Protein 2KZ4 (pdb70)

Nearest PDB structures (foldseek):
  2kz4-assembly1_A  TM=9.023E-01  e=1.623E-17  Shigella flexneri
  7z4w-assembly1_1  TM=8.070E-01  e=3.848E-07  Bacillus subtilis
  8fwe-assembly1_AM  TM=6.631E-01  e=3.309E-04  Agrobacterium phage Milano
  6tba-assembly1_3A  TM=6.610E-01  e=4.803E-04  Rhodobacter capsulatus SB 1003
  2kca-assembly1_A  TM=6.044E-01  e=1.843E-04  Bacillus phage SPP1

Structure (mmCIF, N/CA/C/O backbone):
data_2KZ4
#
_entry.id   2KZ4
#
loop_
_atom_site.group_PDB
_atom_site.id
_atom_site.type_symbol
_atom_site.label_atom_id
_atom_site.label_alt_id
_atom_site.label_comp_id
_atom_site.label_asym_id
_atom_site.label_entity_id
_atom_site.label_seq_id
_atom_site.pdbx_PDB_ins_code
_atom_site.Cartn_x
_atom_site.Cartn_y
_atom_site.Cartn_z
_atom_site.occupancy
_atom_site.B_iso_or_equiv
_atom_site.auth_seq_id
_atom_site.auth_comp_id
_atom_site.auth_asym_id
_atom_site.auth_atom_id
_atom_site.pdbx_PDB_model_num
ATOM 1 N N . MET A 1 1 ? 6.329 -26.186 12.332 1.00 0.00 1 MET A N 1
ATOM 2 C CA . MET A 1 1 ? 7.283 -25.116 11.954 1.00 0.00 1 MET A CA 1
ATOM 3 C C . MET A 1 1 ? 6.670 -24.301 10.808 1.00 0.00 1 MET A C 1
ATOM 4 O O . MET A 1 1 ? 6.467 -24.836 9.714 1.00 0.00 1 MET A O 1
ATOM 20 N N . ASN A 1 2 ? 6.319 -23.032 11.078 1.00 0.00 2 ASN A N 1
ATOM 21 C CA . ASN A 1 2 ? 5.754 -22.128 10.053 1.00 0.00 2 ASN A CA 1
ATOM 22 C C . ASN A 1 2 ? 6.792 -21.850 8.955 1.00 0.00 2 ASN A C 1
ATOM 23 O O . ASN A 1 2 ? 7.752 -21.098 9.164 1.00 0.00 2 ASN A O 1
ATOM 34 N N . ILE A 1 3 ? 6.575 -22.483 7.782 1.00 0.00 3 ILE A N 1
ATOM 35 C CA . ILE A 1 3 ? 7.518 -22.466 6.639 1.00 0.00 3 ILE A CA 1
ATOM 36 C C . ILE A 1 3 ? 7.516 -21.080 5.927 1.00 0.00 3 ILE A C 1
ATOM 37 O O . ILE A 1 3 ? 8.385 -20.790 5.091 1.00 0.00 3 ILE A O 1
ATOM 53 N N . GLY A 1 4 ? 6.543 -20.217 6.292 1.00 0.00 4 GLY A N 1
ATOM 54 C CA . GLY A 1 4 ? 6.443 -18.845 5.772 1.00 0.00 4 GLY A CA 1
ATOM 55 C C . GLY A 1 4 ? 7.432 -17.874 6.442 1.00 0.00 4 GLY A C 1
ATOM 56 O O . GLY A 1 4 ? 7.037 -16.812 6.935 1.00 0.00 4 GLY A O 1
ATOM 60 N N . ARG A 1 5 ? 8.731 -18.264 6.469 1.00 0.00 5 ARG A N 1
ATOM 61 C CA . ARG A 1 5 ? 9.835 -17.411 6.952 1.00 0.00 5 ARG A CA 1
ATOM 62 C C . ARG A 1 5 ? 10.255 -16.429 5.845 1.00 0.00 5 ARG A C 1
ATOM 63 O O . ARG A 1 5 ? 9.872 -16.602 4.679 1.00 0.00 5 ARG A O 1
ATOM 84 N N . LEU A 1 6 ? 11.103 -15.468 6.212 1.00 0.00 6 LEU A N 1
ATOM 85 C CA . LEU A 1 6 ? 11.461 -14.336 5.355 1.00 0.00 6 LEU A CA 1
ATOM 86 C C . LEU A 1 6 ? 12.468 -14.793 4.284 1.00 0.00 6 LEU A C 1
ATOM 87 O O . LEU A 1 6 ? 13.585 -15.202 4.618 1.00 0.00 6 LEU A O 1
ATOM 103 N N . ARG A 1 7 ? 12.046 -14.773 3.005 1.00 0.00 7 ARG A N 1
ATOM 104 C CA . ARG A 1 7 ? 12.899 -15.142 1.854 1.00 0.00 7 ARG A CA 1
ATOM 105 C C . ARG A 1 7 ? 13.149 -13.940 0.926 1.00 0.00 7 ARG A C 1
ATOM 106 O O . ARG A 1 7 ? 14.218 -13.833 0.318 1.00 0.00 7 ARG A O 1
ATOM 127 N N . ASP A 1 8 ? 12.164 -13.038 0.823 1.00 0.00 8 ASP A N 1
ATOM 128 C CA . ASP A 1 8 ? 12.127 -11.936 -0.152 1.00 0.00 8 ASP A CA 1
ATOM 129 C C . ASP A 1 8 ? 12.367 -10.590 0.587 1.00 0.00 8 ASP A C 1
ATOM 130 O O . ASP A 1 8 ? 12.777 -10.577 1.758 1.00 0.00 8 ASP A O 1
ATOM 139 N N . ARG A 1 9 ? 12.124 -9.458 -0.110 1.00 0.00 9 ARG A N 1
ATOM 140 C CA . ARG A 1 9 ? 12.117 -8.107 0.501 1.00 0.00 9 ARG A CA 1
ATOM 141 C C . ARG A 1 9 ? 10.954 -7.280 -0.060 1.00 0.00 9 ARG A C 1
ATOM 142 O O . ARG A 1 9 ? 10.577 -7.424 -1.233 1.00 0.00 9 ARG A O 1
ATOM 163 N N . ILE A 1 10 ? 10.416 -6.396 0.792 1.00 0.00 10 ILE A N 1
ATOM 164 C CA . ILE A 1 10 ? 9.342 -5.443 0.446 1.00 0.00 10 ILE A CA 1
ATOM 165 C C . ILE A 1 10 ? 9.775 -4.027 0.801 1.00 0.00 10 ILE A C 1
ATOM 166 O O . ILE A 1 10 ? 10.540 -3.834 1.742 1.00 0.00 10 ILE A O 1
ATOM 182 N N . THR A 1 11 ? 9.214 -3.043 0.092 1.00 0.00 11 THR A N 1
ATOM 183 C CA . THR A 1 11 ? 9.509 -1.631 0.302 1.00 0.00 11 THR A CA 1
ATOM 184 C C . THR A 1 11 ? 8.233 -0.920 0.788 1.00 0.00 11 THR A C 1
ATOM 185 O O . THR A 1 11 ? 7.183 -0.998 0.133 1.00 0.00 11 THR A O 1
ATOM 196 N N . ILE A 1 12 ? 8.345 -0.261 1.945 1.00 0.00 12 ILE A N 1
ATOM 197 C CA . ILE A 1 12 ? 7.227 0.458 2.573 1.00 0.00 12 ILE A CA 1
ATOM 198 C C . ILE A 1 12 ? 7.089 1.851 1.954 1.00 0.00 12 ILE A C 1
ATOM 199 O O . ILE A 1 12 ? 7.962 2.704 2.128 1.00 0.00 12 ILE A O 1
ATOM 215 N N . GLN A 1 13 ? 5.997 2.056 1.210 1.00 0.00 13 GLN A N 1
ATOM 216 C CA . GLN A 1 13 ? 5.682 3.337 0.582 1.00 0.00 13 GLN A CA 1
ATOM 217 C C . GLN A 1 13 ? 4.660 4.066 1.456 1.00 0.00 13 GLN A C 1
ATOM 218 O O . GLN A 1 13 ? 3.453 3.818 1.401 1.00 0.00 13 GLN A O 1
ATOM 232 N N . THR A 1 14 ? 5.212 4.925 2.297 1.00 0.00 14 THR A N 1
ATOM 233 C CA . THR A 1 14 ? 4.435 5.801 3.178 1.00 0.00 14 THR A CA 1
ATOM 234 C C . THR A 1 14 ? 4.017 7.032 2.359 1.00 0.00 14 THR A C 1
ATOM 235 O O . THR A 1 14 ? 4.754 7.441 1.463 1.00 0.00 14 THR A O 1
ATOM 246 N N . LEU A 1 15 ? 2.824 7.598 2.603 1.00 0.00 15 LEU A N 1
ATOM 247 C CA . LEU A 1 15 ? 2.258 8.650 1.738 1.00 0.00 15 LEU A CA 1
ATOM 248 C C . LEU A 1 15 ? 2.579 10.018 2.342 1.00 0.00 15 LEU A C 1
ATOM 249 O O . LEU A 1 15 ? 2.048 10.372 3.397 1.00 0.00 15 LEU A O 1
ATOM 265 N N . LYS A 1 16 ? 3.498 10.749 1.708 1.00 0.00 16 LYS A N 1
ATOM 266 C CA . LYS A 1 16 ? 3.876 12.109 2.093 1.00 0.00 16 LYS A CA 1
ATOM 267 C C . LYS A 1 16 ? 2.913 13.123 1.452 1.00 0.00 16 LYS A C 1
ATOM 268 O O . LYS A 1 16 ? 2.974 13.372 0.242 1.00 0.00 16 LYS A O 1
ATOM 287 N N . GLN A 1 17 ? 1.999 13.660 2.270 1.00 0.00 17 GLN A N 1
ATOM 288 C CA . GLN A 1 17 ? 1.025 14.683 1.860 1.00 0.00 17 GLN A CA 1
ATOM 289 C C . GLN A 1 17 ? 1.527 16.058 2.332 1.00 0.00 17 GLN A C 1
ATOM 290 O O . GLN A 1 17 ? 1.179 16.528 3.419 1.00 0.00 17 GLN A O 1
ATOM 304 N N . THR A 1 18 ? 2.381 16.676 1.506 1.00 0.00 18 THR A N 1
ATOM 305 C CA . THR A 1 18 ? 3.030 17.955 1.816 1.00 0.00 18 THR A CA 1
ATOM 306 C C . THR A 1 18 ? 2.215 19.103 1.221 1.00 0.00 18 THR A C 1
ATOM 307 O O . THR A 1 18 ? 2.011 19.154 0.016 1.00 0.00 18 THR A O 1
ATOM 318 N N . ARG A 1 19 ? 1.753 20.019 2.074 1.00 0.00 19 ARG A N 1
ATOM 319 C CA . ARG A 1 19 ? 0.962 21.174 1.647 1.00 0.00 19 ARG A CA 1
ATOM 320 C C . ARG A 1 19 ? 1.861 22.204 0.895 1.00 0.00 19 ARG A C 1
ATOM 321 O O . ARG A 1 19 ? 3.090 22.076 0.881 1.00 0.00 19 ARG A O 1
ATOM 342 N N . ASP A 1 20 ? 1.237 23.217 0.278 1.00 0.00 20 ASP A N 1
ATOM 343 C CA . ASP A 1 20 ? 1.949 24.249 -0.536 1.00 0.00 20 ASP A CA 1
ATOM 344 C C . ASP A 1 20 ? 1.871 25.616 0.179 1.00 0.00 20 ASP A C 1
ATOM 345 O O . ASP A 1 20 ? 0.996 25.815 1.035 1.00 0.00 20 ASP A O 1
ATOM 354 N N . ILE A 1 21 ? 2.758 26.572 -0.196 1.00 0.00 21 ILE A N 1
ATOM 355 C CA . ILE A 1 21 ? 2.802 27.951 0.369 1.00 0.00 21 ILE A CA 1
ATOM 356 C C . ILE A 1 21 ? 1.589 28.835 -0.084 1.00 0.00 21 ILE A C 1
ATOM 357 O O . ILE A 1 21 ? 1.560 30.052 0.134 1.00 0.00 21 ILE A O 1
ATOM 373 N N . THR A 1 22 ? 0.561 28.213 -0.658 1.00 0.00 22 THR A N 1
ATOM 374 C CA . THR A 1 22 ? -0.698 28.870 -1.071 1.00 0.00 22 THR A CA 1
ATOM 375 C C . THR A 1 22 ? -1.829 27.878 -0.713 1.00 0.00 22 THR A C 1
ATOM 376 O O . THR A 1 22 ? -2.935 28.267 -0.331 1.00 0.00 22 THR A O 1
ATOM 387 N N . GLY A 1 23 ? -1.486 26.575 -0.853 1.00 0.00 23 GLY A N 1
ATOM 388 C CA . GLY A 1 23 ? -2.195 25.497 -0.180 1.00 0.00 23 GLY A CA 1
ATOM 389 C C . GLY A 1 23 ? -2.889 24.531 -1.097 1.00 0.00 23 GLY A C 1
ATOM 390 O O . GLY A 1 23 ? -4.120 24.578 -1.244 1.00 0.00 23 GLY A O 1
ATOM 394 N N . GLU A 1 24 ? -2.111 23.661 -1.741 1.00 0.00 24 GLU A N 1
ATOM 395 C CA . GLU A 1 24 ? -2.578 22.399 -2.326 1.00 0.00 24 GLU A CA 1
ATOM 396 C C . GLU A 1 24 ? -1.909 21.266 -1.532 1.00 0.00 24 GLU A C 1
ATOM 397 O O . GLU A 1 24 ? -0.863 21.493 -0.901 1.00 0.00 24 GLU A O 1
ATOM 409 N N . ILE A 1 25 ? -2.504 20.066 -1.550 1.00 0.00 25 ILE A N 1
ATOM 410 C CA . ILE A 1 25 ? -1.920 18.877 -0.902 1.00 0.00 25 ILE A CA 1
ATOM 411 C C . ILE A 1 25 ? -1.160 18.038 -1.949 1.00 0.00 25 ILE A C 1
ATOM 412 O O . ILE A 1 25 ? -1.771 17.365 -2.784 1.00 0.00 25 ILE A O 1
ATOM 428 N N . LEU A 1 26 ? 0.175 18.109 -1.906 1.00 0.00 26 LEU A N 1
ATOM 429 C CA . LEU A 1 26 ? 1.065 17.380 -2.818 1.00 0.00 26 LEU A CA 1
ATOM 430 C C . LEU A 1 26 ? 1.240 15.958 -2.278 1.00 0.00 26 LEU A C 1
ATOM 431 O O . LEU A 1 26 ? 2.117 15.694 -1.440 1.00 0.00 26 LEU A O 1
ATOM 447 N N . GLU A 1 27 ? 0.344 15.065 -2.719 1.00 0.00 27 GLU A N 1
ATOM 448 C CA . GLU A 1 27 ? 0.363 13.658 -2.333 1.00 0.00 27 GLU A CA 1
ATOM 449 C C . GLU A 1 27 ? 1.395 12.929 -3.191 1.00 0.00 27 GLU A C 1
ATOM 450 O O . GLU A 1 27 ? 1.286 12.883 -4.423 1.00 0.00 27 GLU A O 1
ATOM 462 N N . THR A 1 28 ? 2.388 12.387 -2.505 1.00 0.00 28 THR A N 1
ATOM 463 C CA . THR A 1 28 ? 3.529 11.670 -3.086 1.00 0.00 28 THR A CA 1
ATOM 464 C C . THR A 1 28 ? 3.850 10.496 -2.170 1.00 0.00 28 THR A C 1
ATOM 465 O O . THR A 1 28 ? 3.523 10.530 -0.987 1.00 0.00 28 THR A O 1
ATOM 476 N N . TRP A 1 29 ? 4.525 9.478 -2.691 1.00 0.00 29 TRP A N 1
ATOM 477 C CA . TRP A 1 29 ? 4.795 8.245 -1.942 1.00 0.00 29 TRP A CA 1
ATOM 478 C C . TRP A 1 29 ? 6.270 8.233 -1.563 1.00 0.00 29 TRP A C 1
ATOM 479 O O . TRP A 1 29 ? 7.130 7.962 -2.402 1.00 0.00 29 TRP A O 1
ATOM 500 N N . GLU A 1 30 ? 6.545 8.587 -0.290 1.00 0.00 30 GLU A N 1
ATOM 501 C CA . GLU A 1 30 ? 7.898 8.575 0.252 1.00 0.00 30 GLU A CA 1
ATOM 502 C C . GLU A 1 30 ? 8.310 7.106 0.462 1.00 0.00 30 GLU A C 1
ATOM 503 O O . GLU A 1 30 ? 7.932 6.439 1.443 1.00 0.00 30 GLU A O 1
ATOM 515 N N . ASP A 1 31 ? 8.989 6.604 -0.572 1.00 0.00 31 ASP A N 1
ATOM 516 C CA . ASP A 1 31 ? 9.514 5.245 -0.653 1.00 0.00 31 ASP A CA 1
ATOM 517 C C . ASP A 1 31 ? 10.550 5.053 0.469 1.00 0.00 31 ASP A C 1
ATOM 518 O O . ASP A 1 31 ? 11.540 5.781 0.515 1.00 0.00 31 ASP A O 1
ATOM 527 N N . GLY A 1 32 ? 10.335 4.068 1.357 1.00 0.00 32 GLY A N 1
ATOM 528 C CA . GLY A 1 32 ? 10.888 4.128 2.718 1.00 0.00 32 GLY A CA 1
ATOM 529 C C . GLY A 1 32 ? 11.865 3.004 3.020 1.00 0.00 32 GLY A C 1
ATOM 530 O O . GLY A 1 32 ? 12.964 2.962 2.456 1.00 0.00 32 GLY A O 1
ATOM 534 N N . HIS A 1 33 ? 11.450 2.083 3.913 1.00 0.00 33 HIS A N 1
ATOM 535 C CA . HIS A 1 33 ? 12.317 1.014 4.460 1.00 0.00 33 HIS A CA 1
ATOM 536 C C . HIS A 1 33 ? 12.048 -0.276 3.685 1.00 0.00 33 HIS A C 1
ATOM 537 O O . HIS A 1 33 ? 10.882 -0.657 3.524 1.00 0.00 33 HIS A O 1
ATOM 552 N N . THR A 1 34 ? 13.096 -0.959 3.212 1.00 0.00 34 THR A N 1
ATOM 553 C CA . THR A 1 34 ? 12.957 -2.232 2.510 1.00 0.00 34 THR A CA 1
ATOM 554 C C . THR A 1 34 ? 13.402 -3.380 3.430 1.00 0.00 34 THR A C 1
ATOM 555 O O . THR A 1 34 ? 14.605 -3.624 3.590 1.00 0.00 34 THR A O 1
ATOM 566 N N . LEU A 1 35 ? 12.431 -4.042 4.088 1.00 0.00 35 LEU A N 1
ATOM 567 C CA . LEU A 1 35 ? 12.715 -5.079 5.101 1.00 0.00 35 LEU A CA 1
ATOM 568 C C . LEU A 1 35 ? 12.470 -6.511 4.589 1.00 0.00 35 LEU A C 1
ATOM 569 O O . LEU A 1 35 ? 11.938 -6.727 3.493 1.00 0.00 35 LEU A O 1
ATOM 585 N N . TRP A 1 36 ? 12.897 -7.462 5.445 1.00 0.00 36 TRP A N 1
ATOM 586 C CA . TRP A 1 36 ? 12.692 -8.905 5.269 1.00 0.00 36 TRP A CA 1
ATOM 587 C C . TRP A 1 36 ? 11.187 -9.267 5.200 1.00 0.00 36 TRP A C 1
ATOM 588 O O . TRP A 1 36 ? 10.410 -8.927 6.092 1.00 0.00 36 TRP A O 1
ATOM 609 N N . ALA A 1 37 ? 10.819 -9.941 4.107 1.00 0.00 37 ALA A N 1
ATOM 610 C CA . ALA A 1 37 ? 9.442 -10.395 3.843 1.00 0.00 37 ALA A CA 1
ATOM 611 C C . ALA A 1 37 ? 9.417 -11.782 3.222 1.00 0.00 37 ALA A C 1
ATOM 612 O O . ALA A 1 37 ? 10.456 -12.336 2.919 1.00 0.00 37 ALA A O 1
ATOM 619 N N . SER A 1 38 ? 8.217 -12.368 3.113 1.00 0.00 38 SER A N 1
ATOM 620 C CA . SER A 1 38 ? 7.936 -13.526 2.271 1.00 0.00 38 SER A CA 1
ATOM 621 C C . SER A 1 38 ? 6.642 -13.214 1.499 1.00 0.00 38 SER A C 1
ATOM 622 O O . SER A 1 38 ? 5.545 -13.296 2.062 1.00 0.00 38 SER A O 1
ATOM 630 N N . VAL A 1 39 ? 6.772 -12.826 0.222 1.00 0.00 39 VAL A N 1
ATOM 631 C CA . VAL A 1 39 ? 5.650 -12.295 -0.580 1.00 0.00 39 VAL A CA 1
ATOM 632 C C . VAL A 1 39 ? 5.000 -13.429 -1.374 1.00 0.00 39 VAL A C 1
ATOM 633 O O . VAL A 1 39 ? 5.490 -13.790 -2.447 1.00 0.00 39 VAL A O 1
ATOM 646 N N . ASN A 1 40 ? 3.921 -14.029 -0.854 1.00 0.00 40 ASN A N 1
ATOM 647 C CA . ASN A 1 40 ? 3.267 -15.179 -1.498 1.00 0.00 40 ASN A CA 1
ATOM 648 C C . ASN A 1 40 ? 1.819 -14.803 -1.826 1.00 0.00 40 ASN A C 1
ATOM 649 O O . ASN A 1 40 ? 1.063 -14.427 -0.930 1.00 0.00 40 ASN A O 1
ATOM 660 N N . MET A 1 41 ? 1.433 -14.890 -3.103 1.00 0.00 41 MET A N 1
ATOM 661 C CA . MET A 1 41 ? 0.038 -14.672 -3.520 1.00 0.00 41 MET A CA 1
ATOM 662 C C . MET A 1 41 ? -0.865 -15.805 -2.990 1.00 0.00 41 MET A C 1
ATOM 663 O O . MET A 1 41 ? -0.390 -16.914 -2.715 1.00 0.00 41 MET A O 1
ATOM 677 N N . VAL A 1 42 ? -2.161 -15.508 -2.864 1.00 0.00 42 VAL A N 1
ATOM 678 C CA . VAL A 1 42 ? -3.166 -16.428 -2.306 1.00 0.00 42 VAL A CA 1
ATOM 679 C C . VAL A 1 42 ? -3.509 -17.546 -3.289 1.00 0.00 42 VAL A C 1
ATOM 680 O O . VAL A 1 42 ? -3.226 -17.460 -4.485 1.00 0.00 42 VAL A O 1
ATOM 693 N N . SER A 1 43 ? -4.080 -18.611 -2.743 1.00 0.00 43 SER A N 1
ATOM 694 C CA . SER A 1 43 ? -4.844 -19.590 -3.512 1.00 0.00 43 SER A CA 1
ATOM 695 C C . SER A 1 43 ? -6.331 -19.178 -3.468 1.00 0.00 43 SER A C 1
ATOM 696 O O . SER A 1 43 ? -6.693 -18.183 -2.810 1.00 0.00 43 SER A O 1
ATOM 704 N N . SER A 1 44 ? -7.196 -19.942 -4.147 1.00 0.00 44 SER A N 1
ATOM 705 C CA . SER A 1 44 ? -8.654 -19.746 -4.070 1.00 0.00 44 SER A CA 1
ATOM 706 C C . SER A 1 44 ? -9.176 -20.054 -2.645 1.00 0.00 44 SER A C 1
ATOM 707 O O . SER A 1 44 ? -10.232 -19.578 -2.269 1.00 0.00 44 SER A O 1
ATOM 715 N N . LYS A 1 45 ? -8.386 -20.820 -1.864 1.00 0.00 45 LYS A N 1
ATOM 716 C CA . LYS A 1 45 ? -8.738 -21.277 -0.508 1.00 0.00 45 LYS A CA 1
ATOM 717 C C . LYS A 1 45 ? -9.173 -20.112 0.413 1.00 0.00 45 LYS A C 1
ATOM 718 O O . LYS A 1 45 ? -10.318 -20.076 0.866 1.00 0.00 45 LYS A O 1
ATOM 737 N N . GLU A 1 46 ? -8.261 -19.146 0.636 1.00 0.00 46 GLU A N 1
ATOM 738 C CA . GLU A 1 46 ? -8.510 -18.012 1.564 1.00 0.00 46 GLU A CA 1
ATOM 739 C C . GLU A 1 46 ? -9.422 -16.933 0.934 1.00 0.00 46 GLU A C 1
ATOM 740 O O . GLU A 1 46 ? -9.995 -16.120 1.663 1.00 0.00 46 GLU A O 1
ATOM 752 N N . ALA A 1 47 ? -9.553 -16.933 -0.407 1.00 0.00 47 ALA A N 1
ATOM 753 C CA . ALA A 1 47 ? -10.496 -16.038 -1.121 1.00 0.00 47 ALA A CA 1
ATOM 754 C C . ALA A 1 47 ? -11.959 -16.507 -0.878 1.00 0.00 47 ALA A C 1
ATOM 755 O O . ALA A 1 47 ? -12.796 -15.753 -0.372 1.00 0.00 47 ALA A O 1
ATOM 762 N N . ILE A 1 48 ? -12.224 -17.768 -1.280 1.00 0.00 48 ILE A N 1
ATOM 763 C CA . ILE A 1 48 ? -13.488 -18.508 -0.998 1.00 0.00 48 ILE A CA 1
ATOM 764 C C . ILE A 1 48 ? -13.847 -18.472 0.514 1.00 0.00 48 ILE A C 1
ATOM 765 O O . ILE A 1 48 ? -15.025 -18.340 0.884 1.00 0.00 48 ILE A O 1
ATOM 781 N N . SER A 1 49 ? -12.818 -18.578 1.374 1.00 0.00 49 SER A N 1
ATOM 782 C CA . SER A 1 49 ? -12.977 -18.530 2.845 1.00 0.00 49 SER A CA 1
ATOM 783 C C . SER A 1 49 ? -13.482 -17.152 3.309 1.00 0.00 49 SER A C 1
ATOM 784 O O . SER A 1 49 ? -14.413 -17.058 4.114 1.00 0.00 49 SER A O 1
ATOM 792 N N . SER A 1 50 ? -12.857 -16.097 2.770 1.00 0.00 50 SER A N 1
ATOM 793 C CA . SER A 1 50 ? -13.187 -14.695 3.099 1.00 0.00 50 SER A CA 1
ATOM 794 C C . SER A 1 50 ? -14.438 -14.221 2.313 1.00 0.00 50 SER A C 1
ATOM 795 O O . SER A 1 50 ? -14.914 -13.090 2.503 1.00 0.00 50 SER A O 1
ATOM 803 N N . GLY A 1 51 ? -14.940 -15.099 1.416 1.00 0.00 51 GLY A N 1
ATOM 804 C CA . GLY A 1 51 ? -16.131 -14.838 0.621 1.00 0.00 51 GLY A CA 1
ATOM 805 C C . GLY A 1 51 ? -15.823 -13.921 -0.554 1.00 0.00 51 GLY A C 1
ATOM 806 O O . GLY A 1 51 ? -15.471 -14.396 -1.636 1.00 0.00 51 GLY A O 1
ATOM 810 N N . ALA A 1 52 ? -15.905 -12.601 -0.318 1.00 0.00 52 ALA A N 1
ATOM 811 C CA . ALA A 1 52 ? -15.673 -11.576 -1.351 1.00 0.00 52 ALA A CA 1
ATOM 812 C C . ALA A 1 52 ? -14.939 -10.353 -0.762 1.00 0.00 52 ALA A C 1
ATOM 813 O O . ALA A 1 52 ? -14.842 -9.307 -1.418 1.00 0.00 52 ALA A O 1
ATOM 820 N N . GLU A 1 53 ? -14.427 -10.483 0.484 1.00 0.00 53 GLU A N 1
ATOM 821 C CA . GLU A 1 53 ? -13.579 -9.448 1.115 1.00 0.00 53 GLU A CA 1
ATOM 822 C C . GLU A 1 53 ? -12.164 -9.530 0.519 1.00 0.00 53 GLU A C 1
ATOM 823 O O . GLU A 1 53 ? -11.609 -8.518 0.072 1.00 0.00 53 GLU A O 1
ATOM 835 N N . LEU A 1 54 ? -11.587 -10.749 0.533 1.00 0.00 54 LEU A N 1
ATOM 836 C CA . LEU A 1 54 ? -10.396 -11.075 -0.265 1.00 0.00 54 LEU A CA 1
ATOM 837 C C . LEU A 1 54 ? -10.840 -11.642 -1.618 1.00 0.00 54 LEU A C 1
ATOM 838 O O . LEU A 1 54 ? -11.996 -12.073 -1.787 1.00 0.00 54 LEU A O 1
ATOM 854 N N . ALA A 1 55 ? -9.906 -11.660 -2.564 1.00 0.00 55 ALA A N 1
ATOM 855 C CA . ALA A 1 55 ? -10.152 -12.087 -3.944 1.00 0.00 55 ALA A CA 1
ATOM 856 C C . ALA A 1 55 ? -9.036 -13.024 -4.411 1.00 0.00 55 ALA A C 1
ATOM 857 O O . ALA A 1 55 ? -7.959 -13.078 -3.808 1.00 0.00 55 ALA A O 1
ATOM 864 N N . ILE A 1 56 ? -9.322 -13.794 -5.469 1.00 0.00 56 ILE A N 1
ATOM 865 C CA . ILE A 1 56 ? -8.317 -14.647 -6.118 1.00 0.00 56 ILE A CA 1
ATOM 866 C C . ILE A 1 56 ? -7.282 -13.735 -6.812 1.00 0.00 56 ILE A C 1
ATOM 867 O O . ILE A 1 56 ? -7.625 -13.006 -7.745 1.00 0.00 56 ILE A O 1
ATOM 883 N N . GLY A 1 57 ? -6.038 -13.758 -6.316 1.00 0.00 57 GLY A N 1
ATOM 884 C CA . GLY A 1 57 ? -4.980 -12.850 -6.779 1.00 0.00 57 GLY A CA 1
ATOM 885 C C . GLY A 1 57 ? -4.492 -11.890 -5.702 1.00 0.00 57 GLY A C 1
ATOM 886 O O . GLY A 1 57 ? -3.531 -11.138 -5.934 1.00 0.00 57 GLY A O 1
ATOM 890 N N . THR A 1 58 ? -5.163 -11.898 -4.530 1.00 0.00 58 THR A N 1
ATOM 891 C CA . THR A 1 58 ? -4.706 -11.162 -3.329 1.00 0.00 58 THR A CA 1
ATOM 892 C C . THR A 1 58 ? -3.267 -11.585 -2.958 1.00 0.00 58 THR A C 1
ATOM 893 O O . THR A 1 58 ? -2.941 -12.757 -2.962 1.00 0.00 58 THR A O 1
ATOM 904 N N . VAL A 1 59 ? -2.399 -10.608 -2.724 1.00 0.00 59 VAL A N 1
ATOM 905 C CA . VAL A 1 59 ? -0.991 -10.845 -2.392 1.00 0.00 59 VAL A CA 1
ATOM 906 C C . VAL A 1 59 ? -0.797 -10.812 -0.867 1.00 0.00 59 VAL A C 1
ATOM 907 O O . VAL A 1 59 ? -1.013 -9.774 -0.237 1.00 0.00 59 VAL A O 1
ATOM 920 N N . ARG A 1 60 ? -0.439 -11.964 -0.279 1.00 0.00 60 ARG A N 1
ATOM 921 C CA . ARG A 1 60 ? -0.073 -12.049 1.149 1.00 0.00 60 ARG A CA 1
ATOM 922 C C . ARG A 1 60 ? 1.426 -11.776 1.303 1.00 0.00 60 ARG A C 1
ATOM 923 O O . ARG A 1 60 ? 2.233 -12.161 0.450 1.00 0.00 60 ARG A O 1
ATOM 944 N N . ILE A 1 61 ? 1.770 -11.094 2.385 1.00 0.00 61 ILE A N 1
ATOM 945 C CA . ILE A 1 61 ? 3.126 -10.598 2.650 1.00 0.00 61 ILE A CA 1
ATOM 946 C C . ILE A 1 61 ? 3.427 -10.799 4.137 1.00 0.00 61 ILE A C 1
ATOM 947 O O . ILE A 1 61 ? 2.849 -10.146 5.007 1.00 0.00 61 ILE A O 1
ATOM 963 N N . TRP A 1 62 ? 4.309 -11.756 4.400 1.00 0.00 62 TRP A N 1
ATOM 964 C CA . TRP A 1 62 ? 4.665 -12.195 5.749 1.00 0.00 62 TRP A CA 1
ATOM 965 C C . TRP A 1 62 ? 5.978 -11.538 6.174 1.00 0.00 62 TRP A C 1
ATOM 966 O O . TRP A 1 62 ? 7.011 -11.791 5.574 1.00 0.00 62 TRP A O 1
ATOM 987 N N . ILE A 1 63 ? 5.930 -10.713 7.226 1.00 0.00 63 ILE A N 1
ATOM 988 C CA . ILE A 1 63 ? 7.114 -10.026 7.787 1.00 0.00 63 ILE A CA 1
ATOM 989 C C . ILE A 1 63 ? 7.149 -10.281 9.290 1.00 0.00 63 ILE A C 1
ATOM 990 O O . ILE A 1 63 ? 6.144 -10.692 9.864 1.00 0.00 63 ILE A O 1
ATOM 1006 N N . ARG A 1 64 ? 8.316 -10.106 9.925 1.00 0.00 64 ARG A N 1
ATOM 1007 C CA . ARG A 1 64 ? 8.407 -10.019 11.403 1.00 0.00 64 ARG A CA 1
ATOM 1008 C C . ARG A 1 64 ? 7.518 -8.870 11.945 1.00 0.00 64 ARG A C 1
ATOM 1009 O O . ARG A 1 64 ? 7.199 -7.928 11.207 1.00 0.00 64 ARG A O 1
ATOM 1030 N N . TYR A 1 65 ? 7.139 -8.961 13.236 1.00 0.00 65 TYR A N 1
ATOM 1031 C CA . TYR A 1 65 ? 6.147 -8.054 13.858 1.00 0.00 65 TYR A CA 1
ATOM 1032 C C . TYR A 1 65 ? 6.579 -6.580 13.736 1.00 0.00 65 TYR A C 1
ATOM 1033 O O . TYR A 1 65 ? 7.570 -6.167 14.342 1.00 0.00 65 TYR A O 1
ATOM 1051 N N . ARG A 1 66 ? 5.824 -5.813 12.937 1.00 0.00 66 ARG A N 1
ATOM 1052 C CA . ARG A 1 66 ? 6.049 -4.380 12.745 1.00 0.00 66 ARG A CA 1
ATOM 1053 C C . ARG A 1 66 ? 4.689 -3.647 12.715 1.00 0.00 66 ARG A C 1
ATOM 1054 O O . ARG A 1 66 ? 3.960 -3.702 11.721 1.00 0.00 66 ARG A O 1
ATOM 1075 N N . LYS A 1 67 ? 4.360 -2.967 13.838 1.00 0.00 67 LYS A N 1
ATOM 1076 C CA . LYS A 1 67 ? 3.101 -2.191 14.016 1.00 0.00 67 LYS A CA 1
ATOM 1077 C C . LYS A 1 67 ? 3.183 -0.787 13.352 1.00 0.00 67 LYS A C 1
ATOM 1078 O O . LYS A 1 67 ? 2.296 0.057 13.537 1.00 0.00 67 LYS A O 1
ATOM 1097 N N . ASP A 1 68 ? 4.234 -0.573 12.547 1.00 0.00 68 ASP A N 1
ATOM 1098 C CA . ASP A 1 68 ? 4.502 0.703 11.854 1.00 0.00 68 ASP A CA 1
ATOM 1099 C C . ASP A 1 68 ? 3.800 0.713 10.483 1.00 0.00 68 ASP A C 1
ATOM 1100 O O . ASP A 1 68 ? 3.459 1.781 9.959 1.00 0.00 68 ASP A O 1
ATOM 1109 N N . ILE A 1 69 ? 3.546 -0.493 9.939 1.00 0.00 69 ILE A N 1
ATOM 1110 C CA . ILE A 1 69 ? 2.878 -0.668 8.636 1.00 0.00 69 ILE A CA 1
ATOM 1111 C C . ILE A 1 69 ? 1.412 -0.252 8.768 1.00 0.00 69 ILE A C 1
ATOM 1112 O O . ILE A 1 69 ? 0.742 -0.665 9.718 1.00 0.00 69 ILE A O 1
ATOM 1128 N N . ASN A 1 70 ? 0.929 0.572 7.837 1.00 0.00 70 ASN A N 1
ATOM 1129 C CA . ASN A 1 70 ? -0.456 1.067 7.848 1.00 0.00 70 ASN A CA 1
ATOM 1130 C C . ASN A 1 70 ? -1.161 0.639 6.556 1.00 0.00 70 ASN A C 1
ATOM 1131 O O . ASN A 1 70 ? -0.505 0.305 5.573 1.00 0.00 70 ASN A O 1
ATOM 1142 N N . ALA A 1 71 ? -2.500 0.662 6.572 1.00 0.00 71 ALA A N 1
ATOM 1143 C CA . ALA A 1 71 ? -3.329 0.270 5.420 1.00 0.00 71 ALA A CA 1
ATOM 1144 C C . ALA A 1 71 ? -3.206 1.278 4.252 1.00 0.00 71 ALA A C 1
ATOM 1145 O O . ALA A 1 71 ? -3.417 0.921 3.086 1.00 0.00 71 ALA A O 1
ATOM 1152 N N . THR A 1 72 ? -2.841 2.530 4.590 1.00 0.00 72 THR A N 1
ATOM 1153 C CA . THR A 1 72 ? -2.646 3.614 3.608 1.00 0.00 72 THR A CA 1
ATOM 1154 C C . THR A 1 72 ? -1.266 3.536 2.942 1.00 0.00 72 THR A C 1
ATOM 1155 O O . THR A 1 72 ? -0.989 4.299 2.018 1.00 0.00 72 THR A O 1
ATOM 1166 N N . SER A 1 73 ? -0.394 2.638 3.431 1.00 0.00 73 SER A N 1
ATOM 1167 C CA . SER A 1 73 ? 0.905 2.378 2.808 1.00 0.00 73 SER A CA 1
ATOM 1168 C C . SER A 1 73 ? 0.715 1.468 1.573 1.00 0.00 73 SER A C 1
ATOM 1169 O O . SER A 1 73 ? -0.317 0.789 1.431 1.00 0.00 73 SER A O 1
ATOM 1177 N N . ARG A 1 74 ? 1.684 1.508 0.659 1.00 0.00 74 ARG A N 1
ATOM 1178 C CA . ARG A 1 74 ? 1.767 0.581 -0.487 1.00 0.00 74 ARG A CA 1
ATOM 1179 C C . ARG A 1 74 ? 3.034 -0.252 -0.359 1.00 0.00 74 ARG A C 1
ATOM 1180 O O . ARG A 1 74 ? 4.033 0.208 0.195 1.00 0.00 74 ARG A O 1
ATOM 1201 N N . ILE A 1 75 ? 2.983 -1.487 -0.859 1.00 0.00 75 ILE A N 1
ATOM 1202 C CA . ILE A 1 75 ? 4.113 -2.409 -0.806 1.00 0.00 75 ILE A CA 1
ATOM 1203 C C . ILE A 1 75 ? 4.647 -2.665 -2.219 1.00 0.00 75 ILE A C 1
ATOM 1204 O O . ILE A 1 75 ? 3.943 -3.215 -3.056 1.00 0.00 75 ILE A O 1
ATOM 1220 N N . LYS A 1 76 ? 5.897 -2.280 -2.468 1.00 0.00 76 LYS A N 1
ATOM 1221 C CA . LYS A 1 76 ? 6.592 -2.591 -3.722 1.00 0.00 76 LYS A CA 1
ATOM 1222 C C . LYS A 1 76 ? 7.601 -3.703 -3.459 1.00 0.00 76 LYS A C 1
ATOM 1223 O O . LYS A 1 76 ? 8.436 -3.581 -2.562 1.00 0.00 76 LYS A O 1
ATOM 1242 N N . VAL A 1 77 ? 7.520 -4.791 -4.231 1.00 0.00 77 VAL A N 1
ATOM 1243 C CA . VAL A 1 77 ? 8.418 -5.945 -4.063 1.00 0.00 77 VAL A CA 1
ATOM 1244 C C . VAL A 1 77 ? 9.792 -5.642 -4.695 1.00 0.00 77 VAL A C 1
ATOM 1245 O O . VAL A 1 77 ? 9.946 -5.622 -5.922 1.00 0.00 77 VAL A O 1
ATOM 1258 N N . SER A 1 78 ? 10.757 -5.349 -3.814 1.00 0.00 78 SER A N 1
ATOM 1259 C CA . SER A 1 78 ? 12.153 -5.063 -4.187 1.00 0.00 78 SER A CA 1
ATOM 1260 C C . SER A 1 78 ? 12.862 -6.316 -4.749 1.00 0.00 78 SER A C 1
ATOM 1261 O O . SER A 1 78 ? 13.833 -6.202 -5.500 1.00 0.00 78 SER A O 1
ATOM 1269 N N . THR A 1 79 ? 12.334 -7.494 -4.381 1.00 0.00 79 THR A N 1
ATOM 1270 C CA . THR A 1 79 ? 12.838 -8.796 -4.838 1.00 0.00 79 THR A CA 1
ATOM 1271 C C . THR A 1 79 ? 11.878 -9.912 -4.397 1.00 0.00 79 THR A C 1
ATOM 1272 O O . THR A 1 79 ? 11.390 -9.903 -3.259 1.00 0.00 79 THR A O 1
ATOM 1283 N N . GLY A 1 80 ? 11.580 -10.840 -5.325 1.00 0.00 80 GLY A N 1
ATOM 1284 C CA . GLY A 1 80 ? 10.635 -11.930 -5.082 1.00 0.00 80 GLY A CA 1
ATOM 1285 C C . GLY A 1 80 ? 9.929 -12.399 -6.350 1.00 0.00 80 GLY A C 1
ATOM 1286 O O . GLY A 1 80 ? 10.428 -12.145 -7.455 1.00 0.00 80 GLY A O 1
ATOM 1290 N N . PRO A 1 81 ? 8.742 -13.084 -6.233 1.00 0.00 81 PRO A N 1
ATOM 1291 C CA . PRO A 1 81 ? 7.966 -13.576 -7.408 1.00 0.00 81 PRO A CA 1
ATOM 1292 C C . PRO A 1 81 ? 7.291 -12.423 -8.188 1.00 0.00 81 PRO A C 1
ATOM 1293 O O . PRO A 1 81 ? 6.869 -12.593 -9.334 1.00 0.00 81 PRO A O 1
ATOM 1304 N N . LEU A 1 82 ? 7.191 -11.254 -7.527 1.00 0.00 82 LEU A N 1
ATOM 1305 C CA . LEU A 1 82 ? 6.598 -10.029 -8.088 1.00 0.00 82 LEU A CA 1
ATOM 1306 C C . LEU A 1 82 ? 7.641 -8.895 -8.061 1.00 0.00 82 LEU A C 1
ATOM 1307 O O . LEU A 1 82 ? 7.297 -7.735 -7.832 1.00 0.00 82 LEU A O 1
ATOM 1323 N N . ALA A 1 83 ? 8.919 -9.255 -8.313 1.00 0.00 83 ALA A N 1
ATOM 1324 C CA . ALA A 1 83 ? 10.069 -8.317 -8.250 1.00 0.00 83 ALA A CA 1
ATOM 1325 C C . ALA A 1 83 ? 9.929 -7.173 -9.285 1.00 0.00 83 ALA A C 1
ATOM 1326 O O . ALA A 1 83 ? 10.217 -7.358 -10.470 1.00 0.00 83 ALA A O 1
ATOM 1333 N N . GLY A 1 84 ? 9.447 -6.007 -8.811 1.00 0.00 84 GLY A N 1
ATOM 1334 C CA . GLY A 1 84 ? 9.227 -4.820 -9.658 1.00 0.00 84 GLY A CA 1
ATOM 1335 C C . GLY A 1 84 ? 7.787 -4.305 -9.596 1.00 0.00 84 GLY A C 1
ATOM 1336 O O . GLY A 1 84 ? 7.517 -3.147 -9.936 1.00 0.00 84 GLY A O 1
ATOM 1340 N N . ARG A 1 85 ? 6.868 -5.181 -9.169 1.00 0.00 85 ARG A N 1
ATOM 1341 C CA . ARG A 1 85 ? 5.434 -4.866 -9.026 1.00 0.00 85 ARG A CA 1
ATOM 1342 C C . ARG A 1 85 ? 5.170 -4.105 -7.718 1.00 0.00 85 ARG A C 1
ATOM 1343 O O . ARG A 1 85 ? 5.731 -4.458 -6.672 1.00 0.00 85 ARG A O 1
ATOM 1364 N N . VAL A 1 86 ? 4.327 -3.063 -7.782 1.00 0.00 86 VAL A N 1
ATOM 1365 C CA . VAL A 1 86 ? 3.866 -2.337 -6.586 1.00 0.00 86 VAL A CA 1
ATOM 1366 C C . VAL A 1 86 ? 2.418 -2.754 -6.272 1.00 0.00 86 VAL A C 1
ATOM 1367 O O . VAL A 1 86 ? 1.480 -2.413 -7.002 1.00 0.00 86 VAL A O 1
ATOM 1380 N N . LEU A 1 87 ? 2.291 -3.540 -5.216 1.00 0.00 87 LEU A N 1
ATOM 1381 C CA . LEU A 1 87 ? 1.003 -3.956 -4.642 1.00 0.00 87 LEU A CA 1
ATOM 1382 C C . LEU A 1 87 ? 0.504 -2.855 -3.674 1.00 0.00 87 LEU A C 1
ATOM 1383 O O . LEU A 1 87 ? 1.291 -2.039 -3.179 1.00 0.00 87 LEU A O 1
ATOM 1399 N N . ASN A 1 88 ? -0.813 -2.809 -3.434 1.00 0.00 88 ASN A N 1
ATOM 1400 C CA . ASN A 1 88 ? -1.445 -1.841 -2.511 1.00 0.00 88 ASN A CA 1
ATOM 1401 C C . ASN A 1 88 ? -2.105 -2.622 -1.371 1.00 0.00 88 ASN A C 1
ATOM 1402 O O . ASN A 1 88 ? -2.678 -3.685 -1.621 1.00 0.00 88 ASN A O 1
ATOM 1413 N N . ILE A 1 89 ? -2.082 -2.080 -0.138 1.00 0.00 89 ILE A N 1
ATOM 1414 C CA . ILE A 1 89 ? -2.560 -2.815 1.057 1.00 0.00 89 ILE A CA 1
ATOM 1415 C C . ILE A 1 89 ? -4.086 -2.695 1.152 1.00 0.00 89 ILE A C 1
ATOM 1416 O O . ILE A 1 89 ? -4.629 -1.582 1.180 1.00 0.00 89 ILE A O 1
ATOM 1432 N N . ILE A 1 90 ? -4.762 -3.851 1.184 1.00 0.00 90 ILE A N 1
ATOM 1433 C CA . ILE A 1 90 ? -6.230 -3.934 1.255 1.00 0.00 90 ILE A CA 1
ATOM 1434 C C . ILE A 1 90 ? -6.664 -4.343 2.669 1.00 0.00 90 ILE A C 1
ATOM 1435 O O . ILE A 1 90 ? -6.030 -5.192 3.309 1.00 0.00 90 ILE A O 1
ATOM 1451 N N . GLY A 1 91 ? -7.739 -3.701 3.151 1.00 0.00 91 GLY A N 1
ATOM 1452 C CA . GLY A 1 91 ? -8.248 -3.929 4.499 1.00 0.00 91 GLY A CA 1
ATOM 1453 C C . GLY A 1 91 ? -7.372 -3.263 5.559 1.00 0.00 91 GLY A C 1
ATOM 1454 O O . GLY A 1 91 ? -7.345 -2.035 5.656 1.00 0.00 91 GLY A O 1
ATOM 1458 N N . GLN A 1 92 ? -6.628 -4.079 6.328 1.00 0.00 92 GLN A N 1
ATOM 1459 C CA . GLN A 1 92 ? -5.745 -3.601 7.407 1.00 0.00 92 GLN A CA 1
ATOM 1460 C C . GLN A 1 92 ? -4.595 -4.611 7.631 1.00 0.00 92 GLN A C 1
ATOM 1461 O O . GLN A 1 92 ? -4.839 -5.817 7.562 1.00 0.00 92 GLN A O 1
ATOM 1475 N N . PRO A 1 93 ? -3.326 -4.151 7.900 1.00 0.00 93 PRO A N 1
ATOM 1476 C CA . PRO A 1 93 ? -2.212 -5.064 8.266 1.00 0.00 93 PRO A CA 1
ATOM 1477 C C . PRO A 1 93 ? -2.477 -5.748 9.629 1.00 0.00 93 PRO A C 1
ATOM 1478 O O . PRO A 1 93 ? -2.331 -5.129 10.695 1.00 0.00 93 PRO A O 1
ATOM 1489 N N . LEU A 1 94 ? -2.903 -7.017 9.563 1.00 0.00 94 LEU A N 1
ATOM 1490 C CA . LEU A 1 94 ? -3.377 -7.791 10.726 1.00 0.00 94 LEU A CA 1
ATOM 1491 C C . LEU A 1 94 ? -2.158 -8.396 11.476 1.00 0.00 94 LEU A C 1
ATOM 1492 O O . LEU A 1 94 ? -1.443 -9.212 10.897 1.00 0.00 94 LEU A O 1
ATOM 1508 N N . PRO A 1 95 ? -1.893 -8.006 12.769 1.00 0.00 95 PRO A N 1
ATOM 1509 C CA . PRO A 1 95 ? -0.786 -8.584 13.567 1.00 0.00 95 PRO A CA 1
ATOM 1510 C C . PRO A 1 95 ? -1.057 -10.054 13.958 1.00 0.00 95 PRO A C 1
ATOM 1511 O O . PRO A 1 95 ? -2.188 -10.406 14.322 1.00 0.00 95 PRO A O 1
ATOM 1522 N N . ASP A 1 96 ? -0.018 -10.913 13.831 1.00 0.00 96 ASP A N 1
ATOM 1523 C CA . ASP A 1 96 ? -0.057 -12.311 14.315 1.00 0.00 96 ASP A CA 1
ATOM 1524 C C . ASP A 1 96 ? -0.463 -12.364 15.802 1.00 0.00 96 ASP A C 1
ATOM 1525 O O . ASP A 1 96 ? 0.005 -11.541 16.594 1.00 0.00 96 ASP A O 1
ATOM 1534 N N . ALA A 1 97 ? -1.310 -13.350 16.155 1.00 0.00 97 ALA A N 1
ATOM 1535 C CA . ALA A 1 97 ? -1.893 -13.498 17.505 1.00 0.00 97 ALA A CA 1
ATOM 1536 C C . ALA A 1 97 ? -0.811 -13.676 18.593 1.00 0.00 97 ALA A C 1
ATOM 1537 O O . ALA A 1 97 ? -0.926 -13.124 19.690 1.00 0.00 97 ALA A O 1
ATOM 1544 N N . ALA A 1 98 ? 0.259 -14.419 18.262 1.00 0.00 98 ALA A N 1
ATOM 1545 C CA . ALA A 1 98 ? 1.392 -14.669 19.186 1.00 0.00 98 ALA A CA 1
ATOM 1546 C C . ALA A 1 98 ? 2.441 -13.532 19.110 1.00 0.00 98 ALA A C 1
ATOM 1547 O O . ALA A 1 98 ? 3.439 -13.560 19.848 1.00 0.00 98 ALA A O 1
ATOM 1554 N N . ARG A 1 99 ? 2.208 -12.556 18.189 1.00 0.00 99 ARG A N 1
ATOM 1555 C CA . ARG A 1 99 ? 3.055 -11.346 18.013 1.00 0.00 99 ARG A CA 1
ATOM 1556 C C . ARG A 1 99 ? 4.471 -11.701 17.493 1.00 0.00 99 ARG A C 1
ATOM 1557 O O . ARG A 1 99 ? 5.406 -10.903 17.622 1.00 0.00 99 ARG A O 1
ATOM 1578 N N . THR A 1 100 ? 4.599 -12.877 16.851 1.00 0.00 100 THR A N 1
ATOM 1579 C CA . THR A 1 100 ? 5.881 -13.365 16.301 1.00 0.00 100 THR A CA 1
ATOM 1580 C C . THR A 1 100 ? 6.123 -12.806 14.885 1.00 0.00 100 THR A C 1
ATOM 1581 O O . THR A 1 100 ? 7.240 -12.897 14.358 1.00 0.00 100 THR A O 1
ATOM 1592 N N . ARG A 1 101 ? 5.067 -12.228 14.277 1.00 0.00 101 ARG A N 1
ATOM 1593 C CA . ARG A 1 101 ? 5.115 -11.730 12.896 1.00 0.00 101 ARG A CA 1
ATOM 1594 C C . ARG A 1 101 ? 3.933 -10.771 12.617 1.00 0.00 101 ARG A C 1
ATOM 1595 O O . ARG A 1 101 ? 3.187 -10.393 13.534 1.00 0.00 101 ARG A O 1
ATOM 1616 N N . LEU A 1 102 ? 3.781 -10.383 11.344 1.00 0.00 102 LEU A N 1
ATOM 1617 C CA . LEU A 1 102 ? 2.745 -9.455 10.887 1.00 0.00 102 LEU A CA 1
ATOM 1618 C C . LEU A 1 102 ? 2.217 -9.964 9.525 1.00 0.00 102 LEU A C 1
ATOM 1619 O O . LEU A 1 102 ? 3.005 -10.189 8.591 1.00 0.00 102 LEU A O 1
ATOM 1635 N N . GLU A 1 103 ? 0.895 -10.172 9.438 1.00 0.00 103 GLU A N 1
ATOM 1636 C CA . GLU A 1 103 ? 0.208 -10.567 8.199 1.00 0.00 103 GLU A CA 1
ATOM 1637 C C . GLU A 1 103 ? -0.177 -9.296 7.426 1.00 0.00 103 GLU A C 1
ATOM 1638 O O . GLU A 1 103 ? -1.184 -8.643 7.751 1.00 0.00 103 GLU A O 1
ATOM 1650 N N . ILE A 1 104 ? 0.664 -8.888 6.469 1.00 0.00 104 ILE A N 1
ATOM 1651 C CA . ILE A 1 104 ? 0.338 -7.791 5.543 1.00 0.00 104 ILE A CA 1
ATOM 1652 C C . ILE A 1 104 ? -0.420 -8.392 4.359 1.00 0.00 104 ILE A C 1
ATOM 1653 O O . ILE A 1 104 ? 0.099 -9.270 3.676 1.00 0.00 104 ILE A O 1
ATOM 1669 N N . LEU A 1 105 ? -1.649 -7.932 4.133 1.00 0.00 105 LEU A N 1
ATOM 1670 C CA . LEU A 1 105 ? -2.460 -8.353 2.983 1.00 0.00 105 LEU A CA 1
ATOM 1671 C C . LEU A 1 105 ? -2.555 -7.183 2.006 1.00 0.00 105 LEU A C 1
ATOM 1672 O O . LEU A 1 105 ? -2.693 -6.017 2.393 1.00 0.00 105 LEU A O 1
ATOM 1688 N N . CYS A 1 106 ? -2.514 -7.543 0.742 1.00 0.00 106 CYS A N 1
ATOM 1689 C CA . CYS A 1 106 ? -2.372 -6.624 -0.381 1.00 0.00 106 CYS A CA 1
ATOM 1690 C C . CYS A 1 106 ? -3.058 -7.228 -1.597 1.00 0.00 106 CYS A C 1
ATOM 1691 O O . CYS A 1 106 ? -3.546 -8.349 -1.555 1.00 0.00 106 CYS A O 1
ATOM 1699 N N . ARG A 1 107 ? -3.142 -6.451 -2.657 1.00 0.00 107 ARG A N 1
ATOM 1700 C CA . ARG A 1 107 ? -3.515 -6.935 -3.985 1.00 0.00 107 ARG A CA 1
ATOM 1701 C C . ARG A 1 107 ? -2.699 -6.147 -4.997 1.00 0.00 107 ARG A C 1
ATOM 1702 O O . ARG A 1 107 ? -2.210 -5.056 -4.682 1.00 0.00 107 ARG A O 1
ATOM 1723 N N . GLU A 1 108 ? -2.544 -6.700 -6.194 1.00 0.00 108 GLU A N 1
ATOM 1724 C CA . GLU A 1 108 ? -1.959 -5.976 -7.320 1.00 0.00 108 GLU A CA 1
ATOM 1725 C C . GLU A 1 108 ? -2.754 -4.691 -7.626 1.00 0.00 108 GLU A C 1
ATOM 1726 O O . GLU A 1 108 ? -3.977 -4.728 -7.799 1.00 0.00 108 GLU A O 1
ATOM 1738 N N . GLY A 1 109 ? -2.029 -3.561 -7.678 1.00 0.00 109 GLY A N 1
ATOM 1739 C CA . GLY A 1 109 ? -2.612 -2.242 -7.902 1.00 0.00 109 GLY A CA 1
ATOM 1740 C C . GLY A 1 109 ? -2.722 -1.918 -9.383 1.00 0.00 109 GLY A C 1
ATOM 1741 O O . GLY A 1 109 ? -2.164 -0.915 -9.848 1.00 0.00 109 GLY A O 1
ATOM 1745 N N . ALA A 1 110 ? -3.391 -2.820 -10.128 1.00 0.00 110 ALA A N 1
ATOM 1746 C CA . ALA A 1 110 ? -3.601 -2.704 -11.581 1.00 0.00 110 ALA A CA 1
ATOM 1747 C C . ALA A 1 110 ? -4.255 -1.353 -11.957 1.00 0.00 110 ALA A C 1
ATOM 1748 O O . ALA A 1 110 ? -5.475 -1.183 -11.851 1.00 0.00 110 ALA A O 1
ATOM 1755 N N . GLU A 1 111 ? -3.400 -0.388 -12.345 1.00 0.00 111 GLU A N 1
ATOM 1756 C CA . GLU A 1 111 ? -3.801 1.007 -12.616 1.00 0.00 111 GLU A CA 1
ATOM 1757 C C . GLU A 1 111 ? -4.130 1.232 -14.108 1.00 0.00 111 GLU A C 1
ATOM 1758 O O . GLU A 1 111 ? -4.499 2.346 -14.497 1.00 0.00 111 GLU A O 1
ATOM 1770 N N . LYS A 1 112 ? -3.972 0.175 -14.931 1.00 0.00 112 LYS A N 1
ATOM 1771 C CA . LYS A 1 112 ? -4.265 0.226 -16.374 1.00 0.00 112 LYS A CA 1
ATOM 1772 C C . LYS A 1 112 ? -5.785 0.431 -16.593 1.00 0.00 112 LYS A C 1
ATOM 1773 O O . LYS A 1 112 ? -6.197 1.534 -17.012 1.00 0.00 112 LYS A O 1
ATOM 1793 N N . MET A 1 1 ? 9.346 -23.194 12.700 1.00 0.00 1 MET A N 2
ATOM 1794 C CA . MET A 1 1 ? 9.263 -22.976 11.244 1.00 0.00 1 MET A CA 2
ATOM 1795 C C . MET A 1 1 ? 7.822 -22.591 10.852 1.00 0.00 1 MET A C 2
ATOM 1796 O O . MET A 1 1 ? 6.855 -23.043 11.486 1.00 0.00 1 MET A O 2
ATOM 1812 N N . ASN A 1 2 ? 7.688 -21.743 9.812 1.00 0.00 2 ASN A N 2
ATOM 1813 C CA . ASN A 1 2 ? 6.382 -21.252 9.301 1.00 0.00 2 ASN A CA 2
ATOM 1814 C C . ASN A 1 2 ? 6.419 -21.213 7.766 1.00 0.00 2 ASN A C 2
ATOM 1815 O O . ASN A 1 2 ? 7.452 -20.880 7.177 1.00 0.00 2 ASN A O 2
ATOM 1826 N N . ILE A 1 3 ? 5.281 -21.575 7.134 1.00 0.00 3 ILE A N 2
ATOM 1827 C CA . ILE A 1 3 ? 5.146 -21.661 5.657 1.00 0.00 3 ILE A CA 2
ATOM 1828 C C . ILE A 1 3 ? 5.397 -20.297 4.961 1.00 0.00 3 ILE A C 2
ATOM 1829 O O . ILE A 1 3 ? 5.882 -20.254 3.825 1.00 0.00 3 ILE A O 2
ATOM 1845 N N . GLY A 1 4 ? 5.069 -19.202 5.678 1.00 0.00 4 GLY A N 2
ATOM 1846 C CA . GLY A 1 4 ? 5.299 -17.828 5.222 1.00 0.00 4 GLY A CA 2
ATOM 1847 C C . GLY A 1 4 ? 6.587 -17.262 5.817 1.00 0.00 4 GLY A C 2
ATOM 1848 O O . GLY A 1 4 ? 6.588 -16.173 6.407 1.00 0.00 4 GLY A O 2
ATOM 1852 N N . ARG A 1 5 ? 7.677 -18.043 5.690 1.00 0.00 5 ARG A N 2
ATOM 1853 C CA . ARG A 1 5 ? 9.021 -17.675 6.189 1.00 0.00 5 ARG A CA 2
ATOM 1854 C C . ARG A 1 5 ? 9.642 -16.562 5.323 1.00 0.00 5 ARG A C 2
ATOM 1855 O O . ARG A 1 5 ? 9.538 -16.596 4.091 1.00 0.00 5 ARG A O 2
ATOM 1876 N N . LEU A 1 6 ? 10.299 -15.588 5.976 1.00 0.00 6 LEU A N 2
ATOM 1877 C CA . LEU A 1 6 ? 10.724 -14.334 5.324 1.00 0.00 6 LEU A CA 2
ATOM 1878 C C . LEU A 1 6 ? 12.035 -14.539 4.540 1.00 0.00 6 LEU A C 2
ATOM 1879 O O . LEU A 1 6 ? 13.110 -14.651 5.136 1.00 0.00 6 LEU A O 2
ATOM 1895 N N . ARG A 1 7 ? 11.921 -14.597 3.201 1.00 0.00 7 ARG A N 2
ATOM 1896 C CA . ARG A 1 7 ? 13.053 -14.877 2.277 1.00 0.00 7 ARG A CA 2
ATOM 1897 C C . ARG A 1 7 ? 13.216 -13.783 1.202 1.00 0.00 7 ARG A C 2
ATOM 1898 O O . ARG A 1 7 ? 14.246 -13.722 0.522 1.00 0.00 7 ARG A O 2
ATOM 1919 N N . ASP A 1 8 ? 12.190 -12.936 1.062 1.00 0.00 8 ASP A N 2
ATOM 1920 C CA . ASP A 1 8 ? 12.110 -11.863 0.049 1.00 0.00 8 ASP A CA 2
ATOM 1921 C C . ASP A 1 8 ? 12.427 -10.518 0.711 1.00 0.00 8 ASP A C 2
ATOM 1922 O O . ASP A 1 8 ? 12.719 -10.466 1.912 1.00 0.00 8 ASP A O 2
ATOM 1931 N N . ARG A 1 9 ? 12.379 -9.431 -0.082 1.00 0.00 9 ARG A N 2
ATOM 1932 C CA . ARG A 1 9 ? 12.505 -8.052 0.432 1.00 0.00 9 ARG A CA 2
ATOM 1933 C C . ARG A 1 9 ? 11.453 -7.155 -0.217 1.00 0.00 9 ARG A C 2
ATOM 1934 O O . ARG A 1 9 ? 11.108 -7.344 -1.391 1.00 0.00 9 ARG A O 2
ATOM 1955 N N . ILE A 1 10 ? 10.973 -6.166 0.552 1.00 0.00 10 ILE A N 2
ATOM 1956 C CA . ILE A 1 10 ? 9.960 -5.180 0.098 1.00 0.00 10 ILE A CA 2
ATOM 1957 C C . ILE A 1 10 ? 10.335 -3.784 0.615 1.00 0.00 10 ILE A C 2
ATOM 1958 O O . ILE A 1 10 ? 10.857 -3.654 1.725 1.00 0.00 10 ILE A O 2
ATOM 1974 N N . THR A 1 11 ? 10.071 -2.759 -0.188 1.00 0.00 11 THR A N 2
ATOM 1975 C CA . THR A 1 11 ? 10.226 -1.365 0.211 1.00 0.00 11 THR A CA 2
ATOM 1976 C C . THR A 1 11 ? 8.847 -0.808 0.621 1.00 0.00 11 THR A C 2
ATOM 1977 O O . THR A 1 11 ? 7.876 -0.959 -0.132 1.00 0.00 11 THR A O 2
ATOM 1988 N N . ILE A 1 12 ? 8.770 -0.219 1.827 1.00 0.00 12 ILE A N 2
ATOM 1989 C CA . ILE A 1 12 ? 7.514 0.336 2.387 1.00 0.00 12 ILE A CA 2
ATOM 1990 C C . ILE A 1 12 ? 7.228 1.735 1.802 1.00 0.00 12 ILE A C 2
ATOM 1991 O O . ILE A 1 12 ? 7.909 2.694 2.136 1.00 0.00 12 ILE A O 2
ATOM 2007 N N . GLN A 1 13 ? 6.234 1.834 0.909 1.00 0.00 13 GLN A N 2
ATOM 2008 C CA . GLN A 1 13 ? 5.774 3.132 0.369 1.00 0.00 13 GLN A CA 2
ATOM 2009 C C . GLN A 1 13 ? 4.846 3.816 1.375 1.00 0.00 13 GLN A C 2
ATOM 2010 O O . GLN A 1 13 ? 3.658 3.525 1.450 1.00 0.00 13 GLN A O 2
ATOM 2024 N N . THR A 1 14 ? 5.436 4.711 2.152 1.00 0.00 14 THR A N 2
ATOM 2025 C CA . THR A 1 14 ? 4.716 5.559 3.102 1.00 0.00 14 THR A CA 2
ATOM 2026 C C . THR A 1 14 ? 4.109 6.755 2.337 1.00 0.00 14 THR A C 2
ATOM 2027 O O . THR A 1 14 ? 4.786 7.347 1.485 1.00 0.00 14 THR A O 2
ATOM 2038 N N . LEU A 1 15 ? 2.840 7.106 2.629 1.00 0.00 15 LEU A N 2
ATOM 2039 C CA . LEU A 1 15 ? 2.105 8.133 1.871 1.00 0.00 15 LEU A CA 2
ATOM 2040 C C . LEU A 1 15 ? 2.556 9.531 2.318 1.00 0.00 15 LEU A C 2
ATOM 2041 O O . LEU A 1 15 ? 2.140 10.030 3.372 1.00 0.00 15 LEU A O 2
ATOM 2057 N N . LYS A 1 16 ? 3.455 10.125 1.529 1.00 0.00 16 LYS A N 2
ATOM 2058 C CA . LYS A 1 16 ? 3.983 11.466 1.758 1.00 0.00 16 LYS A CA 2
ATOM 2059 C C . LYS A 1 16 ? 2.928 12.525 1.378 1.00 0.00 16 LYS A C 2
ATOM 2060 O O . LYS A 1 16 ? 2.804 12.900 0.205 1.00 0.00 16 LYS A O 2
ATOM 2079 N N . GLN A 1 17 ? 2.156 12.960 2.379 1.00 0.00 17 GLN A N 2
ATOM 2080 C CA . GLN A 1 17 ? 1.100 13.968 2.216 1.00 0.00 17 GLN A CA 2
ATOM 2081 C C . GLN A 1 17 ? 1.704 15.355 2.490 1.00 0.00 17 GLN A C 2
ATOM 2082 O O . GLN A 1 17 ? 1.640 15.867 3.615 1.00 0.00 17 GLN A O 2
ATOM 2096 N N . THR A 1 18 ? 2.332 15.933 1.462 1.00 0.00 18 THR A N 2
ATOM 2097 C CA . THR A 1 18 ? 3.103 17.177 1.586 1.00 0.00 18 THR A CA 2
ATOM 2098 C C . THR A 1 18 ? 2.207 18.386 1.331 1.00 0.00 18 THR A C 2
ATOM 2099 O O . THR A 1 18 ? 1.555 18.460 0.299 1.00 0.00 18 THR A O 2
ATOM 2110 N N . ARG A 1 19 ? 2.178 19.324 2.282 1.00 0.00 19 ARG A N 2
ATOM 2111 C CA . ARG A 1 19 ? 1.391 20.552 2.157 1.00 0.00 19 ARG A CA 2
ATOM 2112 C C . ARG A 1 19 ? 2.115 21.560 1.241 1.00 0.00 19 ARG A C 2
ATOM 2113 O O . ARG A 1 19 ? 3.344 21.545 1.138 1.00 0.00 19 ARG A O 2
ATOM 2134 N N . ASP A 1 20 ? 1.337 22.427 0.576 1.00 0.00 20 ASP A N 2
ATOM 2135 C CA . ASP A 1 20 ? 1.865 23.407 -0.394 1.00 0.00 20 ASP A CA 2
ATOM 2136 C C . ASP A 1 20 ? 1.977 24.783 0.284 1.00 0.00 20 ASP A C 2
ATOM 2137 O O . ASP A 1 20 ? 1.382 25.005 1.345 1.00 0.00 20 ASP A O 2
ATOM 2146 N N . ILE A 1 21 ? 2.738 25.702 -0.341 1.00 0.00 21 ILE A N 2
ATOM 2147 C CA . ILE A 1 21 ? 2.909 27.098 0.116 1.00 0.00 21 ILE A CA 2
ATOM 2148 C C . ILE A 1 21 ? 1.572 27.901 0.143 1.00 0.00 21 ILE A C 2
ATOM 2149 O O . ILE A 1 21 ? 1.514 28.982 0.725 1.00 0.00 21 ILE A O 2
ATOM 2165 N N . THR A 1 22 ? 0.477 27.348 -0.432 1.00 0.00 22 THR A N 2
ATOM 2166 C CA . THR A 1 22 ? -0.866 27.984 -0.405 1.00 0.00 22 THR A CA 2
ATOM 2167 C C . THR A 1 22 ? -1.879 27.030 0.295 1.00 0.00 22 THR A C 2
ATOM 2168 O O . THR A 1 22 ? -3.035 27.394 0.537 1.00 0.00 22 THR A O 2
ATOM 2179 N N . GLY A 1 23 ? -1.410 25.793 0.611 1.00 0.00 23 GLY A N 2
ATOM 2180 C CA . GLY A 1 23 ? -2.096 24.881 1.533 1.00 0.00 23 GLY A CA 2
ATOM 2181 C C . GLY A 1 23 ? -2.914 23.789 0.874 1.00 0.00 23 GLY A C 2
ATOM 2182 O O . GLY A 1 23 ? -4.071 23.566 1.245 1.00 0.00 23 GLY A O 2
ATOM 2186 N N . GLU A 1 24 ? -2.329 23.098 -0.102 1.00 0.00 24 GLU A N 2
ATOM 2187 C CA . GLU A 1 24 ? -2.906 21.881 -0.692 1.00 0.00 24 GLU A CA 2
ATOM 2188 C C . GLU A 1 24 ? -2.116 20.667 -0.189 1.00 0.00 24 GLU A C 2
ATOM 2189 O O . GLU A 1 24 ? -0.917 20.771 0.049 1.00 0.00 24 GLU A O 2
ATOM 2201 N N . ILE A 1 25 ? -2.792 19.525 -0.043 1.00 0.00 25 ILE A N 2
ATOM 2202 C CA . ILE A 1 25 ? -2.165 18.264 0.381 1.00 0.00 25 ILE A CA 2
ATOM 2203 C C . ILE A 1 25 ? -1.853 17.406 -0.868 1.00 0.00 25 ILE A C 2
ATOM 2204 O O . ILE A 1 25 ? -2.747 16.795 -1.462 1.00 0.00 25 ILE A O 2
ATOM 2220 N N . LEU A 1 26 ? -0.581 17.424 -1.287 1.00 0.00 26 LEU A N 2
ATOM 2221 C CA . LEU A 1 26 ? -0.079 16.639 -2.419 1.00 0.00 26 LEU A CA 2
ATOM 2222 C C . LEU A 1 26 ? 0.347 15.253 -1.906 1.00 0.00 26 LEU A C 2
ATOM 2223 O O . LEU A 1 26 ? 1.413 15.101 -1.294 1.00 0.00 26 LEU A O 2
ATOM 2239 N N . GLU A 1 27 ? -0.520 14.258 -2.130 1.00 0.00 27 GLU A N 2
ATOM 2240 C CA . GLU A 1 27 ? -0.300 12.878 -1.687 1.00 0.00 27 GLU A CA 2
ATOM 2241 C C . GLU A 1 27 ? 0.544 12.117 -2.721 1.00 0.00 27 GLU A C 2
ATOM 2242 O O . GLU A 1 27 ? 0.141 11.962 -3.877 1.00 0.00 27 GLU A O 2
ATOM 2254 N N . THR A 1 28 ? 1.714 11.658 -2.278 1.00 0.00 28 THR A N 2
ATOM 2255 C CA . THR A 1 28 ? 2.675 10.881 -3.084 1.00 0.00 28 THR A CA 2
ATOM 2256 C C . THR A 1 28 ? 3.167 9.700 -2.243 1.00 0.00 28 THR A C 2
ATOM 2257 O O . THR A 1 28 ? 2.844 9.603 -1.064 1.00 0.00 28 THR A O 2
ATOM 2268 N N . TRP A 1 29 ? 3.966 8.813 -2.832 1.00 0.00 29 TRP A N 2
ATOM 2269 C CA . TRP A 1 29 ? 4.474 7.622 -2.135 1.00 0.00 29 TRP A CA 2
ATOM 2270 C C . TRP A 1 29 ? 6.000 7.698 -2.060 1.00 0.00 29 TRP A C 2
ATOM 2271 O O . TRP A 1 29 ? 6.683 7.557 -3.083 1.00 0.00 29 TRP A O 2
ATOM 2292 N N . GLU A 1 30 ? 6.518 7.959 -0.846 1.00 0.00 30 GLU A N 2
ATOM 2293 C CA . GLU A 1 30 ? 7.965 7.984 -0.590 1.00 0.00 30 GLU A CA 2
ATOM 2294 C C . GLU A 1 30 ? 8.399 6.602 -0.090 1.00 0.00 30 GLU A C 2
ATOM 2295 O O . GLU A 1 30 ? 7.633 5.906 0.595 1.00 0.00 30 GLU A O 2
ATOM 2307 N N . ASP A 1 31 ? 9.624 6.221 -0.459 1.00 0.00 31 ASP A N 2
ATOM 2308 C CA . ASP A 1 31 ? 10.235 4.946 -0.070 1.00 0.00 31 ASP A CA 2
ATOM 2309 C C . ASP A 1 31 ? 10.561 4.958 1.438 1.00 0.00 31 ASP A C 2
ATOM 2310 O O . ASP A 1 31 ? 10.970 5.984 1.990 1.00 0.00 31 ASP A O 2
ATOM 2319 N N . GLY A 1 32 ? 10.352 3.818 2.094 1.00 0.00 32 GLY A N 2
ATOM 2320 C CA . GLY A 1 32 ? 10.592 3.661 3.524 1.00 0.00 32 GLY A CA 2
ATOM 2321 C C . GLY A 1 32 ? 11.858 2.871 3.758 1.00 0.00 32 GLY A C 2
ATOM 2322 O O . GLY A 1 32 ? 12.962 3.384 3.544 1.00 0.00 32 GLY A O 2
ATOM 2326 N N . HIS A 1 33 ? 11.698 1.610 4.193 1.00 0.00 33 HIS A N 2
ATOM 2327 C CA . HIS A 1 33 ? 12.829 0.686 4.416 1.00 0.00 33 HIS A CA 2
ATOM 2328 C C . HIS A 1 33 ? 12.563 -0.611 3.662 1.00 0.00 33 HIS A C 2
ATOM 2329 O O . HIS A 1 33 ? 11.406 -1.013 3.500 1.00 0.00 33 HIS A O 2
ATOM 2344 N N . THR A 1 34 ? 13.640 -1.263 3.206 1.00 0.00 34 THR A N 2
ATOM 2345 C CA . THR A 1 34 ? 13.561 -2.529 2.490 1.00 0.00 34 THR A CA 2
ATOM 2346 C C . THR A 1 34 ? 13.949 -3.679 3.437 1.00 0.00 34 THR A C 2
ATOM 2347 O O . THR A 1 34 ? 15.137 -3.914 3.684 1.00 0.00 34 THR A O 2
ATOM 2358 N N . LEU A 1 35 ? 12.931 -4.350 4.023 1.00 0.00 35 LEU A N 2
ATOM 2359 C CA . LEU A 1 35 ? 13.135 -5.407 5.052 1.00 0.00 35 LEU A CA 2
ATOM 2360 C C . LEU A 1 35 ? 12.718 -6.793 4.541 1.00 0.00 35 LEU A C 2
ATOM 2361 O O . LEU A 1 35 ? 12.158 -6.927 3.449 1.00 0.00 35 LEU A O 2
ATOM 2377 N N . TRP A 1 36 ? 13.035 -7.814 5.361 1.00 0.00 36 TRP A N 2
ATOM 2378 C CA . TRP A 1 36 ? 12.657 -9.211 5.122 1.00 0.00 36 TRP A CA 2
ATOM 2379 C C . TRP A 1 36 ? 11.125 -9.401 5.116 1.00 0.00 36 TRP A C 2
ATOM 2380 O O . TRP A 1 36 ? 10.429 -9.038 6.081 1.00 0.00 36 TRP A O 2
ATOM 2401 N N . ALA A 1 37 ? 10.629 -9.955 4.003 1.00 0.00 37 ALA A N 2
ATOM 2402 C CA . ALA A 1 37 ? 9.224 -10.344 3.832 1.00 0.00 37 ALA A CA 2
ATOM 2403 C C . ALA A 1 37 ? 9.100 -11.719 3.186 1.00 0.00 37 ALA A C 2
ATOM 2404 O O . ALA A 1 37 ? 10.086 -12.314 2.799 1.00 0.00 37 ALA A O 2
ATOM 2411 N N . SER A 1 38 ? 7.874 -12.239 3.135 1.00 0.00 38 SER A N 2
ATOM 2412 C CA . SER A 1 38 ? 7.515 -13.401 2.336 1.00 0.00 38 SER A CA 2
ATOM 2413 C C . SER A 1 38 ? 6.269 -13.020 1.531 1.00 0.00 38 SER A C 2
ATOM 2414 O O . SER A 1 38 ? 5.154 -12.989 2.065 1.00 0.00 38 SER A O 2
ATOM 2422 N N . VAL A 1 39 ? 6.482 -12.660 0.264 1.00 0.00 39 VAL A N 2
ATOM 2423 C CA . VAL A 1 39 ? 5.427 -12.147 -0.613 1.00 0.00 39 VAL A CA 2
ATOM 2424 C C . VAL A 1 39 ? 4.740 -13.322 -1.329 1.00 0.00 39 VAL A C 2
ATOM 2425 O O . VAL A 1 39 ? 5.202 -13.800 -2.372 1.00 0.00 39 VAL A O 2
ATOM 2438 N N . ASN A 1 40 ? 3.663 -13.814 -0.721 1.00 0.00 40 ASN A N 2
ATOM 2439 C CA . ASN A 1 40 ? 2.906 -14.966 -1.214 1.00 0.00 40 ASN A CA 2
ATOM 2440 C C . ASN A 1 40 ? 1.699 -14.494 -2.046 1.00 0.00 40 ASN A C 2
ATOM 2441 O O . ASN A 1 40 ? 0.716 -13.975 -1.498 1.00 0.00 40 ASN A O 2
ATOM 2452 N N . MET A 1 41 ? 1.806 -14.652 -3.377 1.00 0.00 41 MET A N 2
ATOM 2453 C CA . MET A 1 41 ? 0.716 -14.346 -4.327 1.00 0.00 41 MET A CA 2
ATOM 2454 C C . MET A 1 41 ? -0.380 -15.417 -4.167 1.00 0.00 41 MET A C 2
ATOM 2455 O O . MET A 1 41 ? -0.090 -16.613 -4.332 1.00 0.00 41 MET A O 2
ATOM 2469 N N . VAL A 1 42 ? -1.619 -14.994 -3.843 1.00 0.00 42 VAL A N 2
ATOM 2470 C CA . VAL A 1 42 ? -2.699 -15.923 -3.447 1.00 0.00 42 VAL A CA 2
ATOM 2471 C C . VAL A 1 42 ? -3.134 -16.817 -4.636 1.00 0.00 42 VAL A C 2
ATOM 2472 O O . VAL A 1 42 ? -3.283 -16.343 -5.772 1.00 0.00 42 VAL A O 2
ATOM 2485 N N . SER A 1 43 ? -3.299 -18.113 -4.359 1.00 0.00 43 SER A N 2
ATOM 2486 C CA . SER A 1 43 ? -3.689 -19.114 -5.364 1.00 0.00 43 SER A CA 2
ATOM 2487 C C . SER A 1 43 ? -5.224 -19.284 -5.423 1.00 0.00 43 SER A C 2
ATOM 2488 O O . SER A 1 43 ? -5.963 -18.565 -4.733 1.00 0.00 43 SER A O 2
ATOM 2496 N N . SER A 1 44 ? -5.687 -20.227 -6.272 1.00 0.00 44 SER A N 2
ATOM 2497 C CA . SER A 1 44 ? -7.121 -20.523 -6.457 1.00 0.00 44 SER A CA 2
ATOM 2498 C C . SER A 1 44 ? -7.760 -21.016 -5.153 1.00 0.00 44 SER A C 2
ATOM 2499 O O . SER A 1 44 ? -8.863 -20.603 -4.804 1.00 0.00 44 SER A O 2
ATOM 2507 N N . LYS A 1 45 ? -7.010 -21.875 -4.435 1.00 0.00 45 LYS A N 2
ATOM 2508 C CA . LYS A 1 45 ? -7.398 -22.409 -3.114 1.00 0.00 45 LYS A CA 2
ATOM 2509 C C . LYS A 1 45 ? -7.716 -21.261 -2.134 1.00 0.00 45 LYS A C 2
ATOM 2510 O O . LYS A 1 45 ? -8.726 -21.313 -1.435 1.00 0.00 45 LYS A O 2
ATOM 2529 N N . GLU A 1 46 ? -6.865 -20.216 -2.140 1.00 0.00 46 GLU A N 2
ATOM 2530 C CA . GLU A 1 46 ? -7.033 -19.033 -1.273 1.00 0.00 46 GLU A CA 2
ATOM 2531 C C . GLU A 1 46 ? -8.374 -18.329 -1.550 1.00 0.00 46 GLU A C 2
ATOM 2532 O O . GLU A 1 46 ? -9.150 -18.090 -0.615 1.00 0.00 46 GLU A O 2
ATOM 2544 N N . ALA A 1 47 ? -8.627 -18.017 -2.843 1.00 0.00 47 ALA A N 2
ATOM 2545 C CA . ALA A 1 47 ? -9.907 -17.438 -3.317 1.00 0.00 47 ALA A CA 2
ATOM 2546 C C . ALA A 1 47 ? -11.141 -18.252 -2.851 1.00 0.00 47 ALA A C 2
ATOM 2547 O O . ALA A 1 47 ? -12.023 -17.717 -2.181 1.00 0.00 47 ALA A O 2
ATOM 2554 N N . ILE A 1 48 ? -11.138 -19.555 -3.171 1.00 0.00 48 ILE A N 2
ATOM 2555 C CA . ILE A 1 48 ? -12.259 -20.484 -2.882 1.00 0.00 48 ILE A CA 2
ATOM 2556 C C . ILE A 1 48 ? -12.556 -20.562 -1.360 1.00 0.00 48 ILE A C 2
ATOM 2557 O O . ILE A 1 48 ? -13.719 -20.484 -0.944 1.00 0.00 48 ILE A O 2
ATOM 2573 N N . SER A 1 49 ? -11.487 -20.662 -0.548 1.00 0.00 49 SER A N 2
ATOM 2574 C CA . SER A 1 49 ? -11.589 -20.792 0.923 1.00 0.00 49 SER A CA 2
ATOM 2575 C C . SER A 1 49 ? -12.170 -19.524 1.580 1.00 0.00 49 SER A C 2
ATOM 2576 O O . SER A 1 49 ? -13.003 -19.610 2.491 1.00 0.00 49 SER A O 2
ATOM 2584 N N . SER A 1 50 ? -11.734 -18.357 1.091 1.00 0.00 50 SER A N 2
ATOM 2585 C CA . SER A 1 50 ? -12.168 -17.048 1.620 1.00 0.00 50 SER A CA 2
ATOM 2586 C C . SER A 1 50 ? -13.459 -16.554 0.935 1.00 0.00 50 SER A C 2
ATOM 2587 O O . SER A 1 50 ? -13.995 -15.505 1.305 1.00 0.00 50 SER A O 2
ATOM 2595 N N . GLY A 1 51 ? -13.923 -17.302 -0.084 1.00 0.00 51 GLY A N 2
ATOM 2596 C CA . GLY A 1 51 ? -15.095 -16.932 -0.880 1.00 0.00 51 GLY A CA 2
ATOM 2597 C C . GLY A 1 51 ? -14.684 -16.140 -2.112 1.00 0.00 51 GLY A C 2
ATOM 2598 O O . GLY A 1 51 ? -14.712 -16.659 -3.229 1.00 0.00 51 GLY A O 2
ATOM 2602 N N . ALA A 1 52 ? -14.262 -14.881 -1.884 1.00 0.00 52 ALA A N 2
ATOM 2603 C CA . ALA A 1 52 ? -13.745 -13.979 -2.940 1.00 0.00 52 ALA A CA 2
ATOM 2604 C C . ALA A 1 52 ? -12.823 -12.894 -2.336 1.00 0.00 52 ALA A C 2
ATOM 2605 O O . ALA A 1 52 ? -12.445 -11.935 -3.021 1.00 0.00 52 ALA A O 2
ATOM 2612 N N . GLU A 1 53 ? -12.443 -13.060 -1.050 1.00 0.00 53 GLU A N 2
ATOM 2613 C CA . GLU A 1 53 ? -11.649 -12.055 -0.305 1.00 0.00 53 GLU A CA 2
ATOM 2614 C C . GLU A 1 53 ? -10.149 -12.162 -0.659 1.00 0.00 53 GLU A C 2
ATOM 2615 O O . GLU A 1 53 ? -9.401 -11.184 -0.574 1.00 0.00 53 GLU A O 2
ATOM 2627 N N . LEU A 1 54 ? -9.726 -13.370 -1.054 1.00 0.00 54 LEU A N 2
ATOM 2628 C CA . LEU A 1 54 ? -8.369 -13.646 -1.565 1.00 0.00 54 LEU A CA 2
ATOM 2629 C C . LEU A 1 54 ? -8.483 -14.072 -3.036 1.00 0.00 54 LEU A C 2
ATOM 2630 O O . LEU A 1 54 ? -7.843 -15.032 -3.476 1.00 0.00 54 LEU A O 2
ATOM 2646 N N . ALA A 1 55 ? -9.311 -13.323 -3.789 1.00 0.00 55 ALA A N 2
ATOM 2647 C CA . ALA A 1 55 ? -9.569 -13.567 -5.209 1.00 0.00 55 ALA A CA 2
ATOM 2648 C C . ALA A 1 55 ? -8.289 -13.278 -5.975 1.00 0.00 55 ALA A C 2
ATOM 2649 O O . ALA A 1 55 ? -7.682 -12.224 -5.745 1.00 0.00 55 ALA A O 2
ATOM 2656 N N . ILE A 1 56 ? -7.895 -14.201 -6.870 1.00 0.00 56 ILE A N 2
ATOM 2657 C CA . ILE A 1 56 ? -6.540 -14.217 -7.449 1.00 0.00 56 ILE A CA 2
ATOM 2658 C C . ILE A 1 56 ? -6.201 -12.848 -8.101 1.00 0.00 56 ILE A C 2
ATOM 2659 O O . ILE A 1 56 ? -6.955 -12.347 -8.943 1.00 0.00 56 ILE A O 2
ATOM 2675 N N . GLY A 1 57 ? -5.071 -12.277 -7.686 1.00 0.00 57 GLY A N 2
ATOM 2676 C CA . GLY A 1 57 ? -4.749 -10.856 -7.895 1.00 0.00 57 GLY A CA 2
ATOM 2677 C C . GLY A 1 57 ? -4.604 -10.136 -6.558 1.00 0.00 57 GLY A C 2
ATOM 2678 O O . GLY A 1 57 ? -4.121 -9.005 -6.493 1.00 0.00 57 GLY A O 2
ATOM 2682 N N . THR A 1 58 ? -5.041 -10.825 -5.488 1.00 0.00 58 THR A N 2
ATOM 2683 C CA . THR A 1 58 ? -4.713 -10.482 -4.102 1.00 0.00 58 THR A CA 2
ATOM 2684 C C . THR A 1 58 ? -3.322 -11.064 -3.777 1.00 0.00 58 THR A C 2
ATOM 2685 O O . THR A 1 58 ? -2.904 -12.072 -4.366 1.00 0.00 58 THR A O 2
ATOM 2696 N N . VAL A 1 59 ? -2.575 -10.402 -2.891 1.00 0.00 59 VAL A N 2
ATOM 2697 C CA . VAL A 1 59 ? -1.262 -10.873 -2.434 1.00 0.00 59 VAL A CA 2
ATOM 2698 C C . VAL A 1 59 ? -1.159 -10.677 -0.918 1.00 0.00 59 VAL A C 2
ATOM 2699 O O . VAL A 1 59 ? -1.449 -9.591 -0.414 1.00 0.00 59 VAL A O 2
ATOM 2712 N N . ARG A 1 60 ? -0.766 -11.732 -0.202 1.00 0.00 60 ARG A N 2
ATOM 2713 C CA . ARG A 1 60 ? -0.469 -11.666 1.231 1.00 0.00 60 ARG A CA 2
ATOM 2714 C C . ARG A 1 60 ? 1.056 -11.583 1.417 1.00 0.00 60 ARG A C 2
ATOM 2715 O O . ARG A 1 60 ? 1.801 -12.321 0.782 1.00 0.00 60 ARG A O 2
ATOM 2736 N N . ILE A 1 61 ? 1.506 -10.691 2.313 1.00 0.00 61 ILE A N 2
ATOM 2737 C CA . ILE A 1 61 ? 2.922 -10.307 2.453 1.00 0.00 61 ILE A CA 2
ATOM 2738 C C . ILE A 1 61 ? 3.293 -10.302 3.940 1.00 0.00 61 ILE A C 2
ATOM 2739 O O . ILE A 1 61 ? 2.845 -9.457 4.696 1.00 0.00 61 ILE A O 2
ATOM 2755 N N . TRP A 1 62 ? 4.100 -11.270 4.337 1.00 0.00 62 TRP A N 2
ATOM 2756 C CA . TRP A 1 62 ? 4.492 -11.481 5.736 1.00 0.00 62 TRP A CA 2
ATOM 2757 C C . TRP A 1 62 ? 5.775 -10.697 6.007 1.00 0.00 62 TRP A C 2
ATOM 2758 O O . TRP A 1 62 ? 6.766 -10.978 5.395 1.00 0.00 62 TRP A O 2
ATOM 2779 N N . ILE A 1 63 ? 5.748 -9.709 6.903 1.00 0.00 63 ILE A N 2
ATOM 2780 C CA . ILE A 1 63 ? 6.945 -8.907 7.259 1.00 0.00 63 ILE A CA 2
ATOM 2781 C C . ILE A 1 63 ? 7.202 -9.047 8.759 1.00 0.00 63 ILE A C 2
ATOM 2782 O O . ILE A 1 63 ? 6.339 -9.527 9.482 1.00 0.00 63 ILE A O 2
ATOM 2798 N N . ARG A 1 64 ? 8.412 -8.688 9.208 1.00 0.00 64 ARG A N 2
ATOM 2799 C CA . ARG A 1 64 ? 8.681 -8.458 10.642 1.00 0.00 64 ARG A CA 2
ATOM 2800 C C . ARG A 1 64 ? 7.787 -7.313 11.160 1.00 0.00 64 ARG A C 2
ATOM 2801 O O . ARG A 1 64 ? 7.599 -6.314 10.450 1.00 0.00 64 ARG A O 2
ATOM 2822 N N . TYR A 1 65 ? 7.238 -7.495 12.387 1.00 0.00 65 TYR A N 2
ATOM 2823 C CA . TYR A 1 65 ? 6.279 -6.559 13.022 1.00 0.00 65 TYR A CA 2
ATOM 2824 C C . TYR A 1 65 ? 6.861 -5.143 13.026 1.00 0.00 65 TYR A C 2
ATOM 2825 O O . TYR A 1 65 ? 7.989 -4.931 13.483 1.00 0.00 65 TYR A O 2
ATOM 2843 N N . ARG A 1 66 ? 6.086 -4.197 12.493 1.00 0.00 66 ARG A N 2
ATOM 2844 C CA . ARG A 1 66 ? 6.436 -2.778 12.492 1.00 0.00 66 ARG A CA 2
ATOM 2845 C C . ARG A 1 66 ? 5.174 -1.945 12.760 1.00 0.00 66 ARG A C 2
ATOM 2846 O O . ARG A 1 66 ? 4.131 -2.183 12.145 1.00 0.00 66 ARG A O 2
ATOM 2867 N N . LYS A 1 67 ? 5.298 -0.947 13.657 1.00 0.00 67 LYS A N 2
ATOM 2868 C CA . LYS A 1 67 ? 4.160 -0.134 14.146 1.00 0.00 67 LYS A CA 2
ATOM 2869 C C . LYS A 1 67 ? 3.806 1.009 13.154 1.00 0.00 67 LYS A C 2
ATOM 2870 O O . LYS A 1 67 ? 2.890 1.796 13.413 1.00 0.00 67 LYS A O 2
ATOM 2889 N N . ASP A 1 68 ? 4.525 1.077 12.018 1.00 0.00 68 ASP A N 2
ATOM 2890 C CA . ASP A 1 68 ? 4.404 2.175 11.027 1.00 0.00 68 ASP A CA 2
ATOM 2891 C C . ASP A 1 68 ? 3.397 1.819 9.924 1.00 0.00 68 ASP A C 2
ATOM 2892 O O . ASP A 1 68 ? 2.880 2.713 9.246 1.00 0.00 68 ASP A O 2
ATOM 2901 N N . ILE A 1 69 ? 3.128 0.513 9.752 1.00 0.00 69 ILE A N 2
ATOM 2902 C CA . ILE A 1 69 ? 2.347 0.005 8.609 1.00 0.00 69 ILE A CA 2
ATOM 2903 C C . ILE A 1 69 ? 0.857 0.375 8.766 1.00 0.00 69 ILE A C 2
ATOM 2904 O O . ILE A 1 69 ? 0.233 0.041 9.779 1.00 0.00 69 ILE A O 2
ATOM 2920 N N . ASN A 1 70 ? 0.318 1.071 7.757 1.00 0.00 70 ASN A N 2
ATOM 2921 C CA . ASN A 1 70 ? -1.077 1.565 7.741 1.00 0.00 70 ASN A CA 2
ATOM 2922 C C . ASN A 1 70 ? -1.716 1.233 6.375 1.00 0.00 70 ASN A C 2
ATOM 2923 O O . ASN A 1 70 ? -1.024 0.791 5.458 1.00 0.00 70 ASN A O 2
ATOM 2934 N N . ALA A 1 71 ? -3.041 1.442 6.254 1.00 0.00 71 ALA A N 2
ATOM 2935 C CA . ALA A 1 71 ? -3.771 1.311 4.972 1.00 0.00 71 ALA A CA 2
ATOM 2936 C C . ALA A 1 71 ? -3.311 2.376 3.948 1.00 0.00 71 ALA A C 2
ATOM 2937 O O . ALA A 1 71 ? -3.528 2.230 2.736 1.00 0.00 71 ALA A O 2
ATOM 2944 N N . THR A 1 72 ? -2.665 3.445 4.456 1.00 0.00 72 THR A N 2
ATOM 2945 C CA . THR A 1 72 ? -2.034 4.485 3.634 1.00 0.00 72 THR A CA 2
ATOM 2946 C C . THR A 1 72 ? -0.537 4.169 3.423 1.00 0.00 72 THR A C 2
ATOM 2947 O O . THR A 1 72 ? 0.324 5.060 3.414 1.00 0.00 72 THR A O 2
ATOM 2958 N N . SER A 1 73 ? -0.246 2.881 3.230 1.00 0.00 73 SER A N 2
ATOM 2959 C CA . SER A 1 73 ? 1.064 2.395 2.805 1.00 0.00 73 SER A CA 2
ATOM 2960 C C . SER A 1 73 ? 0.854 1.432 1.621 1.00 0.00 73 SER A C 2
ATOM 2961 O O . SER A 1 73 ? -0.221 0.838 1.483 1.00 0.00 73 SER A O 2
ATOM 2969 N N . ARG A 1 74 ? 1.840 1.351 0.724 1.00 0.00 74 ARG A N 2
ATOM 2970 C CA . ARG A 1 74 ? 1.918 0.303 -0.304 1.00 0.00 74 ARG A CA 2
ATOM 2971 C C . ARG A 1 74 ? 3.184 -0.514 -0.050 1.00 0.00 74 ARG A C 2
ATOM 2972 O O . ARG A 1 74 ? 4.083 -0.076 0.679 1.00 0.00 74 ARG A O 2
ATOM 2993 N N . ILE A 1 75 ? 3.238 -1.699 -0.649 1.00 0.00 75 ILE A N 2
ATOM 2994 C CA . ILE A 1 75 ? 4.320 -2.664 -0.461 1.00 0.00 75 ILE A CA 2
ATOM 2995 C C . ILE A 1 75 ? 4.852 -3.071 -1.851 1.00 0.00 75 ILE A C 2
ATOM 2996 O O . ILE A 1 75 ? 4.244 -3.911 -2.519 1.00 0.00 75 ILE A O 2
ATOM 3012 N N . LYS A 1 76 ? 5.952 -2.445 -2.304 1.00 0.00 76 LYS A N 2
ATOM 3013 C CA . LYS A 1 76 ? 6.569 -2.775 -3.607 1.00 0.00 76 LYS A CA 2
ATOM 3014 C C . LYS A 1 76 ? 7.728 -3.739 -3.373 1.00 0.00 76 LYS A C 2
ATOM 3015 O O . LYS A 1 76 ? 8.637 -3.432 -2.605 1.00 0.00 76 LYS A O 2
ATOM 3034 N N . VAL A 1 77 ? 7.679 -4.907 -4.023 1.00 0.00 77 VAL A N 2
ATOM 3035 C CA . VAL A 1 77 ? 8.662 -5.977 -3.814 1.00 0.00 77 VAL A CA 2
ATOM 3036 C C . VAL A 1 77 ? 9.999 -5.612 -4.471 1.00 0.00 77 VAL A C 2
ATOM 3037 O O . VAL A 1 77 ? 10.065 -5.410 -5.686 1.00 0.00 77 VAL A O 2
ATOM 3050 N N . SER A 1 78 ? 11.041 -5.500 -3.638 1.00 0.00 78 SER A N 2
ATOM 3051 C CA . SER A 1 78 ? 12.419 -5.252 -4.083 1.00 0.00 78 SER A CA 2
ATOM 3052 C C . SER A 1 78 ? 12.983 -6.481 -4.824 1.00 0.00 78 SER A C 2
ATOM 3053 O O . SER A 1 78 ? 13.702 -6.347 -5.822 1.00 0.00 78 SER A O 2
ATOM 3061 N N . THR A 1 79 ? 12.602 -7.675 -4.339 1.00 0.00 79 THR A N 2
ATOM 3062 C CA . THR A 1 79 ? 13.113 -8.954 -4.846 1.00 0.00 79 THR A CA 2
ATOM 3063 C C . THR A 1 79 ? 12.260 -10.109 -4.304 1.00 0.00 79 THR A C 2
ATOM 3064 O O . THR A 1 79 ? 11.893 -10.114 -3.120 1.00 0.00 79 THR A O 2
ATOM 3075 N N . GLY A 1 80 ? 11.916 -11.053 -5.192 1.00 0.00 80 GLY A N 2
ATOM 3076 C CA . GLY A 1 80 ? 11.088 -12.205 -4.849 1.00 0.00 80 GLY A CA 2
ATOM 3077 C C . GLY A 1 80 ? 10.319 -12.727 -6.051 1.00 0.00 80 GLY A C 2
ATOM 3078 O O . GLY A 1 80 ? 10.731 -12.473 -7.192 1.00 0.00 80 GLY A O 2
ATOM 3082 N N . PRO A 1 81 ? 9.192 -13.478 -5.837 1.00 0.00 81 PRO A N 2
ATOM 3083 C CA . PRO A 1 81 ? 8.335 -13.975 -6.942 1.00 0.00 81 PRO A CA 2
ATOM 3084 C C . PRO A 1 81 ? 7.641 -12.822 -7.702 1.00 0.00 81 PRO A C 2
ATOM 3085 O O . PRO A 1 81 ? 7.365 -12.929 -8.899 1.00 0.00 81 PRO A O 2
ATOM 3096 N N . LEU A 1 82 ? 7.383 -11.714 -6.986 1.00 0.00 82 LEU A N 2
ATOM 3097 C CA . LEU A 1 82 ? 6.642 -10.557 -7.513 1.00 0.00 82 LEU A CA 2
ATOM 3098 C C . LEU A 1 82 ? 7.546 -9.316 -7.566 1.00 0.00 82 LEU A C 2
ATOM 3099 O O . LEU A 1 82 ? 7.067 -8.186 -7.414 1.00 0.00 82 LEU A O 2
ATOM 3115 N N . ALA A 1 83 ? 8.857 -9.546 -7.807 1.00 0.00 83 ALA A N 2
ATOM 3116 C CA . ALA A 1 83 ? 9.875 -8.478 -7.858 1.00 0.00 83 ALA A CA 2
ATOM 3117 C C . ALA A 1 83 ? 9.520 -7.412 -8.921 1.00 0.00 83 ALA A C 2
ATOM 3118 O O . ALA A 1 83 ? 9.464 -7.720 -10.117 1.00 0.00 83 ALA A O 2
ATOM 3125 N N . GLY A 1 84 ? 9.235 -6.181 -8.452 1.00 0.00 84 GLY A N 2
ATOM 3126 C CA . GLY A 1 84 ? 8.881 -5.046 -9.315 1.00 0.00 84 GLY A CA 2
ATOM 3127 C C . GLY A 1 84 ? 7.455 -4.553 -9.084 1.00 0.00 84 GLY A C 2
ATOM 3128 O O . GLY A 1 84 ? 7.175 -3.353 -9.227 1.00 0.00 84 GLY A O 2
ATOM 3132 N N . ARG A 1 85 ? 6.554 -5.479 -8.696 1.00 0.00 85 ARG A N 2
ATOM 3133 C CA . ARG A 1 85 ? 5.115 -5.183 -8.492 1.00 0.00 85 ARG A CA 2
ATOM 3134 C C . ARG A 1 85 ? 4.901 -4.356 -7.208 1.00 0.00 85 ARG A C 2
ATOM 3135 O O . ARG A 1 85 ? 5.578 -4.583 -6.201 1.00 0.00 85 ARG A O 2
ATOM 3156 N N . VAL A 1 86 ? 3.944 -3.410 -7.265 1.00 0.00 86 VAL A N 2
ATOM 3157 C CA . VAL A 1 86 ? 3.576 -2.536 -6.132 1.00 0.00 86 VAL A CA 2
ATOM 3158 C C . VAL A 1 86 ? 2.171 -2.925 -5.596 1.00 0.00 86 VAL A C 2
ATOM 3159 O O . VAL A 1 86 ? 1.123 -2.571 -6.156 1.00 0.00 86 VAL A O 2
ATOM 3172 N N . LEU A 1 87 ? 2.185 -3.726 -4.524 1.00 0.00 87 LEU A N 2
ATOM 3173 C CA . LEU A 1 87 ? 0.981 -4.278 -3.894 1.00 0.00 87 LEU A CA 2
ATOM 3174 C C . LEU A 1 87 ? 0.368 -3.262 -2.903 1.00 0.00 87 LEU A C 2
ATOM 3175 O O . LEU A 1 87 ? 0.971 -2.927 -1.891 1.00 0.00 87 LEU A O 2
ATOM 3191 N N . ASN A 1 88 ? -0.843 -2.787 -3.224 1.00 0.00 88 ASN A N 2
ATOM 3192 C CA . ASN A 1 88 ? -1.577 -1.781 -2.428 1.00 0.00 88 ASN A CA 2
ATOM 3193 C C . ASN A 1 88 ? -2.311 -2.477 -1.280 1.00 0.00 88 ASN A C 2
ATOM 3194 O O . ASN A 1 88 ? -2.982 -3.481 -1.526 1.00 0.00 88 ASN A O 2
ATOM 3205 N N . ILE A 1 89 ? -2.250 -1.913 -0.056 1.00 0.00 89 ILE A N 2
ATOM 3206 C CA . ILE A 1 89 ? -2.818 -2.565 1.142 1.00 0.00 89 ILE A CA 2
ATOM 3207 C C . ILE A 1 89 ? -4.335 -2.358 1.148 1.00 0.00 89 ILE A C 2
ATOM 3208 O O . ILE A 1 89 ? -4.806 -1.215 1.208 1.00 0.00 89 ILE A O 2
ATOM 3224 N N . ILE A 1 90 ? -5.083 -3.463 1.052 1.00 0.00 90 ILE A N 2
ATOM 3225 C CA . ILE A 1 90 ? -6.555 -3.445 1.053 1.00 0.00 90 ILE A CA 2
ATOM 3226 C C . ILE A 1 90 ? -7.070 -3.784 2.456 1.00 0.00 90 ILE A C 2
ATOM 3227 O O . ILE A 1 90 ? -6.619 -4.757 3.078 1.00 0.00 90 ILE A O 2
ATOM 3243 N N . GLY A 1 91 ? -8.019 -2.971 2.940 1.00 0.00 91 GLY A N 2
ATOM 3244 C CA . GLY A 1 91 ? -8.481 -3.034 4.319 1.00 0.00 91 GLY A CA 2
ATOM 3245 C C . GLY A 1 91 ? -7.486 -2.359 5.250 1.00 0.00 91 GLY A C 2
ATOM 3246 O O . GLY A 1 91 ? -7.181 -1.176 5.067 1.00 0.00 91 GLY A O 2
ATOM 3250 N N . GLN A 1 92 ? -6.962 -3.109 6.218 1.00 0.00 92 GLN A N 2
ATOM 3251 C CA . GLN A 1 92 ? -5.935 -2.639 7.159 1.00 0.00 92 GLN A CA 2
ATOM 3252 C C . GLN A 1 92 ? -5.024 -3.829 7.523 1.00 0.00 92 GLN A C 2
ATOM 3253 O O . GLN A 1 92 ? -5.513 -4.959 7.551 1.00 0.00 92 GLN A O 2
ATOM 3267 N N . PRO A 1 93 ? -3.692 -3.604 7.793 1.00 0.00 93 PRO A N 2
ATOM 3268 C CA . PRO A 1 93 ? -2.739 -4.699 8.132 1.00 0.00 93 PRO A CA 2
ATOM 3269 C C . PRO A 1 93 ? -3.179 -5.512 9.379 1.00 0.00 93 PRO A C 2
ATOM 3270 O O . PRO A 1 93 ? -3.715 -4.951 10.341 1.00 0.00 93 PRO A O 2
ATOM 3281 N N . LEU A 1 94 ? -2.957 -6.837 9.330 1.00 0.00 94 LEU A N 2
ATOM 3282 C CA . LEU A 1 94 ? -3.383 -7.779 10.383 1.00 0.00 94 LEU A CA 2
ATOM 3283 C C . LEU A 1 94 ? -2.120 -8.350 11.070 1.00 0.00 94 LEU A C 2
ATOM 3284 O O . LEU A 1 94 ? -1.404 -9.133 10.457 1.00 0.00 94 LEU A O 2
ATOM 3300 N N . PRO A 1 95 ? -1.812 -7.969 12.350 1.00 0.00 95 PRO A N 2
ATOM 3301 C CA . PRO A 1 95 ? -0.631 -8.500 13.074 1.00 0.00 95 PRO A CA 2
ATOM 3302 C C . PRO A 1 95 ? -0.744 -10.017 13.330 1.00 0.00 95 PRO A C 2
ATOM 3303 O O . PRO A 1 95 ? -1.838 -10.573 13.330 1.00 0.00 95 PRO A O 2
ATOM 3314 N N . ASP A 1 96 ? 0.400 -10.675 13.509 1.00 0.00 96 ASP A N 2
ATOM 3315 C CA . ASP A 1 96 ? 0.469 -12.114 13.833 1.00 0.00 96 ASP A CA 2
ATOM 3316 C C . ASP A 1 96 ? -0.261 -12.455 15.153 1.00 0.00 96 ASP A C 2
ATOM 3317 O O . ASP A 1 96 ? -0.388 -11.599 16.037 1.00 0.00 96 ASP A O 2
ATOM 3326 N N . ALA A 1 97 ? -0.712 -13.720 15.267 1.00 0.00 97 ALA A N 2
ATOM 3327 C CA . ALA A 1 97 ? -1.375 -14.254 16.476 1.00 0.00 97 ALA A CA 2
ATOM 3328 C C . ALA A 1 97 ? -0.454 -14.147 17.708 1.00 0.00 97 ALA A C 2
ATOM 3329 O O . ALA A 1 97 ? -0.894 -13.735 18.782 1.00 0.00 97 ALA A O 2
ATOM 3336 N N . ALA A 1 98 ? 0.829 -14.490 17.523 1.00 0.00 98 ALA A N 2
ATOM 3337 C CA . ALA A 1 98 ? 1.854 -14.394 18.585 1.00 0.00 98 ALA A CA 2
ATOM 3338 C C . ALA A 1 98 ? 2.516 -12.996 18.600 1.00 0.00 98 ALA A C 2
ATOM 3339 O O . ALA A 1 98 ? 3.284 -12.689 19.512 1.00 0.00 98 ALA A O 2
ATOM 3346 N N . ARG A 1 99 ? 2.200 -12.172 17.565 1.00 0.00 99 ARG A N 2
ATOM 3347 C CA . ARG A 1 99 ? 2.725 -10.791 17.375 1.00 0.00 99 ARG A CA 2
ATOM 3348 C C . ARG A 1 99 ? 4.237 -10.787 17.035 1.00 0.00 99 ARG A C 2
ATOM 3349 O O . ARG A 1 99 ? 4.900 -9.753 17.160 1.00 0.00 99 ARG A O 2
ATOM 3370 N N . THR A 1 100 ? 4.766 -11.923 16.534 1.00 0.00 100 THR A N 2
ATOM 3371 C CA . THR A 1 100 ? 6.202 -12.042 16.160 1.00 0.00 100 THR A CA 2
ATOM 3372 C C . THR A 1 100 ? 6.502 -11.414 14.779 1.00 0.00 100 THR A C 2
ATOM 3373 O O . THR A 1 100 ? 7.666 -11.329 14.357 1.00 0.00 100 THR A O 2
ATOM 3384 N N . ARG A 1 101 ? 5.444 -10.932 14.119 1.00 0.00 101 ARG A N 2
ATOM 3385 C CA . ARG A 1 101 ? 5.495 -10.425 12.750 1.00 0.00 101 ARG A CA 2
ATOM 3386 C C . ARG A 1 101 ? 4.183 -9.666 12.441 1.00 0.00 101 ARG A C 2
ATOM 3387 O O . ARG A 1 101 ? 3.320 -9.503 13.322 1.00 0.00 101 ARG A O 2
ATOM 3408 N N . LEU A 1 102 ? 4.047 -9.212 11.196 1.00 0.00 102 LEU A N 2
ATOM 3409 C CA . LEU A 1 102 ? 2.872 -8.482 10.703 1.00 0.00 102 LEU A CA 2
ATOM 3410 C C . LEU A 1 102 ? 2.450 -9.118 9.359 1.00 0.00 102 LEU A C 2
ATOM 3411 O O . LEU A 1 102 ? 3.223 -9.118 8.399 1.00 0.00 102 LEU A O 2
ATOM 3427 N N . GLU A 1 103 ? 1.235 -9.682 9.315 1.00 0.00 103 GLU A N 2
ATOM 3428 C CA . GLU A 1 103 ? 0.649 -10.242 8.086 1.00 0.00 103 GLU A CA 2
ATOM 3429 C C . GLU A 1 103 ? -0.066 -9.115 7.324 1.00 0.00 103 GLU A C 2
ATOM 3430 O O . GLU A 1 103 ? -1.075 -8.573 7.790 1.00 0.00 103 GLU A O 2
ATOM 3442 N N . ILE A 1 104 ? 0.476 -8.744 6.167 1.00 0.00 104 ILE A N 2
ATOM 3443 C CA . ILE A 1 104 ? -0.086 -7.668 5.337 1.00 0.00 104 ILE A CA 2
ATOM 3444 C C . ILE A 1 104 ? -0.999 -8.302 4.277 1.00 0.00 104 ILE A C 2
ATOM 3445 O O . ILE A 1 104 ? -0.641 -9.320 3.685 1.00 0.00 104 ILE A O 2
ATOM 3461 N N . LEU A 1 105 ? -2.180 -7.720 4.073 1.00 0.00 105 LEU A N 2
ATOM 3462 C CA . LEU A 1 105 ? -3.111 -8.126 3.016 1.00 0.00 105 LEU A CA 2
ATOM 3463 C C . LEU A 1 105 ? -3.183 -6.982 2.002 1.00 0.00 105 LEU A C 2
ATOM 3464 O O . LEU A 1 105 ? -3.396 -5.814 2.357 1.00 0.00 105 LEU A O 2
ATOM 3480 N N . CYS A 1 106 ? -2.980 -7.345 0.744 1.00 0.00 106 CYS A N 2
ATOM 3481 C CA . CYS A 1 106 ? -2.761 -6.412 -0.359 1.00 0.00 106 CYS A CA 2
ATOM 3482 C C . CYS A 1 106 ? -3.353 -6.988 -1.642 1.00 0.00 106 CYS A C 2
ATOM 3483 O O . CYS A 1 106 ? -3.872 -8.093 -1.656 1.00 0.00 106 CYS A O 2
ATOM 3491 N N . ARG A 1 107 ? -3.310 -6.194 -2.696 1.00 0.00 107 ARG A N 2
ATOM 3492 C CA . ARG A 1 107 ? -3.606 -6.634 -4.065 1.00 0.00 107 ARG A CA 2
ATOM 3493 C C . ARG A 1 107 ? -2.601 -5.966 -4.994 1.00 0.00 107 ARG A C 2
ATOM 3494 O O . ARG A 1 107 ? -2.013 -4.949 -4.620 1.00 0.00 107 ARG A O 2
ATOM 3515 N N . GLU A 1 108 ? -2.387 -6.545 -6.181 1.00 0.00 108 GLU A N 2
ATOM 3516 C CA . GLU A 1 108 ? -1.601 -5.911 -7.253 1.00 0.00 108 GLU A CA 2
ATOM 3517 C C . GLU A 1 108 ? -2.108 -4.491 -7.561 1.00 0.00 108 GLU A C 2
ATOM 3518 O O . GLU A 1 108 ? -3.301 -4.193 -7.395 1.00 0.00 108 GLU A O 2
ATOM 3530 N N . GLY A 1 109 ? -1.195 -3.634 -8.040 1.00 0.00 109 GLY A N 2
ATOM 3531 C CA . GLY A 1 109 ? -1.492 -2.222 -8.292 1.00 0.00 109 GLY A CA 2
ATOM 3532 C C . GLY A 1 109 ? -2.086 -1.996 -9.672 1.00 0.00 109 GLY A C 2
ATOM 3533 O O . GLY A 1 109 ? -1.706 -1.059 -10.386 1.00 0.00 109 GLY A O 2
ATOM 3537 N N . ALA A 1 110 ? -3.028 -2.882 -10.037 1.00 0.00 110 ALA A N 2
ATOM 3538 C CA . ALA A 1 110 ? -3.832 -2.767 -11.245 1.00 0.00 110 ALA A CA 2
ATOM 3539 C C . ALA A 1 110 ? -4.941 -1.735 -10.989 1.00 0.00 110 ALA A C 2
ATOM 3540 O O . ALA A 1 110 ? -6.081 -2.081 -10.655 1.00 0.00 110 ALA A O 2
ATOM 3547 N N . GLU A 1 111 ? -4.553 -0.453 -11.096 1.00 0.00 111 GLU A N 2
ATOM 3548 C CA . GLU A 1 111 ? -5.404 0.703 -10.748 1.00 0.00 111 GLU A CA 2
ATOM 3549 C C . GLU A 1 111 ? -6.580 0.876 -11.734 1.00 0.00 111 GLU A C 2
ATOM 3550 O O . GLU A 1 111 ? -7.509 1.652 -11.483 1.00 0.00 111 GLU A O 2
ATOM 3562 N N . LYS A 1 112 ? -6.518 0.146 -12.854 1.00 0.00 112 LYS A N 2
ATOM 3563 C CA . LYS A 1 112 ? -7.597 0.044 -13.844 1.00 0.00 112 LYS A CA 2
ATOM 3564 C C . LYS A 1 112 ? -7.683 -1.429 -14.314 1.00 0.00 112 LYS A C 2
ATOM 3565 O O . LYS A 1 112 ? -8.803 -1.944 -14.501 1.00 0.00 112 LYS A O 2
ATOM 3585 N N . MET A 1 1 ? 7.046 -21.108 16.208 1.00 0.00 1 MET A N 3
ATOM 3586 C CA . MET A 1 1 ? 5.577 -21.186 16.402 1.00 0.00 1 MET A CA 3
ATOM 3587 C C . MET A 1 1 ? 4.853 -20.827 15.088 1.00 0.00 1 MET A C 3
ATOM 3588 O O . MET A 1 1 ? 4.220 -21.688 14.467 1.00 0.00 1 MET A O 3
ATOM 3604 N N . ASN A 1 2 ? 4.962 -19.553 14.663 1.00 0.00 2 ASN A N 3
ATOM 3605 C CA . ASN A 1 2 ? 4.347 -19.055 13.416 1.00 0.00 2 ASN A CA 3
ATOM 3606 C C . ASN A 1 2 ? 5.372 -19.156 12.263 1.00 0.00 2 ASN A C 3
ATOM 3607 O O . ASN A 1 2 ? 6.324 -18.369 12.199 1.00 0.00 2 ASN A O 3
ATOM 3618 N N . ILE A 1 3 ? 5.164 -20.135 11.364 1.00 0.00 3 ILE A N 3
ATOM 3619 C CA . ILE A 1 3 ? 6.068 -20.411 10.224 1.00 0.00 3 ILE A CA 3
ATOM 3620 C C . ILE A 1 3 ? 5.694 -19.542 8.997 1.00 0.00 3 ILE A C 3
ATOM 3621 O O . ILE A 1 3 ? 5.055 -20.005 8.036 1.00 0.00 3 ILE A O 3
ATOM 3637 N N . GLY A 1 4 ? 5.998 -18.245 9.113 1.00 0.00 4 GLY A N 3
ATOM 3638 C CA . GLY A 1 4 ? 6.001 -17.314 7.979 1.00 0.00 4 GLY A CA 3
ATOM 3639 C C . GLY A 1 4 ? 7.410 -16.800 7.708 1.00 0.00 4 GLY A C 3
ATOM 3640 O O . GLY A 1 4 ? 7.631 -15.581 7.690 1.00 0.00 4 GLY A O 3
ATOM 3644 N N . ARG A 1 5 ? 8.365 -17.745 7.541 1.00 0.00 5 ARG A N 3
ATOM 3645 C CA . ARG A 1 5 ? 9.808 -17.434 7.366 1.00 0.00 5 ARG A CA 3
ATOM 3646 C C . ARG A 1 5 ? 10.012 -16.386 6.252 1.00 0.00 5 ARG A C 3
ATOM 3647 O O . ARG A 1 5 ? 9.434 -16.511 5.173 1.00 0.00 5 ARG A O 3
ATOM 3668 N N . LEU A 1 6 ? 10.821 -15.358 6.549 1.00 0.00 6 LEU A N 3
ATOM 3669 C CA . LEU A 1 6 ? 11.014 -14.205 5.665 1.00 0.00 6 LEU A CA 3
ATOM 3670 C C . LEU A 1 6 ? 11.936 -14.609 4.490 1.00 0.00 6 LEU A C 3
ATOM 3671 O O . LEU A 1 6 ? 13.167 -14.526 4.585 1.00 0.00 6 LEU A O 3
ATOM 3687 N N . ARG A 1 7 ? 11.302 -15.095 3.411 1.00 0.00 7 ARG A N 3
ATOM 3688 C CA . ARG A 1 7 ? 11.990 -15.647 2.222 1.00 0.00 7 ARG A CA 3
ATOM 3689 C C . ARG A 1 7 ? 12.481 -14.520 1.299 1.00 0.00 7 ARG A C 3
ATOM 3690 O O . ARG A 1 7 ? 13.609 -14.544 0.807 1.00 0.00 7 ARG A O 3
ATOM 3711 N N . ASP A 1 8 ? 11.602 -13.534 1.105 1.00 0.00 8 ASP A N 3
ATOM 3712 C CA . ASP A 1 8 ? 11.738 -12.441 0.125 1.00 0.00 8 ASP A CA 3
ATOM 3713 C C . ASP A 1 8 ? 12.134 -11.119 0.825 1.00 0.00 8 ASP A C 3
ATOM 3714 O O . ASP A 1 8 ? 12.625 -11.136 1.963 1.00 0.00 8 ASP A O 3
ATOM 3723 N N . ARG A 1 9 ? 11.911 -9.977 0.130 1.00 0.00 9 ARG A N 3
ATOM 3724 C CA . ARG A 1 9 ? 12.234 -8.622 0.633 1.00 0.00 9 ARG A CA 3
ATOM 3725 C C . ARG A 1 9 ? 11.397 -7.569 -0.138 1.00 0.00 9 ARG A C 3
ATOM 3726 O O . ARG A 1 9 ? 11.260 -7.674 -1.361 1.00 0.00 9 ARG A O 3
ATOM 3747 N N . ILE A 1 10 ? 10.836 -6.567 0.582 1.00 0.00 10 ILE A N 3
ATOM 3748 C CA . ILE A 1 10 ? 9.957 -5.502 0.007 1.00 0.00 10 ILE A CA 3
ATOM 3749 C C . ILE A 1 10 ? 10.399 -4.116 0.502 1.00 0.00 10 ILE A C 3
ATOM 3750 O O . ILE A 1 10 ? 11.161 -4.020 1.458 1.00 0.00 10 ILE A O 3
ATOM 3766 N N . THR A 1 11 ? 9.857 -3.064 -0.121 1.00 0.00 11 THR A N 3
ATOM 3767 C CA . THR A 1 11 ? 10.050 -1.663 0.277 1.00 0.00 11 THR A CA 3
ATOM 3768 C C . THR A 1 11 ? 8.683 -1.095 0.709 1.00 0.00 11 THR A C 3
ATOM 3769 O O . THR A 1 11 ? 7.658 -1.413 0.095 1.00 0.00 11 THR A O 3
ATOM 3780 N N . ILE A 1 12 ? 8.674 -0.303 1.796 1.00 0.00 12 ILE A N 3
ATOM 3781 C CA . ILE A 1 12 ? 7.447 0.331 2.320 1.00 0.00 12 ILE A CA 3
ATOM 3782 C C . ILE A 1 12 ? 7.330 1.778 1.813 1.00 0.00 12 ILE A C 3
ATOM 3783 O O . ILE A 1 12 ? 8.017 2.681 2.305 1.00 0.00 12 ILE A O 3
ATOM 3799 N N . GLN A 1 13 ? 6.479 1.970 0.799 1.00 0.00 13 GLN A N 3
ATOM 3800 C CA . GLN A 1 13 ? 6.123 3.295 0.273 1.00 0.00 13 GLN A CA 3
ATOM 3801 C C . GLN A 1 13 ? 5.149 4.005 1.231 1.00 0.00 13 GLN A C 3
ATOM 3802 O O . GLN A 1 13 ? 3.954 3.719 1.254 1.00 0.00 13 GLN A O 3
ATOM 3816 N N . THR A 1 14 ? 5.715 4.917 2.012 1.00 0.00 14 THR A N 3
ATOM 3817 C CA . THR A 1 14 ? 4.991 5.739 2.984 1.00 0.00 14 THR A CA 3
ATOM 3818 C C . THR A 1 14 ? 4.279 6.899 2.269 1.00 0.00 14 THR A C 3
ATOM 3819 O O . THR A 1 14 ? 4.780 7.407 1.260 1.00 0.00 14 THR A O 3
ATOM 3830 N N . LEU A 1 15 ? 3.123 7.318 2.800 1.00 0.00 15 LEU A N 3
ATOM 3831 C CA . LEU A 1 15 ? 2.340 8.422 2.238 1.00 0.00 15 LEU A CA 3
ATOM 3832 C C . LEU A 1 15 ? 2.652 9.698 3.018 1.00 0.00 15 LEU A C 3
ATOM 3833 O O . LEU A 1 15 ? 2.272 9.821 4.191 1.00 0.00 15 LEU A O 3
ATOM 3849 N N . LYS A 1 16 ? 3.392 10.617 2.394 1.00 0.00 16 LYS A N 3
ATOM 3850 C CA . LYS A 1 16 ? 3.604 11.961 2.934 1.00 0.00 16 LYS A CA 3
ATOM 3851 C C . LYS A 1 16 ? 2.650 12.938 2.248 1.00 0.00 16 LYS A C 3
ATOM 3852 O O . LYS A 1 16 ? 2.657 13.074 1.016 1.00 0.00 16 LYS A O 3
ATOM 3871 N N . GLN A 1 17 ? 1.808 13.582 3.055 1.00 0.00 17 GLN A N 3
ATOM 3872 C CA . GLN A 1 17 ? 0.967 14.687 2.617 1.00 0.00 17 GLN A CA 3
ATOM 3873 C C . GLN A 1 17 ? 1.807 15.972 2.645 1.00 0.00 17 GLN A C 3
ATOM 3874 O O . GLN A 1 17 ? 1.971 16.598 3.696 1.00 0.00 17 GLN A O 3
ATOM 3888 N N . THR A 1 18 ? 2.403 16.310 1.495 1.00 0.00 18 THR A N 3
ATOM 3889 C CA . THR A 1 18 ? 3.286 17.467 1.351 1.00 0.00 18 THR A CA 3
ATOM 3890 C C . THR A 1 18 ? 2.466 18.680 0.905 1.00 0.00 18 THR A C 3
ATOM 3891 O O . THR A 1 18 ? 1.915 18.681 -0.194 1.00 0.00 18 THR A O 3
ATOM 3902 N N . ARG A 1 19 ? 2.370 19.705 1.766 1.00 0.00 19 ARG A N 3
ATOM 3903 C CA . ARG A 1 19 ? 1.623 20.927 1.444 1.00 0.00 19 ARG A CA 3
ATOM 3904 C C . ARG A 1 19 ? 2.399 21.766 0.403 1.00 0.00 19 ARG A C 3
ATOM 3905 O O . ARG A 1 19 ? 3.617 21.616 0.259 1.00 0.00 19 ARG A O 3
ATOM 3926 N N . ASP A 1 20 ? 1.686 22.643 -0.314 1.00 0.00 20 ASP A N 3
ATOM 3927 C CA . ASP A 1 20 ? 2.275 23.502 -1.360 1.00 0.00 20 ASP A CA 3
ATOM 3928 C C . ASP A 1 20 ? 2.265 24.967 -0.883 1.00 0.00 20 ASP A C 3
ATOM 3929 O O . ASP A 1 20 ? 1.655 25.289 0.145 1.00 0.00 20 ASP A O 3
ATOM 3938 N N . ILE A 1 21 ? 2.959 25.844 -1.633 1.00 0.00 21 ILE A N 3
ATOM 3939 C CA . ILE A 1 21 ? 2.968 27.308 -1.412 1.00 0.00 21 ILE A CA 3
ATOM 3940 C C . ILE A 1 21 ? 1.583 27.970 -1.686 1.00 0.00 21 ILE A C 3
ATOM 3941 O O . ILE A 1 21 ? 1.371 29.140 -1.350 1.00 0.00 21 ILE A O 3
ATOM 3957 N N . THR A 1 22 ? 0.620 27.207 -2.242 1.00 0.00 22 THR A N 3
ATOM 3958 C CA . THR A 1 22 ? -0.772 27.666 -2.441 1.00 0.00 22 THR A CA 3
ATOM 3959 C C . THR A 1 22 ? -1.661 27.107 -1.293 1.00 0.00 22 THR A C 3
ATOM 3960 O O . THR A 1 22 ? -2.835 27.465 -1.150 1.00 0.00 22 THR A O 3
ATOM 3971 N N . GLY A 1 23 ? -1.058 26.198 -0.505 1.00 0.00 23 GLY A N 3
ATOM 3972 C CA . GLY A 1 23 ? -1.685 25.597 0.668 1.00 0.00 23 GLY A CA 3
ATOM 3973 C C . GLY A 1 23 ? -2.485 24.344 0.348 1.00 0.00 23 GLY A C 3
ATOM 3974 O O . GLY A 1 23 ? -3.452 24.026 1.051 1.00 0.00 23 GLY A O 3
ATOM 3978 N N . GLU A 1 24 ? -2.069 23.615 -0.702 1.00 0.00 24 GLU A N 3
ATOM 3979 C CA . GLU A 1 24 ? -2.742 22.378 -1.150 1.00 0.00 24 GLU A CA 3
ATOM 3980 C C . GLU A 1 24 ? -2.010 21.160 -0.570 1.00 0.00 24 GLU A C 3
ATOM 3981 O O . GLU A 1 24 ? -0.785 21.156 -0.509 1.00 0.00 24 GLU A O 3
ATOM 3993 N N . ILE A 1 25 ? -2.765 20.145 -0.150 1.00 0.00 25 ILE A N 3
ATOM 3994 C CA . ILE A 1 25 ? -2.211 18.904 0.417 1.00 0.00 25 ILE A CA 3
ATOM 3995 C C . ILE A 1 25 ? -1.948 17.877 -0.716 1.00 0.00 25 ILE A C 3
ATOM 3996 O O . ILE A 1 25 ? -2.884 17.245 -1.222 1.00 0.00 25 ILE A O 3
ATOM 4012 N N . LEU A 1 26 ? -0.671 17.746 -1.131 1.00 0.00 26 LEU A N 3
ATOM 4013 C CA . LEU A 1 26 ? -0.250 16.801 -2.189 1.00 0.00 26 LEU A CA 3
ATOM 4014 C C . LEU A 1 26 ? 0.100 15.453 -1.546 1.00 0.00 26 LEU A C 3
ATOM 4015 O O . LEU A 1 26 ? 1.153 15.316 -0.915 1.00 0.00 26 LEU A O 3
ATOM 4031 N N . GLU A 1 27 ? -0.793 14.468 -1.703 1.00 0.00 27 GLU A N 3
ATOM 4032 C CA . GLU A 1 27 ? -0.581 13.118 -1.177 1.00 0.00 27 GLU A CA 3
ATOM 4033 C C . GLU A 1 27 ? 0.341 12.359 -2.135 1.00 0.00 27 GLU A C 3
ATOM 4034 O O . GLU A 1 27 ? -0.040 12.073 -3.273 1.00 0.00 27 GLU A O 3
ATOM 4046 N N . THR A 1 28 ? 1.556 12.063 -1.656 1.00 0.00 28 THR A N 3
ATOM 4047 C CA . THR A 1 28 ? 2.642 11.461 -2.458 1.00 0.00 28 THR A CA 3
ATOM 4048 C C . THR A 1 28 ? 3.213 10.225 -1.752 1.00 0.00 28 THR A C 3
ATOM 4049 O O . THR A 1 28 ? 3.343 10.208 -0.524 1.00 0.00 28 THR A O 3
ATOM 4060 N N . TRP A 1 29 ? 3.595 9.224 -2.556 1.00 0.00 29 TRP A N 3
ATOM 4061 C CA . TRP A 1 29 ? 4.104 7.930 -2.079 1.00 0.00 29 TRP A CA 3
ATOM 4062 C C . TRP A 1 29 ? 5.627 7.896 -2.243 1.00 0.00 29 TRP A C 3
ATOM 4063 O O . TRP A 1 29 ? 6.144 7.687 -3.346 1.00 0.00 29 TRP A O 3
ATOM 4084 N N . GLU A 1 30 ? 6.319 8.138 -1.130 1.00 0.00 30 GLU A N 3
ATOM 4085 C CA . GLU A 1 30 ? 7.787 8.123 -1.067 1.00 0.00 30 GLU A CA 3
ATOM 4086 C C . GLU A 1 30 ? 8.240 6.767 -0.529 1.00 0.00 30 GLU A C 3
ATOM 4087 O O . GLU A 1 30 ? 7.656 6.258 0.438 1.00 0.00 30 GLU A O 3
ATOM 4099 N N . ASP A 1 31 ? 9.263 6.177 -1.167 1.00 0.00 31 ASP A N 3
ATOM 4100 C CA . ASP A 1 31 ? 9.819 4.878 -0.744 1.00 0.00 31 ASP A CA 3
ATOM 4101 C C . ASP A 1 31 ? 10.518 5.047 0.611 1.00 0.00 31 ASP A C 3
ATOM 4102 O O . ASP A 1 31 ? 11.138 6.087 0.876 1.00 0.00 31 ASP A O 3
ATOM 4111 N N . GLY A 1 32 ? 10.399 4.031 1.465 1.00 0.00 32 GLY A N 3
ATOM 4112 C CA . GLY A 1 32 ? 10.917 4.088 2.822 1.00 0.00 32 GLY A CA 3
ATOM 4113 C C . GLY A 1 32 ? 12.088 3.154 2.996 1.00 0.00 32 GLY A C 3
ATOM 4114 O O . GLY A 1 32 ? 13.159 3.374 2.423 1.00 0.00 32 GLY A O 3
ATOM 4118 N N . HIS A 1 33 ? 11.874 2.080 3.764 1.00 0.00 33 HIS A N 3
ATOM 4119 C CA . HIS A 1 33 ? 12.920 1.115 4.112 1.00 0.00 33 HIS A CA 3
ATOM 4120 C C . HIS A 1 33 ? 12.557 -0.257 3.549 1.00 0.00 33 HIS A C 3
ATOM 4121 O O . HIS A 1 33 ? 11.381 -0.652 3.537 1.00 0.00 33 HIS A O 3
ATOM 4136 N N . THR A 1 34 ? 13.579 -0.968 3.070 1.00 0.00 34 THR A N 3
ATOM 4137 C CA . THR A 1 34 ? 13.436 -2.253 2.398 1.00 0.00 34 THR A CA 3
ATOM 4138 C C . THR A 1 34 ? 13.803 -3.393 3.378 1.00 0.00 34 THR A C 3
ATOM 4139 O O . THR A 1 34 ? 14.990 -3.616 3.646 1.00 0.00 34 THR A O 3
ATOM 4150 N N . LEU A 1 35 ? 12.776 -4.078 3.930 1.00 0.00 35 LEU A N 3
ATOM 4151 C CA . LEU A 1 35 ? 12.937 -5.133 4.967 1.00 0.00 35 LEU A CA 3
ATOM 4152 C C . LEU A 1 35 ? 12.516 -6.513 4.430 1.00 0.00 35 LEU A C 3
ATOM 4153 O O . LEU A 1 35 ? 11.952 -6.629 3.340 1.00 0.00 35 LEU A O 3
ATOM 4169 N N . TRP A 1 36 ? 12.804 -7.546 5.231 1.00 0.00 36 TRP A N 3
ATOM 4170 C CA . TRP A 1 36 ? 12.513 -8.951 4.906 1.00 0.00 36 TRP A CA 3
ATOM 4171 C C . TRP A 1 36 ? 10.992 -9.254 4.953 1.00 0.00 36 TRP A C 3
ATOM 4172 O O . TRP A 1 36 ? 10.301 -8.878 5.907 1.00 0.00 36 TRP A O 3
ATOM 4193 N N . ALA A 1 37 ? 10.503 -9.938 3.901 1.00 0.00 37 ALA A N 3
ATOM 4194 C CA . ALA A 1 37 ? 9.104 -10.408 3.787 1.00 0.00 37 ALA A CA 3
ATOM 4195 C C . ALA A 1 37 ? 9.053 -11.845 3.270 1.00 0.00 37 ALA A C 3
ATOM 4196 O O . ALA A 1 37 ? 10.078 -12.460 3.084 1.00 0.00 37 ALA A O 3
ATOM 4203 N N . SER A 1 38 ? 7.838 -12.384 3.112 1.00 0.00 38 SER A N 3
ATOM 4204 C CA . SER A 1 38 ? 7.569 -13.598 2.350 1.00 0.00 38 SER A CA 3
ATOM 4205 C C . SER A 1 38 ? 6.270 -13.358 1.553 1.00 0.00 38 SER A C 3
ATOM 4206 O O . SER A 1 38 ? 5.172 -13.381 2.115 1.00 0.00 38 SER A O 3
ATOM 4214 N N . VAL A 1 39 ? 6.430 -13.079 0.255 1.00 0.00 39 VAL A N 3
ATOM 4215 C CA . VAL A 1 39 ? 5.344 -12.670 -0.646 1.00 0.00 39 VAL A CA 3
ATOM 4216 C C . VAL A 1 39 ? 4.735 -13.907 -1.336 1.00 0.00 39 VAL A C 3
ATOM 4217 O O . VAL A 1 39 ? 5.362 -14.526 -2.203 1.00 0.00 39 VAL A O 3
ATOM 4230 N N . ASN A 1 40 ? 3.528 -14.288 -0.899 1.00 0.00 40 ASN A N 3
ATOM 4231 C CA . ASN A 1 40 ? 2.748 -15.410 -1.448 1.00 0.00 40 ASN A CA 3
ATOM 4232 C C . ASN A 1 40 ? 1.438 -14.903 -2.067 1.00 0.00 40 ASN A C 3
ATOM 4233 O O . ASN A 1 40 ? 0.541 -14.490 -1.339 1.00 0.00 40 ASN A O 3
ATOM 4244 N N . MET A 1 41 ? 1.325 -14.930 -3.404 1.00 0.00 41 MET A N 3
ATOM 4245 C CA . MET A 1 41 ? 0.070 -14.579 -4.096 1.00 0.00 41 MET A CA 3
ATOM 4246 C C . MET A 1 41 ? -0.988 -15.662 -3.806 1.00 0.00 41 MET A C 3
ATOM 4247 O O . MET A 1 41 ? -0.723 -16.853 -4.013 1.00 0.00 41 MET A O 3
ATOM 4261 N N . VAL A 1 42 ? -2.160 -15.241 -3.297 1.00 0.00 42 VAL A N 3
ATOM 4262 C CA . VAL A 1 42 ? -3.253 -16.147 -2.898 1.00 0.00 42 VAL A CA 3
ATOM 4263 C C . VAL A 1 42 ? -3.713 -17.020 -4.089 1.00 0.00 42 VAL A C 3
ATOM 4264 O O . VAL A 1 42 ? -3.809 -16.543 -5.235 1.00 0.00 42 VAL A O 3
ATOM 4277 N N . SER A 1 43 ? -3.955 -18.306 -3.808 1.00 0.00 43 SER A N 3
ATOM 4278 C CA . SER A 1 43 ? -4.370 -19.284 -4.819 1.00 0.00 43 SER A CA 3
ATOM 4279 C C . SER A 1 43 ? -5.904 -19.445 -4.793 1.00 0.00 43 SER A C 3
ATOM 4280 O O . SER A 1 43 ? -6.597 -18.769 -4.012 1.00 0.00 43 SER A O 3
ATOM 4288 N N . SER A 1 44 ? -6.414 -20.353 -5.648 1.00 0.00 44 SER A N 3
ATOM 4289 C CA . SER A 1 44 ? -7.848 -20.645 -5.775 1.00 0.00 44 SER A CA 3
ATOM 4290 C C . SER A 1 44 ? -8.457 -21.119 -4.438 1.00 0.00 44 SER A C 3
ATOM 4291 O O . SER A 1 44 ? -9.590 -20.768 -4.125 1.00 0.00 44 SER A O 3
ATOM 4299 N N . LYS A 1 45 ? -7.668 -21.881 -3.655 1.00 0.00 45 LYS A N 3
ATOM 4300 C CA . LYS A 1 45 ? -8.110 -22.491 -2.381 1.00 0.00 45 LYS A CA 3
ATOM 4301 C C . LYS A 1 45 ? -8.733 -21.453 -1.421 1.00 0.00 45 LYS A C 3
ATOM 4302 O O . LYS A 1 45 ? -9.926 -21.539 -1.097 1.00 0.00 45 LYS A O 3
ATOM 4321 N N . GLU A 1 46 ? -7.935 -20.450 -1.022 1.00 0.00 46 GLU A N 3
ATOM 4322 C CA . GLU A 1 46 ? -8.351 -19.452 -0.015 1.00 0.00 46 GLU A CA 3
ATOM 4323 C C . GLU A 1 46 ? -9.260 -18.368 -0.632 1.00 0.00 46 GLU A C 3
ATOM 4324 O O . GLU A 1 46 ? -10.039 -17.734 0.084 1.00 0.00 46 GLU A O 3
ATOM 4336 N N . ALA A 1 47 ? -9.152 -18.159 -1.960 1.00 0.00 47 ALA A N 3
ATOM 4337 C CA . ALA A 1 47 ? -10.033 -17.228 -2.694 1.00 0.00 47 ALA A CA 3
ATOM 4338 C C . ALA A 1 47 ? -11.506 -17.719 -2.688 1.00 0.00 47 ALA A C 3
ATOM 4339 O O . ALA A 1 47 ? -12.415 -16.997 -2.264 1.00 0.00 47 ALA A O 3
ATOM 4346 N N . ILE A 1 48 ? -11.707 -18.965 -3.161 1.00 0.00 48 ILE A N 3
ATOM 4347 C CA . ILE A 1 48 ? -13.021 -19.657 -3.148 1.00 0.00 48 ILE A CA 3
ATOM 4348 C C . ILE A 1 48 ? -13.554 -19.815 -1.699 1.00 0.00 48 ILE A C 3
ATOM 4349 O O . ILE A 1 48 ? -14.762 -19.672 -1.455 1.00 0.00 48 ILE A O 3
ATOM 4365 N N . SER A 1 49 ? -12.629 -20.080 -0.759 1.00 0.00 49 SER A N 3
ATOM 4366 C CA . SER A 1 49 ? -12.945 -20.276 0.670 1.00 0.00 49 SER A CA 3
ATOM 4367 C C . SER A 1 49 ? -13.635 -19.033 1.261 1.00 0.00 49 SER A C 3
ATOM 4368 O O . SER A 1 49 ? -14.670 -19.141 1.922 1.00 0.00 49 SER A O 3
ATOM 4376 N N . SER A 1 50 ? -13.068 -17.854 0.971 1.00 0.00 50 SER A N 3
ATOM 4377 C CA . SER A 1 50 ? -13.600 -16.561 1.445 1.00 0.00 50 SER A CA 3
ATOM 4378 C C . SER A 1 50 ? -14.756 -16.058 0.537 1.00 0.00 50 SER A C 3
ATOM 4379 O O . SER A 1 50 ? -15.485 -15.118 0.897 1.00 0.00 50 SER A O 3
ATOM 4387 N N . GLY A 1 51 ? -14.896 -16.685 -0.648 1.00 0.00 51 GLY A N 3
ATOM 4388 C CA . GLY A 1 51 ? -15.962 -16.370 -1.604 1.00 0.00 51 GLY A CA 3
ATOM 4389 C C . GLY A 1 51 ? -15.513 -15.339 -2.631 1.00 0.00 51 GLY A C 3
ATOM 4390 O O . GLY A 1 51 ? -15.027 -15.697 -3.709 1.00 0.00 51 GLY A O 3
ATOM 4394 N N . ALA A 1 52 ? -15.662 -14.049 -2.286 1.00 0.00 52 ALA A N 3
ATOM 4395 C CA . ALA A 1 52 ? -15.246 -12.914 -3.141 1.00 0.00 52 ALA A CA 3
ATOM 4396 C C . ALA A 1 52 ? -14.357 -11.930 -2.363 1.00 0.00 52 ALA A C 3
ATOM 4397 O O . ALA A 1 52 ? -13.894 -10.931 -2.925 1.00 0.00 52 ALA A O 3
ATOM 4404 N N . GLU A 1 53 ? -14.129 -12.221 -1.063 1.00 0.00 53 GLU A N 3
ATOM 4405 C CA . GLU A 1 53 ? -13.296 -11.388 -0.178 1.00 0.00 53 GLU A CA 3
ATOM 4406 C C . GLU A 1 53 ? -11.829 -11.415 -0.663 1.00 0.00 53 GLU A C 3
ATOM 4407 O O . GLU A 1 53 ? -11.273 -10.385 -1.060 1.00 0.00 53 GLU A O 3
ATOM 4419 N N . LEU A 1 54 ? -11.219 -12.612 -0.634 1.00 0.00 54 LEU A N 3
ATOM 4420 C CA . LEU A 1 54 ? -9.958 -12.891 -1.334 1.00 0.00 54 LEU A CA 3
ATOM 4421 C C . LEU A 1 54 ? -10.324 -13.371 -2.744 1.00 0.00 54 LEU A C 3
ATOM 4422 O O . LEU A 1 54 ? -11.285 -14.128 -2.915 1.00 0.00 54 LEU A O 3
ATOM 4438 N N . ALA A 1 55 ? -9.580 -12.894 -3.735 1.00 0.00 55 ALA A N 3
ATOM 4439 C CA . ALA A 1 55 ? -9.784 -13.233 -5.153 1.00 0.00 55 ALA A CA 3
ATOM 4440 C C . ALA A 1 55 ? -8.443 -13.700 -5.727 1.00 0.00 55 ALA A C 3
ATOM 4441 O O . ALA A 1 55 ? -7.411 -13.185 -5.322 1.00 0.00 55 ALA A O 3
ATOM 4448 N N . ILE A 1 56 ? -8.455 -14.678 -6.652 1.00 0.00 56 ILE A N 3
ATOM 4449 C CA . ILE A 1 56 ? -7.209 -15.305 -7.175 1.00 0.00 56 ILE A CA 3
ATOM 4450 C C . ILE A 1 56 ? -6.338 -14.247 -7.914 1.00 0.00 56 ILE A C 3
ATOM 4451 O O . ILE A 1 56 ? -6.742 -13.746 -8.970 1.00 0.00 56 ILE A O 3
ATOM 4467 N N . GLY A 1 57 ? -5.154 -13.932 -7.357 1.00 0.00 57 GLY A N 3
ATOM 4468 C CA . GLY A 1 57 ? -4.291 -12.831 -7.857 1.00 0.00 57 GLY A CA 3
ATOM 4469 C C . GLY A 1 57 ? -4.089 -11.716 -6.825 1.00 0.00 57 GLY A C 3
ATOM 4470 O O . GLY A 1 57 ? -3.238 -10.832 -6.999 1.00 0.00 57 GLY A O 3
ATOM 4474 N N . THR A 1 58 ? -4.882 -11.781 -5.739 1.00 0.00 58 THR A N 3
ATOM 4475 C CA . THR A 1 58 ? -4.636 -11.038 -4.486 1.00 0.00 58 THR A CA 3
ATOM 4476 C C . THR A 1 58 ? -3.311 -11.548 -3.881 1.00 0.00 58 THR A C 3
ATOM 4477 O O . THR A 1 58 ? -2.966 -12.705 -4.063 1.00 0.00 58 THR A O 3
ATOM 4488 N N . VAL A 1 59 ? -2.553 -10.676 -3.209 1.00 0.00 59 VAL A N 3
ATOM 4489 C CA . VAL A 1 59 ? -1.173 -10.970 -2.773 1.00 0.00 59 VAL A CA 3
ATOM 4490 C C . VAL A 1 59 ? -1.058 -10.882 -1.240 1.00 0.00 59 VAL A C 3
ATOM 4491 O O . VAL A 1 59 ? -1.367 -9.854 -0.651 1.00 0.00 59 VAL A O 3
ATOM 4504 N N . ARG A 1 60 ? -0.599 -11.966 -0.607 1.00 0.00 60 ARG A N 3
ATOM 4505 C CA . ARG A 1 60 ? -0.444 -12.054 0.854 1.00 0.00 60 ARG A CA 3
ATOM 4506 C C . ARG A 1 60 ? 1.054 -11.911 1.182 1.00 0.00 60 ARG A C 3
ATOM 4507 O O . ARG A 1 60 ? 1.873 -12.582 0.571 1.00 0.00 60 ARG A O 3
ATOM 4528 N N . ILE A 1 61 ? 1.408 -11.032 2.127 1.00 0.00 61 ILE A N 3
ATOM 4529 C CA . ILE A 1 61 ? 2.807 -10.582 2.342 1.00 0.00 61 ILE A CA 3
ATOM 4530 C C . ILE A 1 61 ? 3.124 -10.616 3.847 1.00 0.00 61 ILE A C 3
ATOM 4531 O O . ILE A 1 61 ? 2.548 -9.873 4.624 1.00 0.00 61 ILE A O 3
ATOM 4547 N N . TRP A 1 62 ? 4.028 -11.514 4.241 1.00 0.00 62 TRP A N 3
ATOM 4548 C CA . TRP A 1 62 ? 4.361 -11.772 5.656 1.00 0.00 62 TRP A CA 3
ATOM 4549 C C . TRP A 1 62 ? 5.677 -11.087 6.010 1.00 0.00 62 TRP A C 3
ATOM 4550 O O . TRP A 1 62 ? 6.713 -11.466 5.498 1.00 0.00 62 TRP A O 3
ATOM 4571 N N . ILE A 1 63 ? 5.630 -10.102 6.916 1.00 0.00 63 ILE A N 3
ATOM 4572 C CA . ILE A 1 63 ? 6.831 -9.365 7.383 1.00 0.00 63 ILE A CA 3
ATOM 4573 C C . ILE A 1 63 ? 6.949 -9.533 8.902 1.00 0.00 63 ILE A C 3
ATOM 4574 O O . ILE A 1 63 ? 6.003 -9.987 9.541 1.00 0.00 63 ILE A O 3
ATOM 4590 N N . ARG A 1 64 ? 8.125 -9.236 9.462 1.00 0.00 64 ARG A N 3
ATOM 4591 C CA . ARG A 1 64 ? 8.298 -9.107 10.927 1.00 0.00 64 ARG A CA 3
ATOM 4592 C C . ARG A 1 64 ? 7.414 -7.989 11.531 1.00 0.00 64 ARG A C 3
ATOM 4593 O O . ARG A 1 64 ? 7.007 -7.050 10.832 1.00 0.00 64 ARG A O 3
ATOM 4614 N N . TYR A 1 65 ? 7.145 -8.121 12.848 1.00 0.00 65 TYR A N 3
ATOM 4615 C CA . TYR A 1 65 ? 6.195 -7.265 13.588 1.00 0.00 65 TYR A CA 3
ATOM 4616 C C . TYR A 1 65 ? 6.681 -5.822 13.611 1.00 0.00 65 TYR A C 3
ATOM 4617 O O . TYR A 1 65 ? 7.595 -5.477 14.357 1.00 0.00 65 TYR A O 3
ATOM 4635 N N . ARG A 1 66 ? 6.090 -4.995 12.748 1.00 0.00 66 ARG A N 3
ATOM 4636 C CA . ARG A 1 66 ? 6.462 -3.588 12.624 1.00 0.00 66 ARG A CA 3
ATOM 4637 C C . ARG A 1 66 ? 5.244 -2.711 12.937 1.00 0.00 66 ARG A C 3
ATOM 4638 O O . ARG A 1 66 ? 4.222 -2.771 12.239 1.00 0.00 66 ARG A O 3
ATOM 4659 N N . LYS A 1 67 ? 5.382 -1.882 13.988 1.00 0.00 67 LYS A N 3
ATOM 4660 C CA . LYS A 1 67 ? 4.293 -1.035 14.522 1.00 0.00 67 LYS A CA 3
ATOM 4661 C C . LYS A 1 67 ? 4.096 0.230 13.648 1.00 0.00 67 LYS A C 3
ATOM 4662 O O . LYS A 1 67 ? 3.201 1.037 13.909 1.00 0.00 67 LYS A O 3
ATOM 4681 N N . ASP A 1 68 ? 4.940 0.399 12.613 1.00 0.00 68 ASP A N 3
ATOM 4682 C CA . ASP A 1 68 ? 4.971 1.624 11.781 1.00 0.00 68 ASP A CA 3
ATOM 4683 C C . ASP A 1 68 ? 4.057 1.475 10.544 1.00 0.00 68 ASP A C 3
ATOM 4684 O O . ASP A 1 68 ? 3.608 2.478 9.978 1.00 0.00 68 ASP A O 3
ATOM 4693 N N . ILE A 1 69 ? 3.751 0.216 10.163 1.00 0.00 69 ILE A N 3
ATOM 4694 C CA . ILE A 1 69 ? 2.961 -0.094 8.947 1.00 0.00 69 ILE A CA 3
ATOM 4695 C C . ILE A 1 69 ? 1.506 0.375 9.112 1.00 0.00 69 ILE A C 3
ATOM 4696 O O . ILE A 1 69 ? 0.890 0.147 10.158 1.00 0.00 69 ILE A O 3
ATOM 4712 N N . ASN A 1 70 ? 0.979 1.033 8.073 1.00 0.00 70 ASN A N 3
ATOM 4713 C CA . ASN A 1 70 ? -0.417 1.514 8.018 1.00 0.00 70 ASN A CA 3
ATOM 4714 C C . ASN A 1 70 ? -1.024 1.068 6.673 1.00 0.00 70 ASN A C 3
ATOM 4715 O O . ASN A 1 70 ? -0.313 0.551 5.809 1.00 0.00 70 ASN A O 3
ATOM 4726 N N . ALA A 1 71 ? -2.347 1.264 6.509 1.00 0.00 71 ALA A N 3
ATOM 4727 C CA . ALA A 1 71 ? -3.053 1.052 5.225 1.00 0.00 71 ALA A CA 3
ATOM 4728 C C . ALA A 1 71 ? -2.566 2.052 4.151 1.00 0.00 71 ALA A C 3
ATOM 4729 O O . ALA A 1 71 ? -2.640 1.786 2.942 1.00 0.00 71 ALA A O 3
ATOM 4736 N N . THR A 1 72 ? -2.035 3.196 4.632 1.00 0.00 72 THR A N 3
ATOM 4737 C CA . THR A 1 72 ? -1.410 4.244 3.810 1.00 0.00 72 THR A CA 3
ATOM 4738 C C . THR A 1 72 ? 0.088 3.927 3.571 1.00 0.00 72 THR A C 3
ATOM 4739 O O . THR A 1 72 ? 0.967 4.798 3.681 1.00 0.00 72 THR A O 3
ATOM 4750 N N . SER A 1 73 ? 0.363 2.662 3.225 1.00 0.00 73 SER A N 3
ATOM 4751 C CA . SER A 1 73 ? 1.697 2.174 2.859 1.00 0.00 73 SER A CA 3
ATOM 4752 C C . SER A 1 73 ? 1.542 1.173 1.710 1.00 0.00 73 SER A C 3
ATOM 4753 O O . SER A 1 73 ? 0.778 0.220 1.835 1.00 0.00 73 SER A O 3
ATOM 4761 N N . ARG A 1 74 ? 2.201 1.416 0.568 1.00 0.00 74 ARG A N 3
ATOM 4762 C CA . ARG A 1 74 ? 2.188 0.468 -0.562 1.00 0.00 74 ARG A CA 3
ATOM 4763 C C . ARG A 1 74 ? 3.424 -0.433 -0.462 1.00 0.00 74 ARG A C 3
ATOM 4764 O O . ARG A 1 74 ? 4.533 0.048 -0.229 1.00 0.00 74 ARG A O 3
ATOM 4785 N N . ILE A 1 75 ? 3.216 -1.735 -0.619 1.00 0.00 75 ILE A N 3
ATOM 4786 C CA . ILE A 1 75 ? 4.258 -2.749 -0.476 1.00 0.00 75 ILE A CA 3
ATOM 4787 C C . ILE A 1 75 ? 4.844 -3.104 -1.866 1.00 0.00 75 ILE A C 3
ATOM 4788 O O . ILE A 1 75 ? 4.285 -3.941 -2.588 1.00 0.00 75 ILE A O 3
ATOM 4804 N N . LYS A 1 76 ? 5.948 -2.441 -2.258 1.00 0.00 76 LYS A N 3
ATOM 4805 C CA . LYS A 1 76 ? 6.622 -2.706 -3.551 1.00 0.00 76 LYS A CA 3
ATOM 4806 C C . LYS A 1 76 ? 7.761 -3.714 -3.349 1.00 0.00 76 LYS A C 3
ATOM 4807 O O . LYS A 1 76 ? 8.776 -3.389 -2.730 1.00 0.00 76 LYS A O 3
ATOM 4826 N N . VAL A 1 77 ? 7.593 -4.925 -3.898 1.00 0.00 77 VAL A N 3
ATOM 4827 C CA . VAL A 1 77 ? 8.535 -6.043 -3.695 1.00 0.00 77 VAL A CA 3
ATOM 4828 C C . VAL A 1 77 ? 9.860 -5.774 -4.438 1.00 0.00 77 VAL A C 3
ATOM 4829 O O . VAL A 1 77 ? 9.858 -5.455 -5.629 1.00 0.00 77 VAL A O 3
ATOM 4842 N N . SER A 1 78 ? 10.978 -5.904 -3.709 1.00 0.00 78 SER A N 3
ATOM 4843 C CA . SER A 1 78 ? 12.332 -5.663 -4.232 1.00 0.00 78 SER A CA 3
ATOM 4844 C C . SER A 1 78 ? 12.944 -6.962 -4.736 1.00 0.00 78 SER A C 3
ATOM 4845 O O . SER A 1 78 ? 13.757 -6.978 -5.668 1.00 0.00 78 SER A O 3
ATOM 4853 N N . THR A 1 79 ? 12.512 -8.043 -4.100 1.00 0.00 79 THR A N 3
ATOM 4854 C CA . THR A 1 79 ? 13.132 -9.347 -4.182 1.00 0.00 79 THR A CA 3
ATOM 4855 C C . THR A 1 79 ? 12.039 -10.391 -3.944 1.00 0.00 79 THR A C 3
ATOM 4856 O O . THR A 1 79 ? 11.489 -10.451 -2.844 1.00 0.00 79 THR A O 3
ATOM 4867 N N . GLY A 1 80 ? 11.671 -11.147 -4.991 1.00 0.00 80 GLY A N 3
ATOM 4868 C CA . GLY A 1 80 ? 10.628 -12.175 -4.877 1.00 0.00 80 GLY A CA 3
ATOM 4869 C C . GLY A 1 80 ? 9.883 -12.430 -6.175 1.00 0.00 80 GLY A C 3
ATOM 4870 O O . GLY A 1 80 ? 10.358 -12.031 -7.244 1.00 0.00 80 GLY A O 3
ATOM 4874 N N . PRO A 1 81 ? 8.674 -13.086 -6.110 1.00 0.00 81 PRO A N 3
ATOM 4875 C CA . PRO A 1 81 ? 7.869 -13.441 -7.317 1.00 0.00 81 PRO A CA 3
ATOM 4876 C C . PRO A 1 81 ? 7.296 -12.200 -8.043 1.00 0.00 81 PRO A C 3
ATOM 4877 O O . PRO A 1 81 ? 6.851 -12.288 -9.195 1.00 0.00 81 PRO A O 3
ATOM 4888 N N . LEU A 1 82 ? 7.299 -11.054 -7.339 1.00 0.00 82 LEU A N 3
ATOM 4889 C CA . LEU A 1 82 ? 6.773 -9.771 -7.841 1.00 0.00 82 LEU A CA 3
ATOM 4890 C C . LEU A 1 82 ? 7.836 -8.665 -7.688 1.00 0.00 82 LEU A C 3
ATOM 4891 O O . LEU A 1 82 ? 7.498 -7.506 -7.438 1.00 0.00 82 LEU A O 3
ATOM 4907 N N . ALA A 1 83 ? 9.127 -9.037 -7.851 1.00 0.00 83 ALA A N 3
ATOM 4908 C CA . ALA A 1 83 ? 10.266 -8.102 -7.716 1.00 0.00 83 ALA A CA 3
ATOM 4909 C C . ALA A 1 83 ? 10.224 -7.012 -8.809 1.00 0.00 83 ALA A C 3
ATOM 4910 O O . ALA A 1 83 ? 10.688 -7.224 -9.937 1.00 0.00 83 ALA A O 3
ATOM 4917 N N . GLY A 1 84 ? 9.606 -5.870 -8.464 1.00 0.00 84 GLY A N 3
ATOM 4918 C CA . GLY A 1 84 ? 9.458 -4.724 -9.371 1.00 0.00 84 GLY A CA 3
ATOM 4919 C C . GLY A 1 84 ? 8.043 -4.153 -9.376 1.00 0.00 84 GLY A C 3
ATOM 4920 O O . GLY A 1 84 ? 7.814 -3.053 -9.893 1.00 0.00 84 GLY A O 3
ATOM 4924 N N . ARG A 1 85 ? 7.093 -4.913 -8.805 1.00 0.00 85 ARG A N 3
ATOM 4925 C CA . ARG A 1 85 ? 5.662 -4.549 -8.748 1.00 0.00 85 ARG A CA 3
ATOM 4926 C C . ARG A 1 85 ? 5.331 -3.870 -7.411 1.00 0.00 85 ARG A C 3
ATOM 4927 O O . ARG A 1 85 ? 5.932 -4.194 -6.381 1.00 0.00 85 ARG A O 3
ATOM 4948 N N . VAL A 1 86 ? 4.343 -2.959 -7.439 1.00 0.00 86 VAL A N 3
ATOM 4949 C CA . VAL A 1 86 ? 3.859 -2.233 -6.249 1.00 0.00 86 VAL A CA 3
ATOM 4950 C C . VAL A 1 86 ? 2.452 -2.756 -5.852 1.00 0.00 86 VAL A C 3
ATOM 4951 O O . VAL A 1 86 ? 1.429 -2.457 -6.488 1.00 0.00 86 VAL A O 3
ATOM 4964 N N . LEU A 1 87 ? 2.438 -3.615 -4.824 1.00 0.00 87 LEU A N 3
ATOM 4965 C CA . LEU A 1 87 ? 1.221 -4.225 -4.277 1.00 0.00 87 LEU A CA 3
ATOM 4966 C C . LEU A 1 87 ? 0.619 -3.285 -3.229 1.00 0.00 87 LEU A C 3
ATOM 4967 O O . LEU A 1 87 ? 1.323 -2.763 -2.374 1.00 0.00 87 LEU A O 3
ATOM 4983 N N . ASN A 1 88 ? -0.679 -3.038 -3.343 1.00 0.00 88 ASN A N 3
ATOM 4984 C CA . ASN A 1 88 ? -1.400 -2.066 -2.496 1.00 0.00 88 ASN A CA 3
ATOM 4985 C C . ASN A 1 88 ? -2.214 -2.821 -1.442 1.00 0.00 88 ASN A C 3
ATOM 4986 O O . ASN A 1 88 ? -2.784 -3.871 -1.745 1.00 0.00 88 ASN A O 3
ATOM 4997 N N . ILE A 1 89 ? -2.305 -2.259 -0.222 1.00 0.00 89 ILE A N 3
ATOM 4998 C CA . ILE A 1 89 ? -2.943 -2.945 0.924 1.00 0.00 89 ILE A CA 3
ATOM 4999 C C . ILE A 1 89 ? -4.471 -2.812 0.799 1.00 0.00 89 ILE A C 3
ATOM 5000 O O . ILE A 1 89 ? -5.018 -1.718 0.962 1.00 0.00 89 ILE A O 3
ATOM 5016 N N . ILE A 1 90 ? -5.150 -3.924 0.471 1.00 0.00 90 ILE A N 3
ATOM 5017 C CA . ILE A 1 90 ? -6.629 -3.965 0.345 1.00 0.00 90 ILE A CA 3
ATOM 5018 C C . ILE A 1 90 ? -7.285 -4.258 1.720 1.00 0.00 90 ILE A C 3
ATOM 5019 O O . ILE A 1 90 ? -8.011 -5.242 1.909 1.00 0.00 90 ILE A O 3
ATOM 5035 N N . GLY A 1 91 ? -7.016 -3.363 2.677 1.00 0.00 91 GLY A N 3
ATOM 5036 C CA . GLY A 1 91 ? -7.485 -3.496 4.051 1.00 0.00 91 GLY A CA 3
ATOM 5037 C C . GLY A 1 91 ? -6.595 -2.710 4.991 1.00 0.00 91 GLY A C 3
ATOM 5038 O O . GLY A 1 91 ? -6.030 -1.683 4.601 1.00 0.00 91 GLY A O 3
ATOM 5042 N N . GLN A 1 92 ? -6.464 -3.190 6.223 1.00 0.00 92 GLN A N 3
ATOM 5043 C CA . GLN A 1 92 ? -5.555 -2.626 7.230 1.00 0.00 92 GLN A CA 3
ATOM 5044 C C . GLN A 1 92 ? -4.621 -3.753 7.727 1.00 0.00 92 GLN A C 3
ATOM 5045 O O . GLN A 1 92 ? -5.083 -4.895 7.871 1.00 0.00 92 GLN A O 3
ATOM 5059 N N . PRO A 1 93 ? -3.296 -3.463 7.981 1.00 0.00 93 PRO A N 3
ATOM 5060 C CA . PRO A 1 93 ? -2.291 -4.495 8.373 1.00 0.00 93 PRO A CA 3
ATOM 5061 C C . PRO A 1 93 ? -2.708 -5.282 9.642 1.00 0.00 93 PRO A C 3
ATOM 5062 O O . PRO A 1 93 ? -3.147 -4.690 10.637 1.00 0.00 93 PRO A O 3
ATOM 5073 N N . LEU A 1 94 ? -2.555 -6.613 9.585 1.00 0.00 94 LEU A N 3
ATOM 5074 C CA . LEU A 1 94 ? -3.078 -7.554 10.593 1.00 0.00 94 LEU A CA 3
ATOM 5075 C C . LEU A 1 94 ? -1.895 -8.265 11.298 1.00 0.00 94 LEU A C 3
ATOM 5076 O O . LEU A 1 94 ? -1.243 -9.095 10.691 1.00 0.00 94 LEU A O 3
ATOM 5092 N N . PRO A 1 95 ? -1.581 -7.929 12.587 1.00 0.00 95 PRO A N 3
ATOM 5093 C CA . PRO A 1 95 ? -0.566 -8.673 13.389 1.00 0.00 95 PRO A CA 3
ATOM 5094 C C . PRO A 1 95 ? -1.050 -10.094 13.752 1.00 0.00 95 PRO A C 3
ATOM 5095 O O . PRO A 1 95 ? -2.259 -10.331 13.866 1.00 0.00 95 PRO A O 3
ATOM 5106 N N . ASP A 1 96 ? -0.104 -11.030 13.934 1.00 0.00 96 ASP A N 3
ATOM 5107 C CA . ASP A 1 96 ? -0.432 -12.435 14.264 1.00 0.00 96 ASP A CA 3
ATOM 5108 C C . ASP A 1 96 ? -0.726 -12.586 15.776 1.00 0.00 96 ASP A C 3
ATOM 5109 O O . ASP A 1 96 ? -0.589 -11.621 16.546 1.00 0.00 96 ASP A O 3
ATOM 5118 N N . ALA A 1 97 ? -1.073 -13.816 16.182 1.00 0.00 97 ALA A N 3
ATOM 5119 C CA . ALA A 1 97 ? -1.484 -14.148 17.563 1.00 0.00 97 ALA A CA 3
ATOM 5120 C C . ALA A 1 97 ? -0.335 -14.009 18.580 1.00 0.00 97 ALA A C 3
ATOM 5121 O O . ALA A 1 97 ? -0.577 -13.714 19.755 1.00 0.00 97 ALA A O 3
ATOM 5128 N N . ALA A 1 98 ? 0.907 -14.239 18.126 1.00 0.00 98 ALA A N 3
ATOM 5129 C CA . ALA A 1 98 ? 2.112 -14.143 18.985 1.00 0.00 98 ALA A CA 3
ATOM 5130 C C . ALA A 1 98 ? 2.699 -12.725 18.978 1.00 0.00 98 ALA A C 3
ATOM 5131 O O . ALA A 1 98 ? 3.560 -12.413 19.814 1.00 0.00 98 ALA A O 3
ATOM 5138 N N . ARG A 1 99 ? 2.234 -11.880 18.016 1.00 0.00 99 ARG A N 3
ATOM 5139 C CA . ARG A 1 99 ? 2.786 -10.525 17.755 1.00 0.00 99 ARG A CA 3
ATOM 5140 C C . ARG A 1 99 ? 4.300 -10.612 17.427 1.00 0.00 99 ARG A C 3
ATOM 5141 O O . ARG A 1 99 ? 5.089 -9.709 17.739 1.00 0.00 99 ARG A O 3
ATOM 5162 N N . THR A 1 100 ? 4.680 -11.721 16.769 1.00 0.00 100 THR A N 3
ATOM 5163 C CA . THR A 1 100 ? 6.049 -11.971 16.297 1.00 0.00 100 THR A CA 3
ATOM 5164 C C . THR A 1 100 ? 6.211 -11.471 14.847 1.00 0.00 100 THR A C 3
ATOM 5165 O O . THR A 1 100 ? 7.331 -11.424 14.315 1.00 0.00 100 THR A O 3
ATOM 5176 N N . ARG A 1 101 ? 5.086 -11.060 14.222 1.00 0.00 101 ARG A N 3
ATOM 5177 C CA . ARG A 1 101 ? 5.061 -10.651 12.821 1.00 0.00 101 ARG A CA 3
ATOM 5178 C C . ARG A 1 101 ? 3.810 -9.817 12.503 1.00 0.00 101 ARG A C 3
ATOM 5179 O O . ARG A 1 101 ? 2.864 -9.734 13.303 1.00 0.00 101 ARG A O 3
ATOM 5200 N N . LEU A 1 102 ? 3.848 -9.200 11.319 1.00 0.00 102 LEU A N 3
ATOM 5201 C CA . LEU A 1 102 ? 2.744 -8.440 10.736 1.00 0.00 102 LEU A CA 3
ATOM 5202 C C . LEU A 1 102 ? 2.325 -9.123 9.412 1.00 0.00 102 LEU A C 3
ATOM 5203 O O . LEU A 1 102 ? 3.083 -9.116 8.438 1.00 0.00 102 LEU A O 3
ATOM 5219 N N . GLU A 1 103 ? 1.143 -9.753 9.410 1.00 0.00 103 GLU A N 3
ATOM 5220 C CA . GLU A 1 103 ? 0.537 -10.316 8.190 1.00 0.00 103 GLU A CA 3
ATOM 5221 C C . GLU A 1 103 ? -0.135 -9.189 7.388 1.00 0.00 103 GLU A C 3
ATOM 5222 O O . GLU A 1 103 ? -1.171 -8.646 7.793 1.00 0.00 103 GLU A O 3
ATOM 5234 N N . ILE A 1 104 ? 0.486 -8.828 6.269 1.00 0.00 104 ILE A N 3
ATOM 5235 C CA . ILE A 1 104 ? 0.023 -7.742 5.401 1.00 0.00 104 ILE A CA 3
ATOM 5236 C C . ILE A 1 104 ? -0.786 -8.340 4.238 1.00 0.00 104 ILE A C 3
ATOM 5237 O O . ILE A 1 104 ? -0.235 -9.061 3.398 1.00 0.00 104 ILE A O 3
ATOM 5253 N N . LEU A 1 105 ? -2.095 -8.070 4.216 1.00 0.00 105 LEU A N 3
ATOM 5254 C CA . LEU A 1 105 ? -2.948 -8.396 3.065 1.00 0.00 105 LEU A CA 3
ATOM 5255 C C . LEU A 1 105 ? -2.798 -7.275 2.016 1.00 0.00 105 LEU A C 3
ATOM 5256 O O . LEU A 1 105 ? -2.805 -6.087 2.349 1.00 0.00 105 LEU A O 3
ATOM 5272 N N . CYS A 1 106 ? -2.646 -7.674 0.759 1.00 0.00 106 CYS A N 3
ATOM 5273 C CA . CYS A 1 106 ? -2.420 -6.763 -0.378 1.00 0.00 106 CYS A CA 3
ATOM 5274 C C . CYS A 1 106 ? -3.038 -7.379 -1.631 1.00 0.00 106 CYS A C 3
ATOM 5275 O O . CYS A 1 106 ? -3.570 -8.481 -1.594 1.00 0.00 106 CYS A O 3
ATOM 5283 N N . ARG A 1 107 ? -2.997 -6.631 -2.715 1.00 0.00 107 ARG A N 3
ATOM 5284 C CA . ARG A 1 107 ? -3.385 -7.095 -4.048 1.00 0.00 107 ARG A CA 3
ATOM 5285 C C . ARG A 1 107 ? -2.552 -6.327 -5.074 1.00 0.00 107 ARG A C 3
ATOM 5286 O O . ARG A 1 107 ? -1.960 -5.296 -4.728 1.00 0.00 107 ARG A O 3
ATOM 5307 N N . GLU A 1 108 ? -2.473 -6.860 -6.307 1.00 0.00 108 GLU A N 3
ATOM 5308 C CA . GLU A 1 108 ? -1.881 -6.163 -7.467 1.00 0.00 108 GLU A CA 3
ATOM 5309 C C . GLU A 1 108 ? -2.388 -4.705 -7.535 1.00 0.00 108 GLU A C 3
ATOM 5310 O O . GLU A 1 108 ? -3.601 -4.466 -7.538 1.00 0.00 108 GLU A O 3
ATOM 5322 N N . GLY A 1 109 ? -1.442 -3.750 -7.583 1.00 0.00 109 GLY A N 3
ATOM 5323 C CA . GLY A 1 109 ? -1.740 -2.334 -7.375 1.00 0.00 109 GLY A CA 3
ATOM 5324 C C . GLY A 1 109 ? -2.106 -1.590 -8.656 1.00 0.00 109 GLY A C 3
ATOM 5325 O O . GLY A 1 109 ? -1.724 -0.427 -8.828 1.00 0.00 109 GLY A O 3
ATOM 5329 N N . ALA A 1 110 ? -2.831 -2.284 -9.553 1.00 0.00 110 ALA A N 3
ATOM 5330 C CA . ALA A 1 110 ? -3.470 -1.701 -10.749 1.00 0.00 110 ALA A CA 3
ATOM 5331 C C . ALA A 1 110 ? -2.441 -1.188 -11.775 1.00 0.00 110 ALA A C 3
ATOM 5332 O O . ALA A 1 110 ? -2.655 -0.154 -12.413 1.00 0.00 110 ALA A O 3
ATOM 5339 N N . GLU A 1 111 ? -1.338 -1.936 -11.952 1.00 0.00 111 GLU A N 3
ATOM 5340 C CA . GLU A 1 111 ? -0.353 -1.662 -13.017 1.00 0.00 111 GLU A CA 3
ATOM 5341 C C . GLU A 1 111 ? -0.924 -2.173 -14.357 1.00 0.00 111 GLU A C 3
ATOM 5342 O O . GLU A 1 111 ? -0.745 -3.345 -14.717 1.00 0.00 111 GLU A O 3
ATOM 5354 N N . LYS A 1 112 ? -1.664 -1.296 -15.057 1.00 0.00 112 LYS A N 3
ATOM 5355 C CA . LYS A 1 112 ? -2.420 -1.648 -16.276 1.00 0.00 112 LYS A CA 3
ATOM 5356 C C . LYS A 1 112 ? -2.273 -0.541 -17.345 1.00 0.00 112 LYS A C 3
ATOM 5357 O O . LYS A 1 112 ? -2.437 0.652 -17.013 1.00 0.00 112 LYS A O 3
ATOM 5377 N N . MET A 1 1 ? 18.305 -20.688 14.357 1.00 0.00 1 MET A N 4
ATOM 5378 C CA . MET A 1 1 ? 17.527 -19.484 13.990 1.00 0.00 1 MET A CA 4
ATOM 5379 C C . MET A 1 1 ? 17.615 -19.251 12.471 1.00 0.00 1 MET A C 4
ATOM 5380 O O . MET A 1 1 ? 18.533 -18.584 11.984 1.00 0.00 1 MET A O 4
ATOM 5396 N N . ASN A 1 2 ? 16.676 -19.857 11.726 1.00 0.00 2 ASN A N 4
ATOM 5397 C CA . ASN A 1 2 ? 16.576 -19.701 10.266 1.00 0.00 2 ASN A CA 4
ATOM 5398 C C . ASN A 1 2 ? 16.046 -18.297 9.922 1.00 0.00 2 ASN A C 4
ATOM 5399 O O . ASN A 1 2 ? 14.925 -17.952 10.289 1.00 0.00 2 ASN A O 4
ATOM 5410 N N . ILE A 1 3 ? 16.877 -17.485 9.248 1.00 0.00 3 ILE A N 4
ATOM 5411 C CA . ILE A 1 3 ? 16.478 -16.144 8.762 1.00 0.00 3 ILE A CA 4
ATOM 5412 C C . ILE A 1 3 ? 15.563 -16.281 7.519 1.00 0.00 3 ILE A C 4
ATOM 5413 O O . ILE A 1 3 ? 14.696 -15.431 7.269 1.00 0.00 3 ILE A O 4
ATOM 5429 N N . GLY A 1 4 ? 15.722 -17.416 6.795 1.00 0.00 4 GLY A N 4
ATOM 5430 C CA . GLY A 1 4 ? 14.966 -17.708 5.566 1.00 0.00 4 GLY A CA 4
ATOM 5431 C C . GLY A 1 4 ? 13.534 -18.198 5.811 1.00 0.00 4 GLY A C 4
ATOM 5432 O O . GLY A 1 4 ? 13.017 -19.022 5.051 1.00 0.00 4 GLY A O 4
ATOM 5436 N N . ARG A 1 5 ? 12.925 -17.739 6.918 1.00 0.00 5 ARG A N 4
ATOM 5437 C CA . ARG A 1 5 ? 11.464 -17.768 7.112 1.00 0.00 5 ARG A CA 4
ATOM 5438 C C . ARG A 1 5 ? 10.858 -16.718 6.170 1.00 0.00 5 ARG A C 4
ATOM 5439 O O . ARG A 1 5 ? 9.919 -16.989 5.418 1.00 0.00 5 ARG A O 4
ATOM 5460 N N . LEU A 1 6 ? 11.462 -15.515 6.229 1.00 0.00 6 LEU A N 4
ATOM 5461 C CA . LEU A 1 6 ? 11.130 -14.386 5.364 1.00 0.00 6 LEU A CA 4
ATOM 5462 C C . LEU A 1 6 ? 12.069 -14.448 4.138 1.00 0.00 6 LEU A C 4
ATOM 5463 O O . LEU A 1 6 ? 13.239 -14.050 4.206 1.00 0.00 6 LEU A O 4
ATOM 5479 N N . ARG A 1 7 ? 11.535 -14.994 3.037 1.00 0.00 7 ARG A N 4
ATOM 5480 C CA . ARG A 1 7 ? 12.325 -15.464 1.881 1.00 0.00 7 ARG A CA 4
ATOM 5481 C C . ARG A 1 7 ? 12.460 -14.389 0.789 1.00 0.00 7 ARG A C 4
ATOM 5482 O O . ARG A 1 7 ? 13.438 -14.386 0.033 1.00 0.00 7 ARG A O 4
ATOM 5503 N N . ASP A 1 8 ? 11.473 -13.493 0.720 1.00 0.00 8 ASP A N 4
ATOM 5504 C CA . ASP A 1 8 ? 11.446 -12.363 -0.232 1.00 0.00 8 ASP A CA 4
ATOM 5505 C C . ASP A 1 8 ? 11.944 -11.098 0.479 1.00 0.00 8 ASP A C 4
ATOM 5506 O O . ASP A 1 8 ? 12.164 -11.098 1.700 1.00 0.00 8 ASP A O 4
ATOM 5515 N N . ARG A 1 9 ? 12.145 -10.014 -0.283 1.00 0.00 9 ARG A N 4
ATOM 5516 C CA . ARG A 1 9 ? 12.595 -8.715 0.269 1.00 0.00 9 ARG A CA 4
ATOM 5517 C C . ARG A 1 9 ? 11.790 -7.593 -0.375 1.00 0.00 9 ARG A C 4
ATOM 5518 O O . ARG A 1 9 ? 11.557 -7.611 -1.588 1.00 0.00 9 ARG A O 4
ATOM 5539 N N . ILE A 1 10 ? 11.380 -6.616 0.443 1.00 0.00 10 ILE A N 4
ATOM 5540 C CA . ILE A 1 10 ? 10.477 -5.516 0.039 1.00 0.00 10 ILE A CA 4
ATOM 5541 C C . ILE A 1 10 ? 10.931 -4.203 0.697 1.00 0.00 10 ILE A C 4
ATOM 5542 O O . ILE A 1 10 ? 11.857 -4.204 1.504 1.00 0.00 10 ILE A O 4
ATOM 5558 N N . THR A 1 11 ? 10.247 -3.094 0.375 1.00 0.00 11 THR A N 4
ATOM 5559 C CA . THR A 1 11 ? 10.501 -1.782 0.986 1.00 0.00 11 THR A CA 4
ATOM 5560 C C . THR A 1 11 ? 9.161 -1.068 1.240 1.00 0.00 11 THR A C 4
ATOM 5561 O O . THR A 1 11 ? 8.264 -1.105 0.382 1.00 0.00 11 THR A O 4
ATOM 5572 N N . ILE A 1 12 ? 9.025 -0.445 2.433 1.00 0.00 12 ILE A N 4
ATOM 5573 C CA . ILE A 1 12 ? 7.837 0.343 2.802 1.00 0.00 12 ILE A CA 4
ATOM 5574 C C . ILE A 1 12 ? 7.841 1.666 2.033 1.00 0.00 12 ILE A C 4
ATOM 5575 O O . ILE A 1 12 ? 8.833 2.397 2.061 1.00 0.00 12 ILE A O 4
ATOM 5591 N N . GLN A 1 13 ? 6.747 1.946 1.330 1.00 0.00 13 GLN A N 4
ATOM 5592 C CA . GLN A 1 13 ? 6.501 3.249 0.727 1.00 0.00 13 GLN A CA 4
ATOM 5593 C C . GLN A 1 13 ? 5.594 4.049 1.652 1.00 0.00 13 GLN A C 4
ATOM 5594 O O . GLN A 1 13 ? 4.454 3.658 1.932 1.00 0.00 13 GLN A O 4
ATOM 5608 N N . THR A 1 14 ? 6.157 5.141 2.136 1.00 0.00 14 THR A N 4
ATOM 5609 C CA . THR A 1 14 ? 5.525 6.036 3.079 1.00 0.00 14 THR A CA 4
ATOM 5610 C C . THR A 1 14 ? 4.749 7.117 2.305 1.00 0.00 14 THR A C 4
ATOM 5611 O O . THR A 1 14 ? 5.261 7.661 1.317 1.00 0.00 14 THR A O 4
ATOM 5622 N N . LEU A 1 15 ? 3.513 7.410 2.743 1.00 0.00 15 LEU A N 4
ATOM 5623 C CA . LEU A 1 15 ? 2.594 8.313 2.027 1.00 0.00 15 LEU A CA 4
ATOM 5624 C C . LEU A 1 15 ? 2.762 9.734 2.578 1.00 0.00 15 LEU A C 4
ATOM 5625 O O . LEU A 1 15 ? 2.259 10.051 3.662 1.00 0.00 15 LEU A O 4
ATOM 5641 N N . LYS A 1 16 ? 3.521 10.564 1.853 1.00 0.00 16 LYS A N 4
ATOM 5642 C CA . LYS A 1 16 ? 3.739 11.966 2.203 1.00 0.00 16 LYS A CA 4
ATOM 5643 C C . LYS A 1 16 ? 2.604 12.834 1.632 1.00 0.00 16 LYS A C 4
ATOM 5644 O O . LYS A 1 16 ? 2.510 13.023 0.413 1.00 0.00 16 LYS A O 4
ATOM 5663 N N . GLN A 1 17 ? 1.725 13.324 2.518 1.00 0.00 17 GLN A N 4
ATOM 5664 C CA . GLN A 1 17 ? 0.699 14.318 2.164 1.00 0.00 17 GLN A CA 4
ATOM 5665 C C . GLN A 1 17 ? 1.376 15.693 2.068 1.00 0.00 17 GLN A C 4
ATOM 5666 O O . GLN A 1 17 ? 1.842 16.227 3.081 1.00 0.00 17 GLN A O 4
ATOM 5680 N N . THR A 1 18 ? 1.478 16.231 0.845 1.00 0.00 18 THR A N 4
ATOM 5681 C CA . THR A 1 18 ? 2.116 17.526 0.569 1.00 0.00 18 THR A CA 4
ATOM 5682 C C . THR A 1 18 ? 1.066 18.433 -0.075 1.00 0.00 18 THR A C 4
ATOM 5683 O O . THR A 1 18 ? 0.512 18.075 -1.098 1.00 0.00 18 THR A O 4
ATOM 5694 N N . ARG A 1 19 ? 0.770 19.590 0.529 1.00 0.00 19 ARG A N 4
ATOM 5695 C CA . ARG A 1 19 ? -0.341 20.444 0.080 1.00 0.00 19 ARG A CA 4
ATOM 5696 C C . ARG A 1 19 ? 0.041 21.236 -1.200 1.00 0.00 19 ARG A C 4
ATOM 5697 O O . ARG A 1 19 ? 1.194 21.205 -1.645 1.00 0.00 19 ARG A O 4
ATOM 5718 N N . ASP A 1 20 ? -0.948 21.924 -1.787 1.00 0.00 20 ASP A N 4
ATOM 5719 C CA . ASP A 1 20 ? -0.747 22.801 -2.955 1.00 0.00 20 ASP A CA 4
ATOM 5720 C C . ASP A 1 20 ? -0.881 24.260 -2.490 1.00 0.00 20 ASP A C 4
ATOM 5721 O O . ASP A 1 20 ? -1.456 24.529 -1.424 1.00 0.00 20 ASP A O 4
ATOM 5730 N N . ILE A 1 21 ? -0.358 25.195 -3.297 1.00 0.00 21 ILE A N 4
ATOM 5731 C CA . ILE A 1 21 ? -0.437 26.648 -3.032 1.00 0.00 21 ILE A CA 4
ATOM 5732 C C . ILE A 1 21 ? -1.886 27.209 -3.136 1.00 0.00 21 ILE A C 4
ATOM 5733 O O . ILE A 1 21 ? -2.130 28.371 -2.796 1.00 0.00 21 ILE A O 4
ATOM 5749 N N . THR A 1 22 ? -2.855 26.377 -3.569 1.00 0.00 22 THR A N 4
ATOM 5750 C CA . THR A 1 22 ? -4.289 26.743 -3.575 1.00 0.00 22 THR A CA 4
ATOM 5751 C C . THR A 1 22 ? -4.995 25.994 -2.417 1.00 0.00 22 THR A C 4
ATOM 5752 O O . THR A 1 22 ? -6.088 26.372 -1.984 1.00 0.00 22 THR A O 4
ATOM 5763 N N . GLY A 1 23 ? -4.327 24.924 -1.937 1.00 0.00 23 GLY A N 4
ATOM 5764 C CA . GLY A 1 23 ? -4.785 24.132 -0.796 1.00 0.00 23 GLY A CA 4
ATOM 5765 C C . GLY A 1 23 ? -5.449 22.827 -1.214 1.00 0.00 23 GLY A C 4
ATOM 5766 O O . GLY A 1 23 ? -6.604 22.561 -0.855 1.00 0.00 23 GLY A O 4
ATOM 5770 N N . GLU A 1 24 ? -4.723 22.026 -2.012 1.00 0.00 24 GLU A N 4
ATOM 5771 C CA . GLU A 1 24 ? -5.108 20.645 -2.394 1.00 0.00 24 GLU A CA 4
ATOM 5772 C C . GLU A 1 24 ? -4.112 19.675 -1.733 1.00 0.00 24 GLU A C 4
ATOM 5773 O O . GLU A 1 24 ? -2.949 20.026 -1.577 1.00 0.00 24 GLU A O 4
ATOM 5785 N N . ILE A 1 25 ? -4.545 18.465 -1.348 1.00 0.00 25 ILE A N 4
ATOM 5786 C CA . ILE A 1 25 ? -3.641 17.459 -0.751 1.00 0.00 25 ILE A CA 4
ATOM 5787 C C . ILE A 1 25 ? -3.032 16.576 -1.867 1.00 0.00 25 ILE A C 4
ATOM 5788 O O . ILE A 1 25 ? -3.698 15.679 -2.393 1.00 0.00 25 ILE A O 4
ATOM 5804 N N . LEU A 1 26 ? -1.772 16.872 -2.236 1.00 0.00 26 LEU A N 4
ATOM 5805 C CA . LEU A 1 26 ? -1.010 16.115 -3.255 1.00 0.00 26 LEU A CA 4
ATOM 5806 C C . LEU A 1 26 ? -0.244 14.996 -2.547 1.00 0.00 26 LEU A C 4
ATOM 5807 O O . LEU A 1 26 ? 0.821 15.226 -1.957 1.00 0.00 26 LEU A O 4
ATOM 5823 N N . GLU A 1 27 ? -0.815 13.796 -2.572 1.00 0.00 27 GLU A N 4
ATOM 5824 C CA . GLU A 1 27 ? -0.243 12.632 -1.894 1.00 0.00 27 GLU A CA 4
ATOM 5825 C C . GLU A 1 27 ? 0.826 11.973 -2.772 1.00 0.00 27 GLU A C 4
ATOM 5826 O O . GLU A 1 27 ? 0.595 11.714 -3.956 1.00 0.00 27 GLU A O 4
ATOM 5838 N N . THR A 1 28 ? 1.983 11.696 -2.168 1.00 0.00 28 THR A N 4
ATOM 5839 C CA . THR A 1 28 ? 3.171 11.160 -2.861 1.00 0.00 28 THR A CA 4
ATOM 5840 C C . THR A 1 28 ? 3.751 9.982 -2.071 1.00 0.00 28 THR A C 4
ATOM 5841 O O . THR A 1 28 ? 3.476 9.823 -0.879 1.00 0.00 28 THR A O 4
ATOM 5852 N N . TRP A 1 29 ? 4.569 9.165 -2.744 1.00 0.00 29 TRP A N 4
ATOM 5853 C CA . TRP A 1 29 ? 5.162 7.953 -2.163 1.00 0.00 29 TRP A CA 4
ATOM 5854 C C . TRP A 1 29 ? 6.688 8.077 -2.155 1.00 0.00 29 TRP A C 4
ATOM 5855 O O . TRP A 1 29 ? 7.312 8.242 -3.208 1.00 0.00 29 TRP A O 4
ATOM 5876 N N . GLU A 1 30 ? 7.259 8.042 -0.951 1.00 0.00 30 GLU A N 4
ATOM 5877 C CA . GLU A 1 30 ? 8.711 8.029 -0.728 1.00 0.00 30 GLU A CA 4
ATOM 5878 C C . GLU A 1 30 ? 9.137 6.634 -0.248 1.00 0.00 30 GLU A C 4
ATOM 5879 O O . GLU A 1 30 ? 8.347 5.922 0.381 1.00 0.00 30 GLU A O 4
ATOM 5891 N N . ASP A 1 31 ? 10.384 6.253 -0.552 1.00 0.00 31 ASP A N 4
ATOM 5892 C CA . ASP A 1 31 ? 10.962 4.976 -0.099 1.00 0.00 31 ASP A CA 4
ATOM 5893 C C . ASP A 1 31 ? 11.355 5.100 1.383 1.00 0.00 31 ASP A C 4
ATOM 5894 O O . ASP A 1 31 ? 11.943 6.108 1.794 1.00 0.00 31 ASP A O 4
ATOM 5903 N N . GLY A 1 32 ? 11.017 4.075 2.176 1.00 0.00 32 GLY A N 4
ATOM 5904 C CA . GLY A 1 32 ? 11.188 4.102 3.629 1.00 0.00 32 GLY A CA 4
ATOM 5905 C C . GLY A 1 32 ? 12.249 3.119 4.078 1.00 0.00 32 GLY A C 4
ATOM 5906 O O . GLY A 1 32 ? 13.433 3.318 3.781 1.00 0.00 32 GLY A O 4
ATOM 5910 N N . HIS A 1 33 ? 11.835 2.038 4.762 1.00 0.00 33 HIS A N 4
ATOM 5911 C CA . HIS A 1 33 ? 12.763 1.016 5.275 1.00 0.00 33 HIS A CA 4
ATOM 5912 C C . HIS A 1 33 ? 12.533 -0.303 4.538 1.00 0.00 33 HIS A C 4
ATOM 5913 O O . HIS A 1 33 ? 11.386 -0.738 4.375 1.00 0.00 33 HIS A O 4
ATOM 5928 N N . THR A 1 34 ? 13.629 -0.915 4.095 1.00 0.00 34 THR A N 4
ATOM 5929 C CA . THR A 1 34 ? 13.636 -2.256 3.505 1.00 0.00 34 THR A CA 4
ATOM 5930 C C . THR A 1 34 ? 13.505 -3.297 4.628 1.00 0.00 34 THR A C 4
ATOM 5931 O O . THR A 1 34 ? 14.079 -3.123 5.709 1.00 0.00 34 THR A O 4
ATOM 5942 N N . LEU A 1 35 ? 12.747 -4.371 4.370 1.00 0.00 35 LEU A N 4
ATOM 5943 C CA . LEU A 1 35 ? 12.434 -5.385 5.389 1.00 0.00 35 LEU A CA 4
ATOM 5944 C C . LEU A 1 35 ? 12.238 -6.768 4.768 1.00 0.00 35 LEU A C 4
ATOM 5945 O O . LEU A 1 35 ? 11.777 -6.900 3.623 1.00 0.00 35 LEU A O 4
ATOM 5961 N N . TRP A 1 36 ? 12.644 -7.788 5.539 1.00 0.00 36 TRP A N 4
ATOM 5962 C CA . TRP A 1 36 ? 12.508 -9.196 5.159 1.00 0.00 36 TRP A CA 4
ATOM 5963 C C . TRP A 1 36 ? 11.016 -9.603 5.216 1.00 0.00 36 TRP A C 4
ATOM 5964 O O . TRP A 1 36 ? 10.358 -9.437 6.259 1.00 0.00 36 TRP A O 4
ATOM 5985 N N . ALA A 1 37 ? 10.502 -10.117 4.093 1.00 0.00 37 ALA A N 4
ATOM 5986 C CA . ALA A 1 37 ? 9.093 -10.537 3.952 1.00 0.00 37 ALA A CA 4
ATOM 5987 C C . ALA A 1 37 ? 8.983 -11.874 3.218 1.00 0.00 37 ALA A C 4
ATOM 5988 O O . ALA A 1 37 ? 9.975 -12.412 2.769 1.00 0.00 37 ALA A O 4
ATOM 5995 N N . SER A 1 38 ? 7.772 -12.430 3.168 1.00 0.00 38 SER A N 4
ATOM 5996 C CA . SER A 1 38 ? 7.398 -13.484 2.231 1.00 0.00 38 SER A CA 4
ATOM 5997 C C . SER A 1 38 ? 6.073 -13.077 1.564 1.00 0.00 38 SER A C 4
ATOM 5998 O O . SER A 1 38 ? 5.005 -13.122 2.189 1.00 0.00 38 SER A O 4
ATOM 6006 N N . VAL A 1 39 ? 6.158 -12.655 0.295 1.00 0.00 39 VAL A N 4
ATOM 6007 C CA . VAL A 1 39 ? 5.029 -12.106 -0.468 1.00 0.00 39 VAL A CA 4
ATOM 6008 C C . VAL A 1 39 ? 4.325 -13.248 -1.235 1.00 0.00 39 VAL A C 4
ATOM 6009 O O . VAL A 1 39 ? 4.726 -13.599 -2.351 1.00 0.00 39 VAL A O 4
ATOM 6022 N N . ASN A 1 40 ? 3.302 -13.862 -0.603 1.00 0.00 40 ASN A N 4
ATOM 6023 C CA . ASN A 1 40 ? 2.583 -15.023 -1.169 1.00 0.00 40 ASN A CA 4
ATOM 6024 C C . ASN A 1 40 ? 1.127 -14.624 -1.442 1.00 0.00 40 ASN A C 4
ATOM 6025 O O . ASN A 1 40 ? 0.404 -14.254 -0.513 1.00 0.00 40 ASN A O 4
ATOM 6036 N N . MET A 1 41 ? 0.695 -14.708 -2.703 1.00 0.00 41 MET A N 4
ATOM 6037 C CA . MET A 1 41 ? -0.691 -14.391 -3.084 1.00 0.00 41 MET A CA 4
ATOM 6038 C C . MET A 1 41 ? -1.661 -15.416 -2.466 1.00 0.00 41 MET A C 4
ATOM 6039 O O . MET A 1 41 ? -1.277 -16.566 -2.221 1.00 0.00 41 MET A O 4
ATOM 6053 N N . VAL A 1 42 ? -2.909 -14.994 -2.230 1.00 0.00 42 VAL A N 4
ATOM 6054 C CA . VAL A 1 42 ? -3.918 -15.823 -1.553 1.00 0.00 42 VAL A CA 4
ATOM 6055 C C . VAL A 1 42 ? -4.363 -16.992 -2.448 1.00 0.00 42 VAL A C 4
ATOM 6056 O O . VAL A 1 42 ? -4.342 -16.893 -3.681 1.00 0.00 42 VAL A O 4
ATOM 6069 N N . SER A 1 43 ? -4.738 -18.100 -1.811 1.00 0.00 43 SER A N 4
ATOM 6070 C CA . SER A 1 43 ? -5.293 -19.267 -2.499 1.00 0.00 43 SER A CA 4
ATOM 6071 C C . SER A 1 43 ? -6.827 -19.100 -2.619 1.00 0.00 43 SER A C 4
ATOM 6072 O O . SER A 1 43 ? -7.399 -18.121 -2.097 1.00 0.00 43 SER A O 4
ATOM 6080 N N . SER A 1 44 ? -7.486 -20.061 -3.294 1.00 0.00 44 SER A N 4
ATOM 6081 C CA . SER A 1 44 ? -8.955 -20.093 -3.420 1.00 0.00 44 SER A CA 4
ATOM 6082 C C . SER A 1 44 ? -9.614 -20.119 -2.028 1.00 0.00 44 SER A C 4
ATOM 6083 O O . SER A 1 44 ? -10.640 -19.476 -1.813 1.00 0.00 44 SER A O 4
ATOM 6091 N N . LYS A 1 45 ? -8.948 -20.831 -1.090 1.00 0.00 45 LYS A N 4
ATOM 6092 C CA . LYS A 1 45 ? -9.414 -21.038 0.298 1.00 0.00 45 LYS A CA 4
ATOM 6093 C C . LYS A 1 45 ? -9.771 -19.710 0.995 1.00 0.00 45 LYS A C 4
ATOM 6094 O O . LYS A 1 45 ? -10.747 -19.647 1.735 1.00 0.00 45 LYS A O 4
ATOM 6113 N N . GLU A 1 46 ? -8.963 -18.662 0.743 1.00 0.00 46 GLU A N 4
ATOM 6114 C CA . GLU A 1 46 ? -9.153 -17.339 1.372 1.00 0.00 46 GLU A CA 4
ATOM 6115 C C . GLU A 1 46 ? -10.457 -16.686 0.905 1.00 0.00 46 GLU A C 4
ATOM 6116 O O . GLU A 1 46 ? -11.246 -16.222 1.728 1.00 0.00 46 GLU A O 4
ATOM 6128 N N . ALA A 1 47 ? -10.656 -16.660 -0.424 1.00 0.00 47 ALA A N 4
ATOM 6129 C CA . ALA A 1 47 ? -11.851 -16.057 -1.049 1.00 0.00 47 ALA A CA 4
ATOM 6130 C C . ALA A 1 47 ? -13.134 -16.785 -0.594 1.00 0.00 47 ALA A C 4
ATOM 6131 O O . ALA A 1 47 ? -14.154 -16.154 -0.302 1.00 0.00 47 ALA A O 4
ATOM 6138 N N . ILE A 1 48 ? -13.042 -18.124 -0.532 1.00 0.00 48 ILE A N 4
ATOM 6139 C CA . ILE A 1 48 ? -14.128 -19.000 -0.045 1.00 0.00 48 ILE A CA 4
ATOM 6140 C C . ILE A 1 48 ? -14.435 -18.712 1.444 1.00 0.00 48 ILE A C 4
ATOM 6141 O O . ILE A 1 48 ? -15.598 -18.570 1.832 1.00 0.00 48 ILE A O 4
ATOM 6157 N N . SER A 1 49 ? -13.370 -18.563 2.247 1.00 0.00 49 SER A N 4
ATOM 6158 C CA . SER A 1 49 ? -13.474 -18.339 3.704 1.00 0.00 49 SER A CA 4
ATOM 6159 C C . SER A 1 49 ? -13.897 -16.892 4.032 1.00 0.00 49 SER A C 4
ATOM 6160 O O . SER A 1 49 ? -14.259 -16.594 5.173 1.00 0.00 49 SER A O 4
ATOM 6168 N N . SER A 1 50 ? -13.830 -15.999 3.029 1.00 0.00 50 SER A N 4
ATOM 6169 C CA . SER A 1 50 ? -14.235 -14.585 3.163 1.00 0.00 50 SER A CA 4
ATOM 6170 C C . SER A 1 50 ? -15.515 -14.275 2.347 1.00 0.00 50 SER A C 4
ATOM 6171 O O . SER A 1 50 ? -16.012 -13.143 2.380 1.00 0.00 50 SER A O 4
ATOM 6179 N N . GLY A 1 51 ? -16.033 -15.286 1.615 1.00 0.00 51 GLY A N 4
ATOM 6180 C CA . GLY A 1 51 ? -17.250 -15.138 0.805 1.00 0.00 51 GLY A CA 4
ATOM 6181 C C . GLY A 1 51 ? -16.982 -14.389 -0.501 1.00 0.00 51 GLY A C 4
ATOM 6182 O O . GLY A 1 51 ? -16.938 -14.998 -1.571 1.00 0.00 51 GLY A O 4
ATOM 6186 N N . ALA A 1 52 ? -16.797 -13.060 -0.402 1.00 0.00 52 ALA A N 4
ATOM 6187 C CA . ALA A 1 52 ? -16.430 -12.191 -1.542 1.00 0.00 52 ALA A CA 4
ATOM 6188 C C . ALA A 1 52 ? -15.545 -11.011 -1.083 1.00 0.00 52 ALA A C 4
ATOM 6189 O O . ALA A 1 52 ? -15.208 -10.130 -1.892 1.00 0.00 52 ALA A O 4
ATOM 6196 N N . GLU A 1 53 ? -15.153 -11.004 0.215 1.00 0.00 53 GLU A N 4
ATOM 6197 C CA . GLU A 1 53 ? -14.351 -9.916 0.810 1.00 0.00 53 GLU A CA 4
ATOM 6198 C C . GLU A 1 53 ? -12.911 -9.952 0.264 1.00 0.00 53 GLU A C 4
ATOM 6199 O O . GLU A 1 53 ? -12.506 -9.054 -0.484 1.00 0.00 53 GLU A O 4
ATOM 6211 N N . LEU A 1 54 ? -12.150 -10.998 0.643 1.00 0.00 54 LEU A N 4
ATOM 6212 C CA . LEU A 1 54 ? -10.897 -11.351 -0.037 1.00 0.00 54 LEU A CA 4
ATOM 6213 C C . LEU A 1 54 ? -11.247 -11.995 -1.385 1.00 0.00 54 LEU A C 4
ATOM 6214 O O . LEU A 1 54 ? -12.239 -12.734 -1.485 1.00 0.00 54 LEU A O 4
ATOM 6230 N N . ALA A 1 55 ? -10.446 -11.695 -2.402 1.00 0.00 55 ALA A N 4
ATOM 6231 C CA . ALA A 1 55 ? -10.652 -12.188 -3.769 1.00 0.00 55 ALA A CA 4
ATOM 6232 C C . ALA A 1 55 ? -9.414 -12.946 -4.229 1.00 0.00 55 ALA A C 4
ATOM 6233 O O . ALA A 1 55 ? -8.310 -12.684 -3.739 1.00 0.00 55 ALA A O 4
ATOM 6240 N N . ILE A 1 56 ? -9.600 -13.892 -5.152 1.00 0.00 56 ILE A N 4
ATOM 6241 C CA . ILE A 1 56 ? -8.480 -14.602 -5.775 1.00 0.00 56 ILE A CA 4
ATOM 6242 C C . ILE A 1 56 ? -7.660 -13.600 -6.618 1.00 0.00 56 ILE A C 4
ATOM 6243 O O . ILE A 1 56 ? -8.162 -13.045 -7.604 1.00 0.00 56 ILE A O 4
ATOM 6259 N N . GLY A 1 57 ? -6.402 -13.376 -6.210 1.00 0.00 57 GLY A N 4
ATOM 6260 C CA . GLY A 1 57 ? -5.560 -12.315 -6.777 1.00 0.00 57 GLY A CA 4
ATOM 6261 C C . GLY A 1 57 ? -5.166 -11.257 -5.745 1.00 0.00 57 GLY A C 4
ATOM 6262 O O . GLY A 1 57 ? -4.396 -10.339 -6.058 1.00 0.00 57 GLY A O 4
ATOM 6266 N N . THR A 1 58 ? -5.718 -11.365 -4.523 1.00 0.00 58 THR A N 4
ATOM 6267 C CA . THR A 1 58 ? -5.271 -10.566 -3.368 1.00 0.00 58 THR A CA 4
ATOM 6268 C C . THR A 1 58 ? -3.876 -11.065 -2.942 1.00 0.00 58 THR A C 4
ATOM 6269 O O . THR A 1 58 ? -3.707 -12.237 -2.641 1.00 0.00 58 THR A O 4
ATOM 6280 N N . VAL A 1 59 ? -2.880 -10.192 -2.987 1.00 0.00 59 VAL A N 4
ATOM 6281 C CA . VAL A 1 59 ? -1.509 -10.533 -2.609 1.00 0.00 59 VAL A CA 4
ATOM 6282 C C . VAL A 1 59 ? -1.345 -10.390 -1.087 1.00 0.00 59 VAL A C 4
ATOM 6283 O O . VAL A 1 59 ? -1.521 -9.302 -0.547 1.00 0.00 59 VAL A O 4
ATOM 6296 N N . ARG A 1 60 ? -1.026 -11.497 -0.395 1.00 0.00 60 ARG A N 4
ATOM 6297 C CA . ARG A 1 60 ? -0.787 -11.475 1.058 1.00 0.00 60 ARG A CA 4
ATOM 6298 C C . ARG A 1 60 ? 0.727 -11.429 1.317 1.00 0.00 60 ARG A C 4
ATOM 6299 O O . ARG A 1 60 ? 1.511 -12.019 0.574 1.00 0.00 60 ARG A O 4
ATOM 6320 N N . ILE A 1 61 ? 1.135 -10.692 2.356 1.00 0.00 61 ILE A N 4
ATOM 6321 C CA . ILE A 1 61 ? 2.534 -10.308 2.572 1.00 0.00 61 ILE A CA 4
ATOM 6322 C C . ILE A 1 61 ? 2.859 -10.450 4.066 1.00 0.00 61 ILE A C 4
ATOM 6323 O O . ILE A 1 61 ? 2.339 -9.710 4.896 1.00 0.00 61 ILE A O 4
ATOM 6339 N N . TRP A 1 62 ? 3.684 -11.443 4.397 1.00 0.00 62 TRP A N 4
ATOM 6340 C CA . TRP A 1 62 ? 4.079 -11.730 5.785 1.00 0.00 62 TRP A CA 4
ATOM 6341 C C . TRP A 1 62 ? 5.434 -11.090 6.058 1.00 0.00 62 TRP A C 4
ATOM 6342 O O . TRP A 1 62 ? 6.425 -11.485 5.472 1.00 0.00 62 TRP A O 4
ATOM 6363 N N . ILE A 1 63 ? 5.471 -10.125 6.965 1.00 0.00 63 ILE A N 4
ATOM 6364 C CA . ILE A 1 63 ? 6.679 -9.334 7.257 1.00 0.00 63 ILE A CA 4
ATOM 6365 C C . ILE A 1 63 ? 7.027 -9.509 8.732 1.00 0.00 63 ILE A C 4
ATOM 6366 O O . ILE A 1 63 ? 6.166 -9.894 9.515 1.00 0.00 63 ILE A O 4
ATOM 6382 N N . ARG A 1 64 ? 8.286 -9.248 9.107 1.00 0.00 64 ARG A N 4
ATOM 6383 C CA . ARG A 1 64 ? 8.668 -9.159 10.533 1.00 0.00 64 ARG A CA 4
ATOM 6384 C C . ARG A 1 64 ? 7.803 -8.098 11.252 1.00 0.00 64 ARG A C 4
ATOM 6385 O O . ARG A 1 64 ? 7.531 -7.038 10.663 1.00 0.00 64 ARG A O 4
ATOM 6406 N N . TYR A 1 65 ? 7.401 -8.403 12.509 1.00 0.00 65 TYR A N 4
ATOM 6407 C CA . TYR A 1 65 ? 6.431 -7.608 13.299 1.00 0.00 65 TYR A CA 4
ATOM 6408 C C . TYR A 1 65 ? 6.791 -6.104 13.297 1.00 0.00 65 TYR A C 4
ATOM 6409 O O . TYR A 1 65 ? 7.870 -5.715 13.761 1.00 0.00 65 TYR A O 4
ATOM 6427 N N . ARG A 1 66 ? 5.873 -5.280 12.763 1.00 0.00 66 ARG A N 4
ATOM 6428 C CA . ARG A 1 66 ? 6.094 -3.838 12.585 1.00 0.00 66 ARG A CA 4
ATOM 6429 C C . ARG A 1 66 ? 4.781 -3.066 12.850 1.00 0.00 66 ARG A C 4
ATOM 6430 O O . ARG A 1 66 ? 3.785 -3.253 12.141 1.00 0.00 66 ARG A O 4
ATOM 6451 N N . LYS A 1 67 ? 4.806 -2.194 13.883 1.00 0.00 67 LYS A N 4
ATOM 6452 C CA . LYS A 1 67 ? 3.649 -1.363 14.316 1.00 0.00 67 LYS A CA 4
ATOM 6453 C C . LYS A 1 67 ? 3.486 -0.089 13.449 1.00 0.00 67 LYS A C 4
ATOM 6454 O O . LYS A 1 67 ? 2.597 0.729 13.701 1.00 0.00 67 LYS A O 4
ATOM 6473 N N . ASP A 1 68 ? 4.342 0.061 12.429 1.00 0.00 68 ASP A N 4
ATOM 6474 C CA . ASP A 1 68 ? 4.413 1.275 11.583 1.00 0.00 68 ASP A CA 4
ATOM 6475 C C . ASP A 1 68 ? 3.516 1.135 10.342 1.00 0.00 68 ASP A C 4
ATOM 6476 O O . ASP A 1 68 ? 3.213 2.133 9.682 1.00 0.00 68 ASP A O 4
ATOM 6485 N N . ILE A 1 69 ? 3.123 -0.111 10.022 1.00 0.00 69 ILE A N 4
ATOM 6486 C CA . ILE A 1 69 ? 2.295 -0.414 8.841 1.00 0.00 69 ILE A CA 4
ATOM 6487 C C . ILE A 1 69 ? 0.885 0.171 9.014 1.00 0.00 69 ILE A C 4
ATOM 6488 O O . ILE A 1 69 ? 0.309 0.103 10.103 1.00 0.00 69 ILE A O 4
ATOM 6504 N N . ASN A 1 70 ? 0.355 0.737 7.928 1.00 0.00 70 ASN A N 4
ATOM 6505 C CA . ASN A 1 70 ? -0.973 1.371 7.893 1.00 0.00 70 ASN A CA 4
ATOM 6506 C C . ASN A 1 70 ? -1.600 1.130 6.504 1.00 0.00 70 ASN A C 4
ATOM 6507 O O . ASN A 1 70 ? -0.921 0.657 5.585 1.00 0.00 70 ASN A O 4
ATOM 6518 N N . ALA A 1 71 ? -2.901 1.452 6.359 1.00 0.00 71 ALA A N 4
ATOM 6519 C CA . ALA A 1 71 ? -3.620 1.343 5.074 1.00 0.00 71 ALA A CA 4
ATOM 6520 C C . ALA A 1 71 ? -3.042 2.291 4.006 1.00 0.00 71 ALA A C 4
ATOM 6521 O O . ALA A 1 71 ? -3.139 2.020 2.810 1.00 0.00 71 ALA A O 4
ATOM 6528 N N . THR A 1 72 ? -2.435 3.406 4.460 1.00 0.00 72 THR A N 4
ATOM 6529 C CA . THR A 1 72 ? -1.777 4.388 3.580 1.00 0.00 72 THR A CA 4
ATOM 6530 C C . THR A 1 72 ? -0.257 4.142 3.532 1.00 0.00 72 THR A C 4
ATOM 6531 O O . THR A 1 72 ? 0.561 5.051 3.697 1.00 0.00 72 THR A O 4
ATOM 6542 N N . SER A 1 73 ? 0.100 2.873 3.321 1.00 0.00 73 SER A N 4
ATOM 6543 C CA . SER A 1 73 ? 1.467 2.440 3.002 1.00 0.00 73 SER A CA 4
ATOM 6544 C C . SER A 1 73 ? 1.377 1.502 1.782 1.00 0.00 73 SER A C 4
ATOM 6545 O O . SER A 1 73 ? 0.305 0.951 1.513 1.00 0.00 73 SER A O 4
ATOM 6553 N N . ARG A 1 74 ? 2.462 1.353 1.011 1.00 0.00 74 ARG A N 4
ATOM 6554 C CA . ARG A 1 74 ? 2.529 0.332 -0.061 1.00 0.00 74 ARG A CA 4
ATOM 6555 C C . ARG A 1 74 ? 3.776 -0.529 0.116 1.00 0.00 74 ARG A C 4
ATOM 6556 O O . ARG A 1 74 ? 4.737 -0.134 0.775 1.00 0.00 74 ARG A O 4
ATOM 6577 N N . ILE A 1 75 ? 3.733 -1.715 -0.491 1.00 0.00 75 ILE A N 4
ATOM 6578 C CA . ILE A 1 75 ? 4.796 -2.715 -0.422 1.00 0.00 75 ILE A CA 4
ATOM 6579 C C . ILE A 1 75 ? 5.442 -2.863 -1.808 1.00 0.00 75 ILE A C 4
ATOM 6580 O O . ILE A 1 75 ? 4.895 -3.538 -2.682 1.00 0.00 75 ILE A O 4
ATOM 6596 N N . LYS A 1 76 ? 6.587 -2.203 -2.020 1.00 0.00 76 LYS A N 4
ATOM 6597 C CA . LYS A 1 76 ? 7.337 -2.344 -3.276 1.00 0.00 76 LYS A CA 4
ATOM 6598 C C . LYS A 1 76 ? 8.348 -3.492 -3.140 1.00 0.00 76 LYS A C 4
ATOM 6599 O O . LYS A 1 76 ? 9.296 -3.399 -2.356 1.00 0.00 76 LYS A O 4
ATOM 6618 N N . VAL A 1 77 ? 8.131 -4.568 -3.910 1.00 0.00 77 VAL A N 4
ATOM 6619 C CA . VAL A 1 77 ? 8.920 -5.807 -3.817 1.00 0.00 77 VAL A CA 4
ATOM 6620 C C . VAL A 1 77 ? 10.289 -5.631 -4.500 1.00 0.00 77 VAL A C 4
ATOM 6621 O O . VAL A 1 77 ? 10.369 -5.459 -5.724 1.00 0.00 77 VAL A O 4
ATOM 6634 N N . SER A 1 78 ? 11.349 -5.645 -3.677 1.00 0.00 78 SER A N 4
ATOM 6635 C CA . SER A 1 78 ? 12.744 -5.516 -4.130 1.00 0.00 78 SER A CA 4
ATOM 6636 C C . SER A 1 78 ? 13.225 -6.806 -4.838 1.00 0.00 78 SER A C 4
ATOM 6637 O O . SER A 1 78 ? 14.070 -6.745 -5.737 1.00 0.00 78 SER A O 4
ATOM 6645 N N . THR A 1 79 ? 12.665 -7.958 -4.421 1.00 0.00 79 THR A N 4
ATOM 6646 C CA . THR A 1 79 ? 12.947 -9.274 -5.019 1.00 0.00 79 THR A CA 4
ATOM 6647 C C . THR A 1 79 ? 11.885 -10.287 -4.545 1.00 0.00 79 THR A C 4
ATOM 6648 O O . THR A 1 79 ? 11.462 -10.258 -3.374 1.00 0.00 79 THR A O 4
ATOM 6659 N N . GLY A 1 80 ? 11.439 -11.147 -5.470 1.00 0.00 80 GLY A N 4
ATOM 6660 C CA . GLY A 1 80 ? 10.371 -12.117 -5.208 1.00 0.00 80 GLY A CA 4
ATOM 6661 C C . GLY A 1 80 ? 9.616 -12.476 -6.476 1.00 0.00 80 GLY A C 4
ATOM 6662 O O . GLY A 1 80 ? 10.115 -12.194 -7.568 1.00 0.00 80 GLY A O 4
ATOM 6666 N N . PRO A 1 81 ? 8.389 -13.088 -6.383 1.00 0.00 81 PRO A N 4
ATOM 6667 C CA . PRO A 1 81 ? 7.589 -13.450 -7.579 1.00 0.00 81 PRO A CA 4
ATOM 6668 C C . PRO A 1 81 ? 7.041 -12.195 -8.293 1.00 0.00 81 PRO A C 4
ATOM 6669 O O . PRO A 1 81 ? 6.796 -12.206 -9.504 1.00 0.00 81 PRO A O 4
ATOM 6680 N N . LEU A 1 82 ? 6.878 -11.109 -7.513 1.00 0.00 82 LEU A N 4
ATOM 6681 C CA . LEU A 1 82 ? 6.336 -9.829 -7.984 1.00 0.00 82 LEU A CA 4
ATOM 6682 C C . LEU A 1 82 ? 7.429 -8.739 -7.905 1.00 0.00 82 LEU A C 4
ATOM 6683 O O . LEU A 1 82 ? 7.132 -7.568 -7.651 1.00 0.00 82 LEU A O 4
ATOM 6699 N N . ALA A 1 83 ? 8.696 -9.147 -8.144 1.00 0.00 83 ALA A N 4
ATOM 6700 C CA . ALA A 1 83 ? 9.875 -8.255 -8.065 1.00 0.00 83 ALA A CA 4
ATOM 6701 C C . ALA A 1 83 ? 9.777 -7.097 -9.084 1.00 0.00 83 ALA A C 4
ATOM 6702 O O . ALA A 1 83 ? 9.871 -7.319 -10.301 1.00 0.00 83 ALA A O 4
ATOM 6709 N N . GLY A 1 84 ? 9.552 -5.872 -8.566 1.00 0.00 84 GLY A N 4
ATOM 6710 C CA . GLY A 1 84 ? 9.408 -4.663 -9.395 1.00 0.00 84 GLY A CA 4
ATOM 6711 C C . GLY A 1 84 ? 8.037 -4.012 -9.241 1.00 0.00 84 GLY A C 4
ATOM 6712 O O . GLY A 1 84 ? 7.868 -2.826 -9.546 1.00 0.00 84 GLY A O 4
ATOM 6716 N N . ARG A 1 85 ? 7.043 -4.800 -8.779 1.00 0.00 85 ARG A N 4
ATOM 6717 C CA . ARG A 1 85 ? 5.671 -4.309 -8.511 1.00 0.00 85 ARG A CA 4
ATOM 6718 C C . ARG A 1 85 ? 5.592 -3.602 -7.154 1.00 0.00 85 ARG A C 4
ATOM 6719 O O . ARG A 1 85 ? 6.484 -3.741 -6.308 1.00 0.00 85 ARG A O 4
ATOM 6740 N N . VAL A 1 86 ? 4.484 -2.873 -6.954 1.00 0.00 86 VAL A N 4
ATOM 6741 C CA . VAL A 1 86 ? 4.194 -2.171 -5.705 1.00 0.00 86 VAL A CA 4
ATOM 6742 C C . VAL A 1 86 ? 2.723 -2.434 -5.296 1.00 0.00 86 VAL A C 4
ATOM 6743 O O . VAL A 1 86 ? 1.768 -1.884 -5.864 1.00 0.00 86 VAL A O 4
ATOM 6756 N N . LEU A 1 87 ? 2.578 -3.341 -4.326 1.00 0.00 87 LEU A N 4
ATOM 6757 C CA . LEU A 1 87 ? 1.290 -3.845 -3.852 1.00 0.00 87 LEU A CA 4
ATOM 6758 C C . LEU A 1 87 ? 0.642 -2.847 -2.875 1.00 0.00 87 LEU A C 4
ATOM 6759 O O . LEU A 1 87 ? 1.219 -2.500 -1.840 1.00 0.00 87 LEU A O 4
ATOM 6775 N N . ASN A 1 88 ? -0.560 -2.387 -3.239 1.00 0.00 88 ASN A N 4
ATOM 6776 C CA . ASN A 1 88 ? -1.348 -1.424 -2.457 1.00 0.00 88 ASN A CA 4
ATOM 6777 C C . ASN A 1 88 ? -2.104 -2.193 -1.368 1.00 0.00 88 ASN A C 4
ATOM 6778 O O . ASN A 1 88 ? -2.737 -3.213 -1.671 1.00 0.00 88 ASN A O 4
ATOM 6789 N N . ILE A 1 89 ? -2.090 -1.676 -0.132 1.00 0.00 89 ILE A N 4
ATOM 6790 C CA . ILE A 1 89 ? -2.638 -2.389 1.038 1.00 0.00 89 ILE A CA 4
ATOM 6791 C C . ILE A 1 89 ? -4.164 -2.178 1.077 1.00 0.00 89 ILE A C 4
ATOM 6792 O O . ILE A 1 89 ? -4.647 -1.136 1.540 1.00 0.00 89 ILE A O 4
ATOM 6808 N N . ILE A 1 90 ? -4.909 -3.156 0.518 1.00 0.00 90 ILE A N 4
ATOM 6809 C CA . ILE A 1 90 ? -6.387 -3.107 0.410 1.00 0.00 90 ILE A CA 4
ATOM 6810 C C . ILE A 1 90 ? -7.059 -3.515 1.746 1.00 0.00 90 ILE A C 4
ATOM 6811 O O . ILE A 1 90 ? -7.796 -4.503 1.840 1.00 0.00 90 ILE A O 4
ATOM 6827 N N . GLY A 1 91 ? -6.797 -2.710 2.775 1.00 0.00 91 GLY A N 4
ATOM 6828 C CA . GLY A 1 91 ? -7.241 -2.978 4.136 1.00 0.00 91 GLY A CA 4
ATOM 6829 C C . GLY A 1 91 ? -6.245 -2.423 5.127 1.00 0.00 91 GLY A C 4
ATOM 6830 O O . GLY A 1 91 ? -5.457 -1.533 4.784 1.00 0.00 91 GLY A O 4
ATOM 6834 N N . GLN A 1 92 ? -6.267 -2.945 6.357 1.00 0.00 92 GLN A N 4
ATOM 6835 C CA . GLN A 1 92 ? -5.352 -2.520 7.437 1.00 0.00 92 GLN A CA 4
ATOM 6836 C C . GLN A 1 92 ? -4.636 -3.758 8.018 1.00 0.00 92 GLN A C 4
ATOM 6837 O O . GLN A 1 92 ? -5.245 -4.833 8.086 1.00 0.00 92 GLN A O 4
ATOM 6851 N N . PRO A 1 93 ? -3.334 -3.622 8.447 1.00 0.00 93 PRO A N 4
ATOM 6852 C CA . PRO A 1 93 ? -2.483 -4.769 8.888 1.00 0.00 93 PRO A CA 4
ATOM 6853 C C . PRO A 1 93 ? -3.071 -5.548 10.098 1.00 0.00 93 PRO A C 4
ATOM 6854 O O . PRO A 1 93 ? -3.511 -4.936 11.081 1.00 0.00 93 PRO A O 4
ATOM 6865 N N . LEU A 1 94 ? -3.055 -6.889 10.008 1.00 0.00 94 LEU A N 4
ATOM 6866 C CA . LEU A 1 94 ? -3.510 -7.801 11.081 1.00 0.00 94 LEU A CA 4
ATOM 6867 C C . LEU A 1 94 ? -2.261 -8.450 11.727 1.00 0.00 94 LEU A C 4
ATOM 6868 O O . LEU A 1 94 ? -1.591 -9.258 11.077 1.00 0.00 94 LEU A O 4
ATOM 6884 N N . PRO A 1 95 ? -1.896 -8.078 12.994 1.00 0.00 95 PRO A N 4
ATOM 6885 C CA . PRO A 1 95 ? -0.742 -8.682 13.705 1.00 0.00 95 PRO A CA 4
ATOM 6886 C C . PRO A 1 95 ? -0.987 -10.159 14.066 1.00 0.00 95 PRO A C 4
ATOM 6887 O O . PRO A 1 95 ? -2.111 -10.543 14.429 1.00 0.00 95 PRO A O 4
ATOM 6898 N N . ASP A 1 96 ? 0.079 -10.965 13.966 1.00 0.00 96 ASP A N 4
ATOM 6899 C CA . ASP A 1 96 ? 0.045 -12.401 14.289 1.00 0.00 96 ASP A CA 4
ATOM 6900 C C . ASP A 1 96 ? -0.207 -12.634 15.799 1.00 0.00 96 ASP A C 4
ATOM 6901 O O . ASP A 1 96 ? 0.201 -11.819 16.631 1.00 0.00 96 ASP A O 4
ATOM 6910 N N . ALA A 1 97 ? -0.851 -13.778 16.119 1.00 0.00 97 ALA A N 4
ATOM 6911 C CA . ALA A 1 97 ? -1.221 -14.176 17.497 1.00 0.00 97 ALA A CA 4
ATOM 6912 C C . ALA A 1 97 ? 0.015 -14.459 18.379 1.00 0.00 97 ALA A C 4
ATOM 6913 O O . ALA A 1 97 ? -0.029 -14.276 19.597 1.00 0.00 97 ALA A O 4
ATOM 6920 N N . ALA A 1 98 ? 1.109 -14.921 17.754 1.00 0.00 98 ALA A N 4
ATOM 6921 C CA . ALA A 1 98 ? 2.403 -15.133 18.447 1.00 0.00 98 ALA A CA 4
ATOM 6922 C C . ALA A 1 98 ? 3.292 -13.875 18.354 1.00 0.00 98 ALA A C 4
ATOM 6923 O O . ALA A 1 98 ? 4.346 -13.813 19.000 1.00 0.00 98 ALA A O 4
ATOM 6930 N N . ARG A 1 99 ? 2.855 -12.888 17.525 1.00 0.00 99 ARG A N 4
ATOM 6931 C CA . ARG A 1 99 ? 3.566 -11.605 17.289 1.00 0.00 99 ARG A CA 4
ATOM 6932 C C . ARG A 1 99 ? 4.958 -11.826 16.647 1.00 0.00 99 ARG A C 4
ATOM 6933 O O . ARG A 1 99 ? 5.811 -10.935 16.685 1.00 0.00 99 ARG A O 4
ATOM 6954 N N . THR A 1 100 ? 5.164 -13.002 16.019 1.00 0.00 100 THR A N 4
ATOM 6955 C CA . THR A 1 100 ? 6.451 -13.343 15.385 1.00 0.00 100 THR A CA 4
ATOM 6956 C C . THR A 1 100 ? 6.479 -12.874 13.911 1.00 0.00 100 THR A C 4
ATOM 6957 O O . THR A 1 100 ? 7.485 -13.056 13.214 1.00 0.00 100 THR A O 4
ATOM 6968 N N . ARG A 1 101 ? 5.365 -12.255 13.455 1.00 0.00 101 ARG A N 4
ATOM 6969 C CA . ARG A 1 101 ? 5.284 -11.579 12.151 1.00 0.00 101 ARG A CA 4
ATOM 6970 C C . ARG A 1 101 ? 4.012 -10.707 12.088 1.00 0.00 101 ARG A C 4
ATOM 6971 O O . ARG A 1 101 ? 3.279 -10.570 13.083 1.00 0.00 101 ARG A O 4
ATOM 6992 N N . LEU A 1 102 ? 3.763 -10.121 10.917 1.00 0.00 102 LEU A N 4
ATOM 6993 C CA . LEU A 1 102 ? 2.636 -9.225 10.671 1.00 0.00 102 LEU A CA 4
ATOM 6994 C C . LEU A 1 102 ? 2.005 -9.659 9.333 1.00 0.00 102 LEU A C 4
ATOM 6995 O O . LEU A 1 102 ? 2.716 -9.746 8.325 1.00 0.00 102 LEU A O 4
ATOM 7011 N N . GLU A 1 103 ? 0.696 -9.957 9.335 1.00 0.00 103 GLU A N 4
ATOM 7012 C CA . GLU A 1 103 ? -0.037 -10.352 8.116 1.00 0.00 103 GLU A CA 4
ATOM 7013 C C . GLU A 1 103 ? -0.592 -9.103 7.440 1.00 0.00 103 GLU A C 4
ATOM 7014 O O . GLU A 1 103 ? -1.374 -8.364 8.041 1.00 0.00 103 GLU A O 4
ATOM 7026 N N . ILE A 1 104 ? -0.130 -8.842 6.214 1.00 0.00 104 ILE A N 4
ATOM 7027 C CA . ILE A 1 104 ? -0.586 -7.710 5.401 1.00 0.00 104 ILE A CA 4
ATOM 7028 C C . ILE A 1 104 ? -1.441 -8.246 4.242 1.00 0.00 104 ILE A C 4
ATOM 7029 O O . ILE A 1 104 ? -1.123 -9.295 3.667 1.00 0.00 104 ILE A O 4
ATOM 7045 N N . LEU A 1 105 ? -2.526 -7.535 3.916 1.00 0.00 105 LEU A N 4
ATOM 7046 C CA . LEU A 1 105 ? -3.375 -7.841 2.754 1.00 0.00 105 LEU A CA 4
ATOM 7047 C C . LEU A 1 105 ? -3.209 -6.703 1.739 1.00 0.00 105 LEU A C 4
ATOM 7048 O O . LEU A 1 105 ? -3.318 -5.516 2.082 1.00 0.00 105 LEU A O 4
ATOM 7064 N N . CYS A 1 106 ? -2.922 -7.079 0.498 1.00 0.00 106 CYS A N 4
ATOM 7065 C CA . CYS A 1 106 ? -2.588 -6.144 -0.583 1.00 0.00 106 CYS A CA 4
ATOM 7066 C C . CYS A 1 106 ? -3.014 -6.729 -1.929 1.00 0.00 106 CYS A C 4
ATOM 7067 O O . CYS A 1 106 ? -3.631 -7.789 -1.978 1.00 0.00 106 CYS A O 4
ATOM 7075 N N . ARG A 1 107 ? -2.743 -5.978 -2.998 1.00 0.00 107 ARG A N 4
ATOM 7076 C CA . ARG A 1 107 ? -2.745 -6.475 -4.385 1.00 0.00 107 ARG A CA 4
ATOM 7077 C C . ARG A 1 107 ? -2.173 -5.383 -5.298 1.00 0.00 107 ARG A C 4
ATOM 7078 O O . ARG A 1 107 ? -1.874 -4.285 -4.833 1.00 0.00 107 ARG A O 4
ATOM 7099 N N . GLU A 1 108 ? -2.018 -5.702 -6.593 1.00 0.00 108 GLU A N 4
ATOM 7100 C CA . GLU A 1 108 ? -1.562 -4.748 -7.622 1.00 0.00 108 GLU A CA 4
ATOM 7101 C C . GLU A 1 108 ? -2.497 -3.514 -7.691 1.00 0.00 108 GLU A C 4
ATOM 7102 O O . GLU A 1 108 ? -3.595 -3.513 -7.107 1.00 0.00 108 GLU A O 4
ATOM 7114 N N . GLY A 1 109 ? -2.095 -2.497 -8.474 1.00 0.00 109 GLY A N 4
ATOM 7115 C CA . GLY A 1 109 ? -2.851 -1.243 -8.565 1.00 0.00 109 GLY A CA 4
ATOM 7116 C C . GLY A 1 109 ? -3.959 -1.327 -9.619 1.00 0.00 109 GLY A C 4
ATOM 7117 O O . GLY A 1 109 ? -4.156 -0.395 -10.409 1.00 0.00 109 GLY A O 4
ATOM 7121 N N . ALA A 1 110 ? -4.688 -2.465 -9.610 1.00 0.00 110 ALA A N 4
ATOM 7122 C CA . ALA A 1 110 ? -5.756 -2.771 -10.566 1.00 0.00 110 ALA A CA 4
ATOM 7123 C C . ALA A 1 110 ? -7.066 -2.107 -10.123 1.00 0.00 110 ALA A C 4
ATOM 7124 O O . ALA A 1 110 ? -7.894 -2.708 -9.431 1.00 0.00 110 ALA A O 4
ATOM 7131 N N . GLU A 1 111 ? -7.193 -0.835 -10.489 1.00 0.00 111 GLU A N 4
ATOM 7132 C CA . GLU A 1 111 ? -8.397 -0.010 -10.251 1.00 0.00 111 GLU A CA 4
ATOM 7133 C C . GLU A 1 111 ? -9.395 -0.128 -11.431 1.00 0.00 111 GLU A C 4
ATOM 7134 O O . GLU A 1 111 ? -10.439 0.535 -11.448 1.00 0.00 111 GLU A O 4
ATOM 7146 N N . LYS A 1 112 ? -9.046 -0.983 -12.401 1.00 0.00 112 LYS A N 4
ATOM 7147 C CA . LYS A 1 112 ? -9.818 -1.206 -13.626 1.00 0.00 112 LYS A CA 4
ATOM 7148 C C . LYS A 1 112 ? -10.900 -2.290 -13.375 1.00 0.00 112 LYS A C 4
ATOM 7149 O O . LYS A 1 112 ? -12.108 -1.958 -13.375 1.00 0.00 112 LYS A O 4
ATOM 7169 N N . MET A 1 1 ? 17.098 -19.595 15.268 1.00 0.00 1 MET A N 5
ATOM 7170 C CA . MET A 1 1 ? 15.767 -19.637 14.633 1.00 0.00 1 MET A CA 5
ATOM 7171 C C . MET A 1 1 ? 15.869 -20.345 13.279 1.00 0.00 1 MET A C 5
ATOM 7172 O O . MET A 1 1 ? 16.906 -20.256 12.607 1.00 0.00 1 MET A O 5
ATOM 7188 N N . ASN A 1 2 ? 14.798 -21.053 12.888 1.00 0.00 2 ASN A N 5
ATOM 7189 C CA . ASN A 1 2 ? 14.715 -21.700 11.568 1.00 0.00 2 ASN A CA 5
ATOM 7190 C C . ASN A 1 2 ? 14.514 -20.643 10.474 1.00 0.00 2 ASN A C 5
ATOM 7191 O O . ASN A 1 2 ? 14.021 -19.536 10.745 1.00 0.00 2 ASN A O 5
ATOM 7202 N N . ILE A 1 3 ? 14.890 -20.984 9.233 1.00 0.00 3 ILE A N 5
ATOM 7203 C CA . ILE A 1 3 ? 14.651 -20.123 8.060 1.00 0.00 3 ILE A CA 5
ATOM 7204 C C . ILE A 1 3 ? 13.288 -20.529 7.441 1.00 0.00 3 ILE A C 5
ATOM 7205 O O . ILE A 1 3 ? 13.146 -20.744 6.232 1.00 0.00 3 ILE A O 5
ATOM 7221 N N . GLY A 1 4 ? 12.277 -20.670 8.319 1.00 0.00 4 GLY A N 5
ATOM 7222 C CA . GLY A 1 4 ? 10.918 -21.020 7.924 1.00 0.00 4 GLY A CA 5
ATOM 7223 C C . GLY A 1 4 ? 9.962 -19.869 8.152 1.00 0.00 4 GLY A C 5
ATOM 7224 O O . GLY A 1 4 ? 8.783 -20.084 8.451 1.00 0.00 4 GLY A O 5
ATOM 7228 N N . ARG A 1 5 ? 10.483 -18.627 8.042 1.00 0.00 5 ARG A N 5
ATOM 7229 C CA . ARG A 1 5 ? 9.695 -17.400 8.220 1.00 0.00 5 ARG A CA 5
ATOM 7230 C C . ARG A 1 5 ? 9.740 -16.562 6.920 1.00 0.00 5 ARG A C 5
ATOM 7231 O O . ARG A 1 5 ? 8.829 -16.647 6.089 1.00 0.00 5 ARG A O 5
ATOM 7252 N N . LEU A 1 6 ? 10.830 -15.785 6.734 1.00 0.00 6 LEU A N 5
ATOM 7253 C CA . LEU A 1 6 ? 10.966 -14.826 5.614 1.00 0.00 6 LEU A CA 5
ATOM 7254 C C . LEU A 1 6 ? 11.936 -15.375 4.552 1.00 0.00 6 LEU A C 5
ATOM 7255 O O . LEU A 1 6 ? 12.965 -15.981 4.887 1.00 0.00 6 LEU A O 5
ATOM 7271 N N . ARG A 1 7 ? 11.585 -15.151 3.280 1.00 0.00 7 ARG A N 5
ATOM 7272 C CA . ARG A 1 7 ? 12.379 -15.579 2.105 1.00 0.00 7 ARG A CA 5
ATOM 7273 C C . ARG A 1 7 ? 12.847 -14.358 1.307 1.00 0.00 7 ARG A C 5
ATOM 7274 O O . ARG A 1 7 ? 13.999 -14.273 0.864 1.00 0.00 7 ARG A O 5
ATOM 7295 N N . ASP A 1 8 ? 11.902 -13.434 1.130 1.00 0.00 8 ASP A N 5
ATOM 7296 C CA . ASP A 1 8 ? 11.976 -12.312 0.192 1.00 0.00 8 ASP A CA 5
ATOM 7297 C C . ASP A 1 8 ? 12.345 -11.011 0.917 1.00 0.00 8 ASP A C 5
ATOM 7298 O O . ASP A 1 8 ? 12.635 -11.004 2.121 1.00 0.00 8 ASP A O 5
ATOM 7307 N N . ARG A 1 9 ? 12.342 -9.913 0.148 1.00 0.00 9 ARG A N 5
ATOM 7308 C CA . ARG A 1 9 ? 12.537 -8.548 0.643 1.00 0.00 9 ARG A CA 5
ATOM 7309 C C . ARG A 1 9 ? 11.447 -7.649 0.053 1.00 0.00 9 ARG A C 5
ATOM 7310 O O . ARG A 1 9 ? 10.986 -7.881 -1.071 1.00 0.00 9 ARG A O 5
ATOM 7331 N N . ILE A 1 10 ? 11.039 -6.632 0.828 1.00 0.00 10 ILE A N 5
ATOM 7332 C CA . ILE A 1 10 ? 10.025 -5.635 0.437 1.00 0.00 10 ILE A CA 5
ATOM 7333 C C . ILE A 1 10 ? 10.475 -4.245 0.905 1.00 0.00 10 ILE A C 5
ATOM 7334 O O . ILE A 1 10 ? 11.066 -4.122 1.972 1.00 0.00 10 ILE A O 5
ATOM 7350 N N . THR A 1 11 ? 10.164 -3.208 0.127 1.00 0.00 11 THR A N 5
ATOM 7351 C CA . THR A 1 11 ? 10.450 -1.819 0.473 1.00 0.00 11 THR A CA 5
ATOM 7352 C C . THR A 1 11 ? 9.134 -1.107 0.812 1.00 0.00 11 THR A C 5
ATOM 7353 O O . THR A 1 11 ? 8.129 -1.316 0.129 1.00 0.00 11 THR A O 5
ATOM 7364 N N . ILE A 1 12 ? 9.146 -0.285 1.867 1.00 0.00 12 ILE A N 5
ATOM 7365 C CA . ILE A 1 12 ? 7.942 0.422 2.346 1.00 0.00 12 ILE A CA 5
ATOM 7366 C C . ILE A 1 12 ? 7.868 1.824 1.729 1.00 0.00 12 ILE A C 5
ATOM 7367 O O . ILE A 1 12 ? 8.719 2.668 1.995 1.00 0.00 12 ILE A O 5
ATOM 7383 N N . GLN A 1 13 ? 6.850 2.049 0.890 1.00 0.00 13 GLN A N 5
ATOM 7384 C CA . GLN A 1 13 ? 6.550 3.368 0.319 1.00 0.00 13 GLN A CA 5
ATOM 7385 C C . GLN A 1 13 ? 5.593 4.092 1.260 1.00 0.00 13 GLN A C 5
ATOM 7386 O O . GLN A 1 13 ? 4.404 3.775 1.327 1.00 0.00 13 GLN A O 5
ATOM 7400 N N . THR A 1 14 ? 6.158 5.037 1.999 1.00 0.00 14 THR A N 5
ATOM 7401 C CA . THR A 1 14 ? 5.423 5.848 2.971 1.00 0.00 14 THR A CA 5
ATOM 7402 C C . THR A 1 14 ? 4.659 6.965 2.235 1.00 0.00 14 THR A C 5
ATOM 7403 O O . THR A 1 14 ? 5.000 7.301 1.091 1.00 0.00 14 THR A O 5
ATOM 7414 N N . LEU A 1 15 ? 3.616 7.522 2.877 1.00 0.00 15 LEU A N 5
ATOM 7415 C CA . LEU A 1 15 ? 2.757 8.558 2.271 1.00 0.00 15 LEU A CA 5
ATOM 7416 C C . LEU A 1 15 ? 2.909 9.876 3.034 1.00 0.00 15 LEU A C 5
ATOM 7417 O O . LEU A 1 15 ? 2.515 9.983 4.204 1.00 0.00 15 LEU A O 5
ATOM 7433 N N . LYS A 1 16 ? 3.535 10.850 2.382 1.00 0.00 16 LYS A N 5
ATOM 7434 C CA . LYS A 1 16 ? 3.607 12.235 2.853 1.00 0.00 16 LYS A CA 5
ATOM 7435 C C . LYS A 1 16 ? 2.468 13.048 2.223 1.00 0.00 16 LYS A C 5
ATOM 7436 O O . LYS A 1 16 ? 2.515 13.389 1.032 1.00 0.00 16 LYS A O 5
ATOM 7455 N N . GLN A 1 17 ? 1.422 13.281 3.022 1.00 0.00 17 GLN A N 5
ATOM 7456 C CA . GLN A 1 17 ? 0.307 14.172 2.674 1.00 0.00 17 GLN A CA 5
ATOM 7457 C C . GLN A 1 17 ? 0.749 15.620 2.924 1.00 0.00 17 GLN A C 5
ATOM 7458 O O . GLN A 1 17 ? 1.219 15.942 4.013 1.00 0.00 17 GLN A O 5
ATOM 7472 N N . THR A 1 18 ? 0.634 16.465 1.905 1.00 0.00 18 THR A N 5
ATOM 7473 C CA . THR A 1 18 ? 1.049 17.879 1.952 1.00 0.00 18 THR A CA 5
ATOM 7474 C C . THR A 1 18 ? -0.029 18.731 1.272 1.00 0.00 18 THR A C 5
ATOM 7475 O O . THR A 1 18 ? -0.734 18.236 0.402 1.00 0.00 18 THR A O 5
ATOM 7486 N N . ARG A 1 19 ? -0.185 19.985 1.696 1.00 0.00 19 ARG A N 5
ATOM 7487 C CA . ARG A 1 19 ? -1.145 20.914 1.082 1.00 0.00 19 ARG A CA 5
ATOM 7488 C C . ARG A 1 19 ? -0.419 21.852 0.095 1.00 0.00 19 ARG A C 5
ATOM 7489 O O . ARG A 1 19 ? 0.808 21.944 0.109 1.00 0.00 19 ARG A O 5
ATOM 7510 N N . ASP A 1 20 ? -1.196 22.552 -0.742 1.00 0.00 20 ASP A N 5
ATOM 7511 C CA . ASP A 1 20 ? -0.698 23.524 -1.733 1.00 0.00 20 ASP A CA 5
ATOM 7512 C C . ASP A 1 20 ? -1.115 24.939 -1.286 1.00 0.00 20 ASP A C 5
ATOM 7513 O O . ASP A 1 20 ? -2.023 25.086 -0.461 1.00 0.00 20 ASP A O 5
ATOM 7522 N N . ILE A 1 21 ? -0.459 25.966 -1.859 1.00 0.00 21 ILE A N 5
ATOM 7523 C CA . ILE A 1 21 ? -0.659 27.398 -1.523 1.00 0.00 21 ILE A CA 5
ATOM 7524 C C . ILE A 1 21 ? -2.125 27.900 -1.744 1.00 0.00 21 ILE A C 5
ATOM 7525 O O . ILE A 1 21 ? -2.494 28.969 -1.244 1.00 0.00 21 ILE A O 5
ATOM 7541 N N . THR A 1 22 ? -2.978 27.107 -2.436 1.00 0.00 22 THR A N 5
ATOM 7542 C CA . THR A 1 22 ? -4.378 27.491 -2.733 1.00 0.00 22 THR A CA 5
ATOM 7543 C C . THR A 1 22 ? -5.305 26.548 -1.937 1.00 0.00 22 THR A C 5
ATOM 7544 O O . THR A 1 22 ? -6.385 26.941 -1.470 1.00 0.00 22 THR A O 5
ATOM 7555 N N . GLY A 1 23 ? -4.844 25.282 -1.802 1.00 0.00 23 GLY A N 5
ATOM 7556 C CA . GLY A 1 23 ? -5.469 24.299 -0.915 1.00 0.00 23 GLY A CA 5
ATOM 7557 C C . GLY A 1 23 ? -5.764 22.977 -1.585 1.00 0.00 23 GLY A C 5
ATOM 7558 O O . GLY A 1 23 ? -6.874 22.445 -1.457 1.00 0.00 23 GLY A O 5
ATOM 7562 N N . GLU A 1 24 ? -4.776 22.433 -2.299 1.00 0.00 24 GLU A N 5
ATOM 7563 C CA . GLU A 1 24 ? -4.836 21.068 -2.865 1.00 0.00 24 GLU A CA 5
ATOM 7564 C C . GLU A 1 24 ? -4.131 20.091 -1.909 1.00 0.00 24 GLU A C 5
ATOM 7565 O O . GLU A 1 24 ? -3.242 20.508 -1.171 1.00 0.00 24 GLU A O 5
ATOM 7577 N N . ILE A 1 25 ? -4.500 18.797 -1.930 1.00 0.00 25 ILE A N 5
ATOM 7578 C CA . ILE A 1 25 ? -3.828 17.771 -1.104 1.00 0.00 25 ILE A CA 5
ATOM 7579 C C . ILE A 1 25 ? -2.953 16.875 -2.008 1.00 0.00 25 ILE A C 5
ATOM 7580 O O . ILE A 1 25 ? -3.461 16.014 -2.738 1.00 0.00 25 ILE A O 5
ATOM 7596 N N . LEU A 1 26 ? -1.641 17.127 -1.965 1.00 0.00 26 LEU A N 5
ATOM 7597 C CA . LEU A 1 26 ? -0.623 16.365 -2.695 1.00 0.00 26 LEU A CA 5
ATOM 7598 C C . LEU A 1 26 ? -0.215 15.146 -1.861 1.00 0.00 26 LEU A C 5
ATOM 7599 O O . LEU A 1 26 ? 0.516 15.275 -0.867 1.00 0.00 26 LEU A O 5
ATOM 7615 N N . GLU A 1 27 ? -0.748 13.978 -2.233 1.00 0.00 27 GLU A N 5
ATOM 7616 C CA . GLU A 1 27 ? -0.352 12.696 -1.658 1.00 0.00 27 GLU A CA 5
ATOM 7617 C C . GLU A 1 27 ? 0.832 12.139 -2.452 1.00 0.00 27 GLU A C 5
ATOM 7618 O O . GLU A 1 27 ? 0.677 11.704 -3.594 1.00 0.00 27 GLU A O 5
ATOM 7630 N N . THR A 1 28 ? 2.018 12.178 -1.837 1.00 0.00 28 THR A N 5
ATOM 7631 C CA . THR A 1 28 ? 3.284 11.766 -2.475 1.00 0.00 28 THR A CA 5
ATOM 7632 C C . THR A 1 28 ? 3.871 10.555 -1.751 1.00 0.00 28 THR A C 5
ATOM 7633 O O . THR A 1 28 ? 3.780 10.447 -0.522 1.00 0.00 28 THR A O 5
ATOM 7644 N N . TRP A 1 29 ? 4.498 9.667 -2.527 1.00 0.00 29 TRP A N 5
ATOM 7645 C CA . TRP A 1 29 ? 5.012 8.374 -2.052 1.00 0.00 29 TRP A CA 5
ATOM 7646 C C . TRP A 1 29 ? 6.541 8.368 -2.146 1.00 0.00 29 TRP A C 5
ATOM 7647 O O . TRP A 1 29 ? 7.103 8.431 -3.250 1.00 0.00 29 TRP A O 5
ATOM 7668 N N . GLU A 1 30 ? 7.211 8.319 -0.987 1.00 0.00 30 GLU A N 5
ATOM 7669 C CA . GLU A 1 30 ? 8.677 8.206 -0.922 1.00 0.00 30 GLU A CA 5
ATOM 7670 C C . GLU A 1 30 ? 9.065 6.765 -0.571 1.00 0.00 30 GLU A C 5
ATOM 7671 O O . GLU A 1 30 ? 8.599 6.200 0.432 1.00 0.00 30 GLU A O 5
ATOM 7683 N N . ASP A 1 31 ? 9.892 6.182 -1.460 1.00 0.00 31 ASP A N 5
ATOM 7684 C CA . ASP A 1 31 ? 10.447 4.822 -1.341 1.00 0.00 31 ASP A CA 5
ATOM 7685 C C . ASP A 1 31 ? 11.308 4.731 -0.065 1.00 0.00 31 ASP A C 5
ATOM 7686 O O . ASP A 1 31 ? 12.182 5.576 0.148 1.00 0.00 31 ASP A O 5
ATOM 7695 N N . GLY A 1 32 ? 11.061 3.717 0.780 1.00 0.00 32 GLY A N 5
ATOM 7696 C CA . GLY A 1 32 ? 11.592 3.701 2.152 1.00 0.00 32 GLY A CA 5
ATOM 7697 C C . GLY A 1 32 ? 12.563 2.567 2.432 1.00 0.00 32 GLY A C 5
ATOM 7698 O O . GLY A 1 32 ? 13.541 2.377 1.701 1.00 0.00 32 GLY A O 5
ATOM 7702 N N . HIS A 1 33 ? 12.270 1.800 3.495 1.00 0.00 33 HIS A N 5
ATOM 7703 C CA . HIS A 1 33 ? 13.192 0.802 4.069 1.00 0.00 33 HIS A CA 5
ATOM 7704 C C . HIS A 1 33 ? 12.815 -0.608 3.613 1.00 0.00 33 HIS A C 5
ATOM 7705 O O . HIS A 1 33 ? 11.635 -0.975 3.627 1.00 0.00 33 HIS A O 5
ATOM 7720 N N . THR A 1 34 ? 13.828 -1.390 3.211 1.00 0.00 34 THR A N 5
ATOM 7721 C CA . THR A 1 34 ? 13.640 -2.740 2.676 1.00 0.00 34 THR A CA 5
ATOM 7722 C C . THR A 1 34 ? 13.904 -3.807 3.767 1.00 0.00 34 THR A C 5
ATOM 7723 O O . THR A 1 34 ? 15.056 -4.028 4.158 1.00 0.00 34 THR A O 5
ATOM 7734 N N . LEU A 1 35 ? 12.822 -4.432 4.288 1.00 0.00 35 LEU A N 5
ATOM 7735 C CA . LEU A 1 35 ? 12.910 -5.491 5.326 1.00 0.00 35 LEU A CA 5
ATOM 7736 C C . LEU A 1 35 ? 12.563 -6.875 4.757 1.00 0.00 35 LEU A C 5
ATOM 7737 O O . LEU A 1 35 ? 12.104 -7.010 3.617 1.00 0.00 35 LEU A O 5
ATOM 7753 N N . TRP A 1 36 ? 12.812 -7.895 5.589 1.00 0.00 36 TRP A N 5
ATOM 7754 C CA . TRP A 1 36 ? 12.545 -9.304 5.270 1.00 0.00 36 TRP A CA 5
ATOM 7755 C C . TRP A 1 36 ? 11.023 -9.602 5.268 1.00 0.00 36 TRP A C 5
ATOM 7756 O O . TRP A 1 36 ? 10.315 -9.295 6.243 1.00 0.00 36 TRP A O 5
ATOM 7777 N N . ALA A 1 37 ? 10.547 -10.197 4.166 1.00 0.00 37 ALA A N 5
ATOM 7778 C CA . ALA A 1 37 ? 9.142 -10.624 3.990 1.00 0.00 37 ALA A CA 5
ATOM 7779 C C . ALA A 1 37 ? 9.063 -11.991 3.307 1.00 0.00 37 ALA A C 5
ATOM 7780 O O . ALA A 1 37 ? 10.082 -12.577 3.000 1.00 0.00 37 ALA A O 5
ATOM 7787 N N . SER A 1 38 ? 7.843 -12.526 3.157 1.00 0.00 38 SER A N 5
ATOM 7788 C CA . SER A 1 38 ? 7.535 -13.621 2.230 1.00 0.00 38 SER A CA 5
ATOM 7789 C C . SER A 1 38 ? 6.217 -13.297 1.514 1.00 0.00 38 SER A C 5
ATOM 7790 O O . SER A 1 38 ? 5.141 -13.306 2.131 1.00 0.00 38 SER A O 5
ATOM 7798 N N . VAL A 1 39 ? 6.314 -13.002 0.213 1.00 0.00 39 VAL A N 5
ATOM 7799 C CA . VAL A 1 39 ? 5.162 -12.630 -0.620 1.00 0.00 39 VAL A CA 5
ATOM 7800 C C . VAL A 1 39 ? 4.478 -13.894 -1.197 1.00 0.00 39 VAL A C 5
ATOM 7801 O O . VAL A 1 39 ? 5.031 -14.588 -2.054 1.00 0.00 39 VAL A O 5
ATOM 7814 N N . ASN A 1 40 ? 3.300 -14.230 -0.642 1.00 0.00 40 ASN A N 5
ATOM 7815 C CA . ASN A 1 40 ? 2.433 -15.306 -1.142 1.00 0.00 40 ASN A CA 5
ATOM 7816 C C . ASN A 1 40 ? 1.132 -14.699 -1.703 1.00 0.00 40 ASN A C 5
ATOM 7817 O O . ASN A 1 40 ? 0.264 -14.276 -0.936 1.00 0.00 40 ASN A O 5
ATOM 7828 N N . MET A 1 41 ? 1.005 -14.628 -3.036 1.00 0.00 41 MET A N 5
ATOM 7829 C CA . MET A 1 41 ? -0.280 -14.284 -3.681 1.00 0.00 41 MET A CA 5
ATOM 7830 C C . MET A 1 41 ? -1.277 -15.420 -3.407 1.00 0.00 41 MET A C 5
ATOM 7831 O O . MET A 1 41 ? -0.938 -16.597 -3.581 1.00 0.00 41 MET A O 5
ATOM 7845 N N . VAL A 1 42 ? -2.481 -15.070 -2.943 1.00 0.00 42 VAL A N 5
ATOM 7846 C CA . VAL A 1 42 ? -3.482 -16.060 -2.515 1.00 0.00 42 VAL A CA 5
ATOM 7847 C C . VAL A 1 42 ? -4.075 -16.798 -3.732 1.00 0.00 42 VAL A C 5
ATOM 7848 O O . VAL A 1 42 ? -4.247 -16.216 -4.807 1.00 0.00 42 VAL A O 5
ATOM 7861 N N . SER A 1 43 ? -4.326 -18.092 -3.551 1.00 0.00 43 SER A N 5
ATOM 7862 C CA . SER A 1 43 ? -4.943 -18.958 -4.562 1.00 0.00 43 SER A CA 5
ATOM 7863 C C . SER A 1 43 ? -6.452 -19.113 -4.290 1.00 0.00 43 SER A C 5
ATOM 7864 O O . SER A 1 43 ? -7.013 -18.422 -3.414 1.00 0.00 43 SER A O 5
ATOM 7872 N N . SER A 1 44 ? -7.093 -20.005 -5.071 1.00 0.00 44 SER A N 5
ATOM 7873 C CA . SER A 1 44 ? -8.533 -20.301 -4.982 1.00 0.00 44 SER A CA 5
ATOM 7874 C C . SER A 1 44 ? -8.980 -20.682 -3.552 1.00 0.00 44 SER A C 5
ATOM 7875 O O . SER A 1 44 ? -10.109 -20.391 -3.178 1.00 0.00 44 SER A O 5
ATOM 7883 N N . LYS A 1 45 ? -8.061 -21.295 -2.762 1.00 0.00 45 LYS A N 5
ATOM 7884 C CA . LYS A 1 45 ? -8.333 -21.728 -1.367 1.00 0.00 45 LYS A CA 5
ATOM 7885 C C . LYS A 1 45 ? -8.963 -20.602 -0.524 1.00 0.00 45 LYS A C 5
ATOM 7886 O O . LYS A 1 45 ? -10.013 -20.795 0.085 1.00 0.00 45 LYS A O 5
ATOM 7905 N N . GLU A 1 46 ? -8.324 -19.427 -0.546 1.00 0.00 46 GLU A N 5
ATOM 7906 C CA . GLU A 1 46 ? -8.728 -18.283 0.286 1.00 0.00 46 GLU A CA 5
ATOM 7907 C C . GLU A 1 46 ? -10.094 -17.729 -0.139 1.00 0.00 46 GLU A C 5
ATOM 7908 O O . GLU A 1 46 ? -10.928 -17.409 0.711 1.00 0.00 46 GLU A O 5
ATOM 7920 N N . ALA A 1 47 ? -10.316 -17.666 -1.460 1.00 0.00 47 ALA A N 5
ATOM 7921 C CA . ALA A 1 47 ? -11.566 -17.154 -2.046 1.00 0.00 47 ALA A CA 5
ATOM 7922 C C . ALA A 1 47 ? -12.757 -18.070 -1.679 1.00 0.00 47 ALA A C 5
ATOM 7923 O O . ALA A 1 47 ? -13.787 -17.596 -1.199 1.00 0.00 47 ALA A O 5
ATOM 7930 N N . ILE A 1 48 ? -12.571 -19.388 -1.878 1.00 0.00 48 ILE A N 5
ATOM 7931 C CA . ILE A 1 48 ? -13.605 -20.418 -1.610 1.00 0.00 48 ILE A CA 5
ATOM 7932 C C . ILE A 1 48 ? -13.914 -20.527 -0.101 1.00 0.00 48 ILE A C 5
ATOM 7933 O O . ILE A 1 48 ? -15.081 -20.596 0.295 1.00 0.00 48 ILE A O 5
ATOM 7949 N N . SER A 1 49 ? -12.860 -20.494 0.723 1.00 0.00 49 SER A N 5
ATOM 7950 C CA . SER A 1 49 ? -12.973 -20.646 2.187 1.00 0.00 49 SER A CA 5
ATOM 7951 C C . SER A 1 49 ? -13.674 -19.426 2.828 1.00 0.00 49 SER A C 5
ATOM 7952 O O . SER A 1 49 ? -14.338 -19.562 3.863 1.00 0.00 49 SER A O 5
ATOM 7960 N N . SER A 1 50 ? -13.508 -18.241 2.207 1.00 0.00 50 SER A N 5
ATOM 7961 C CA . SER A 1 50 ? -14.185 -16.994 2.634 1.00 0.00 50 SER A CA 5
ATOM 7962 C C . SER A 1 50 ? -15.528 -16.803 1.887 1.00 0.00 50 SER A C 5
ATOM 7963 O O . SER A 1 50 ? -16.293 -15.887 2.204 1.00 0.00 50 SER A O 5
ATOM 7971 N N . GLY A 1 51 ? -15.776 -17.648 0.863 1.00 0.00 51 GLY A N 5
ATOM 7972 C CA . GLY A 1 51 ? -16.994 -17.579 0.047 1.00 0.00 51 GLY A CA 5
ATOM 7973 C C . GLY A 1 51 ? -16.845 -16.577 -1.093 1.00 0.00 51 GLY A C 5
ATOM 7974 O O . GLY A 1 51 ? -16.698 -16.966 -2.260 1.00 0.00 51 GLY A O 5
ATOM 7978 N N . ALA A 1 52 ? -16.850 -15.282 -0.739 1.00 0.00 52 ALA A N 5
ATOM 7979 C CA . ALA A 1 52 ? -16.660 -14.171 -1.693 1.00 0.00 52 ALA A CA 5
ATOM 7980 C C . ALA A 1 52 ? -16.046 -12.946 -0.993 1.00 0.00 52 ALA A C 5
ATOM 7981 O O . ALA A 1 52 ? -15.985 -11.854 -1.579 1.00 0.00 52 ALA A O 5
ATOM 7988 N N . GLU A 1 53 ? -15.592 -13.129 0.261 1.00 0.00 53 GLU A N 5
ATOM 7989 C CA . GLU A 1 53 ? -15.007 -12.042 1.068 1.00 0.00 53 GLU A CA 5
ATOM 7990 C C . GLU A 1 53 ? -13.558 -11.761 0.648 1.00 0.00 53 GLU A C 5
ATOM 7991 O O . GLU A 1 53 ? -13.086 -10.628 0.756 1.00 0.00 53 GLU A O 5
ATOM 8003 N N . LEU A 1 54 ? -12.865 -12.812 0.185 1.00 0.00 54 LEU A N 5
ATOM 8004 C CA . LEU A 1 54 ? -11.530 -12.714 -0.431 1.00 0.00 54 LEU A CA 5
ATOM 8005 C C . LEU A 1 54 ? -11.632 -13.076 -1.924 1.00 0.00 54 LEU A C 5
ATOM 8006 O O . LEU A 1 54 ? -12.676 -13.565 -2.393 1.00 0.00 54 LEU A O 5
ATOM 8022 N N . ALA A 1 55 ? -10.535 -12.835 -2.650 1.00 0.00 55 ALA A N 5
ATOM 8023 C CA . ALA A 1 55 ? -10.440 -13.084 -4.099 1.00 0.00 55 ALA A CA 5
ATOM 8024 C C . ALA A 1 55 ? -9.023 -13.548 -4.451 1.00 0.00 55 ALA A C 5
ATOM 8025 O O . ALA A 1 55 ? -8.059 -13.156 -3.783 1.00 0.00 55 ALA A O 5
ATOM 8032 N N . ILE A 1 56 ? -8.916 -14.385 -5.502 1.00 0.00 56 ILE A N 5
ATOM 8033 C CA . ILE A 1 56 ? -7.626 -14.919 -5.994 1.00 0.00 56 ILE A CA 5
ATOM 8034 C C . ILE A 1 56 ? -6.727 -13.770 -6.501 1.00 0.00 56 ILE A C 5
ATOM 8035 O O . ILE A 1 56 ? -7.224 -12.775 -7.044 1.00 0.00 56 ILE A O 5
ATOM 8051 N N . GLY A 1 57 ? -5.411 -13.904 -6.288 1.00 0.00 57 GLY A N 5
ATOM 8052 C CA . GLY A 1 57 ? -4.420 -12.939 -6.773 1.00 0.00 57 GLY A CA 5
ATOM 8053 C C . GLY A 1 57 ? -4.100 -11.851 -5.760 1.00 0.00 57 GLY A C 5
ATOM 8054 O O . GLY A 1 57 ? -3.120 -11.125 -5.936 1.00 0.00 57 GLY A O 5
ATOM 8058 N N . THR A 1 58 ? -4.915 -11.755 -4.689 1.00 0.00 58 THR A N 5
ATOM 8059 C CA . THR A 1 58 ? -4.681 -10.817 -3.579 1.00 0.00 58 THR A CA 5
ATOM 8060 C C . THR A 1 58 ? -3.332 -11.142 -2.912 1.00 0.00 58 THR A C 5
ATOM 8061 O O . THR A 1 58 ? -3.132 -12.233 -2.377 1.00 0.00 58 THR A O 5
ATOM 8072 N N . VAL A 1 59 ? -2.418 -10.189 -2.989 1.00 0.00 59 VAL A N 5
ATOM 8073 C CA . VAL A 1 59 ? -1.036 -10.364 -2.576 1.00 0.00 59 VAL A CA 5
ATOM 8074 C C . VAL A 1 59 ? -0.912 -10.320 -1.044 1.00 0.00 59 VAL A C 5
ATOM 8075 O O . VAL A 1 59 ? -0.988 -9.254 -0.439 1.00 0.00 59 VAL A O 5
ATOM 8088 N N . ARG A 1 60 ? -0.752 -11.493 -0.430 1.00 0.00 60 ARG A N 5
ATOM 8089 C CA . ARG A 1 60 ? -0.524 -11.615 1.017 1.00 0.00 60 ARG A CA 5
ATOM 8090 C C . ARG A 1 60 ? 0.998 -11.640 1.276 1.00 0.00 60 ARG A C 5
ATOM 8091 O O . ARG A 1 60 ? 1.737 -12.290 0.553 1.00 0.00 60 ARG A O 5
ATOM 8112 N N . ILE A 1 61 ? 1.450 -10.919 2.307 1.00 0.00 61 ILE A N 5
ATOM 8113 C CA . ILE A 1 61 ? 2.878 -10.620 2.538 1.00 0.00 61 ILE A CA 5
ATOM 8114 C C . ILE A 1 61 ? 3.162 -10.693 4.053 1.00 0.00 61 ILE A C 5
ATOM 8115 O O . ILE A 1 61 ? 2.706 -9.845 4.809 1.00 0.00 61 ILE A O 5
ATOM 8131 N N . TRP A 1 62 ? 3.895 -11.730 4.472 1.00 0.00 62 TRP A N 5
ATOM 8132 C CA . TRP A 1 62 ? 4.237 -11.964 5.895 1.00 0.00 62 TRP A CA 5
ATOM 8133 C C . TRP A 1 62 ? 5.592 -11.315 6.212 1.00 0.00 62 TRP A C 5
ATOM 8134 O O . TRP A 1 62 ? 6.579 -11.627 5.566 1.00 0.00 62 TRP A O 5
ATOM 8155 N N . ILE A 1 63 ? 5.633 -10.430 7.218 1.00 0.00 63 ILE A N 5
ATOM 8156 C CA . ILE A 1 63 ? 6.842 -9.649 7.576 1.00 0.00 63 ILE A CA 5
ATOM 8157 C C . ILE A 1 63 ? 7.113 -9.756 9.076 1.00 0.00 63 ILE A C 5
ATOM 8158 O O . ILE A 1 63 ? 6.262 -10.227 9.814 1.00 0.00 63 ILE A O 5
ATOM 8174 N N . ARG A 1 64 ? 8.312 -9.321 9.501 1.00 0.00 64 ARG A N 5
ATOM 8175 C CA . ARG A 1 64 ? 8.624 -9.070 10.936 1.00 0.00 64 ARG A CA 5
ATOM 8176 C C . ARG A 1 64 ? 7.587 -8.121 11.583 1.00 0.00 64 ARG A C 5
ATOM 8177 O O . ARG A 1 64 ? 7.011 -7.268 10.899 1.00 0.00 64 ARG A O 5
ATOM 8198 N N . TYR A 1 65 ? 7.378 -8.278 12.899 1.00 0.00 65 TYR A N 5
ATOM 8199 C CA . TYR A 1 65 ? 6.513 -7.387 13.692 1.00 0.00 65 TYR A CA 5
ATOM 8200 C C . TYR A 1 65 ? 7.070 -5.955 13.617 1.00 0.00 65 TYR A C 5
ATOM 8201 O O . TYR A 1 65 ? 8.126 -5.669 14.188 1.00 0.00 65 TYR A O 5
ATOM 8219 N N . ARG A 1 66 ? 6.373 -5.076 12.880 1.00 0.00 66 ARG A N 5
ATOM 8220 C CA . ARG A 1 66 ? 6.829 -3.701 12.632 1.00 0.00 66 ARG A CA 5
ATOM 8221 C C . ARG A 1 66 ? 5.691 -2.720 12.959 1.00 0.00 66 ARG A C 5
ATOM 8222 O O . ARG A 1 66 ? 4.622 -2.762 12.341 1.00 0.00 66 ARG A O 5
ATOM 8243 N N . LYS A 1 67 ? 5.950 -1.827 13.933 1.00 0.00 67 LYS A N 5
ATOM 8244 C CA . LYS A 1 67 ? 4.978 -0.839 14.459 1.00 0.00 67 LYS A CA 5
ATOM 8245 C C . LYS A 1 67 ? 4.758 0.344 13.486 1.00 0.00 67 LYS A C 5
ATOM 8246 O O . LYS A 1 67 ? 3.931 1.226 13.753 1.00 0.00 67 LYS A O 5
ATOM 8265 N N . ASP A 1 68 ? 5.495 0.351 12.364 1.00 0.00 68 ASP A N 5
ATOM 8266 C CA . ASP A 1 68 ? 5.515 1.471 11.397 1.00 0.00 68 ASP A CA 5
ATOM 8267 C C . ASP A 1 68 ? 4.489 1.259 10.272 1.00 0.00 68 ASP A C 5
ATOM 8268 O O . ASP A 1 68 ? 4.076 2.222 9.624 1.00 0.00 68 ASP A O 5
ATOM 8277 N N . ILE A 1 69 ? 4.076 -0.002 10.055 1.00 0.00 69 ILE A N 5
ATOM 8278 C CA . ILE A 1 69 ? 3.198 -0.369 8.928 1.00 0.00 69 ILE A CA 5
ATOM 8279 C C . ILE A 1 69 ? 1.764 0.134 9.174 1.00 0.00 69 ILE A C 5
ATOM 8280 O O . ILE A 1 69 ? 1.207 -0.060 10.258 1.00 0.00 69 ILE A O 5
ATOM 8296 N N . ASN A 1 70 ? 1.194 0.777 8.152 1.00 0.00 70 ASN A N 5
ATOM 8297 C CA . ASN A 1 70 ? -0.179 1.296 8.172 1.00 0.00 70 ASN A CA 5
ATOM 8298 C C . ASN A 1 70 ? -0.786 1.103 6.767 1.00 0.00 70 ASN A C 5
ATOM 8299 O O . ASN A 1 70 ? -0.042 0.915 5.802 1.00 0.00 70 ASN A O 5
ATOM 8310 N N . ALA A 1 71 ? -2.128 1.160 6.662 1.00 0.00 71 ALA A N 5
ATOM 8311 C CA . ALA A 1 71 ? -2.852 0.981 5.382 1.00 0.00 71 ALA A CA 5
ATOM 8312 C C . ALA A 1 71 ? -2.460 2.054 4.344 1.00 0.00 71 ALA A C 5
ATOM 8313 O O . ALA A 1 71 ? -2.467 1.806 3.139 1.00 0.00 71 ALA A O 5
ATOM 8320 N N . THR A 1 72 ? -2.054 3.229 4.855 1.00 0.00 72 THR A N 5
ATOM 8321 C CA . THR A 1 72 ? -1.617 4.378 4.043 1.00 0.00 72 THR A CA 5
ATOM 8322 C C . THR A 1 72 ? -0.160 4.221 3.534 1.00 0.00 72 THR A C 5
ATOM 8323 O O . THR A 1 72 ? 0.445 5.188 3.078 1.00 0.00 72 THR A O 5
ATOM 8334 N N . SER A 1 73 ? 0.397 3.005 3.620 1.00 0.00 73 SER A N 5
ATOM 8335 C CA . SER A 1 73 ? 1.709 2.671 3.047 1.00 0.00 73 SER A CA 5
ATOM 8336 C C . SER A 1 73 ? 1.511 1.703 1.868 1.00 0.00 73 SER A C 5
ATOM 8337 O O . SER A 1 73 ? 0.409 1.175 1.662 1.00 0.00 73 SER A O 5
ATOM 8345 N N . ARG A 1 74 ? 2.570 1.499 1.078 1.00 0.00 74 ARG A N 5
ATOM 8346 C CA . ARG A 1 74 ? 2.601 0.478 0.016 1.00 0.00 74 ARG A CA 5
ATOM 8347 C C . ARG A 1 74 ? 3.771 -0.464 0.277 1.00 0.00 74 ARG A C 5
ATOM 8348 O O . ARG A 1 74 ? 4.781 -0.072 0.870 1.00 0.00 74 ARG A O 5
ATOM 8369 N N . ILE A 1 75 ? 3.605 -1.708 -0.153 1.00 0.00 75 ILE A N 5
ATOM 8370 C CA . ILE A 1 75 ? 4.590 -2.773 -0.001 1.00 0.00 75 ILE A CA 5
ATOM 8371 C C . ILE A 1 75 ? 5.121 -3.171 -1.397 1.00 0.00 75 ILE A C 5
ATOM 8372 O O . ILE A 1 75 ? 4.449 -3.889 -2.127 1.00 0.00 75 ILE A O 5
ATOM 8388 N N . LYS A 1 76 ? 6.304 -2.675 -1.781 1.00 0.00 76 LYS A N 5
ATOM 8389 C CA . LYS A 1 76 ? 6.938 -3.036 -3.065 1.00 0.00 76 LYS A CA 5
ATOM 8390 C C . LYS A 1 76 ? 7.821 -4.271 -2.888 1.00 0.00 76 LYS A C 5
ATOM 8391 O O . LYS A 1 76 ? 8.769 -4.230 -2.120 1.00 0.00 76 LYS A O 5
ATOM 8410 N N . VAL A 1 77 ? 7.533 -5.350 -3.615 1.00 0.00 77 VAL A N 5
ATOM 8411 C CA . VAL A 1 77 ? 8.341 -6.580 -3.558 1.00 0.00 77 VAL A CA 5
ATOM 8412 C C . VAL A 1 77 ? 9.642 -6.390 -4.359 1.00 0.00 77 VAL A C 5
ATOM 8413 O O . VAL A 1 77 ? 9.613 -6.081 -5.550 1.00 0.00 77 VAL A O 5
ATOM 8426 N N . SER A 1 78 ? 10.775 -6.530 -3.656 1.00 0.00 78 SER A N 5
ATOM 8427 C CA . SER A 1 78 ? 12.124 -6.379 -4.219 1.00 0.00 78 SER A CA 5
ATOM 8428 C C . SER A 1 78 ? 12.615 -7.686 -4.867 1.00 0.00 78 SER A C 5
ATOM 8429 O O . SER A 1 78 ? 13.392 -7.657 -5.826 1.00 0.00 78 SER A O 5
ATOM 8437 N N . THR A 1 79 ? 12.144 -8.833 -4.336 1.00 0.00 79 THR A N 5
ATOM 8438 C CA . THR A 1 79 ? 12.580 -10.176 -4.763 1.00 0.00 79 THR A CA 5
ATOM 8439 C C . THR A 1 79 ? 11.376 -11.126 -4.778 1.00 0.00 79 THR A C 5
ATOM 8440 O O . THR A 1 79 ? 10.666 -11.223 -3.775 1.00 0.00 79 THR A O 5
ATOM 8451 N N . GLY A 1 80 ? 11.143 -11.807 -5.912 1.00 0.00 80 GLY A N 5
ATOM 8452 C CA . GLY A 1 80 ? 10.081 -12.819 -6.013 1.00 0.00 80 GLY A CA 5
ATOM 8453 C C . GLY A 1 80 ? 9.313 -12.764 -7.326 1.00 0.00 80 GLY A C 5
ATOM 8454 O O . GLY A 1 80 ? 9.827 -12.230 -8.319 1.00 0.00 80 GLY A O 5
ATOM 8458 N N . PRO A 1 81 ? 8.054 -13.314 -7.363 1.00 0.00 81 PRO A N 5
ATOM 8459 C CA . PRO A 1 81 ? 7.192 -13.299 -8.577 1.00 0.00 81 PRO A CA 5
ATOM 8460 C C . PRO A 1 81 ? 6.643 -11.888 -8.894 1.00 0.00 81 PRO A C 5
ATOM 8461 O O . PRO A 1 81 ? 6.104 -11.652 -9.982 1.00 0.00 81 PRO A O 5
ATOM 8472 N N . LEU A 1 82 ? 6.771 -10.966 -7.920 1.00 0.00 82 LEU A N 5
ATOM 8473 C CA . LEU A 1 82 ? 6.310 -9.573 -8.045 1.00 0.00 82 LEU A CA 5
ATOM 8474 C C . LEU A 1 82 ? 7.494 -8.603 -7.859 1.00 0.00 82 LEU A C 5
ATOM 8475 O O . LEU A 1 82 ? 7.303 -7.447 -7.456 1.00 0.00 82 LEU A O 5
ATOM 8491 N N . ALA A 1 83 ? 8.714 -9.088 -8.157 1.00 0.00 83 ALA A N 5
ATOM 8492 C CA . ALA A 1 83 ? 9.950 -8.285 -8.070 1.00 0.00 83 ALA A CA 5
ATOM 8493 C C . ALA A 1 83 ? 9.893 -7.095 -9.052 1.00 0.00 83 ALA A C 5
ATOM 8494 O O . ALA A 1 83 ? 9.886 -7.294 -10.278 1.00 0.00 83 ALA A O 5
ATOM 8501 N N . GLY A 1 84 ? 9.824 -5.871 -8.498 1.00 0.00 84 GLY A N 5
ATOM 8502 C CA . GLY A 1 84 ? 9.728 -4.638 -9.287 1.00 0.00 84 GLY A CA 5
ATOM 8503 C C . GLY A 1 84 ? 8.313 -4.065 -9.337 1.00 0.00 84 GLY A C 5
ATOM 8504 O O . GLY A 1 84 ? 8.075 -3.058 -10.014 1.00 0.00 84 GLY A O 5
ATOM 8508 N N . ARG A 1 85 ? 7.363 -4.713 -8.626 1.00 0.00 85 ARG A N 5
ATOM 8509 C CA . ARG A 1 85 ? 5.962 -4.258 -8.531 1.00 0.00 85 ARG A CA 5
ATOM 8510 C C . ARG A 1 85 ? 5.717 -3.644 -7.149 1.00 0.00 85 ARG A C 5
ATOM 8511 O O . ARG A 1 85 ? 6.201 -4.180 -6.150 1.00 0.00 85 ARG A O 5
ATOM 8532 N N . VAL A 1 86 ? 4.958 -2.528 -7.098 1.00 0.00 86 VAL A N 5
ATOM 8533 C CA . VAL A 1 86 ? 4.600 -1.854 -5.836 1.00 0.00 86 VAL A CA 5
ATOM 8534 C C . VAL A 1 86 ? 3.125 -2.149 -5.488 1.00 0.00 86 VAL A C 5
ATOM 8535 O O . VAL A 1 86 ? 2.184 -1.605 -6.080 1.00 0.00 86 VAL A O 5
ATOM 8548 N N . LEU A 1 87 ? 2.957 -3.074 -4.540 1.00 0.00 87 LEU A N 5
ATOM 8549 C CA . LEU A 1 87 ? 1.648 -3.593 -4.122 1.00 0.00 87 LEU A CA 5
ATOM 8550 C C . LEU A 1 87 ? 1.021 -2.624 -3.104 1.00 0.00 87 LEU A C 5
ATOM 8551 O O . LEU A 1 87 ? 1.700 -2.154 -2.202 1.00 0.00 87 LEU A O 5
ATOM 8567 N N . ASN A 1 88 ? -0.260 -2.285 -3.288 1.00 0.00 88 ASN A N 5
ATOM 8568 C CA . ASN A 1 88 ? -0.987 -1.345 -2.400 1.00 0.00 88 ASN A CA 5
ATOM 8569 C C . ASN A 1 88 ? -1.858 -2.135 -1.421 1.00 0.00 88 ASN A C 5
ATOM 8570 O O . ASN A 1 88 ? -2.481 -3.121 -1.813 1.00 0.00 88 ASN A O 5
ATOM 8581 N N . ILE A 1 89 ? -1.969 -1.640 -0.175 1.00 0.00 89 ILE A N 5
ATOM 8582 C CA . ILE A 1 89 ? -2.624 -2.383 0.923 1.00 0.00 89 ILE A CA 5
ATOM 8583 C C . ILE A 1 89 ? -4.152 -2.230 0.807 1.00 0.00 89 ILE A C 5
ATOM 8584 O O . ILE A 1 89 ? -4.642 -1.174 0.385 1.00 0.00 89 ILE A O 5
ATOM 8600 N N . ILE A 1 90 ? -4.895 -3.299 1.138 1.00 0.00 90 ILE A N 5
ATOM 8601 C CA . ILE A 1 90 ? -6.371 -3.294 1.155 1.00 0.00 90 ILE A CA 5
ATOM 8602 C C . ILE A 1 90 ? -6.878 -3.678 2.557 1.00 0.00 90 ILE A C 5
ATOM 8603 O O . ILE A 1 90 ? -6.822 -4.846 2.959 1.00 0.00 90 ILE A O 5
ATOM 8619 N N . GLY A 1 91 ? -7.346 -2.664 3.304 1.00 0.00 91 GLY A N 5
ATOM 8620 C CA . GLY A 1 91 ? -7.877 -2.847 4.656 1.00 0.00 91 GLY A CA 5
ATOM 8621 C C . GLY A 1 91 ? -6.911 -2.333 5.720 1.00 0.00 91 GLY A C 5
ATOM 8622 O O . GLY A 1 91 ? -6.749 -1.122 5.866 1.00 0.00 91 GLY A O 5
ATOM 8626 N N . GLN A 1 92 ? -6.244 -3.255 6.434 1.00 0.00 92 GLN A N 5
ATOM 8627 C CA . GLN A 1 92 ? -5.323 -2.925 7.543 1.00 0.00 92 GLN A CA 5
ATOM 8628 C C . GLN A 1 92 ? -4.222 -3.992 7.643 1.00 0.00 92 GLN A C 5
ATOM 8629 O O . GLN A 1 92 ? -4.471 -5.145 7.294 1.00 0.00 92 GLN A O 5
ATOM 8643 N N . PRO A 1 93 ? -2.988 -3.640 8.113 1.00 0.00 93 PRO A N 5
ATOM 8644 C CA . PRO A 1 93 ? -1.973 -4.656 8.491 1.00 0.00 93 PRO A CA 5
ATOM 8645 C C . PRO A 1 93 ? -2.459 -5.507 9.693 1.00 0.00 93 PRO A C 5
ATOM 8646 O O . PRO A 1 93 ? -2.821 -4.959 10.741 1.00 0.00 93 PRO A O 5
ATOM 8657 N N . LEU A 1 94 ? -2.497 -6.835 9.507 1.00 0.00 94 LEU A N 5
ATOM 8658 C CA . LEU A 1 94 ? -2.967 -7.795 10.531 1.00 0.00 94 LEU A CA 5
ATOM 8659 C C . LEU A 1 94 ? -1.762 -8.213 11.411 1.00 0.00 94 LEU A C 5
ATOM 8660 O O . LEU A 1 94 ? -0.845 -8.858 10.904 1.00 0.00 94 LEU A O 5
ATOM 8676 N N . PRO A 1 95 ? -1.730 -7.855 12.735 1.00 0.00 95 PRO A N 5
ATOM 8677 C CA . PRO A 1 95 ? -0.709 -8.372 13.663 1.00 0.00 95 PRO A CA 5
ATOM 8678 C C . PRO A 1 95 ? -1.028 -9.825 14.070 1.00 0.00 95 PRO A C 5
ATOM 8679 O O . PRO A 1 95 ? -2.165 -10.138 14.457 1.00 0.00 95 PRO A O 5
ATOM 8690 N N . ASP A 1 96 ? -0.021 -10.708 13.935 1.00 0.00 96 ASP A N 5
ATOM 8691 C CA . ASP A 1 96 ? -0.109 -12.137 14.306 1.00 0.00 96 ASP A CA 5
ATOM 8692 C C . ASP A 1 96 ? -0.604 -12.334 15.755 1.00 0.00 96 ASP A C 5
ATOM 8693 O O . ASP A 1 96 ? -0.353 -11.488 16.610 1.00 0.00 96 ASP A O 5
ATOM 8702 N N . ALA A 1 97 ? -1.291 -13.467 16.007 1.00 0.00 97 ALA A N 5
ATOM 8703 C CA . ALA A 1 97 ? -1.858 -13.812 17.329 1.00 0.00 97 ALA A CA 5
ATOM 8704 C C . ALA A 1 97 ? -0.780 -13.805 18.443 1.00 0.00 97 ALA A C 5
ATOM 8705 O O . ALA A 1 97 ? -1.000 -13.256 19.525 1.00 0.00 97 ALA A O 5
ATOM 8712 N N . ALA A 1 98 ? 0.388 -14.391 18.138 1.00 0.00 98 ALA A N 5
ATOM 8713 C CA . ALA A 1 98 ? 1.546 -14.441 19.063 1.00 0.00 98 ALA A CA 5
ATOM 8714 C C . ALA A 1 98 ? 2.452 -13.192 18.898 1.00 0.00 98 ALA A C 5
ATOM 8715 O O . ALA A 1 98 ? 3.468 -13.070 19.592 1.00 0.00 98 ALA A O 5
ATOM 8722 N N . ARG A 1 99 ? 2.059 -12.281 17.971 1.00 0.00 99 ARG A N 5
ATOM 8723 C CA . ARG A 1 99 ? 2.766 -11.006 17.671 1.00 0.00 99 ARG A CA 5
ATOM 8724 C C . ARG A 1 99 ? 4.202 -11.245 17.146 1.00 0.00 99 ARG A C 5
ATOM 8725 O O . ARG A 1 99 ? 5.069 -10.369 17.242 1.00 0.00 99 ARG A O 5
ATOM 8746 N N . THR A 1 100 ? 4.424 -12.422 16.534 1.00 0.00 100 THR A N 5
ATOM 8747 C CA . THR A 1 100 ? 5.737 -12.817 15.995 1.00 0.00 100 THR A CA 5
ATOM 8748 C C . THR A 1 100 ? 6.001 -12.165 14.628 1.00 0.00 100 THR A C 5
ATOM 8749 O O . THR A 1 100 ? 7.131 -12.191 14.138 1.00 0.00 100 THR A O 5
ATOM 8760 N N . ARG A 1 101 ? 4.946 -11.574 14.030 1.00 0.00 101 ARG A N 5
ATOM 8761 C CA . ARG A 1 101 ? 4.998 -11.055 12.657 1.00 0.00 101 ARG A CA 5
ATOM 8762 C C . ARG A 1 101 ? 3.781 -10.138 12.403 1.00 0.00 101 ARG A C 5
ATOM 8763 O O . ARG A 1 101 ? 2.905 -10.002 13.273 1.00 0.00 101 ARG A O 5
ATOM 8784 N N . LEU A 1 102 ? 3.740 -9.521 11.212 1.00 0.00 102 LEU A N 5
ATOM 8785 C CA . LEU A 1 102 ? 2.536 -8.863 10.665 1.00 0.00 102 LEU A CA 5
ATOM 8786 C C . LEU A 1 102 ? 2.203 -9.494 9.304 1.00 0.00 102 LEU A C 5
ATOM 8787 O O . LEU A 1 102 ? 3.042 -9.507 8.398 1.00 0.00 102 LEU A O 5
ATOM 8803 N N . GLU A 1 103 ? 0.989 -10.042 9.187 1.00 0.00 103 GLU A N 5
ATOM 8804 C CA . GLU A 1 103 ? 0.428 -10.466 7.901 1.00 0.00 103 GLU A CA 5
ATOM 8805 C C . GLU A 1 103 ? -0.196 -9.245 7.206 1.00 0.00 103 GLU A C 5
ATOM 8806 O O . GLU A 1 103 ? -1.274 -8.783 7.590 1.00 0.00 103 GLU A O 5
ATOM 8818 N N . ILE A 1 104 ? 0.505 -8.703 6.215 1.00 0.00 104 ILE A N 5
ATOM 8819 C CA . ILE A 1 104 ? -0.015 -7.617 5.370 1.00 0.00 104 ILE A CA 5
ATOM 8820 C C . ILE A 1 104 ? -0.794 -8.247 4.203 1.00 0.00 104 ILE A C 5
ATOM 8821 O O . ILE A 1 104 ? -0.405 -9.302 3.702 1.00 0.00 104 ILE A O 5
ATOM 8837 N N . LEU A 1 105 ? -1.898 -7.621 3.791 1.00 0.00 105 LEU A N 5
ATOM 8838 C CA . LEU A 1 105 ? -2.656 -8.043 2.605 1.00 0.00 105 LEU A CA 5
ATOM 8839 C C . LEU A 1 105 ? -2.754 -6.849 1.651 1.00 0.00 105 LEU A C 5
ATOM 8840 O O . LEU A 1 105 ? -2.970 -5.702 2.069 1.00 0.00 105 LEU A O 5
ATOM 8856 N N . CYS A 1 106 ? -2.573 -7.144 0.377 1.00 0.00 106 CYS A N 5
ATOM 8857 C CA . CYS A 1 106 ? -2.358 -6.150 -0.677 1.00 0.00 106 CYS A CA 5
ATOM 8858 C C . CYS A 1 106 ? -2.906 -6.669 -2.008 1.00 0.00 106 CYS A C 5
ATOM 8859 O O . CYS A 1 106 ? -3.417 -7.784 -2.090 1.00 0.00 106 CYS A O 5
ATOM 8867 N N . ARG A 1 107 ? -2.835 -5.823 -3.028 1.00 0.00 107 ARG A N 5
ATOM 8868 C CA . ARG A 1 107 ? -3.011 -6.219 -4.437 1.00 0.00 107 ARG A CA 5
ATOM 8869 C C . ARG A 1 107 ? -2.042 -5.378 -5.291 1.00 0.00 107 ARG A C 5
ATOM 8870 O O . ARG A 1 107 ? -1.572 -4.342 -4.813 1.00 0.00 107 ARG A O 5
ATOM 8891 N N . GLU A 1 108 ? -1.722 -5.851 -6.511 1.00 0.00 108 GLU A N 5
ATOM 8892 C CA . GLU A 1 108 ? -0.921 -5.107 -7.503 1.00 0.00 108 GLU A CA 5
ATOM 8893 C C . GLU A 1 108 ? -1.391 -3.649 -7.630 1.00 0.00 108 GLU A C 5
ATOM 8894 O O . GLU A 1 108 ? -2.566 -3.384 -7.903 1.00 0.00 108 GLU A O 5
ATOM 8906 N N . GLY A 1 109 ? -0.448 -2.721 -7.396 1.00 0.00 109 GLY A N 5
ATOM 8907 C CA . GLY A 1 109 ? -0.736 -1.294 -7.317 1.00 0.00 109 GLY A CA 5
ATOM 8908 C C . GLY A 1 109 ? -0.657 -0.599 -8.652 1.00 0.00 109 GLY A C 5
ATOM 8909 O O . GLY A 1 109 ? 0.035 0.414 -8.814 1.00 0.00 109 GLY A O 5
ATOM 8913 N N . ALA A 1 110 ? -1.353 -1.185 -9.621 1.00 0.00 110 ALA A N 5
ATOM 8914 C CA . ALA A 1 110 ? -1.655 -0.548 -10.888 1.00 0.00 110 ALA A CA 5
ATOM 8915 C C . ALA A 1 110 ? -2.831 0.410 -10.656 1.00 0.00 110 ALA A C 5
ATOM 8916 O O . ALA A 1 110 ? -3.905 -0.040 -10.225 1.00 0.00 110 ALA A O 5
ATOM 8923 N N . GLU A 1 111 ? -2.629 1.723 -10.912 1.00 0.00 111 GLU A N 5
ATOM 8924 C CA . GLU A 1 111 ? -3.640 2.749 -10.598 1.00 0.00 111 GLU A CA 5
ATOM 8925 C C . GLU A 1 111 ? -4.851 2.555 -11.515 1.00 0.00 111 GLU A C 5
ATOM 8926 O O . GLU A 1 111 ? -5.930 2.185 -11.039 1.00 0.00 111 GLU A O 5
ATOM 8938 N N . LYS A 1 112 ? -4.635 2.755 -12.831 1.00 0.00 112 LYS A N 5
ATOM 8939 C CA . LYS A 1 112 ? -5.663 2.565 -13.867 1.00 0.00 112 LYS A CA 5
ATOM 8940 C C . LYS A 1 112 ? -5.041 2.872 -15.252 1.00 0.00 112 LYS A C 5
ATOM 8941 O O . LYS A 1 112 ? -4.847 1.940 -16.062 1.00 0.00 112 LYS A O 5
ATOM 8961 N N . MET A 1 1 ? 11.731 -17.362 17.600 1.00 0.00 1 MET A N 6
ATOM 8962 C CA . MET A 1 1 ? 12.846 -16.407 17.333 1.00 0.00 1 MET A CA 6
ATOM 8963 C C . MET A 1 1 ? 13.277 -16.468 15.856 1.00 0.00 1 MET A C 6
ATOM 8964 O O . MET A 1 1 ? 13.642 -15.447 15.272 1.00 0.00 1 MET A O 6
ATOM 8980 N N . ASN A 1 2 ? 13.239 -17.676 15.259 1.00 0.00 2 ASN A N 6
ATOM 8981 C CA . ASN A 1 2 ? 13.574 -17.879 13.835 1.00 0.00 2 ASN A CA 6
ATOM 8982 C C . ASN A 1 2 ? 12.298 -17.755 12.990 1.00 0.00 2 ASN A C 6
ATOM 8983 O O . ASN A 1 2 ? 11.419 -18.622 13.052 1.00 0.00 2 ASN A O 6
ATOM 8994 N N . ILE A 1 3 ? 12.187 -16.657 12.233 1.00 0.00 3 ILE A N 6
ATOM 8995 C CA . ILE A 1 3 ? 11.146 -16.502 11.211 1.00 0.00 3 ILE A CA 6
ATOM 8996 C C . ILE A 1 3 ? 11.702 -17.075 9.894 1.00 0.00 3 ILE A C 6
ATOM 8997 O O . ILE A 1 3 ? 12.327 -16.354 9.097 1.00 0.00 3 ILE A O 6
ATOM 9013 N N . GLY A 1 4 ? 11.520 -18.395 9.715 1.00 0.00 4 GLY A N 6
ATOM 9014 C CA . GLY A 1 4 ? 12.029 -19.125 8.549 1.00 0.00 4 GLY A CA 6
ATOM 9015 C C . GLY A 1 4 ? 11.111 -19.017 7.335 1.00 0.00 4 GLY A C 6
ATOM 9016 O O . GLY A 1 4 ? 10.742 -20.028 6.730 1.00 0.00 4 GLY A O 6
ATOM 9020 N N . ARG A 1 5 ? 10.747 -17.777 6.983 1.00 0.00 5 ARG A N 6
ATOM 9021 C CA . ARG A 1 5 ? 9.838 -17.454 5.866 1.00 0.00 5 ARG A CA 6
ATOM 9022 C C . ARG A 1 5 ? 10.506 -16.440 4.925 1.00 0.00 5 ARG A C 6
ATOM 9023 O O . ARG A 1 5 ? 10.347 -16.515 3.699 1.00 0.00 5 ARG A O 6
ATOM 9044 N N . LEU A 1 6 ? 11.252 -15.495 5.534 1.00 0.00 6 LEU A N 6
ATOM 9045 C CA . LEU A 1 6 ? 11.677 -14.241 4.889 1.00 0.00 6 LEU A CA 6
ATOM 9046 C C . LEU A 1 6 ? 12.769 -14.491 3.836 1.00 0.00 6 LEU A C 6
ATOM 9047 O O . LEU A 1 6 ? 13.964 -14.396 4.128 1.00 0.00 6 LEU A O 6
ATOM 9063 N N . ARG A 1 7 ? 12.341 -14.851 2.616 1.00 0.00 7 ARG A N 6
ATOM 9064 C CA . ARG A 1 7 ? 13.250 -15.152 1.487 1.00 0.00 7 ARG A CA 6
ATOM 9065 C C . ARG A 1 7 ? 13.413 -13.942 0.560 1.00 0.00 7 ARG A C 6
ATOM 9066 O O . ARG A 1 7 ? 14.378 -13.872 -0.202 1.00 0.00 7 ARG A O 6
ATOM 9087 N N . ASP A 1 8 ? 12.448 -13.013 0.612 1.00 0.00 8 ASP A N 6
ATOM 9088 C CA . ASP A 1 8 ? 12.360 -11.857 -0.303 1.00 0.00 8 ASP A CA 6
ATOM 9089 C C . ASP A 1 8 ? 12.566 -10.555 0.475 1.00 0.00 8 ASP A C 6
ATOM 9090 O O . ASP A 1 8 ? 12.877 -10.579 1.671 1.00 0.00 8 ASP A O 6
ATOM 9099 N N . ARG A 1 9 ? 12.401 -9.414 -0.218 1.00 0.00 9 ARG A N 6
ATOM 9100 C CA . ARG A 1 9 ? 12.474 -8.072 0.396 1.00 0.00 9 ARG A CA 6
ATOM 9101 C C . ARG A 1 9 ? 11.379 -7.171 -0.179 1.00 0.00 9 ARG A C 6
ATOM 9102 O O . ARG A 1 9 ? 10.976 -7.327 -1.341 1.00 0.00 9 ARG A O 6
ATOM 9123 N N . ILE A 1 10 ? 10.934 -6.213 0.644 1.00 0.00 10 ILE A N 6
ATOM 9124 C CA . ILE A 1 10 ? 9.868 -5.242 0.307 1.00 0.00 10 ILE A CA 6
ATOM 9125 C C . ILE A 1 10 ? 10.250 -3.852 0.843 1.00 0.00 10 ILE A C 6
ATOM 9126 O O . ILE A 1 10 ? 11.151 -3.744 1.667 1.00 0.00 10 ILE A O 6
ATOM 9142 N N . THR A 1 11 ? 9.504 -2.815 0.426 1.00 0.00 11 THR A N 6
ATOM 9143 C CA . THR A 1 11 ? 9.705 -1.430 0.881 1.00 0.00 11 THR A CA 6
ATOM 9144 C C . THR A 1 11 ? 8.358 -0.860 1.364 1.00 0.00 11 THR A C 6
ATOM 9145 O O . THR A 1 11 ? 7.320 -1.124 0.749 1.00 0.00 11 THR A O 6
ATOM 9156 N N . ILE A 1 12 ? 8.386 -0.114 2.479 1.00 0.00 12 ILE A N 6
ATOM 9157 C CA . ILE A 1 12 ? 7.179 0.503 3.070 1.00 0.00 12 ILE A CA 6
ATOM 9158 C C . ILE A 1 12 ? 6.953 1.907 2.481 1.00 0.00 12 ILE A C 6
ATOM 9159 O O . ILE A 1 12 ? 7.528 2.896 2.941 1.00 0.00 12 ILE A O 6
ATOM 9175 N N . GLN A 1 13 ? 6.153 1.955 1.410 1.00 0.00 13 GLN A N 6
ATOM 9176 C CA . GLN A 1 13 ? 5.713 3.208 0.774 1.00 0.00 13 GLN A CA 6
ATOM 9177 C C . GLN A 1 13 ? 4.695 3.940 1.658 1.00 0.00 13 GLN A C 6
ATOM 9178 O O . GLN A 1 13 ? 3.517 3.596 1.710 1.00 0.00 13 GLN A O 6
ATOM 9192 N N . THR A 1 14 ? 5.215 4.928 2.381 1.00 0.00 14 THR A N 6
ATOM 9193 C CA . THR A 1 14 ? 4.429 5.829 3.221 1.00 0.00 14 THR A CA 6
ATOM 9194 C C . THR A 1 14 ? 3.869 6.982 2.360 1.00 0.00 14 THR A C 6
ATOM 9195 O O . THR A 1 14 ? 4.574 7.501 1.484 1.00 0.00 14 THR A O 6
ATOM 9206 N N . LEU A 1 15 ? 2.602 7.372 2.610 1.00 0.00 15 LEU A N 6
ATOM 9207 C CA . LEU A 1 15 ? 1.887 8.369 1.788 1.00 0.00 15 LEU A CA 6
ATOM 9208 C C . LEU A 1 15 ? 2.359 9.786 2.162 1.00 0.00 15 LEU A C 6
ATOM 9209 O O . LEU A 1 15 ? 2.036 10.284 3.245 1.00 0.00 15 LEU A O 6
ATOM 9225 N N . LYS A 1 16 ? 3.172 10.399 1.289 1.00 0.00 16 LYS A N 6
ATOM 9226 C CA . LYS A 1 16 ? 3.710 11.757 1.484 1.00 0.00 16 LYS A CA 6
ATOM 9227 C C . LYS A 1 16 ? 2.777 12.816 0.869 1.00 0.00 16 LYS A C 6
ATOM 9228 O O . LYS A 1 16 ? 2.558 12.821 -0.342 1.00 0.00 16 LYS A O 6
ATOM 9247 N N . GLN A 1 17 ? 2.243 13.708 1.707 1.00 0.00 17 GLN A N 6
ATOM 9248 C CA . GLN A 1 17 ? 1.503 14.894 1.245 1.00 0.00 17 GLN A CA 6
ATOM 9249 C C . GLN A 1 17 ? 2.515 15.978 0.825 1.00 0.00 17 GLN A C 6
ATOM 9250 O O . GLN A 1 17 ? 3.017 16.739 1.664 1.00 0.00 17 GLN A O 6
ATOM 9264 N N . THR A 1 18 ? 2.836 16.014 -0.479 1.00 0.00 18 THR A N 6
ATOM 9265 C CA . THR A 1 18 ? 3.875 16.889 -1.029 1.00 0.00 18 THR A CA 6
ATOM 9266 C C . THR A 1 18 ? 3.250 18.223 -1.457 1.00 0.00 18 THR A C 6
ATOM 9267 O O . THR A 1 18 ? 2.482 18.276 -2.417 1.00 0.00 18 THR A O 6
ATOM 9278 N N . ARG A 1 19 ? 3.587 19.296 -0.742 1.00 0.00 19 ARG A N 6
ATOM 9279 C CA . ARG A 1 19 ? 2.973 20.607 -0.943 1.00 0.00 19 ARG A CA 6
ATOM 9280 C C . ARG A 1 19 ? 3.714 21.416 -2.024 1.00 0.00 19 ARG A C 6
ATOM 9281 O O . ARG A 1 19 ? 4.911 21.225 -2.253 1.00 0.00 19 ARG A O 6
ATOM 9302 N N . ASP A 1 20 ? 2.972 22.320 -2.678 1.00 0.00 20 ASP A N 6
ATOM 9303 C CA . ASP A 1 20 ? 3.501 23.225 -3.715 1.00 0.00 20 ASP A CA 6
ATOM 9304 C C . ASP A 1 20 ? 3.570 24.656 -3.138 1.00 0.00 20 ASP A C 6
ATOM 9305 O O . ASP A 1 20 ? 2.942 24.942 -2.106 1.00 0.00 20 ASP A O 6
ATOM 9314 N N . ILE A 1 21 ? 4.325 25.552 -3.807 1.00 0.00 21 ILE A N 6
ATOM 9315 C CA . ILE A 1 21 ? 4.501 26.967 -3.393 1.00 0.00 21 ILE A CA 6
ATOM 9316 C C . ILE A 1 21 ? 3.226 27.841 -3.626 1.00 0.00 21 ILE A C 6
ATOM 9317 O O . ILE A 1 21 ? 3.192 29.024 -3.251 1.00 0.00 21 ILE A O 6
ATOM 9333 N N . THR A 1 22 ? 2.155 27.241 -4.182 1.00 0.00 22 THR A N 6
ATOM 9334 C CA . THR A 1 22 ? 0.826 27.894 -4.313 1.00 0.00 22 THR A CA 6
ATOM 9335 C C . THR A 1 22 ? -0.097 27.422 -3.151 1.00 0.00 22 THR A C 6
ATOM 9336 O O . THR A 1 22 ? -1.150 28.014 -2.866 1.00 0.00 22 THR A O 6
ATOM 9347 N N . GLY A 1 23 ? 0.360 26.343 -2.486 1.00 0.00 23 GLY A N 6
ATOM 9348 C CA . GLY A 1 23 ? -0.341 25.721 -1.366 1.00 0.00 23 GLY A CA 6
ATOM 9349 C C . GLY A 1 23 ? -1.274 24.594 -1.804 1.00 0.00 23 GLY A C 6
ATOM 9350 O O . GLY A 1 23 ? -2.404 24.478 -1.309 1.00 0.00 23 GLY A O 6
ATOM 9354 N N . GLU A 1 24 ? -0.806 23.775 -2.760 1.00 0.00 24 GLU A N 6
ATOM 9355 C CA . GLU A 1 24 ? -1.513 22.555 -3.213 1.00 0.00 24 GLU A CA 6
ATOM 9356 C C . GLU A 1 24 ? -0.938 21.336 -2.481 1.00 0.00 24 GLU A C 6
ATOM 9357 O O . GLU A 1 24 ? 0.231 21.342 -2.113 1.00 0.00 24 GLU A O 6
ATOM 9369 N N . ILE A 1 25 ? -1.768 20.302 -2.249 1.00 0.00 25 ILE A N 6
ATOM 9370 C CA . ILE A 1 25 ? -1.317 19.017 -1.676 1.00 0.00 25 ILE A CA 6
ATOM 9371 C C . ILE A 1 25 ? -1.354 17.940 -2.781 1.00 0.00 25 ILE A C 6
ATOM 9372 O O . ILE A 1 25 ? -2.431 17.529 -3.231 1.00 0.00 25 ILE A O 6
ATOM 9388 N N . LEU A 1 26 ? -0.158 17.547 -3.242 1.00 0.00 26 LEU A N 6
ATOM 9389 C CA . LEU A 1 26 ? 0.049 16.457 -4.203 1.00 0.00 26 LEU A CA 6
ATOM 9390 C C . LEU A 1 26 ? 0.439 15.202 -3.410 1.00 0.00 26 LEU A C 6
ATOM 9391 O O . LEU A 1 26 ? 1.580 15.092 -2.942 1.00 0.00 26 LEU A O 6
ATOM 9407 N N . GLU A 1 27 ? -0.503 14.264 -3.247 1.00 0.00 27 GLU A N 6
ATOM 9408 C CA . GLU A 1 27 ? -0.269 13.052 -2.460 1.00 0.00 27 GLU A CA 6
ATOM 9409 C C . GLU A 1 27 ? 0.501 12.032 -3.303 1.00 0.00 27 GLU A C 6
ATOM 9410 O O . GLU A 1 27 ? 0.090 11.678 -4.415 1.00 0.00 27 GLU A O 6
ATOM 9422 N N . THR A 1 28 ? 1.614 11.572 -2.734 1.00 0.00 28 THR A N 6
ATOM 9423 C CA . THR A 1 28 ? 2.649 10.774 -3.403 1.00 0.00 28 THR A CA 6
ATOM 9424 C C . THR A 1 28 ? 3.119 9.676 -2.435 1.00 0.00 28 THR A C 6
ATOM 9425 O O . THR A 1 28 ? 2.577 9.541 -1.333 1.00 0.00 28 THR A O 6
ATOM 9436 N N . TRP A 1 29 ? 4.125 8.883 -2.832 1.00 0.00 29 TRP A N 6
ATOM 9437 C CA . TRP A 1 29 ? 4.619 7.759 -2.023 1.00 0.00 29 TRP A CA 6
ATOM 9438 C C . TRP A 1 29 ? 6.138 7.869 -1.861 1.00 0.00 29 TRP A C 6
ATOM 9439 O O . TRP A 1 29 ? 6.881 7.816 -2.847 1.00 0.00 29 TRP A O 6
ATOM 9460 N N . GLU A 1 30 ? 6.577 8.075 -0.608 1.00 0.00 30 GLU A N 6
ATOM 9461 C CA . GLU A 1 30 ? 8.000 8.097 -0.241 1.00 0.00 30 GLU A CA 6
ATOM 9462 C C . GLU A 1 30 ? 8.386 6.731 0.337 1.00 0.00 30 GLU A C 6
ATOM 9463 O O . GLU A 1 30 ? 7.572 6.075 1.003 1.00 0.00 30 GLU A O 6
ATOM 9475 N N . ASP A 1 31 ? 9.630 6.304 0.065 1.00 0.00 31 ASP A N 6
ATOM 9476 C CA . ASP A 1 31 ? 10.133 4.986 0.482 1.00 0.00 31 ASP A CA 6
ATOM 9477 C C . ASP A 1 31 ? 10.521 5.028 1.969 1.00 0.00 31 ASP A C 6
ATOM 9478 O O . ASP A 1 31 ? 11.143 5.992 2.433 1.00 0.00 31 ASP A O 6
ATOM 9487 N N . GLY A 1 32 ? 10.147 3.977 2.710 1.00 0.00 32 GLY A N 6
ATOM 9488 C CA . GLY A 1 32 ? 10.410 3.894 4.143 1.00 0.00 32 GLY A CA 6
ATOM 9489 C C . GLY A 1 32 ? 11.576 2.970 4.427 1.00 0.00 32 GLY A C 6
ATOM 9490 O O . GLY A 1 32 ? 12.724 3.297 4.102 1.00 0.00 32 GLY A O 6
ATOM 9494 N N . HIS A 1 33 ? 11.287 1.802 5.009 1.00 0.00 33 HIS A N 6
ATOM 9495 C CA . HIS A 1 33 ? 12.302 0.790 5.334 1.00 0.00 33 HIS A CA 6
ATOM 9496 C C . HIS A 1 33 ? 12.149 -0.393 4.374 1.00 0.00 33 HIS A C 6
ATOM 9497 O O . HIS A 1 33 ? 11.021 -0.839 4.118 1.00 0.00 33 HIS A O 6
ATOM 9512 N N . THR A 1 34 ? 13.270 -0.880 3.823 1.00 0.00 34 THR A N 6
ATOM 9513 C CA . THR A 1 34 ? 13.291 -2.091 3.005 1.00 0.00 34 THR A CA 6
ATOM 9514 C C . THR A 1 34 ? 13.731 -3.268 3.881 1.00 0.00 34 THR A C 6
ATOM 9515 O O . THR A 1 34 ? 14.917 -3.392 4.225 1.00 0.00 34 THR A O 6
ATOM 9526 N N . LEU A 1 35 ? 12.753 -4.092 4.285 1.00 0.00 35 LEU A N 6
ATOM 9527 C CA . LEU A 1 35 ? 12.957 -5.189 5.251 1.00 0.00 35 LEU A CA 6
ATOM 9528 C C . LEU A 1 35 ? 12.828 -6.571 4.597 1.00 0.00 35 LEU A C 6
ATOM 9529 O O . LEU A 1 35 ? 12.377 -6.704 3.450 1.00 0.00 35 LEU A O 6
ATOM 9545 N N . TRP A 1 36 ? 13.239 -7.587 5.380 1.00 0.00 36 TRP A N 6
ATOM 9546 C CA . TRP A 1 36 ? 13.106 -9.010 5.035 1.00 0.00 36 TRP A CA 6
ATOM 9547 C C . TRP A 1 36 ? 11.613 -9.413 5.087 1.00 0.00 36 TRP A C 6
ATOM 9548 O O . TRP A 1 36 ? 10.959 -9.254 6.129 1.00 0.00 36 TRP A O 6
ATOM 9569 N N . ALA A 1 37 ? 11.094 -9.920 3.960 1.00 0.00 37 ALA A N 6
ATOM 9570 C CA . ALA A 1 37 ? 9.666 -10.257 3.802 1.00 0.00 37 ALA A CA 6
ATOM 9571 C C . ALA A 1 37 ? 9.458 -11.549 3.021 1.00 0.00 37 ALA A C 6
ATOM 9572 O O . ALA A 1 37 ? 10.405 -12.136 2.493 1.00 0.00 37 ALA A O 6
ATOM 9579 N N . SER A 1 38 ? 8.197 -12.004 2.984 1.00 0.00 38 SER A N 6
ATOM 9580 C CA . SER A 1 38 ? 7.754 -13.150 2.186 1.00 0.00 38 SER A CA 6
ATOM 9581 C C . SER A 1 38 ? 6.483 -12.739 1.416 1.00 0.00 38 SER A C 6
ATOM 9582 O O . SER A 1 38 ? 5.374 -12.802 1.961 1.00 0.00 38 SER A O 6
ATOM 9590 N N . VAL A 1 39 ? 6.645 -12.291 0.165 1.00 0.00 39 VAL A N 6
ATOM 9591 C CA . VAL A 1 39 ? 5.531 -11.781 -0.653 1.00 0.00 39 VAL A CA 6
ATOM 9592 C C . VAL A 1 39 ? 4.916 -12.941 -1.479 1.00 0.00 39 VAL A C 6
ATOM 9593 O O . VAL A 1 39 ? 5.407 -13.304 -2.559 1.00 0.00 39 VAL A O 6
ATOM 9606 N N . ASN A 1 40 ? 3.854 -13.555 -0.923 1.00 0.00 40 ASN A N 6
ATOM 9607 C CA . ASN A 1 40 ? 3.194 -14.746 -1.497 1.00 0.00 40 ASN A CA 6
ATOM 9608 C C . ASN A 1 40 ? 1.771 -14.383 -1.949 1.00 0.00 40 ASN A C 6
ATOM 9609 O O . ASN A 1 40 ? 0.948 -13.964 -1.128 1.00 0.00 40 ASN A O 6
ATOM 9620 N N . MET A 1 41 ? 1.488 -14.548 -3.246 1.00 0.00 41 MET A N 6
ATOM 9621 C CA . MET A 1 41 ? 0.139 -14.349 -3.803 1.00 0.00 41 MET A CA 6
ATOM 9622 C C . MET A 1 41 ? -0.749 -15.556 -3.457 1.00 0.00 41 MET A C 6
ATOM 9623 O O . MET A 1 41 ? -0.254 -16.686 -3.325 1.00 0.00 41 MET A O 6
ATOM 9637 N N . VAL A 1 42 ? -2.055 -15.308 -3.331 1.00 0.00 42 VAL A N 6
ATOM 9638 C CA . VAL A 1 42 ? -3.029 -16.328 -2.943 1.00 0.00 42 VAL A CA 6
ATOM 9639 C C . VAL A 1 42 ? -3.454 -17.134 -4.184 1.00 0.00 42 VAL A C 6
ATOM 9640 O O . VAL A 1 42 ? -3.672 -16.569 -5.267 1.00 0.00 42 VAL A O 6
ATOM 9653 N N . SER A 1 43 ? -3.527 -18.458 -4.018 1.00 0.00 43 SER A N 6
ATOM 9654 C CA . SER A 1 43 ? -3.931 -19.396 -5.073 1.00 0.00 43 SER A CA 6
ATOM 9655 C C . SER A 1 43 ? -5.461 -19.603 -5.022 1.00 0.00 43 SER A C 6
ATOM 9656 O O . SER A 1 43 ? -6.161 -18.997 -4.191 1.00 0.00 43 SER A O 6
ATOM 9664 N N . SER A 1 44 ? -5.965 -20.459 -5.920 1.00 0.00 44 SER A N 6
ATOM 9665 C CA . SER A 1 44 ? -7.394 -20.802 -6.019 1.00 0.00 44 SER A CA 6
ATOM 9666 C C . SER A 1 44 ? -7.912 -21.443 -4.713 1.00 0.00 44 SER A C 6
ATOM 9667 O O . SER A 1 44 ? -9.057 -21.213 -4.317 1.00 0.00 44 SER A O 6
ATOM 9675 N N . LYS A 1 45 ? -7.016 -22.206 -4.048 1.00 0.00 45 LYS A N 6
ATOM 9676 C CA . LYS A 1 45 ? -7.268 -22.852 -2.737 1.00 0.00 45 LYS A CA 6
ATOM 9677 C C . LYS A 1 45 ? -7.744 -21.825 -1.682 1.00 0.00 45 LYS A C 6
ATOM 9678 O O . LYS A 1 45 ? -8.639 -22.111 -0.894 1.00 0.00 45 LYS A O 6
ATOM 9697 N N . GLU A 1 46 ? -7.122 -20.631 -1.708 1.00 0.00 46 GLU A N 6
ATOM 9698 C CA . GLU A 1 46 ? -7.389 -19.542 -0.753 1.00 0.00 46 GLU A CA 6
ATOM 9699 C C . GLU A 1 46 ? -8.772 -18.942 -1.001 1.00 0.00 46 GLU A C 6
ATOM 9700 O O . GLU A 1 46 ? -9.516 -18.666 -0.058 1.00 0.00 46 GLU A O 6
ATOM 9712 N N . ALA A 1 47 ? -9.088 -18.734 -2.296 1.00 0.00 47 ALA A N 6
ATOM 9713 C CA . ALA A 1 47 ? -10.405 -18.248 -2.742 1.00 0.00 47 ALA A CA 6
ATOM 9714 C C . ALA A 1 47 ? -11.544 -19.226 -2.354 1.00 0.00 47 ALA A C 6
ATOM 9715 O O . ALA A 1 47 ? -12.673 -18.802 -2.105 1.00 0.00 47 ALA A O 6
ATOM 9722 N N . ILE A 1 48 ? -11.226 -20.538 -2.325 1.00 0.00 48 ILE A N 6
ATOM 9723 C CA . ILE A 1 48 ? -12.168 -21.594 -1.877 1.00 0.00 48 ILE A CA 6
ATOM 9724 C C . ILE A 1 48 ? -12.345 -21.548 -0.338 1.00 0.00 48 ILE A C 6
ATOM 9725 O O . ILE A 1 48 ? -13.476 -21.616 0.168 1.00 0.00 48 ILE A O 6
ATOM 9741 N N . SER A 1 49 ? -11.210 -21.418 0.385 1.00 0.00 49 SER A N 6
ATOM 9742 C CA . SER A 1 49 ? -11.170 -21.436 1.868 1.00 0.00 49 SER A CA 6
ATOM 9743 C C . SER A 1 49 ? -11.945 -20.255 2.476 1.00 0.00 49 SER A C 6
ATOM 9744 O O . SER A 1 49 ? -12.606 -20.401 3.508 1.00 0.00 49 SER A O 6
ATOM 9752 N N . SER A 1 50 ? -11.859 -19.098 1.812 1.00 0.00 50 SER A N 6
ATOM 9753 C CA . SER A 1 50 ? -12.524 -17.867 2.255 1.00 0.00 50 SER A CA 6
ATOM 9754 C C . SER A 1 50 ? -13.966 -17.822 1.714 1.00 0.00 50 SER A C 6
ATOM 9755 O O . SER A 1 50 ? -14.919 -17.579 2.467 1.00 0.00 50 SER A O 6
ATOM 9763 N N . GLY A 1 51 ? -14.110 -18.089 0.403 1.00 0.00 51 GLY A N 6
ATOM 9764 C CA . GLY A 1 51 ? -15.407 -18.070 -0.279 1.00 0.00 51 GLY A CA 6
ATOM 9765 C C . GLY A 1 51 ? -15.465 -16.968 -1.326 1.00 0.00 51 GLY A C 6
ATOM 9766 O O . GLY A 1 51 ? -15.555 -17.237 -2.522 1.00 0.00 51 GLY A O 6
ATOM 9770 N N . ALA A 1 52 ? -15.389 -15.713 -0.859 1.00 0.00 52 ALA A N 6
ATOM 9771 C CA . ALA A 1 52 ? -15.427 -14.505 -1.722 1.00 0.00 52 ALA A CA 6
ATOM 9772 C C . ALA A 1 52 ? -14.498 -13.389 -1.181 1.00 0.00 52 ALA A C 6
ATOM 9773 O O . ALA A 1 52 ? -14.335 -12.349 -1.831 1.00 0.00 52 ALA A O 6
ATOM 9780 N N . GLU A 1 53 ? -13.900 -13.610 0.012 1.00 0.00 53 GLU A N 6
ATOM 9781 C CA . GLU A 1 53 ? -13.000 -12.629 0.656 1.00 0.00 53 GLU A CA 6
ATOM 9782 C C . GLU A 1 53 ? -11.658 -12.563 -0.104 1.00 0.00 53 GLU A C 6
ATOM 9783 O O . GLU A 1 53 ? -11.351 -11.563 -0.758 1.00 0.00 53 GLU A O 6
ATOM 9795 N N . LEU A 1 54 ? -10.869 -13.651 -0.016 1.00 0.00 54 LEU A N 6
ATOM 9796 C CA . LEU A 1 54 ? -9.606 -13.787 -0.754 1.00 0.00 54 LEU A CA 6
ATOM 9797 C C . LEU A 1 54 ? -9.939 -14.131 -2.211 1.00 0.00 54 LEU A C 6
ATOM 9798 O O . LEU A 1 54 ? -10.600 -15.129 -2.468 1.00 0.00 54 LEU A O 6
ATOM 9814 N N . ALA A 1 55 ? -9.523 -13.270 -3.134 1.00 0.00 55 ALA A N 6
ATOM 9815 C CA . ALA A 1 55 ? -9.680 -13.481 -4.585 1.00 0.00 55 ALA A CA 6
ATOM 9816 C C . ALA A 1 55 ? -8.290 -13.676 -5.180 1.00 0.00 55 ALA A C 6
ATOM 9817 O O . ALA A 1 55 ? -7.345 -13.062 -4.688 1.00 0.00 55 ALA A O 6
ATOM 9824 N N . ILE A 1 56 ? -8.165 -14.518 -6.215 1.00 0.00 56 ILE A N 6
ATOM 9825 C CA . ILE A 1 56 ? -6.857 -14.873 -6.794 1.00 0.00 56 ILE A CA 6
ATOM 9826 C C . ILE A 1 56 ? -6.162 -13.596 -7.339 1.00 0.00 56 ILE A C 6
ATOM 9827 O O . ILE A 1 56 ? -6.693 -12.930 -8.231 1.00 0.00 56 ILE A O 6
ATOM 9843 N N . GLY A 1 57 ? -4.990 -13.253 -6.773 1.00 0.00 57 GLY A N 6
ATOM 9844 C CA . GLY A 1 57 ? -4.334 -11.955 -7.031 1.00 0.00 57 GLY A CA 6
ATOM 9845 C C . GLY A 1 57 ? -4.203 -11.091 -5.777 1.00 0.00 57 GLY A C 6
ATOM 9846 O O . GLY A 1 57 ? -3.512 -10.060 -5.795 1.00 0.00 57 GLY A O 6
ATOM 9850 N N . THR A 1 58 ? -4.888 -11.505 -4.698 1.00 0.00 58 THR A N 6
ATOM 9851 C CA . THR A 1 58 ? -4.641 -11.002 -3.334 1.00 0.00 58 THR A CA 6
ATOM 9852 C C . THR A 1 58 ? -3.255 -11.509 -2.887 1.00 0.00 58 THR A C 6
ATOM 9853 O O . THR A 1 58 ? -2.837 -12.586 -3.302 1.00 0.00 58 THR A O 6
ATOM 9864 N N . VAL A 1 59 ? -2.531 -10.729 -2.083 1.00 0.00 59 VAL A N 6
ATOM 9865 C CA . VAL A 1 59 ? -1.131 -11.008 -1.736 1.00 0.00 59 VAL A CA 6
ATOM 9866 C C . VAL A 1 59 ? -0.945 -10.960 -0.209 1.00 0.00 59 VAL A C 6
ATOM 9867 O O . VAL A 1 59 ? -1.144 -9.915 0.407 1.00 0.00 59 VAL A O 6
ATOM 9880 N N . ARG A 1 60 ? -0.578 -12.106 0.389 1.00 0.00 60 ARG A N 6
ATOM 9881 C CA . ARG A 1 60 ? -0.185 -12.201 1.806 1.00 0.00 60 ARG A CA 6
ATOM 9882 C C . ARG A 1 60 ? 1.322 -11.919 1.897 1.00 0.00 60 ARG A C 6
ATOM 9883 O O . ARG A 1 60 ? 2.110 -12.580 1.219 1.00 0.00 60 ARG A O 6
ATOM 9904 N N . ILE A 1 61 ? 1.714 -10.966 2.743 1.00 0.00 61 ILE A N 6
ATOM 9905 C CA . ILE A 1 61 ? 3.122 -10.534 2.865 1.00 0.00 61 ILE A CA 6
ATOM 9906 C C . ILE A 1 61 ? 3.563 -10.696 4.327 1.00 0.00 61 ILE A C 6
ATOM 9907 O O . ILE A 1 61 ? 3.185 -9.913 5.195 1.00 0.00 61 ILE A O 6
ATOM 9923 N N . TRP A 1 62 ? 4.364 -11.736 4.576 1.00 0.00 62 TRP A N 6
ATOM 9924 C CA . TRP A 1 62 ? 4.819 -12.112 5.923 1.00 0.00 62 TRP A CA 6
ATOM 9925 C C . TRP A 1 62 ? 6.130 -11.408 6.237 1.00 0.00 62 TRP A C 6
ATOM 9926 O O . TRP A 1 62 ? 7.123 -11.604 5.543 1.00 0.00 62 TRP A O 6
ATOM 9947 N N . ILE A 1 63 ? 6.104 -10.569 7.270 1.00 0.00 63 ILE A N 6
ATOM 9948 C CA . ILE A 1 63 ? 7.271 -9.818 7.755 1.00 0.00 63 ILE A CA 6
ATOM 9949 C C . ILE A 1 63 ? 7.376 -10.017 9.270 1.00 0.00 63 ILE A C 6
ATOM 9950 O O . ILE A 1 63 ? 6.409 -10.453 9.876 1.00 0.00 63 ILE A O 6
ATOM 9966 N N . ARG A 1 64 ? 8.546 -9.756 9.880 1.00 0.00 64 ARG A N 6
ATOM 9967 C CA . ARG A 1 64 ? 8.631 -9.667 11.360 1.00 0.00 64 ARG A CA 6
ATOM 9968 C C . ARG A 1 64 ? 7.730 -8.530 11.895 1.00 0.00 64 ARG A C 6
ATOM 9969 O O . ARG A 1 64 ? 7.621 -7.466 11.269 1.00 0.00 64 ARG A O 6
ATOM 9990 N N . TYR A 1 65 ? 7.081 -8.807 13.046 1.00 0.00 65 TYR A N 6
ATOM 9991 C CA . TYR A 1 65 ? 6.115 -7.907 13.715 1.00 0.00 65 TYR A CA 6
ATOM 9992 C C . TYR A 1 65 ? 6.727 -6.501 13.944 1.00 0.00 65 TYR A C 6
ATOM 9993 O O . TYR A 1 65 ? 7.845 -6.384 14.460 1.00 0.00 65 TYR A O 6
ATOM 10011 N N . ARG A 1 66 ? 5.975 -5.451 13.558 1.00 0.00 66 ARG A N 6
ATOM 10012 C CA . ARG A 1 66 ? 6.412 -4.049 13.700 1.00 0.00 66 ARG A CA 6
ATOM 10013 C C . ARG A 1 66 ? 5.205 -3.097 13.818 1.00 0.00 66 ARG A C 6
ATOM 10014 O O . ARG A 1 66 ? 4.158 -3.323 13.206 1.00 0.00 66 ARG A O 6
ATOM 10035 N N . LYS A 1 67 ? 5.407 -2.015 14.596 1.00 0.00 67 LYS A N 6
ATOM 10036 C CA . LYS A 1 67 ? 4.380 -0.987 14.892 1.00 0.00 67 LYS A CA 6
ATOM 10037 C C . LYS A 1 67 ? 4.284 0.072 13.769 1.00 0.00 67 LYS A C 6
ATOM 10038 O O . LYS A 1 67 ? 3.467 0.994 13.850 1.00 0.00 67 LYS A O 6
ATOM 10057 N N . ASP A 1 68 ? 5.097 -0.095 12.716 1.00 0.00 68 ASP A N 6
ATOM 10058 C CA . ASP A 1 68 ? 5.360 0.971 11.730 1.00 0.00 68 ASP A CA 6
ATOM 10059 C C . ASP A 1 68 ? 4.357 0.910 10.562 1.00 0.00 68 ASP A C 6
ATOM 10060 O O . ASP A 1 68 ? 4.055 1.936 9.941 1.00 0.00 68 ASP A O 6
ATOM 10069 N N . ILE A 1 69 ? 3.824 -0.293 10.292 1.00 0.00 69 ILE A N 6
ATOM 10070 C CA . ILE A 1 69 ? 2.927 -0.521 9.142 1.00 0.00 69 ILE A CA 6
ATOM 10071 C C . ILE A 1 69 ? 1.536 0.055 9.449 1.00 0.00 69 ILE A C 6
ATOM 10072 O O . ILE A 1 69 ? 0.989 -0.187 10.530 1.00 0.00 69 ILE A O 6
ATOM 10088 N N . ASN A 1 70 ? 0.988 0.818 8.502 1.00 0.00 70 ASN A N 6
ATOM 10089 C CA . ASN A 1 70 ? -0.382 1.355 8.583 1.00 0.00 70 ASN A CA 6
ATOM 10090 C C . ASN A 1 70 ? -1.136 0.990 7.292 1.00 0.00 70 ASN A C 6
ATOM 10091 O O . ASN A 1 70 ? -0.522 0.551 6.318 1.00 0.00 70 ASN A O 6
ATOM 10102 N N . ALA A 1 71 ? -2.462 1.168 7.299 1.00 0.00 71 ALA A N 6
ATOM 10103 C CA . ALA A 1 71 ? -3.315 0.914 6.122 1.00 0.00 71 ALA A CA 6
ATOM 10104 C C . ALA A 1 71 ? -3.070 1.955 5.005 1.00 0.00 71 ALA A C 6
ATOM 10105 O O . ALA A 1 71 ? -3.398 1.718 3.832 1.00 0.00 71 ALA A O 6
ATOM 10112 N N . THR A 1 72 ? -2.490 3.108 5.393 1.00 0.00 72 THR A N 6
ATOM 10113 C CA . THR A 1 72 ? -2.092 4.178 4.463 1.00 0.00 72 THR A CA 6
ATOM 10114 C C . THR A 1 72 ? -0.688 3.919 3.866 1.00 0.00 72 THR A C 6
ATOM 10115 O O . THR A 1 72 ? -0.155 4.763 3.145 1.00 0.00 72 THR A O 6
ATOM 10126 N N . SER A 1 73 ? -0.080 2.771 4.211 1.00 0.00 73 SER A N 6
ATOM 10127 C CA . SER A 1 73 ? 1.195 2.317 3.628 1.00 0.00 73 SER A CA 6
ATOM 10128 C C . SER A 1 73 ? 0.916 1.380 2.440 1.00 0.00 73 SER A C 6
ATOM 10129 O O . SER A 1 73 ? -0.187 0.837 2.319 1.00 0.00 73 SER A O 6
ATOM 10137 N N . ARG A 1 74 ? 1.908 1.214 1.557 1.00 0.00 74 ARG A N 6
ATOM 10138 C CA . ARG A 1 74 ? 1.893 0.205 0.484 1.00 0.00 74 ARG A CA 6
ATOM 10139 C C . ARG A 1 74 ? 3.228 -0.541 0.483 1.00 0.00 74 ARG A C 6
ATOM 10140 O O . ARG A 1 74 ? 4.208 -0.095 1.098 1.00 0.00 74 ARG A O 6
ATOM 10161 N N . ILE A 1 75 ? 3.256 -1.679 -0.213 1.00 0.00 75 ILE A N 6
ATOM 10162 C CA . ILE A 1 75 ? 4.393 -2.598 -0.211 1.00 0.00 75 ILE A CA 6
ATOM 10163 C C . ILE A 1 75 ? 5.020 -2.692 -1.622 1.00 0.00 75 ILE A C 6
ATOM 10164 O O . ILE A 1 75 ? 4.492 -3.401 -2.480 1.00 0.00 75 ILE A O 6
ATOM 10180 N N . LYS A 1 76 ? 6.124 -1.963 -1.870 1.00 0.00 76 LYS A N 6
ATOM 10181 C CA . LYS A 1 76 ? 6.863 -2.071 -3.147 1.00 0.00 76 LYS A CA 6
ATOM 10182 C C . LYS A 1 76 ? 7.969 -3.122 -3.014 1.00 0.00 76 LYS A C 6
ATOM 10183 O O . LYS A 1 76 ? 8.962 -2.907 -2.315 1.00 0.00 76 LYS A O 6
ATOM 10202 N N . VAL A 1 77 ? 7.782 -4.249 -3.703 1.00 0.00 77 VAL A N 6
ATOM 10203 C CA . VAL A 1 77 ? 8.641 -5.433 -3.576 1.00 0.00 77 VAL A CA 6
ATOM 10204 C C . VAL A 1 77 ? 10.011 -5.199 -4.243 1.00 0.00 77 VAL A C 6
ATOM 10205 O O . VAL A 1 77 ? 10.092 -4.950 -5.453 1.00 0.00 77 VAL A O 6
ATOM 10218 N N . SER A 1 78 ? 11.066 -5.258 -3.416 1.00 0.00 78 SER A N 6
ATOM 10219 C CA . SER A 1 78 ? 12.463 -5.041 -3.833 1.00 0.00 78 SER A CA 6
ATOM 10220 C C . SER A 1 78 ? 13.054 -6.274 -4.558 1.00 0.00 78 SER A C 6
ATOM 10221 O O . SER A 1 78 ? 14.029 -6.148 -5.307 1.00 0.00 78 SER A O 6
ATOM 10229 N N . THR A 1 79 ? 12.451 -7.450 -4.317 1.00 0.00 79 THR A N 6
ATOM 10230 C CA . THR A 1 79 ? 12.842 -8.718 -4.961 1.00 0.00 79 THR A CA 6
ATOM 10231 C C . THR A 1 79 ? 11.763 -9.778 -4.694 1.00 0.00 79 THR A C 6
ATOM 10232 O O . THR A 1 79 ? 11.285 -9.902 -3.558 1.00 0.00 79 THR A O 6
ATOM 10243 N N . GLY A 1 80 ? 11.349 -10.501 -5.753 1.00 0.00 80 GLY A N 6
ATOM 10244 C CA . GLY A 1 80 ? 10.295 -11.512 -5.650 1.00 0.00 80 GLY A CA 6
ATOM 10245 C C . GLY A 1 80 ? 9.537 -11.715 -6.957 1.00 0.00 80 GLY A C 6
ATOM 10246 O O . GLY A 1 80 ? 10.019 -11.293 -8.014 1.00 0.00 80 GLY A O 6
ATOM 10250 N N . PRO A 1 81 ? 8.327 -12.367 -6.917 1.00 0.00 81 PRO A N 6
ATOM 10251 C CA . PRO A 1 81 ? 7.485 -12.594 -8.123 1.00 0.00 81 PRO A CA 6
ATOM 10252 C C . PRO A 1 81 ? 6.739 -11.313 -8.561 1.00 0.00 81 PRO A C 6
ATOM 10253 O O . PRO A 1 81 ? 6.237 -11.217 -9.685 1.00 0.00 81 PRO A O 6
ATOM 10264 N N . LEU A 1 82 ? 6.682 -10.331 -7.646 1.00 0.00 82 LEU A N 6
ATOM 10265 C CA . LEU A 1 82 ? 6.027 -9.031 -7.863 1.00 0.00 82 LEU A CA 6
ATOM 10266 C C . LEU A 1 82 ? 7.060 -7.897 -7.725 1.00 0.00 82 LEU A C 6
ATOM 10267 O O . LEU A 1 82 ? 6.712 -6.767 -7.356 1.00 0.00 82 LEU A O 6
ATOM 10283 N N . ALA A 1 83 ? 8.332 -8.213 -8.045 1.00 0.00 83 ALA A N 6
ATOM 10284 C CA . ALA A 1 83 ? 9.452 -7.264 -7.947 1.00 0.00 83 ALA A CA 6
ATOM 10285 C C . ALA A 1 83 ? 9.263 -6.098 -8.942 1.00 0.00 83 ALA A C 6
ATOM 10286 O O . ALA A 1 83 ? 9.250 -6.312 -10.165 1.00 0.00 83 ALA A O 6
ATOM 10293 N N . GLY A 1 84 ? 9.089 -4.878 -8.391 1.00 0.00 84 GLY A N 6
ATOM 10294 C CA . GLY A 1 84 ? 8.845 -3.666 -9.190 1.00 0.00 84 GLY A CA 6
ATOM 10295 C C . GLY A 1 84 ? 7.392 -3.188 -9.121 1.00 0.00 84 GLY A C 6
ATOM 10296 O O . GLY A 1 84 ? 7.040 -2.168 -9.725 1.00 0.00 84 GLY A O 6
ATOM 10300 N N . ARG A 1 85 ? 6.549 -3.924 -8.372 1.00 0.00 85 ARG A N 6
ATOM 10301 C CA . ARG A 1 85 ? 5.121 -3.581 -8.155 1.00 0.00 85 ARG A CA 6
ATOM 10302 C C . ARG A 1 85 ? 4.917 -3.082 -6.716 1.00 0.00 85 ARG A C 6
ATOM 10303 O O . ARG A 1 85 ? 5.564 -3.584 -5.788 1.00 0.00 85 ARG A O 6
ATOM 10324 N N . VAL A 1 86 ? 4.013 -2.091 -6.543 1.00 0.00 86 VAL A N 6
ATOM 10325 C CA . VAL A 1 86 ? 3.687 -1.504 -5.229 1.00 0.00 86 VAL A CA 6
ATOM 10326 C C . VAL A 1 86 ? 2.255 -1.936 -4.787 1.00 0.00 86 VAL A C 6
ATOM 10327 O O . VAL A 1 86 ? 1.240 -1.290 -5.092 1.00 0.00 86 VAL A O 6
ATOM 10340 N N . LEU A 1 87 ? 2.221 -3.093 -4.100 1.00 0.00 87 LEU A N 6
ATOM 10341 C CA . LEU A 1 87 ? 0.996 -3.775 -3.652 1.00 0.00 87 LEU A CA 6
ATOM 10342 C C . LEU A 1 87 ? 0.207 -2.899 -2.656 1.00 0.00 87 LEU A C 6
ATOM 10343 O O . LEU A 1 87 ? 0.767 -2.347 -1.711 1.00 0.00 87 LEU A O 6
ATOM 10359 N N . ASN A 1 88 ? -1.099 -2.790 -2.897 1.00 0.00 88 ASN A N 6
ATOM 10360 C CA . ASN A 1 88 ? -2.011 -1.903 -2.149 1.00 0.00 88 ASN A CA 6
ATOM 10361 C C . ASN A 1 88 ? -2.686 -2.699 -1.025 1.00 0.00 88 ASN A C 6
ATOM 10362 O O . ASN A 1 88 ? -3.250 -3.762 -1.294 1.00 0.00 88 ASN A O 6
ATOM 10373 N N . ILE A 1 89 ? -2.676 -2.165 0.215 1.00 0.00 89 ILE A N 6
ATOM 10374 C CA . ILE A 1 89 ? -3.200 -2.890 1.397 1.00 0.00 89 ILE A CA 6
ATOM 10375 C C . ILE A 1 89 ? -4.737 -2.851 1.399 1.00 0.00 89 ILE A C 6
ATOM 10376 O O . ILE A 1 89 ? -5.346 -1.783 1.224 1.00 0.00 89 ILE A O 6
ATOM 10392 N N . ILE A 1 90 ? -5.354 -4.030 1.566 1.00 0.00 90 ILE A N 6
ATOM 10393 C CA . ILE A 1 90 ? -6.818 -4.169 1.718 1.00 0.00 90 ILE A CA 6
ATOM 10394 C C . ILE A 1 90 ? -7.167 -4.266 3.223 1.00 0.00 90 ILE A C 6
ATOM 10395 O O . ILE A 1 90 ? -6.810 -5.241 3.893 1.00 0.00 90 ILE A O 6
ATOM 10411 N N . GLY A 1 91 ? -7.830 -3.220 3.738 1.00 0.00 91 GLY A N 6
ATOM 10412 C CA . GLY A 1 91 ? -8.265 -3.157 5.132 1.00 0.00 91 GLY A CA 6
ATOM 10413 C C . GLY A 1 91 ? -7.223 -2.498 6.025 1.00 0.00 91 GLY A C 6
ATOM 10414 O O . GLY A 1 91 ? -7.180 -1.268 6.116 1.00 0.00 91 GLY A O 6
ATOM 10418 N N . GLN A 1 92 ? -6.365 -3.324 6.646 1.00 0.00 92 GLN A N 6
ATOM 10419 C CA . GLN A 1 92 ? -5.314 -2.881 7.583 1.00 0.00 92 GLN A CA 6
ATOM 10420 C C . GLN A 1 92 ? -4.329 -4.047 7.836 1.00 0.00 92 GLN A C 6
ATOM 10421 O O . GLN A 1 92 ? -4.719 -5.208 7.679 1.00 0.00 92 GLN A O 6
ATOM 10435 N N . PRO A 1 93 ? -3.038 -3.768 8.227 1.00 0.00 93 PRO A N 6
ATOM 10436 C CA . PRO A 1 93 ? -2.045 -4.833 8.552 1.00 0.00 93 PRO A CA 6
ATOM 10437 C C . PRO A 1 93 ? -2.540 -5.753 9.702 1.00 0.00 93 PRO A C 6
ATOM 10438 O O . PRO A 1 93 ? -2.851 -5.273 10.797 1.00 0.00 93 PRO A O 6
ATOM 10449 N N . LEU A 1 94 ? -2.602 -7.071 9.429 1.00 0.00 94 LEU A N 6
ATOM 10450 C CA . LEU A 1 94 ? -3.195 -8.081 10.345 1.00 0.00 94 LEU A CA 6
ATOM 10451 C C . LEU A 1 94 ? -2.063 -8.866 11.067 1.00 0.00 94 LEU A C 6
ATOM 10452 O O . LEU A 1 94 ? -1.333 -9.614 10.415 1.00 0.00 94 LEU A O 6
ATOM 10468 N N . PRO A 1 95 ? -1.886 -8.692 12.421 1.00 0.00 95 PRO A N 6
ATOM 10469 C CA . PRO A 1 95 ? -0.836 -9.403 13.206 1.00 0.00 95 PRO A CA 6
ATOM 10470 C C . PRO A 1 95 ? -1.102 -10.915 13.371 1.00 0.00 95 PRO A C 6
ATOM 10471 O O . PRO A 1 95 ? -2.250 -11.373 13.326 1.00 0.00 95 PRO A O 6
ATOM 10482 N N . ASP A 1 96 ? -0.013 -11.662 13.599 1.00 0.00 96 ASP A N 6
ATOM 10483 C CA . ASP A 1 96 ? -0.033 -13.122 13.831 1.00 0.00 96 ASP A CA 6
ATOM 10484 C C . ASP A 1 96 ? -0.643 -13.452 15.207 1.00 0.00 96 ASP A C 6
ATOM 10485 O O . ASP A 1 96 ? -0.584 -12.625 16.118 1.00 0.00 96 ASP A O 6
ATOM 10494 N N . ALA A 1 97 ? -1.192 -14.674 15.350 1.00 0.00 97 ALA A N 6
ATOM 10495 C CA . ALA A 1 97 ? -1.813 -15.146 16.611 1.00 0.00 97 ALA A CA 6
ATOM 10496 C C . ALA A 1 97 ? -0.776 -15.298 17.748 1.00 0.00 97 ALA A C 6
ATOM 10497 O O . ALA A 1 97 ? -1.082 -15.031 18.912 1.00 0.00 97 ALA A O 6
ATOM 10504 N N . ALA A 1 98 ? 0.443 -15.749 17.400 1.00 0.00 98 ALA A N 6
ATOM 10505 C CA . ALA A 1 98 ? 1.589 -15.790 18.344 1.00 0.00 98 ALA A CA 6
ATOM 10506 C C . ALA A 1 98 ? 2.325 -14.424 18.381 1.00 0.00 98 ALA A C 6
ATOM 10507 O O . ALA A 1 98 ? 3.259 -14.237 19.171 1.00 0.00 98 ALA A O 6
ATOM 10514 N N . ARG A 1 99 ? 1.900 -13.500 17.478 1.00 0.00 99 ARG A N 6
ATOM 10515 C CA . ARG A 1 99 ? 2.439 -12.120 17.342 1.00 0.00 99 ARG A CA 6
ATOM 10516 C C . ARG A 1 99 ? 3.942 -12.112 16.979 1.00 0.00 99 ARG A C 6
ATOM 10517 O O . ARG A 1 99 ? 4.641 -11.119 17.203 1.00 0.00 99 ARG A O 6
ATOM 10538 N N . THR A 1 100 ? 4.419 -13.211 16.368 1.00 0.00 100 THR A N 6
ATOM 10539 C CA . THR A 1 100 ? 5.835 -13.360 15.983 1.00 0.00 100 THR A CA 6
ATOM 10540 C C . THR A 1 100 ? 6.112 -12.734 14.591 1.00 0.00 100 THR A C 6
ATOM 10541 O O . THR A 1 100 ? 7.271 -12.603 14.181 1.00 0.00 100 THR A O 6
ATOM 10552 N N . ARG A 1 101 ? 5.040 -12.292 13.907 1.00 0.00 101 ARG A N 6
ATOM 10553 C CA . ARG A 1 101 ? 5.114 -11.743 12.545 1.00 0.00 101 ARG A CA 6
ATOM 10554 C C . ARG A 1 101 ? 3.846 -10.923 12.249 1.00 0.00 101 ARG A C 6
ATOM 10555 O O . ARG A 1 101 ? 2.854 -11.012 12.977 1.00 0.00 101 ARG A O 6
ATOM 10576 N N . LEU A 1 102 ? 3.918 -10.079 11.219 1.00 0.00 102 LEU A N 6
ATOM 10577 C CA . LEU A 1 102 ? 2.806 -9.231 10.758 1.00 0.00 102 LEU A CA 6
ATOM 10578 C C . LEU A 1 102 ? 2.427 -9.695 9.329 1.00 0.00 102 LEU A C 6
ATOM 10579 O O . LEU A 1 102 ? 3.273 -9.660 8.429 1.00 0.00 102 LEU A O 6
ATOM 10595 N N . GLU A 1 103 ? 1.181 -10.173 9.132 1.00 0.00 103 GLU A N 6
ATOM 10596 C CA . GLU A 1 103 ? 0.687 -10.551 7.795 1.00 0.00 103 GLU A CA 6
ATOM 10597 C C . GLU A 1 103 ? 0.028 -9.336 7.140 1.00 0.00 103 GLU A C 6
ATOM 10598 O O . GLU A 1 103 ? -1.080 -8.923 7.517 1.00 0.00 103 GLU A O 6
ATOM 10610 N N . ILE A 1 104 ? 0.736 -8.755 6.179 1.00 0.00 104 ILE A N 6
ATOM 10611 C CA . ILE A 1 104 ? 0.276 -7.588 5.431 1.00 0.00 104 ILE A CA 6
ATOM 10612 C C . ILE A 1 104 ? -0.518 -8.090 4.222 1.00 0.00 104 ILE A C 6
ATOM 10613 O O . ILE A 1 104 ? 0.075 -8.509 3.217 1.00 0.00 104 ILE A O 6
ATOM 10629 N N . LEU A 1 105 ? -1.852 -8.115 4.346 1.00 0.00 105 LEU A N 6
ATOM 10630 C CA . LEU A 1 105 ? -2.720 -8.538 3.238 1.00 0.00 105 LEU A CA 6
ATOM 10631 C C . LEU A 1 105 ? -2.892 -7.349 2.283 1.00 0.00 105 LEU A C 6
ATOM 10632 O O . LEU A 1 105 ? -3.105 -6.205 2.705 1.00 0.00 105 LEU A O 6
ATOM 10648 N N . CYS A 1 106 ? -2.806 -7.656 1.000 1.00 0.00 106 CYS A N 6
ATOM 10649 C CA . CYS A 1 106 ? -2.708 -6.673 -0.079 1.00 0.00 106 CYS A CA 6
ATOM 10650 C C . CYS A 1 106 ? -3.315 -7.266 -1.352 1.00 0.00 106 CYS A C 6
ATOM 10651 O O . CYS A 1 106 ? -3.933 -8.329 -1.315 1.00 0.00 106 CYS A O 6
ATOM 10659 N N . ARG A 1 107 ? -3.215 -6.522 -2.445 1.00 0.00 107 ARG A N 6
ATOM 10660 C CA . ARG A 1 107 ? -3.452 -7.040 -3.805 1.00 0.00 107 ARG A CA 6
ATOM 10661 C C . ARG A 1 107 ? -2.655 -6.202 -4.809 1.00 0.00 107 ARG A C 6
ATOM 10662 O O . ARG A 1 107 ? -2.229 -5.080 -4.485 1.00 0.00 107 ARG A O 6
ATOM 10683 N N . GLU A 1 108 ? -2.426 -6.768 -6.001 1.00 0.00 108 GLU A N 6
ATOM 10684 C CA . GLU A 1 108 ? -1.752 -6.076 -7.116 1.00 0.00 108 GLU A CA 6
ATOM 10685 C C . GLU A 1 108 ? -2.527 -4.800 -7.501 1.00 0.00 108 GLU A C 6
ATOM 10686 O O . GLU A 1 108 ? -3.766 -4.800 -7.555 1.00 0.00 108 GLU A O 6
ATOM 10698 N N . GLY A 1 109 ? -1.772 -3.719 -7.768 1.00 0.00 109 GLY A N 6
ATOM 10699 C CA . GLY A 1 109 ? -2.344 -2.393 -7.979 1.00 0.00 109 GLY A CA 6
ATOM 10700 C C . GLY A 1 109 ? -2.723 -2.108 -9.430 1.00 0.00 109 GLY A C 6
ATOM 10701 O O . GLY A 1 109 ? -2.687 -0.950 -9.874 1.00 0.00 109 GLY A O 6
ATOM 10705 N N . ALA A 1 110 ? -3.088 -3.170 -10.174 1.00 0.00 110 ALA A N 6
ATOM 10706 C CA . ALA A 1 110 ? -3.739 -3.034 -11.481 1.00 0.00 110 ALA A CA 6
ATOM 10707 C C . ALA A 1 110 ? -5.169 -2.514 -11.252 1.00 0.00 110 ALA A C 6
ATOM 10708 O O . ALA A 1 110 ? -6.058 -3.281 -10.866 1.00 0.00 110 ALA A O 6
ATOM 10715 N N . GLU A 1 111 ? -5.347 -1.192 -11.436 1.00 0.00 111 GLU A N 6
ATOM 10716 C CA . GLU A 1 111 ? -6.586 -0.473 -11.092 1.00 0.00 111 GLU A CA 6
ATOM 10717 C C . GLU A 1 111 ? -7.769 -0.966 -11.959 1.00 0.00 111 GLU A C 6
ATOM 10718 O O . GLU A 1 111 ? -7.970 -0.507 -13.093 1.00 0.00 111 GLU A O 6
ATOM 10730 N N . LYS A 1 112 ? -8.524 -1.927 -11.398 1.00 0.00 112 LYS A N 6
ATOM 10731 C CA . LYS A 1 112 ? -9.603 -2.637 -12.090 1.00 0.00 112 LYS A CA 6
ATOM 10732 C C . LYS A 1 112 ? -10.635 -3.114 -11.037 1.00 0.00 112 LYS A C 6
ATOM 10733 O O . LYS A 1 112 ? -11.688 -2.466 -10.887 1.00 0.00 112 LYS A O 6
ATOM 10753 N N . MET A 1 1 ? 15.589 -20.840 16.319 1.00 0.00 1 MET A N 7
ATOM 10754 C CA . MET A 1 1 ? 16.425 -20.685 15.107 1.00 0.00 1 MET A CA 7
ATOM 10755 C C . MET A 1 1 ? 15.592 -20.194 13.906 1.00 0.00 1 MET A C 7
ATOM 10756 O O . MET A 1 1 ? 16.115 -20.088 12.792 1.00 0.00 1 MET A O 7
ATOM 10772 N N . ASN A 1 2 ? 14.302 -19.879 14.145 1.00 0.00 2 ASN A N 7
ATOM 10773 C CA . ASN A 1 2 ? 13.372 -19.441 13.091 1.00 0.00 2 ASN A CA 7
ATOM 10774 C C . ASN A 1 2 ? 13.656 -17.984 12.663 1.00 0.00 2 ASN A C 7
ATOM 10775 O O . ASN A 1 2 ? 13.279 -17.040 13.357 1.00 0.00 2 ASN A O 7
ATOM 10786 N N . ILE A 1 3 ? 14.357 -17.835 11.531 1.00 0.00 3 ILE A N 7
ATOM 10787 C CA . ILE A 1 3 ? 14.583 -16.533 10.856 1.00 0.00 3 ILE A CA 7
ATOM 10788 C C . ILE A 1 3 ? 14.138 -16.651 9.381 1.00 0.00 3 ILE A C 7
ATOM 10789 O O . ILE A 1 3 ? 13.653 -15.681 8.777 1.00 0.00 3 ILE A O 7
ATOM 10805 N N . GLY A 1 4 ? 14.248 -17.884 8.830 1.00 0.00 4 GLY A N 7
ATOM 10806 C CA . GLY A 1 4 ? 14.109 -18.141 7.391 1.00 0.00 4 GLY A CA 7
ATOM 10807 C C . GLY A 1 4 ? 12.676 -18.175 6.865 1.00 0.00 4 GLY A C 7
ATOM 10808 O O . GLY A 1 4 ? 12.417 -18.814 5.840 1.00 0.00 4 GLY A O 7
ATOM 10812 N N . ARG A 1 5 ? 11.739 -17.504 7.556 1.00 0.00 5 ARG A N 7
ATOM 10813 C CA . ARG A 1 5 ? 10.396 -17.236 7.011 1.00 0.00 5 ARG A CA 7
ATOM 10814 C C . ARG A 1 5 ? 10.503 -16.125 5.955 1.00 0.00 5 ARG A C 7
ATOM 10815 O O . ARG A 1 5 ? 9.919 -16.210 4.880 1.00 0.00 5 ARG A O 7
ATOM 10836 N N . LEU A 1 6 ? 11.295 -15.095 6.294 1.00 0.00 6 LEU A N 7
ATOM 10837 C CA . LEU A 1 6 ? 11.379 -13.847 5.527 1.00 0.00 6 LEU A CA 7
ATOM 10838 C C . LEU A 1 6 ? 12.621 -13.878 4.617 1.00 0.00 6 LEU A C 7
ATOM 10839 O O . LEU A 1 6 ? 13.705 -13.427 5.006 1.00 0.00 6 LEU A O 7
ATOM 10855 N N . ARG A 1 7 ? 12.457 -14.469 3.425 1.00 0.00 7 ARG A N 7
ATOM 10856 C CA . ARG A 1 7 ? 13.551 -14.655 2.440 1.00 0.00 7 ARG A CA 7
ATOM 10857 C C . ARG A 1 7 ? 13.467 -13.654 1.279 1.00 0.00 7 ARG A C 7
ATOM 10858 O O . ARG A 1 7 ? 14.376 -13.594 0.444 1.00 0.00 7 ARG A O 7
ATOM 10879 N N . ASP A 1 8 ? 12.380 -12.884 1.217 1.00 0.00 8 ASP A N 7
ATOM 10880 C CA . ASP A 1 8 ? 12.184 -11.829 0.204 1.00 0.00 8 ASP A CA 7
ATOM 10881 C C . ASP A 1 8 ? 12.452 -10.468 0.849 1.00 0.00 8 ASP A C 7
ATOM 10882 O O . ASP A 1 8 ? 12.833 -10.383 2.025 1.00 0.00 8 ASP A O 7
ATOM 10891 N N . ARG A 1 9 ? 12.252 -9.403 0.069 1.00 0.00 9 ARG A N 7
ATOM 10892 C CA . ARG A 1 9 ? 12.232 -8.025 0.568 1.00 0.00 9 ARG A CA 7
ATOM 10893 C C . ARG A 1 9 ? 11.034 -7.292 -0.018 1.00 0.00 9 ARG A C 7
ATOM 10894 O O . ARG A 1 9 ? 10.596 -7.580 -1.137 1.00 0.00 9 ARG A O 7
ATOM 10915 N N . ILE A 1 10 ? 10.546 -6.327 0.746 1.00 0.00 10 ILE A N 7
ATOM 10916 C CA . ILE A 1 10 ? 9.506 -5.378 0.330 1.00 0.00 10 ILE A CA 7
ATOM 10917 C C . ILE A 1 10 ? 9.929 -3.991 0.805 1.00 0.00 10 ILE A C 7
ATOM 10918 O O . ILE A 1 10 ? 10.663 -3.877 1.780 1.00 0.00 10 ILE A O 7
ATOM 10934 N N . THR A 1 11 ? 9.409 -2.964 0.163 1.00 0.00 11 THR A N 7
ATOM 10935 C CA . THR A 1 11 ? 9.691 -1.574 0.493 1.00 0.00 11 THR A CA 7
ATOM 10936 C C . THR A 1 11 ? 8.386 -0.925 0.945 1.00 0.00 11 THR A C 7
ATOM 10937 O O . THR A 1 11 ? 7.387 -0.981 0.218 1.00 0.00 11 THR A O 7
ATOM 10948 N N . ILE A 1 12 ? 8.398 -0.339 2.148 1.00 0.00 12 ILE A N 7
ATOM 10949 C CA . ILE A 1 12 ? 7.242 0.381 2.689 1.00 0.00 12 ILE A CA 7
ATOM 10950 C C . ILE A 1 12 ? 7.096 1.696 1.925 1.00 0.00 12 ILE A C 7
ATOM 10951 O O . ILE A 1 12 ? 7.771 2.678 2.224 1.00 0.00 12 ILE A O 7
ATOM 10967 N N . GLN A 1 13 ? 6.270 1.665 0.876 1.00 0.00 13 GLN A N 7
ATOM 10968 C CA . GLN A 1 13 ? 6.004 2.827 0.046 1.00 0.00 13 GLN A CA 7
ATOM 10969 C C . GLN A 1 13 ? 5.142 3.806 0.861 1.00 0.00 13 GLN A C 7
ATOM 10970 O O . GLN A 1 13 ? 3.938 3.617 1.047 1.00 0.00 13 GLN A O 7
ATOM 10984 N N . THR A 1 14 ? 5.837 4.796 1.387 1.00 0.00 14 THR A N 7
ATOM 10985 C CA . THR A 1 14 ? 5.323 5.746 2.357 1.00 0.00 14 THR A CA 7
ATOM 10986 C C . THR A 1 14 ? 4.573 6.886 1.652 1.00 0.00 14 THR A C 7
ATOM 10987 O O . THR A 1 14 ? 5.018 7.354 0.605 1.00 0.00 14 THR A O 7
ATOM 10998 N N . LEU A 1 15 ? 3.443 7.338 2.232 1.00 0.00 15 LEU A N 7
ATOM 10999 C CA . LEU A 1 15 ? 2.640 8.419 1.646 1.00 0.00 15 LEU A CA 7
ATOM 11000 C C . LEU A 1 15 ? 2.917 9.734 2.379 1.00 0.00 15 LEU A C 7
ATOM 11001 O O . LEU A 1 15 ? 2.384 9.982 3.473 1.00 0.00 15 LEU A O 7
ATOM 11017 N N . LYS A 1 16 ? 3.777 10.551 1.780 1.00 0.00 16 LYS A N 7
ATOM 11018 C CA . LYS A 1 16 ? 4.072 11.905 2.246 1.00 0.00 16 LYS A CA 7
ATOM 11019 C C . LYS A 1 16 ? 3.007 12.870 1.704 1.00 0.00 16 LYS A C 7
ATOM 11020 O O . LYS A 1 16 ? 2.985 13.173 0.501 1.00 0.00 16 LYS A O 7
ATOM 11039 N N . GLN A 1 17 ? 2.103 13.308 2.589 1.00 0.00 17 GLN A N 7
ATOM 11040 C CA . GLN A 1 17 ? 1.111 14.348 2.285 1.00 0.00 17 GLN A CA 7
ATOM 11041 C C . GLN A 1 17 ? 1.825 15.716 2.267 1.00 0.00 17 GLN A C 7
ATOM 11042 O O . GLN A 1 17 ? 1.962 16.371 3.305 1.00 0.00 17 GLN A O 7
ATOM 11056 N N . THR A 1 18 ? 2.305 16.113 1.078 1.00 0.00 18 THR A N 7
ATOM 11057 C CA . THR A 1 18 ? 3.171 17.285 0.902 1.00 0.00 18 THR A CA 7
ATOM 11058 C C . THR A 1 18 ? 2.316 18.535 0.655 1.00 0.00 18 THR A C 7
ATOM 11059 O O . THR A 1 18 ? 1.672 18.642 -0.386 1.00 0.00 18 THR A O 7
ATOM 11070 N N . ARG A 1 19 ? 2.316 19.472 1.612 1.00 0.00 19 ARG A N 7
ATOM 11071 C CA . ARG A 1 19 ? 1.559 20.715 1.483 1.00 0.00 19 ARG A CA 7
ATOM 11072 C C . ARG A 1 19 ? 2.229 21.648 0.460 1.00 0.00 19 ARG A C 7
ATOM 11073 O O . ARG A 1 19 ? 3.439 21.570 0.230 1.00 0.00 19 ARG A O 7
ATOM 11094 N N . ASP A 1 20 ? 1.420 22.514 -0.154 1.00 0.00 20 ASP A N 7
ATOM 11095 C CA . ASP A 1 20 ? 1.868 23.439 -1.204 1.00 0.00 20 ASP A CA 7
ATOM 11096 C C . ASP A 1 20 ? 1.749 24.874 -0.679 1.00 0.00 20 ASP A C 7
ATOM 11097 O O . ASP A 1 20 ? 1.071 25.122 0.329 1.00 0.00 20 ASP A O 7
ATOM 11106 N N . ILE A 1 21 ? 2.406 25.819 -1.375 1.00 0.00 21 ILE A N 7
ATOM 11107 C CA . ILE A 1 21 ? 2.351 27.262 -1.059 1.00 0.00 21 ILE A CA 7
ATOM 11108 C C . ILE A 1 21 ? 1.002 27.916 -1.497 1.00 0.00 21 ILE A C 7
ATOM 11109 O O . ILE A 1 21 ? 0.810 29.126 -1.370 1.00 0.00 21 ILE A O 7
ATOM 11125 N N . THR A 1 22 ? 0.046 27.098 -1.971 1.00 0.00 22 THR A N 7
ATOM 11126 C CA . THR A 1 22 ? -1.351 27.526 -2.227 1.00 0.00 22 THR A CA 7
ATOM 11127 C C . THR A 1 22 ? -2.250 27.040 -1.062 1.00 0.00 22 THR A C 7
ATOM 11128 O O . THR A 1 22 ? -3.386 27.495 -0.892 1.00 0.00 22 THR A O 7
ATOM 11139 N N . GLY A 1 23 ? -1.689 26.106 -0.273 1.00 0.00 23 GLY A N 7
ATOM 11140 C CA . GLY A 1 23 ? -2.360 25.504 0.876 1.00 0.00 23 GLY A CA 7
ATOM 11141 C C . GLY A 1 23 ? -3.124 24.246 0.505 1.00 0.00 23 GLY A C 7
ATOM 11142 O O . GLY A 1 23 ? -4.180 23.957 1.082 1.00 0.00 23 GLY A O 7
ATOM 11146 N N . GLU A 1 24 ? -2.587 23.486 -0.467 1.00 0.00 24 GLU A N 7
ATOM 11147 C CA . GLU A 1 24 ? -3.158 22.195 -0.906 1.00 0.00 24 GLU A CA 7
ATOM 11148 C C . GLU A 1 24 ? -2.355 21.024 -0.321 1.00 0.00 24 GLU A C 7
ATOM 11149 O O . GLU A 1 24 ? -1.261 21.222 0.199 1.00 0.00 24 GLU A O 7
ATOM 11161 N N . ILE A 1 25 ? -2.918 19.804 -0.414 1.00 0.00 25 ILE A N 7
ATOM 11162 C CA . ILE A 1 25 ? -2.258 18.563 0.028 1.00 0.00 25 ILE A CA 7
ATOM 11163 C C . ILE A 1 25 ? -1.980 17.668 -1.203 1.00 0.00 25 ILE A C 7
ATOM 11164 O O . ILE A 1 25 ? -2.900 17.078 -1.784 1.00 0.00 25 ILE A O 7
ATOM 11180 N N . LEU A 1 26 ? -0.701 17.622 -1.602 1.00 0.00 26 LEU A N 7
ATOM 11181 C CA . LEU A 1 26 ? -0.200 16.820 -2.731 1.00 0.00 26 LEU A CA 7
ATOM 11182 C C . LEU A 1 26 ? 0.391 15.530 -2.159 1.00 0.00 26 LEU A C 7
ATOM 11183 O O . LEU A 1 26 ? 1.542 15.504 -1.704 1.00 0.00 26 LEU A O 7
ATOM 11199 N N . GLU A 1 27 ? -0.416 14.475 -2.154 1.00 0.00 27 GLU A N 7
ATOM 11200 C CA . GLU A 1 27 ? -0.037 13.186 -1.576 1.00 0.00 27 GLU A CA 7
ATOM 11201 C C . GLU A 1 27 ? 0.870 12.427 -2.562 1.00 0.00 27 GLU A C 7
ATOM 11202 O O . GLU A 1 27 ? 0.463 12.108 -3.682 1.00 0.00 27 GLU A O 7
ATOM 11214 N N . THR A 1 28 ? 2.101 12.153 -2.112 1.00 0.00 28 THR A N 7
ATOM 11215 C CA . THR A 1 28 ? 3.190 11.586 -2.932 1.00 0.00 28 THR A CA 7
ATOM 11216 C C . THR A 1 28 ? 3.764 10.332 -2.259 1.00 0.00 28 THR A C 7
ATOM 11217 O O . THR A 1 28 ? 3.807 10.249 -1.030 1.00 0.00 28 THR A O 7
ATOM 11228 N N . TRP A 1 29 ? 4.246 9.386 -3.078 1.00 0.00 29 TRP A N 7
ATOM 11229 C CA . TRP A 1 29 ? 4.723 8.071 -2.621 1.00 0.00 29 TRP A CA 7
ATOM 11230 C C . TRP A 1 29 ? 6.257 8.018 -2.722 1.00 0.00 29 TRP A C 7
ATOM 11231 O O . TRP A 1 29 ? 6.821 8.005 -3.821 1.00 0.00 29 TRP A O 7
ATOM 11252 N N . GLU A 1 30 ? 6.904 8.021 -1.554 1.00 0.00 30 GLU A N 7
ATOM 11253 C CA . GLU A 1 30 ? 8.363 7.886 -1.419 1.00 0.00 30 GLU A CA 7
ATOM 11254 C C . GLU A 1 30 ? 8.677 6.479 -0.889 1.00 0.00 30 GLU A C 7
ATOM 11255 O O . GLU A 1 30 ? 7.955 5.966 -0.028 1.00 0.00 30 GLU A O 7
ATOM 11267 N N . ASP A 1 31 ? 9.742 5.854 -1.419 1.00 0.00 31 ASP A N 7
ATOM 11268 C CA . ASP A 1 31 ? 10.158 4.502 -0.995 1.00 0.00 31 ASP A CA 7
ATOM 11269 C C . ASP A 1 31 ? 10.760 4.580 0.424 1.00 0.00 31 ASP A C 7
ATOM 11270 O O . ASP A 1 31 ? 11.635 5.414 0.696 1.00 0.00 31 ASP A O 7
ATOM 11279 N N . GLY A 1 32 ? 10.265 3.715 1.327 1.00 0.00 32 GLY A N 7
ATOM 11280 C CA . GLY A 1 32 ? 10.572 3.810 2.767 1.00 0.00 32 GLY A CA 7
ATOM 11281 C C . GLY A 1 32 ? 11.540 2.746 3.259 1.00 0.00 32 GLY A C 7
ATOM 11282 O O . GLY A 1 32 ? 12.674 2.675 2.788 1.00 0.00 32 GLY A O 7
ATOM 11286 N N . HIS A 1 33 ? 11.092 1.917 4.215 1.00 0.00 33 HIS A N 7
ATOM 11287 C CA . HIS A 1 33 ? 11.930 0.886 4.855 1.00 0.00 33 HIS A CA 7
ATOM 11288 C C . HIS A 1 33 ? 11.812 -0.427 4.070 1.00 0.00 33 HIS A C 7
ATOM 11289 O O . HIS A 1 33 ? 10.717 -0.993 3.979 1.00 0.00 33 HIS A O 7
ATOM 11304 N N . THR A 1 34 ? 12.922 -0.909 3.480 1.00 0.00 34 THR A N 7
ATOM 11305 C CA . THR A 1 34 ? 12.930 -2.185 2.760 1.00 0.00 34 THR A CA 7
ATOM 11306 C C . THR A 1 34 ? 13.291 -3.324 3.729 1.00 0.00 34 THR A C 7
ATOM 11307 O O . THR A 1 34 ? 14.469 -3.586 3.983 1.00 0.00 34 THR A O 7
ATOM 11318 N N . LEU A 1 35 ? 12.260 -3.981 4.290 1.00 0.00 35 LEU A N 7
ATOM 11319 C CA . LEU A 1 35 ? 12.441 -5.036 5.310 1.00 0.00 35 LEU A CA 7
ATOM 11320 C C . LEU A 1 35 ? 12.234 -6.435 4.718 1.00 0.00 35 LEU A C 7
ATOM 11321 O O . LEU A 1 35 ? 11.669 -6.594 3.626 1.00 0.00 35 LEU A O 7
ATOM 11337 N N . TRP A 1 36 ? 12.727 -7.432 5.469 1.00 0.00 36 TRP A N 7
ATOM 11338 C CA . TRP A 1 36 ? 12.562 -8.858 5.158 1.00 0.00 36 TRP A CA 7
ATOM 11339 C C . TRP A 1 36 ? 11.068 -9.259 5.195 1.00 0.00 36 TRP A C 7
ATOM 11340 O O . TRP A 1 36 ? 10.372 -9.022 6.195 1.00 0.00 36 TRP A O 7
ATOM 11361 N N . ALA A 1 37 ? 10.609 -9.866 4.091 1.00 0.00 37 ALA A N 7
ATOM 11362 C CA . ALA A 1 37 ? 9.218 -10.320 3.908 1.00 0.00 37 ALA A CA 7
ATOM 11363 C C . ALA A 1 37 ? 9.156 -11.730 3.319 1.00 0.00 37 ALA A C 7
ATOM 11364 O O . ALA A 1 37 ? 10.152 -12.264 2.856 1.00 0.00 37 ALA A O 7
ATOM 11371 N N . SER A 1 38 ? 7.975 -12.345 3.392 1.00 0.00 38 SER A N 7
ATOM 11372 C CA . SER A 1 38 ? 7.629 -13.556 2.674 1.00 0.00 38 SER A CA 7
ATOM 11373 C C . SER A 1 38 ? 6.403 -13.224 1.813 1.00 0.00 38 SER A C 7
ATOM 11374 O O . SER A 1 38 ? 5.277 -13.137 2.326 1.00 0.00 38 SER A O 7
ATOM 11382 N N . VAL A 1 39 ? 6.631 -12.945 0.526 1.00 0.00 39 VAL A N 7
ATOM 11383 C CA . VAL A 1 39 ? 5.577 -12.504 -0.405 1.00 0.00 39 VAL A CA 7
ATOM 11384 C C . VAL A 1 39 ? 4.861 -13.728 -1.015 1.00 0.00 39 VAL A C 7
ATOM 11385 O O . VAL A 1 39 ? 5.297 -14.293 -2.027 1.00 0.00 39 VAL A O 7
ATOM 11398 N N . ASN A 1 40 ? 3.778 -14.158 -0.362 1.00 0.00 40 ASN A N 7
ATOM 11399 C CA . ASN A 1 40 ? 2.996 -15.332 -0.775 1.00 0.00 40 ASN A CA 7
ATOM 11400 C C . ASN A 1 40 ? 1.798 -14.900 -1.637 1.00 0.00 40 ASN A C 7
ATOM 11401 O O . ASN A 1 40 ? 0.831 -14.319 -1.136 1.00 0.00 40 ASN A O 7
ATOM 11412 N N . MET A 1 41 ? 1.880 -15.176 -2.945 1.00 0.00 41 MET A N 7
ATOM 11413 C CA . MET A 1 41 ? 0.808 -14.845 -3.905 1.00 0.00 41 MET A CA 7
ATOM 11414 C C . MET A 1 41 ? -0.376 -15.806 -3.664 1.00 0.00 41 MET A C 7
ATOM 11415 O O . MET A 1 41 ? -0.170 -17.028 -3.584 1.00 0.00 41 MET A O 7
ATOM 11429 N N . VAL A 1 42 ? -1.606 -15.257 -3.546 1.00 0.00 42 VAL A N 7
ATOM 11430 C CA . VAL A 1 42 ? -2.775 -16.033 -3.064 1.00 0.00 42 VAL A CA 7
ATOM 11431 C C . VAL A 1 42 ? -3.244 -17.093 -4.084 1.00 0.00 42 VAL A C 7
ATOM 11432 O O . VAL A 1 42 ? -3.094 -16.924 -5.294 1.00 0.00 42 VAL A O 7
ATOM 11445 N N . SER A 1 43 ? -3.827 -18.172 -3.553 1.00 0.00 43 SER A N 7
ATOM 11446 C CA . SER A 1 43 ? -4.398 -19.271 -4.344 1.00 0.00 43 SER A CA 7
ATOM 11447 C C . SER A 1 43 ? -5.918 -19.043 -4.531 1.00 0.00 43 SER A C 7
ATOM 11448 O O . SER A 1 43 ? -6.464 -18.016 -4.090 1.00 0.00 43 SER A O 7
ATOM 11456 N N . SER A 1 44 ? -6.588 -20.011 -5.196 1.00 0.00 44 SER A N 7
ATOM 11457 C CA . SER A 1 44 ? -8.049 -19.992 -5.416 1.00 0.00 44 SER A CA 7
ATOM 11458 C C . SER A 1 44 ? -8.806 -20.010 -4.070 1.00 0.00 44 SER A C 7
ATOM 11459 O O . SER A 1 44 ? -9.771 -19.265 -3.894 1.00 0.00 44 SER A O 7
ATOM 11467 N N . LYS A 1 45 ? -8.303 -20.833 -3.118 1.00 0.00 45 LYS A N 7
ATOM 11468 C CA . LYS A 1 45 ? -8.910 -21.028 -1.777 1.00 0.00 45 LYS A CA 7
ATOM 11469 C C . LYS A 1 45 ? -9.050 -19.706 -1.001 1.00 0.00 45 LYS A C 7
ATOM 11470 O O . LYS A 1 45 ? -10.015 -19.520 -0.272 1.00 0.00 45 LYS A O 7
ATOM 11489 N N . GLU A 1 46 ? -8.092 -18.796 -1.193 1.00 0.00 46 GLU A N 7
ATOM 11490 C CA . GLU A 1 46 ? -8.075 -17.480 -0.516 1.00 0.00 46 GLU A CA 7
ATOM 11491 C C . GLU A 1 46 ? -9.306 -16.638 -0.905 1.00 0.00 46 GLU A C 7
ATOM 11492 O O . GLU A 1 46 ? -9.906 -15.968 -0.059 1.00 0.00 46 GLU A O 7
ATOM 11504 N N . ALA A 1 47 ? -9.681 -16.715 -2.192 1.00 0.00 47 ALA A N 7
ATOM 11505 C CA . ALA A 1 47 ? -10.901 -16.080 -2.713 1.00 0.00 47 ALA A CA 7
ATOM 11506 C C . ALA A 1 47 ? -12.156 -16.797 -2.174 1.00 0.00 47 ALA A C 7
ATOM 11507 O O . ALA A 1 47 ? -13.108 -16.154 -1.723 1.00 0.00 47 ALA A O 7
ATOM 11514 N N . ILE A 1 48 ? -12.122 -18.142 -2.230 1.00 0.00 48 ILE A N 7
ATOM 11515 C CA . ILE A 1 48 ? -13.247 -19.021 -1.822 1.00 0.00 48 ILE A CA 7
ATOM 11516 C C . ILE A 1 48 ? -13.566 -18.890 -0.308 1.00 0.00 48 ILE A C 7
ATOM 11517 O O . ILE A 1 48 ? -14.731 -18.955 0.096 1.00 0.00 48 ILE A O 7
ATOM 11533 N N . SER A 1 49 ? -12.525 -18.656 0.507 1.00 0.00 49 SER A N 7
ATOM 11534 C CA . SER A 1 49 ? -12.630 -18.641 1.981 1.00 0.00 49 SER A CA 7
ATOM 11535 C C . SER A 1 49 ? -13.015 -17.241 2.484 1.00 0.00 49 SER A C 7
ATOM 11536 O O . SER A 1 49 ? -13.943 -17.103 3.278 1.00 0.00 49 SER A O 7
ATOM 11544 N N . SER A 1 50 ? -12.306 -16.213 1.988 1.00 0.00 50 SER A N 7
ATOM 11545 C CA . SER A 1 50 ? -12.468 -14.817 2.465 1.00 0.00 50 SER A CA 7
ATOM 11546 C C . SER A 1 50 ? -13.631 -14.089 1.761 1.00 0.00 50 SER A C 7
ATOM 11547 O O . SER A 1 50 ? -14.161 -13.091 2.278 1.00 0.00 50 SER A O 7
ATOM 11555 N N . GLY A 1 51 ? -13.994 -14.585 0.564 1.00 0.00 51 GLY A N 7
ATOM 11556 C CA . GLY A 1 51 ? -15.113 -14.048 -0.213 1.00 0.00 51 GLY A CA 7
ATOM 11557 C C . GLY A 1 51 ? -14.821 -12.682 -0.823 1.00 0.00 51 GLY A C 7
ATOM 11558 O O . GLY A 1 51 ? -14.114 -12.589 -1.821 1.00 0.00 51 GLY A O 7
ATOM 11562 N N . ALA A 1 52 ? -15.359 -11.617 -0.200 1.00 0.00 52 ALA A N 7
ATOM 11563 C CA . ALA A 1 52 ? -15.229 -10.232 -0.697 1.00 0.00 52 ALA A CA 7
ATOM 11564 C C . ALA A 1 52 ? -13.969 -9.541 -0.143 1.00 0.00 52 ALA A C 7
ATOM 11565 O O . ALA A 1 52 ? -13.664 -8.409 -0.534 1.00 0.00 52 ALA A O 7
ATOM 11572 N N . GLU A 1 53 ? -13.241 -10.217 0.764 1.00 0.00 53 GLU A N 7
ATOM 11573 C CA . GLU A 1 53 ? -12.010 -9.671 1.361 1.00 0.00 53 GLU A CA 7
ATOM 11574 C C . GLU A 1 53 ? -10.803 -9.909 0.424 1.00 0.00 53 GLU A C 7
ATOM 11575 O O . GLU A 1 53 ? -10.179 -8.956 -0.056 1.00 0.00 53 GLU A O 7
ATOM 11587 N N . LEU A 1 54 ? -10.486 -11.197 0.176 1.00 0.00 54 LEU A N 7
ATOM 11588 C CA . LEU A 1 54 ? -9.372 -11.608 -0.705 1.00 0.00 54 LEU A CA 7
ATOM 11589 C C . LEU A 1 54 ? -9.944 -12.229 -1.987 1.00 0.00 54 LEU A C 7
ATOM 11590 O O . LEU A 1 54 ? -11.014 -12.850 -1.966 1.00 0.00 54 LEU A O 7
ATOM 11606 N N . ALA A 1 55 ? -9.221 -12.045 -3.095 1.00 0.00 55 ALA A N 7
ATOM 11607 C CA . ALA A 1 55 ? -9.600 -12.541 -4.431 1.00 0.00 55 ALA A CA 7
ATOM 11608 C C . ALA A 1 55 ? -8.371 -13.093 -5.160 1.00 0.00 55 ALA A C 7
ATOM 11609 O O . ALA A 1 55 ? -7.249 -12.903 -4.708 1.00 0.00 55 ALA A O 7
ATOM 11616 N N . ILE A 1 56 ? -8.591 -13.782 -6.283 1.00 0.00 56 ILE A N 7
ATOM 11617 C CA . ILE A 1 56 ? -7.497 -14.281 -7.138 1.00 0.00 56 ILE A CA 7
ATOM 11618 C C . ILE A 1 56 ? -6.844 -13.074 -7.852 1.00 0.00 56 ILE A C 7
ATOM 11619 O O . ILE A 1 56 ? -7.498 -12.386 -8.636 1.00 0.00 56 ILE A O 7
ATOM 11635 N N . GLY A 1 57 ? -5.561 -12.822 -7.550 1.00 0.00 57 GLY A N 7
ATOM 11636 C CA . GLY A 1 57 ? -4.874 -11.570 -7.930 1.00 0.00 57 GLY A CA 7
ATOM 11637 C C . GLY A 1 57 ? -4.406 -10.768 -6.713 1.00 0.00 57 GLY A C 7
ATOM 11638 O O . GLY A 1 57 ? -3.657 -9.787 -6.845 1.00 0.00 57 GLY A O 7
ATOM 11642 N N . THR A 1 58 ? -4.856 -11.198 -5.525 1.00 0.00 58 THR A N 7
ATOM 11643 C CA . THR A 1 58 ? -4.405 -10.667 -4.222 1.00 0.00 58 THR A CA 7
ATOM 11644 C C . THR A 1 58 ? -3.048 -11.322 -3.843 1.00 0.00 58 THR A C 7
ATOM 11645 O O . THR A 1 58 ? -2.647 -12.330 -4.434 1.00 0.00 58 THR A O 7
ATOM 11656 N N . VAL A 1 59 ? -2.313 -10.707 -2.902 1.00 0.00 59 VAL A N 7
ATOM 11657 C CA . VAL A 1 59 ? -1.036 -11.224 -2.383 1.00 0.00 59 VAL A CA 7
ATOM 11658 C C . VAL A 1 59 ? -0.988 -11.011 -0.855 1.00 0.00 59 VAL A C 7
ATOM 11659 O O . VAL A 1 59 ? -1.201 -9.893 -0.372 1.00 0.00 59 VAL A O 7
ATOM 11672 N N . ARG A 1 60 ? -0.728 -12.096 -0.110 1.00 0.00 60 ARG A N 7
ATOM 11673 C CA . ARG A 1 60 ? -0.523 -12.056 1.348 1.00 0.00 60 ARG A CA 7
ATOM 11674 C C . ARG A 1 60 ? 0.997 -11.980 1.621 1.00 0.00 60 ARG A C 7
ATOM 11675 O O . ARG A 1 60 ? 1.769 -12.737 1.038 1.00 0.00 60 ARG A O 7
ATOM 11696 N N . ILE A 1 61 ? 1.419 -11.091 2.530 1.00 0.00 61 ILE A N 7
ATOM 11697 C CA . ILE A 1 61 ? 2.843 -10.719 2.703 1.00 0.00 61 ILE A CA 7
ATOM 11698 C C . ILE A 1 61 ? 3.174 -10.673 4.204 1.00 0.00 61 ILE A C 7
ATOM 11699 O O . ILE A 1 61 ? 2.706 -9.799 4.915 1.00 0.00 61 ILE A O 7
ATOM 11715 N N . TRP A 1 62 ? 3.963 -11.643 4.669 1.00 0.00 62 TRP A N 7
ATOM 11716 C CA . TRP A 1 62 ? 4.327 -11.788 6.096 1.00 0.00 62 TRP A CA 7
ATOM 11717 C C . TRP A 1 62 ? 5.656 -11.083 6.334 1.00 0.00 62 TRP A C 7
ATOM 11718 O O . TRP A 1 62 ? 6.606 -11.347 5.625 1.00 0.00 62 TRP A O 7
ATOM 11739 N N . ILE A 1 63 ? 5.717 -10.186 7.315 1.00 0.00 63 ILE A N 7
ATOM 11740 C CA . ILE A 1 63 ? 6.912 -9.342 7.553 1.00 0.00 63 ILE A CA 7
ATOM 11741 C C . ILE A 1 63 ? 7.283 -9.342 9.022 1.00 0.00 63 ILE A C 7
ATOM 11742 O O . ILE A 1 63 ? 6.522 -9.819 9.850 1.00 0.00 63 ILE A O 7
ATOM 11758 N N . ARG A 1 64 ? 8.480 -8.824 9.332 1.00 0.00 64 ARG A N 7
ATOM 11759 C CA . ARG A 1 64 ? 8.850 -8.433 10.704 1.00 0.00 64 ARG A CA 7
ATOM 11760 C C . ARG A 1 64 ? 7.735 -7.553 11.328 1.00 0.00 64 ARG A C 7
ATOM 11761 O O . ARG A 1 64 ? 7.267 -6.609 10.676 1.00 0.00 64 ARG A O 7
ATOM 11782 N N . TYR A 1 65 ? 7.335 -7.905 12.571 1.00 0.00 65 TYR A N 7
ATOM 11783 C CA . TYR A 1 65 ? 6.166 -7.343 13.292 1.00 0.00 65 TYR A CA 7
ATOM 11784 C C . TYR A 1 65 ? 6.194 -5.796 13.309 1.00 0.00 65 TYR A C 7
ATOM 11785 O O . TYR A 1 65 ? 6.810 -5.177 14.178 1.00 0.00 65 TYR A O 7
ATOM 11803 N N . ARG A 1 66 ? 5.548 -5.188 12.300 1.00 0.00 66 ARG A N 7
ATOM 11804 C CA . ARG A 1 66 ? 5.594 -3.745 12.061 1.00 0.00 66 ARG A CA 7
ATOM 11805 C C . ARG A 1 66 ? 4.223 -3.126 12.392 1.00 0.00 66 ARG A C 7
ATOM 11806 O O . ARG A 1 66 ? 3.261 -3.281 11.630 1.00 0.00 66 ARG A O 7
ATOM 11827 N N . LYS A 1 67 ? 4.143 -2.443 13.543 1.00 0.00 67 LYS A N 7
ATOM 11828 C CA . LYS A 1 67 ? 2.916 -1.755 14.018 1.00 0.00 67 LYS A CA 7
ATOM 11829 C C . LYS A 1 67 ? 2.732 -0.374 13.337 1.00 0.00 67 LYS A C 7
ATOM 11830 O O . LYS A 1 67 ? 1.849 0.400 13.718 1.00 0.00 67 LYS A O 7
ATOM 11849 N N . ASP A 1 68 ? 3.578 -0.082 12.338 1.00 0.00 68 ASP A N 7
ATOM 11850 C CA . ASP A 1 68 ? 3.569 1.192 11.587 1.00 0.00 68 ASP A CA 7
ATOM 11851 C C . ASP A 1 68 ? 2.722 1.077 10.312 1.00 0.00 68 ASP A C 7
ATOM 11852 O O . ASP A 1 68 ? 2.326 2.094 9.731 1.00 0.00 68 ASP A O 7
ATOM 11861 N N . ILE A 1 69 ? 2.472 -0.169 9.871 1.00 0.00 69 ILE A N 7
ATOM 11862 C CA . ILE A 1 69 ? 1.728 -0.443 8.634 1.00 0.00 69 ILE A CA 7
ATOM 11863 C C . ILE A 1 69 ? 0.258 -0.041 8.809 1.00 0.00 69 ILE A C 7
ATOM 11864 O O . ILE A 1 69 ? -0.373 -0.405 9.806 1.00 0.00 69 ILE A O 7
ATOM 11880 N N . ASN A 1 70 ? -0.249 0.733 7.845 1.00 0.00 70 ASN A N 7
ATOM 11881 C CA . ASN A 1 70 ? -1.643 1.214 7.818 1.00 0.00 70 ASN A CA 7
ATOM 11882 C C . ASN A 1 70 ? -2.140 1.200 6.357 1.00 0.00 70 ASN A C 7
ATOM 11883 O O . ASN A 1 70 ? -1.350 0.976 5.434 1.00 0.00 70 ASN A O 7
ATOM 11894 N N . ALA A 1 71 ? -3.443 1.465 6.165 1.00 0.00 71 ALA A N 7
ATOM 11895 C CA . ALA A 1 71 ? -4.105 1.449 4.845 1.00 0.00 71 ALA A CA 7
ATOM 11896 C C . ALA A 1 71 ? -3.462 2.430 3.834 1.00 0.00 71 ALA A C 7
ATOM 11897 O O . ALA A 1 71 ? -3.450 2.168 2.626 1.00 0.00 71 ALA A O 7
ATOM 11904 N N . THR A 1 72 ? -2.899 3.537 4.353 1.00 0.00 72 THR A N 7
ATOM 11905 C CA . THR A 1 72 ? -2.299 4.610 3.532 1.00 0.00 72 THR A CA 7
ATOM 11906 C C . THR A 1 72 ? -0.793 4.376 3.269 1.00 0.00 72 THR A C 7
ATOM 11907 O O . THR A 1 72 ? -0.048 5.315 2.981 1.00 0.00 72 THR A O 7
ATOM 11918 N N . SER A 1 73 ? -0.363 3.113 3.359 1.00 0.00 73 SER A N 7
ATOM 11919 C CA . SER A 1 73 ? 0.942 2.664 2.860 1.00 0.00 73 SER A CA 7
ATOM 11920 C C . SER A 1 73 ? 0.716 1.717 1.670 1.00 0.00 73 SER A C 7
ATOM 11921 O O . SER A 1 73 ? -0.398 1.219 1.451 1.00 0.00 73 SER A O 7
ATOM 11929 N N . ARG A 1 74 ? 1.773 1.515 0.885 1.00 0.00 74 ARG A N 7
ATOM 11930 C CA . ARG A 1 74 ? 1.831 0.469 -0.145 1.00 0.00 74 ARG A CA 7
ATOM 11931 C C . ARG A 1 74 ? 3.038 -0.428 0.141 1.00 0.00 74 ARG A C 7
ATOM 11932 O O . ARG A 1 74 ? 3.972 -0.036 0.845 1.00 0.00 74 ARG A O 7
ATOM 11953 N N . ILE A 1 75 ? 2.999 -1.639 -0.412 1.00 0.00 75 ILE A N 7
ATOM 11954 C CA . ILE A 1 75 ? 4.045 -2.648 -0.244 1.00 0.00 75 ILE A CA 7
ATOM 11955 C C . ILE A 1 75 ? 4.667 -2.967 -1.622 1.00 0.00 75 ILE A C 7
ATOM 11956 O O . ILE A 1 75 ? 4.141 -3.790 -2.366 1.00 0.00 75 ILE A O 7
ATOM 11972 N N . LYS A 1 76 ? 5.762 -2.277 -1.979 1.00 0.00 76 LYS A N 7
ATOM 11973 C CA . LYS A 1 76 ? 6.451 -2.510 -3.264 1.00 0.00 76 LYS A CA 7
ATOM 11974 C C . LYS A 1 76 ? 7.525 -3.585 -3.085 1.00 0.00 76 LYS A C 7
ATOM 11975 O O . LYS A 1 76 ? 8.542 -3.336 -2.445 1.00 0.00 76 LYS A O 7
ATOM 11994 N N . VAL A 1 77 ? 7.305 -4.766 -3.671 1.00 0.00 77 VAL A N 7
ATOM 11995 C CA . VAL A 1 77 ? 8.219 -5.914 -3.528 1.00 0.00 77 VAL A CA 7
ATOM 11996 C C . VAL A 1 77 ? 9.563 -5.624 -4.223 1.00 0.00 77 VAL A C 7
ATOM 11997 O O . VAL A 1 77 ? 9.600 -5.310 -5.418 1.00 0.00 77 VAL A O 7
ATOM 12010 N N . SER A 1 78 ? 10.646 -5.695 -3.437 1.00 0.00 78 SER A N 7
ATOM 12011 C CA . SER A 1 78 ? 12.013 -5.456 -3.905 1.00 0.00 78 SER A CA 7
ATOM 12012 C C . SER A 1 78 ? 12.571 -6.727 -4.563 1.00 0.00 78 SER A C 7
ATOM 12013 O O . SER A 1 78 ? 13.230 -6.659 -5.607 1.00 0.00 78 SER A O 7
ATOM 12021 N N . THR A 1 79 ? 12.259 -7.890 -3.963 1.00 0.00 79 THR A N 7
ATOM 12022 C CA . THR A 1 79 ? 12.791 -9.198 -4.386 1.00 0.00 79 THR A CA 7
ATOM 12023 C C . THR A 1 79 ? 11.716 -10.278 -4.216 1.00 0.00 79 THR A C 7
ATOM 12024 O O . THR A 1 79 ? 11.001 -10.298 -3.208 1.00 0.00 79 THR A O 7
ATOM 12035 N N . GLY A 1 80 ? 11.614 -11.156 -5.225 1.00 0.00 80 GLY A N 7
ATOM 12036 C CA . GLY A 1 80 ? 10.642 -12.249 -5.248 1.00 0.00 80 GLY A CA 7
ATOM 12037 C C . GLY A 1 80 ? 9.983 -12.380 -6.613 1.00 0.00 80 GLY A C 7
ATOM 12038 O O . GLY A 1 80 ? 10.505 -11.850 -7.597 1.00 0.00 80 GLY A O 7
ATOM 12042 N N . PRO A 1 81 ? 8.807 -13.073 -6.708 1.00 0.00 81 PRO A N 7
ATOM 12043 C CA . PRO A 1 81 ? 8.072 -13.257 -7.987 1.00 0.00 81 PRO A CA 7
ATOM 12044 C C . PRO A 1 81 ? 7.458 -11.939 -8.512 1.00 0.00 81 PRO A C 7
ATOM 12045 O O . PRO A 1 81 ? 7.099 -11.830 -9.686 1.00 0.00 81 PRO A O 7
ATOM 12056 N N . LEU A 1 82 ? 7.339 -10.950 -7.609 1.00 0.00 82 LEU A N 7
ATOM 12057 C CA . LEU A 1 82 ? 6.731 -9.641 -7.901 1.00 0.00 82 LEU A CA 7
ATOM 12058 C C . LEU A 1 82 ? 7.779 -8.522 -7.752 1.00 0.00 82 LEU A C 7
ATOM 12059 O O . LEU A 1 82 ? 7.424 -7.380 -7.458 1.00 0.00 82 LEU A O 7
ATOM 12075 N N . ALA A 1 83 ? 9.068 -8.868 -7.967 1.00 0.00 83 ALA A N 7
ATOM 12076 C CA . ALA A 1 83 ? 10.209 -7.938 -7.790 1.00 0.00 83 ALA A CA 7
ATOM 12077 C C . ALA A 1 83 ? 10.129 -6.749 -8.769 1.00 0.00 83 ALA A C 7
ATOM 12078 O O . ALA A 1 83 ? 10.513 -6.865 -9.939 1.00 0.00 83 ALA A O 7
ATOM 12085 N N . GLY A 1 84 ? 9.555 -5.639 -8.285 1.00 0.00 84 GLY A N 7
ATOM 12086 C CA . GLY A 1 84 ? 9.402 -4.408 -9.064 1.00 0.00 84 GLY A CA 7
ATOM 12087 C C . GLY A 1 84 ? 7.976 -3.864 -9.049 1.00 0.00 84 GLY A C 7
ATOM 12088 O O . GLY A 1 84 ? 7.761 -2.692 -9.367 1.00 0.00 84 GLY A O 7
ATOM 12092 N N . ARG A 1 85 ? 6.998 -4.719 -8.686 1.00 0.00 85 ARG A N 7
ATOM 12093 C CA . ARG A 1 85 ? 5.562 -4.357 -8.647 1.00 0.00 85 ARG A CA 7
ATOM 12094 C C . ARG A 1 85 ? 5.209 -3.737 -7.290 1.00 0.00 85 ARG A C 7
ATOM 12095 O O . ARG A 1 85 ? 5.737 -4.165 -6.254 1.00 0.00 85 ARG A O 7
ATOM 12116 N N . VAL A 1 86 ? 4.305 -2.739 -7.296 1.00 0.00 86 VAL A N 7
ATOM 12117 C CA . VAL A 1 86 ? 3.798 -2.120 -6.064 1.00 0.00 86 VAL A CA 7
ATOM 12118 C C . VAL A 1 86 ? 2.407 -2.694 -5.741 1.00 0.00 86 VAL A C 7
ATOM 12119 O O . VAL A 1 86 ? 1.480 -2.624 -6.545 1.00 0.00 86 VAL A O 7
ATOM 12132 N N . LEU A 1 87 ? 2.320 -3.355 -4.594 1.00 0.00 87 LEU A N 7
ATOM 12133 C CA . LEU A 1 87 ? 1.071 -3.883 -4.040 1.00 0.00 87 LEU A CA 7
ATOM 12134 C C . LEU A 1 87 ? 0.409 -2.775 -3.194 1.00 0.00 87 LEU A C 7
ATOM 12135 O O . LEU A 1 87 ? 1.096 -1.987 -2.554 1.00 0.00 87 LEU A O 7
ATOM 12151 N N . ASN A 1 88 ? -0.921 -2.695 -3.234 1.00 0.00 88 ASN A N 7
ATOM 12152 C CA . ASN A 1 88 ? -1.716 -1.718 -2.449 1.00 0.00 88 ASN A CA 7
ATOM 12153 C C . ASN A 1 88 ? -2.439 -2.455 -1.320 1.00 0.00 88 ASN A C 7
ATOM 12154 O O . ASN A 1 88 ? -2.983 -3.531 -1.547 1.00 0.00 88 ASN A O 7
ATOM 12165 N N . ILE A 1 89 ? -2.491 -1.849 -0.122 1.00 0.00 89 ILE A N 7
ATOM 12166 C CA . ILE A 1 89 ? -3.049 -2.501 1.075 1.00 0.00 89 ILE A CA 7
ATOM 12167 C C . ILE A 1 89 ? -4.578 -2.385 1.043 1.00 0.00 89 ILE A C 7
ATOM 12168 O O . ILE A 1 89 ? -5.143 -1.317 1.332 1.00 0.00 89 ILE A O 7
ATOM 12184 N N . ILE A 1 90 ? -5.219 -3.476 0.604 1.00 0.00 90 ILE A N 7
ATOM 12185 C CA . ILE A 1 90 ? -6.679 -3.591 0.562 1.00 0.00 90 ILE A CA 7
ATOM 12186 C C . ILE A 1 90 ? -7.235 -3.793 1.995 1.00 0.00 90 ILE A C 7
ATOM 12187 O O . ILE A 1 90 ? -7.255 -4.902 2.532 1.00 0.00 90 ILE A O 7
ATOM 12203 N N . GLY A 1 91 ? -7.626 -2.674 2.627 1.00 0.00 91 GLY A N 7
ATOM 12204 C CA . GLY A 1 91 ? -8.133 -2.670 3.999 1.00 0.00 91 GLY A CA 7
ATOM 12205 C C . GLY A 1 91 ? -7.046 -2.287 4.998 1.00 0.00 91 GLY A C 7
ATOM 12206 O O . GLY A 1 91 ? -6.277 -1.361 4.745 1.00 0.00 91 GLY A O 7
ATOM 12210 N N . GLN A 1 92 ? -6.974 -3.015 6.121 1.00 0.00 92 GLN A N 7
ATOM 12211 C CA . GLN A 1 92 ? -6.041 -2.739 7.233 1.00 0.00 92 GLN A CA 7
ATOM 12212 C C . GLN A 1 92 ? -5.265 -4.032 7.583 1.00 0.00 92 GLN A C 7
ATOM 12213 O O . GLN A 1 92 ? -5.852 -5.114 7.536 1.00 0.00 92 GLN A O 7
ATOM 12227 N N . PRO A 1 93 ? -3.937 -3.946 7.949 1.00 0.00 93 PRO A N 7
ATOM 12228 C CA . PRO A 1 93 ? -3.087 -5.144 8.214 1.00 0.00 93 PRO A CA 7
ATOM 12229 C C . PRO A 1 93 ? -3.525 -5.915 9.481 1.00 0.00 93 PRO A C 7
ATOM 12230 O O . PRO A 1 93 ? -4.134 -5.341 10.391 1.00 0.00 93 PRO A O 7
ATOM 12241 N N . LEU A 1 94 ? -3.194 -7.211 9.523 1.00 0.00 94 LEU A N 7
ATOM 12242 C CA . LEU A 1 94 ? -3.596 -8.119 10.612 1.00 0.00 94 LEU A CA 7
ATOM 12243 C C . LEU A 1 94 ? -2.323 -8.627 11.336 1.00 0.00 94 LEU A C 7
ATOM 12244 O O . LEU A 1 94 ? -1.585 -9.430 10.767 1.00 0.00 94 LEU A O 7
ATOM 12260 N N . PRO A 1 95 ? -2.027 -8.155 12.593 1.00 0.00 95 PRO A N 7
ATOM 12261 C CA . PRO A 1 95 ? -0.887 -8.675 13.400 1.00 0.00 95 PRO A CA 7
ATOM 12262 C C . PRO A 1 95 ? -1.047 -10.166 13.742 1.00 0.00 95 PRO A C 7
ATOM 12263 O O . PRO A 1 95 ? -2.159 -10.615 14.032 1.00 0.00 95 PRO A O 7
ATOM 12274 N N . ASP A 1 96 ? 0.063 -10.923 13.706 1.00 0.00 96 ASP A N 7
ATOM 12275 C CA . ASP A 1 96 ? 0.074 -12.340 14.109 1.00 0.00 96 ASP A CA 7
ATOM 12276 C C . ASP A 1 96 ? -0.141 -12.447 15.639 1.00 0.00 96 ASP A C 7
ATOM 12277 O O . ASP A 1 96 ? 0.315 -11.587 16.404 1.00 0.00 96 ASP A O 7
ATOM 12286 N N . ALA A 1 97 ? -0.843 -13.516 16.048 1.00 0.00 97 ALA A N 7
ATOM 12287 C CA . ALA A 1 97 ? -1.248 -13.768 17.443 1.00 0.00 97 ALA A CA 7
ATOM 12288 C C . ALA A 1 97 ? -0.043 -14.053 18.361 1.00 0.00 97 ALA A C 7
ATOM 12289 O O . ALA A 1 97 ? -0.107 -13.802 19.567 1.00 0.00 97 ALA A O 7
ATOM 12296 N N . ALA A 1 98 ? 1.039 -14.596 17.786 1.00 0.00 98 ALA A N 7
ATOM 12297 C CA . ALA A 1 98 ? 2.289 -14.868 18.529 1.00 0.00 98 ALA A CA 7
ATOM 12298 C C . ALA A 1 98 ? 3.203 -13.621 18.581 1.00 0.00 98 ALA A C 7
ATOM 12299 O O . ALA A 1 98 ? 4.191 -13.619 19.329 1.00 0.00 98 ALA A O 7
ATOM 12306 N N . ARG A 1 99 ? 2.873 -12.577 17.766 1.00 0.00 99 ARG A N 7
ATOM 12307 C CA . ARG A 1 99 ? 3.646 -11.308 17.667 1.00 0.00 99 ARG A CA 7
ATOM 12308 C C . ARG A 1 99 ? 5.064 -11.517 17.080 1.00 0.00 99 ARG A C 7
ATOM 12309 O O . ARG A 1 99 ? 5.901 -10.607 17.137 1.00 0.00 99 ARG A O 7
ATOM 12330 N N . THR A 1 100 ? 5.305 -12.694 16.474 1.00 0.00 100 THR A N 7
ATOM 12331 C CA . THR A 1 100 ? 6.605 -13.040 15.878 1.00 0.00 100 THR A CA 7
ATOM 12332 C C . THR A 1 100 ? 6.665 -12.604 14.396 1.00 0.00 100 THR A C 7
ATOM 12333 O O . THR A 1 100 ? 7.710 -12.743 13.762 1.00 0.00 100 THR A O 7
ATOM 12344 N N . ARG A 1 101 ? 5.541 -12.048 13.870 1.00 0.00 101 ARG A N 7
ATOM 12345 C CA . ARG A 1 101 ? 5.489 -11.409 12.531 1.00 0.00 101 ARG A CA 7
ATOM 12346 C C . ARG A 1 101 ? 4.165 -10.629 12.342 1.00 0.00 101 ARG A C 7
ATOM 12347 O O . ARG A 1 101 ? 3.312 -10.605 13.234 1.00 0.00 101 ARG A O 7
ATOM 12368 N N . LEU A 1 102 ? 4.011 -9.970 11.185 1.00 0.00 102 LEU A N 7
ATOM 12369 C CA . LEU A 1 102 ? 2.831 -9.156 10.852 1.00 0.00 102 LEU A CA 7
ATOM 12370 C C . LEU A 1 102 ? 2.302 -9.667 9.504 1.00 0.00 102 LEU A C 7
ATOM 12371 O O . LEU A 1 102 ? 3.039 -9.681 8.514 1.00 0.00 102 LEU A O 7
ATOM 12387 N N . GLU A 1 103 ? 1.041 -10.108 9.484 1.00 0.00 103 GLU A N 7
ATOM 12388 C CA . GLU A 1 103 ? 0.371 -10.533 8.253 1.00 0.00 103 GLU A CA 7
ATOM 12389 C C . GLU A 1 103 ? -0.192 -9.300 7.543 1.00 0.00 103 GLU A C 7
ATOM 12390 O O . GLU A 1 103 ? -1.100 -8.640 8.055 1.00 0.00 103 GLU A O 7
ATOM 12402 N N . ILE A 1 104 ? 0.373 -8.972 6.387 1.00 0.00 104 ILE A N 7
ATOM 12403 C CA . ILE A 1 104 ? -0.128 -7.884 5.530 1.00 0.00 104 ILE A CA 7
ATOM 12404 C C . ILE A 1 104 ? -1.000 -8.507 4.431 1.00 0.00 104 ILE A C 7
ATOM 12405 O O . ILE A 1 104 ? -0.702 -9.601 3.941 1.00 0.00 104 ILE A O 7
ATOM 12421 N N . LEU A 1 105 ? -2.088 -7.826 4.074 1.00 0.00 105 LEU A N 7
ATOM 12422 C CA . LEU A 1 105 ? -2.911 -8.192 2.920 1.00 0.00 105 LEU A CA 7
ATOM 12423 C C . LEU A 1 105 ? -2.861 -7.028 1.937 1.00 0.00 105 LEU A C 7
ATOM 12424 O O . LEU A 1 105 ? -2.991 -5.852 2.315 1.00 0.00 105 LEU A O 7
ATOM 12440 N N . CYS A 1 106 ? -2.648 -7.380 0.689 1.00 0.00 106 CYS A N 7
ATOM 12441 C CA . CYS A 1 106 ? -2.384 -6.440 -0.388 1.00 0.00 106 CYS A CA 7
ATOM 12442 C C . CYS A 1 106 ? -2.909 -7.029 -1.683 1.00 0.00 106 CYS A C 7
ATOM 12443 O O . CYS A 1 106 ? -3.148 -8.216 -1.766 1.00 0.00 106 CYS A O 7
ATOM 12451 N N . ARG A 1 107 ? -3.096 -6.192 -2.679 1.00 0.00 107 ARG A N 7
ATOM 12452 C CA . ARG A 1 107 ? -3.514 -6.616 -4.018 1.00 0.00 107 ARG A CA 7
ATOM 12453 C C . ARG A 1 107 ? -2.823 -5.701 -5.017 1.00 0.00 107 ARG A C 7
ATOM 12454 O O . ARG A 1 107 ? -2.711 -4.500 -4.753 1.00 0.00 107 ARG A O 7
ATOM 12475 N N . GLU A 1 108 ? -2.354 -6.283 -6.137 1.00 0.00 108 GLU A N 7
ATOM 12476 C CA . GLU A 1 108 ? -1.461 -5.622 -7.103 1.00 0.00 108 GLU A CA 7
ATOM 12477 C C . GLU A 1 108 ? -1.940 -4.229 -7.519 1.00 0.00 108 GLU A C 7
ATOM 12478 O O . GLU A 1 108 ? -3.149 -3.997 -7.677 1.00 0.00 108 GLU A O 7
ATOM 12490 N N . GLY A 1 109 ? -0.971 -3.317 -7.710 1.00 0.00 109 GLY A N 7
ATOM 12491 C CA . GLY A 1 109 ? -1.242 -1.910 -7.965 1.00 0.00 109 GLY A CA 7
ATOM 12492 C C . GLY A 1 109 ? -1.443 -1.636 -9.436 1.00 0.00 109 GLY A C 7
ATOM 12493 O O . GLY A 1 109 ? -0.742 -0.814 -10.038 1.00 0.00 109 GLY A O 7
ATOM 12497 N N . ALA A 1 110 ? -2.374 -2.395 -10.024 1.00 0.00 110 ALA A N 7
ATOM 12498 C CA . ALA A 1 110 ? -2.866 -2.176 -11.375 1.00 0.00 110 ALA A CA 7
ATOM 12499 C C . ALA A 1 110 ? -3.817 -0.965 -11.366 1.00 0.00 110 ALA A C 7
ATOM 12500 O O . ALA A 1 110 ? -5.037 -1.115 -11.513 1.00 0.00 110 ALA A O 7
ATOM 12507 N N . GLU A 1 111 ? -3.220 0.230 -11.140 1.00 0.00 111 GLU A N 7
ATOM 12508 C CA . GLU A 1 111 ? -3.934 1.480 -10.842 1.00 0.00 111 GLU A CA 7
ATOM 12509 C C . GLU A 1 111 ? -4.891 1.866 -11.990 1.00 0.00 111 GLU A C 7
ATOM 12510 O O . GLU A 1 111 ? -4.492 2.508 -12.967 1.00 0.00 111 GLU A O 7
ATOM 12522 N N . LYS A 1 112 ? -6.147 1.433 -11.838 1.00 0.00 112 LYS A N 7
ATOM 12523 C CA . LYS A 1 112 ? -7.213 1.601 -12.823 1.00 0.00 112 LYS A CA 7
ATOM 12524 C C . LYS A 1 112 ? -8.550 1.294 -12.114 1.00 0.00 112 LYS A C 7
ATOM 12525 O O . LYS A 1 112 ? -8.765 0.127 -11.726 1.00 0.00 112 LYS A O 7
ATOM 12545 N N . MET A 1 1 ? 1.237 -23.107 14.077 1.00 0.00 1 MET A N 8
ATOM 12546 C CA . MET A 1 1 ? 2.683 -22.838 13.896 1.00 0.00 1 MET A CA 8
ATOM 12547 C C . MET A 1 1 ? 2.955 -22.498 12.421 1.00 0.00 1 MET A C 8
ATOM 12548 O O . MET A 1 1 ? 2.640 -23.285 11.522 1.00 0.00 1 MET A O 8
ATOM 12564 N N . ASN A 1 2 ? 3.556 -21.325 12.199 1.00 0.00 2 ASN A N 8
ATOM 12565 C CA . ASN A 1 2 ? 3.703 -20.699 10.871 1.00 0.00 2 ASN A CA 8
ATOM 12566 C C . ASN A 1 2 ? 5.071 -21.023 10.264 1.00 0.00 2 ASN A C 8
ATOM 12567 O O . ASN A 1 2 ? 6.105 -20.713 10.869 1.00 0.00 2 ASN A O 8
ATOM 12578 N N . ILE A 1 3 ? 5.067 -21.642 9.066 1.00 0.00 3 ILE A N 8
ATOM 12579 C CA . ILE A 1 3 ? 6.302 -22.006 8.325 1.00 0.00 3 ILE A CA 8
ATOM 12580 C C . ILE A 1 3 ? 6.545 -21.051 7.131 1.00 0.00 3 ILE A C 8
ATOM 12581 O O . ILE A 1 3 ? 7.417 -21.307 6.291 1.00 0.00 3 ILE A O 8
ATOM 12597 N N . GLY A 1 4 ? 5.778 -19.938 7.090 1.00 0.00 4 GLY A N 8
ATOM 12598 C CA . GLY A 1 4 ? 5.886 -18.901 6.045 1.00 0.00 4 GLY A CA 8
ATOM 12599 C C . GLY A 1 4 ? 7.039 -17.944 6.319 1.00 0.00 4 GLY A C 8
ATOM 12600 O O . GLY A 1 4 ? 6.848 -16.725 6.450 1.00 0.00 4 GLY A O 8
ATOM 12604 N N . ARG A 1 5 ? 8.235 -18.533 6.420 1.00 0.00 5 ARG A N 8
ATOM 12605 C CA . ARG A 1 5 ? 9.477 -17.862 6.833 1.00 0.00 5 ARG A CA 8
ATOM 12606 C C . ARG A 1 5 ? 9.916 -16.803 5.802 1.00 0.00 5 ARG A C 8
ATOM 12607 O O . ARG A 1 5 ? 9.767 -16.998 4.589 1.00 0.00 5 ARG A O 8
ATOM 12628 N N . LEU A 1 6 ? 10.446 -15.686 6.315 1.00 0.00 6 LEU A N 8
ATOM 12629 C CA . LEU A 1 6 ? 10.790 -14.496 5.518 1.00 0.00 6 LEU A CA 8
ATOM 12630 C C . LEU A 1 6 ? 12.011 -14.786 4.624 1.00 0.00 6 LEU A C 8
ATOM 12631 O O . LEU A 1 6 ? 13.096 -15.092 5.129 1.00 0.00 6 LEU A O 8
ATOM 12647 N N . ARG A 1 7 ? 11.811 -14.711 3.295 1.00 0.00 7 ARG A N 8
ATOM 12648 C CA . ARG A 1 7 ? 12.825 -15.084 2.277 1.00 0.00 7 ARG A CA 8
ATOM 12649 C C . ARG A 1 7 ? 13.116 -13.910 1.306 1.00 0.00 7 ARG A C 8
ATOM 12650 O O . ARG A 1 7 ? 14.225 -13.791 0.778 1.00 0.00 7 ARG A O 8
ATOM 12671 N N . ASP A 1 8 ? 12.101 -13.049 1.092 1.00 0.00 8 ASP A N 8
ATOM 12672 C CA . ASP A 1 8 ? 12.107 -11.946 0.103 1.00 0.00 8 ASP A CA 8
ATOM 12673 C C . ASP A 1 8 ? 12.418 -10.604 0.801 1.00 0.00 8 ASP A C 8
ATOM 12674 O O . ASP A 1 8 ? 12.749 -10.574 1.996 1.00 0.00 8 ASP A O 8
ATOM 12683 N N . ARG A 1 9 ? 12.304 -9.495 0.031 1.00 0.00 9 ARG A N 8
ATOM 12684 C CA . ARG A 1 9 ? 12.363 -8.115 0.559 1.00 0.00 9 ARG A CA 8
ATOM 12685 C C . ARG A 1 9 ? 11.319 -7.229 -0.139 1.00 0.00 9 ARG A C 8
ATOM 12686 O O . ARG A 1 9 ? 11.052 -7.389 -1.339 1.00 0.00 9 ARG A O 8
ATOM 12707 N N . ILE A 1 10 ? 10.772 -6.267 0.624 1.00 0.00 10 ILE A N 8
ATOM 12708 C CA . ILE A 1 10 ? 9.775 -5.280 0.142 1.00 0.00 10 ILE A CA 8
ATOM 12709 C C . ILE A 1 10 ? 10.167 -3.881 0.650 1.00 0.00 10 ILE A C 8
ATOM 12710 O O . ILE A 1 10 ? 10.752 -3.760 1.728 1.00 0.00 10 ILE A O 8
ATOM 12726 N N . THR A 1 11 ? 9.827 -2.841 -0.113 1.00 0.00 11 THR A N 8
ATOM 12727 C CA . THR A 1 11 ? 10.105 -1.450 0.249 1.00 0.00 11 THR A CA 8
ATOM 12728 C C . THR A 1 11 ? 8.788 -0.765 0.648 1.00 0.00 11 THR A C 8
ATOM 12729 O O . THR A 1 11 ? 7.808 -0.814 -0.110 1.00 0.00 11 THR A O 8
ATOM 12740 N N . ILE A 1 12 ? 8.772 -0.163 1.852 1.00 0.00 12 ILE A N 8
ATOM 12741 C CA . ILE A 1 12 ? 7.588 0.514 2.402 1.00 0.00 12 ILE A CA 8
ATOM 12742 C C . ILE A 1 12 ? 7.392 1.881 1.721 1.00 0.00 12 ILE A C 8
ATOM 12743 O O . ILE A 1 12 ? 8.207 2.794 1.890 1.00 0.00 12 ILE A O 8
ATOM 12759 N N . GLN A 1 13 ? 6.327 1.992 0.926 1.00 0.00 13 GLN A N 8
ATOM 12760 C CA . GLN A 1 13 ? 5.898 3.257 0.318 1.00 0.00 13 GLN A CA 8
ATOM 12761 C C . GLN A 1 13 ? 4.831 3.908 1.186 1.00 0.00 13 GLN A C 8
ATOM 12762 O O . GLN A 1 13 ? 3.660 3.561 1.127 1.00 0.00 13 GLN A O 8
ATOM 12776 N N . THR A 1 14 ? 5.286 4.828 2.015 1.00 0.00 14 THR A N 8
ATOM 12777 C CA . THR A 1 14 ? 4.436 5.604 2.914 1.00 0.00 14 THR A CA 8
ATOM 12778 C C . THR A 1 14 ? 3.812 6.784 2.129 1.00 0.00 14 THR A C 8
ATOM 12779 O O . THR A 1 14 ? 4.418 7.266 1.169 1.00 0.00 14 THR A O 8
ATOM 12790 N N . LEU A 1 15 ? 2.606 7.247 2.505 1.00 0.00 15 LEU A N 8
ATOM 12791 C CA . LEU A 1 15 ? 1.944 8.356 1.796 1.00 0.00 15 LEU A CA 8
ATOM 12792 C C . LEU A 1 15 ? 2.367 9.690 2.423 1.00 0.00 15 LEU A C 8
ATOM 12793 O O . LEU A 1 15 ? 1.847 10.090 3.474 1.00 0.00 15 LEU A O 8
ATOM 12809 N N . LYS A 1 16 ? 3.345 10.349 1.794 1.00 0.00 16 LYS A N 8
ATOM 12810 C CA . LYS A 1 16 ? 3.877 11.634 2.247 1.00 0.00 16 LYS A CA 8
ATOM 12811 C C . LYS A 1 16 ? 3.006 12.768 1.692 1.00 0.00 16 LYS A C 8
ATOM 12812 O O . LYS A 1 16 ? 3.087 13.108 0.507 1.00 0.00 16 LYS A O 8
ATOM 12831 N N . GLN A 1 17 ? 2.138 13.303 2.546 1.00 0.00 17 GLN A N 8
ATOM 12832 C CA . GLN A 1 17 ? 1.244 14.407 2.209 1.00 0.00 17 GLN A CA 8
ATOM 12833 C C . GLN A 1 17 ? 1.976 15.748 2.447 1.00 0.00 17 GLN A C 8
ATOM 12834 O O . GLN A 1 17 ? 1.902 16.337 3.530 1.00 0.00 17 GLN A O 8
ATOM 12848 N N . THR A 1 18 ? 2.722 16.187 1.418 1.00 0.00 18 THR A N 8
ATOM 12849 C CA . THR A 1 18 ? 3.600 17.363 1.481 1.00 0.00 18 THR A CA 8
ATOM 12850 C C . THR A 1 18 ? 2.853 18.617 1.028 1.00 0.00 18 THR A C 8
ATOM 12851 O O . THR A 1 18 ? 2.299 18.638 -0.069 1.00 0.00 18 THR A O 8
ATOM 12862 N N . ARG A 1 19 ? 2.851 19.661 1.865 1.00 0.00 19 ARG A N 8
ATOM 12863 C CA . ARG A 1 19 ? 2.103 20.888 1.584 1.00 0.00 19 ARG A CA 8
ATOM 12864 C C . ARG A 1 19 ? 2.863 21.781 0.579 1.00 0.00 19 ARG A C 8
ATOM 12865 O O . ARG A 1 19 ? 4.096 21.808 0.568 1.00 0.00 19 ARG A O 8
ATOM 12886 N N . ASP A 1 20 ? 2.102 22.523 -0.242 1.00 0.00 20 ASP A N 8
ATOM 12887 C CA . ASP A 1 20 ? 2.636 23.384 -1.320 1.00 0.00 20 ASP A CA 8
ATOM 12888 C C . ASP A 1 20 ? 2.793 24.815 -0.782 1.00 0.00 20 ASP A C 8
ATOM 12889 O O . ASP A 1 20 ? 2.251 25.128 0.276 1.00 0.00 20 ASP A O 8
ATOM 12898 N N . ILE A 1 21 ? 3.531 25.672 -1.509 1.00 0.00 21 ILE A N 8
ATOM 12899 C CA . ILE A 1 21 ? 3.695 27.111 -1.189 1.00 0.00 21 ILE A CA 8
ATOM 12900 C C . ILE A 1 21 ? 2.356 27.915 -1.259 1.00 0.00 21 ILE A C 8
ATOM 12901 O O . ILE A 1 21 ? 2.284 29.044 -0.769 1.00 0.00 21 ILE A O 8
ATOM 12917 N N . THR A 1 22 ? 1.276 27.310 -1.807 1.00 0.00 22 THR A N 8
ATOM 12918 C CA . THR A 1 22 ? -0.074 27.934 -1.846 1.00 0.00 22 THR A CA 8
ATOM 12919 C C . THR A 1 22 ? -0.983 27.258 -0.786 1.00 0.00 22 THR A C 8
ATOM 12920 O O . THR A 1 22 ? -2.116 27.684 -0.545 1.00 0.00 22 THR A O 8
ATOM 12931 N N . GLY A 1 23 ? -0.452 26.190 -0.175 1.00 0.00 23 GLY A N 8
ATOM 12932 C CA . GLY A 1 23 ? -1.129 25.452 0.882 1.00 0.00 23 GLY A CA 8
ATOM 12933 C C . GLY A 1 23 ? -2.044 24.364 0.355 1.00 0.00 23 GLY A C 8
ATOM 12934 O O . GLY A 1 23 ? -3.218 24.287 0.731 1.00 0.00 23 GLY A O 8
ATOM 12938 N N . GLU A 1 24 ? -1.498 23.528 -0.537 1.00 0.00 24 GLU A N 8
ATOM 12939 C CA . GLU A 1 24 ? -2.176 22.333 -1.065 1.00 0.00 24 GLU A CA 8
ATOM 12940 C C . GLU A 1 24 ? -1.510 21.084 -0.477 1.00 0.00 24 GLU A C 8
ATOM 12941 O O . GLU A 1 24 ? -0.290 21.030 -0.394 1.00 0.00 24 GLU A O 8
ATOM 12953 N N . ILE A 1 25 ? -2.303 20.082 -0.085 1.00 0.00 25 ILE A N 8
ATOM 12954 C CA . ILE A 1 25 ? -1.780 18.814 0.449 1.00 0.00 25 ILE A CA 8
ATOM 12955 C C . ILE A 1 25 ? -1.511 17.826 -0.714 1.00 0.00 25 ILE A C 8
ATOM 12956 O O . ILE A 1 25 ? -2.442 17.206 -1.241 1.00 0.00 25 ILE A O 8
ATOM 12972 N N . LEU A 1 26 ? -0.234 17.723 -1.130 1.00 0.00 26 LEU A N 8
ATOM 12973 C CA . LEU A 1 26 ? 0.199 16.837 -2.232 1.00 0.00 26 LEU A CA 8
ATOM 12974 C C . LEU A 1 26 ? 0.426 15.421 -1.699 1.00 0.00 26 LEU A C 8
ATOM 12975 O O . LEU A 1 26 ? 1.390 15.168 -0.972 1.00 0.00 26 LEU A O 8
ATOM 12991 N N . GLU A 1 27 ? -0.467 14.508 -2.079 1.00 0.00 27 GLU A N 8
ATOM 12992 C CA . GLU A 1 27 ? -0.340 13.095 -1.751 1.00 0.00 27 GLU A CA 8
ATOM 12993 C C . GLU A 1 27 ? 0.651 12.452 -2.726 1.00 0.00 27 GLU A C 8
ATOM 12994 O O . GLU A 1 27 ? 0.379 12.352 -3.923 1.00 0.00 27 GLU A O 8
ATOM 13006 N N . THR A 1 28 ? 1.807 12.065 -2.193 1.00 0.00 28 THR A N 8
ATOM 13007 C CA . THR A 1 28 ? 2.892 11.410 -2.947 1.00 0.00 28 THR A CA 8
ATOM 13008 C C . THR A 1 28 ? 3.371 10.189 -2.153 1.00 0.00 28 THR A C 8
ATOM 13009 O O . THR A 1 28 ? 3.221 10.149 -0.933 1.00 0.00 28 THR A O 8
ATOM 13020 N N . TRP A 1 29 ? 3.931 9.199 -2.846 1.00 0.00 29 TRP A N 8
ATOM 13021 C CA . TRP A 1 29 ? 4.362 7.938 -2.232 1.00 0.00 29 TRP A CA 8
ATOM 13022 C C . TRP A 1 29 ? 5.881 7.958 -2.076 1.00 0.00 29 TRP A C 8
ATOM 13023 O O . TRP A 1 29 ? 6.620 7.867 -3.060 1.00 0.00 29 TRP A O 8
ATOM 13044 N N . GLU A 1 30 ? 6.316 8.152 -0.827 1.00 0.00 30 GLU A N 8
ATOM 13045 C CA . GLU A 1 30 ? 7.733 8.193 -0.454 1.00 0.00 30 GLU A CA 8
ATOM 13046 C C . GLU A 1 30 ? 8.232 6.757 -0.230 1.00 0.00 30 GLU A C 8
ATOM 13047 O O . GLU A 1 30 ? 7.505 5.925 0.330 1.00 0.00 30 GLU A O 8
ATOM 13059 N N . ASP A 1 31 ? 9.453 6.457 -0.682 1.00 0.00 31 ASP A N 8
ATOM 13060 C CA . ASP A 1 31 ? 10.088 5.158 -0.417 1.00 0.00 31 ASP A CA 8
ATOM 13061 C C . ASP A 1 31 ? 10.777 5.222 0.955 1.00 0.00 31 ASP A C 8
ATOM 13062 O O . ASP A 1 31 ? 11.414 6.232 1.302 1.00 0.00 31 ASP A O 8
ATOM 13071 N N . GLY A 1 32 ? 10.644 4.144 1.729 1.00 0.00 32 GLY A N 8
ATOM 13072 C CA . GLY A 1 32 ? 11.126 4.084 3.101 1.00 0.00 32 GLY A CA 8
ATOM 13073 C C . GLY A 1 32 ? 12.246 3.076 3.224 1.00 0.00 32 GLY A C 8
ATOM 13074 O O . GLY A 1 32 ? 13.344 3.304 2.692 1.00 0.00 32 GLY A O 8
ATOM 13078 N N . HIS A 1 33 ? 11.967 1.936 3.881 1.00 0.00 33 HIS A N 8
ATOM 13079 C CA . HIS A 1 33 ? 12.978 0.892 4.122 1.00 0.00 33 HIS A CA 8
ATOM 13080 C C . HIS A 1 33 ? 12.573 -0.412 3.437 1.00 0.00 33 HIS A C 8
ATOM 13081 O O . HIS A 1 33 ? 11.391 -0.773 3.405 1.00 0.00 33 HIS A O 8
ATOM 13096 N N . THR A 1 34 ? 13.579 -1.107 2.901 1.00 0.00 34 THR A N 8
ATOM 13097 C CA . THR A 1 34 ? 13.433 -2.409 2.284 1.00 0.00 34 THR A CA 8
ATOM 13098 C C . THR A 1 34 ? 13.781 -3.487 3.326 1.00 0.00 34 THR A C 8
ATOM 13099 O O . THR A 1 34 ? 14.965 -3.747 3.567 1.00 0.00 34 THR A O 8
ATOM 13110 N N . LEU A 1 35 ? 12.759 -4.058 3.997 1.00 0.00 35 LEU A N 8
ATOM 13111 C CA . LEU A 1 35 ? 12.953 -5.085 5.051 1.00 0.00 35 LEU A CA 8
ATOM 13112 C C . LEU A 1 35 ? 12.588 -6.488 4.543 1.00 0.00 35 LEU A C 8
ATOM 13113 O O . LEU A 1 35 ? 12.121 -6.652 3.412 1.00 0.00 35 LEU A O 8
ATOM 13129 N N . TRP A 1 36 ? 12.812 -7.482 5.416 1.00 0.00 36 TRP A N 8
ATOM 13130 C CA . TRP A 1 36 ? 12.547 -8.904 5.142 1.00 0.00 36 TRP A CA 8
ATOM 13131 C C . TRP A 1 36 ? 11.028 -9.191 5.116 1.00 0.00 36 TRP A C 8
ATOM 13132 O O . TRP A 1 36 ? 10.280 -8.711 5.979 1.00 0.00 36 TRP A O 8
ATOM 13153 N N . ALA A 1 37 ? 10.604 -9.955 4.102 1.00 0.00 37 ALA 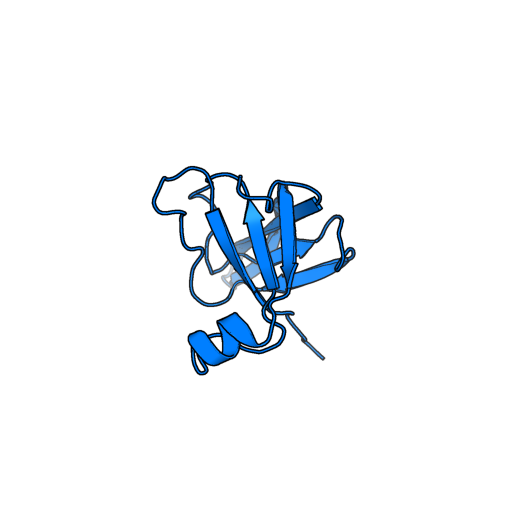A N 8
ATOM 13154 C CA . ALA A 1 37 ? 9.218 -10.441 3.955 1.00 0.00 37 ALA A CA 8
ATOM 13155 C C . ALA A 1 37 ? 9.197 -11.854 3.388 1.00 0.00 37 ALA A C 8
ATOM 13156 O O . ALA A 1 37 ? 10.214 -12.364 2.970 1.00 0.00 37 ALA A O 8
ATOM 13163 N N . SER A 1 38 ? 8.033 -12.495 3.437 1.00 0.00 38 SER A N 8
ATOM 13164 C CA . SER A 1 38 ? 7.714 -13.688 2.664 1.00 0.00 38 SER A CA 8
ATOM 13165 C C . SER A 1 38 ? 6.459 -13.337 1.858 1.00 0.00 38 SER A C 8
ATOM 13166 O O . SER A 1 38 ? 5.347 -13.311 2.406 1.00 0.00 38 SER A O 8
ATOM 13174 N N . VAL A 1 39 ? 6.651 -12.973 0.584 1.00 0.00 39 VAL A N 8
ATOM 13175 C CA . VAL A 1 39 ? 5.561 -12.528 -0.293 1.00 0.00 39 VAL A CA 8
ATOM 13176 C C . VAL A 1 39 ? 4.859 -13.766 -0.868 1.00 0.00 39 VAL A C 8
ATOM 13177 O O . VAL A 1 39 ? 5.275 -14.327 -1.888 1.00 0.00 39 VAL A O 8
ATOM 13190 N N . ASN A 1 40 ? 3.824 -14.226 -0.155 1.00 0.00 40 ASN A N 8
ATOM 13191 C CA . ASN A 1 40 ? 3.020 -15.385 -0.545 1.00 0.00 40 ASN A CA 8
ATOM 13192 C C . ASN A 1 40 ? 1.826 -14.919 -1.393 1.00 0.00 40 ASN A C 8
ATOM 13193 O O . ASN A 1 40 ? 0.808 -14.468 -0.867 1.00 0.00 40 ASN A O 8
ATOM 13204 N N . MET A 1 41 ? 1.982 -15.014 -2.718 1.00 0.00 41 MET A N 8
ATOM 13205 C CA . MET A 1 41 ? 0.935 -14.647 -3.682 1.00 0.00 41 MET A CA 8
ATOM 13206 C C . MET A 1 41 ? -0.066 -15.815 -3.760 1.00 0.00 41 MET A C 8
ATOM 13207 O O . MET A 1 41 ? 0.256 -16.878 -4.308 1.00 0.00 41 MET A O 8
ATOM 13221 N N . VAL A 1 42 ? -1.259 -15.621 -3.156 1.00 0.00 42 VAL A N 8
ATOM 13222 C CA . VAL A 1 42 ? -2.220 -16.714 -2.913 1.00 0.00 42 VAL A CA 8
ATOM 13223 C C . VAL A 1 42 ? -2.940 -17.139 -4.212 1.00 0.00 42 VAL A C 8
ATOM 13224 O O . VAL A 1 42 ? -3.310 -16.301 -5.049 1.00 0.00 42 VAL A O 8
ATOM 13237 N N . SER A 1 43 ? -3.088 -18.459 -4.369 1.00 0.00 43 SER A N 8
ATOM 13238 C CA . SER A 1 43 ? -3.807 -19.084 -5.476 1.00 0.00 43 SER A CA 8
ATOM 13239 C C . SER A 1 43 ? -5.242 -19.429 -5.036 1.00 0.00 43 SER A C 8
ATOM 13240 O O . SER A 1 43 ? -5.679 -19.056 -3.927 1.00 0.00 43 SER A O 8
ATOM 13248 N N . SER A 1 44 ? -5.964 -20.122 -5.927 1.00 0.00 44 SER A N 8
ATOM 13249 C CA . SER A 1 44 ? -7.362 -20.539 -5.715 1.00 0.00 44 SER A CA 8
ATOM 13250 C C . SER A 1 44 ? -7.557 -21.324 -4.407 1.00 0.00 44 SER A C 8
ATOM 13251 O O . SER A 1 44 ? -8.492 -21.046 -3.664 1.00 0.00 44 SER A O 8
ATOM 13259 N N . LYS A 1 45 ? -6.633 -22.263 -4.121 1.00 0.00 45 LYS A N 8
ATOM 13260 C CA . LYS A 1 45 ? -6.716 -23.145 -2.930 1.00 0.00 45 LYS A CA 8
ATOM 13261 C C . LYS A 1 45 ? -6.786 -22.322 -1.619 1.00 0.00 45 LYS A C 8
ATOM 13262 O O . LYS A 1 45 ? -7.635 -22.592 -0.764 1.00 0.00 45 LYS A O 8
ATOM 13281 N N . GLU A 1 46 ? -5.908 -21.305 -1.491 1.00 0.00 46 GLU A N 8
ATOM 13282 C CA . GLU A 1 46 ? -5.896 -20.386 -0.326 1.00 0.00 46 GLU A CA 8
ATOM 13283 C C . GLU A 1 46 ? -7.217 -19.593 -0.205 1.00 0.00 46 GLU A C 8
ATOM 13284 O O . GLU A 1 46 ? -7.752 -19.436 0.894 1.00 0.00 46 GLU A O 8
ATOM 13296 N N . ALA A 1 47 ? -7.715 -19.097 -1.350 1.00 0.00 47 ALA A N 8
ATOM 13297 C CA . ALA A 1 47 ? -8.942 -18.271 -1.420 1.00 0.00 47 ALA A CA 8
ATOM 13298 C C . ALA A 1 47 ? -10.193 -19.077 -0.998 1.00 0.00 47 ALA A C 8
ATOM 13299 O O . ALA A 1 47 ? -11.086 -18.555 -0.326 1.00 0.00 47 ALA A O 8
ATOM 13306 N N . ILE A 1 48 ? -10.224 -20.354 -1.403 1.00 0.00 48 ILE A N 8
ATOM 13307 C CA . ILE A 1 48 ? -11.333 -21.284 -1.097 1.00 0.00 48 ILE A CA 8
ATOM 13308 C C . ILE A 1 48 ? -11.249 -21.764 0.376 1.00 0.00 48 ILE A C 8
ATOM 13309 O O . ILE A 1 48 ? -12.279 -22.009 1.015 1.00 0.00 48 ILE A O 8
ATOM 13325 N N . SER A 1 49 ? -10.011 -21.857 0.912 1.00 0.00 49 SER A N 8
ATOM 13326 C CA . SER A 1 49 ? -9.759 -22.145 2.347 1.00 0.00 49 SER A CA 8
ATOM 13327 C C . SER A 1 49 ? -10.146 -20.933 3.221 1.00 0.00 49 SER A C 8
ATOM 13328 O O . SER A 1 49 ? -10.455 -21.079 4.408 1.00 0.00 49 SER A O 8
ATOM 13336 N N . SER A 1 50 ? -10.100 -19.739 2.608 1.00 0.00 50 SER A N 8
ATOM 13337 C CA . SER A 1 50 ? -10.509 -18.474 3.234 1.00 0.00 50 SER A CA 8
ATOM 13338 C C . SER A 1 50 ? -12.004 -18.174 2.932 1.00 0.00 50 SER A C 8
ATOM 13339 O O . SER A 1 50 ? -12.594 -17.246 3.508 1.00 0.00 50 SER A O 8
ATOM 13347 N N . GLY A 1 51 ? -12.594 -18.958 2.001 1.00 0.00 51 GLY A N 8
ATOM 13348 C CA . GLY A 1 51 ? -13.997 -18.821 1.607 1.00 0.00 51 GLY A CA 8
ATOM 13349 C C . GLY A 1 51 ? -14.187 -17.693 0.602 1.00 0.00 51 GLY A C 8
ATOM 13350 O O . GLY A 1 51 ? -14.249 -17.928 -0.610 1.00 0.00 51 GLY A O 8
ATOM 13354 N N . ALA A 1 52 ? -14.232 -16.457 1.123 1.00 0.00 52 ALA A N 8
ATOM 13355 C CA . ALA A 1 52 ? -14.420 -15.231 0.323 1.00 0.00 52 ALA A CA 8
ATOM 13356 C C . ALA A 1 52 ? -13.767 -14.017 1.020 1.00 0.00 52 ALA A C 8
ATOM 13357 O O . ALA A 1 52 ? -14.011 -12.869 0.627 1.00 0.00 52 ALA A O 8
ATOM 13364 N N . GLU A 1 53 ? -12.940 -14.272 2.061 1.00 0.00 53 GLU A N 8
ATOM 13365 C CA . GLU A 1 53 ? -12.201 -13.211 2.767 1.00 0.00 53 GLU A CA 8
ATOM 13366 C C . GLU A 1 53 ? -11.022 -12.772 1.879 1.00 0.00 53 GLU A C 8
ATOM 13367 O O . GLU A 1 53 ? -10.904 -11.594 1.530 1.00 0.00 53 GLU A O 8
ATOM 13379 N N . LEU A 1 54 ? -10.181 -13.744 1.479 1.00 0.00 54 LEU A N 8
ATOM 13380 C CA . LEU A 1 54 ? -9.160 -13.543 0.430 1.00 0.00 54 LEU A CA 8
ATOM 13381 C C . LEU A 1 54 ? -9.780 -13.811 -0.955 1.00 0.00 54 LEU A C 8
ATOM 13382 O O . LEU A 1 54 ? -10.887 -14.358 -1.065 1.00 0.00 54 LEU A O 8
ATOM 13398 N N . ALA A 1 55 ? -9.055 -13.405 -1.997 1.00 0.00 55 ALA A N 8
ATOM 13399 C CA . ALA A 1 55 ? -9.444 -13.609 -3.404 1.00 0.00 55 ALA A CA 8
ATOM 13400 C C . ALA A 1 55 ? -8.272 -14.240 -4.165 1.00 0.00 55 ALA A C 8
ATOM 13401 O O . ALA A 1 55 ? -7.126 -14.188 -3.698 1.00 0.00 55 ALA A O 8
ATOM 13408 N N . ILE A 1 56 ? -8.567 -14.851 -5.321 1.00 0.00 56 ILE A N 8
ATOM 13409 C CA . ILE A 1 56 ? -7.548 -15.511 -6.153 1.00 0.00 56 ILE A CA 8
ATOM 13410 C C . ILE A 1 56 ? -6.638 -14.440 -6.778 1.00 0.00 56 ILE A C 8
ATOM 13411 O O . ILE A 1 56 ? -7.051 -13.724 -7.699 1.00 0.00 56 ILE A O 8
ATOM 13427 N N . GLY A 1 57 ? -5.419 -14.313 -6.241 1.00 0.00 57 GLY A N 8
ATOM 13428 C CA . GLY A 1 57 ? -4.470 -13.285 -6.671 1.00 0.00 57 GLY A CA 8
ATOM 13429 C C . GLY A 1 57 ? -4.127 -12.282 -5.574 1.00 0.00 57 GLY A C 8
ATOM 13430 O O . GLY A 1 57 ? -3.383 -11.319 -5.818 1.00 0.00 57 GLY A O 8
ATOM 13434 N N . THR A 1 58 ? -4.665 -12.507 -4.360 1.00 0.00 58 THR A N 8
ATOM 13435 C CA . THR A 1 58 ? -4.352 -11.679 -3.186 1.00 0.00 58 THR A CA 8
ATOM 13436 C C . THR A 1 58 ? -2.889 -11.894 -2.750 1.00 0.00 58 THR A C 8
ATOM 13437 O O . THR A 1 58 ? -2.483 -13.006 -2.419 1.00 0.00 58 THR A O 8
ATOM 13448 N N . VAL A 1 59 ? -2.108 -10.818 -2.774 1.00 0.00 59 VAL A N 8
ATOM 13449 C CA . VAL A 1 59 ? -0.700 -10.842 -2.399 1.00 0.00 59 VAL A CA 8
ATOM 13450 C C . VAL A 1 59 ? -0.576 -10.706 -0.867 1.00 0.00 59 VAL A C 8
ATOM 13451 O O . VAL A 1 59 ? -0.672 -9.609 -0.311 1.00 0.00 59 VAL A O 8
ATOM 13464 N N . ARG A 1 60 ? -0.424 -11.851 -0.204 1.00 0.00 60 ARG A N 8
ATOM 13465 C CA . ARG A 1 60 ? -0.282 -11.949 1.256 1.00 0.00 60 ARG A CA 8
ATOM 13466 C C . ARG A 1 60 ? 1.218 -11.814 1.603 1.00 0.00 60 ARG A C 8
ATOM 13467 O O . ARG A 1 60 ? 2.036 -12.559 1.085 1.00 0.00 60 ARG A O 8
ATOM 13488 N N . ILE A 1 61 ? 1.570 -10.868 2.483 1.00 0.00 61 ILE A N 8
ATOM 13489 C CA . ILE A 1 61 ? 2.969 -10.416 2.680 1.00 0.00 61 ILE A CA 8
ATOM 13490 C C . ILE A 1 61 ? 3.315 -10.468 4.175 1.00 0.00 61 ILE A C 8
ATOM 13491 O O . ILE A 1 61 ? 2.794 -9.692 4.971 1.00 0.00 61 ILE A O 8
ATOM 13507 N N . TRP A 1 62 ? 4.180 -11.417 4.539 1.00 0.00 62 TRP A N 8
ATOM 13508 C CA . TRP A 1 62 ? 4.562 -11.677 5.936 1.00 0.00 62 TRP A CA 8
ATOM 13509 C C . TRP A 1 62 ? 5.881 -10.965 6.252 1.00 0.00 62 TRP A C 8
ATOM 13510 O O . TRP A 1 62 ? 6.915 -11.356 5.750 1.00 0.00 62 TRP A O 8
ATOM 13531 N N . ILE A 1 63 ? 5.838 -9.970 7.132 1.00 0.00 63 ILE A N 8
ATOM 13532 C CA . ILE A 1 63 ? 7.021 -9.171 7.522 1.00 0.00 63 ILE A CA 8
ATOM 13533 C C . ILE A 1 63 ? 7.228 -9.317 9.030 1.00 0.00 63 ILE A C 8
ATOM 13534 O O . ILE A 1 63 ? 6.337 -9.811 9.711 1.00 0.00 63 ILE A O 8
ATOM 13550 N N . ARG A 1 64 ? 8.416 -8.966 9.546 1.00 0.00 64 ARG A N 8
ATOM 13551 C CA . ARG A 1 64 ? 8.622 -8.837 11.006 1.00 0.00 64 ARG A CA 8
ATOM 13552 C C . ARG A 1 64 ? 7.670 -7.794 11.637 1.00 0.00 64 ARG A C 8
ATOM 13553 O O . ARG A 1 64 ? 7.272 -6.821 10.985 1.00 0.00 64 ARG A O 8
ATOM 13574 N N . TYR A 1 65 ? 7.326 -8.043 12.916 1.00 0.00 65 TYR A N 8
ATOM 13575 C CA . TYR A 1 65 ? 6.283 -7.313 13.653 1.00 0.00 65 TYR A CA 8
ATOM 13576 C C . TYR A 1 65 ? 6.642 -5.832 13.807 1.00 0.00 65 TYR A C 8
ATOM 13577 O O . TYR A 1 65 ? 7.713 -5.498 14.321 1.00 0.00 65 TYR A O 8
ATOM 13595 N N . ARG A 1 66 ? 5.734 -4.959 13.360 1.00 0.00 66 ARG A N 8
ATOM 13596 C CA . ARG A 1 66 ? 5.909 -3.501 13.427 1.00 0.00 66 ARG A CA 8
ATOM 13597 C C . ARG A 1 66 ? 4.538 -2.816 13.475 1.00 0.00 66 ARG A C 8
ATOM 13598 O O . ARG A 1 66 ? 3.645 -3.138 12.687 1.00 0.00 66 ARG A O 8
ATOM 13619 N N . LYS A 1 67 ? 4.394 -1.850 14.401 1.00 0.00 67 LYS A N 8
ATOM 13620 C CA . LYS A 1 67 ? 3.140 -1.079 14.604 1.00 0.00 67 LYS A CA 8
ATOM 13621 C C . LYS A 1 67 ? 3.048 0.108 13.609 1.00 0.00 67 LYS A C 8
ATOM 13622 O O . LYS A 1 67 ? 2.151 0.952 13.711 1.00 0.00 67 LYS A O 8
ATOM 13641 N N . ASP A 1 68 ? 3.959 0.121 12.623 1.00 0.00 68 ASP A N 8
ATOM 13642 C CA . ASP A 1 68 ? 4.221 1.272 11.742 1.00 0.00 68 ASP A CA 8
ATOM 13643 C C . ASP A 1 68 ? 3.358 1.219 10.473 1.00 0.00 68 ASP A C 8
ATOM 13644 O O . ASP A 1 68 ? 3.039 2.263 9.894 1.00 0.00 68 ASP A O 8
ATOM 13653 N N . ILE A 1 69 ? 2.972 0.007 10.055 1.00 0.00 69 ILE A N 8
ATOM 13654 C CA . ILE A 1 69 ? 2.265 -0.194 8.778 1.00 0.00 69 ILE A CA 8
ATOM 13655 C C . ILE A 1 69 ? 0.807 0.270 8.898 1.00 0.00 69 ILE A C 8
ATOM 13656 O O . ILE A 1 69 ? 0.140 0.017 9.910 1.00 0.00 69 ILE A O 8
ATOM 13672 N N . ASN A 1 70 ? 0.338 0.956 7.852 1.00 0.00 70 ASN A N 8
ATOM 13673 C CA . ASN A 1 70 ? -1.031 1.478 7.759 1.00 0.00 70 ASN A CA 8
ATOM 13674 C C . ASN A 1 70 ? -1.566 1.221 6.340 1.00 0.00 70 ASN A C 8
ATOM 13675 O O . ASN A 1 70 ? -0.789 0.923 5.427 1.00 0.00 70 ASN A O 8
ATOM 13686 N N . ALA A 1 71 ? -2.891 1.343 6.172 1.00 0.00 71 ALA A N 8
ATOM 13687 C CA . ALA A 1 71 ? -3.567 1.213 4.868 1.00 0.00 71 ALA A CA 8
ATOM 13688 C C . ALA A 1 71 ? -3.100 2.293 3.866 1.00 0.00 71 ALA A C 8
ATOM 13689 O O . ALA A 1 71 ? -3.186 2.108 2.647 1.00 0.00 71 ALA A O 8
ATOM 13696 N N . THR A 1 72 ? -2.575 3.411 4.408 1.00 0.00 72 THR A N 8
ATOM 13697 C CA . THR A 1 72 ? -1.991 4.507 3.616 1.00 0.00 72 THR A CA 8
ATOM 13698 C C . THR A 1 72 ? -0.487 4.254 3.308 1.00 0.00 72 THR A C 8
ATOM 13699 O O . THR A 1 72 ? 0.301 5.193 3.134 1.00 0.00 72 THR A O 8
ATOM 13710 N N . SER A 1 73 ? -0.108 2.972 3.230 1.00 0.00 73 SER A N 8
ATOM 13711 C CA . SER A 1 73 ? 1.199 2.531 2.733 1.00 0.00 73 SER A CA 8
ATOM 13712 C C . SER A 1 73 ? 0.971 1.494 1.621 1.00 0.00 73 SER A C 8
ATOM 13713 O O . SER A 1 73 ? 0.100 0.648 1.748 1.00 0.00 73 SER A O 8
ATOM 13721 N N . ARG A 1 74 ? 1.695 1.618 0.498 1.00 0.00 74 ARG A N 8
ATOM 13722 C CA . ARG A 1 74 ? 1.750 0.572 -0.540 1.00 0.00 74 ARG A CA 8
ATOM 13723 C C . ARG A 1 74 ? 3.048 -0.221 -0.370 1.00 0.00 74 ARG A C 8
ATOM 13724 O O . ARG A 1 74 ? 4.058 0.321 0.088 1.00 0.00 74 ARG A O 8
ATOM 13745 N N . ILE A 1 75 ? 3.004 -1.504 -0.722 1.00 0.00 75 ILE A N 8
ATOM 13746 C CA . ILE A 1 75 ? 4.131 -2.428 -0.569 1.00 0.00 75 ILE A CA 8
ATOM 13747 C C . ILE A 1 75 ? 4.687 -2.789 -1.960 1.00 0.00 75 ILE A C 8
ATOM 13748 O O . ILE A 1 75 ? 4.020 -3.498 -2.717 1.00 0.00 75 ILE A O 8
ATOM 13764 N N . LYS A 1 76 ? 5.889 -2.285 -2.306 1.00 0.00 76 LYS A N 8
ATOM 13765 C CA . LYS A 1 76 ? 6.543 -2.620 -3.589 1.00 0.00 76 LYS A CA 8
ATOM 13766 C C . LYS A 1 76 ? 7.614 -3.691 -3.353 1.00 0.00 76 LYS A C 8
ATOM 13767 O O . LYS A 1 76 ? 8.621 -3.425 -2.695 1.00 0.00 76 LYS A O 8
ATOM 13786 N N . VAL A 1 77 ? 7.387 -4.900 -3.893 1.00 0.00 77 VAL A N 8
ATOM 13787 C CA . VAL A 1 77 ? 8.299 -6.047 -3.707 1.00 0.00 77 VAL A CA 8
ATOM 13788 C C . VAL A 1 77 ? 9.628 -5.781 -4.444 1.00 0.00 77 VAL A C 8
ATOM 13789 O O . VAL A 1 77 ? 9.684 -5.830 -5.675 1.00 0.00 77 VAL A O 8
ATOM 13802 N N . SER A 1 78 ? 10.669 -5.447 -3.664 1.00 0.00 78 SER A N 8
ATOM 13803 C CA . SER A 1 78 ? 12.004 -5.093 -4.190 1.00 0.00 78 SER A CA 8
ATOM 13804 C C . SER A 1 78 ? 12.731 -6.321 -4.772 1.00 0.00 78 SER A C 8
ATOM 13805 O O . SER A 1 78 ? 13.576 -6.188 -5.663 1.00 0.00 78 SER A O 8
ATOM 13813 N N . THR A 1 79 ? 12.375 -7.506 -4.261 1.00 0.00 79 THR A N 8
ATOM 13814 C CA . THR A 1 79 ? 12.919 -8.782 -4.731 1.00 0.00 79 THR A CA 8
ATOM 13815 C C . THR A 1 79 ? 12.009 -9.917 -4.249 1.00 0.00 79 THR A C 8
ATOM 13816 O O . THR A 1 79 ? 11.554 -9.904 -3.098 1.00 0.00 79 THR A O 8
ATOM 13827 N N . GLY A 1 80 ? 11.705 -10.858 -5.157 1.00 0.00 80 GLY A N 8
ATOM 13828 C CA . GLY A 1 80 ? 10.860 -12.001 -4.841 1.00 0.00 80 GLY A CA 8
ATOM 13829 C C . GLY A 1 80 ? 10.047 -12.468 -6.039 1.00 0.00 80 GLY A C 8
ATOM 13830 O O . GLY A 1 80 ? 10.450 -12.212 -7.183 1.00 0.00 80 GLY A O 8
ATOM 13834 N N . PRO A 1 81 ? 8.868 -13.135 -5.811 1.00 0.00 81 PRO A N 8
ATOM 13835 C CA . PRO A 1 81 ? 8.021 -13.687 -6.900 1.00 0.00 81 PRO A CA 8
ATOM 13836 C C . PRO A 1 81 ? 7.334 -12.579 -7.727 1.00 0.00 81 PRO A C 8
ATOM 13837 O O . PRO A 1 81 ? 6.914 -12.813 -8.866 1.00 0.00 81 PRO A O 8
ATOM 13848 N N . LEU A 1 82 ? 7.233 -11.372 -7.136 1.00 0.00 82 LEU A N 8
ATOM 13849 C CA . LEU A 1 82 ? 6.556 -10.213 -7.749 1.00 0.00 82 LEU A CA 8
ATOM 13850 C C . LEU A 1 82 ? 7.488 -8.987 -7.728 1.00 0.00 82 LEU A C 8
ATOM 13851 O O . LEU A 1 82 ? 7.033 -7.855 -7.525 1.00 0.00 82 LEU A O 8
ATOM 13867 N N . ALA A 1 83 ? 8.793 -9.230 -7.967 1.00 0.00 83 ALA A N 8
ATOM 13868 C CA . ALA A 1 83 ? 9.837 -8.181 -7.951 1.00 0.00 83 ALA A CA 8
ATOM 13869 C C . ALA A 1 83 ? 9.593 -7.136 -9.058 1.00 0.00 83 ALA A C 8
ATOM 13870 O O . ALA A 1 83 ? 9.909 -7.373 -10.227 1.00 0.00 83 ALA A O 8
ATOM 13877 N N . GLY A 1 84 ? 8.973 -6.010 -8.670 1.00 0.00 84 GLY A N 8
ATOM 13878 C CA . GLY A 1 84 ? 8.627 -4.927 -9.596 1.00 0.00 84 GLY A CA 8
ATOM 13879 C C . GLY A 1 84 ? 7.263 -4.326 -9.282 1.00 0.00 84 GLY A C 8
ATOM 13880 O O . GLY A 1 84 ? 7.058 -3.111 -9.431 1.00 0.00 84 GLY A O 8
ATOM 13884 N N . ARG A 1 85 ? 6.336 -5.185 -8.829 1.00 0.00 85 ARG A N 8
ATOM 13885 C CA . ARG A 1 85 ? 4.953 -4.789 -8.497 1.00 0.00 85 ARG A CA 8
ATOM 13886 C C . ARG A 1 85 ? 4.890 -3.890 -7.258 1.00 0.00 85 ARG A C 8
ATOM 13887 O O . ARG A 1 85 ? 5.563 -4.152 -6.259 1.00 0.00 85 ARG A O 8
ATOM 13908 N N . VAL A 1 86 ? 4.043 -2.856 -7.343 1.00 0.00 86 VAL A N 8
ATOM 13909 C CA . VAL A 1 86 ? 3.725 -1.951 -6.229 1.00 0.00 86 VAL A CA 8
ATOM 13910 C C . VAL A 1 86 ? 2.275 -2.242 -5.775 1.00 0.00 86 VAL A C 8
ATOM 13911 O O . VAL A 1 86 ? 1.288 -1.676 -6.278 1.00 0.00 86 VAL A O 8
ATOM 13924 N N . LEU A 1 87 ? 2.173 -3.222 -4.868 1.00 0.00 87 LEU A N 8
ATOM 13925 C CA . LEU A 1 87 ? 0.895 -3.743 -4.366 1.00 0.00 87 LEU A CA 8
ATOM 13926 C C . LEU A 1 87 ? 0.226 -2.732 -3.426 1.00 0.00 87 LEU A C 8
ATOM 13927 O O . LEU A 1 87 ? 0.893 -1.947 -2.747 1.00 0.00 87 LEU A O 8
ATOM 13943 N N . ASN A 1 88 ? -1.102 -2.763 -3.421 1.00 0.00 88 ASN A N 8
ATOM 13944 C CA . ASN A 1 88 ? -1.937 -1.886 -2.597 1.00 0.00 88 ASN A CA 8
ATOM 13945 C C . ASN A 1 88 ? -2.575 -2.723 -1.491 1.00 0.00 88 ASN A C 8
ATOM 13946 O O . ASN A 1 88 ? -3.027 -3.847 -1.758 1.00 0.00 88 ASN A O 8
ATOM 13957 N N . ILE A 1 89 ? -2.635 -2.170 -0.267 1.00 0.00 89 ILE A N 8
ATOM 13958 C CA . ILE A 1 89 ? -3.170 -2.891 0.903 1.00 0.00 89 ILE A CA 8
ATOM 13959 C C . ILE A 1 89 ? -4.703 -2.900 0.818 1.00 0.00 89 ILE A C 8
ATOM 13960 O O . ILE A 1 89 ? -5.348 -1.858 1.000 1.00 0.00 89 ILE A O 8
ATOM 13976 N N . ILE A 1 90 ? -5.268 -4.068 0.473 1.00 0.00 90 ILE A N 8
ATOM 13977 C CA . ILE A 1 90 ? -6.726 -4.263 0.335 1.00 0.00 90 ILE A CA 8
ATOM 13978 C C . ILE A 1 90 ? -7.388 -4.407 1.729 1.00 0.00 90 ILE A C 8
ATOM 13979 O O . ILE A 1 90 ? -7.767 -5.502 2.168 1.00 0.00 90 ILE A O 8
ATOM 13995 N N . GLY A 1 91 ? -7.493 -3.270 2.431 1.00 0.00 91 GLY A N 8
ATOM 13996 C CA . GLY A 1 91 ? -7.985 -3.218 3.808 1.00 0.00 91 GLY A CA 8
ATOM 13997 C C . GLY A 1 91 ? -6.950 -2.583 4.721 1.00 0.00 91 GLY A C 8
ATOM 13998 O O . GLY A 1 91 ? -6.270 -1.635 4.316 1.00 0.00 91 GLY A O 8
ATOM 14002 N N . GLN A 1 92 ? -6.811 -3.113 5.940 1.00 0.00 92 GLN A N 8
ATOM 14003 C CA . GLN A 1 92 ? -5.868 -2.601 6.955 1.00 0.00 92 GLN A CA 8
ATOM 14004 C C . GLN A 1 92 ? -4.990 -3.764 7.458 1.00 0.00 92 GLN A C 8
ATOM 14005 O O . GLN A 1 92 ? -5.523 -4.857 7.674 1.00 0.00 92 GLN A O 8
ATOM 14019 N N . PRO A 1 93 ? -3.642 -3.559 7.658 1.00 0.00 93 PRO A N 8
ATOM 14020 C CA . PRO A 1 93 ? -2.702 -4.628 8.120 1.00 0.00 93 PRO A CA 8
ATOM 14021 C C . PRO A 1 93 ? -3.158 -5.287 9.445 1.00 0.00 93 PRO A C 8
ATOM 14022 O O . PRO A 1 93 ? -3.690 -4.609 10.337 1.00 0.00 93 PRO A O 8
ATOM 14033 N N . LEU A 1 94 ? -2.955 -6.607 9.551 1.00 0.00 94 LEU A N 8
ATOM 14034 C CA . LEU A 1 94 ? -3.443 -7.426 10.675 1.00 0.00 94 LEU A CA 8
ATOM 14035 C C . LEU A 1 94 ? -2.221 -8.095 11.359 1.00 0.00 94 LEU A C 8
ATOM 14036 O O . LEU A 1 94 ? -1.496 -8.846 10.706 1.00 0.00 94 LEU A O 8
ATOM 14052 N N . PRO A 1 95 ? -1.966 -7.824 12.685 1.00 0.00 95 PRO A N 8
ATOM 14053 C CA . PRO A 1 95 ? -0.849 -8.462 13.433 1.00 0.00 95 PRO A CA 8
ATOM 14054 C C . PRO A 1 95 ? -1.011 -9.998 13.526 1.00 0.00 95 PRO A C 8
ATOM 14055 O O . PRO A 1 95 ? -2.120 -10.525 13.435 1.00 0.00 95 PRO A O 8
ATOM 14066 N N . ASP A 1 96 ? 0.110 -10.704 13.696 1.00 0.00 96 ASP A N 8
ATOM 14067 C CA . ASP A 1 96 ? 0.126 -12.172 13.837 1.00 0.00 96 ASP A CA 8
ATOM 14068 C C . ASP A 1 96 ? -0.514 -12.595 15.175 1.00 0.00 96 ASP A C 8
ATOM 14069 O O . ASP A 1 96 ? -0.451 -11.848 16.157 1.00 0.00 96 ASP A O 8
ATOM 14078 N N . ALA A 1 97 ? -1.097 -13.806 15.189 1.00 0.00 97 ALA A N 8
ATOM 14079 C CA . ALA A 1 97 ? -1.721 -14.417 16.378 1.00 0.00 97 ALA A CA 8
ATOM 14080 C C . ALA A 1 97 ? -0.712 -14.579 17.536 1.00 0.00 97 ALA A C 8
ATOM 14081 O O . ALA A 1 97 ? -1.042 -14.333 18.700 1.00 0.00 97 ALA A O 8
ATOM 14088 N N . ALA A 1 98 ? 0.520 -14.993 17.193 1.00 0.00 98 ALA A N 8
ATOM 14089 C CA . ALA A 1 98 ? 1.624 -15.166 18.167 1.00 0.00 98 ALA A CA 8
ATOM 14090 C C . ALA A 1 98 ? 2.464 -13.873 18.324 1.00 0.00 98 ALA A C 8
ATOM 14091 O O . ALA A 1 98 ? 3.409 -13.843 19.127 1.00 0.00 98 ALA A O 8
ATOM 14098 N N . ARG A 1 99 ? 2.129 -12.834 17.511 1.00 0.00 99 ARG A N 8
ATOM 14099 C CA . ARG A 1 99 ? 2.762 -11.483 17.547 1.00 0.00 99 ARG A CA 8
ATOM 14100 C C . ARG A 1 99 ? 4.271 -11.507 17.182 1.00 0.00 99 ARG A C 8
ATOM 14101 O O . ARG A 1 99 ? 4.970 -10.510 17.400 1.00 0.00 99 ARG A O 8
ATOM 14122 N N . THR A 1 100 ? 4.750 -12.607 16.576 1.00 0.00 100 THR A N 8
ATOM 14123 C CA . THR A 1 100 ? 6.174 -12.750 16.194 1.00 0.00 100 THR A CA 8
ATOM 14124 C C . THR A 1 100 ? 6.466 -12.042 14.845 1.00 0.00 100 THR A C 8
ATOM 14125 O O . THR A 1 100 ? 7.626 -11.882 14.449 1.00 0.00 100 THR A O 8
ATOM 14136 N N . ARG A 1 101 ? 5.398 -11.568 14.179 1.00 0.00 101 ARG A N 8
ATOM 14137 C CA . ARG A 1 101 ? 5.472 -10.969 12.839 1.00 0.00 101 ARG A CA 8
ATOM 14138 C C . ARG A 1 101 ? 4.180 -10.159 12.574 1.00 0.00 101 ARG A C 8
ATOM 14139 O O . ARG A 1 101 ? 3.249 -10.177 13.383 1.00 0.00 101 ARG A O 8
ATOM 14160 N N . LEU A 1 102 ? 4.169 -9.379 11.496 1.00 0.00 102 LEU A N 8
ATOM 14161 C CA . LEU A 1 102 ? 2.992 -8.605 11.060 1.00 0.00 102 LEU A CA 8
ATOM 14162 C C . LEU A 1 102 ? 2.532 -9.182 9.711 1.00 0.00 102 LEU A C 8
ATOM 14163 O O . LEU A 1 102 ? 3.360 -9.394 8.819 1.00 0.00 102 LEU A O 8
ATOM 14179 N N . GLU A 1 103 ? 1.226 -9.464 9.565 1.00 0.00 103 GLU A N 8
ATOM 14180 C CA . GLU A 1 103 ? 0.679 -9.957 8.296 1.00 0.00 103 GLU A CA 8
ATOM 14181 C C . GLU A 1 103 ? 0.011 -8.813 7.539 1.00 0.00 103 GLU A C 8
ATOM 14182 O O . GLU A 1 103 ? -0.975 -8.230 8.001 1.00 0.00 103 GLU A O 8
ATOM 14194 N N . ILE A 1 104 ? 0.588 -8.479 6.390 1.00 0.00 104 ILE A N 8
ATOM 14195 C CA . ILE A 1 104 ? 0.023 -7.497 5.466 1.00 0.00 104 ILE A CA 8
ATOM 14196 C C . ILE A 1 104 ? -0.820 -8.243 4.421 1.00 0.00 104 ILE A C 8
ATOM 14197 O O . ILE A 1 104 ? -0.411 -9.298 3.928 1.00 0.00 104 ILE A O 8
ATOM 14213 N N . LEU A 1 105 ? -2.001 -7.709 4.118 1.00 0.00 105 LEU A N 8
ATOM 14214 C CA . LEU A 1 105 ? -2.839 -8.190 3.016 1.00 0.00 105 LEU A CA 8
ATOM 14215 C C . LEU A 1 105 ? -2.815 -7.120 1.925 1.00 0.00 105 LEU A C 8
ATOM 14216 O O . LEU A 1 105 ? -3.012 -5.932 2.191 1.00 0.00 105 LEU A O 8
ATOM 14232 N N . CYS A 1 106 ? -2.554 -7.557 0.706 1.00 0.00 106 CYS A N 8
ATOM 14233 C CA . CYS A 1 106 ? -2.374 -6.684 -0.451 1.00 0.00 106 CYS A CA 8
ATOM 14234 C C . CYS A 1 106 ? -2.886 -7.402 -1.685 1.00 0.00 106 CYS A C 8
ATOM 14235 O O . CYS A 1 106 ? -3.237 -8.582 -1.626 1.00 0.00 106 CYS A O 8
ATOM 14243 N N . ARG A 1 107 ? -2.959 -6.673 -2.789 1.00 0.00 107 ARG A N 8
ATOM 14244 C CA . ARG A 1 107 ? -3.260 -7.248 -4.099 1.00 0.00 107 ARG A CA 8
ATOM 14245 C C . ARG A 1 107 ? -2.760 -6.311 -5.197 1.00 0.00 107 ARG A C 8
ATOM 14246 O O . ARG A 1 107 ? -2.490 -5.121 -4.955 1.00 0.00 107 ARG A O 8
ATOM 14267 N N . GLU A 1 108 ? -2.604 -6.884 -6.387 1.00 0.00 108 GLU A N 8
ATOM 14268 C CA . GLU A 1 108 ? -2.259 -6.169 -7.615 1.00 0.00 108 GLU A CA 8
ATOM 14269 C C . GLU A 1 108 ? -3.379 -5.187 -7.992 1.00 0.00 108 GLU A C 8
ATOM 14270 O O . GLU A 1 108 ? -4.566 -5.466 -7.758 1.00 0.00 108 GLU A O 8
ATOM 14282 N N . GLY A 1 109 ? -2.990 -4.052 -8.581 1.00 0.00 109 GLY A N 8
ATOM 14283 C CA . GLY A 1 109 ? -3.944 -3.119 -9.177 1.00 0.00 109 GLY A CA 8
ATOM 14284 C C . GLY A 1 109 ? -4.197 -3.485 -10.642 1.00 0.00 109 GLY A C 8
ATOM 14285 O O . GLY A 1 109 ? -4.109 -2.631 -11.532 1.00 0.00 109 GLY A O 8
ATOM 14289 N N . ALA A 1 110 ? -4.471 -4.794 -10.860 1.00 0.00 110 ALA A N 8
ATOM 14290 C CA . ALA A 1 110 ? -4.649 -5.426 -12.174 1.00 0.00 110 ALA A CA 8
ATOM 14291 C C . ALA A 1 110 ? -3.479 -5.114 -13.139 1.00 0.00 110 ALA A C 8
ATOM 14292 O O . ALA A 1 110 ? -2.425 -5.761 -13.076 1.00 0.00 110 ALA A O 8
ATOM 14299 N N . GLU A 1 111 ? -3.672 -4.083 -13.975 1.00 0.00 111 GLU A N 8
ATOM 14300 C CA . GLU A 1 111 ? -2.720 -3.648 -15.016 1.00 0.00 111 GLU A CA 8
ATOM 14301 C C . GLU A 1 111 ? -3.179 -2.270 -15.556 1.00 0.00 111 GLU A C 8
ATOM 14302 O O . GLU A 1 111 ? -2.845 -1.869 -16.675 1.00 0.00 111 GLU A O 8
ATOM 14314 N N . LYS A 1 112 ? -3.905 -1.533 -14.692 1.00 0.00 112 LYS A N 8
ATOM 14315 C CA . LYS A 1 112 ? -4.567 -0.256 -15.024 1.00 0.00 112 LYS A CA 8
ATOM 14316 C C . LYS A 1 112 ? -3.785 0.919 -14.368 1.00 0.00 112 LYS A C 8
ATOM 14317 O O . LYS A 1 112 ? -4.254 1.518 -13.381 1.00 0.00 112 LYS A O 8
ATOM 14337 N N . MET A 1 1 ? 6.647 -17.546 17.261 1.00 0.00 1 MET A N 9
ATOM 14338 C CA . MET A 1 1 ? 6.117 -18.101 16.000 1.00 0.00 1 MET A CA 9
ATOM 14339 C C . MET A 1 1 ? 6.924 -17.548 14.797 1.00 0.00 1 MET A C 9
ATOM 14340 O O . MET A 1 1 ? 6.640 -17.882 13.638 1.00 0.00 1 MET A O 9
ATOM 14356 N N . ASN A 1 2 ? 7.953 -16.704 15.084 1.00 0.00 2 ASN A N 9
ATOM 14357 C CA . ASN A 1 2 ? 8.863 -16.181 14.051 1.00 0.00 2 ASN A CA 9
ATOM 14358 C C . ASN A 1 2 ? 9.829 -17.297 13.605 1.00 0.00 2 ASN A C 9
ATOM 14359 O O . ASN A 1 2 ? 10.504 -17.916 14.430 1.00 0.00 2 ASN A O 9
ATOM 14370 N N . ILE A 1 3 ? 9.819 -17.585 12.298 1.00 0.00 3 ILE A N 9
ATOM 14371 C CA . ILE A 1 3 ? 10.674 -18.605 11.642 1.00 0.00 3 ILE A CA 9
ATOM 14372 C C . ILE A 1 3 ? 11.354 -17.925 10.427 1.00 0.00 3 ILE A C 9
ATOM 14373 O O . ILE A 1 3 ? 11.016 -16.777 10.094 1.00 0.00 3 ILE A O 9
ATOM 14389 N N . GLY A 1 4 ? 12.329 -18.604 9.784 1.00 0.00 4 GLY A N 9
ATOM 14390 C CA . GLY A 1 4 ? 12.966 -18.129 8.548 1.00 0.00 4 GLY A CA 9
ATOM 14391 C C . GLY A 1 4 ? 12.069 -18.285 7.315 1.00 0.00 4 GLY A C 9
ATOM 14392 O O . GLY A 1 4 ? 12.445 -18.941 6.348 1.00 0.00 4 GLY A O 9
ATOM 14396 N N . ARG A 1 5 ? 10.865 -17.682 7.383 1.00 0.00 5 ARG A N 9
ATOM 14397 C CA . ARG A 1 5 ? 9.890 -17.616 6.278 1.00 0.00 5 ARG A CA 9
ATOM 14398 C C . ARG A 1 5 ? 10.258 -16.465 5.325 1.00 0.00 5 ARG A C 9
ATOM 14399 O O . ARG A 1 5 ? 9.915 -16.493 4.138 1.00 0.00 5 ARG A O 9
ATOM 14420 N N . LEU A 1 6 ? 10.971 -15.459 5.870 1.00 0.00 6 LEU A N 9
ATOM 14421 C CA . LEU A 1 6 ? 11.352 -14.244 5.139 1.00 0.00 6 LEU A CA 9
ATOM 14422 C C . LEU A 1 6 ? 12.419 -14.592 4.081 1.00 0.00 6 LEU A C 9
ATOM 14423 O O . LEU A 1 6 ? 13.595 -14.748 4.409 1.00 0.00 6 LEU A O 9
ATOM 14439 N N . ARG A 1 7 ? 11.981 -14.782 2.830 1.00 0.00 7 ARG A N 9
ATOM 14440 C CA . ARG A 1 7 ? 12.868 -15.163 1.702 1.00 0.00 7 ARG A CA 9
ATOM 14441 C C . ARG A 1 7 ? 13.101 -13.949 0.775 1.00 0.00 7 ARG A C 9
ATOM 14442 O O . ARG A 1 7 ? 14.176 -13.788 0.192 1.00 0.00 7 ARG A O 9
ATOM 14463 N N . ASP A 1 8 ? 12.067 -13.100 0.666 1.00 0.00 8 ASP A N 9
ATOM 14464 C CA . ASP A 1 8 ? 12.037 -11.926 -0.229 1.00 0.00 8 ASP A CA 9
ATOM 14465 C C . ASP A 1 8 ? 12.435 -10.668 0.541 1.00 0.00 8 ASP A C 9
ATOM 14466 O O . ASP A 1 8 ? 12.821 -10.745 1.717 1.00 0.00 8 ASP A O 9
ATOM 14475 N N . ARG A 1 9 ? 12.330 -9.510 -0.128 1.00 0.00 9 ARG A N 9
ATOM 14476 C CA . ARG A 1 9 ? 12.623 -8.204 0.476 1.00 0.00 9 ARG A CA 9
ATOM 14477 C C . ARG A 1 9 ? 11.824 -7.122 -0.266 1.00 0.00 9 ARG A C 9
ATOM 14478 O O . ARG A 1 9 ? 11.933 -6.995 -1.490 1.00 0.00 9 ARG A O 9
ATOM 14499 N N . ILE A 1 10 ? 11.002 -6.358 0.484 1.00 0.00 10 ILE A N 9
ATOM 14500 C CA . ILE A 1 10 ? 10.130 -5.300 -0.074 1.00 0.00 10 ILE A CA 9
ATOM 14501 C C . ILE A 1 10 ? 10.552 -3.924 0.470 1.00 0.00 10 ILE A C 9
ATOM 14502 O O . ILE A 1 10 ? 11.198 -3.841 1.520 1.00 0.00 10 ILE A O 9
ATOM 14518 N N . THR A 1 11 ? 10.173 -2.855 -0.238 1.00 0.00 11 THR A N 9
ATOM 14519 C CA . THR A 1 11 ? 10.279 -1.477 0.260 1.00 0.00 11 THR A CA 9
ATOM 14520 C C . THR A 1 11 ? 8.867 -0.927 0.544 1.00 0.00 11 THR A C 9
ATOM 14521 O O . THR A 1 11 ? 7.901 -1.277 -0.148 1.00 0.00 11 THR A O 9
ATOM 14532 N N . ILE A 1 12 ? 8.770 -0.081 1.579 1.00 0.00 12 ILE A N 9
ATOM 14533 C CA . ILE A 1 12 ? 7.507 0.477 2.082 1.00 0.00 12 ILE A CA 9
ATOM 14534 C C . ILE A 1 12 ? 7.327 1.922 1.574 1.00 0.00 12 ILE A C 9
ATOM 14535 O O . ILE A 1 12 ? 8.030 2.826 2.029 1.00 0.00 12 ILE A O 9
ATOM 14551 N N . GLN A 1 13 ? 6.401 2.126 0.614 1.00 0.00 13 GLN A N 9
ATOM 14552 C CA . GLN A 1 13 ? 6.064 3.478 0.116 1.00 0.00 13 GLN A CA 9
ATOM 14553 C C . GLN A 1 13 ? 5.154 4.162 1.142 1.00 0.00 13 GLN A C 9
ATOM 14554 O O . GLN A 1 13 ? 3.940 3.941 1.159 1.00 0.00 13 GLN A O 9
ATOM 14568 N N . THR A 1 14 ? 5.765 4.955 2.018 1.00 0.00 14 THR A N 9
ATOM 14569 C CA . THR A 1 14 ? 5.057 5.730 3.036 1.00 0.00 14 THR A CA 9
ATOM 14570 C C . THR A 1 14 ? 4.476 7.008 2.408 1.00 0.00 14 THR A C 9
ATOM 14571 O O . THR A 1 14 ? 5.018 7.521 1.423 1.00 0.00 14 THR A O 9
ATOM 14582 N N . LEU A 1 15 ? 3.375 7.518 2.975 1.00 0.00 15 LEU A N 9
ATOM 14583 C CA . LEU A 1 15 ? 2.625 8.627 2.376 1.00 0.00 15 LEU A CA 9
ATOM 14584 C C . LEU A 1 15 ? 3.112 9.980 2.922 1.00 0.00 15 LEU A C 9
ATOM 14585 O O . LEU A 1 15 ? 2.733 10.404 4.019 1.00 0.00 15 LEU A O 9
ATOM 14601 N N . LYS A 1 16 ? 3.987 10.624 2.155 1.00 0.00 16 LYS A N 9
ATOM 14602 C CA . LYS A 1 16 ? 4.472 11.981 2.423 1.00 0.00 16 LYS A CA 9
ATOM 14603 C C . LYS A 1 16 ? 3.393 13.005 2.023 1.00 0.00 16 LYS A C 9
ATOM 14604 O O . LYS A 1 16 ? 3.274 13.372 0.856 1.00 0.00 16 LYS A O 9
ATOM 14623 N N . GLN A 1 17 ? 2.590 13.422 2.999 1.00 0.00 17 GLN A N 9
ATOM 14624 C CA . GLN A 1 17 ? 1.525 14.413 2.798 1.00 0.00 17 GLN A CA 9
ATOM 14625 C C . GLN A 1 17 ? 2.156 15.814 2.909 1.00 0.00 17 GLN A C 9
ATOM 14626 O O . GLN A 1 17 ? 2.523 16.257 4.001 1.00 0.00 17 GLN A O 9
ATOM 14640 N N . THR A 1 18 ? 2.332 16.472 1.754 1.00 0.00 18 THR A N 9
ATOM 14641 C CA . THR A 1 18 ? 3.105 17.722 1.618 1.00 0.00 18 THR A CA 9
ATOM 14642 C C . THR A 1 18 ? 2.167 18.891 1.280 1.00 0.00 18 THR A C 9
ATOM 14643 O O . THR A 1 18 ? 1.552 18.897 0.223 1.00 0.00 18 THR A O 9
ATOM 14654 N N . ARG A 1 19 ? 2.070 19.880 2.174 1.00 0.00 19 ARG A N 9
ATOM 14655 C CA . ARG A 1 19 ? 1.130 21.004 2.016 1.00 0.00 19 ARG A CA 9
ATOM 14656 C C . ARG A 1 19 ? 1.757 22.128 1.155 1.00 0.00 19 ARG A C 9
ATOM 14657 O O . ARG A 1 19 ? 2.949 22.421 1.276 1.00 0.00 19 ARG A O 9
ATOM 14678 N N . ASP A 1 20 ? 0.935 22.729 0.277 1.00 0.00 20 ASP A N 9
ATOM 14679 C CA . ASP A 1 20 ? 1.352 23.777 -0.686 1.00 0.00 20 ASP A CA 9
ATOM 14680 C C . ASP A 1 20 ? 0.966 25.173 -0.135 1.00 0.00 20 ASP A C 9
ATOM 14681 O O . ASP A 1 20 ? 0.343 25.251 0.935 1.00 0.00 20 ASP A O 9
ATOM 14690 N N . ILE A 1 21 ? 1.309 26.253 -0.884 1.00 0.00 21 ILE A N 9
ATOM 14691 C CA . ILE A 1 21 ? 1.161 27.664 -0.439 1.00 0.00 21 ILE A CA 9
ATOM 14692 C C . ILE A 1 21 ? -0.250 27.988 0.111 1.00 0.00 21 ILE A C 9
ATOM 14693 O O . ILE A 1 21 ? -0.372 28.589 1.183 1.00 0.00 21 ILE A O 9
ATOM 14709 N N . THR A 1 22 ? -1.305 27.570 -0.608 1.00 0.00 22 THR A N 9
ATOM 14710 C CA . THR A 1 22 ? -2.700 27.895 -0.232 1.00 0.00 22 THR A CA 9
ATOM 14711 C C . THR A 1 22 ? -3.437 26.672 0.364 1.00 0.00 22 THR A C 9
ATOM 14712 O O . THR A 1 22 ? -4.655 26.708 0.536 1.00 0.00 22 THR A O 9
ATOM 14723 N N . GLY A 1 23 ? -2.677 25.602 0.706 1.00 0.00 23 GLY A N 9
ATOM 14724 C CA . GLY A 1 23 ? -3.188 24.503 1.557 1.00 0.00 23 GLY A CA 9
ATOM 14725 C C . GLY A 1 23 ? -3.497 23.202 0.821 1.00 0.00 23 GLY A C 9
ATOM 14726 O O . GLY A 1 23 ? -4.297 22.398 1.314 1.00 0.00 23 GLY A O 9
ATOM 14730 N N . GLU A 1 24 ? -2.861 22.986 -0.344 1.00 0.00 24 GLU A N 9
ATOM 14731 C CA . GLU A 1 24 ? -3.030 21.746 -1.141 1.00 0.00 24 GLU A CA 9
ATOM 14732 C C . GLU A 1 24 ? -2.199 20.621 -0.501 1.00 0.00 24 GLU A C 9
ATOM 14733 O O . GLU A 1 24 ? -0.984 20.756 -0.386 1.00 0.00 24 GLU A O 9
ATOM 14745 N N . ILE A 1 25 ? -2.851 19.531 -0.075 1.00 0.00 25 ILE A N 9
ATOM 14746 C CA . ILE A 1 25 ? -2.160 18.379 0.542 1.00 0.00 25 ILE A CA 9
ATOM 14747 C C . ILE A 1 25 ? -1.719 17.391 -0.560 1.00 0.00 25 ILE A C 9
ATOM 14748 O O . ILE A 1 25 ? -2.469 16.476 -0.929 1.00 0.00 25 ILE A O 9
ATOM 14764 N N . LEU A 1 26 ? -0.520 17.630 -1.115 1.00 0.00 26 LEU A N 9
ATOM 14765 C CA . LEU A 1 26 ? 0.105 16.752 -2.121 1.00 0.00 26 LEU A CA 9
ATOM 14766 C C . LEU A 1 26 ? 0.547 15.442 -1.456 1.00 0.00 26 LEU A C 9
ATOM 14767 O O . LEU A 1 26 ? 1.646 15.353 -0.897 1.00 0.00 26 LEU A O 9
ATOM 14783 N N . GLU A 1 27 ? -0.338 14.446 -1.496 1.00 0.00 27 GLU A N 9
ATOM 14784 C CA . GLU A 1 27 ? -0.082 13.130 -0.923 1.00 0.00 27 GLU A CA 9
ATOM 14785 C C . GLU A 1 27 ? 0.786 12.321 -1.895 1.00 0.00 27 GLU A C 9
ATOM 14786 O O . GLU A 1 27 ? 0.296 11.722 -2.852 1.00 0.00 27 GLU A O 9
ATOM 14798 N N . THR A 1 28 ? 2.090 12.386 -1.658 1.00 0.00 28 THR A N 9
ATOM 14799 C CA . THR A 1 28 ? 3.108 11.708 -2.465 1.00 0.00 28 THR A CA 9
ATOM 14800 C C . THR A 1 28 ? 3.571 10.445 -1.744 1.00 0.00 28 THR A C 9
ATOM 14801 O O . THR A 1 28 ? 3.661 10.424 -0.525 1.00 0.00 28 THR A O 9
ATOM 14812 N N . TRP A 1 29 ? 3.853 9.399 -2.506 1.00 0.00 29 TRP A N 9
ATOM 14813 C CA . TRP A 1 29 ? 4.278 8.105 -1.964 1.00 0.00 29 TRP A CA 9
ATOM 14814 C C . TRP A 1 29 ? 5.803 8.057 -1.947 1.00 0.00 29 TRP A C 9
ATOM 14815 O O . TRP A 1 29 ? 6.425 7.750 -2.971 1.00 0.00 29 TRP A O 9
ATOM 14836 N N . GLU A 1 30 ? 6.419 8.436 -0.807 1.00 0.00 30 GLU A N 9
ATOM 14837 C CA . GLU A 1 30 ? 7.877 8.401 -0.675 1.00 0.00 30 GLU A CA 9
ATOM 14838 C C . GLU A 1 30 ? 8.305 6.941 -0.436 1.00 0.00 30 GLU A C 9
ATOM 14839 O O . GLU A 1 30 ? 7.930 6.324 0.572 1.00 0.00 30 GLU A O 9
ATOM 14851 N N . ASP A 1 31 ? 9.003 6.376 -1.432 1.00 0.00 31 ASP A N 9
ATOM 14852 C CA . ASP A 1 31 ? 9.571 5.025 -1.355 1.00 0.00 31 ASP A CA 9
ATOM 14853 C C . ASP A 1 31 ? 10.586 4.973 -0.193 1.00 0.00 31 ASP A C 9
ATOM 14854 O O . ASP A 1 31 ? 11.701 5.497 -0.306 1.00 0.00 31 ASP A O 9
ATOM 14863 N N . GLY A 1 32 ? 10.160 4.355 0.916 1.00 0.00 32 GLY A N 9
ATOM 14864 C CA . GLY A 1 32 ? 10.779 4.553 2.224 1.00 0.00 32 GLY A CA 9
ATOM 14865 C C . GLY A 1 32 ? 11.847 3.522 2.557 1.00 0.00 32 GLY A C 9
ATOM 14866 O O . GLY A 1 32 ? 12.928 3.539 1.966 1.00 0.00 32 GLY A O 9
ATOM 14870 N N . HIS A 1 33 ? 11.546 2.625 3.516 1.00 0.00 33 HIS A N 9
ATOM 14871 C CA . HIS A 1 33 ? 12.524 1.678 4.084 1.00 0.00 33 HIS A CA 9
ATOM 14872 C C . HIS A 1 33 ? 12.272 0.257 3.586 1.00 0.00 33 HIS A C 9
ATOM 14873 O O . HIS A 1 33 ? 11.129 -0.150 3.362 1.00 0.00 33 HIS A O 9
ATOM 14888 N N . THR A 1 34 ? 13.371 -0.488 3.434 1.00 0.00 34 THR A N 9
ATOM 14889 C CA . THR A 1 34 ? 13.363 -1.846 2.891 1.00 0.00 34 THR A CA 9
ATOM 14890 C C . THR A 1 34 ? 13.607 -2.862 4.030 1.00 0.00 34 THR A C 9
ATOM 14891 O O . THR A 1 34 ? 14.406 -2.597 4.937 1.00 0.00 34 THR A O 9
ATOM 14902 N N . LEU A 1 35 ? 12.895 -4.000 3.989 1.00 0.00 35 LEU A N 9
ATOM 14903 C CA . LEU A 1 35 ? 13.022 -5.077 4.994 1.00 0.00 35 LEU A CA 9
ATOM 14904 C C . LEU A 1 35 ? 12.630 -6.436 4.387 1.00 0.00 35 LEU A C 9
ATOM 14905 O O . LEU A 1 35 ? 11.937 -6.490 3.363 1.00 0.00 35 LEU A O 9
ATOM 14921 N N . TRP A 1 36 ? 13.119 -7.524 5.014 1.00 0.00 36 TRP A N 9
ATOM 14922 C CA . TRP A 1 36 ? 12.812 -8.912 4.622 1.00 0.00 36 TRP A CA 9
ATOM 14923 C C . TRP A 1 36 ? 11.303 -9.226 4.734 1.00 0.00 36 TRP A C 9
ATOM 14924 O O . TRP A 1 36 ? 10.603 -8.686 5.608 1.00 0.00 36 TRP A O 9
ATOM 14945 N N . ALA A 1 37 ? 10.827 -10.131 3.857 1.00 0.00 37 ALA A N 9
ATOM 14946 C CA . ALA A 1 37 ? 9.401 -10.474 3.742 1.00 0.00 37 ALA A CA 9
ATOM 14947 C C . ALA A 1 37 ? 9.210 -11.874 3.163 1.00 0.00 37 ALA A C 9
ATOM 14948 O O . ALA A 1 37 ? 10.150 -12.501 2.680 1.00 0.00 37 ALA A O 9
ATOM 14955 N N . SER A 1 38 ? 7.968 -12.349 3.228 1.00 0.00 38 SER A N 9
ATOM 14956 C CA . SER A 1 38 ? 7.546 -13.620 2.651 1.00 0.00 38 SER A CA 9
ATOM 14957 C C . SER A 1 38 ? 6.313 -13.331 1.792 1.00 0.00 38 SER A C 9
ATOM 14958 O O . SER A 1 38 ? 5.188 -13.258 2.290 1.00 0.00 38 SER A O 9
ATOM 14966 N N . VAL A 1 39 ? 6.564 -13.054 0.510 1.00 0.00 39 VAL A N 9
ATOM 14967 C CA . VAL A 1 39 ? 5.520 -12.713 -0.467 1.00 0.00 39 VAL A CA 9
ATOM 14968 C C . VAL A 1 39 ? 4.786 -13.992 -0.897 1.00 0.00 39 VAL A C 9
ATOM 14969 O O . VAL A 1 39 ? 5.271 -14.756 -1.739 1.00 0.00 39 VAL A O 9
ATOM 14982 N N . ASN A 1 40 ? 3.649 -14.243 -0.244 1.00 0.00 40 ASN A N 9
ATOM 14983 C CA . ASN A 1 40 ? 2.812 -15.425 -0.487 1.00 0.00 40 ASN A CA 9
ATOM 14984 C C . ASN A 1 40 ? 1.535 -15.005 -1.227 1.00 0.00 40 ASN A C 9
ATOM 14985 O O . ASN A 1 40 ? 0.602 -14.477 -0.612 1.00 0.00 40 ASN A O 9
ATOM 14996 N N . MET A 1 41 ? 1.512 -15.196 -2.557 1.00 0.00 41 MET A N 9
ATOM 14997 C CA . MET A 1 41 ? 0.287 -14.998 -3.344 1.00 0.00 41 MET A CA 9
ATOM 14998 C C . MET A 1 41 ? -0.685 -16.151 -3.070 1.00 0.00 41 MET A C 9
ATOM 14999 O O . MET A 1 41 ? -0.267 -17.307 -2.940 1.00 0.00 41 MET A O 9
ATOM 15013 N N . VAL A 1 42 ? -1.973 -15.821 -3.005 1.00 0.00 42 VAL A N 9
ATOM 15014 C CA . VAL A 1 42 ? -3.025 -16.745 -2.567 1.00 0.00 42 VAL A CA 9
ATOM 15015 C C . VAL A 1 42 ? -3.434 -17.737 -3.669 1.00 0.00 42 VAL A C 9
ATOM 15016 O O . VAL A 1 42 ? -3.180 -17.520 -4.859 1.00 0.00 42 VAL A O 9
ATOM 15029 N N . SER A 1 43 ? -4.046 -18.838 -3.236 1.00 0.00 43 SER A N 9
ATOM 15030 C CA . SER A 1 43 ? -4.695 -19.810 -4.123 1.00 0.00 43 SER A CA 9
ATOM 15031 C C . SER A 1 43 ? -6.192 -19.454 -4.255 1.00 0.00 43 SER A C 9
ATOM 15032 O O . SER A 1 43 ? -6.656 -18.467 -3.672 1.00 0.00 43 SER A O 9
ATOM 15040 N N . SER A 1 44 ? -6.939 -20.270 -5.012 1.00 0.00 44 SER A N 9
ATOM 15041 C CA . SER A 1 44 ? -8.399 -20.107 -5.175 1.00 0.00 44 SER A CA 9
ATOM 15042 C C . SER A 1 44 ? -9.160 -20.504 -3.894 1.00 0.00 44 SER A C 9
ATOM 15043 O O . SER A 1 44 ? -10.291 -20.063 -3.685 1.00 0.00 44 SER A O 9
ATOM 15051 N N . LYS A 1 45 ? -8.500 -21.316 -3.038 1.00 0.00 45 LYS A N 9
ATOM 15052 C CA . LYS A 1 45 ? -9.095 -21.901 -1.814 1.00 0.00 45 LYS A CA 9
ATOM 15053 C C . LYS A 1 45 ? -9.729 -20.845 -0.881 1.00 0.00 45 LYS A C 9
ATOM 15054 O O . LYS A 1 45 ? -10.825 -21.062 -0.355 1.00 0.00 45 LYS A O 9
ATOM 15073 N N . GLU A 1 46 ? -9.039 -19.698 -0.713 1.00 0.00 46 GLU A N 9
ATOM 15074 C CA . GLU A 1 46 ? -9.424 -18.649 0.257 1.00 0.00 46 GLU A CA 9
ATOM 15075 C C . GLU A 1 46 ? -10.595 -17.799 -0.287 1.00 0.00 46 GLU A C 9
ATOM 15076 O O . GLU A 1 46 ? -11.430 -17.311 0.488 1.00 0.00 46 GLU A O 9
ATOM 15088 N N . ALA A 1 47 ? -10.633 -17.642 -1.628 1.00 0.00 47 ALA A N 9
ATOM 15089 C CA . ALA A 1 47 ? -11.751 -16.994 -2.346 1.00 0.00 47 ALA A CA 9
ATOM 15090 C C . ALA A 1 47 ? -13.047 -17.795 -2.151 1.00 0.00 47 ALA A C 9
ATOM 15091 O O . ALA A 1 47 ? -14.096 -17.244 -1.822 1.00 0.00 47 ALA A O 9
ATOM 15098 N N . ILE A 1 48 ? -12.923 -19.116 -2.336 1.00 0.00 48 ILE A N 9
ATOM 15099 C CA . ILE A 1 48 ? -14.030 -20.075 -2.200 1.00 0.00 48 ILE A CA 9
ATOM 15100 C C . ILE A 1 48 ? -14.477 -20.196 -0.716 1.00 0.00 48 ILE A C 9
ATOM 15101 O O . ILE A 1 48 ? -15.672 -20.346 -0.421 1.00 0.00 48 ILE A O 9
ATOM 15117 N N . SER A 1 49 ? -13.497 -20.086 0.202 1.00 0.00 49 SER A N 9
ATOM 15118 C CA . SER A 1 49 ? -13.719 -20.189 1.658 1.00 0.00 49 SER A CA 9
ATOM 15119 C C . SER A 1 49 ? -14.516 -18.981 2.190 1.00 0.00 49 SER A C 9
ATOM 15120 O O . SER A 1 49 ? -15.522 -19.146 2.892 1.00 0.00 49 SER A O 9
ATOM 15128 N N . SER A 1 50 ? -14.072 -17.770 1.822 1.00 0.00 50 SER A N 9
ATOM 15129 C CA . SER A 1 50 ? -14.656 -16.504 2.314 1.00 0.00 50 SER A CA 9
ATOM 15130 C C . SER A 1 50 ? -15.740 -15.963 1.358 1.00 0.00 50 SER A C 9
ATOM 15131 O O . SER A 1 50 ? -16.289 -14.880 1.595 1.00 0.00 50 SER A O 9
ATOM 15139 N N . GLY A 1 51 ? -16.013 -16.703 0.261 1.00 0.00 51 GLY A N 9
ATOM 15140 C CA . GLY A 1 51 ? -17.075 -16.356 -0.690 1.00 0.00 51 GLY A CA 9
ATOM 15141 C C . GLY A 1 51 ? -16.662 -15.223 -1.631 1.00 0.00 51 GLY A C 9
ATOM 15142 O O . GLY A 1 51 ? -16.267 -15.469 -2.774 1.00 0.00 51 GLY A O 9
ATOM 15146 N N . ALA A 1 52 ? -16.725 -13.982 -1.125 1.00 0.00 52 ALA A N 9
ATOM 15147 C CA . ALA A 1 52 ? -16.380 -12.759 -1.885 1.00 0.00 52 ALA A CA 9
ATOM 15148 C C . ALA A 1 52 ? -15.431 -11.853 -1.082 1.00 0.00 52 ALA A C 9
ATOM 15149 O O . ALA A 1 52 ? -14.800 -10.961 -1.664 1.00 0.00 52 ALA A O 9
ATOM 15156 N N . GLU A 1 53 ? -15.355 -12.079 0.255 1.00 0.00 53 GLU A N 9
ATOM 15157 C CA . GLU A 1 53 ? -14.468 -11.308 1.163 1.00 0.00 53 GLU A CA 9
ATOM 15158 C C . GLU A 1 53 ? -13.000 -11.409 0.707 1.00 0.00 53 GLU A C 9
ATOM 15159 O O . GLU A 1 53 ? -12.292 -10.398 0.585 1.00 0.00 53 GLU A O 9
ATOM 15171 N N . LEU A 1 54 ? -12.561 -12.649 0.479 1.00 0.00 54 LEU A N 9
ATOM 15172 C CA . LEU A 1 54 ? -11.266 -12.942 -0.137 1.00 0.00 54 LEU A CA 9
ATOM 15173 C C . LEU A 1 54 ? -11.490 -13.338 -1.595 1.00 0.00 54 LEU A C 9
ATOM 15174 O O . LEU A 1 54 ? -12.600 -13.753 -1.979 1.00 0.00 54 LEU A O 9
ATOM 15190 N N . ALA A 1 55 ? -10.438 -13.196 -2.398 1.00 0.00 55 ALA A N 9
ATOM 15191 C CA . ALA A 1 55 ? -10.511 -13.336 -3.855 1.00 0.00 55 ALA A CA 9
ATOM 15192 C C . ALA A 1 55 ? -9.130 -13.653 -4.425 1.00 0.00 55 ALA A C 9
ATOM 15193 O O . ALA A 1 55 ? -8.105 -13.290 -3.826 1.00 0.00 55 ALA A O 9
ATOM 15200 N N . ILE A 1 56 ? -9.115 -14.329 -5.581 1.00 0.00 56 ILE A N 9
ATOM 15201 C CA . ILE A 1 56 ? -7.875 -14.681 -6.285 1.00 0.00 56 ILE A CA 9
ATOM 15202 C C . ILE A 1 56 ? -7.181 -13.384 -6.760 1.00 0.00 56 ILE A C 9
ATOM 15203 O O . ILE A 1 56 ? -7.827 -12.532 -7.385 1.00 0.00 56 ILE A O 9
ATOM 15219 N N . GLY A 1 57 ? -5.893 -13.231 -6.430 1.00 0.00 57 GLY A N 9
ATOM 15220 C CA . GLY A 1 57 ? -5.137 -12.003 -6.733 1.00 0.00 57 GLY A CA 9
ATOM 15221 C C . GLY A 1 57 ? -4.671 -11.271 -5.477 1.00 0.00 57 GLY A C 9
ATOM 15222 O O . GLY A 1 57 ? -3.903 -10.298 -5.568 1.00 0.00 57 GLY A O 9
ATOM 15226 N N . THR A 1 58 ? -5.151 -11.731 -4.302 1.00 0.00 58 THR A N 9
ATOM 15227 C CA . THR A 1 58 ? -4.680 -11.250 -2.992 1.00 0.00 58 THR A CA 9
ATOM 15228 C C . THR A 1 58 ? -3.224 -11.726 -2.765 1.00 0.00 58 THR A C 9
ATOM 15229 O O . THR A 1 58 ? -2.857 -12.842 -3.147 1.00 0.00 58 THR A O 9
ATOM 15240 N N . VAL A 1 59 ? -2.387 -10.849 -2.201 1.00 0.00 59 VAL A N 9
ATOM 15241 C CA . VAL A 1 59 ? -0.972 -11.137 -1.944 1.00 0.00 59 VAL A CA 9
ATOM 15242 C C . VAL A 1 59 ? -0.670 -10.906 -0.452 1.00 0.00 59 VAL A C 9
ATOM 15243 O O . VAL A 1 59 ? -0.576 -9.761 0.000 1.00 0.00 59 VAL A O 9
ATOM 15256 N N . ARG A 1 60 ? -0.561 -12.005 0.301 1.00 0.00 60 ARG A N 9
ATOM 15257 C CA . ARG A 1 60 ? -0.213 -11.979 1.732 1.00 0.00 60 ARG A CA 9
ATOM 15258 C C . ARG A 1 60 ? 1.314 -11.852 1.859 1.00 0.00 60 ARG A C 9
ATOM 15259 O O . ARG A 1 60 ? 2.033 -12.842 1.707 1.00 0.00 60 ARG A O 9
ATOM 15280 N N . ILE A 1 61 ? 1.804 -10.630 2.096 1.00 0.00 61 ILE A N 9
ATOM 15281 C CA . ILE A 1 61 ? 3.241 -10.367 2.274 1.00 0.00 61 ILE A CA 9
ATOM 15282 C C . ILE A 1 61 ? 3.528 -10.289 3.776 1.00 0.00 61 ILE A C 9
ATOM 15283 O O . ILE A 1 61 ? 3.172 -9.322 4.444 1.00 0.00 61 ILE A O 9
ATOM 15299 N N . TRP A 1 62 ? 4.168 -11.341 4.291 1.00 0.00 62 TRP A N 9
ATOM 15300 C CA . TRP A 1 62 ? 4.432 -11.507 5.723 1.00 0.00 62 TRP A CA 9
ATOM 15301 C C . TRP A 1 62 ? 5.764 -10.832 6.059 1.00 0.00 62 TRP A C 9
ATOM 15302 O O . TRP A 1 62 ? 6.814 -11.277 5.598 1.00 0.00 62 TRP A O 9
ATOM 15323 N N . ILE A 1 63 ? 5.709 -9.758 6.849 1.00 0.00 63 ILE A N 9
ATOM 15324 C CA . ILE A 1 63 ? 6.900 -9.080 7.396 1.00 0.00 63 ILE A CA 9
ATOM 15325 C C . ILE A 1 63 ? 6.925 -9.271 8.924 1.00 0.00 63 ILE A C 9
ATOM 15326 O O . ILE A 1 63 ? 6.137 -10.055 9.471 1.00 0.00 63 ILE A O 9
ATOM 15342 N N . ARG A 1 64 ? 7.841 -8.571 9.608 1.00 0.00 64 ARG A N 9
ATOM 15343 C CA . ARG A 1 64 ? 7.882 -8.548 11.081 1.00 0.00 64 ARG A CA 9
ATOM 15344 C C . ARG A 1 64 ? 6.958 -7.444 11.628 1.00 0.00 64 ARG A C 9
ATOM 15345 O O . ARG A 1 64 ? 6.629 -6.487 10.918 1.00 0.00 64 ARG A O 9
ATOM 15366 N N . TYR A 1 65 ? 6.560 -7.604 12.902 1.00 0.00 65 TYR A N 9
ATOM 15367 C CA . TYR A 1 65 ? 5.548 -6.762 13.576 1.00 0.00 65 TYR A CA 9
ATOM 15368 C C . TYR A 1 65 ? 5.974 -5.274 13.632 1.00 0.00 65 TYR A C 9
ATOM 15369 O O . TYR A 1 65 ? 6.765 -4.877 14.497 1.00 0.00 65 TYR A O 9
ATOM 15387 N N . ARG A 1 66 ? 5.466 -4.474 12.677 1.00 0.00 66 ARG A N 9
ATOM 15388 C CA . ARG A 1 66 ? 5.738 -3.024 12.594 1.00 0.00 66 ARG A CA 9
ATOM 15389 C C . ARG A 1 66 ? 4.409 -2.245 12.679 1.00 0.00 66 ARG A C 9
ATOM 15390 O O . ARG A 1 66 ? 3.657 -2.171 11.704 1.00 0.00 66 ARG A O 9
ATOM 15411 N N . LYS A 1 67 ? 4.148 -1.630 13.845 1.00 0.00 67 LYS A N 9
ATOM 15412 C CA . LYS A 1 67 ? 2.902 -0.868 14.116 1.00 0.00 67 LYS A CA 9
ATOM 15413 C C . LYS A 1 67 ? 2.799 0.448 13.300 1.00 0.00 67 LYS A C 9
ATOM 15414 O O . LYS A 1 67 ? 1.807 1.178 13.419 1.00 0.00 67 LYS A O 9
ATOM 15433 N N . ASP A 1 68 ? 3.822 0.734 12.479 1.00 0.00 68 ASP A N 9
ATOM 15434 C CA . ASP A 1 68 ? 3.895 1.959 11.663 1.00 0.00 68 ASP A CA 9
ATOM 15435 C C . ASP A 1 68 ? 3.294 1.723 10.267 1.00 0.00 68 ASP A C 9
ATOM 15436 O O . ASP A 1 68 ? 2.883 2.687 9.600 1.00 0.00 68 ASP A O 9
ATOM 15445 N N . ILE A 1 69 ? 3.204 0.443 9.839 1.00 0.00 69 ILE A N 9
ATOM 15446 C CA . ILE A 1 69 ? 2.567 0.078 8.560 1.00 0.00 69 ILE A CA 9
ATOM 15447 C C . ILE A 1 69 ? 1.070 0.400 8.654 1.00 0.00 69 ILE A C 9
ATOM 15448 O O . ILE A 1 69 ? 0.415 0.060 9.640 1.00 0.00 69 ILE A O 9
ATOM 15464 N N . ASN A 1 70 ? 0.578 1.135 7.669 1.00 0.00 70 ASN A N 9
ATOM 15465 C CA . ASN A 1 70 ? -0.828 1.550 7.556 1.00 0.00 70 ASN A CA 9
ATOM 15466 C C . ASN A 1 70 ? -1.343 1.154 6.170 1.00 0.00 70 ASN A C 9
ATOM 15467 O O . ASN A 1 70 ? -0.550 0.868 5.270 1.00 0.00 70 ASN A O 9
ATOM 15478 N N . ALA A 1 71 ? -2.679 1.170 6.006 1.00 0.00 71 ALA A N 9
ATOM 15479 C CA . ALA A 1 71 ? -3.343 0.943 4.705 1.00 0.00 71 ALA A CA 9
ATOM 15480 C C . ALA A 1 71 ? -2.975 2.046 3.690 1.00 0.00 71 ALA A C 9
ATOM 15481 O O . ALA A 1 71 ? -3.095 1.852 2.475 1.00 0.00 71 ALA A O 9
ATOM 15488 N N . THR A 1 72 ? -2.509 3.197 4.222 1.00 0.00 72 THR A N 9
ATOM 15489 C CA . THR A 1 72 ? -1.988 4.320 3.431 1.00 0.00 72 THR A CA 9
ATOM 15490 C C . THR A 1 72 ? -0.478 4.140 3.146 1.00 0.00 72 THR A C 9
ATOM 15491 O O . THR A 1 72 ? 0.303 5.105 3.171 1.00 0.00 72 THR A O 9
ATOM 15502 N N . SER A 1 73 ? -0.079 2.895 2.848 1.00 0.00 73 SER A N 9
ATOM 15503 C CA . SER A 1 73 ? 1.282 2.546 2.426 1.00 0.00 73 SER A CA 9
ATOM 15504 C C . SER A 1 73 ? 1.203 1.468 1.344 1.00 0.00 73 SER A C 9
ATOM 15505 O O . SER A 1 73 ? 0.309 0.623 1.381 1.00 0.00 73 SER A O 9
ATOM 15513 N N . ARG A 1 74 ? 2.134 1.506 0.380 1.00 0.00 74 ARG A N 9
ATOM 15514 C CA . ARG A 1 74 ? 2.182 0.529 -0.725 1.00 0.00 74 ARG A CA 9
ATOM 15515 C C . ARG A 1 74 ? 3.386 -0.392 -0.515 1.00 0.00 74 ARG A C 9
ATOM 15516 O O . ARG A 1 74 ? 4.462 0.067 -0.115 1.00 0.00 74 ARG A O 9
ATOM 15537 N N . ILE A 1 75 ? 3.196 -1.688 -0.767 1.00 0.00 75 ILE A N 9
ATOM 15538 C CA . ILE A 1 75 ? 4.204 -2.713 -0.481 1.00 0.00 75 ILE A CA 9
ATOM 15539 C C . ILE A 1 75 ? 4.821 -3.207 -1.799 1.00 0.00 75 ILE A C 9
ATOM 15540 O O . ILE A 1 75 ? 4.297 -4.124 -2.441 1.00 0.00 75 ILE A O 9
ATOM 15556 N N . LYS A 1 76 ? 5.913 -2.548 -2.214 1.00 0.00 76 LYS A N 9
ATOM 15557 C CA . LYS A 1 76 ? 6.622 -2.879 -3.459 1.00 0.00 76 LYS A CA 9
ATOM 15558 C C . LYS A 1 76 ? 7.591 -4.027 -3.208 1.00 0.00 76 LYS A C 9
ATOM 15559 O O . LYS A 1 76 ? 8.548 -3.861 -2.451 1.00 0.00 76 LYS A O 9
ATOM 15578 N N . VAL A 1 77 ? 7.358 -5.170 -3.854 1.00 0.00 77 VAL A N 9
ATOM 15579 C CA . VAL A 1 77 ? 8.286 -6.311 -3.774 1.00 0.00 77 VAL A CA 9
ATOM 15580 C C . VAL A 1 77 ? 9.538 -5.978 -4.593 1.00 0.00 77 VAL A C 9
ATOM 15581 O O . VAL A 1 77 ? 9.515 -6.037 -5.821 1.00 0.00 77 VAL A O 9
ATOM 15594 N N . SER A 1 78 ? 10.601 -5.556 -3.892 1.00 0.00 78 SER A N 9
ATOM 15595 C CA . SER A 1 78 ? 11.862 -5.120 -4.511 1.00 0.00 78 SER A CA 9
ATOM 15596 C C . SER A 1 78 ? 12.636 -6.306 -5.114 1.00 0.00 78 SER A C 9
ATOM 15597 O O . SER A 1 78 ? 13.432 -6.133 -6.046 1.00 0.00 78 SER A O 9
ATOM 15605 N N . THR A 1 79 ? 12.404 -7.506 -4.553 1.00 0.00 79 THR A N 9
ATOM 15606 C CA . THR A 1 79 ? 12.929 -8.766 -5.075 1.00 0.00 79 THR A CA 9
ATOM 15607 C C . THR A 1 79 ? 12.016 -9.913 -4.608 1.00 0.00 79 THR A C 9
ATOM 15608 O O . THR A 1 79 ? 11.520 -9.890 -3.470 1.00 0.00 79 THR A O 9
ATOM 15619 N N . GLY A 1 80 ? 11.774 -10.891 -5.496 1.00 0.00 80 GLY A N 9
ATOM 15620 C CA . GLY A 1 80 ? 10.909 -12.034 -5.182 1.00 0.00 80 GLY A CA 9
ATOM 15621 C C . GLY A 1 80 ? 10.148 -12.562 -6.388 1.00 0.00 80 GLY A C 9
ATOM 15622 O O . GLY A 1 80 ? 10.617 -12.401 -7.517 1.00 0.00 80 GLY A O 9
ATOM 15626 N N . PRO A 1 81 ? 8.964 -13.230 -6.177 1.00 0.00 81 PRO A N 9
ATOM 15627 C CA . PRO A 1 81 ? 8.096 -13.694 -7.288 1.00 0.00 81 PRO A CA 9
ATOM 15628 C C . PRO A 1 81 ? 7.491 -12.504 -8.064 1.00 0.00 81 PRO A C 9
ATOM 15629 O O . PRO A 1 81 ? 7.377 -12.540 -9.292 1.00 0.00 81 PRO A O 9
ATOM 15640 N N . LEU A 1 82 ? 7.140 -11.446 -7.315 1.00 0.00 82 LEU A N 9
ATOM 15641 C CA . LEU A 1 82 ? 6.555 -10.203 -7.849 1.00 0.00 82 LEU A CA 9
ATOM 15642 C C . LEU A 1 82 ? 7.622 -9.095 -7.873 1.00 0.00 82 LEU A C 9
ATOM 15643 O O . LEU A 1 82 ? 7.341 -7.941 -7.539 1.00 0.00 82 LEU A O 9
ATOM 15659 N N . ALA A 1 83 ? 8.842 -9.476 -8.294 1.00 0.00 83 ALA A N 9
ATOM 15660 C CA . ALA A 1 83 ? 10.019 -8.588 -8.313 1.00 0.00 83 ALA A CA 9
ATOM 15661 C C . ALA A 1 83 ? 9.810 -7.384 -9.266 1.00 0.00 83 ALA A C 9
ATOM 15662 O O . ALA A 1 83 ? 9.890 -7.530 -10.487 1.00 0.00 83 ALA A O 9
ATOM 15669 N N . GLY A 1 84 ? 9.492 -6.226 -8.668 1.00 0.00 84 GLY A N 9
ATOM 15670 C CA . GLY A 1 84 ? 9.288 -4.954 -9.376 1.00 0.00 84 GLY A CA 9
ATOM 15671 C C . GLY A 1 84 ? 7.864 -4.418 -9.209 1.00 0.00 84 GLY A C 9
ATOM 15672 O O . GLY A 1 84 ? 7.613 -3.222 -9.416 1.00 0.00 84 GLY A O 9
ATOM 15676 N N . ARG A 1 85 ? 6.931 -5.311 -8.822 1.00 0.00 85 ARG A N 9
ATOM 15677 C CA . ARG A 1 85 ? 5.492 -4.986 -8.696 1.00 0.00 85 ARG A CA 9
ATOM 15678 C C . ARG A 1 85 ? 5.187 -4.329 -7.344 1.00 0.00 85 ARG A C 9
ATOM 15679 O O . ARG A 1 85 ? 5.752 -4.705 -6.313 1.00 0.00 85 ARG A O 9
ATOM 15700 N N . VAL A 1 86 ? 4.289 -3.334 -7.386 1.00 0.00 86 VAL A N 9
ATOM 15701 C CA . VAL A 1 86 ? 3.839 -2.562 -6.223 1.00 0.00 86 VAL A CA 9
ATOM 15702 C C . VAL A 1 86 ? 2.440 -3.068 -5.814 1.00 0.00 86 VAL A C 9
ATOM 15703 O O . VAL A 1 86 ? 1.444 -2.830 -6.521 1.00 0.00 86 VAL A O 9
ATOM 15716 N N . LEU A 1 87 ? 2.377 -3.801 -4.696 1.00 0.00 87 LEU A N 9
ATOM 15717 C CA . LEU A 1 87 ? 1.142 -4.432 -4.207 1.00 0.00 87 LEU A CA 9
ATOM 15718 C C . LEU A 1 87 ? 0.416 -3.460 -3.277 1.00 0.00 87 LEU A C 9
ATOM 15719 O O . LEU A 1 87 ? 1.017 -2.900 -2.359 1.00 0.00 87 LEU A O 9
ATOM 15735 N N . ASN A 1 88 ? -0.872 -3.245 -3.546 1.00 0.00 88 ASN A N 9
ATOM 15736 C CA . ASN A 1 88 ? -1.683 -2.244 -2.848 1.00 0.00 88 ASN A CA 9
ATOM 15737 C C . ASN A 1 88 ? -2.497 -2.912 -1.730 1.00 0.00 88 ASN A C 9
ATOM 15738 O O . ASN A 1 88 ? -3.323 -3.789 -2.009 1.00 0.00 88 ASN A O 9
ATOM 15749 N N . ILE A 1 89 ? -2.253 -2.483 -0.471 1.00 0.00 89 ILE A N 9
ATOM 15750 C CA . ILE A 1 89 ? -2.929 -3.036 0.724 1.00 0.00 89 ILE A CA 9
ATOM 15751 C C . ILE A 1 89 ? -4.455 -2.926 0.601 1.00 0.00 89 ILE A C 9
ATOM 15752 O O . ILE A 1 89 ? -4.977 -1.890 0.182 1.00 0.00 89 ILE A O 9
ATOM 15768 N N . ILE A 1 90 ? -5.152 -4.017 0.934 1.00 0.00 90 ILE A N 9
ATOM 15769 C CA . ILE A 1 90 ? -6.617 -4.062 0.969 1.00 0.00 90 ILE A CA 9
ATOM 15770 C C . ILE A 1 90 ? -7.098 -4.220 2.425 1.00 0.00 90 ILE A C 9
ATOM 15771 O O . ILE A 1 90 ? -7.088 -5.316 2.990 1.00 0.00 90 ILE A O 9
ATOM 15787 N N . GLY A 1 91 ? -7.441 -3.077 3.051 1.00 0.00 91 GLY A N 9
ATOM 15788 C CA . GLY A 1 91 ? -8.006 -3.052 4.399 1.00 0.00 91 GLY A CA 9
ATOM 15789 C C . GLY A 1 91 ? -7.066 -2.402 5.402 1.00 0.00 91 GLY A C 9
ATOM 15790 O O . GLY A 1 91 ? -7.160 -1.200 5.659 1.00 0.00 91 GLY A O 9
ATOM 15794 N N . GLN A 1 92 ? -6.133 -3.210 5.935 1.00 0.00 92 GLN A N 9
ATOM 15795 C CA . GLN A 1 92 ? -5.228 -2.821 7.041 1.00 0.00 92 GLN A CA 9
ATOM 15796 C C . GLN A 1 92 ? -4.137 -3.907 7.224 1.00 0.00 92 GLN A C 9
ATOM 15797 O O . GLN A 1 92 ? -4.340 -5.029 6.786 1.00 0.00 92 GLN A O 9
ATOM 15811 N N . PRO A 1 93 ? -2.960 -3.599 7.857 1.00 0.00 93 PRO A N 9
ATOM 15812 C CA . PRO A 1 93 ? -1.960 -4.643 8.231 1.00 0.00 93 PRO A CA 9
ATOM 15813 C C . PRO A 1 93 ? -2.482 -5.548 9.380 1.00 0.00 93 PRO A C 9
ATOM 15814 O O . PRO A 1 93 ? -2.863 -5.051 10.448 1.00 0.00 93 PRO A O 9
ATOM 15825 N N . LEU A 1 94 ? -2.486 -6.867 9.144 1.00 0.00 94 LEU A N 9
ATOM 15826 C CA . LEU A 1 94 ? -3.090 -7.872 10.053 1.00 0.00 94 LEU A CA 9
ATOM 15827 C C . LEU A 1 94 ? -1.966 -8.607 10.834 1.00 0.00 94 LEU A C 9
ATOM 15828 O O . LEU A 1 94 ? -1.229 -9.385 10.235 1.00 0.00 94 LEU A O 9
ATOM 15844 N N . PRO A 1 95 ? -1.809 -8.373 12.182 1.00 0.00 95 PRO A N 9
ATOM 15845 C CA . PRO A 1 95 ? -0.824 -9.113 13.017 1.00 0.00 95 PRO A CA 9
ATOM 15846 C C . PRO A 1 95 ? -1.278 -10.564 13.251 1.00 0.00 95 PRO A C 9
ATOM 15847 O O . PRO A 1 95 ? -2.486 -10.829 13.298 1.00 0.00 95 PRO A O 9
ATOM 15858 N N . ASP A 1 96 ? -0.327 -11.497 13.424 1.00 0.00 96 ASP A N 9
ATOM 15859 C CA . ASP A 1 96 ? -0.679 -12.908 13.728 1.00 0.00 96 ASP A CA 9
ATOM 15860 C C . ASP A 1 96 ? -1.169 -13.023 15.198 1.00 0.00 96 ASP A C 9
ATOM 15861 O O . ASP A 1 96 ? -1.113 -12.039 15.951 1.00 0.00 96 ASP A O 9
ATOM 15870 N N . ALA A 1 97 ? -1.624 -14.226 15.601 1.00 0.00 97 ALA A N 9
ATOM 15871 C CA . ALA A 1 97 ? -2.167 -14.482 16.963 1.00 0.00 97 ALA A CA 9
ATOM 15872 C C . ALA A 1 97 ? -1.149 -14.155 18.076 1.00 0.00 97 ALA A C 9
ATOM 15873 O O . ALA A 1 97 ? -1.530 -13.735 19.176 1.00 0.00 97 ALA A O 9
ATOM 15880 N N . ALA A 1 98 ? 0.142 -14.334 17.768 1.00 0.00 98 ALA A N 9
ATOM 15881 C CA . ALA A 1 98 ? 1.241 -14.134 18.731 1.00 0.00 98 ALA A CA 9
ATOM 15882 C C . ALA A 1 98 ? 1.809 -12.698 18.691 1.00 0.00 98 ALA A C 9
ATOM 15883 O O . ALA A 1 98 ? 2.559 -12.309 19.595 1.00 0.00 98 ALA A O 9
ATOM 15890 N N . ARG A 1 99 ? 1.449 -11.932 17.632 1.00 0.00 99 ARG A N 9
ATOM 15891 C CA . ARG A 1 99 ? 1.940 -10.545 17.389 1.00 0.00 99 ARG A CA 9
ATOM 15892 C C . ARG A 1 99 ? 3.478 -10.514 17.206 1.00 0.00 99 ARG A C 9
ATOM 15893 O O . ARG A 1 99 ? 4.129 -9.489 17.448 1.00 0.00 99 ARG A O 9
ATOM 15914 N N . THR A 1 100 ? 4.043 -11.645 16.754 1.00 0.00 100 THR A N 9
ATOM 15915 C CA . THR A 1 100 ? 5.480 -11.771 16.467 1.00 0.00 100 THR A CA 9
ATOM 15916 C C . THR A 1 100 ? 5.790 -11.206 15.065 1.00 0.00 100 THR A C 9
ATOM 15917 O O . THR A 1 100 ? 6.899 -10.732 14.806 1.00 0.00 100 THR A O 9
ATOM 15928 N N . ARG A 1 101 ? 4.771 -11.216 14.190 1.00 0.00 101 ARG A N 9
ATOM 15929 C CA . ARG A 1 101 ? 4.907 -10.846 12.781 1.00 0.00 101 ARG A CA 9
ATOM 15930 C C . ARG A 1 101 ? 3.688 -10.005 12.373 1.00 0.00 101 ARG A C 9
ATOM 15931 O O . ARG A 1 101 ? 2.668 -9.950 13.095 1.00 0.00 101 ARG A O 9
ATOM 15952 N N . LEU A 1 102 ? 3.783 -9.397 11.190 1.00 0.00 102 LEU A N 9
ATOM 15953 C CA . LEU A 1 102 ? 2.716 -8.592 10.616 1.00 0.00 102 LEU A CA 9
ATOM 15954 C C . LEU A 1 102 ? 2.447 -9.079 9.188 1.00 0.00 102 LEU A C 9
ATOM 15955 O O . LEU A 1 102 ? 3.271 -8.880 8.288 1.00 0.00 102 LEU A O 9
ATOM 15971 N N . GLU A 1 103 ? 1.308 -9.743 9.001 1.00 0.00 103 GLU A N 9
ATOM 15972 C CA . GLU A 1 103 ? 0.867 -10.229 7.694 1.00 0.00 103 GLU A CA 9
ATOM 15973 C C . GLU A 1 103 ? 0.133 -9.101 6.963 1.00 0.00 103 GLU A C 9
ATOM 15974 O O . GLU A 1 103 ? -0.971 -8.706 7.360 1.00 0.00 103 GLU A O 9
ATOM 15986 N N . ILE A 1 104 ? 0.759 -8.576 5.916 1.00 0.00 104 ILE A N 9
ATOM 15987 C CA . ILE A 1 104 ? 0.206 -7.472 5.129 1.00 0.00 104 ILE A CA 9
ATOM 15988 C C . ILE A 1 104 ? -0.643 -8.050 3.984 1.00 0.00 104 ILE A C 9
ATOM 15989 O O . ILE A 1 104 ? -0.092 -8.548 2.991 1.00 0.00 104 ILE A O 9
ATOM 16005 N N . LEU A 1 105 ? -1.978 -8.013 4.135 1.00 0.00 105 LEU A N 9
ATOM 16006 C CA . LEU A 1 105 ? -2.893 -8.487 3.083 1.00 0.00 105 LEU A CA 9
ATOM 16007 C C . LEU A 1 105 ? -3.045 -7.376 2.039 1.00 0.00 105 LEU A C 9
ATOM 16008 O O . LEU A 1 105 ? -3.671 -6.333 2.272 1.00 0.00 105 LEU A O 9
ATOM 16024 N N . CYS A 1 106 ? -2.388 -7.602 0.913 1.00 0.00 106 CYS A N 9
ATOM 16025 C CA . CYS A 1 106 ? -2.396 -6.703 -0.232 1.00 0.00 106 CYS A CA 9
ATOM 16026 C C . CYS A 1 106 ? -3.169 -7.359 -1.370 1.00 0.00 106 CYS A C 9
ATOM 16027 O O . CYS A 1 106 ? -3.723 -8.448 -1.215 1.00 0.00 106 CYS A O 9
ATOM 16035 N N . ARG A 1 107 ? -3.257 -6.652 -2.477 1.00 0.00 107 ARG A N 9
ATOM 16036 C CA . ARG A 1 107 ? -3.806 -7.160 -3.735 1.00 0.00 107 ARG A CA 9
ATOM 16037 C C . ARG A 1 107 ? -3.035 -6.499 -4.863 1.00 0.00 107 ARG A C 9
ATOM 16038 O O . ARG A 1 107 ? -2.683 -5.311 -4.764 1.00 0.00 107 ARG A O 9
ATOM 16059 N N . GLU A 1 108 ? -2.743 -7.275 -5.911 1.00 0.00 108 GLU A N 9
ATOM 16060 C CA . GLU A 1 108 ? -1.925 -6.815 -7.025 1.00 0.00 108 GLU A CA 9
ATOM 16061 C C . GLU A 1 108 ? -2.593 -5.643 -7.753 1.00 0.00 108 GLU A C 9
ATOM 16062 O O . GLU A 1 108 ? -3.689 -5.787 -8.295 1.00 0.00 108 GLU A O 9
ATOM 16074 N N . GLY A 1 109 ? -1.899 -4.483 -7.759 1.00 0.00 109 GLY A N 9
ATOM 16075 C CA . GLY A 1 109 ? -2.355 -3.283 -8.464 1.00 0.00 109 GLY A CA 9
ATOM 16076 C C . GLY A 1 109 ? -1.862 -3.258 -9.907 1.00 0.00 109 GLY A C 9
ATOM 16077 O O . GLY A 1 109 ? -1.425 -2.222 -10.419 1.00 0.00 109 GLY A O 9
ATOM 16081 N N . ALA A 1 110 ? -1.932 -4.434 -10.540 1.00 0.00 110 ALA A N 9
ATOM 16082 C CA . ALA A 1 110 ? -1.629 -4.655 -11.961 1.00 0.00 110 ALA A CA 9
ATOM 16083 C C . ALA A 1 110 ? -2.580 -5.737 -12.496 1.00 0.00 110 ALA A C 9
ATOM 16084 O O . ALA A 1 110 ? -2.272 -6.467 -13.445 1.00 0.00 110 ALA A O 9
ATOM 16091 N N . GLU A 1 111 ? -3.765 -5.780 -11.866 1.00 0.00 111 GLU A N 9
ATOM 16092 C CA . GLU A 1 111 ? -4.851 -6.739 -12.149 1.00 0.00 111 GLU A CA 9
ATOM 16093 C C . GLU A 1 111 ? -5.559 -6.387 -13.477 1.00 0.00 111 GLU A C 9
ATOM 16094 O O . GLU A 1 111 ? -6.654 -5.804 -13.506 1.00 0.00 111 GLU A O 9
ATOM 16106 N N . LYS A 1 112 ? -4.891 -6.728 -14.578 1.00 0.00 112 LYS A N 9
ATOM 16107 C CA . LYS A 1 112 ? -5.318 -6.393 -15.937 1.00 0.00 112 LYS A CA 9
ATOM 16108 C C . LYS A 1 112 ? -5.589 -7.726 -16.664 1.00 0.00 112 LYS A C 9
ATOM 16109 O O . LYS A 1 112 ? -6.768 -8.060 -16.918 1.00 0.00 112 LYS A O 9
ATOM 16129 N N . MET A 1 1 ? 12.356 -23.770 15.600 1.00 0.00 1 MET A N 10
ATOM 16130 C CA . MET A 1 1 ? 11.101 -23.084 15.978 1.00 0.00 1 MET A CA 10
ATOM 16131 C C . MET A 1 1 ? 10.708 -22.105 14.858 1.00 0.00 1 MET A C 10
ATOM 16132 O O . MET A 1 1 ? 9.701 -22.310 14.166 1.00 0.00 1 MET A O 10
ATOM 16148 N N . ASN A 1 2 ? 11.537 -21.053 14.665 1.00 0.00 2 ASN A N 10
ATOM 16149 C CA . ASN A 1 2 ? 11.350 -20.056 13.587 1.00 0.00 2 ASN A CA 10
ATOM 16150 C C . ASN A 1 2 ? 12.019 -20.558 12.303 1.00 0.00 2 ASN A C 10
ATOM 16151 O O . ASN A 1 2 ? 13.247 -20.695 12.261 1.00 0.00 2 ASN A O 10
ATOM 16162 N N . ILE A 1 3 ? 11.204 -20.869 11.281 1.00 0.00 3 ILE A N 10
ATOM 16163 C CA . ILE A 1 3 ? 11.692 -21.127 9.916 1.00 0.00 3 ILE A CA 10
ATOM 16164 C C . ILE A 1 3 ? 12.054 -19.783 9.253 1.00 0.00 3 ILE A C 10
ATOM 16165 O O . ILE A 1 3 ? 11.454 -18.744 9.582 1.00 0.00 3 ILE A O 10
ATOM 16181 N N . GLY A 1 4 ? 13.049 -19.810 8.342 1.00 0.00 4 GLY A N 10
ATOM 16182 C CA . GLY A 1 4 ? 13.456 -18.641 7.558 1.00 0.00 4 GLY A CA 10
ATOM 16183 C C . GLY A 1 4 ? 12.456 -18.298 6.452 1.00 0.00 4 GLY A C 10
ATOM 16184 O O . GLY A 1 4 ? 12.814 -18.293 5.275 1.00 0.00 4 GLY A O 10
ATOM 16188 N N . ARG A 1 5 ? 11.198 -18.020 6.853 1.00 0.00 5 ARG A N 10
ATOM 16189 C CA . ARG A 1 5 ? 10.072 -17.715 5.954 1.00 0.00 5 ARG A CA 10
ATOM 16190 C C . ARG A 1 5 ? 10.367 -16.494 5.075 1.00 0.00 5 ARG A C 10
ATOM 16191 O O . ARG A 1 5 ? 9.982 -16.471 3.907 1.00 0.00 5 ARG A O 10
ATOM 16212 N N . LEU A 1 6 ? 11.071 -15.505 5.661 1.00 0.00 6 LEU A N 10
ATOM 16213 C CA . LEU A 1 6 ? 11.366 -14.215 5.019 1.00 0.00 6 LEU A CA 10
ATOM 16214 C C . LEU A 1 6 ? 12.376 -14.403 3.856 1.00 0.00 6 LEU A C 10
ATOM 16215 O O . LEU A 1 6 ? 13.585 -14.184 4.001 1.00 0.00 6 LEU A O 10
ATOM 16231 N N . ARG A 1 7 ? 11.836 -14.849 2.716 1.00 0.00 7 ARG A N 10
ATOM 16232 C CA . ARG A 1 7 ? 12.601 -15.236 1.512 1.00 0.00 7 ARG A CA 10
ATOM 16233 C C . ARG A 1 7 ? 12.774 -14.033 0.559 1.00 0.00 7 ARG A C 10
ATOM 16234 O O . ARG A 1 7 ? 13.725 -13.973 -0.217 1.00 0.00 7 ARG A O 10
ATOM 16255 N N . ASP A 1 8 ? 11.822 -13.093 0.633 1.00 0.00 8 ASP A N 10
ATOM 16256 C CA . ASP A 1 8 ? 11.712 -11.916 -0.240 1.00 0.00 8 ASP A CA 10
ATOM 16257 C C . ASP A 1 8 ? 12.129 -10.657 0.533 1.00 0.00 8 ASP A C 10
ATOM 16258 O O . ASP A 1 8 ? 12.601 -10.750 1.670 1.00 0.00 8 ASP A O 10
ATOM 16267 N N . ARG A 1 9 ? 11.933 -9.485 -0.092 1.00 0.00 9 ARG A N 10
ATOM 16268 C CA . ARG A 1 9 ? 12.213 -8.172 0.517 1.00 0.00 9 ARG A CA 10
ATOM 16269 C C . ARG A 1 9 ? 11.348 -7.111 -0.177 1.00 0.00 9 ARG A C 10
ATOM 16270 O O . ARG A 1 9 ? 11.199 -7.143 -1.401 1.00 0.00 9 ARG A O 10
ATOM 16291 N N . ILE A 1 10 ? 10.778 -6.169 0.608 1.00 0.00 10 ILE A N 10
ATOM 16292 C CA . ILE A 1 10 ? 9.802 -5.170 0.107 1.00 0.00 10 ILE A CA 10
ATOM 16293 C C . ILE A 1 10 ? 10.140 -3.760 0.619 1.00 0.00 10 ILE A C 10
ATOM 16294 O O . ILE A 1 10 ? 10.618 -3.602 1.740 1.00 0.00 10 ILE A O 10
ATOM 16310 N N . THR A 1 11 ? 9.887 -2.754 -0.224 1.00 0.00 11 THR A N 10
ATOM 16311 C CA . THR A 1 11 ? 9.968 -1.335 0.129 1.00 0.00 11 THR A CA 10
ATOM 16312 C C . THR A 1 11 ? 8.593 -0.834 0.603 1.00 0.00 11 THR A C 10
ATOM 16313 O O . THR A 1 11 ? 7.605 -0.923 -0.142 1.00 0.00 11 THR A O 10
ATOM 16324 N N . ILE A 1 12 ? 8.545 -0.334 1.842 1.00 0.00 12 ILE A N 10
ATOM 16325 C CA . ILE A 1 12 ? 7.337 0.264 2.431 1.00 0.00 12 ILE A CA 10
ATOM 16326 C C . ILE A 1 12 ? 7.210 1.718 1.942 1.00 0.00 12 ILE A C 10
ATOM 16327 O O . ILE A 1 12 ? 7.862 2.617 2.485 1.00 0.00 12 ILE A O 10
ATOM 16343 N N . GLN A 1 13 ? 6.422 1.932 0.873 1.00 0.00 13 GLN A N 10
ATOM 16344 C CA . GLN A 1 13 ? 6.158 3.273 0.338 1.00 0.00 13 GLN A CA 10
ATOM 16345 C C . GLN A 1 13 ? 5.202 4.029 1.270 1.00 0.00 13 GLN A C 10
ATOM 16346 O O . GLN A 1 13 ? 3.995 3.827 1.235 1.00 0.00 13 GLN A O 10
ATOM 16360 N N . THR A 1 14 ? 5.789 4.881 2.097 1.00 0.00 14 THR A N 10
ATOM 16361 C CA . THR A 1 14 ? 5.063 5.715 3.052 1.00 0.00 14 THR A CA 10
ATOM 16362 C C . THR A 1 14 ? 4.477 6.937 2.328 1.00 0.00 14 THR A C 10
ATOM 16363 O O . THR A 1 14 ? 5.080 7.443 1.377 1.00 0.00 14 THR A O 10
ATOM 16374 N N . LEU A 1 15 ? 3.303 7.410 2.767 1.00 0.00 15 LEU A N 10
ATOM 16375 C CA . LEU A 1 15 ? 2.562 8.466 2.069 1.00 0.00 15 LEU A CA 10
ATOM 16376 C C . LEU A 1 15 ? 2.931 9.841 2.638 1.00 0.00 15 LEU A C 10
ATOM 16377 O O . LEU A 1 15 ? 2.545 10.174 3.765 1.00 0.00 15 LEU A O 10
ATOM 16393 N N . LYS A 1 16 ? 3.704 10.618 1.877 1.00 0.00 16 LYS A N 10
ATOM 16394 C CA . LYS A 1 16 ? 4.024 12.004 2.212 1.00 0.00 16 LYS A CA 10
ATOM 16395 C C . LYS A 1 16 ? 3.032 12.936 1.498 1.00 0.00 16 LYS A C 10
ATOM 16396 O O . LYS A 1 16 ? 3.118 13.148 0.280 1.00 0.00 16 LYS A O 10
ATOM 16415 N N . GLN A 1 17 ? 2.049 13.427 2.253 1.00 0.00 17 GLN A N 10
ATOM 16416 C CA . GLN A 1 17 ? 1.088 14.426 1.782 1.00 0.00 17 GLN A CA 10
ATOM 16417 C C . GLN A 1 17 ? 1.759 15.815 1.785 1.00 0.00 17 GLN A C 10
ATOM 16418 O O . GLN A 1 17 ? 1.814 16.491 2.819 1.00 0.00 17 GLN A O 10
ATOM 16432 N N . THR A 1 18 ? 2.312 16.195 0.626 1.00 0.00 18 THR A N 10
ATOM 16433 C CA . THR A 1 18 ? 3.079 17.428 0.442 1.00 0.00 18 THR A CA 10
ATOM 16434 C C . THR A 1 18 ? 2.159 18.566 -0.041 1.00 0.00 18 THR A C 10
ATOM 16435 O O . THR A 1 18 ? 1.498 18.432 -1.070 1.00 0.00 18 THR A O 10
ATOM 16446 N N . ARG A 1 19 ? 2.134 19.677 0.706 1.00 0.00 19 ARG A N 10
ATOM 16447 C CA . ARG A 1 19 ? 1.308 20.848 0.374 1.00 0.00 19 ARG A CA 10
ATOM 16448 C C . ARG A 1 19 ? 1.917 21.638 -0.817 1.00 0.00 19 ARG A C 10
ATOM 16449 O O . ARG A 1 19 ? 3.091 21.464 -1.144 1.00 0.00 19 ARG A O 10
ATOM 16470 N N . ASP A 1 20 ? 1.106 22.504 -1.440 1.00 0.00 20 ASP A N 10
ATOM 16471 C CA . ASP A 1 20 ? 1.513 23.368 -2.567 1.00 0.00 20 ASP A CA 10
ATOM 16472 C C . ASP A 1 20 ? 1.548 24.834 -2.074 1.00 0.00 20 ASP A C 10
ATOM 16473 O O . ASP A 1 20 ? 1.013 25.132 -0.998 1.00 0.00 20 ASP A O 10
ATOM 16482 N N . ILE A 1 21 ? 2.186 25.740 -2.846 1.00 0.00 21 ILE A N 10
ATOM 16483 C CA . ILE A 1 21 ? 2.219 27.200 -2.558 1.00 0.00 21 ILE A CA 10
ATOM 16484 C C . ILE A 1 21 ? 0.811 27.863 -2.500 1.00 0.00 21 ILE A C 10
ATOM 16485 O O . ILE A 1 21 ? 0.660 28.956 -1.933 1.00 0.00 21 ILE A O 10
ATOM 16501 N N . THR A 1 22 ? -0.231 27.187 -3.016 1.00 0.00 22 THR A N 10
ATOM 16502 C CA . THR A 1 22 ? -1.605 27.723 -3.021 1.00 0.00 22 THR A CA 10
ATOM 16503 C C . THR A 1 22 ? -2.366 27.165 -1.788 1.00 0.00 22 THR A C 10
ATOM 16504 O O . THR A 1 22 ? -3.502 27.551 -1.508 1.00 0.00 22 THR A O 10
ATOM 16515 N N . GLY A 1 23 ? -1.700 26.236 -1.080 1.00 0.00 23 GLY A N 10
ATOM 16516 C CA . GLY A 1 23 ? -2.228 25.610 0.121 1.00 0.00 23 GLY A CA 10
ATOM 16517 C C . GLY A 1 23 ? -3.130 24.439 -0.198 1.00 0.00 23 GLY A C 10
ATOM 16518 O O . GLY A 1 23 ? -4.216 24.307 0.375 1.00 0.00 23 GLY A O 10
ATOM 16522 N N . GLU A 1 24 ? -2.680 23.583 -1.134 1.00 0.00 24 GLU A N 10
ATOM 16523 C CA . GLU A 1 24 ? -3.392 22.356 -1.546 1.00 0.00 24 GLU A CA 10
ATOM 16524 C C . GLU A 1 24 ? -2.531 21.135 -1.178 1.00 0.00 24 GLU A C 10
ATOM 16525 O O . GLU A 1 24 ? -1.322 21.156 -1.376 1.00 0.00 24 GLU A O 10
ATOM 16537 N N . ILE A 1 25 ? -3.160 20.094 -0.619 1.00 0.00 25 ILE A N 10
ATOM 16538 C CA . ILE A 1 25 ? -2.469 18.886 -0.128 1.00 0.00 25 ILE A CA 10
ATOM 16539 C C . ILE A 1 25 ? -2.399 17.828 -1.254 1.00 0.00 25 ILE A C 10
ATOM 16540 O O . ILE A 1 25 ? -3.435 17.412 -1.782 1.00 0.00 25 ILE A O 10
ATOM 16556 N N . LEU A 1 26 ? -1.166 17.430 -1.634 1.00 0.00 26 LEU A N 10
ATOM 16557 C CA . LEU A 1 26 ? -0.908 16.429 -2.692 1.00 0.00 26 LEU A CA 10
ATOM 16558 C C . LEU A 1 26 ? -0.311 15.166 -2.072 1.00 0.00 26 LEU A C 10
ATOM 16559 O O . LEU A 1 26 ? 0.723 15.227 -1.415 1.00 0.00 26 LEU A O 10
ATOM 16575 N N . GLU A 1 27 ? -0.963 14.029 -2.310 1.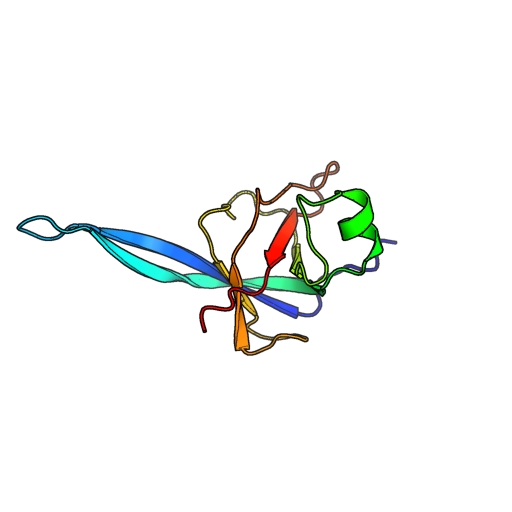00 0.00 27 GLU A N 10
ATOM 16576 C CA . GLU A 1 27 ? -0.511 12.721 -1.844 1.00 0.00 27 GLU A CA 10
ATOM 16577 C C . GLU A 1 27 ? 0.569 12.162 -2.796 1.00 0.00 27 GLU A C 10
ATOM 16578 O O . GLU A 1 27 ? 0.297 11.920 -3.979 1.00 0.00 27 GLU A O 10
ATOM 16590 N N . THR A 1 28 ? 1.788 11.973 -2.264 1.00 0.00 28 THR A N 10
ATOM 16591 C CA . THR A 1 28 ? 2.924 11.363 -2.989 1.00 0.00 28 THR A CA 10
ATOM 16592 C C . THR A 1 28 ? 3.543 10.272 -2.109 1.00 0.00 28 THR A C 10
ATOM 16593 O O . THR A 1 28 ? 3.464 10.339 -0.882 1.00 0.00 28 THR A O 10
ATOM 16604 N N . TRP A 1 29 ? 4.165 9.278 -2.746 1.00 0.00 29 TRP A N 10
ATOM 16605 C CA . TRP A 1 29 ? 4.640 8.058 -2.078 1.00 0.00 29 TRP A CA 10
ATOM 16606 C C . TRP A 1 29 ? 6.168 8.055 -2.048 1.00 0.00 29 TRP A C 10
ATOM 16607 O O . TRP A 1 29 ? 6.819 7.923 -3.090 1.00 0.00 29 TRP A O 10
ATOM 16628 N N . GLU A 1 30 ? 6.724 8.253 -0.849 1.00 0.00 30 GLU A N 10
ATOM 16629 C CA . GLU A 1 30 ? 8.170 8.219 -0.628 1.00 0.00 30 GLU A CA 10
ATOM 16630 C C . GLU A 1 30 ? 8.577 6.801 -0.209 1.00 0.00 30 GLU A C 10
ATOM 16631 O O . GLU A 1 30 ? 7.915 6.179 0.633 1.00 0.00 30 GLU A O 10
ATOM 16643 N N . ASP A 1 31 ? 9.653 6.293 -0.831 1.00 0.00 31 ASP A N 10
ATOM 16644 C CA . ASP A 1 31 ? 10.218 4.966 -0.516 1.00 0.00 31 ASP A CA 10
ATOM 16645 C C . ASP A 1 31 ? 10.754 4.971 0.927 1.00 0.00 31 ASP A C 10
ATOM 16646 O O . ASP A 1 31 ? 11.526 5.860 1.303 1.00 0.00 31 ASP A O 10
ATOM 16655 N N . GLY A 1 32 ? 10.323 3.992 1.739 1.00 0.00 32 GLY A N 10
ATOM 16656 C CA . GLY A 1 32 ? 10.617 3.983 3.170 1.00 0.00 32 GLY A CA 10
ATOM 16657 C C . GLY A 1 32 ? 11.648 2.930 3.516 1.00 0.00 32 GLY A C 10
ATOM 16658 O O . GLY A 1 32 ? 12.797 3.029 3.081 1.00 0.00 32 GLY A O 10
ATOM 16662 N N . HIS A 1 33 ? 11.233 1.911 4.276 1.00 0.00 33 HIS A N 10
ATOM 16663 C CA . HIS A 1 33 ? 12.126 0.849 4.766 1.00 0.00 33 HIS A CA 10
ATOM 16664 C C . HIS A 1 33 ? 11.990 -0.391 3.884 1.00 0.00 33 HIS A C 10
ATOM 16665 O O . HIS A 1 33 ? 10.881 -0.894 3.699 1.00 0.00 33 HIS A O 10
ATOM 16680 N N . THR A 1 34 ? 13.108 -0.882 3.334 1.00 0.00 34 THR A N 10
ATOM 16681 C CA . THR A 1 34 ? 13.119 -2.083 2.503 1.00 0.00 34 THR A CA 10
ATOM 16682 C C . THR A 1 34 ? 13.620 -3.264 3.359 1.00 0.00 34 THR A C 10
ATOM 16683 O O . THR A 1 34 ? 14.831 -3.445 3.526 1.00 0.00 34 THR A O 10
ATOM 16694 N N . LEU A 1 35 ? 12.679 -4.033 3.948 1.00 0.00 35 LEU A N 10
ATOM 16695 C CA . LEU A 1 35 ? 13.003 -5.138 4.895 1.00 0.00 35 LEU A CA 10
ATOM 16696 C C . LEU A 1 35 ? 12.552 -6.506 4.352 1.00 0.00 35 LEU A C 10
ATOM 16697 O O . LEU A 1 35 ? 11.840 -6.576 3.356 1.00 0.00 35 LEU A O 10
ATOM 16713 N N . TRP A 1 36 ? 13.010 -7.584 5.016 1.00 0.00 36 TRP A N 10
ATOM 16714 C CA . TRP A 1 36 ? 12.680 -8.977 4.653 1.00 0.00 36 TRP A CA 10
ATOM 16715 C C . TRP A 1 36 ? 11.165 -9.292 4.810 1.00 0.00 36 TRP A C 10
ATOM 16716 O O . TRP A 1 36 ? 10.527 -8.899 5.793 1.00 0.00 36 TRP A O 10
ATOM 16737 N N . ALA A 1 37 ? 10.621 -9.995 3.801 1.00 0.00 37 ALA A N 10
ATOM 16738 C CA . ALA A 1 37 ? 9.213 -10.457 3.769 1.00 0.00 37 ALA A CA 10
ATOM 16739 C C . ALA A 1 37 ? 9.097 -11.874 3.212 1.00 0.00 37 ALA A C 10
ATOM 16740 O O . ALA A 1 37 ? 10.044 -12.398 2.665 1.00 0.00 37 ALA A O 10
ATOM 16747 N N . SER A 1 38 ? 7.931 -12.508 3.398 1.00 0.00 38 SER A N 10
ATOM 16748 C CA . SER A 1 38 ? 7.543 -13.734 2.702 1.00 0.00 38 SER A CA 10
ATOM 16749 C C . SER A 1 38 ? 6.257 -13.412 1.935 1.00 0.00 38 SER A C 10
ATOM 16750 O O . SER A 1 38 ? 5.144 -13.481 2.482 1.00 0.00 38 SER A O 10
ATOM 16758 N N . VAL A 1 39 ? 6.431 -12.999 0.680 1.00 0.00 39 VAL A N 10
ATOM 16759 C CA . VAL A 1 39 ? 5.354 -12.497 -0.173 1.00 0.00 39 VAL A CA 10
ATOM 16760 C C . VAL A 1 39 ? 4.752 -13.666 -0.952 1.00 0.00 39 VAL A C 10
ATOM 16761 O O . VAL A 1 39 ? 5.314 -14.112 -1.961 1.00 0.00 39 VAL A O 10
ATOM 16774 N N . ASN A 1 40 ? 3.631 -14.193 -0.452 1.00 0.00 40 ASN A N 10
ATOM 16775 C CA . ASN A 1 40 ? 2.930 -15.332 -1.057 1.00 0.00 40 ASN A CA 10
ATOM 16776 C C . ASN A 1 40 ? 1.512 -14.902 -1.462 1.00 0.00 40 ASN A C 10
ATOM 16777 O O . ASN A 1 40 ? 0.707 -14.537 -0.598 1.00 0.00 40 ASN A O 10
ATOM 16788 N N . MET A 1 41 ? 1.221 -14.926 -2.774 1.00 0.00 41 MET A N 10
ATOM 16789 C CA . MET A 1 41 ? -0.140 -14.674 -3.298 1.00 0.00 41 MET A CA 10
ATOM 16790 C C . MET A 1 41 ? -1.064 -15.806 -2.836 1.00 0.00 41 MET A C 10
ATOM 16791 O O . MET A 1 41 ? -0.702 -16.980 -2.978 1.00 0.00 41 MET A O 10
ATOM 16805 N N . VAL A 1 42 ? -2.226 -15.464 -2.277 1.00 0.00 42 VAL A N 10
ATOM 16806 C CA . VAL A 1 42 ? -3.160 -16.469 -1.749 1.00 0.00 42 VAL A CA 10
ATOM 16807 C C . VAL A 1 42 ? -3.817 -17.274 -2.897 1.00 0.00 42 VAL A C 10
ATOM 16808 O O . VAL A 1 42 ? -4.050 -16.743 -3.993 1.00 0.00 42 VAL A O 10
ATOM 16821 N N . SER A 1 43 ? -4.083 -18.561 -2.636 1.00 0.00 43 SER A N 10
ATOM 16822 C CA . SER A 1 43 ? -4.789 -19.443 -3.574 1.00 0.00 43 SER A CA 10
ATOM 16823 C C . SER A 1 43 ? -6.315 -19.259 -3.393 1.00 0.00 43 SER A C 10
ATOM 16824 O O . SER A 1 43 ? -6.761 -18.540 -2.478 1.00 0.00 43 SER A O 10
ATOM 16832 N N . SER A 1 44 ? -7.098 -19.923 -4.261 1.00 0.00 44 SER A N 10
ATOM 16833 C CA . SER A 1 44 ? -8.555 -19.715 -4.396 1.00 0.00 44 SER A CA 10
ATOM 16834 C C . SER A 1 44 ? -9.348 -20.016 -3.115 1.00 0.00 44 SER A C 10
ATOM 16835 O O . SER A 1 44 ? -10.416 -19.431 -2.921 1.00 0.00 44 SER A O 10
ATOM 16843 N N . LYS A 1 45 ? -8.813 -20.896 -2.239 1.00 0.00 45 LYS A N 10
ATOM 16844 C CA . LYS A 1 45 ? -9.532 -21.342 -1.020 1.00 0.00 45 LYS A CA 10
ATOM 16845 C C . LYS A 1 45 ? -9.820 -20.180 -0.055 1.00 0.00 45 LYS A C 10
ATOM 16846 O O . LYS A 1 45 ? -10.784 -20.235 0.697 1.00 0.00 45 LYS A O 10
ATOM 16865 N N . GLU A 1 46 ? -8.991 -19.123 -0.112 1.00 0.00 46 GLU A N 10
ATOM 16866 C CA . GLU A 1 46 ? -9.180 -17.904 0.699 1.00 0.00 46 GLU A CA 10
ATOM 16867 C C . GLU A 1 46 ? -10.427 -17.140 0.246 1.00 0.00 46 GLU A C 10
ATOM 16868 O O . GLU A 1 46 ? -11.200 -16.656 1.077 1.00 0.00 46 GLU A O 10
ATOM 16880 N N . ALA A 1 47 ? -10.611 -17.064 -1.080 1.00 0.00 47 ALA A N 10
ATOM 16881 C CA . ALA A 1 47 ? -11.775 -16.409 -1.699 1.00 0.00 47 ALA A CA 10
ATOM 16882 C C . ALA A 1 47 ? -13.059 -17.228 -1.457 1.00 0.00 47 ALA A C 10
ATOM 16883 O O . ALA A 1 47 ? -14.134 -16.663 -1.278 1.00 0.00 47 ALA A O 10
ATOM 16890 N N . ILE A 1 48 ? -12.917 -18.565 -1.470 1.00 0.00 48 ILE A N 10
ATOM 16891 C CA . ILE A 1 48 ? -14.012 -19.503 -1.137 1.00 0.00 48 ILE A CA 10
ATOM 16892 C C . ILE A 1 48 ? -14.432 -19.344 0.351 1.00 0.00 48 ILE A C 10
ATOM 16893 O O . ILE A 1 48 ? -15.631 -19.350 0.673 1.00 0.00 48 ILE A O 10
ATOM 16909 N N . SER A 1 49 ? -13.427 -19.164 1.238 1.00 0.00 49 SER A N 10
ATOM 16910 C CA . SER A 1 49 ? -13.635 -19.026 2.700 1.00 0.00 49 SER A CA 10
ATOM 16911 C C . SER A 1 49 ? -14.390 -17.728 3.055 1.00 0.00 49 SER A C 10
ATOM 16912 O O . SER A 1 49 ? -15.383 -17.760 3.790 1.00 0.00 49 SER A O 10
ATOM 16920 N N . SER A 1 50 ? -13.913 -16.608 2.508 1.00 0.00 50 SER A N 10
ATOM 16921 C CA . SER A 1 50 ? -14.392 -15.259 2.867 1.00 0.00 50 SER A CA 10
ATOM 16922 C C . SER A 1 50 ? -15.548 -14.787 1.964 1.00 0.00 50 SER A C 10
ATOM 16923 O O . SER A 1 50 ? -16.299 -13.876 2.337 1.00 0.00 50 SER A O 10
ATOM 16931 N N . GLY A 1 51 ? -15.687 -15.417 0.788 1.00 0.00 51 GLY A N 10
ATOM 16932 C CA . GLY A 1 51 ? -16.698 -15.032 -0.200 1.00 0.00 51 GLY A CA 10
ATOM 16933 C C . GLY A 1 51 ? -16.155 -13.998 -1.178 1.00 0.00 51 GLY A C 10
ATOM 16934 O O . GLY A 1 51 ? -15.919 -14.303 -2.351 1.00 0.00 51 GLY A O 10
ATOM 16938 N N . ALA A 1 52 ? -15.920 -12.775 -0.674 1.00 0.00 52 ALA A N 10
ATOM 16939 C CA . ALA A 1 52 ? -15.420 -11.643 -1.483 1.00 0.00 52 ALA A CA 10
ATOM 16940 C C . ALA A 1 52 ? -14.366 -10.810 -0.724 1.00 0.00 52 ALA A C 10
ATOM 16941 O O . ALA A 1 52 ? -13.652 -10.028 -1.356 1.00 0.00 52 ALA A O 10
ATOM 16948 N N . GLU A 1 53 ? -14.259 -10.990 0.625 1.00 0.00 53 GLU A N 10
ATOM 16949 C CA . GLU A 1 53 ? -13.326 -10.204 1.482 1.00 0.00 53 GLU A CA 10
ATOM 16950 C C . GLU A 1 53 ? -11.859 -10.397 1.038 1.00 0.00 53 GLU A C 10
ATOM 16951 O O . GLU A 1 53 ? -11.084 -9.440 0.974 1.00 0.00 53 GLU A O 10
ATOM 16963 N N . LEU A 1 54 ? -11.503 -11.657 0.755 1.00 0.00 54 LEU A N 10
ATOM 16964 C CA . LEU A 1 54 ? -10.235 -12.040 0.111 1.00 0.00 54 LEU A CA 10
ATOM 16965 C C . LEU A 1 54 ? -10.551 -12.510 -1.318 1.00 0.00 54 LEU A C 10
ATOM 16966 O O . LEU A 1 54 ? -11.636 -13.048 -1.567 1.00 0.00 54 LEU A O 10
ATOM 16982 N N . ALA A 1 55 ? -9.608 -12.302 -2.238 1.00 0.00 55 ALA A N 10
ATOM 16983 C CA . ALA A 1 55 ? -9.754 -12.667 -3.662 1.00 0.00 55 ALA A CA 10
ATOM 16984 C C . ALA A 1 55 ? -8.638 -13.637 -4.062 1.00 0.00 55 ALA A C 10
ATOM 16985 O O . ALA A 1 55 ? -7.669 -13.821 -3.318 1.00 0.00 55 ALA A O 10
ATOM 16992 N N . ILE A 1 56 ? -8.777 -14.261 -5.239 1.00 0.00 56 ILE A N 10
ATOM 16993 C CA . ILE A 1 56 ? -7.795 -15.241 -5.731 1.00 0.00 56 ILE A CA 10
ATOM 16994 C C . ILE A 1 56 ? -6.548 -14.491 -6.251 1.00 0.00 56 ILE A C 10
ATOM 16995 O O . ILE A 1 56 ? -6.633 -13.734 -7.222 1.00 0.00 56 ILE A O 10
ATOM 17011 N N . GLY A 1 57 ? -5.412 -14.683 -5.573 1.00 0.00 57 GLY A N 10
ATOM 17012 C CA . GLY A 1 57 ? -4.165 -13.989 -5.911 1.00 0.00 57 GLY A CA 10
ATOM 17013 C C . GLY A 1 57 ? -3.932 -12.742 -5.068 1.00 0.00 57 GLY A C 10
ATOM 17014 O O . GLY A 1 57 ? -2.970 -12.006 -5.318 1.00 0.00 57 GLY A O 10
ATOM 17018 N N . THR A 1 58 ? -4.822 -12.493 -4.075 1.00 0.00 58 THR A N 10
ATOM 17019 C CA . THR A 1 58 ? -4.620 -11.431 -3.065 1.00 0.00 58 THR A CA 10
ATOM 17020 C C . THR A 1 58 ? -3.275 -11.651 -2.338 1.00 0.00 58 THR A C 10
ATOM 17021 O O . THR A 1 58 ? -3.076 -12.650 -1.655 1.00 0.00 58 THR A O 10
ATOM 17032 N N . VAL A 1 59 ? -2.357 -10.724 -2.553 1.00 0.00 59 VAL A N 10
ATOM 17033 C CA . VAL A 1 59 ? -0.964 -10.861 -2.154 1.00 0.00 59 VAL A CA 10
ATOM 17034 C C . VAL A 1 59 ? -0.805 -10.718 -0.627 1.00 0.00 59 VAL A C 10
ATOM 17035 O O . VAL A 1 59 ? -0.966 -9.627 -0.076 1.00 0.00 59 VAL A O 10
ATOM 17048 N N . ARG A 1 60 ? -0.538 -11.850 0.044 1.00 0.00 60 ARG A N 10
ATOM 17049 C CA . ARG A 1 60 ? -0.278 -11.886 1.488 1.00 0.00 60 ARG A CA 10
ATOM 17050 C C . ARG A 1 60 ? 1.238 -11.736 1.718 1.00 0.00 60 ARG A C 10
ATOM 17051 O O . ARG A 1 60 ? 2.034 -12.391 1.050 1.00 0.00 60 ARG A O 10
ATOM 17072 N N . ILE A 1 61 ? 1.617 -10.871 2.667 1.00 0.00 61 ILE A N 10
ATOM 17073 C CA . ILE A 1 61 ? 3.014 -10.431 2.854 1.00 0.00 61 ILE A CA 10
ATOM 17074 C C . ILE A 1 61 ? 3.365 -10.510 4.347 1.00 0.00 61 ILE A C 10
ATOM 17075 O O . ILE A 1 61 ? 2.862 -9.732 5.148 1.00 0.00 61 ILE A O 10
ATOM 17091 N N . TRP A 1 62 ? 4.204 -11.484 4.708 1.00 0.00 62 TRP A N 10
ATOM 17092 C CA . TRP A 1 62 ? 4.649 -11.703 6.098 1.00 0.00 62 TRP A CA 10
ATOM 17093 C C . TRP A 1 62 ? 5.935 -10.928 6.362 1.00 0.00 62 TRP A C 10
ATOM 17094 O O . TRP A 1 62 ? 6.907 -11.126 5.664 1.00 0.00 62 TRP A O 10
ATOM 17115 N N . ILE A 1 63 ? 5.940 -10.075 7.380 1.00 0.00 63 ILE A N 10
ATOM 17116 C CA . ILE A 1 63 ? 7.153 -9.385 7.862 1.00 0.00 63 ILE A CA 10
ATOM 17117 C C . ILE A 1 63 ? 7.208 -9.550 9.380 1.00 0.00 63 ILE A C 10
ATOM 17118 O O . ILE A 1 63 ? 6.221 -9.968 9.984 1.00 0.00 63 ILE A O 10
ATOM 17134 N N . ARG A 1 64 ? 8.376 -9.296 9.983 1.00 0.00 64 ARG A N 10
ATOM 17135 C CA . ARG A 1 64 ? 8.508 -9.167 11.457 1.00 0.00 64 ARG A CA 10
ATOM 17136 C C . ARG A 1 64 ? 7.498 -8.156 12.031 1.00 0.00 64 ARG A C 10
ATOM 17137 O O . ARG A 1 64 ? 7.111 -7.202 11.341 1.00 0.00 64 ARG A O 10
ATOM 17158 N N . TYR A 1 65 ? 7.078 -8.396 13.290 1.00 0.00 65 TYR A N 10
ATOM 17159 C CA . TYR A 1 65 ? 6.106 -7.548 13.999 1.00 0.00 65 TYR A CA 10
ATOM 17160 C C . TYR A 1 65 ? 6.614 -6.096 14.050 1.00 0.00 65 TYR A C 10
ATOM 17161 O O . TYR A 1 65 ? 7.563 -5.789 14.774 1.00 0.00 65 TYR A O 10
ATOM 17179 N N . ARG A 1 66 ? 5.974 -5.218 13.267 1.00 0.00 66 ARG A N 10
ATOM 17180 C CA . ARG A 1 66 ? 6.485 -3.866 13.010 1.00 0.00 66 ARG A CA 10
ATOM 17181 C C . ARG A 1 66 ? 5.351 -2.820 13.106 1.00 0.00 66 ARG A C 10
ATOM 17182 O O . ARG A 1 66 ? 4.410 -2.833 12.306 1.00 0.00 66 ARG A O 10
ATOM 17203 N N . LYS A 1 67 ? 5.480 -1.901 14.086 1.00 0.00 67 LYS A N 10
ATOM 17204 C CA . LYS A 1 67 ? 4.503 -0.817 14.360 1.00 0.00 67 LYS A CA 10
ATOM 17205 C C . LYS A 1 67 ? 4.751 0.425 13.455 1.00 0.00 67 LYS A C 10
ATOM 17206 O O . LYS A 1 67 ? 4.132 1.478 13.640 1.00 0.00 67 LYS A O 10
ATOM 17225 N N . ASP A 1 68 ? 5.646 0.267 12.470 1.00 0.00 68 ASP A N 10
ATOM 17226 C CA . ASP A 1 68 ? 6.108 1.338 11.553 1.00 0.00 68 ASP A CA 10
ATOM 17227 C C . ASP A 1 68 ? 5.252 1.356 10.268 1.00 0.00 68 ASP A C 10
ATOM 17228 O O . ASP A 1 68 ? 5.198 2.364 9.552 1.00 0.00 68 ASP A O 10
ATOM 17237 N N . ILE A 1 69 ? 4.569 0.230 10.003 1.00 0.00 69 ILE A N 10
ATOM 17238 C CA . ILE A 1 69 ? 3.711 0.058 8.812 1.00 0.00 69 ILE A CA 10
ATOM 17239 C C . ILE A 1 69 ? 2.317 0.641 9.093 1.00 0.00 69 ILE A C 10
ATOM 17240 O O . ILE A 1 69 ? 1.787 0.476 10.196 1.00 0.00 69 ILE A O 10
ATOM 17256 N N . ASN A 1 70 ? 1.726 1.318 8.102 1.00 0.00 70 ASN A N 10
ATOM 17257 C CA . ASN A 1 70 ? 0.344 1.839 8.187 1.00 0.00 70 ASN A CA 10
ATOM 17258 C C . ASN A 1 70 ? -0.426 1.425 6.926 1.00 0.00 70 ASN A C 10
ATOM 17259 O O . ASN A 1 70 ? 0.170 0.961 5.956 1.00 0.00 70 ASN A O 10
ATOM 17270 N N . ALA A 1 71 ? -1.760 1.572 6.967 1.00 0.00 71 ALA A N 10
ATOM 17271 C CA . ALA A 1 71 ? -2.637 1.312 5.820 1.00 0.00 71 ALA A CA 10
ATOM 17272 C C . ALA A 1 71 ? -2.378 2.317 4.670 1.00 0.00 71 ALA A C 10
ATOM 17273 O O . ALA A 1 71 ? -2.627 2.009 3.503 1.00 0.00 71 ALA A O 10
ATOM 17280 N N . THR A 1 72 ? -1.828 3.499 5.017 1.00 0.00 72 THR A N 10
ATOM 17281 C CA . THR A 1 72 ? -1.389 4.525 4.051 1.00 0.00 72 THR A CA 10
ATOM 17282 C C . THR A 1 72 ? 0.057 4.232 3.569 1.00 0.00 72 THR A C 10
ATOM 17283 O O . THR A 1 72 ? 0.894 5.136 3.432 1.00 0.00 72 THR A O 10
ATOM 17294 N N . SER A 1 73 ? 0.344 2.943 3.302 1.00 0.00 73 SER A N 10
ATOM 17295 C CA . SER A 1 73 ? 1.620 2.492 2.744 1.00 0.00 73 SER A CA 10
ATOM 17296 C C . SER A 1 73 ? 1.346 1.543 1.566 1.00 0.00 73 SER A C 10
ATOM 17297 O O . SER A 1 73 ? 0.325 0.849 1.550 1.00 0.00 73 SER A O 10
ATOM 17305 N N . ARG A 1 74 ? 2.232 1.552 0.555 1.00 0.00 74 ARG A N 10
ATOM 17306 C CA . ARG A 1 74 ? 2.187 0.590 -0.555 1.00 0.00 74 ARG A CA 10
ATOM 17307 C C . ARG A 1 74 ? 3.441 -0.279 -0.506 1.00 0.00 74 ARG A C 10
ATOM 17308 O O . ARG A 1 74 ? 4.561 0.214 -0.588 1.00 0.00 74 ARG A O 10
ATOM 17329 N N . ILE A 1 75 ? 3.216 -1.572 -0.385 1.00 0.00 75 ILE A N 10
ATOM 17330 C CA . ILE A 1 75 ? 4.254 -2.569 -0.183 1.00 0.00 75 ILE A CA 10
ATOM 17331 C C . ILE A 1 75 ? 4.781 -3.052 -1.556 1.00 0.00 75 ILE A C 10
ATOM 17332 O O . ILE A 1 75 ? 4.232 -3.973 -2.150 1.00 0.00 75 ILE A O 10
ATOM 17348 N N . LYS A 1 76 ? 5.831 -2.396 -2.070 1.00 0.00 76 LYS A N 10
ATOM 17349 C CA . LYS A 1 76 ? 6.398 -2.732 -3.398 1.00 0.00 76 LYS A CA 10
ATOM 17350 C C . LYS A 1 76 ? 7.505 -3.769 -3.228 1.00 0.00 76 LYS A C 10
ATOM 17351 O O . LYS A 1 76 ? 8.487 -3.495 -2.553 1.00 0.00 76 LYS A O 10
ATOM 17370 N N . VAL A 1 77 ? 7.358 -4.946 -3.852 1.00 0.00 77 VAL A N 10
ATOM 17371 C CA . VAL A 1 77 ? 8.363 -6.019 -3.748 1.00 0.00 77 VAL A CA 10
ATOM 17372 C C . VAL A 1 77 ? 9.632 -5.636 -4.535 1.00 0.00 77 VAL A C 10
ATOM 17373 O O . VAL A 1 77 ? 9.569 -5.341 -5.732 1.00 0.00 77 VAL A O 10
ATOM 17386 N N . SER A 1 78 ? 10.763 -5.611 -3.821 1.00 0.00 78 SER A N 10
ATOM 17387 C CA . SER A 1 78 ? 12.088 -5.315 -4.375 1.00 0.00 78 SER A CA 10
ATOM 17388 C C . SER A 1 78 ? 12.743 -6.605 -4.848 1.00 0.00 78 SER A C 10
ATOM 17389 O O . SER A 1 78 ? 13.514 -6.629 -5.805 1.00 0.00 78 SER A O 10
ATOM 17397 N N . THR A 1 79 ? 12.386 -7.680 -4.157 1.00 0.00 79 THR A N 10
ATOM 17398 C CA . THR A 1 79 ? 13.084 -8.944 -4.201 1.00 0.00 79 THR A CA 10
ATOM 17399 C C . THR A 1 79 ? 12.047 -10.061 -4.109 1.00 0.00 79 THR A C 10
ATOM 17400 O O . THR A 1 79 ? 11.393 -10.179 -3.078 1.00 0.00 79 THR A O 10
ATOM 17411 N N . GLY A 1 80 ? 11.836 -10.815 -5.203 1.00 0.00 80 GLY A N 10
ATOM 17412 C CA . GLY A 1 80 ? 10.864 -11.919 -5.200 1.00 0.00 80 GLY A CA 10
ATOM 17413 C C . GLY A 1 80 ? 10.239 -12.188 -6.560 1.00 0.00 80 GLY A C 10
ATOM 17414 O O . GLY A 1 80 ? 10.691 -11.631 -7.564 1.00 0.00 80 GLY A O 10
ATOM 17418 N N . PRO A 1 81 ? 9.174 -13.053 -6.624 1.00 0.00 81 PRO A N 10
ATOM 17419 C CA . PRO A 1 81 ? 8.450 -13.347 -7.887 1.00 0.00 81 PRO A CA 10
ATOM 17420 C C . PRO A 1 81 ? 7.638 -12.125 -8.380 1.00 0.00 81 PRO A C 10
ATOM 17421 O O . PRO A 1 81 ? 7.448 -11.931 -9.585 1.00 0.00 81 PRO A O 10
ATOM 17432 N N . LEU A 1 82 ? 7.200 -11.286 -7.422 1.00 0.00 82 LEU A N 10
ATOM 17433 C CA . LEU A 1 82 ? 6.438 -10.055 -7.700 1.00 0.00 82 LEU A CA 10
ATOM 17434 C C . LEU A 1 82 ? 7.361 -8.818 -7.688 1.00 0.00 82 LEU A C 10
ATOM 17435 O O . LEU A 1 82 ? 6.886 -7.690 -7.512 1.00 0.00 82 LEU A O 10
ATOM 17451 N N . ALA A 1 83 ? 8.679 -9.035 -7.899 1.00 0.00 83 ALA A N 10
ATOM 17452 C CA . ALA A 1 83 ? 9.675 -7.947 -7.949 1.00 0.00 83 ALA A CA 10
ATOM 17453 C C . ALA A 1 83 ? 9.343 -6.954 -9.085 1.00 0.00 83 ALA A C 10
ATOM 17454 O O . ALA A 1 83 ? 9.169 -7.360 -10.243 1.00 0.00 83 ALA A O 10
ATOM 17461 N N . GLY A 1 84 ? 9.208 -5.670 -8.726 1.00 0.00 84 GLY A N 10
ATOM 17462 C CA . GLY A 1 84 ? 8.849 -4.614 -9.681 1.00 0.00 84 GLY A CA 10
ATOM 17463 C C . GLY A 1 84 ? 7.411 -4.128 -9.524 1.00 0.00 84 GLY A C 10
ATOM 17464 O O . GLY A 1 84 ? 7.084 -3.026 -9.962 1.00 0.00 84 GLY A O 10
ATOM 17468 N N . ARG A 1 85 ? 6.555 -4.960 -8.901 1.00 0.00 85 ARG A N 10
ATOM 17469 C CA . ARG A 1 85 ? 5.125 -4.641 -8.674 1.00 0.00 85 ARG A CA 10
ATOM 17470 C C . ARG A 1 85 ? 4.938 -3.899 -7.343 1.00 0.00 85 ARG A C 10
ATOM 17471 O O . ARG A 1 85 ? 5.616 -4.213 -6.359 1.00 0.00 85 ARG A O 10
ATOM 17492 N N . VAL A 1 86 ? 4.000 -2.934 -7.324 1.00 0.00 86 VAL A N 10
ATOM 17493 C CA . VAL A 1 86 ? 3.665 -2.139 -6.127 1.00 0.00 86 VAL A CA 10
ATOM 17494 C C . VAL A 1 86 ? 2.302 -2.607 -5.559 1.00 0.00 86 VAL A C 10
ATOM 17495 O O . VAL A 1 86 ? 1.224 -2.309 -6.097 1.00 0.00 86 VAL A O 10
ATOM 17508 N N . LEU A 1 87 ? 2.392 -3.425 -4.506 1.00 0.00 87 LEU A N 10
ATOM 17509 C CA . LEU A 1 87 ? 1.238 -4.050 -3.854 1.00 0.00 87 LEU A CA 10
ATOM 17510 C C . LEU A 1 87 ? 0.612 -3.074 -2.850 1.00 0.00 87 LEU A C 10
ATOM 17511 O O . LEU A 1 87 ? 1.222 -2.722 -1.853 1.00 0.00 87 LEU A O 10
ATOM 17527 N N . ASN A 1 88 ? -0.604 -2.633 -3.145 1.00 0.00 88 ASN A N 10
ATOM 17528 C CA . ASN A 1 88 ? -1.350 -1.673 -2.320 1.00 0.00 88 ASN A CA 10
ATOM 17529 C C . ASN A 1 88 ? -2.062 -2.429 -1.190 1.00 0.00 88 ASN A C 10
ATOM 17530 O O . ASN A 1 88 ? -2.633 -3.496 -1.441 1.00 0.00 88 ASN A O 10
ATOM 17541 N N . ILE A 1 89 ? -2.078 -1.856 0.037 1.00 0.00 89 ILE A N 10
ATOM 17542 C CA . ILE A 1 89 ? -2.667 -2.529 1.209 1.00 0.00 89 ILE A CA 10
ATOM 17543 C C . ILE A 1 89 ? -4.188 -2.386 1.138 1.00 0.00 89 ILE A C 10
ATOM 17544 O O . ILE A 1 89 ? -4.726 -1.289 1.313 1.00 0.00 89 ILE A O 10
ATOM 17560 N N . ILE A 1 90 ? -4.866 -3.496 0.842 1.00 0.00 90 ILE A N 10
ATOM 17561 C CA . ILE A 1 90 ? -6.337 -3.552 0.749 1.00 0.00 90 ILE A CA 10
ATOM 17562 C C . ILE A 1 90 ? -6.939 -3.953 2.108 1.00 0.00 90 ILE A C 10
ATOM 17563 O O . ILE A 1 90 ? -7.600 -4.986 2.255 1.00 0.00 90 ILE A O 10
ATOM 17579 N N . GLY A 1 91 ? -6.680 -3.098 3.104 1.00 0.00 91 GLY A N 10
ATOM 17580 C CA . GLY A 1 91 ? -7.143 -3.297 4.467 1.00 0.00 91 GLY A CA 10
ATOM 17581 C C . GLY A 1 91 ? -6.282 -2.511 5.439 1.00 0.00 91 GLY A C 10
ATOM 17582 O O . GLY A 1 91 ? -6.130 -1.294 5.288 1.00 0.00 91 GLY A O 10
ATOM 17586 N N . GLN A 1 92 ? -5.675 -3.217 6.397 1.00 0.00 92 GLN A N 10
ATOM 17587 C CA . GLN A 1 92 ? -4.817 -2.626 7.435 1.00 0.00 92 GLN A CA 10
ATOM 17588 C C . GLN A 1 92 ? -3.761 -3.661 7.867 1.00 0.00 92 GLN A C 10
ATOM 17589 O O . GLN A 1 92 ? -4.079 -4.854 7.924 1.00 0.00 92 GLN A O 10
ATOM 17603 N N . PRO A 1 93 ? -2.496 -3.232 8.183 1.00 0.00 93 PRO A N 10
ATOM 17604 C CA . PRO A 1 93 ? -1.438 -4.153 8.668 1.00 0.00 93 PRO A CA 10
ATOM 17605 C C . PRO A 1 93 ? -1.883 -4.848 9.980 1.00 0.00 93 PRO A C 10
ATOM 17606 O O . PRO A 1 93 ? -2.035 -4.202 11.025 1.00 0.00 93 PRO A O 10
ATOM 17617 N N . LEU A 1 94 ? -2.109 -6.164 9.887 1.00 0.00 94 LEU A N 10
ATOM 17618 C CA . LEU A 1 94 ? -2.778 -6.964 10.929 1.00 0.00 94 LEU A CA 10
ATOM 17619 C C . LEU A 1 94 ? -1.782 -8.029 11.460 1.00 0.00 94 LEU A C 10
ATOM 17620 O O . LEU A 1 94 ? -1.372 -8.895 10.697 1.00 0.00 94 LEU A O 10
ATOM 17636 N N . PRO A 1 95 ? -1.391 -8.004 12.780 1.00 0.00 95 PRO A N 10
ATOM 17637 C CA . PRO A 1 95 ? -0.503 -9.044 13.374 1.00 0.00 95 PRO A CA 10
ATOM 17638 C C . PRO A 1 95 ? -1.162 -10.444 13.386 1.00 0.00 95 PRO A C 10
ATOM 17639 O O . PRO A 1 95 ? -2.389 -10.569 13.307 1.00 0.00 95 PRO A O 10
ATOM 17650 N N . ASP A 1 96 ? -0.332 -11.492 13.472 1.00 0.00 96 ASP A N 10
ATOM 17651 C CA . ASP A 1 96 ? -0.808 -12.894 13.488 1.00 0.00 96 ASP A CA 10
ATOM 17652 C C . ASP A 1 96 ? -1.332 -13.280 14.894 1.00 0.00 96 ASP A C 10
ATOM 17653 O O . ASP A 1 96 ? -1.367 -12.442 15.802 1.00 0.00 96 ASP A O 10
ATOM 17662 N N . ALA A 1 97 ? -1.688 -14.568 15.066 1.00 0.00 97 ALA A N 10
ATOM 17663 C CA . ALA A 1 97 ? -2.205 -15.106 16.337 1.00 0.00 97 ALA A CA 10
ATOM 17664 C C . ALA A 1 97 ? -1.118 -15.122 17.435 1.00 0.00 97 ALA A C 10
ATOM 17665 O O . ALA A 1 97 ? -1.351 -14.652 18.556 1.00 0.00 97 ALA A O 10
ATOM 17672 N N . ALA A 1 98 ? 0.075 -15.641 17.086 1.00 0.00 98 ALA A N 10
ATOM 17673 C CA . ALA A 1 98 ? 1.202 -15.824 18.037 1.00 0.00 98 ALA A CA 10
ATOM 17674 C C . ALA A 1 98 ? 1.983 -14.511 18.303 1.00 0.00 98 ALA A C 10
ATOM 17675 O O . ALA A 1 98 ? 2.882 -14.491 19.162 1.00 0.00 98 ALA A O 10
ATOM 17682 N N . ARG A 1 99 ? 1.655 -13.442 17.528 1.00 0.00 99 ARG A N 10
ATOM 17683 C CA . ARG A 1 99 ? 2.259 -12.081 17.647 1.00 0.00 99 ARG A CA 10
ATOM 17684 C C . ARG A 1 99 ? 3.731 -12.069 17.138 1.00 0.00 99 ARG A C 10
ATOM 17685 O O . ARG A 1 99 ? 4.462 -11.091 17.333 1.00 0.00 99 ARG A O 10
ATOM 17706 N N . THR A 1 100 ? 4.116 -13.142 16.419 1.00 0.00 100 THR A N 10
ATOM 17707 C CA . THR A 1 100 ? 5.500 -13.382 15.955 1.00 0.00 100 THR A CA 10
ATOM 17708 C C . THR A 1 100 ? 5.803 -12.662 14.614 1.00 0.00 100 THR A C 10
ATOM 17709 O O . THR A 1 100 ? 6.932 -12.726 14.110 1.00 0.00 100 THR A O 10
ATOM 17720 N N . ARG A 1 101 ? 4.797 -11.974 14.056 1.00 0.00 101 ARG A N 10
ATOM 17721 C CA . ARG A 1 101 ? 4.900 -11.305 12.750 1.00 0.00 101 ARG A CA 10
ATOM 17722 C C . ARG A 1 101 ? 3.764 -10.288 12.587 1.00 0.00 101 ARG A C 10
ATOM 17723 O O . ARG A 1 101 ? 2.743 -10.327 13.295 1.00 0.00 101 ARG A O 10
ATOM 17744 N N . LEU A 1 102 ? 3.973 -9.370 11.648 1.00 0.00 102 LEU A N 10
ATOM 17745 C CA . LEU A 1 102 ? 2.961 -8.437 11.171 1.00 0.00 102 LEU A CA 10
ATOM 17746 C C . LEU A 1 102 ? 2.534 -8.931 9.775 1.00 0.00 102 LEU A C 10
ATOM 17747 O O . LEU A 1 102 ? 3.320 -8.878 8.823 1.00 0.00 102 LEU A O 10
ATOM 17763 N N . GLU A 1 103 ? 1.305 -9.459 9.673 1.00 0.00 103 GLU A N 10
ATOM 17764 C CA . GLU A 1 103 ? 0.791 -10.016 8.417 1.00 0.00 103 GLU A CA 10
ATOM 17765 C C . GLU A 1 103 ? 0.068 -8.919 7.623 1.00 0.00 103 GLU A C 10
ATOM 17766 O O . GLU A 1 103 ? -1.003 -8.437 8.015 1.00 0.00 103 GLU A O 10
ATOM 17778 N N . ILE A 1 104 ? 0.692 -8.494 6.525 1.00 0.00 104 ILE A N 10
ATOM 17779 C CA . ILE A 1 104 ? 0.135 -7.484 5.617 1.00 0.00 104 ILE A CA 10
ATOM 17780 C C . ILE A 1 104 ? -0.737 -8.193 4.551 1.00 0.00 104 ILE A C 10
ATOM 17781 O O . ILE A 1 104 ? -0.434 -9.322 4.145 1.00 0.00 104 ILE A O 10
ATOM 17797 N N . LEU A 1 105 ? -1.825 -7.535 4.128 1.00 0.00 105 LEU A N 10
ATOM 17798 C CA . LEU A 1 105 ? -2.699 -8.001 3.036 1.00 0.00 105 LEU A CA 10
ATOM 17799 C C . LEU A 1 105 ? -2.698 -6.919 1.949 1.00 0.00 105 LEU A C 10
ATOM 17800 O O . LEU A 1 105 ? -2.850 -5.720 2.243 1.00 0.00 105 LEU A O 10
ATOM 17816 N N . CYS A 1 106 ? -2.518 -7.349 0.700 1.00 0.00 106 CYS A N 10
ATOM 17817 C CA . CYS A 1 106 ? -2.265 -6.452 -0.433 1.00 0.00 106 CYS A CA 10
ATOM 17818 C C . CYS A 1 106 ? -2.732 -7.086 -1.753 1.00 0.00 106 CYS A C 10
ATOM 17819 O O . CYS A 1 106 ? -3.212 -8.221 -1.781 1.00 0.00 106 CYS A O 10
ATOM 17827 N N . ARG A 1 107 ? -2.621 -6.295 -2.825 1.00 0.00 107 ARG A N 10
ATOM 17828 C CA . ARG A 1 107 ? -2.781 -6.739 -4.222 1.00 0.00 107 ARG A CA 10
ATOM 17829 C C . ARG A 1 107 ? -2.184 -5.666 -5.146 1.00 0.00 107 ARG A C 10
ATOM 17830 O O . ARG A 1 107 ? -1.925 -4.546 -4.706 1.00 0.00 107 ARG A O 10
ATOM 17851 N N . GLU A 1 108 ? -1.989 -6.011 -6.419 1.00 0.00 108 GLU A N 10
ATOM 17852 C CA . GLU A 1 108 ? -1.559 -5.053 -7.442 1.00 0.00 108 GLU A CA 10
ATOM 17853 C C . GLU A 1 108 ? -2.734 -4.117 -7.796 1.00 0.00 108 GLU A C 10
ATOM 17854 O O . GLU A 1 108 ? -3.908 -4.460 -7.596 1.00 0.00 108 GLU A O 10
ATOM 17866 N N . GLY A 1 109 ? -2.403 -2.929 -8.306 1.00 0.00 109 GLY A N 10
ATOM 17867 C CA . GLY A 1 109 ? -3.393 -2.053 -8.935 1.00 0.00 109 GLY A CA 10
ATOM 17868 C C . GLY A 1 109 ? -3.276 -2.124 -10.454 1.00 0.00 109 GLY A C 10
ATOM 17869 O O . GLY A 1 109 ? -3.622 -1.170 -11.158 1.00 0.00 109 GLY A O 10
ATOM 17873 N N . ALA A 1 110 ? -2.805 -3.294 -10.946 1.00 0.00 110 ALA A N 10
ATOM 17874 C CA . ALA A 1 110 ? -2.567 -3.572 -12.379 1.00 0.00 110 ALA A CA 10
ATOM 17875 C C . ALA A 1 110 ? -2.213 -5.058 -12.556 1.00 0.00 110 ALA A C 10
ATOM 17876 O O . ALA A 1 110 ? -1.444 -5.430 -13.448 1.00 0.00 110 ALA A O 10
ATOM 17883 N N . GLU A 1 111 ? -2.844 -5.902 -11.708 1.00 0.00 111 GLU A N 10
ATOM 17884 C CA . GLU A 1 111 ? -2.688 -7.377 -11.704 1.00 0.00 111 GLU A CA 10
ATOM 17885 C C . GLU A 1 111 ? -3.127 -8.020 -13.037 1.00 0.00 111 GLU A C 10
ATOM 17886 O O . GLU A 1 111 ? -2.816 -9.189 -13.294 1.00 0.00 111 GLU A O 10
ATOM 17898 N N . LYS A 1 112 ? -3.884 -7.249 -13.833 1.00 0.00 112 LYS A N 10
ATOM 17899 C CA . LYS A 1 112 ? -4.327 -7.628 -15.185 1.00 0.00 112 LYS A CA 10
ATOM 17900 C C . LYS A 1 112 ? -3.106 -7.838 -16.124 1.00 0.00 112 LYS A C 10
ATOM 17901 O O . LYS A 1 112 ? -2.808 -8.995 -16.485 1.00 0.00 112 LYS A O 10
ATOM 17921 N N . MET A 1 1 ? 21.787 -21.908 12.564 1.00 0.00 1 MET A N 11
ATOM 17922 C CA . MET A 1 1 ? 21.176 -22.613 13.723 1.00 0.00 1 MET A CA 11
ATOM 17923 C C . MET A 1 1 ? 19.754 -22.097 14.009 1.00 0.00 1 MET A C 11
ATOM 17924 O O . MET A 1 1 ? 19.048 -22.654 14.858 1.00 0.00 1 MET A O 11
ATOM 17940 N N . ASN A 1 2 ? 19.332 -21.043 13.288 1.00 0.00 2 ASN A N 11
ATOM 17941 C CA . ASN A 1 2 ? 18.011 -20.415 13.464 1.00 0.00 2 ASN A CA 11
ATOM 17942 C C . ASN A 1 2 ? 17.464 -19.987 12.097 1.00 0.00 2 ASN A C 11
ATOM 17943 O O . ASN A 1 2 ? 18.145 -19.264 11.362 1.00 0.00 2 ASN A O 11
ATOM 17954 N N . ILE A 1 3 ? 16.240 -20.433 11.764 1.00 0.00 3 ILE A N 11
ATOM 17955 C CA . ILE A 1 3 ? 15.555 -20.022 10.529 1.00 0.00 3 ILE A CA 11
ATOM 17956 C C . ILE A 1 3 ? 15.300 -18.503 10.580 1.00 0.00 3 ILE A C 11
ATOM 17957 O O . ILE A 1 3 ? 14.781 -18.005 11.579 1.00 0.00 3 ILE A O 11
ATOM 17973 N N . GLY A 1 4 ? 15.675 -17.779 9.512 1.00 0.00 4 GLY A N 11
ATOM 17974 C CA . GLY A 1 4 ? 15.461 -16.329 9.442 1.00 0.00 4 GLY A CA 11
ATOM 17975 C C . GLY A 1 4 ? 14.063 -15.940 8.964 1.00 0.00 4 GLY A C 11
ATOM 17976 O O . GLY A 1 4 ? 13.874 -14.807 8.526 1.00 0.00 4 GLY A O 11
ATOM 17980 N N . ARG A 1 5 ? 13.090 -16.877 9.118 1.00 0.00 5 ARG A N 11
ATOM 17981 C CA . ARG A 1 5 ? 11.647 -16.702 8.800 1.00 0.00 5 ARG A CA 11
ATOM 17982 C C . ARG A 1 5 ? 11.380 -16.347 7.311 1.00 0.00 5 ARG A C 11
ATOM 17983 O O . ARG A 1 5 ? 10.897 -17.184 6.539 1.00 0.00 5 ARG A O 11
ATOM 18004 N N . LEU A 1 6 ? 11.693 -15.100 6.946 1.00 0.00 6 LEU A N 11
ATOM 18005 C CA . LEU A 1 6 ? 11.391 -14.503 5.642 1.00 0.00 6 LEU A CA 11
ATOM 18006 C C . LEU A 1 6 ? 12.351 -15.023 4.541 1.00 0.00 6 LEU A C 11
ATOM 18007 O O . LEU A 1 6 ? 13.395 -15.617 4.844 1.00 0.00 6 LEU A O 11
ATOM 18023 N N . ARG A 1 7 ? 11.967 -14.802 3.267 1.00 0.00 7 ARG A N 11
ATOM 18024 C CA . ARG A 1 7 ? 12.707 -15.318 2.079 1.00 0.00 7 ARG A CA 11
ATOM 18025 C C . ARG A 1 7 ? 12.990 -14.194 1.040 1.00 0.00 7 ARG A C 11
ATOM 18026 O O . ARG A 1 7 ? 13.978 -14.253 0.305 1.00 0.00 7 ARG A O 11
ATOM 18047 N N . ASP A 1 8 ? 12.093 -13.197 0.986 1.00 0.00 8 ASP A N 11
ATOM 18048 C CA . ASP A 1 8 ? 12.103 -12.063 0.026 1.00 0.00 8 ASP A CA 11
ATOM 18049 C C . ASP A 1 8 ? 12.454 -10.748 0.768 1.00 0.00 8 ASP A C 11
ATOM 18050 O O . ASP A 1 8 ? 12.891 -10.776 1.926 1.00 0.00 8 ASP A O 11
ATOM 18059 N N . ARG A 1 9 ? 12.236 -9.599 0.091 1.00 0.00 9 ARG A N 11
ATOM 18060 C CA . ARG A 1 9 ? 12.454 -8.249 0.661 1.00 0.00 9 ARG A CA 11
ATOM 18061 C C . ARG A 1 9 ? 11.518 -7.244 -0.044 1.00 0.00 9 ARG A C 11
ATOM 18062 O O . ARG A 1 9 ? 11.314 -7.336 -1.263 1.00 0.00 9 ARG A O 11
ATOM 18083 N N . ILE A 1 10 ? 10.955 -6.290 0.728 1.00 0.00 10 ILE A N 11
ATOM 18084 C CA . ILE A 1 10 ? 10.031 -5.251 0.213 1.00 0.00 10 ILE A CA 11
ATOM 18085 C C . ILE A 1 10 ? 10.439 -3.870 0.752 1.00 0.00 10 ILE A C 11
ATOM 18086 O O . ILE A 1 10 ? 11.076 -3.768 1.807 1.00 0.00 10 ILE A O 11
ATOM 18102 N N . THR A 1 11 ? 10.035 -2.822 0.030 1.00 0.00 11 THR A N 11
ATOM 18103 C CA . THR A 1 11 ? 10.156 -1.427 0.455 1.00 0.00 11 THR A CA 11
ATOM 18104 C C . THR A 1 11 ? 8.779 -0.924 0.919 1.00 0.00 11 THR A C 11
ATOM 18105 O O . THR A 1 11 ? 7.794 -1.006 0.165 1.00 0.00 11 THR A O 11
ATOM 18116 N N . ILE A 1 12 ? 8.725 -0.447 2.171 1.00 0.00 12 ILE A N 11
ATOM 18117 C CA . ILE A 1 12 ? 7.533 0.188 2.749 1.00 0.00 12 ILE A CA 11
ATOM 18118 C C . ILE A 1 12 ? 7.456 1.638 2.239 1.00 0.00 12 ILE A C 11
ATOM 18119 O O . ILE A 1 12 ? 8.284 2.474 2.609 1.00 0.00 12 ILE A O 11
ATOM 18135 N N . GLN A 1 13 ? 6.489 1.913 1.360 1.00 0.00 13 GLN A N 11
ATOM 18136 C CA . GLN A 1 13 ? 6.306 3.238 0.758 1.00 0.00 13 GLN A CA 11
ATOM 18137 C C . GLN A 1 13 ? 5.449 4.122 1.669 1.00 0.00 13 GLN A C 11
ATOM 18138 O O . GLN A 1 13 ? 4.251 3.888 1.861 1.00 0.00 13 GLN A O 11
ATOM 18152 N N . THR A 1 14 ? 6.119 5.129 2.217 1.00 0.00 14 THR A N 11
ATOM 18153 C CA . THR A 1 14 ? 5.538 6.122 3.115 1.00 0.00 14 THR A CA 11
ATOM 18154 C C . THR A 1 14 ? 4.887 7.249 2.294 1.00 0.00 14 THR A C 11
ATOM 18155 O O . THR A 1 14 ? 5.419 7.642 1.242 1.00 0.00 14 THR A O 11
ATOM 18166 N N . LEU A 1 15 ? 3.748 7.759 2.780 1.00 0.00 15 LEU A N 11
ATOM 18167 C CA . LEU A 1 15 ? 2.983 8.819 2.118 1.00 0.00 15 LEU A CA 11
ATOM 18168 C C . LEU A 1 15 ? 3.329 10.175 2.748 1.00 0.00 15 LEU A C 11
ATOM 18169 O O . LEU A 1 15 ? 3.057 10.411 3.932 1.00 0.00 15 LEU A O 11
ATOM 18185 N N . LYS A 1 16 ? 3.963 11.041 1.956 1.00 0.00 16 LYS A N 11
ATOM 18186 C CA . LYS A 1 16 ? 4.203 12.441 2.308 1.00 0.00 16 LYS A CA 11
ATOM 18187 C C . LYS A 1 16 ? 3.159 13.333 1.620 1.00 0.00 16 LYS A C 11
ATOM 18188 O O . LYS A 1 16 ? 3.121 13.430 0.389 1.00 0.00 16 LYS A O 11
ATOM 18207 N N . GLN A 1 17 ? 2.297 13.946 2.428 1.00 0.00 17 GLN A N 11
ATOM 18208 C CA . GLN A 1 17 ? 1.328 14.945 1.977 1.00 0.00 17 GLN A CA 11
ATOM 18209 C C . GLN A 1 17 ? 1.990 16.337 1.977 1.00 0.00 17 GLN A C 11
ATOM 18210 O O . GLN A 1 17 ? 2.219 16.926 3.038 1.00 0.00 17 GLN A O 11
ATOM 18224 N N . THR A 1 18 ? 2.351 16.817 0.782 1.00 0.00 18 THR A N 11
ATOM 18225 C CA . THR A 1 18 ? 2.890 18.173 0.570 1.00 0.00 18 THR A CA 11
ATOM 18226 C C . THR A 1 18 ? 1.718 19.105 0.197 1.00 0.00 18 THR A C 11
ATOM 18227 O O . THR A 1 18 ? 0.633 18.617 -0.099 1.00 0.00 18 THR A O 11
ATOM 18238 N N . ARG A 1 19 ? 1.904 20.431 0.250 1.00 0.00 19 ARG A N 11
ATOM 18239 C CA . ARG A 1 19 ? 0.852 21.394 -0.128 1.00 0.00 19 ARG A CA 11
ATOM 18240 C C . ARG A 1 19 ? 1.283 22.172 -1.386 1.00 0.00 19 ARG A C 11
ATOM 18241 O O . ARG A 1 19 ? 2.455 22.144 -1.768 1.00 0.00 19 ARG A O 11
ATOM 18262 N N . ASP A 1 20 ? 0.324 22.863 -2.010 1.00 0.00 20 ASP A N 11
ATOM 18263 C CA . ASP A 1 20 ? 0.552 23.695 -3.208 1.00 0.00 20 ASP A CA 11
ATOM 18264 C C . ASP A 1 20 ? 0.432 25.166 -2.794 1.00 0.00 20 ASP A C 11
ATOM 18265 O O . ASP A 1 20 ? -0.142 25.464 -1.735 1.00 0.00 20 ASP A O 11
ATOM 18274 N N . ILE A 1 21 ? 0.962 26.083 -3.620 1.00 0.00 21 ILE A N 11
ATOM 18275 C CA . ILE A 1 21 ? 0.850 27.540 -3.401 1.00 0.00 21 ILE A CA 11
ATOM 18276 C C . ILE A 1 21 ? -0.621 28.053 -3.379 1.00 0.00 21 ILE A C 11
ATOM 18277 O O . ILE A 1 21 ? -0.879 29.164 -2.899 1.00 0.00 21 ILE A O 11
ATOM 18293 N N . THR A 1 22 ? -1.600 27.230 -3.840 1.00 0.00 22 THR A N 11
ATOM 18294 C CA . THR A 1 22 ? -3.028 27.614 -3.888 1.00 0.00 22 THR A CA 11
ATOM 18295 C C . THR A 1 22 ? -3.782 26.928 -2.718 1.00 0.00 22 THR A C 11
ATOM 18296 O O . THR A 1 22 ? -4.942 27.233 -2.441 1.00 0.00 22 THR A O 11
ATOM 18307 N N . GLY A 1 23 ? -3.079 25.989 -2.053 1.00 0.00 23 GLY A N 11
ATOM 18308 C CA . GLY A 1 23 ? -3.542 25.353 -0.816 1.00 0.00 23 GLY A CA 11
ATOM 18309 C C . GLY A 1 23 ? -4.054 23.927 -0.969 1.00 0.00 23 GLY A C 11
ATOM 18310 O O . GLY A 1 23 ? -4.698 23.410 -0.048 1.00 0.00 23 GLY A O 11
ATOM 18314 N N . GLU A 1 24 ? -3.764 23.259 -2.097 1.00 0.00 24 GLU A N 11
ATOM 18315 C CA . GLU A 1 24 ? -4.198 21.869 -2.348 1.00 0.00 24 GLU A CA 11
ATOM 18316 C C . GLU A 1 24 ? -3.084 20.897 -1.916 1.00 0.00 24 GLU A C 11
ATOM 18317 O O . GLU A 1 24 ? -1.903 21.205 -2.059 1.00 0.00 24 GLU A O 11
ATOM 18329 N N . ILE A 1 25 ? -3.475 19.729 -1.399 1.00 0.00 25 ILE A N 11
ATOM 18330 C CA . ILE A 1 25 ? -2.536 18.718 -0.882 1.00 0.00 25 ILE A CA 11
ATOM 18331 C C . ILE A 1 25 ? -2.157 17.693 -1.981 1.00 0.00 25 ILE A C 11
ATOM 18332 O O . ILE A 1 25 ? -3.032 17.039 -2.561 1.00 0.00 25 ILE A O 11
ATOM 18348 N N . LEU A 1 26 ? -0.843 17.579 -2.255 1.00 0.00 26 LEU A N 11
ATOM 18349 C CA . LEU A 1 26 ? -0.273 16.599 -3.191 1.00 0.00 26 LEU A CA 11
ATOM 18350 C C . LEU A 1 26 ? 0.219 15.384 -2.388 1.00 0.00 26 LEU A C 11
ATOM 18351 O O . LEU A 1 26 ? 1.208 15.476 -1.650 1.00 0.00 26 LEU A O 11
ATOM 18367 N N . GLU A 1 27 ? -0.501 14.264 -2.515 1.00 0.00 27 GLU A N 11
ATOM 18368 C CA . GLU A 1 27 ? -0.135 12.991 -1.878 1.00 0.00 27 GLU A CA 11
ATOM 18369 C C . GLU A 1 27 ? 0.942 12.282 -2.721 1.00 0.00 27 GLU A C 11
ATOM 18370 O O . GLU A 1 27 ? 0.655 11.768 -3.804 1.00 0.00 27 GLU A O 11
ATOM 18382 N N . THR A 1 28 ? 2.186 12.279 -2.212 1.00 0.00 28 THR A N 11
ATOM 18383 C CA . THR A 1 28 ? 3.362 11.736 -2.922 1.00 0.00 28 THR A CA 11
ATOM 18384 C C . THR A 1 28 ? 3.911 10.516 -2.179 1.00 0.00 28 THR A C 11
ATOM 18385 O O . THR A 1 28 ? 3.892 10.456 -0.944 1.00 0.00 28 THR A O 11
ATOM 18396 N N . TRP A 1 29 ? 4.438 9.564 -2.948 1.00 0.00 29 TRP A N 11
ATOM 18397 C CA . TRP A 1 29 ? 4.848 8.252 -2.442 1.00 0.00 29 TRP A CA 11
ATOM 18398 C C . TRP A 1 29 ? 6.366 8.133 -2.494 1.00 0.00 29 TRP A C 11
ATOM 18399 O O . TRP A 1 29 ? 6.958 8.000 -3.571 1.00 0.00 29 TRP A O 11
ATOM 18420 N N . GLU A 1 30 ? 6.986 8.212 -1.316 1.00 0.00 30 GLU A N 11
ATOM 18421 C CA . GLU A 1 30 ? 8.436 8.099 -1.168 1.00 0.00 30 GLU A CA 11
ATOM 18422 C C . GLU A 1 30 ? 8.758 6.732 -0.564 1.00 0.00 30 GLU A C 11
ATOM 18423 O O . GLU A 1 30 ? 8.008 6.213 0.272 1.00 0.00 30 GLU A O 11
ATOM 18435 N N . ASP A 1 31 ? 9.873 6.159 -1.018 1.00 0.00 31 ASP A N 11
ATOM 18436 C CA . ASP A 1 31 ? 10.354 4.855 -0.552 1.00 0.00 31 ASP A CA 11
ATOM 18437 C C . ASP A 1 31 ? 10.885 5.006 0.879 1.00 0.00 31 ASP A C 11
ATOM 18438 O O . ASP A 1 31 ? 11.562 5.990 1.182 1.00 0.00 31 ASP A O 11
ATOM 18447 N N . GLY A 1 32 ? 10.570 4.036 1.751 1.00 0.00 32 GLY A N 11
ATOM 18448 C CA . GLY A 1 32 ? 10.888 4.125 3.178 1.00 0.00 32 GLY A CA 11
ATOM 18449 C C . GLY A 1 32 ? 11.974 3.139 3.569 1.00 0.00 32 GLY A C 11
ATOM 18450 O O . GLY A 1 32 ? 13.095 3.230 3.059 1.00 0.00 32 GLY A O 11
ATOM 18454 N N . HIS A 1 33 ? 11.641 2.174 4.449 1.00 0.00 33 HIS A N 11
ATOM 18455 C CA . HIS A 1 33 ? 12.596 1.140 4.905 1.00 0.00 33 HIS A CA 11
ATOM 18456 C C . HIS A 1 33 ? 12.341 -0.137 4.102 1.00 0.00 33 HIS A C 11
ATOM 18457 O O . HIS A 1 33 ? 11.190 -0.533 3.903 1.00 0.00 33 HIS A O 11
ATOM 18472 N N . THR A 1 34 ? 13.416 -0.788 3.672 1.00 0.00 34 THR A N 11
ATOM 18473 C CA . THR A 1 34 ? 13.360 -1.991 2.845 1.00 0.00 34 THR A CA 11
ATOM 18474 C C . THR A 1 34 ? 13.794 -3.204 3.698 1.00 0.00 34 THR A C 11
ATOM 18475 O O . THR A 1 34 ? 14.993 -3.425 3.895 1.00 0.00 34 THR A O 11
ATOM 18486 N N . LEU A 1 35 ? 12.813 -3.949 4.259 1.00 0.00 35 LEU A N 11
ATOM 18487 C CA . LEU A 1 35 ? 13.082 -5.087 5.185 1.00 0.00 35 LEU A CA 11
ATOM 18488 C C . LEU A 1 35 ? 12.638 -6.418 4.573 1.00 0.00 35 LEU A C 11
ATOM 18489 O O . LEU A 1 35 ? 12.051 -6.462 3.496 1.00 0.00 35 LEU A O 11
ATOM 18505 N N . TRP A 1 36 ? 12.936 -7.500 5.300 1.00 0.00 36 TRP A N 11
ATOM 18506 C CA . TRP A 1 36 ? 12.652 -8.877 4.875 1.00 0.00 36 TRP A CA 11
ATOM 18507 C C . TRP A 1 36 ? 11.127 -9.179 4.905 1.00 0.00 36 TRP A C 11
ATOM 18508 O O . TRP A 1 36 ? 10.430 -8.820 5.864 1.00 0.00 36 TRP A O 11
ATOM 18529 N N . ALA A 1 37 ? 10.642 -9.834 3.833 1.00 0.00 37 ALA A N 11
ATOM 18530 C CA . ALA A 1 37 ? 9.257 -10.353 3.726 1.00 0.00 37 ALA A CA 11
ATOM 18531 C C . ALA A 1 37 ? 9.242 -11.761 3.130 1.00 0.00 37 ALA A C 11
ATOM 18532 O O . ALA A 1 37 ? 10.277 -12.298 2.801 1.00 0.00 37 ALA A O 11
ATOM 18539 N N . SER A 1 38 ? 8.067 -12.388 3.101 1.00 0.00 38 SER A N 11
ATOM 18540 C CA . SER A 1 38 ? 7.749 -13.526 2.249 1.00 0.00 38 SER A CA 11
ATOM 18541 C C . SER A 1 38 ? 6.426 -13.188 1.564 1.00 0.00 38 SER A C 11
ATOM 18542 O O . SER A 1 38 ? 5.346 -13.371 2.140 1.00 0.00 38 SER A O 11
ATOM 18550 N N . VAL A 1 39 ? 6.515 -12.667 0.342 1.00 0.00 39 VAL A N 11
ATOM 18551 C CA . VAL A 1 39 ? 5.364 -12.154 -0.401 1.00 0.00 39 VAL A CA 11
ATOM 18552 C C . VAL A 1 39 ? 4.833 -13.272 -1.311 1.00 0.00 39 VAL A C 11
ATOM 18553 O O . VAL A 1 39 ? 5.449 -13.631 -2.314 1.00 0.00 39 VAL A O 11
ATOM 18566 N N . ASN A 1 40 ? 3.726 -13.904 -0.884 1.00 0.00 40 ASN A N 11
ATOM 18567 C CA . ASN A 1 40 ? 3.085 -15.013 -1.610 1.00 0.00 40 ASN A CA 11
ATOM 18568 C C . ASN A 1 40 ? 1.672 -14.589 -2.029 1.00 0.00 40 ASN A C 11
ATOM 18569 O O . ASN A 1 40 ? 0.857 -14.219 -1.180 1.00 0.00 40 ASN A O 11
ATOM 18580 N N . MET A 1 41 ? 1.382 -14.637 -3.337 1.00 0.00 41 MET A N 11
ATOM 18581 C CA . MET A 1 41 ? 0.026 -14.382 -3.856 1.00 0.00 41 MET A CA 11
ATOM 18582 C C . MET A 1 41 ? -0.879 -15.570 -3.506 1.00 0.00 41 MET A C 11
ATOM 18583 O O . MET A 1 41 ? -0.409 -16.721 -3.452 1.00 0.00 41 MET A O 11
ATOM 18597 N N . VAL A 1 42 ? -2.159 -15.294 -3.239 1.00 0.00 42 VAL A N 11
ATOM 18598 C CA . VAL A 1 42 ? -3.148 -16.341 -2.981 1.00 0.00 42 VAL A CA 11
ATOM 18599 C C . VAL A 1 42 ? -3.384 -17.128 -4.287 1.00 0.00 42 VAL A C 11
ATOM 18600 O O . VAL A 1 42 ? -3.480 -16.539 -5.382 1.00 0.00 42 VAL A O 11
ATOM 18613 N N . SER A 1 43 ? -3.401 -18.455 -4.168 1.00 0.00 43 SER A N 11
ATOM 18614 C CA . SER A 1 43 ? -3.616 -19.365 -5.294 1.00 0.00 43 SER A CA 11
ATOM 18615 C C . SER A 1 43 ? -5.126 -19.520 -5.558 1.00 0.00 43 SER A C 11
ATOM 18616 O O . SER A 1 43 ? -5.966 -18.973 -4.815 1.00 0.00 43 SER A O 11
ATOM 18624 N N . SER A 1 44 ? -5.454 -20.271 -6.617 1.00 0.00 44 SER A N 11
ATOM 18625 C CA . SER A 1 44 ? -6.839 -20.623 -6.964 1.00 0.00 44 SER A CA 11
ATOM 18626 C C . SER A 1 44 ? -7.508 -21.415 -5.822 1.00 0.00 44 SER A C 11
ATOM 18627 O O . SER A 1 44 ? -8.703 -21.281 -5.595 1.00 0.00 44 SER A O 11
ATOM 18635 N N . LYS A 1 45 ? -6.687 -22.191 -5.086 1.00 0.00 45 LYS A N 11
ATOM 18636 C CA . LYS A 1 45 ? -7.120 -22.931 -3.882 1.00 0.00 45 LYS A CA 11
ATOM 18637 C C . LYS A 1 45 ? -7.735 -21.977 -2.838 1.00 0.00 45 LYS A C 11
ATOM 18638 O O . LYS A 1 45 ? -8.845 -22.210 -2.348 1.00 0.00 45 LYS A O 11
ATOM 18657 N N . GLU A 1 46 ? -7.004 -20.884 -2.549 1.00 0.00 46 GLU A N 11
ATOM 18658 C CA . GLU A 1 46 ? -7.392 -19.892 -1.525 1.00 0.00 46 GLU A CA 11
ATOM 18659 C C . GLU A 1 46 ? -8.699 -19.176 -1.922 1.00 0.00 46 GLU A C 11
ATOM 18660 O O . GLU A 1 46 ? -9.596 -19.004 -1.091 1.00 0.00 46 GLU A O 11
ATOM 18672 N N . ALA A 1 47 ? -8.774 -18.789 -3.212 1.00 0.00 47 ALA A N 11
ATOM 18673 C CA . ALA A 1 47 ? -9.960 -18.133 -3.804 1.00 0.00 47 ALA A CA 11
ATOM 18674 C C . ALA A 1 47 ? -11.241 -19.009 -3.692 1.00 0.00 47 ALA A C 11
ATOM 18675 O O . ALA A 1 47 ? -12.311 -18.515 -3.318 1.00 0.00 47 ALA A O 11
ATOM 18682 N N . ILE A 1 48 ? -11.101 -20.307 -4.023 1.00 0.00 48 ILE A N 11
ATOM 18683 C CA . ILE A 1 48 ? -12.201 -21.302 -3.912 1.00 0.00 48 ILE A CA 11
ATOM 18684 C C . ILE A 1 48 ? -12.669 -21.457 -2.448 1.00 0.00 48 ILE A C 11
ATOM 18685 O O . ILE A 1 48 ? -13.874 -21.410 -2.167 1.00 0.00 48 ILE A O 11
ATOM 18701 N N . SER A 1 49 ? -11.703 -21.597 -1.526 1.00 0.00 49 SER A N 11
ATOM 18702 C CA . SER A 1 49 ? -11.969 -21.810 -0.085 1.00 0.00 49 SER A CA 11
ATOM 18703 C C . SER A 1 49 ? -12.650 -20.590 0.569 1.00 0.00 49 SER A C 11
ATOM 18704 O O . SER A 1 49 ? -13.415 -20.740 1.527 1.00 0.00 49 SER A O 11
ATOM 18712 N N . SER A 1 50 ? -12.374 -19.402 0.030 1.00 0.00 50 SER A N 11
ATOM 18713 C CA . SER A 1 50 ? -12.904 -18.130 0.550 1.00 0.00 50 SER A CA 11
ATOM 18714 C C . SER A 1 50 ? -14.242 -17.748 -0.113 1.00 0.00 50 SER A C 11
ATOM 18715 O O . SER A 1 50 ? -14.959 -16.867 0.389 1.00 0.00 50 SER A O 11
ATOM 18723 N N . GLY A 1 51 ? -14.545 -18.375 -1.268 1.00 0.00 51 GLY A N 11
ATOM 18724 C CA . GLY A 1 51 ? -15.785 -18.113 -2.010 1.00 0.00 51 GLY A CA 11
ATOM 18725 C C . GLY A 1 51 ? -15.680 -16.837 -2.840 1.00 0.00 51 GLY A C 11
ATOM 18726 O O . GLY A 1 51 ? -15.427 -16.888 -4.048 1.00 0.00 51 GLY A O 11
ATOM 18730 N N . ALA A 1 52 ? -15.843 -15.679 -2.172 1.00 0.00 52 ALA A N 11
ATOM 18731 C CA . ALA A 1 52 ? -15.735 -14.349 -2.813 1.00 0.00 52 ALA A CA 11
ATOM 18732 C C . ALA A 1 52 ? -14.992 -13.346 -1.893 1.00 0.00 52 ALA A C 11
ATOM 18733 O O . ALA A 1 52 ? -14.975 -12.138 -2.164 1.00 0.00 52 ALA A O 11
ATOM 18740 N N . GLU A 1 53 ? -14.353 -13.858 -0.817 1.00 0.00 53 GLU A N 11
ATOM 18741 C CA . GLU A 1 53 ? -13.529 -13.036 0.102 1.00 0.00 53 GLU A CA 11
ATOM 18742 C C . GLU A 1 53 ? -12.155 -12.755 -0.549 1.00 0.00 53 GLU A C 11
ATOM 18743 O O . GLU A 1 53 ? -11.741 -11.606 -0.670 1.00 0.00 53 GLU A O 11
ATOM 18755 N N . LEU A 1 54 ? -11.473 -13.835 -0.972 1.00 0.00 54 LEU A N 11
ATOM 18756 C CA . LEU A 1 54 ? -10.206 -13.764 -1.734 1.00 0.00 54 LEU A CA 11
ATOM 18757 C C . LEU A 1 54 ? -10.485 -14.137 -3.190 1.00 0.00 54 LEU A C 11
ATOM 18758 O O . LEU A 1 54 ? -11.360 -14.955 -3.465 1.00 0.00 54 LEU A O 11
ATOM 18774 N N . ALA A 1 55 ? -9.736 -13.522 -4.103 1.00 0.00 55 ALA A N 11
ATOM 18775 C CA . ALA A 1 55 ? -9.769 -13.830 -5.541 1.00 0.00 55 ALA A CA 11
ATOM 18776 C C . ALA A 1 55 ? -8.327 -13.980 -6.031 1.00 0.00 55 ALA A C 11
ATOM 18777 O O . ALA A 1 55 ? -7.405 -13.472 -5.379 1.00 0.00 55 ALA A O 11
ATOM 18784 N N . ILE A 1 56 ? -8.130 -14.671 -7.163 1.00 0.00 56 ILE A N 11
ATOM 18785 C CA . ILE A 1 56 ? -6.786 -14.833 -7.749 1.00 0.00 56 ILE A CA 11
ATOM 18786 C C . ILE A 1 56 ? -6.242 -13.433 -8.137 1.00 0.00 56 ILE A C 11
ATOM 18787 O O . ILE A 1 56 ? -6.876 -12.719 -8.921 1.00 0.00 56 ILE A O 11
ATOM 18803 N N . GLY A 1 57 ? -5.098 -13.050 -7.550 1.00 0.00 57 GLY A N 11
ATOM 18804 C CA . GLY A 1 57 ? -4.538 -11.691 -7.695 1.00 0.00 57 GLY A CA 11
ATOM 18805 C C . GLY A 1 57 ? -4.452 -10.945 -6.361 1.00 0.00 57 GLY A C 11
ATOM 18806 O O . GLY A 1 57 ? -3.819 -9.882 -6.281 1.00 0.00 57 GLY A O 11
ATOM 18810 N N . THR A 1 58 ? -5.091 -11.505 -5.310 1.00 0.00 58 THR A N 11
ATOM 18811 C CA . THR A 1 58 ? -4.871 -11.065 -3.919 1.00 0.00 58 THR A CA 11
ATOM 18812 C C . THR A 1 58 ? -3.475 -11.539 -3.485 1.00 0.00 58 THR A C 11
ATOM 18813 O O . THR A 1 58 ? -3.046 -12.629 -3.863 1.00 0.00 58 THR A O 11
ATOM 18824 N N . VAL A 1 59 ? -2.752 -10.696 -2.746 1.00 0.00 59 VAL A N 11
ATOM 18825 C CA . VAL A 1 59 ? -1.372 -10.971 -2.317 1.00 0.00 59 VAL A CA 11
ATOM 18826 C C . VAL A 1 59 ? -1.263 -10.912 -0.782 1.00 0.00 59 VAL A C 11
ATOM 18827 O O . VAL A 1 59 ? -1.595 -9.894 -0.175 1.00 0.00 59 VAL A O 11
ATOM 18840 N N . ARG A 1 60 ? -0.810 -12.014 -0.164 1.00 0.00 60 ARG A N 11
ATOM 18841 C CA . ARG A 1 60 ? -0.469 -12.051 1.271 1.00 0.00 60 ARG A CA 11
ATOM 18842 C C . ARG A 1 60 ? 1.029 -11.773 1.430 1.00 0.00 60 ARG A C 11
ATOM 18843 O O . ARG A 1 60 ? 1.851 -12.310 0.681 1.00 0.00 60 ARG A O 11
ATOM 18864 N N . ILE A 1 61 ? 1.378 -10.924 2.404 1.00 0.00 61 ILE A N 11
ATOM 18865 C CA . ILE A 1 61 ? 2.745 -10.406 2.567 1.00 0.00 61 ILE A CA 11
ATOM 18866 C C . ILE A 1 61 ? 3.148 -10.540 4.034 1.00 0.00 61 ILE A C 11
ATOM 18867 O O . ILE A 1 61 ? 2.646 -9.829 4.903 1.00 0.00 61 ILE A O 11
ATOM 18883 N N . TRP A 1 62 ? 4.048 -11.484 4.283 1.00 0.00 62 TRP A N 11
ATOM 18884 C CA . TRP A 1 62 ? 4.495 -11.845 5.627 1.00 0.00 62 TRP A CA 11
ATOM 18885 C C . TRP A 1 62 ? 5.779 -11.097 5.946 1.00 0.00 62 TRP A C 11
ATOM 18886 O O . TRP A 1 62 ? 6.777 -11.324 5.306 1.00 0.00 62 TRP A O 11
ATOM 18907 N N . ILE A 1 63 ? 5.765 -10.217 6.939 1.00 0.00 63 ILE A N 11
ATOM 18908 C CA . ILE A 1 63 ? 6.984 -9.508 7.384 1.00 0.00 63 ILE A CA 11
ATOM 18909 C C . ILE A 1 63 ? 7.189 -9.810 8.861 1.00 0.00 63 ILE A C 11
ATOM 18910 O O . ILE A 1 63 ? 6.256 -10.256 9.531 1.00 0.00 63 ILE A O 11
ATOM 18926 N N . ARG A 1 64 ? 8.419 -9.640 9.355 1.00 0.00 64 ARG A N 11
ATOM 18927 C CA . ARG A 1 64 ? 8.691 -9.652 10.802 1.00 0.00 64 ARG A CA 11
ATOM 18928 C C . ARG A 1 64 ? 7.798 -8.584 11.511 1.00 0.00 64 ARG A C 11
ATOM 18929 O O . ARG A 1 64 ? 7.649 -7.467 11.005 1.00 0.00 64 ARG A O 11
ATOM 18950 N N . TYR A 1 65 ? 7.216 -8.985 12.671 1.00 0.00 65 TYR A N 11
ATOM 18951 C CA . TYR A 1 65 ? 6.200 -8.219 13.438 1.00 0.00 65 TYR A CA 11
ATOM 18952 C C . TYR A 1 65 ? 6.589 -6.745 13.657 1.00 0.00 65 TYR A C 11
ATOM 18953 O O . TYR A 1 65 ? 7.583 -6.456 14.329 1.00 0.00 65 TYR A O 11
ATOM 18971 N N . ARG A 1 66 ? 5.803 -5.833 13.054 1.00 0.00 66 ARG A N 11
ATOM 18972 C CA . ARG A 1 66 ? 5.901 -4.379 13.292 1.00 0.00 66 ARG A CA 11
ATOM 18973 C C . ARG A 1 66 ? 4.493 -3.789 13.394 1.00 0.00 66 ARG A C 11
ATOM 18974 O O . ARG A 1 66 ? 3.732 -3.835 12.422 1.00 0.00 66 ARG A O 11
ATOM 18995 N N . LYS A 1 67 ? 4.170 -3.186 14.549 1.00 0.00 67 LYS A N 11
ATOM 18996 C CA . LYS A 1 67 ? 2.907 -2.438 14.737 1.00 0.00 67 LYS A CA 11
ATOM 18997 C C . LYS A 1 67 ? 3.006 -1.019 14.124 1.00 0.00 67 LYS A C 11
ATOM 18998 O O . LYS A 1 67 ? 2.097 -0.205 14.285 1.00 0.00 67 LYS A O 11
ATOM 19017 N N . ASP A 1 68 ? 4.111 -0.743 13.401 1.00 0.00 68 ASP A N 11
ATOM 19018 C CA . ASP A 1 68 ? 4.377 0.578 12.798 1.00 0.00 68 ASP A CA 11
ATOM 19019 C C . ASP A 1 68 ? 3.819 0.630 11.370 1.00 0.00 68 ASP A C 11
ATOM 19020 O O . ASP A 1 68 ? 3.518 1.709 10.851 1.00 0.00 68 ASP A O 11
ATOM 19029 N N . ILE A 1 69 ? 3.651 -0.547 10.757 1.00 0.00 69 ILE A N 11
ATOM 19030 C CA . ILE A 1 69 ? 3.097 -0.668 9.400 1.00 0.00 69 ILE A CA 11
ATOM 19031 C C . ILE A 1 69 ? 1.614 -0.284 9.419 1.00 0.00 69 ILE A C 11
ATOM 19032 O O . ILE A 1 69 ? 0.864 -0.759 10.277 1.00 0.00 69 ILE A O 11
ATOM 19048 N N . ASN A 1 70 ? 1.215 0.591 8.489 1.00 0.00 70 ASN A N 11
ATOM 19049 C CA . ASN A 1 70 ? -0.159 1.122 8.400 1.00 0.00 70 ASN A CA 11
ATOM 19050 C C . ASN A 1 70 ? -0.715 0.852 6.990 1.00 0.00 70 ASN A C 11
ATOM 19051 O O . ASN A 1 70 ? 0.054 0.580 6.066 1.00 0.00 70 ASN A O 11
ATOM 19062 N N . ALA A 1 71 ? -2.049 0.937 6.835 1.00 0.00 71 ALA A N 11
ATOM 19063 C CA . ALA A 1 71 ? -2.730 0.739 5.537 1.00 0.00 71 ALA A CA 11
ATOM 19064 C C . ALA A 1 71 ? -2.428 1.889 4.539 1.00 0.00 71 ALA A C 11
ATOM 19065 O O . ALA A 1 71 ? -2.659 1.746 3.331 1.00 0.00 71 ALA A O 11
ATOM 19072 N N . THR A 1 72 ? -1.898 3.023 5.057 1.00 0.00 72 THR A N 11
ATOM 19073 C CA . THR A 1 72 ? -1.462 4.172 4.234 1.00 0.00 72 THR A CA 11
ATOM 19074 C C . THR A 1 72 ? -0.037 3.966 3.678 1.00 0.00 72 THR A C 11
ATOM 19075 O O . THR A 1 72 ? 0.520 4.858 3.039 1.00 0.00 72 THR A O 11
ATOM 19086 N N . SER A 1 73 ? 0.554 2.792 3.961 1.00 0.00 73 SER A N 11
ATOM 19087 C CA . SER A 1 73 ? 1.837 2.365 3.387 1.00 0.00 73 SER A CA 11
ATOM 19088 C C . SER A 1 73 ? 1.563 1.366 2.250 1.00 0.00 73 SER A C 11
ATOM 19089 O O . SER A 1 73 ? 0.672 0.526 2.375 1.00 0.00 73 SER A O 11
ATOM 19097 N N . ARG A 1 74 ? 2.287 1.494 1.127 1.00 0.00 74 ARG A N 11
ATOM 19098 C CA . ARG A 1 74 ? 2.176 0.552 -0.013 1.00 0.00 74 ARG A CA 11
ATOM 19099 C C . ARG A 1 74 ? 3.413 -0.344 -0.047 1.00 0.00 74 ARG A C 11
ATOM 19100 O O . ARG A 1 74 ? 4.541 0.137 0.100 1.00 0.00 74 ARG A O 11
ATOM 19121 N N . ILE A 1 75 ? 3.199 -1.645 -0.237 1.00 0.00 75 ILE A N 11
ATOM 19122 C CA . ILE A 1 75 ? 4.267 -2.642 -0.200 1.00 0.00 75 ILE A CA 11
ATOM 19123 C C . ILE A 1 75 ? 4.796 -2.905 -1.626 1.00 0.00 75 ILE A C 11
ATOM 19124 O O . ILE A 1 75 ? 4.150 -3.606 -2.408 1.00 0.00 75 ILE A O 11
ATOM 19140 N N . LYS A 1 76 ? 5.966 -2.335 -1.966 1.00 0.00 76 LYS A N 11
ATOM 19141 C CA . LYS A 1 76 ? 6.594 -2.540 -3.286 1.00 0.00 76 LYS A CA 11
ATOM 19142 C C . LYS A 1 76 ? 7.761 -3.522 -3.149 1.00 0.00 76 LYS A C 11
ATOM 19143 O O . LYS A 1 76 ? 8.767 -3.207 -2.518 1.00 0.00 76 LYS A O 11
ATOM 19162 N N . VAL A 1 77 ? 7.616 -4.717 -3.746 1.00 0.00 77 VAL A N 11
ATOM 19163 C CA . VAL A 1 77 ? 8.579 -5.823 -3.586 1.00 0.00 77 VAL A CA 11
ATOM 19164 C C . VAL A 1 77 ? 9.910 -5.526 -4.308 1.00 0.00 77 VAL A C 11
ATOM 19165 O O . VAL A 1 77 ? 9.942 -5.322 -5.527 1.00 0.00 77 VAL A O 11
ATOM 19178 N N . SER A 1 78 ? 10.986 -5.507 -3.513 1.00 0.00 78 SER A N 11
ATOM 19179 C CA . SER A 1 78 ? 12.363 -5.250 -3.971 1.00 0.00 78 SER A CA 11
ATOM 19180 C C . SER A 1 78 ? 12.995 -6.502 -4.612 1.00 0.00 78 SER A C 11
ATOM 19181 O O . SER A 1 78 ? 13.799 -6.393 -5.545 1.00 0.00 78 SER A O 11
ATOM 19189 N N . THR A 1 79 ? 12.597 -7.681 -4.115 1.00 0.00 79 THR A N 11
ATOM 19190 C CA . THR A 1 79 ? 13.086 -8.971 -4.624 1.00 0.00 79 THR A CA 11
ATOM 19191 C C . THR A 1 79 ? 12.111 -10.076 -4.205 1.00 0.00 79 THR A C 11
ATOM 19192 O O . THR A 1 79 ? 11.542 -10.025 -3.111 1.00 0.00 79 THR A O 11
ATOM 19203 N N . GLY A 1 80 ? 11.906 -11.056 -5.103 1.00 0.00 80 GLY A N 11
ATOM 19204 C CA . GLY A 1 80 ? 10.936 -12.132 -4.888 1.00 0.00 80 GLY A CA 11
ATOM 19205 C C . GLY A 1 80 ? 10.098 -12.394 -6.129 1.00 0.00 80 GLY A C 11
ATOM 19206 O O . GLY A 1 80 ? 10.508 -11.996 -7.223 1.00 0.00 80 GLY A O 11
ATOM 19210 N N . PRO A 1 81 ? 8.905 -13.059 -6.006 1.00 0.00 81 PRO A N 11
ATOM 19211 C CA . PRO A 1 81 ? 8.044 -13.395 -7.170 1.00 0.00 81 PRO A CA 11
ATOM 19212 C C . PRO A 1 81 ? 7.454 -12.145 -7.852 1.00 0.00 81 PRO A C 11
ATOM 19213 O O . PRO A 1 81 ? 7.154 -12.161 -9.051 1.00 0.00 81 PRO A O 11
ATOM 19224 N N . LEU A 1 82 ? 7.286 -11.061 -7.066 1.00 0.00 82 LEU A N 11
ATOM 19225 C CA . LEU A 1 82 ? 6.635 -9.816 -7.516 1.00 0.00 82 LEU A CA 11
ATOM 19226 C C . LEU A 1 82 ? 7.623 -8.640 -7.509 1.00 0.00 82 LEU A C 11
ATOM 19227 O O . LEU A 1 82 ? 7.221 -7.495 -7.286 1.00 0.00 82 LEU A O 11
ATOM 19243 N N . ALA A 1 83 ? 8.915 -8.933 -7.766 1.00 0.00 83 ALA A N 11
ATOM 19244 C CA . ALA A 1 83 ? 9.995 -7.915 -7.799 1.00 0.00 83 ALA A CA 11
ATOM 19245 C C . ALA A 1 83 ? 9.738 -6.853 -8.891 1.00 0.00 83 ALA A C 11
ATOM 19246 O O . ALA A 1 83 ? 10.027 -7.076 -10.074 1.00 0.00 83 ALA A O 11
ATOM 19253 N N . GLY A 1 84 ? 9.127 -5.723 -8.480 1.00 0.00 84 GLY A N 11
ATOM 19254 C CA . GLY A 1 84 ? 8.770 -4.622 -9.386 1.00 0.00 84 GLY A CA 11
ATOM 19255 C C . GLY A 1 84 ? 7.327 -4.141 -9.207 1.00 0.00 84 GLY A C 11
ATOM 19256 O O . GLY A 1 84 ? 6.977 -3.029 -9.627 1.00 0.00 84 GLY A O 11
ATOM 19260 N N . ARG A 1 85 ? 6.476 -4.980 -8.586 1.00 0.00 85 ARG A N 11
ATOM 19261 C CA . ARG A 1 85 ? 5.061 -4.648 -8.317 1.00 0.00 85 ARG A CA 11
ATOM 19262 C C . ARG A 1 85 ? 4.912 -3.885 -6.987 1.00 0.00 85 ARG A C 11
ATOM 19263 O O . ARG A 1 85 ? 5.608 -4.191 -6.013 1.00 0.00 85 ARG A O 11
ATOM 19284 N N . VAL A 1 86 ? 3.984 -2.905 -6.959 1.00 0.00 86 VAL A N 11
ATOM 19285 C CA . VAL A 1 86 ? 3.597 -2.186 -5.730 1.00 0.00 86 VAL A CA 11
ATOM 19286 C C . VAL A 1 86 ? 2.189 -2.652 -5.297 1.00 0.00 86 VAL A C 11
ATOM 19287 O O . VAL A 1 86 ? 1.163 -2.207 -5.819 1.00 0.00 86 VAL A O 11
ATOM 19300 N N . LEU A 1 87 ? 2.179 -3.627 -4.389 1.00 0.00 87 LEU A N 11
ATOM 19301 C CA . LEU A 1 87 ? 0.951 -4.198 -3.822 1.00 0.00 87 LEU A CA 11
ATOM 19302 C C . LEU A 1 87 ? 0.380 -3.238 -2.770 1.00 0.00 87 LEU A C 11
ATOM 19303 O O . LEU A 1 87 ? 1.092 -2.790 -1.869 1.00 0.00 87 LEU A O 11
ATOM 19319 N N . ASN A 1 88 ? -0.907 -2.915 -2.910 1.00 0.00 88 ASN A N 11
ATOM 19320 C CA . ASN A 1 88 ? -1.601 -1.943 -2.048 1.00 0.00 88 ASN A CA 11
ATOM 19321 C C . ASN A 1 88 ? -2.401 -2.694 -0.990 1.00 0.00 88 ASN A C 11
ATOM 19322 O O . ASN A 1 88 ? -3.024 -3.716 -1.300 1.00 0.00 88 ASN A O 11
ATOM 19333 N N . ILE A 1 89 ? -2.427 -2.159 0.249 1.00 0.00 89 ILE A N 11
ATOM 19334 C CA . ILE A 1 89 ? -3.020 -2.862 1.405 1.00 0.00 89 ILE A CA 11
ATOM 19335 C C . ILE A 1 89 ? -4.548 -2.726 1.345 1.00 0.00 89 ILE A C 11
ATOM 19336 O O . ILE A 1 89 ? -5.074 -1.608 1.309 1.00 0.00 89 ILE A O 11
ATOM 19352 N N . ILE A 1 90 ? -5.245 -3.867 1.325 1.00 0.00 90 ILE A N 11
ATOM 19353 C CA . ILE A 1 90 ? -6.715 -3.913 1.219 1.00 0.00 90 ILE A CA 11
ATOM 19354 C C . ILE A 1 90 ? -7.337 -4.143 2.612 1.00 0.00 90 ILE A C 11
ATOM 19355 O O . ILE A 1 90 ? -7.555 -5.278 3.043 1.00 0.00 90 ILE A O 11
ATOM 19371 N N . GLY A 1 91 ? -7.558 -3.038 3.339 1.00 0.00 91 GLY A N 11
ATOM 19372 C CA . GLY A 1 91 ? -8.203 -3.072 4.649 1.00 0.00 91 GLY A CA 11
ATOM 19373 C C . GLY A 1 91 ? -7.303 -2.491 5.722 1.00 0.00 91 GLY A C 11
ATOM 19374 O O . GLY A 1 91 ? -7.253 -1.267 5.899 1.00 0.00 91 GLY A O 11
ATOM 19378 N N . GLN A 1 92 ? -6.550 -3.374 6.400 1.00 0.00 92 GLN A N 11
ATOM 19379 C CA . GLN A 1 92 ? -5.677 -3.014 7.531 1.00 0.00 92 GLN A CA 11
ATOM 19380 C C . GLN A 1 92 ? -4.599 -4.099 7.733 1.00 0.00 92 GLN A C 11
ATOM 19381 O O . GLN A 1 92 ? -4.879 -5.273 7.492 1.00 0.00 92 GLN A O 11
ATOM 19395 N N . PRO A 1 93 ? -3.346 -3.732 8.163 1.00 0.00 93 PRO A N 11
ATOM 19396 C CA . PRO A 1 93 ? -2.288 -4.722 8.506 1.00 0.00 93 PRO A CA 11
ATOM 19397 C C . PRO A 1 93 ? -2.690 -5.563 9.746 1.00 0.00 93 PRO A C 11
ATOM 19398 O O . PRO A 1 93 ? -2.839 -5.025 10.844 1.00 0.00 93 PRO A O 11
ATOM 19409 N N . LEU A 1 94 ? -2.884 -6.874 9.541 1.00 0.00 94 LEU A N 11
ATOM 19410 C CA . LEU A 1 94 ? -3.404 -7.806 10.575 1.00 0.00 94 LEU A CA 11
ATOM 19411 C C . LEU A 1 94 ? -2.209 -8.555 11.244 1.00 0.00 94 LEU A C 11
ATOM 19412 O O . LEU A 1 94 ? -1.588 -9.390 10.604 1.00 0.00 94 LEU A O 11
ATOM 19428 N N . PRO A 1 95 ? -1.855 -8.253 12.541 1.00 0.00 95 PRO A N 11
ATOM 19429 C CA . PRO A 1 95 ? -0.791 -8.995 13.292 1.00 0.00 95 PRO A CA 11
ATOM 19430 C C . PRO A 1 95 ? -1.212 -10.442 13.630 1.00 0.00 95 PRO A C 11
ATOM 19431 O O . PRO A 1 95 ? -2.386 -10.681 13.931 1.00 0.00 95 PRO A O 11
ATOM 19442 N N . ASP A 1 96 ? -0.263 -11.409 13.598 1.00 0.00 96 ASP A N 11
ATOM 19443 C CA . ASP A 1 96 ? -0.592 -12.834 13.871 1.00 0.00 96 ASP A CA 11
ATOM 19444 C C . ASP A 1 96 ? -0.786 -13.071 15.392 1.00 0.00 96 ASP A C 11
ATOM 19445 O O . ASP A 1 96 ? -0.428 -12.220 16.220 1.00 0.00 96 ASP A O 11
ATOM 19454 N N . ALA A 1 97 ? -1.311 -14.261 15.732 1.00 0.00 97 ALA A N 11
ATOM 19455 C CA . ALA A 1 97 ? -1.678 -14.639 17.115 1.00 0.00 97 ALA A CA 11
ATOM 19456 C C . ALA A 1 97 ? -0.456 -14.817 18.030 1.00 0.00 97 ALA A C 11
ATOM 19457 O O . ALA A 1 97 ? -0.562 -14.659 19.248 1.00 0.00 97 ALA A O 11
ATOM 19464 N N . ALA A 1 98 ? 0.694 -15.179 17.442 1.00 0.00 98 ALA A N 11
ATOM 19465 C CA . ALA A 1 98 ? 1.933 -15.453 18.206 1.00 0.00 98 ALA A CA 11
ATOM 19466 C C . ALA A 1 98 ? 2.844 -14.216 18.299 1.00 0.00 98 ALA A C 11
ATOM 19467 O O . ALA A 1 98 ? 3.855 -14.250 19.019 1.00 0.00 98 ALA A O 11
ATOM 19474 N N . ARG A 1 99 ? 2.477 -13.136 17.566 1.00 0.00 99 ARG A N 11
ATOM 19475 C CA . ARG A 1 99 ? 3.236 -11.861 17.511 1.00 0.00 99 ARG A CA 11
ATOM 19476 C C . ARG A 1 99 ? 4.661 -12.071 16.924 1.00 0.00 99 ARG A C 11
ATOM 19477 O O . ARG A 1 99 ? 5.601 -11.324 17.232 1.00 0.00 99 ARG A O 11
ATOM 19498 N N . THR A 1 100 ? 4.785 -13.073 16.036 1.00 0.00 100 THR A N 11
ATOM 19499 C CA . THR A 1 100 ? 6.050 -13.415 15.350 1.00 0.00 100 THR A CA 11
ATOM 19500 C C . THR A 1 100 ? 6.192 -12.653 14.017 1.00 0.00 100 THR A C 11
ATOM 19501 O O . THR A 1 100 ? 7.302 -12.507 13.484 1.00 0.00 100 THR A O 11
ATOM 19512 N N . ARG A 1 101 ? 5.059 -12.131 13.510 1.00 0.00 101 ARG A N 11
ATOM 19513 C CA . ARG A 1 101 ? 4.968 -11.592 12.148 1.00 0.00 101 ARG A CA 11
ATOM 19514 C C . ARG A 1 101 ? 3.778 -10.619 12.023 1.00 0.00 101 ARG A C 11
ATOM 19515 O O . ARG A 1 101 ? 2.914 -10.531 12.909 1.00 0.00 101 ARG A O 11
ATOM 19536 N N . LEU A 1 102 ? 3.724 -9.939 10.878 1.00 0.00 102 LEU A N 11
ATOM 19537 C CA . LEU A 1 102 ? 2.627 -9.054 10.511 1.00 0.00 102 LEU A CA 11
ATOM 19538 C C . LEU A 1 102 ? 2.089 -9.527 9.155 1.00 0.00 102 LEU A C 11
ATOM 19539 O O . LEU A 1 102 ? 2.806 -9.482 8.146 1.00 0.00 102 LEU A O 11
ATOM 19555 N N . GLU A 1 103 ? 0.846 -10.032 9.168 1.00 0.00 103 GLU A N 11
ATOM 19556 C CA . GLU A 1 103 ? 0.134 -10.457 7.959 1.00 0.00 103 GLU A CA 11
ATOM 19557 C C . GLU A 1 103 ? -0.417 -9.213 7.249 1.00 0.00 103 GLU A C 11
ATOM 19558 O O . GLU A 1 103 ? -1.465 -8.660 7.625 1.00 0.00 103 GLU A O 11
ATOM 19570 N N . ILE A 1 104 ? 0.342 -8.740 6.265 1.00 0.00 104 ILE A N 11
ATOM 19571 C CA . ILE A 1 104 ? -0.036 -7.596 5.445 1.00 0.00 104 ILE A CA 11
ATOM 19572 C C . ILE A 1 104 ? -0.854 -8.104 4.246 1.00 0.00 104 ILE A C 11
ATOM 19573 O O . ILE A 1 104 ? -0.288 -8.590 3.254 1.00 0.00 104 ILE A O 11
ATOM 19589 N N . LEU A 1 105 ? -2.191 -8.037 4.367 1.00 0.00 105 LEU A N 11
ATOM 19590 C CA . LEU A 1 105 ? -3.101 -8.426 3.282 1.00 0.00 105 LEU A CA 11
ATOM 19591 C C . LEU A 1 105 ? -3.158 -7.276 2.269 1.00 0.00 105 LEU A C 11
ATOM 19592 O O . LEU A 1 105 ? -3.376 -6.114 2.627 1.00 0.00 105 LEU A O 11
ATOM 19608 N N . CYS A 1 106 ? -2.977 -7.636 1.005 1.00 0.00 106 CYS A N 11
ATOM 19609 C CA . CYS A 1 106 ? -2.783 -6.697 -0.103 1.00 0.00 106 CYS A CA 11
ATOM 19610 C C . CYS A 1 106 ? -3.388 -7.297 -1.371 1.00 0.00 106 CYS A C 11
ATOM 19611 O O . CYS A 1 106 ? -3.874 -8.428 -1.365 1.00 0.00 106 CYS A O 11
ATOM 19619 N N . ARG A 1 107 ? -3.417 -6.505 -2.431 1.00 0.00 107 ARG A N 11
ATOM 19620 C CA . ARG A 1 107 ? -3.825 -6.953 -3.773 1.00 0.00 107 ARG A CA 11
ATOM 19621 C C . ARG A 1 107 ? -2.872 -6.332 -4.800 1.00 0.00 107 ARG A C 11
ATOM 19622 O O . ARG A 1 107 ? -2.256 -5.294 -4.505 1.00 0.00 107 ARG A O 11
ATOM 19643 N N . GLU A 1 108 ? -2.704 -6.999 -5.971 1.00 0.00 108 GLU A N 11
ATOM 19644 C CA . GLU A 1 108 ? -1.938 -6.467 -7.114 1.00 0.00 108 GLU A CA 11
ATOM 19645 C C . GLU A 1 108 ? -2.252 -4.984 -7.408 1.00 0.00 108 GLU A C 11
ATOM 19646 O O . GLU A 1 108 ? -3.415 -4.608 -7.591 1.00 0.00 108 GLU A O 11
ATOM 19658 N N . GLY A 1 109 ? -1.189 -4.157 -7.447 1.00 0.00 109 GLY A N 11
ATOM 19659 C CA . GLY A 1 109 ? -1.312 -2.715 -7.662 1.00 0.00 109 GLY A CA 11
ATOM 19660 C C . GLY A 1 109 ? -1.261 -2.342 -9.129 1.00 0.00 109 GLY A C 11
ATOM 19661 O O . GLY A 1 109 ? -0.464 -1.494 -9.545 1.00 0.00 109 GLY A O 11
ATOM 19665 N N . ALA A 1 110 ? -2.109 -3.008 -9.913 1.00 0.00 110 ALA A N 11
ATOM 19666 C CA . ALA A 1 110 ? -2.303 -2.728 -11.340 1.00 0.00 110 ALA A CA 11
ATOM 19667 C C . ALA A 1 110 ? -3.761 -2.334 -11.573 1.00 0.00 110 ALA A C 11
ATOM 19668 O O . ALA A 1 110 ? -4.668 -2.879 -10.929 1.00 0.00 110 ALA A O 11
ATOM 19675 N N . GLU A 1 111 ? -3.988 -1.368 -12.473 1.00 0.00 111 GLU A N 11
ATOM 19676 C CA . GLU A 1 111 ? -5.343 -0.942 -12.856 1.00 0.00 111 GLU A CA 11
ATOM 19677 C C . GLU A 1 111 ? -6.002 -1.993 -13.767 1.00 0.00 111 GLU A C 11
ATOM 19678 O O . GLU A 1 111 ? -7.223 -2.130 -13.782 1.00 0.00 111 GLU A O 11
ATOM 19690 N N . LYS A 1 112 ? -5.166 -2.728 -14.525 1.00 0.00 112 LYS A N 11
ATOM 19691 C CA . LYS A 1 112 ? -5.586 -3.838 -15.390 1.00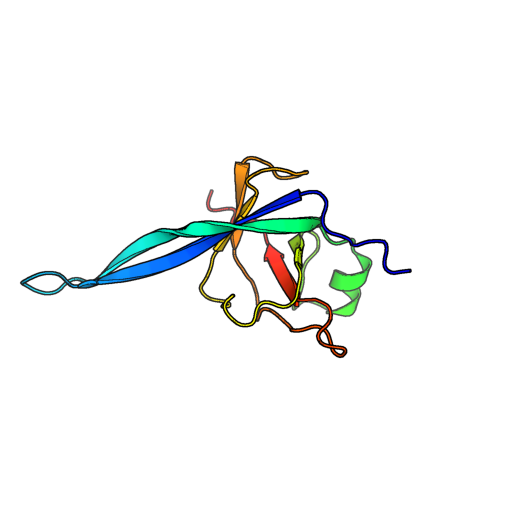 0.00 112 LYS A CA 11
ATOM 19692 C C . LYS A 1 112 ? -4.532 -4.958 -15.243 1.00 0.00 112 LYS A C 11
ATOM 19693 O O . LYS A 1 112 ? -3.414 -4.800 -15.777 1.00 0.00 112 LYS A O 11
ATOM 19713 N N . MET A 1 1 ? 5.691 -27.572 6.824 1.00 0.00 1 MET A N 12
ATOM 19714 C CA . MET A 1 1 ? 6.438 -26.392 7.311 1.00 0.00 1 MET A CA 12
ATOM 19715 C C . MET A 1 1 ? 5.661 -25.114 6.962 1.00 0.00 1 MET A C 12
ATOM 19716 O O . MET A 1 1 ? 5.501 -24.789 5.779 1.00 0.00 1 MET A O 12
ATOM 19732 N N . ASN A 1 2 ? 5.165 -24.417 8.004 1.00 0.00 2 ASN A N 12
ATOM 19733 C CA . ASN A 1 2 ? 4.487 -23.102 7.884 1.00 0.00 2 ASN A CA 12
ATOM 19734 C C . ASN A 1 2 ? 5.481 -22.074 7.286 1.00 0.00 2 ASN A C 12
ATOM 19735 O O . ASN A 1 2 ? 6.686 -22.193 7.493 1.00 0.00 2 ASN A O 12
ATOM 19746 N N . ILE A 1 3 ? 4.965 -21.076 6.554 1.00 0.00 3 ILE A N 12
ATOM 19747 C CA . ILE A 1 3 ? 5.780 -20.021 5.894 1.00 0.00 3 ILE A CA 12
ATOM 19748 C C . ILE A 1 3 ? 6.192 -18.883 6.889 1.00 0.00 3 ILE A C 12
ATOM 19749 O O . ILE A 1 3 ? 6.360 -17.723 6.487 1.00 0.00 3 ILE A O 12
ATOM 19765 N N . GLY A 1 4 ? 6.433 -19.242 8.170 1.00 0.00 4 GLY A N 12
ATOM 19766 C CA . GLY A 1 4 ? 6.742 -18.272 9.239 1.00 0.00 4 GLY A CA 12
ATOM 19767 C C . GLY A 1 4 ? 8.219 -17.868 9.308 1.00 0.00 4 GLY A C 12
ATOM 19768 O O . GLY A 1 4 ? 8.839 -17.918 10.381 1.00 0.00 4 GLY A O 12
ATOM 19772 N N . ARG A 1 5 ? 8.783 -17.476 8.154 1.00 0.00 5 ARG A N 12
ATOM 19773 C CA . ARG A 1 5 ? 10.159 -16.952 8.039 1.00 0.00 5 ARG A CA 12
ATOM 19774 C C . ARG A 1 5 ? 10.200 -15.891 6.933 1.00 0.00 5 ARG A C 12
ATOM 19775 O O . ARG A 1 5 ? 9.213 -15.706 6.212 1.00 0.00 5 ARG A O 12
ATOM 19796 N N . LEU A 1 6 ? 11.333 -15.177 6.822 1.00 0.00 6 LEU A N 12
ATOM 19797 C CA . LEU A 1 6 ? 11.501 -14.067 5.854 1.00 0.00 6 LEU A CA 12
ATOM 19798 C C . LEU A 1 6 ? 12.587 -14.430 4.833 1.00 0.00 6 LEU A C 12
ATOM 19799 O O . LEU A 1 6 ? 13.742 -14.627 5.212 1.00 0.00 6 LEU A O 12
ATOM 19815 N N . ARG A 1 7 ? 12.204 -14.515 3.545 1.00 0.00 7 ARG A N 12
ATOM 19816 C CA . ARG A 1 7 ? 13.099 -14.972 2.457 1.00 0.00 7 ARG A CA 12
ATOM 19817 C C . ARG A 1 7 ? 13.225 -13.915 1.336 1.00 0.00 7 ARG A C 12
ATOM 19818 O O . ARG A 1 7 ? 14.251 -13.855 0.651 1.00 0.00 7 ARG A O 12
ATOM 19839 N N . ASP A 1 8 ? 12.177 -13.092 1.146 1.00 0.00 8 ASP A N 12
ATOM 19840 C CA . ASP A 1 8 ? 12.121 -12.041 0.106 1.00 0.00 8 ASP A CA 12
ATOM 19841 C C . ASP A 1 8 ? 12.396 -10.665 0.748 1.00 0.00 8 ASP A C 12
ATOM 19842 O O . ASP A 1 8 ? 12.723 -10.570 1.939 1.00 0.00 8 ASP A O 12
ATOM 19851 N N . ARG A 1 9 ? 12.257 -9.598 -0.060 1.00 0.00 9 ARG A N 12
ATOM 19852 C CA . ARG A 1 9 ? 12.420 -8.199 0.393 1.00 0.00 9 ARG A CA 12
ATOM 19853 C C . ARG A 1 9 ? 11.297 -7.332 -0.197 1.00 0.00 9 ARG A C 12
ATOM 19854 O O . ARG A 1 9 ? 10.888 -7.527 -1.353 1.00 0.00 9 ARG A O 12
ATOM 19875 N N . ILE A 1 10 ? 10.818 -6.385 0.616 1.00 0.00 10 ILE A N 12
ATOM 19876 C CA . ILE A 1 10 ? 9.762 -5.415 0.255 1.00 0.00 10 ILE A CA 12
ATOM 19877 C C . ILE A 1 10 ? 10.204 -4.012 0.704 1.00 0.00 10 ILE A C 12
ATOM 19878 O O . ILE A 1 10 ? 11.109 -3.892 1.518 1.00 0.00 10 ILE A O 12
ATOM 19894 N N . THR A 1 11 ? 9.524 -2.965 0.217 1.00 0.00 11 THR A N 12
ATOM 19895 C CA . THR A 1 11 ? 9.860 -1.568 0.537 1.00 0.00 11 THR A CA 12
ATOM 19896 C C . THR A 1 11 ? 8.577 -0.821 0.916 1.00 0.00 11 THR A C 12
ATOM 19897 O O . THR A 1 11 ? 7.547 -0.966 0.244 1.00 0.00 11 THR A O 12
ATOM 19908 N N . ILE A 1 12 ? 8.652 -0.039 2.001 1.00 0.00 12 ILE A N 12
ATOM 19909 C CA . ILE A 1 12 ? 7.534 0.792 2.460 1.00 0.00 12 ILE A CA 12
ATOM 19910 C C . ILE A 1 12 ? 7.497 2.097 1.656 1.00 0.00 12 ILE A C 12
ATOM 19911 O O . ILE A 1 12 ? 8.451 2.882 1.675 1.00 0.00 12 ILE A O 12
ATOM 19927 N N . GLN A 1 13 ? 6.410 2.280 0.907 1.00 0.00 13 GLN A N 12
ATOM 19928 C CA . GLN A 1 13 ? 6.077 3.549 0.270 1.00 0.00 13 GLN A CA 12
ATOM 19929 C C . GLN A 1 13 ? 5.227 4.344 1.249 1.00 0.00 13 GLN A C 12
ATOM 19930 O O . GLN A 1 13 ? 4.055 4.029 1.497 1.00 0.00 13 GLN A O 12
ATOM 19944 N N . THR A 1 14 ? 5.882 5.321 1.841 1.00 0.00 14 THR A N 12
ATOM 19945 C CA . THR A 1 14 ? 5.300 6.216 2.822 1.00 0.00 14 THR A CA 12
ATOM 19946 C C . THR A 1 14 ? 4.536 7.339 2.085 1.00 0.00 14 THR A C 12
ATOM 19947 O O . THR A 1 14 ? 5.015 7.827 1.054 1.00 0.00 14 THR A O 12
ATOM 19958 N N . LEU A 1 15 ? 3.351 7.735 2.583 1.00 0.00 15 LEU A N 12
ATOM 19959 C CA . LEU A 1 15 ? 2.495 8.707 1.884 1.00 0.00 15 LEU A CA 12
ATOM 19960 C C . LEU A 1 15 ? 2.854 10.132 2.326 1.00 0.00 15 LEU A C 12
ATOM 19961 O O . LEU A 1 15 ? 2.448 10.589 3.406 1.00 0.00 15 LEU A O 12
ATOM 19977 N N . LYS A 1 16 ? 3.658 10.801 1.505 1.00 0.00 16 LYS A N 12
ATOM 19978 C CA . LYS A 1 16 ? 4.113 12.171 1.736 1.00 0.00 16 LYS A CA 12
ATOM 19979 C C . LYS A 1 16 ? 3.009 13.174 1.348 1.00 0.00 16 LYS A C 12
ATOM 19980 O O . LYS A 1 16 ? 2.820 13.460 0.169 1.00 0.00 16 LYS A O 12
ATOM 19999 N N . GLN A 1 17 ? 2.266 13.669 2.350 1.00 0.00 17 GLN A N 12
ATOM 20000 C CA . GLN A 1 17 ? 1.158 14.622 2.150 1.00 0.00 17 GLN A CA 12
ATOM 20001 C C . GLN A 1 17 ? 1.683 16.050 2.387 1.00 0.00 17 GLN A C 12
ATOM 20002 O O . GLN A 1 17 ? 1.516 16.621 3.473 1.00 0.00 17 GLN A O 12
ATOM 20016 N N . THR A 1 18 ? 2.367 16.596 1.370 1.00 0.00 18 THR A N 12
ATOM 20017 C CA . THR A 1 18 ? 3.041 17.901 1.461 1.00 0.00 18 THR A CA 12
ATOM 20018 C C . THR A 1 18 ? 2.160 18.993 0.837 1.00 0.00 18 THR A C 12
ATOM 20019 O O . THR A 1 18 ? 1.742 18.875 -0.313 1.00 0.00 18 THR A O 12
ATOM 20030 N N . ARG A 1 19 ? 1.900 20.048 1.613 1.00 0.00 19 ARG A N 12
ATOM 20031 C CA . ARG A 1 19 ? 1.001 21.150 1.236 1.00 0.00 19 ARG A CA 12
ATOM 20032 C C . ARG A 1 19 ? 1.678 22.116 0.224 1.00 0.00 19 ARG A C 12
ATOM 20033 O O . ARG A 1 19 ? 2.906 22.124 0.087 1.00 0.00 19 ARG A O 12
ATOM 20054 N N . ASP A 1 20 ? 0.863 22.929 -0.464 1.00 0.00 20 ASP A N 12
ATOM 20055 C CA . ASP A 1 20 ? 1.320 23.819 -1.560 1.00 0.00 20 ASP A CA 12
ATOM 20056 C C . ASP A 1 20 ? 1.160 25.293 -1.138 1.00 0.00 20 ASP A C 12
ATOM 20057 O O . ASP A 1 20 ? 0.431 25.588 -0.179 1.00 0.00 20 ASP A O 12
ATOM 20066 N N . ILE A 1 21 ? 1.820 26.215 -1.872 1.00 0.00 21 ILE A N 12
ATOM 20067 C CA . ILE A 1 21 ? 1.648 27.677 -1.702 1.00 0.00 21 ILE A CA 12
ATOM 20068 C C . ILE A 1 21 ? 0.206 28.158 -2.031 1.00 0.00 21 ILE A C 12
ATOM 20069 O O . ILE A 1 21 ? -0.193 29.260 -1.625 1.00 0.00 21 ILE A O 12
ATOM 20085 N N . THR A 1 22 ? -0.603 27.307 -2.699 1.00 0.00 22 THR A N 12
ATOM 20086 C CA . THR A 1 22 ? -1.991 27.636 -3.079 1.00 0.00 22 THR A CA 12
ATOM 20087 C C . THR A 1 22 ? -2.947 26.962 -2.058 1.00 0.00 22 THR A C 12
ATOM 20088 O O . THR A 1 22 ? -4.108 27.355 -1.902 1.00 0.00 22 THR A O 12
ATOM 20099 N N . GLY A 1 23 ? -2.397 25.938 -1.372 1.00 0.00 23 GLY A N 12
ATOM 20100 C CA . GLY A 1 23 ? -3.092 25.205 -0.319 1.00 0.00 23 GLY A CA 12
ATOM 20101 C C . GLY A 1 23 ? -3.661 23.888 -0.793 1.00 0.00 23 GLY A C 12
ATOM 20102 O O . GLY A 1 23 ? -4.769 23.507 -0.409 1.00 0.00 23 GLY A O 12
ATOM 20106 N N . GLU A 1 24 ? -2.897 23.182 -1.632 1.00 0.00 24 GLU A N 12
ATOM 20107 C CA . GLU A 1 24 ? -3.224 21.822 -2.090 1.00 0.00 24 GLU A CA 12
ATOM 20108 C C . GLU A 1 24 ? -2.457 20.809 -1.229 1.00 0.00 24 GLU A C 12
ATOM 20109 O O . GLU A 1 24 ? -1.337 21.096 -0.807 1.00 0.00 24 GLU A O 12
ATOM 20121 N N . ILE A 1 25 ? -3.050 19.633 -0.980 1.00 0.00 25 ILE A N 12
ATOM 20122 C CA . ILE A 1 25 ? -2.369 18.531 -0.276 1.00 0.00 25 ILE A CA 12
ATOM 20123 C C . ILE A 1 25 ? -1.847 17.530 -1.334 1.00 0.00 25 ILE A C 12
ATOM 20124 O O . ILE A 1 25 ? -2.622 16.729 -1.879 1.00 0.00 25 ILE A O 12
ATOM 20140 N N . LEU A 1 26 ? -0.536 17.614 -1.646 1.00 0.00 26 LEU A N 12
ATOM 20141 C CA . LEU A 1 26 ? 0.108 16.765 -2.664 1.00 0.00 26 LEU A CA 12
ATOM 20142 C C . LEU A 1 26 ? 0.480 15.422 -2.019 1.00 0.00 26 LEU A C 12
ATOM 20143 O O . LEU A 1 26 ? 1.545 15.289 -1.401 1.00 0.00 26 LEU A O 12
ATOM 20159 N N . GLU A 1 27 ? -0.443 14.463 -2.128 1.00 0.00 27 GLU A N 12
ATOM 20160 C CA . GLU A 1 27 ? -0.287 13.112 -1.587 1.00 0.00 27 GLU A CA 12
ATOM 20161 C C . GLU A 1 27 ? 0.527 12.266 -2.578 1.00 0.00 27 GLU A C 12
ATOM 20162 O O . GLU A 1 27 ? 0.029 11.872 -3.638 1.00 0.00 27 GLU A O 12
ATOM 20174 N N . THR A 1 28 ? 1.783 12.012 -2.208 1.00 0.00 28 THR A N 12
ATOM 20175 C CA . THR A 1 28 ? 2.791 11.358 -3.067 1.00 0.00 28 THR A CA 12
ATOM 20176 C C . THR A 1 28 ? 3.382 10.149 -2.332 1.00 0.00 28 THR A C 12
ATOM 20177 O O . THR A 1 28 ? 3.206 10.011 -1.123 1.00 0.00 28 THR A O 12
ATOM 20188 N N . TRP A 1 29 ? 4.084 9.269 -3.059 1.00 0.00 29 TRP A N 12
ATOM 20189 C CA . TRP A 1 29 ? 4.631 8.023 -2.491 1.00 0.00 29 TRP A CA 12
ATOM 20190 C C . TRP A 1 29 ? 6.162 8.070 -2.519 1.00 0.00 29 TRP A C 12
ATOM 20191 O O . TRP A 1 29 ? 6.792 7.911 -3.572 1.00 0.00 29 TRP A O 12
ATOM 20212 N N . GLU A 1 30 ? 6.733 8.338 -1.336 1.00 0.00 30 GLU A N 12
ATOM 20213 C CA . GLU A 1 30 ? 8.180 8.389 -1.131 1.00 0.00 30 GLU A CA 12
ATOM 20214 C C . GLU A 1 30 ? 8.685 6.972 -0.809 1.00 0.00 30 GLU A C 12
ATOM 20215 O O . GLU A 1 30 ? 8.193 6.312 0.123 1.00 0.00 30 GLU A O 12
ATOM 20227 N N . ASP A 1 31 ? 9.617 6.493 -1.651 1.00 0.00 31 ASP A N 12
ATOM 20228 C CA . ASP A 1 31 ? 10.334 5.224 -1.444 1.00 0.00 31 ASP A CA 12
ATOM 20229 C C . ASP A 1 31 ? 11.068 5.284 -0.101 1.00 0.00 31 ASP A C 12
ATOM 20230 O O . ASP A 1 31 ? 11.847 6.213 0.129 1.00 0.00 31 ASP A O 12
ATOM 20239 N N . GLY A 1 32 ? 10.833 4.289 0.765 1.00 0.00 32 GLY A N 12
ATOM 20240 C CA . GLY A 1 32 ? 11.306 4.328 2.145 1.00 0.00 32 GLY A CA 12
ATOM 20241 C C . GLY A 1 32 ? 12.440 3.350 2.382 1.00 0.00 32 GLY A C 12
ATOM 20242 O O . GLY A 1 32 ? 13.532 3.512 1.825 1.00 0.00 32 GLY A O 12
ATOM 20246 N N . HIS A 1 33 ? 12.178 2.310 3.196 1.00 0.00 33 HIS A N 12
ATOM 20247 C CA . HIS A 1 33 ? 13.201 1.332 3.609 1.00 0.00 33 HIS A CA 12
ATOM 20248 C C . HIS A 1 33 ? 12.790 -0.070 3.166 1.00 0.00 33 HIS A C 12
ATOM 20249 O O . HIS A 1 33 ? 11.626 -0.471 3.340 1.00 0.00 33 HIS A O 12
ATOM 20264 N N . THR A 1 34 ? 13.749 -0.796 2.577 1.00 0.00 34 THR A N 12
ATOM 20265 C CA . THR A 1 34 ? 13.563 -2.171 2.143 1.00 0.00 34 THR A CA 12
ATOM 20266 C C . THR A 1 34 ? 13.825 -3.126 3.320 1.00 0.00 34 THR A C 12
ATOM 20267 O O . THR A 1 34 ? 14.968 -3.288 3.756 1.00 0.00 34 THR A O 12
ATOM 20278 N N . LEU A 1 35 ? 12.748 -3.714 3.848 1.00 0.00 35 LEU A N 12
ATOM 20279 C CA . LEU A 1 35 ? 12.793 -4.629 5.003 1.00 0.00 35 LEU A CA 12
ATOM 20280 C C . LEU A 1 35 ? 12.532 -6.077 4.564 1.00 0.00 35 LEU A C 12
ATOM 20281 O O . LEU A 1 35 ? 12.054 -6.334 3.450 1.00 0.00 35 LEU A O 12
ATOM 20297 N N . TRP A 1 36 ? 12.868 -7.012 5.466 1.00 0.00 36 TRP A N 12
ATOM 20298 C CA . TRP A 1 36 ? 12.760 -8.460 5.211 1.00 0.00 36 TRP A CA 12
ATOM 20299 C C . TRP A 1 36 ? 11.286 -8.918 5.291 1.00 0.00 36 TRP A C 12
ATOM 20300 O O . TRP A 1 36 ? 10.571 -8.587 6.251 1.00 0.00 36 TRP A O 12
ATOM 20321 N N . ALA A 1 37 ? 10.860 -9.655 4.263 1.00 0.00 37 ALA A N 12
ATOM 20322 C CA . ALA A 1 37 ? 9.504 -10.213 4.163 1.00 0.00 37 ALA A CA 12
ATOM 20323 C C . ALA A 1 37 ? 9.509 -11.550 3.432 1.00 0.00 37 ALA A C 12
ATOM 20324 O O . ALA A 1 37 ? 10.562 -12.098 3.146 1.00 0.00 37 ALA A O 12
ATOM 20331 N N . SER A 1 38 ? 8.311 -12.108 3.224 1.00 0.00 38 SER A N 12
ATOM 20332 C CA . SER A 1 38 ? 8.052 -13.164 2.246 1.00 0.00 38 SER A CA 12
ATOM 20333 C C . SER A 1 38 ? 6.777 -12.794 1.480 1.00 0.00 38 SER A C 12
ATOM 20334 O O . SER A 1 38 ? 5.667 -12.911 2.012 1.00 0.00 38 SER A O 12
ATOM 20342 N N . VAL A 1 39 ? 6.952 -12.328 0.236 1.00 0.00 39 VAL A N 12
ATOM 20343 C CA . VAL A 1 39 ? 5.869 -11.781 -0.597 1.00 0.00 39 VAL A CA 12
ATOM 20344 C C . VAL A 1 39 ? 5.502 -12.805 -1.686 1.00 0.00 39 VAL A C 12
ATOM 20345 O O . VAL A 1 39 ? 6.326 -13.151 -2.536 1.00 0.00 39 VAL A O 12
ATOM 20358 N N . ASN A 1 40 ? 4.275 -13.325 -1.598 1.00 0.00 40 ASN A N 12
ATOM 20359 C CA . ASN A 1 40 ? 3.696 -14.302 -2.541 1.00 0.00 40 ASN A CA 12
ATOM 20360 C C . ASN A 1 40 ? 2.254 -13.901 -2.873 1.00 0.00 40 ASN A C 12
ATOM 20361 O O . ASN A 1 40 ? 1.584 -13.264 -2.069 1.00 0.00 40 ASN A O 12
ATOM 20372 N N . MET A 1 41 ? 1.772 -14.301 -4.051 1.00 0.00 41 MET A N 12
ATOM 20373 C CA . MET A 1 41 ? 0.348 -14.180 -4.393 1.00 0.00 41 MET A CA 12
ATOM 20374 C C . MET A 1 41 ? -0.382 -15.414 -3.845 1.00 0.00 41 MET A C 12
ATOM 20375 O O . MET A 1 41 ? 0.139 -16.539 -3.956 1.00 0.00 41 MET A O 12
ATOM 20389 N N . VAL A 1 42 ? -1.551 -15.206 -3.232 1.00 0.00 42 VAL A N 12
ATOM 20390 C CA . VAL A 1 42 ? -2.387 -16.305 -2.723 1.00 0.00 42 VAL A CA 12
ATOM 20391 C C . VAL A 1 42 ? -2.960 -17.117 -3.906 1.00 0.00 42 VAL A C 12
ATOM 20392 O O . VAL A 1 42 ? -3.357 -16.552 -4.936 1.00 0.00 42 VAL A O 12
ATOM 20405 N N . SER A 1 43 ? -2.940 -18.440 -3.761 1.00 0.00 43 SER A N 12
ATOM 20406 C CA . SER A 1 43 ? -3.374 -19.381 -4.796 1.00 0.00 43 SER A CA 12
ATOM 20407 C C . SER A 1 43 ? -4.826 -19.835 -4.551 1.00 0.00 43 SER A C 12
ATOM 20408 O O . SER A 1 43 ? -5.515 -19.313 -3.655 1.00 0.00 43 SER A O 12
ATOM 20416 N N . SER A 1 44 ? -5.277 -20.800 -5.377 1.00 0.00 44 SER A N 12
ATOM 20417 C CA . SER A 1 44 ? -6.627 -21.386 -5.309 1.00 0.00 44 SER A CA 12
ATOM 20418 C C . SER A 1 44 ? -6.952 -21.933 -3.911 1.00 0.00 44 SER A C 12
ATOM 20419 O O . SER A 1 44 ? -8.089 -21.850 -3.475 1.00 0.00 44 SER A O 12
ATOM 20427 N N . LYS A 1 45 ? -5.929 -22.471 -3.222 1.00 0.00 45 LYS A N 12
ATOM 20428 C CA . LYS A 1 45 ? -6.047 -22.988 -1.845 1.00 0.00 45 LYS A CA 12
ATOM 20429 C C . LYS A 1 45 ? -6.691 -21.939 -0.917 1.00 0.00 45 LYS A C 12
ATOM 20430 O O . LYS A 1 45 ? -7.695 -22.206 -0.251 1.00 0.00 45 LYS A O 12
ATOM 20449 N N . GLU A 1 46 ? -6.110 -20.732 -0.934 1.00 0.00 46 GLU A N 12
ATOM 20450 C CA . GLU A 1 46 ? -6.545 -19.620 -0.084 1.00 0.00 46 GLU A CA 12
ATOM 20451 C C . GLU A 1 46 ? -7.924 -19.088 -0.515 1.00 0.00 46 GLU A C 12
ATOM 20452 O O . GLU A 1 46 ? -8.758 -18.776 0.336 1.00 0.00 46 GLU A O 12
ATOM 20464 N N . ALA A 1 47 ? -8.135 -18.976 -1.841 1.00 0.00 47 ALA A N 12
ATOM 20465 C CA . ALA A 1 47 ? -9.433 -18.566 -2.425 1.00 0.00 47 ALA A CA 12
ATOM 20466 C C . ALA A 1 47 ? -10.600 -19.472 -1.961 1.00 0.00 47 ALA A C 12
ATOM 20467 O O . ALA A 1 47 ? -11.651 -18.981 -1.554 1.00 0.00 47 ALA A O 12
ATOM 20474 N N . ILE A 1 48 ? -10.381 -20.791 -2.018 1.00 0.00 48 ILE A N 12
ATOM 20475 C CA . ILE A 1 48 ? -11.376 -21.808 -1.603 1.00 0.00 48 ILE A CA 12
ATOM 20476 C C . ILE A 1 48 ? -11.579 -21.784 -0.070 1.00 0.00 48 ILE A C 12
ATOM 20477 O O . ILE A 1 48 ? -12.688 -22.000 0.424 1.00 0.00 48 ILE A O 12
ATOM 20493 N N . SER A 1 49 ? -10.497 -21.484 0.661 1.00 0.00 49 SER A N 12
ATOM 20494 C CA . SER A 1 49 ? -10.486 -21.498 2.132 1.00 0.00 49 SER A CA 12
ATOM 20495 C C . SER A 1 49 ? -11.287 -20.310 2.718 1.00 0.00 49 SER A C 12
ATOM 20496 O O . SER A 1 49 ? -12.081 -20.486 3.650 1.00 0.00 49 SER A O 12
ATOM 20504 N N . SER A 1 50 ? -11.087 -19.105 2.151 1.00 0.00 50 SER A N 12
ATOM 20505 C CA . SER A 1 50 ? -11.677 -17.851 2.676 1.00 0.00 50 SER A CA 12
ATOM 20506 C C . SER A 1 50 ? -12.875 -17.358 1.825 1.00 0.00 50 SER A C 12
ATOM 20507 O O . SER A 1 50 ? -13.455 -16.308 2.124 1.00 0.00 50 SER A O 12
ATOM 20515 N N . GLY A 1 51 ? -13.223 -18.104 0.758 1.00 0.00 51 GLY A N 12
ATOM 20516 C CA . GLY A 1 51 ? -14.373 -17.763 -0.095 1.00 0.00 51 GLY A CA 12
ATOM 20517 C C . GLY A 1 51 ? -13.984 -16.782 -1.202 1.00 0.00 51 GLY A C 12
ATOM 20518 O O . GLY A 1 51 ? -13.922 -17.160 -2.379 1.00 0.00 51 GLY A O 12
ATOM 20522 N N . ALA A 1 52 ? -13.699 -15.522 -0.818 1.00 0.00 52 ALA A N 12
ATOM 20523 C CA . ALA A 1 52 ? -13.304 -14.456 -1.769 1.00 0.00 52 ALA A CA 12
ATOM 20524 C C . ALA A 1 52 ? -12.346 -13.429 -1.129 1.00 0.00 52 ALA A C 12
ATOM 20525 O O . ALA A 1 52 ? -11.898 -12.497 -1.810 1.00 0.00 52 ALA A O 12
ATOM 20532 N N . GLU A 1 53 ? -12.045 -13.594 0.176 1.00 0.00 53 GLU A N 12
ATOM 20533 C CA . GLU A 1 53 ? -11.170 -12.670 0.925 1.00 0.00 53 GLU A CA 12
ATOM 20534 C C . GLU A 1 53 ? -9.737 -12.715 0.366 1.00 0.00 53 GLU A C 12
ATOM 20535 O O . GLU A 1 53 ? -9.142 -11.680 0.045 1.00 0.00 53 GLU A O 12
ATOM 20547 N N . LEU A 1 54 ? -9.214 -13.939 0.246 1.00 0.00 54 LEU A N 12
ATOM 20548 C CA . LEU A 1 54 ? -7.896 -14.215 -0.331 1.00 0.00 54 LEU A CA 12
ATOM 20549 C C . LEU A 1 54 ? -8.097 -14.937 -1.667 1.00 0.00 54 LEU A C 12
ATOM 20550 O O . LEU A 1 54 ? -7.641 -16.066 -1.857 1.00 0.00 54 LEU A O 12
ATOM 20566 N N . ALA A 1 55 ? -8.785 -14.248 -2.597 1.00 0.00 55 ALA A N 12
ATOM 20567 C CA . ALA A 1 55 ? -9.085 -14.759 -3.931 1.00 0.00 55 ALA A CA 12
ATOM 20568 C C . ALA A 1 55 ? -7.847 -14.568 -4.795 1.00 0.00 55 ALA A C 12
ATOM 20569 O O . ALA A 1 55 ? -7.017 -13.697 -4.496 1.00 0.00 55 ALA A O 12
ATOM 20576 N N . ILE A 1 56 ? -7.719 -15.361 -5.857 1.00 0.00 56 ILE A N 12
ATOM 20577 C CA . ILE A 1 56 ? -6.486 -15.392 -6.652 1.00 0.00 56 ILE A CA 12
ATOM 20578 C C . ILE A 1 56 ? -6.230 -14.002 -7.302 1.00 0.00 56 ILE A C 12
ATOM 20579 O O . ILE A 1 56 ? -7.091 -13.479 -8.012 1.00 0.00 56 ILE A O 12
ATOM 20595 N N . GLY A 1 57 ? -5.056 -13.421 -7.012 1.00 0.00 57 GLY A N 12
ATOM 20596 C CA . GLY A 1 57 ? -4.708 -12.038 -7.399 1.00 0.00 57 GLY A CA 12
ATOM 20597 C C . GLY A 1 57 ? -4.491 -11.138 -6.180 1.00 0.00 57 GLY A C 12
ATOM 20598 O O . GLY A 1 57 ? -3.940 -10.032 -6.285 1.00 0.00 57 GLY A O 12
ATOM 20602 N N . THR A 1 58 ? -4.908 -11.648 -5.012 1.00 0.00 58 THR A N 12
ATOM 20603 C CA . THR A 1 58 ? -4.588 -11.073 -3.702 1.00 0.00 58 THR A CA 12
ATOM 20604 C C . THR A 1 58 ? -3.157 -11.513 -3.329 1.00 0.00 58 THR A C 12
ATOM 20605 O O . THR A 1 58 ? -2.759 -12.633 -3.630 1.00 0.00 58 THR A O 12
ATOM 20616 N N . VAL A 1 59 ? -2.363 -10.608 -2.749 1.00 0.00 59 VAL A N 12
ATOM 20617 C CA . VAL A 1 59 ? -0.949 -10.859 -2.422 1.00 0.00 59 VAL A CA 12
ATOM 20618 C C . VAL A 1 59 ? -0.743 -10.943 -0.893 1.00 0.00 59 VAL A C 12
ATOM 20619 O O . VAL A 1 59 ? -0.984 -9.980 -0.170 1.00 0.00 59 VAL A O 12
ATOM 20632 N N . ARG A 1 60 ? -0.321 -12.126 -0.431 1.00 0.00 60 ARG A N 12
ATOM 20633 C CA . ARG A 1 60 ? 0.078 -12.387 0.966 1.00 0.00 60 ARG A CA 12
ATOM 20634 C C . ARG A 1 60 ? 1.543 -11.973 1.192 1.00 0.00 60 ARG A C 12
ATOM 20635 O O . ARG A 1 60 ? 2.427 -12.383 0.447 1.00 0.00 60 ARG A O 12
ATOM 20656 N N . ILE A 1 61 ? 1.793 -11.163 2.232 1.00 0.00 61 ILE A N 12
ATOM 20657 C CA . ILE A 1 61 ? 3.132 -10.633 2.541 1.00 0.00 61 ILE A CA 12
ATOM 20658 C C . ILE A 1 61 ? 3.369 -10.776 4.052 1.00 0.00 61 ILE A C 12
ATOM 20659 O O . ILE A 1 61 ? 2.705 -10.129 4.856 1.00 0.00 61 ILE A O 12
ATOM 20675 N N . TRP A 1 62 ? 4.272 -11.681 4.437 1.00 0.00 62 TRP A N 12
ATOM 20676 C CA . TRP A 1 62 ? 4.586 -11.956 5.856 1.00 0.00 62 TRP A CA 12
ATOM 20677 C C . TRP A 1 62 ? 5.849 -11.221 6.272 1.00 0.00 62 TRP A C 12
ATOM 20678 O O . TRP A 1 62 ? 6.861 -11.287 5.584 1.00 0.00 62 TRP A O 12
ATOM 20699 N N . ILE A 1 63 ? 5.776 -10.535 7.411 1.00 0.00 63 ILE A N 12
ATOM 20700 C CA . ILE A 1 63 ? 6.947 -9.967 8.097 1.00 0.00 63 ILE A CA 12
ATOM 20701 C C . ILE A 1 63 ? 6.876 -10.391 9.570 1.00 0.00 63 ILE A C 12
ATOM 20702 O O . ILE A 1 63 ? 5.823 -10.838 10.037 1.00 0.00 63 ILE A O 12
ATOM 20718 N N . ARG A 1 64 ? 8.006 -10.323 10.278 1.00 0.00 64 ARG A N 12
ATOM 20719 C CA . ARG A 1 64 ? 8.007 -10.365 11.753 1.00 0.00 64 ARG A CA 12
ATOM 20720 C C . ARG A 1 64 ? 7.264 -9.129 12.316 1.00 0.00 64 ARG A C 12
ATOM 20721 O O . ARG A 1 64 ? 7.248 -8.069 11.673 1.00 0.00 64 ARG A O 12
ATOM 20742 N N . TYR A 1 65 ? 6.657 -9.287 13.512 1.00 0.00 65 TYR A N 12
ATOM 20743 C CA . TYR A 1 65 ? 5.765 -8.275 14.131 1.00 0.00 65 TYR A CA 12
ATOM 20744 C C . TYR A 1 65 ? 6.455 -6.905 14.215 1.00 0.00 65 TYR A C 12
ATOM 20745 O O . TYR A 1 65 ? 7.504 -6.771 14.859 1.00 0.00 65 TYR A O 12
ATOM 20763 N N . ARG A 1 66 ? 5.871 -5.901 13.539 1.00 0.00 66 ARG A N 12
ATOM 20764 C CA . ARG A 1 66 ? 6.403 -4.532 13.523 1.00 0.00 66 ARG A CA 12
ATOM 20765 C C . ARG A 1 66 ? 5.248 -3.531 13.689 1.00 0.00 66 ARG A C 12
ATOM 20766 O O . ARG A 1 66 ? 4.260 -3.576 12.948 1.00 0.00 66 ARG A O 12
ATOM 20787 N N . LYS A 1 67 ? 5.409 -2.620 14.661 1.00 0.00 67 LYS A N 12
ATOM 20788 C CA . LYS A 1 67 ? 4.381 -1.635 15.057 1.00 0.00 67 LYS A CA 12
ATOM 20789 C C . LYS A 1 67 ? 4.391 -0.377 14.158 1.00 0.00 67 LYS A C 12
ATOM 20790 O O . LYS A 1 67 ? 3.598 0.540 14.377 1.00 0.00 67 LYS A O 12
ATOM 20809 N N . ASP A 1 68 ? 5.270 -0.349 13.143 1.00 0.00 68 ASP A N 12
ATOM 20810 C CA . ASP A 1 68 ? 5.454 0.822 12.252 1.00 0.00 68 ASP A CA 12
ATOM 20811 C C . ASP A 1 68 ? 4.575 0.714 11.002 1.00 0.00 68 ASP A C 12
ATOM 20812 O O . ASP A 1 68 ? 4.285 1.726 10.349 1.00 0.00 68 ASP A O 12
ATOM 20821 N N . ILE A 1 69 ? 4.160 -0.520 10.664 1.00 0.00 69 ILE A N 12
ATOM 20822 C CA . ILE A 1 69 ? 3.481 -0.799 9.389 1.00 0.00 69 ILE A CA 12
ATOM 20823 C C . ILE A 1 69 ? 1.997 -0.428 9.486 1.00 0.00 69 ILE A C 12
ATOM 20824 O O . ILE A 1 69 ? 1.309 -0.808 10.442 1.00 0.00 69 ILE A O 12
ATOM 20840 N N . ASN A 1 70 ? 1.525 0.318 8.480 1.00 0.00 70 ASN A N 12
ATOM 20841 C CA . ASN A 1 70 ? 0.168 0.885 8.440 1.00 0.00 70 ASN A CA 12
ATOM 20842 C C . ASN A 1 70 ? -0.479 0.589 7.076 1.00 0.00 70 ASN A C 12
ATOM 20843 O O . ASN A 1 70 ? 0.225 0.365 6.087 1.00 0.00 70 ASN A O 12
ATOM 20854 N N . ALA A 1 71 ? -1.825 0.637 7.036 1.00 0.00 71 ALA A N 12
ATOM 20855 C CA . ALA A 1 71 ? -2.627 0.335 5.835 1.00 0.00 71 ALA A CA 12
ATOM 20856 C C . ALA A 1 71 ? -2.422 1.378 4.716 1.00 0.00 71 ALA A C 12
ATOM 20857 O O . ALA A 1 71 ? -2.595 1.067 3.532 1.00 0.00 71 ALA A O 12
ATOM 20864 N N . THR A 1 72 ? -2.043 2.606 5.107 1.00 0.00 72 THR A N 12
ATOM 20865 C CA . THR A 1 72 ? -1.813 3.723 4.182 1.00 0.00 72 THR A CA 12
ATOM 20866 C C . THR A 1 72 ? -0.376 3.688 3.580 1.00 0.00 72 THR A C 12
ATOM 20867 O O . THR A 1 72 ? 0.052 4.631 2.915 1.00 0.00 72 THR A O 12
ATOM 20878 N N . SER A 1 73 ? 0.366 2.596 3.819 1.00 0.00 73 SER A N 12
ATOM 20879 C CA . SER A 1 73 ? 1.729 2.403 3.289 1.00 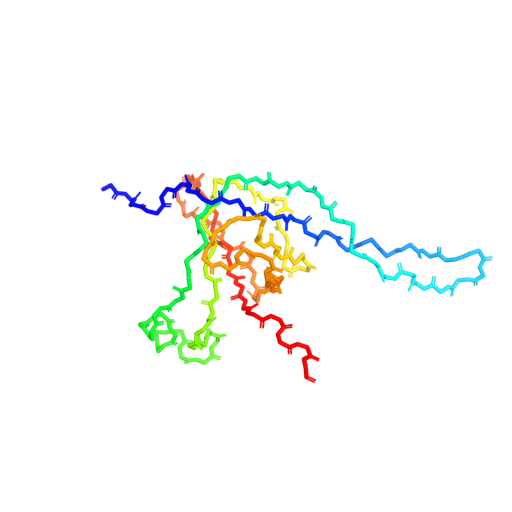0.00 73 SER A CA 12
ATOM 20880 C C . SER A 1 73 ? 1.710 1.273 2.245 1.00 0.00 73 SER A C 12
ATOM 20881 O O . SER A 1 73 ? 1.318 0.152 2.561 1.00 0.00 73 SER A O 12
ATOM 20889 N N . ARG A 1 74 ? 2.097 1.576 0.993 1.00 0.00 74 ARG A N 12
ATOM 20890 C CA . ARG A 1 74 ? 2.085 0.588 -0.112 1.00 0.00 74 ARG A CA 12
ATOM 20891 C C . ARG A 1 74 ? 3.356 -0.264 -0.080 1.00 0.00 74 ARG A C 12
ATOM 20892 O O . ARG A 1 74 ? 4.454 0.255 0.113 1.00 0.00 74 ARG A O 12
ATOM 20913 N N . ILE A 1 75 ? 3.187 -1.572 -0.283 1.00 0.00 75 ILE A N 12
ATOM 20914 C CA . ILE A 1 75 ? 4.274 -2.543 -0.214 1.00 0.00 75 ILE A CA 12
ATOM 20915 C C . ILE A 1 75 ? 4.821 -2.829 -1.629 1.00 0.00 75 ILE A C 12
ATOM 20916 O O . ILE A 1 75 ? 4.205 -3.556 -2.408 1.00 0.00 75 ILE A O 12
ATOM 20932 N N . LYS A 1 76 ? 5.964 -2.226 -1.961 1.00 0.00 76 LYS A N 12
ATOM 20933 C CA . LYS A 1 76 ? 6.655 -2.455 -3.240 1.00 0.00 76 LYS A CA 12
ATOM 20934 C C . LYS A 1 76 ? 7.650 -3.613 -3.098 1.00 0.00 76 LYS A C 12
ATOM 20935 O O . LYS A 1 76 ? 8.576 -3.541 -2.295 1.00 0.00 76 LYS A O 12
ATOM 20954 N N . VAL A 1 77 ? 7.456 -4.666 -3.894 1.00 0.00 77 VAL A N 12
ATOM 20955 C CA . VAL A 1 77 ? 8.309 -5.868 -3.870 1.00 0.00 77 VAL A CA 12
ATOM 20956 C C . VAL A 1 77 ? 9.691 -5.578 -4.523 1.00 0.00 77 VAL A C 12
ATOM 20957 O O . VAL A 1 77 ? 9.780 -5.234 -5.710 1.00 0.00 77 VAL A O 12
ATOM 20970 N N . SER A 1 78 ? 10.751 -5.663 -3.702 1.00 0.00 78 SER A N 12
ATOM 20971 C CA . SER A 1 78 ? 12.151 -5.468 -4.140 1.00 0.00 78 SER A CA 12
ATOM 20972 C C . SER A 1 78 ? 12.731 -6.742 -4.792 1.00 0.00 78 SER A C 12
ATOM 20973 O O . SER A 1 78 ? 13.659 -6.661 -5.602 1.00 0.00 78 SER A O 12
ATOM 20981 N N . THR A 1 79 ? 12.166 -7.904 -4.426 1.00 0.00 79 THR A N 12
ATOM 20982 C CA . THR A 1 79 ? 12.577 -9.214 -4.948 1.00 0.00 79 THR A CA 12
ATOM 20983 C C . THR A 1 79 ? 11.528 -10.261 -4.536 1.00 0.00 79 THR A C 12
ATOM 20984 O O . THR A 1 79 ? 11.004 -10.227 -3.409 1.00 0.00 79 THR A O 12
ATOM 20995 N N . GLY A 1 80 ? 11.194 -11.148 -5.482 1.00 0.00 80 GLY A N 12
ATOM 20996 C CA . GLY A 1 80 ? 10.127 -12.137 -5.314 1.00 0.00 80 GLY A CA 12
ATOM 20997 C C . GLY A 1 80 ? 9.461 -12.471 -6.645 1.00 0.00 80 GLY A C 12
ATOM 20998 O O . GLY A 1 80 ? 9.984 -12.096 -7.702 1.00 0.00 80 GLY A O 12
ATOM 21002 N N . PRO A 1 81 ? 8.268 -13.146 -6.637 1.00 0.00 81 PRO A N 12
ATOM 21003 C CA . PRO A 1 81 ? 7.556 -13.563 -7.873 1.00 0.00 81 PRO A CA 12
ATOM 21004 C C . PRO A 1 81 ? 6.899 -12.375 -8.611 1.00 0.00 81 PRO A C 12
ATOM 21005 O O . PRO A 1 81 ? 6.410 -12.528 -9.732 1.00 0.00 81 PRO A O 12
ATOM 21016 N N . LEU A 1 82 ? 6.893 -11.198 -7.962 1.00 0.00 82 LEU A N 12
ATOM 21017 C CA . LEU A 1 82 ? 6.290 -9.962 -8.494 1.00 0.00 82 LEU A CA 12
ATOM 21018 C C . LEU A 1 82 ? 7.344 -8.853 -8.654 1.00 0.00 82 LEU A C 12
ATOM 21019 O O . LEU A 1 82 ? 6.982 -7.723 -9.000 1.00 0.00 82 LEU A O 12
ATOM 21035 N N . ALA A 1 83 ? 8.638 -9.215 -8.428 1.00 0.00 83 ALA A N 12
ATOM 21036 C CA . ALA A 1 83 ? 9.765 -8.264 -8.234 1.00 0.00 83 ALA A CA 12
ATOM 21037 C C . ALA A 1 83 ? 9.740 -7.066 -9.214 1.00 0.00 83 ALA A C 12
ATOM 21038 O O . ALA A 1 83 ? 9.845 -7.247 -10.434 1.00 0.00 83 ALA A O 12
ATOM 21045 N N . GLY A 1 84 ? 9.552 -5.855 -8.653 1.00 0.00 84 GLY A N 12
ATOM 21046 C CA . GLY A 1 84 ? 9.534 -4.607 -9.426 1.00 0.00 84 GLY A CA 12
ATOM 21047 C C . GLY A 1 84 ? 8.172 -3.932 -9.455 1.00 0.00 84 GLY A C 12
ATOM 21048 O O . GLY A 1 84 ? 8.064 -2.781 -9.897 1.00 0.00 84 GLY A O 12
ATOM 21052 N N . ARG A 1 85 ? 7.126 -4.638 -8.991 1.00 0.00 85 ARG A N 12
ATOM 21053 C CA . ARG A 1 85 ? 5.752 -4.087 -8.914 1.00 0.00 85 ARG A CA 12
ATOM 21054 C C . ARG A 1 85 ? 5.477 -3.511 -7.512 1.00 0.00 85 ARG A C 12
ATOM 21055 O O . ARG A 1 85 ? 6.293 -3.657 -6.591 1.00 0.00 85 ARG A O 12
ATOM 21076 N N . VAL A 1 86 ? 4.319 -2.844 -7.365 1.00 0.00 86 VAL A N 12
ATOM 21077 C CA . VAL A 1 86 ? 3.875 -2.271 -6.088 1.00 0.00 86 VAL A CA 12
ATOM 21078 C C . VAL A 1 86 ? 2.486 -2.823 -5.729 1.00 0.00 86 VAL A C 12
ATOM 21079 O O . VAL A 1 86 ? 1.505 -2.567 -6.432 1.00 0.00 86 VAL A O 12
ATOM 21092 N N . LEU A 1 87 ? 2.433 -3.598 -4.645 1.00 0.00 87 LEU A N 12
ATOM 21093 C CA . LEU A 1 87 ? 1.183 -4.126 -4.084 1.00 0.00 87 LEU A CA 12
ATOM 21094 C C . LEU A 1 87 ? 0.643 -3.125 -3.052 1.00 0.00 87 LEU A C 12
ATOM 21095 O O . LEU A 1 87 ? 1.412 -2.500 -2.318 1.00 0.00 87 LEU A O 12
ATOM 21111 N N . ASN A 1 88 ? -0.681 -2.941 -3.028 1.00 0.00 88 ASN A N 12
ATOM 21112 C CA . ASN A 1 88 ? -1.351 -2.016 -2.094 1.00 0.00 88 ASN A CA 12
ATOM 21113 C C . ASN A 1 88 ? -1.987 -2.840 -0.974 1.00 0.00 88 ASN A C 12
ATOM 21114 O O . ASN A 1 88 ? -2.520 -3.918 -1.247 1.00 0.00 88 ASN A O 12
ATOM 21125 N N . ILE A 1 89 ? -1.981 -2.322 0.269 1.00 0.00 89 ILE A N 12
ATOM 21126 C CA . ILE A 1 89 ? -2.537 -3.064 1.430 1.00 0.00 89 ILE A CA 12
ATOM 21127 C C . ILE A 1 89 ? -4.065 -2.966 1.388 1.00 0.00 89 ILE A C 12
ATOM 21128 O O . ILE A 1 89 ? -4.607 -1.866 1.220 1.00 0.00 89 ILE A O 12
ATOM 21144 N N . ILE A 1 90 ? -4.749 -4.109 1.520 1.00 0.00 90 ILE A N 12
ATOM 21145 C CA . ILE A 1 90 ? -6.219 -4.160 1.562 1.00 0.00 90 ILE A CA 12
ATOM 21146 C C . ILE A 1 90 ? -6.695 -4.349 3.019 1.00 0.00 90 ILE A C 12
ATOM 21147 O O . ILE A 1 90 ? -6.210 -5.235 3.741 1.00 0.00 90 ILE A O 12
ATOM 21163 N N . GLY A 1 91 ? -7.617 -3.466 3.441 1.00 0.00 91 GLY A N 12
ATOM 21164 C CA . GLY A 1 91 ? -8.134 -3.447 4.808 1.00 0.00 91 GLY A CA 12
ATOM 21165 C C . GLY A 1 91 ? -7.156 -2.792 5.778 1.00 0.00 91 GLY A C 12
ATOM 21166 O O . GLY A 1 91 ? -7.122 -1.564 5.910 1.00 0.00 91 GLY A O 12
ATOM 21170 N N . GLN A 1 92 ? -6.321 -3.621 6.406 1.00 0.00 92 GLN A N 12
ATOM 21171 C CA . GLN A 1 92 ? -5.323 -3.199 7.402 1.00 0.00 92 GLN A CA 12
ATOM 21172 C C . GLN A 1 92 ? -4.266 -4.311 7.551 1.00 0.00 92 GLN A C 12
ATOM 21173 O O . GLN A 1 92 ? -4.567 -5.465 7.239 1.00 0.00 92 GLN A O 12
ATOM 21187 N N . PRO A 1 93 ? -3.012 -4.001 8.015 1.00 0.00 93 PRO A N 12
ATOM 21188 C CA . PRO A 1 93 ? -2.035 -5.046 8.378 1.00 0.00 93 PRO A CA 12
ATOM 21189 C C . PRO A 1 93 ? -2.495 -5.790 9.655 1.00 0.00 93 PRO A C 12
ATOM 21190 O O . PRO A 1 93 ? -2.523 -5.212 10.751 1.00 0.00 93 PRO A O 12
ATOM 21201 N N . LEU A 1 94 ? -2.896 -7.054 9.474 1.00 0.00 94 LEU A N 12
ATOM 21202 C CA . LEU A 1 94 ? -3.482 -7.902 10.533 1.00 0.00 94 LEU A CA 12
ATOM 21203 C C . LEU A 1 94 ? -2.336 -8.478 11.410 1.00 0.00 94 LEU A C 12
ATOM 21204 O O . LEU A 1 94 ? -1.541 -9.278 10.918 1.00 0.00 94 LEU A O 12
ATOM 21220 N N . PRO A 1 95 ? -2.220 -8.085 12.719 1.00 0.00 95 PRO A N 12
ATOM 21221 C CA . PRO A 1 95 ? -1.195 -8.648 13.627 1.00 0.00 95 PRO A CA 12
ATOM 21222 C C . PRO A 1 95 ? -1.553 -10.082 14.071 1.00 0.00 95 PRO A C 12
ATOM 21223 O O . PRO A 1 95 ? -2.731 -10.404 14.258 1.00 0.00 95 PRO A O 12
ATOM 21234 N N . ASP A 1 96 ? -0.524 -10.925 14.226 1.00 0.00 96 ASP A N 12
ATOM 21235 C CA . ASP A 1 96 ? -0.678 -12.319 14.678 1.00 0.00 96 ASP A CA 12
ATOM 21236 C C . ASP A 1 96 ? -1.306 -12.407 16.088 1.00 0.00 96 ASP A C 12
ATOM 21237 O O . ASP A 1 96 ? -1.094 -11.523 16.923 1.00 0.00 96 ASP A O 12
ATOM 21246 N N . ALA A 1 97 ? -2.048 -13.504 16.325 1.00 0.00 97 ALA A N 12
ATOM 21247 C CA . ALA A 1 97 ? -2.683 -13.808 17.624 1.00 0.00 97 ALA A CA 12
ATOM 21248 C C . ALA A 1 97 ? -1.626 -14.174 18.682 1.00 0.00 97 ALA A C 12
ATOM 21249 O O . ALA A 1 97 ? -1.836 -13.975 19.878 1.00 0.00 97 ALA A O 12
ATOM 21256 N N . ALA A 1 98 ? -0.497 -14.737 18.218 1.00 0.00 98 ALA A N 12
ATOM 21257 C CA . ALA A 1 98 ? 0.669 -15.054 19.070 1.00 0.00 98 ALA A CA 12
ATOM 21258 C C . ALA A 1 98 ? 1.714 -13.914 19.042 1.00 0.00 98 ALA A C 12
ATOM 21259 O O . ALA A 1 98 ? 2.711 -13.975 19.768 1.00 0.00 98 ALA A O 12
ATOM 21266 N N . ARG A 1 99 ? 1.470 -12.884 18.179 1.00 0.00 99 ARG A N 12
ATOM 21267 C CA . ARG A 1 99 ? 2.349 -11.694 18.004 1.00 0.00 99 ARG A CA 12
ATOM 21268 C C . ARG A 1 99 ? 3.780 -12.051 17.506 1.00 0.00 99 ARG A C 12
ATOM 21269 O O . ARG A 1 99 ? 4.684 -11.219 17.604 1.00 0.00 99 ARG A O 12
ATOM 21290 N N . THR A 1 100 ? 3.976 -13.255 16.928 1.00 0.00 100 THR A N 12
ATOM 21291 C CA . THR A 1 100 ? 5.297 -13.673 16.394 1.00 0.00 100 THR A CA 12
ATOM 21292 C C . THR A 1 100 ? 5.544 -13.086 14.986 1.00 0.00 100 THR A C 12
ATOM 21293 O O . THR A 1 100 ? 6.661 -13.161 14.462 1.00 0.00 100 THR A O 12
ATOM 21304 N N . ARG A 1 101 ? 4.491 -12.502 14.385 1.00 0.00 101 ARG A N 12
ATOM 21305 C CA . ARG A 1 101 ? 4.538 -11.982 13.010 1.00 0.00 101 ARG A CA 12
ATOM 21306 C C . ARG A 1 101 ? 3.478 -10.880 12.803 1.00 0.00 101 ARG A C 12
ATOM 21307 O O . ARG A 1 101 ? 2.721 -10.531 13.723 1.00 0.00 101 ARG A O 12
ATOM 21328 N N . LEU A 1 102 ? 3.440 -10.365 11.574 1.00 0.00 102 LEU A N 12
ATOM 21329 C CA . LEU A 1 102 ? 2.471 -9.373 11.109 1.00 0.00 102 LEU A CA 12
ATOM 21330 C C . LEU A 1 102 ? 2.034 -9.810 9.689 1.00 0.00 102 LEU A C 12
ATOM 21331 O O . LEU A 1 102 ? 2.856 -9.828 8.765 1.00 0.00 102 LEU A O 12
ATOM 21347 N N . GLU A 1 103 ? 0.758 -10.221 9.556 1.00 0.00 103 GLU A N 12
ATOM 21348 C CA . GLU A 1 103 ? 0.141 -10.553 8.261 1.00 0.00 103 GLU A CA 12
ATOM 21349 C C . GLU A 1 103 ? -0.133 -9.251 7.500 1.00 0.00 103 GLU A C 12
ATOM 21350 O O . GLU A 1 103 ? -1.108 -8.540 7.798 1.00 0.00 103 GLU A O 12
ATOM 21362 N N . ILE A 1 104 ? 0.765 -8.889 6.588 1.00 0.00 104 ILE A N 12
ATOM 21363 C CA . ILE A 1 104 ? 0.543 -7.774 5.668 1.00 0.00 104 ILE A CA 12
ATOM 21364 C C . ILE A 1 104 ? -0.243 -8.308 4.460 1.00 0.00 104 ILE A C 12
ATOM 21365 O O . ILE A 1 104 ? 0.346 -8.770 3.470 1.00 0.00 104 ILE A O 12
ATOM 21381 N N . LEU A 1 105 ? -1.578 -8.317 4.578 1.00 0.00 105 LEU A N 12
ATOM 21382 C CA . LEU A 1 105 ? -2.445 -8.710 3.462 1.00 0.00 105 LEU A CA 12
ATOM 21383 C C . LEU A 1 105 ? -2.550 -7.518 2.504 1.00 0.00 105 LEU A C 12
ATOM 21384 O O . LEU A 1 105 ? -2.731 -6.367 2.916 1.00 0.00 105 LEU A O 12
ATOM 21400 N N . CYS A 1 106 ? -2.440 -7.835 1.233 1.00 0.00 106 CYS A N 12
ATOM 21401 C CA . CYS A 1 106 ? -2.356 -6.873 0.141 1.00 0.00 106 CYS A CA 12
ATOM 21402 C C . CYS A 1 106 ? -3.056 -7.491 -1.060 1.00 0.00 106 CYS A C 12
ATOM 21403 O O . CYS A 1 106 ? -3.452 -8.649 -1.027 1.00 0.00 106 CYS A O 12
ATOM 21411 N N . ARG A 1 107 ? -3.259 -6.699 -2.083 1.00 0.00 107 ARG A N 12
ATOM 21412 C CA . ARG A 1 107 ? -3.774 -7.164 -3.375 1.00 0.00 107 ARG A CA 12
ATOM 21413 C C . ARG A 1 107 ? -3.033 -6.370 -4.442 1.00 0.00 107 ARG A C 12
ATOM 21414 O O . ARG A 1 107 ? -2.666 -5.210 -4.182 1.00 0.00 107 ARG A O 12
ATOM 21435 N N . GLU A 1 108 ? -2.739 -7.030 -5.596 1.00 0.00 108 GLU A N 12
ATOM 21436 C CA . GLU A 1 108 ? -1.972 -6.441 -6.716 1.00 0.00 108 GLU A CA 12
ATOM 21437 C C . GLU A 1 108 ? -2.403 -4.977 -6.974 1.00 0.00 108 GLU A C 12
ATOM 21438 O O . GLU A 1 108 ? -3.573 -4.699 -7.291 1.00 0.00 108 GLU A O 12
ATOM 21450 N N . GLY A 1 109 ? -1.426 -4.061 -6.822 1.00 0.00 109 GLY A N 12
ATOM 21451 C CA . GLY A 1 109 ? -1.686 -2.636 -6.714 1.00 0.00 109 GLY A CA 12
ATOM 21452 C C . GLY A 1 109 ? -1.681 -1.931 -8.057 1.00 0.00 109 GLY A C 12
ATOM 21453 O O . GLY A 1 109 ? -0.988 -0.919 -8.238 1.00 0.00 109 GLY A O 12
ATOM 21457 N N . ALA A 1 110 ? -2.452 -2.482 -9.009 1.00 0.00 110 ALA A N 12
ATOM 21458 C CA . ALA A 1 110 ? -2.703 -1.845 -10.302 1.00 0.00 110 ALA A CA 12
ATOM 21459 C C . ALA A 1 110 ? -3.589 -0.599 -10.103 1.00 0.00 110 ALA A C 12
ATOM 21460 O O . ALA A 1 110 ? -4.831 -0.693 -10.081 1.00 0.00 110 ALA A O 12
ATOM 21467 N N . GLU A 1 111 ? -2.926 0.554 -9.882 1.00 0.00 111 GLU A N 12
ATOM 21468 C CA . GLU A 1 111 ? -3.595 1.843 -9.648 1.00 0.00 111 GLU A CA 12
ATOM 21469 C C . GLU A 1 111 ? -4.229 2.369 -10.947 1.00 0.00 111 GLU A C 12
ATOM 21470 O O . GLU A 1 111 ? -5.272 3.031 -10.918 1.00 0.00 111 GLU A O 12
ATOM 21482 N N . LYS A 1 112 ? -3.593 2.044 -12.080 1.00 0.00 112 LYS A N 12
ATOM 21483 C CA . LYS A 1 112 ? -3.993 2.522 -13.407 1.00 0.00 112 LYS A CA 12
ATOM 21484 C C . LYS A 1 112 ? -3.735 1.404 -14.452 1.00 0.00 112 LYS A C 12
ATOM 21485 O O . LYS A 1 112 ? -2.615 0.842 -14.485 1.00 0.00 112 LYS A O 12
ATOM 21505 N N . MET A 1 1 ? 3.103 -23.675 12.392 1.00 0.00 1 MET A N 13
ATOM 21506 C CA . MET A 1 1 ? 2.822 -24.308 11.080 1.00 0.00 1 MET A CA 13
ATOM 21507 C C . MET A 1 1 ? 4.116 -24.891 10.479 1.00 0.00 1 MET A C 13
ATOM 21508 O O . MET A 1 1 ? 4.338 -26.103 10.546 1.00 0.00 1 MET A O 13
ATOM 21524 N N . ASN A 1 2 ? 4.991 -24.018 9.941 1.00 0.00 2 ASN A N 13
ATOM 21525 C CA . ASN A 1 2 ? 6.226 -24.444 9.239 1.00 0.00 2 ASN A CA 13
ATOM 21526 C C . ASN A 1 2 ? 7.338 -23.398 9.426 1.00 0.00 2 ASN A C 13
ATOM 21527 O O . ASN A 1 2 ? 7.209 -22.493 10.265 1.00 0.00 2 ASN A O 13
ATOM 21538 N N . ILE A 1 3 ? 8.430 -23.534 8.657 1.00 0.00 3 ILE A N 13
ATOM 21539 C CA . ILE A 1 3 ? 9.539 -22.564 8.673 1.00 0.00 3 ILE A CA 13
ATOM 21540 C C . ILE A 1 3 ? 9.103 -21.296 7.905 1.00 0.00 3 ILE A C 13
ATOM 21541 O O . ILE A 1 3 ? 9.266 -21.201 6.680 1.00 0.00 3 ILE A O 13
ATOM 21557 N N . GLY A 1 4 ? 8.492 -20.353 8.644 1.00 0.00 4 GLY A N 13
ATOM 21558 C CA . GLY A 1 4 ? 8.003 -19.085 8.088 1.00 0.00 4 GLY A CA 13
ATOM 21559 C C . GLY A 1 4 ? 9.067 -18.003 8.131 1.00 0.00 4 GLY A C 13
ATOM 21560 O O . GLY A 1 4 ? 8.830 -16.892 8.633 1.00 0.00 4 GLY A O 13
ATOM 21564 N N . ARG A 1 5 ? 10.251 -18.354 7.613 1.00 0.00 5 ARG A N 13
ATOM 21565 C CA . ARG A 1 5 ? 11.407 -17.457 7.526 1.00 0.00 5 ARG A CA 13
ATOM 21566 C C . ARG A 1 5 ? 11.139 -16.340 6.507 1.00 0.00 5 ARG A C 13
ATOM 21567 O O . ARG A 1 5 ? 10.574 -16.588 5.432 1.00 0.00 5 ARG A O 13
ATOM 21588 N N . LEU A 1 6 ? 11.537 -15.117 6.861 1.00 0.00 6 LEU A N 13
ATOM 21589 C CA . LEU A 1 6 ? 11.328 -13.931 6.026 1.00 0.00 6 LEU A CA 13
ATOM 21590 C C . LEU A 1 6 ? 12.422 -13.888 4.943 1.00 0.00 6 LEU A C 13
ATOM 21591 O O . LEU A 1 6 ? 13.452 -13.209 5.079 1.00 0.00 6 LEU A O 13
ATOM 21607 N N . ARG A 1 7 ? 12.176 -14.679 3.878 1.00 0.00 7 ARG A N 13
ATOM 21608 C CA . ARG A 1 7 ? 13.162 -14.998 2.823 1.00 0.00 7 ARG A CA 13
ATOM 21609 C C . ARG A 1 7 ? 13.321 -13.857 1.792 1.00 0.00 7 ARG A C 13
ATOM 21610 O O . ARG A 1 7 ? 14.348 -13.766 1.111 1.00 0.00 7 ARG A O 13
ATOM 21631 N N . ASP A 1 8 ? 12.299 -13.003 1.685 1.00 0.00 8 ASP A N 13
ATOM 21632 C CA . ASP A 1 8 ? 12.222 -11.910 0.699 1.00 0.00 8 ASP A CA 13
ATOM 21633 C C . ASP A 1 8 ? 12.516 -10.570 1.370 1.00 0.00 8 ASP A C 13
ATOM 21634 O O . ASP A 1 8 ? 12.842 -10.505 2.564 1.00 0.00 8 ASP A O 13
ATOM 21643 N N . ARG A 1 9 ? 12.374 -9.502 0.571 1.00 0.00 9 ARG A N 13
ATOM 21644 C CA . ARG A 1 9 ? 12.452 -8.109 1.016 1.00 0.00 9 ARG A CA 13
ATOM 21645 C C . ARG A 1 9 ? 11.406 -7.279 0.272 1.00 0.00 9 ARG A C 13
ATOM 21646 O O . ARG A 1 9 ? 11.080 -7.570 -0.886 1.00 0.00 9 ARG A O 13
ATOM 21667 N N . ILE A 1 10 ? 10.887 -6.244 0.951 1.00 0.00 10 ILE A N 13
ATOM 21668 C CA . ILE A 1 10 ? 9.901 -5.292 0.382 1.00 0.00 10 ILE A CA 13
ATOM 21669 C C . ILE A 1 10 ? 10.240 -3.875 0.879 1.00 0.00 10 ILE A C 13
ATOM 21670 O O . ILE A 1 10 ? 10.714 -3.726 2.008 1.00 0.00 10 ILE A O 13
ATOM 21686 N N . THR A 1 11 ? 10.027 -2.841 0.057 1.00 0.00 11 THR A N 13
ATOM 21687 C CA . THR A 1 11 ? 10.220 -1.449 0.491 1.00 0.00 11 THR A CA 13
ATOM 21688 C C . THR A 1 11 ? 8.877 -0.845 0.930 1.00 0.00 11 THR A C 13
ATOM 21689 O O . THR A 1 11 ? 7.906 -0.844 0.159 1.00 0.00 11 THR A O 13
ATOM 21700 N N . ILE A 1 12 ? 8.837 -0.370 2.182 1.00 0.00 12 ILE A N 13
ATOM 21701 C CA . ILE A 1 12 ? 7.655 0.273 2.769 1.00 0.00 12 ILE A CA 13
ATOM 21702 C C . ILE A 1 12 ? 7.503 1.701 2.210 1.00 0.00 12 ILE A C 13
ATOM 21703 O O . ILE A 1 12 ? 8.240 2.610 2.598 1.00 0.00 12 ILE A O 13
ATOM 21719 N N . GLN A 1 13 ? 6.567 1.876 1.277 1.00 0.00 13 GLN A N 13
ATOM 21720 C CA . GLN A 1 13 ? 6.242 3.183 0.704 1.00 0.00 13 GLN A CA 13
ATOM 21721 C C . GLN A 1 13 ? 5.218 3.902 1.592 1.00 0.00 13 GLN A C 13
ATOM 21722 O O . GLN A 1 13 ? 4.013 3.676 1.496 1.00 0.00 13 GLN A O 13
ATOM 21736 N N . THR A 1 14 ? 5.747 4.754 2.466 1.00 0.00 14 THR A N 13
ATOM 21737 C CA . THR A 1 14 ? 4.950 5.572 3.388 1.00 0.00 14 THR A CA 13
ATOM 21738 C C . THR A 1 14 ? 4.376 6.790 2.637 1.00 0.00 14 THR A C 13
ATOM 21739 O O . THR A 1 14 ? 4.977 7.264 1.672 1.00 0.00 14 THR A O 13
ATOM 21750 N N . LEU A 1 15 ? 3.205 7.278 3.069 1.00 0.00 15 LEU A N 13
ATOM 21751 C CA . LEU A 1 15 ? 2.432 8.294 2.333 1.00 0.00 15 LEU A CA 13
ATOM 21752 C C . LEU A 1 15 ? 2.863 9.716 2.732 1.00 0.00 15 LEU A C 13
ATOM 21753 O O . LEU A 1 15 ? 2.558 10.178 3.837 1.00 0.00 15 LEU A O 13
ATOM 21769 N N . LYS A 1 16 ? 3.618 10.382 1.847 1.00 0.00 16 LYS A N 13
ATOM 21770 C CA . LYS A 1 16 ? 4.026 11.784 2.005 1.00 0.00 16 LYS A CA 13
ATOM 21771 C C . LYS A 1 16 ? 2.970 12.711 1.367 1.00 0.00 16 LYS A C 13
ATOM 21772 O O . LYS A 1 16 ? 2.952 12.920 0.152 1.00 0.00 16 LYS A O 13
ATOM 21791 N N . GLN A 1 17 ? 2.062 13.225 2.202 1.00 0.00 17 GLN A N 13
ATOM 21792 C CA . GLN A 1 17 ? 0.986 14.134 1.776 1.00 0.00 17 GLN A CA 13
ATOM 21793 C C . GLN A 1 17 ? 1.540 15.568 1.741 1.00 0.00 17 GLN A C 13
ATOM 21794 O O . GLN A 1 17 ? 1.628 16.237 2.775 1.00 0.00 17 GLN A O 13
ATOM 21808 N N . THR A 1 18 ? 1.937 16.023 0.544 1.00 0.00 18 THR A N 13
ATOM 21809 C CA . THR A 1 18 ? 2.666 17.280 0.355 1.00 0.00 18 THR A CA 13
ATOM 21810 C C . THR A 1 18 ? 1.724 18.327 -0.249 1.00 0.00 18 THR A C 13
ATOM 21811 O O . THR A 1 18 ? 1.227 18.127 -1.353 1.00 0.00 18 THR A O 13
ATOM 21822 N N . ARG A 1 19 ? 1.475 19.428 0.476 1.00 0.00 19 ARG A N 13
ATOM 21823 C CA . ARG A 1 19 ? 0.598 20.504 -0.008 1.00 0.00 19 ARG A CA 13
ATOM 21824 C C . ARG A 1 19 ? 1.290 21.299 -1.141 1.00 0.00 19 ARG A C 13
ATOM 21825 O O . ARG A 1 19 ? 2.509 21.220 -1.310 1.00 0.00 19 ARG A O 13
ATOM 21846 N N . ASP A 1 20 ? 0.500 22.052 -1.909 1.00 0.00 20 ASP A N 13
ATOM 21847 C CA . ASP A 1 20 ? 0.978 22.825 -3.062 1.00 0.00 20 ASP A CA 13
ATOM 21848 C C . ASP A 1 20 ? 0.799 24.318 -2.781 1.00 0.00 20 ASP A C 13
ATOM 21849 O O . ASP A 1 20 ? 0.061 24.692 -1.854 1.00 0.00 20 ASP A O 13
ATOM 21858 N N . ILE A 1 21 ? 1.486 25.165 -3.570 1.00 0.00 21 ILE A N 13
ATOM 21859 C CA . ILE A 1 21 ? 1.351 26.634 -3.517 1.00 0.00 21 ILE A CA 13
ATOM 21860 C C . ILE A 1 21 ? -0.104 27.119 -3.758 1.00 0.00 21 ILE A C 13
ATOM 21861 O O . ILE A 1 21 ? -0.470 28.203 -3.294 1.00 0.00 21 ILE A O 13
ATOM 21877 N N . THR A 1 22 ? -0.960 26.290 -4.401 1.00 0.00 22 THR A N 13
ATOM 21878 C CA . THR A 1 22 ? -2.368 26.661 -4.682 1.00 0.00 22 THR A CA 13
ATOM 21879 C C . THR A 1 22 ? -3.270 26.127 -3.540 1.00 0.00 22 THR A C 13
ATOM 21880 O O . THR A 1 22 ? -4.448 26.489 -3.424 1.00 0.00 22 THR A O 13
ATOM 21891 N N . GLY A 1 23 ? -2.671 25.235 -2.729 1.00 0.00 23 GLY A N 13
ATOM 21892 C CA . GLY A 1 23 ? -3.325 24.624 -1.573 1.00 0.00 23 GLY A CA 13
ATOM 21893 C C . GLY A 1 23 ? -3.960 23.291 -1.914 1.00 0.00 23 GLY A C 13
ATOM 21894 O O . GLY A 1 23 ? -5.067 22.985 -1.461 1.00 0.00 23 GLY A O 13
ATOM 21898 N N . GLU A 1 24 ? -3.261 22.495 -2.728 1.00 0.00 24 GLU A N 13
ATOM 21899 C CA . GLU A 1 24 ? -3.684 21.143 -3.122 1.00 0.00 24 GLU A CA 13
ATOM 21900 C C . GLU A 1 24 ? -2.845 20.104 -2.374 1.00 0.00 24 GLU A C 13
ATOM 21901 O O . GLU A 1 24 ? -1.634 20.274 -2.250 1.00 0.00 24 GLU A O 13
ATOM 21913 N N . ILE A 1 25 ? -3.479 19.031 -1.883 1.00 0.00 25 ILE A N 13
ATOM 21914 C CA . ILE A 1 25 ? -2.783 17.963 -1.141 1.00 0.00 25 ILE A CA 13
ATOM 21915 C C . ILE A 1 25 ? -2.320 16.872 -2.129 1.00 0.00 25 ILE A C 13
ATOM 21916 O O . ILE A 1 25 ? -3.108 15.999 -2.519 1.00 0.00 25 ILE A O 13
ATOM 21932 N N . LEU A 1 26 ? -1.051 16.953 -2.557 1.00 0.00 26 LEU A N 13
ATOM 21933 C CA . LEU A 1 26 ? -0.442 15.990 -3.488 1.00 0.00 26 LEU A CA 13
ATOM 21934 C C . LEU A 1 26 ? 0.052 14.791 -2.676 1.00 0.00 26 LEU A C 13
ATOM 21935 O O . LEU A 1 26 ? 1.142 14.832 -2.083 1.00 0.00 26 LEU A O 13
ATOM 21951 N N . GLU A 1 27 ? -0.780 13.746 -2.618 1.00 0.00 27 GLU A N 13
ATOM 21952 C CA . GLU A 1 27 ? -0.470 12.531 -1.877 1.00 0.00 27 GLU A CA 13
ATOM 21953 C C . GLU A 1 27 ? 0.470 11.659 -2.713 1.00 0.00 27 GLU A C 13
ATOM 21954 O O . GLU A 1 27 ? 0.084 11.114 -3.751 1.00 0.00 27 GLU A O 13
ATOM 21966 N N . THR A 1 28 ? 1.700 11.552 -2.223 1.00 0.00 28 THR A N 13
ATOM 21967 C CA . THR A 1 28 ? 2.814 10.892 -2.908 1.00 0.00 28 THR A CA 13
ATOM 21968 C C . THR A 1 28 ? 3.383 9.840 -1.967 1.00 0.00 28 THR A C 13
ATOM 21969 O O . THR A 1 28 ? 3.041 9.806 -0.782 1.00 0.00 28 THR A O 13
ATOM 21980 N N . TRP A 1 29 ? 4.254 8.983 -2.479 1.00 0.00 29 TRP A N 13
ATOM 21981 C CA . TRP A 1 29 ? 4.762 7.834 -1.722 1.00 0.00 29 TRP A CA 13
ATOM 21982 C C . TRP A 1 29 ? 6.284 7.941 -1.594 1.00 0.00 29 TRP A C 13
ATOM 21983 O O . TRP A 1 29 ? 7.018 7.826 -2.584 1.00 0.00 29 TRP A O 13
ATOM 22004 N N . GLU A 1 30 ? 6.731 8.223 -0.364 1.00 0.00 30 GLU A N 13
ATOM 22005 C CA . GLU A 1 30 ? 8.148 8.250 -0.013 1.00 0.00 30 GLU A CA 13
ATOM 22006 C C . GLU A 1 30 ? 8.574 6.812 0.307 1.00 0.00 30 GLU A C 13
ATOM 22007 O O . GLU A 1 30 ? 8.044 6.183 1.239 1.00 0.00 30 GLU A O 13
ATOM 22019 N N . ASP A 1 31 ? 9.476 6.276 -0.529 1.00 0.00 31 ASP A N 13
ATOM 22020 C CA . ASP A 1 31 ? 10.011 4.916 -0.366 1.00 0.00 31 ASP A CA 13
ATOM 22021 C C . ASP A 1 31 ? 10.832 4.848 0.931 1.00 0.00 31 ASP A C 13
ATOM 22022 O O . ASP A 1 31 ? 11.626 5.754 1.216 1.00 0.00 31 ASP A O 13
ATOM 22031 N N . GLY A 1 32 ? 10.644 3.780 1.713 1.00 0.00 32 GLY A N 13
ATOM 22032 C CA . GLY A 1 32 ? 11.179 3.712 3.071 1.00 0.00 32 GLY A CA 13
ATOM 22033 C C . GLY A 1 32 ? 12.195 2.613 3.244 1.00 0.00 32 GLY A C 13
ATOM 22034 O O . GLY A 1 32 ? 13.209 2.595 2.552 1.00 0.00 32 GLY A O 13
ATOM 22038 N N . HIS A 1 33 ? 11.905 1.675 4.149 1.00 0.00 33 HIS A N 13
ATOM 22039 C CA . HIS A 1 33 ? 12.865 0.655 4.585 1.00 0.00 33 HIS A CA 13
ATOM 22040 C C . HIS A 1 33 ? 12.580 -0.651 3.849 1.00 0.00 33 HIS A C 13
ATOM 22041 O O . HIS A 1 33 ? 11.439 -1.136 3.883 1.00 0.00 33 HIS A O 13
ATOM 22056 N N . THR A 1 34 ? 13.591 -1.213 3.172 1.00 0.00 34 THR A N 13
ATOM 22057 C CA . THR A 1 34 ? 13.444 -2.496 2.485 1.00 0.00 34 THR A CA 13
ATOM 22058 C C . THR A 1 34 ? 13.770 -3.625 3.479 1.00 0.00 34 THR A C 13
ATOM 22059 O O . THR A 1 34 ? 14.942 -3.978 3.663 1.00 0.00 34 THR A O 13
ATOM 22070 N N . LEU A 1 35 ? 12.735 -4.164 4.153 1.00 0.00 35 LEU A N 13
ATOM 22071 C CA . LEU A 1 35 ? 12.915 -5.105 5.280 1.00 0.00 35 LEU A CA 13
ATOM 22072 C C . LEU A 1 35 ? 12.465 -6.531 4.938 1.00 0.00 35 LEU A C 13
ATOM 22073 O O . LEU A 1 35 ? 11.859 -6.779 3.897 1.00 0.00 35 LEU A O 13
ATOM 22089 N N . TRP A 1 36 ? 12.799 -7.446 5.858 1.00 0.00 36 TRP A N 13
ATOM 22090 C CA . TRP A 1 36 ? 12.555 -8.890 5.730 1.00 0.00 36 TRP A CA 13
ATOM 22091 C C . TRP A 1 36 ? 11.042 -9.227 5.687 1.00 0.00 36 TRP A C 13
ATOM 22092 O O . TRP A 1 36 ? 10.295 -8.933 6.635 1.00 0.00 36 TRP A O 13
ATOM 22113 N N . ALA A 1 37 ? 10.625 -9.865 4.576 1.00 0.00 37 ALA A N 13
ATOM 22114 C CA . ALA A 1 37 ? 9.240 -10.324 4.355 1.00 0.00 37 ALA A CA 13
ATOM 22115 C C . ALA A 1 37 ? 9.192 -11.674 3.640 1.00 0.00 37 ALA A C 13
ATOM 22116 O O . ALA A 1 37 ? 10.215 -12.245 3.342 1.00 0.00 37 ALA A O 13
ATOM 22123 N N . SER A 1 38 ? 7.982 -12.220 3.452 1.00 0.00 38 SER A N 13
ATOM 22124 C CA . SER A 1 38 ? 7.706 -13.296 2.494 1.00 0.00 38 SER A CA 13
ATOM 22125 C C . SER A 1 38 ? 6.411 -12.933 1.746 1.00 0.00 38 SER A C 13
ATOM 22126 O O . SER A 1 38 ? 5.322 -12.962 2.333 1.00 0.00 38 SER A O 13
ATOM 22134 N N . VAL A 1 39 ? 6.543 -12.564 0.462 1.00 0.00 39 VAL A N 13
ATOM 22135 C CA . VAL A 1 39 ? 5.437 -12.021 -0.361 1.00 0.00 39 VAL A CA 13
ATOM 22136 C C . VAL A 1 39 ? 4.979 -13.053 -1.416 1.00 0.00 39 VAL A C 13
ATOM 22137 O O . VAL A 1 39 ? 5.697 -13.334 -2.376 1.00 0.00 39 VAL A O 13
ATOM 22150 N N . ASN A 1 40 ? 3.773 -13.618 -1.229 1.00 0.00 40 ASN A N 13
ATOM 22151 C CA . ASN A 1 40 ? 3.178 -14.610 -2.151 1.00 0.00 40 ASN A CA 13
ATOM 22152 C C . ASN A 1 40 ? 1.741 -14.192 -2.475 1.00 0.00 40 ASN A C 13
ATOM 22153 O O . ASN A 1 40 ? 1.001 -13.758 -1.581 1.00 0.00 40 ASN A O 13
ATOM 22164 N N . MET A 1 41 ? 1.338 -14.329 -3.746 1.00 0.00 41 MET A N 13
ATOM 22165 C CA . MET A 1 41 ? -0.032 -14.002 -4.180 1.00 0.00 41 MET A CA 13
ATOM 22166 C C . MET A 1 41 ? -1.002 -15.100 -3.729 1.00 0.00 41 MET A C 13
ATOM 22167 O O . MET A 1 41 ? -0.635 -16.280 -3.703 1.00 0.00 41 MET A O 13
ATOM 22181 N N . VAL A 1 42 ? -2.234 -14.696 -3.384 1.00 0.00 42 VAL A N 13
ATOM 22182 C CA . VAL A 1 42 ? -3.274 -15.613 -2.906 1.00 0.00 42 VAL A CA 13
ATOM 22183 C C . VAL A 1 42 ? -3.792 -16.472 -4.083 1.00 0.00 42 VAL A C 13
ATOM 22184 O O . VAL A 1 42 ? -4.080 -15.955 -5.172 1.00 0.00 42 VAL A O 13
ATOM 22197 N N . SER A 1 43 ? -3.851 -17.788 -3.866 1.00 0.00 43 SER A N 13
ATOM 22198 C CA . SER A 1 43 ? -4.287 -18.757 -4.882 1.00 0.00 43 SER A CA 13
ATOM 22199 C C . SER A 1 43 ? -5.820 -18.942 -4.838 1.00 0.00 43 SER A C 13
ATOM 22200 O O . SER A 1 43 ? -6.522 -18.248 -4.077 1.00 0.00 43 SER A O 13
ATOM 22208 N N . SER A 1 44 ? -6.326 -19.871 -5.668 1.00 0.00 44 SER A N 13
ATOM 22209 C CA . SER A 1 44 ? -7.762 -20.202 -5.752 1.00 0.00 44 SER A CA 13
ATOM 22210 C C . SER A 1 44 ? -8.305 -20.702 -4.403 1.00 0.00 44 SER A C 13
ATOM 22211 O O . SER A 1 44 ? -9.451 -20.434 -4.062 1.00 0.00 44 SER A O 13
ATOM 22219 N N . LYS A 1 45 ? -7.445 -21.418 -3.643 1.00 0.00 45 LYS A N 13
ATOM 22220 C CA . LYS A 1 45 ? -7.755 -21.896 -2.275 1.00 0.00 45 LYS A CA 13
ATOM 22221 C C . LYS A 1 45 ? -8.230 -20.745 -1.383 1.00 0.00 45 LYS A C 13
ATOM 22222 O O . LYS A 1 45 ? -9.247 -20.859 -0.708 1.00 0.00 45 LYS A O 13
ATOM 22241 N N . GLU A 1 46 ? -7.482 -19.642 -1.428 1.00 0.00 46 GLU A N 13
ATOM 22242 C CA . GLU A 1 46 ? -7.709 -18.476 -0.569 1.00 0.00 46 GLU A CA 13
ATOM 22243 C C . GLU A 1 46 ? -9.046 -17.796 -0.899 1.00 0.00 46 GLU A C 13
ATOM 22244 O O . GLU A 1 46 ? -9.816 -17.472 0.004 1.00 0.00 46 GLU A O 13
ATOM 22256 N N . ALA A 1 47 ? -9.304 -17.618 -2.201 1.00 0.00 47 ALA A N 13
ATOM 22257 C CA . ALA A 1 47 ? -10.551 -17.016 -2.704 1.00 0.00 47 ALA A CA 13
ATOM 22258 C C . ALA A 1 47 ? -11.782 -17.860 -2.301 1.00 0.00 47 ALA A C 13
ATOM 22259 O O . ALA A 1 47 ? -12.730 -17.346 -1.709 1.00 0.00 47 ALA A O 13
ATOM 22266 N N . ILE A 1 48 ? -11.710 -19.164 -2.609 1.00 0.00 48 ILE A N 13
ATOM 22267 C CA . ILE A 1 48 ? -12.795 -20.139 -2.355 1.00 0.00 48 ILE A CA 13
ATOM 22268 C C . ILE A 1 48 ? -13.083 -20.289 -0.841 1.00 0.00 48 ILE A C 13
ATOM 22269 O O . ILE A 1 48 ? -14.242 -20.391 -0.430 1.00 0.00 48 ILE A O 13
ATOM 22285 N N . SER A 1 49 ? -12.018 -20.262 -0.024 1.00 0.00 49 SER A N 13
ATOM 22286 C CA . SER A 1 49 ? -12.121 -20.446 1.438 1.00 0.00 49 SER A CA 13
ATOM 22287 C C . SER A 1 49 ? -12.638 -19.170 2.135 1.00 0.00 49 SER A C 13
ATOM 22288 O O . SER A 1 49 ? -13.280 -19.248 3.190 1.00 0.00 49 SER A O 13
ATOM 22296 N N . SER A 1 50 ? -12.361 -18.003 1.536 1.00 0.00 50 SER A N 13
ATOM 22297 C CA . SER A 1 50 ? -12.785 -16.689 2.073 1.00 0.00 50 SER A CA 13
ATOM 22298 C C . SER A 1 50 ? -14.116 -16.214 1.449 1.00 0.00 50 SER A C 13
ATOM 22299 O O . SER A 1 50 ? -14.701 -15.223 1.908 1.00 0.00 50 SER A O 13
ATOM 22307 N N . GLY A 1 51 ? -14.575 -16.924 0.397 1.00 0.00 51 GLY A N 13
ATOM 22308 C CA . GLY A 1 51 ? -15.800 -16.572 -0.326 1.00 0.00 51 GLY A CA 13
ATOM 22309 C C . GLY A 1 51 ? -15.572 -15.439 -1.323 1.00 0.00 51 GLY A C 13
ATOM 22310 O O . GLY A 1 51 ? -15.521 -15.664 -2.538 1.00 0.00 51 GLY A O 13
ATOM 22314 N N . ALA A 1 52 ? -15.439 -14.211 -0.795 1.00 0.00 52 ALA A N 13
ATOM 22315 C CA . ALA A 1 52 ? -15.128 -13.004 -1.590 1.00 0.00 52 ALA A CA 13
ATOM 22316 C C . ALA A 1 52 ? -14.296 -11.996 -0.766 1.00 0.00 52 ALA A C 13
ATOM 22317 O O . ALA A 1 52 ? -13.990 -10.899 -1.257 1.00 0.00 52 ALA A O 13
ATOM 22324 N N . GLU A 1 53 ? -13.935 -12.375 0.482 1.00 0.00 53 GLU A N 13
ATOM 22325 C CA . GLU A 1 53 ? -13.133 -11.519 1.391 1.00 0.00 53 GLU A CA 13
ATOM 22326 C C . GLU A 1 53 ? -11.745 -11.307 0.761 1.00 0.00 53 GLU A C 13
ATOM 22327 O O . GLU A 1 53 ? -11.346 -10.179 0.447 1.00 0.00 53 GLU A O 13
ATOM 22339 N N . LEU A 1 54 ? -11.040 -12.426 0.574 1.00 0.00 54 LEU A N 13
ATOM 22340 C CA . LEU A 1 54 ? -9.840 -12.501 -0.267 1.00 0.00 54 LEU A CA 13
ATOM 22341 C C . LEU A 1 54 ? -10.263 -13.045 -1.637 1.00 0.00 54 LEU A C 13
ATOM 22342 O O . LEU A 1 54 ? -11.134 -13.919 -1.714 1.00 0.00 54 LEU A O 13
ATOM 22358 N N . ALA A 1 55 ? -9.659 -12.516 -2.709 1.00 0.00 55 ALA A N 13
ATOM 22359 C CA . ALA A 1 55 ? -9.961 -12.921 -4.088 1.00 0.00 55 ALA A CA 13
ATOM 22360 C C . ALA A 1 55 ? -8.663 -12.990 -4.898 1.00 0.00 55 ALA A C 13
ATOM 22361 O O . ALA A 1 55 ? -7.720 -12.253 -4.597 1.00 0.00 55 ALA A O 13
ATOM 22368 N N . ILE A 1 56 ? -8.634 -13.862 -5.922 1.00 0.00 56 ILE A N 13
ATOM 22369 C CA . ILE A 1 56 ? -7.430 -14.125 -6.750 1.00 0.00 56 ILE A CA 13
ATOM 22370 C C . ILE A 1 56 ? -6.890 -12.809 -7.369 1.00 0.00 56 ILE A C 13
ATOM 22371 O O . ILE A 1 56 ? -7.601 -12.125 -8.112 1.00 0.00 56 ILE A O 13
ATOM 22387 N N . GLY A 1 57 ? -5.640 -12.467 -7.027 1.00 0.00 57 GLY A N 13
ATOM 22388 C CA . GLY A 1 57 ? -5.019 -11.184 -7.405 1.00 0.00 57 GLY A CA 13
ATOM 22389 C C . GLY A 1 57 ? -4.686 -10.322 -6.190 1.00 0.00 57 GLY A C 13
ATOM 22390 O O . GLY A 1 57 ? -3.951 -9.336 -6.300 1.00 0.00 57 GLY A O 13
ATOM 22394 N N . THR A 1 58 ? -5.229 -10.715 -5.024 1.00 0.00 58 THR A N 13
ATOM 22395 C CA . THR A 1 58 ? -4.773 -10.228 -3.713 1.00 0.00 58 THR A CA 13
ATOM 22396 C C . THR A 1 58 ? -3.413 -10.898 -3.411 1.00 0.00 58 THR A C 13
ATOM 22397 O O . THR A 1 58 ? -3.114 -11.967 -3.951 1.00 0.00 58 THR A O 13
ATOM 22408 N N . VAL A 1 59 ? -2.582 -10.254 -2.592 1.00 0.00 59 VAL A N 13
ATOM 22409 C CA . VAL A 1 59 ? -1.203 -10.673 -2.329 1.00 0.00 59 VAL A CA 13
ATOM 22410 C C . VAL A 1 59 ? -0.977 -10.659 -0.814 1.00 0.00 59 VAL A C 13
ATOM 22411 O O . VAL A 1 59 ? -1.059 -9.599 -0.189 1.00 0.00 59 VAL A O 13
ATOM 22424 N N . ARG A 1 60 ? -0.727 -11.835 -0.220 1.00 0.00 60 ARG A N 13
ATOM 22425 C CA . ARG A 1 60 ? -0.438 -11.950 1.216 1.00 0.00 60 ARG A CA 13
ATOM 22426 C C . ARG A 1 60 ? 1.074 -11.760 1.431 1.00 0.00 60 ARG A C 13
ATOM 22427 O O . ARG A 1 60 ? 1.888 -12.363 0.727 1.00 0.00 60 ARG A O 13
ATOM 22448 N N . ILE A 1 61 ? 1.432 -10.912 2.402 1.00 0.00 61 ILE A N 13
ATOM 22449 C CA . ILE A 1 61 ? 2.814 -10.445 2.614 1.00 0.00 61 ILE A CA 13
ATOM 22450 C C . ILE A 1 61 ? 3.109 -10.422 4.119 1.00 0.00 61 ILE A C 13
ATOM 22451 O O . ILE A 1 61 ? 2.569 -9.601 4.834 1.00 0.00 61 ILE A O 13
ATOM 22467 N N . TRP A 1 62 ? 3.947 -11.338 4.599 1.00 0.00 62 TRP A N 13
ATOM 22468 C CA . TRP A 1 62 ? 4.312 -11.401 6.031 1.00 0.00 62 TRP A CA 13
ATOM 22469 C C . TRP A 1 62 ? 5.610 -10.639 6.244 1.00 0.00 62 TRP A C 13
ATOM 22470 O O . TRP A 1 62 ? 6.593 -10.969 5.621 1.00 0.00 62 TRP A O 13
ATOM 22491 N N . ILE A 1 63 ? 5.604 -9.641 7.123 1.00 0.00 63 ILE A N 13
ATOM 22492 C CA . ILE A 1 63 ? 6.810 -8.851 7.465 1.00 0.00 63 ILE A CA 13
ATOM 22493 C C . ILE A 1 63 ? 7.145 -9.063 8.944 1.00 0.00 63 ILE A C 13
ATOM 22494 O O . ILE A 1 63 ? 6.344 -9.639 9.683 1.00 0.00 63 ILE A O 13
ATOM 22510 N N . ARG A 1 64 ? 8.359 -8.676 9.352 1.00 0.00 64 ARG A N 13
ATOM 22511 C CA . ARG A 1 64 ? 8.688 -8.512 10.785 1.00 0.00 64 ARG A CA 13
ATOM 22512 C C . ARG A 1 64 ? 7.690 -7.560 11.488 1.00 0.00 64 ARG A C 13
ATOM 22513 O O . ARG A 1 64 ? 7.313 -6.528 10.915 1.00 0.00 64 ARG A O 13
ATOM 22534 N N . TYR A 1 65 ? 7.317 -7.922 12.732 1.00 0.00 65 TYR A N 13
ATOM 22535 C CA . TYR A 1 65 ? 6.262 -7.253 13.533 1.00 0.00 65 TYR A CA 13
ATOM 22536 C C . TYR A 1 65 ? 6.522 -5.742 13.670 1.00 0.00 65 TYR A C 13
ATOM 22537 O O . TYR A 1 65 ? 7.628 -5.338 14.040 1.00 0.00 65 TYR A O 13
ATOM 22555 N N . ARG A 1 66 ? 5.492 -4.928 13.366 1.00 0.00 66 ARG A N 13
ATOM 22556 C CA . ARG A 1 66 ? 5.574 -3.454 13.395 1.00 0.00 66 ARG A CA 13
ATOM 22557 C C . ARG A 1 66 ? 4.202 -2.840 13.717 1.00 0.00 66 ARG A C 13
ATOM 22558 O O . ARG A 1 66 ? 3.195 -3.181 13.088 1.00 0.00 66 ARG A O 13
ATOM 22579 N N . LYS A 1 67 ? 4.199 -1.935 14.710 1.00 0.00 67 LYS A N 13
ATOM 22580 C CA . LYS A 1 67 ? 3.033 -1.117 15.082 1.00 0.00 67 LYS A CA 13
ATOM 22581 C C . LYS A 1 67 ? 2.899 0.110 14.155 1.00 0.00 67 LYS A C 13
ATOM 22582 O O . LYS A 1 67 ? 1.840 0.755 14.129 1.00 0.00 67 LYS A O 13
ATOM 22601 N N . ASP A 1 68 ? 3.964 0.415 13.379 1.00 0.00 68 ASP A N 13
ATOM 22602 C CA . ASP A 1 68 ? 4.025 1.639 12.546 1.00 0.00 68 ASP A CA 13
ATOM 22603 C C . ASP A 1 68 ? 3.457 1.373 11.148 1.00 0.00 68 ASP A C 13
ATOM 22604 O O . ASP A 1 68 ? 3.037 2.309 10.461 1.00 0.00 68 ASP A O 13
ATOM 22613 N N . ILE A 1 69 ? 3.427 0.092 10.742 1.00 0.00 69 ILE A N 13
ATOM 22614 C CA . ILE A 1 69 ? 2.861 -0.318 9.445 1.00 0.00 69 ILE A CA 13
ATOM 22615 C C . ILE A 1 69 ? 1.326 -0.295 9.505 1.00 0.00 69 ILE A C 13
ATOM 22616 O O . ILE A 1 69 ? 0.718 -0.864 10.419 1.00 0.00 69 ILE A O 13
ATOM 22632 N N . ASN A 1 70 ? 0.725 0.387 8.522 1.00 0.00 70 ASN A N 13
ATOM 22633 C CA . ASN A 1 70 ? -0.723 0.573 8.410 1.00 0.00 70 ASN A CA 13
ATOM 22634 C C . ASN A 1 70 ? -1.135 0.463 6.933 1.00 0.00 70 ASN A C 13
ATOM 22635 O O . ASN A 1 70 ? -0.277 0.505 6.042 1.00 0.00 70 ASN A O 13
ATOM 22646 N N . ALA A 1 71 ? -2.457 0.363 6.684 1.00 0.00 71 ALA A N 13
ATOM 22647 C CA . ALA A 1 71 ? -3.037 0.294 5.330 1.00 0.00 71 ALA A CA 13
ATOM 22648 C C . ALA A 1 71 ? -2.807 1.586 4.507 1.00 0.00 71 ALA A C 13
ATOM 22649 O O . ALA A 1 71 ? -3.088 1.625 3.304 1.00 0.00 71 ALA A O 13
ATOM 22656 N N . THR A 1 72 ? -2.270 2.628 5.170 1.00 0.00 72 THR A N 13
ATOM 22657 C CA . THR A 1 72 ? -1.950 3.922 4.558 1.00 0.00 72 THR A CA 13
ATOM 22658 C C . THR A 1 72 ? -0.544 3.933 3.910 1.00 0.00 72 THR A C 13
ATOM 22659 O O . THR A 1 72 ? 0.034 5.002 3.673 1.00 0.00 72 THR A O 13
ATOM 22670 N N . SER A 1 73 ? -0.002 2.741 3.617 1.00 0.00 73 SER A N 13
ATOM 22671 C CA . SER A 1 73 ? 1.254 2.580 2.875 1.00 0.00 73 SER A CA 13
ATOM 22672 C C . SER A 1 73 ? 1.082 1.579 1.724 1.00 0.00 73 SER A C 13
ATOM 22673 O O . SER A 1 73 ? 0.022 0.955 1.572 1.00 0.00 73 SER A O 13
ATOM 22681 N N . ARG A 1 74 ? 2.126 1.469 0.887 1.00 0.00 74 ARG A N 13
ATOM 22682 C CA . ARG A 1 74 ? 2.198 0.494 -0.209 1.00 0.00 74 ARG A CA 13
ATOM 22683 C C . ARG A 1 74 ? 3.408 -0.416 0.014 1.00 0.00 74 ARG A C 13
ATOM 22684 O O . ARG A 1 74 ? 4.466 0.047 0.453 1.00 0.00 74 ARG A O 13
ATOM 22705 N N . ILE A 1 75 ? 3.242 -1.704 -0.277 1.00 0.00 75 ILE A N 13
ATOM 22706 C CA . ILE A 1 75 ? 4.322 -2.688 -0.237 1.00 0.00 75 ILE A CA 13
ATOM 22707 C C . ILE A 1 75 ? 4.873 -2.909 -1.658 1.00 0.00 75 ILE A C 13
ATOM 22708 O O . ILE A 1 75 ? 4.220 -3.544 -2.486 1.00 0.00 75 ILE A O 13
ATOM 22724 N N . LYS A 1 76 ? 6.064 -2.366 -1.949 1.00 0.00 76 LYS A N 13
ATOM 22725 C CA . LYS A 1 76 ? 6.756 -2.641 -3.218 1.00 0.00 76 LYS A CA 13
ATOM 22726 C C . LYS A 1 76 ? 7.658 -3.859 -3.024 1.00 0.00 76 LYS A C 13
ATOM 22727 O O . LYS A 1 76 ? 8.408 -3.912 -2.053 1.00 0.00 76 LYS A O 13
ATOM 22746 N N . VAL A 1 77 ? 7.585 -4.831 -3.935 1.00 0.00 77 VAL A N 13
ATOM 22747 C CA . VAL A 1 77 ? 8.369 -6.070 -3.841 1.00 0.00 77 VAL A CA 13
ATOM 22748 C C . VAL A 1 77 ? 9.779 -5.862 -4.416 1.00 0.00 77 VAL A C 13
ATOM 22749 O O . VAL A 1 77 ? 9.935 -5.433 -5.563 1.00 0.00 77 VAL A O 13
ATOM 22762 N N . SER A 1 78 ? 10.792 -6.133 -3.577 1.00 0.00 78 SER A N 13
ATOM 22763 C CA . SER A 1 78 ? 12.207 -6.107 -3.975 1.00 0.00 78 SER A CA 13
ATOM 22764 C C . SER A 1 78 ? 12.595 -7.467 -4.576 1.00 0.00 78 SER A C 13
ATOM 22765 O O . SER A 1 78 ? 13.304 -7.544 -5.584 1.00 0.00 78 SER A O 13
ATOM 22773 N N . THR A 1 79 ? 12.063 -8.545 -3.973 1.00 0.00 79 THR A N 13
ATOM 22774 C CA . THR A 1 79 ? 12.400 -9.936 -4.307 1.00 0.00 79 THR A CA 13
ATOM 22775 C C . THR A 1 79 ? 11.132 -10.778 -4.097 1.00 0.00 79 THR A C 13
ATOM 22776 O O . THR A 1 79 ? 10.493 -10.667 -3.038 1.00 0.00 79 THR A O 13
ATOM 22787 N N . GLY A 1 80 ? 10.745 -11.569 -5.107 1.00 0.00 80 GLY A N 13
ATOM 22788 C CA . GLY A 1 80 ? 9.531 -12.395 -5.051 1.00 0.00 80 GLY A CA 13
ATOM 22789 C C . GLY A 1 80 ? 8.902 -12.589 -6.424 1.00 0.00 80 GLY A C 13
ATOM 22790 O O . GLY A 1 80 ? 9.521 -12.224 -7.431 1.00 0.00 80 GLY A O 13
ATOM 22794 N N . PRO A 1 81 ? 7.652 -13.154 -6.506 1.00 0.00 81 PRO A N 13
ATOM 22795 C CA . PRO A 1 81 ? 6.951 -13.387 -7.797 1.00 0.00 81 PRO A CA 13
ATOM 22796 C C . PRO A 1 81 ? 6.397 -12.086 -8.423 1.00 0.00 81 PRO A C 13
ATOM 22797 O O . PRO A 1 81 ? 5.794 -12.121 -9.494 1.00 0.00 81 PRO A O 13
ATOM 22808 N N . LEU A 1 82 ? 6.591 -10.946 -7.727 1.00 0.00 82 LEU A N 13
ATOM 22809 C CA . LEU A 1 82 ? 6.141 -9.616 -8.180 1.00 0.00 82 LEU A CA 13
ATOM 22810 C C . LEU A 1 82 ? 7.302 -8.609 -8.087 1.00 0.00 82 LEU A C 13
ATOM 22811 O O . LEU A 1 82 ? 7.080 -7.423 -7.828 1.00 0.00 82 LEU A O 13
ATOM 22827 N N . ALA A 1 83 ? 8.536 -9.100 -8.313 1.00 0.00 83 ALA A N 13
ATOM 22828 C CA . ALA A 1 83 ? 9.773 -8.303 -8.167 1.00 0.00 83 ALA A CA 13
ATOM 22829 C C . ALA A 1 83 ? 9.788 -7.087 -9.129 1.00 0.00 83 ALA A C 13
ATOM 22830 O O . ALA A 1 83 ? 9.961 -7.243 -10.346 1.00 0.00 83 ALA A O 13
ATOM 22837 N N . GLY A 1 84 ? 9.554 -5.885 -8.559 1.00 0.00 84 GLY A N 13
ATOM 22838 C CA . GLY A 1 84 ? 9.527 -4.624 -9.321 1.00 0.00 84 GLY A CA 13
ATOM 22839 C C . GLY A 1 84 ? 8.165 -3.934 -9.283 1.00 0.00 84 GLY A C 13
ATOM 22840 O O . GLY A 1 84 ? 8.061 -2.735 -9.572 1.00 0.00 84 GLY A O 13
ATOM 22844 N N . ARG A 1 85 ? 7.120 -4.696 -8.926 1.00 0.00 85 ARG A N 13
ATOM 22845 C CA . ARG A 1 85 ? 5.741 -4.192 -8.798 1.00 0.00 85 ARG A CA 13
ATOM 22846 C C . ARG A 1 85 ? 5.507 -3.583 -7.413 1.00 0.00 85 ARG A C 13
ATOM 22847 O O . ARG A 1 85 ? 6.204 -3.913 -6.446 1.00 0.00 85 ARG A O 13
ATOM 22868 N N . VAL A 1 86 ? 4.486 -2.712 -7.333 1.00 0.00 86 VAL A N 13
ATOM 22869 C CA . VAL A 1 86 ? 4.164 -1.939 -6.128 1.00 0.00 86 VAL A CA 13
ATOM 22870 C C . VAL A 1 86 ? 2.693 -2.177 -5.719 1.00 0.00 86 VAL A C 13
ATOM 22871 O O . VAL A 1 86 ? 1.743 -1.606 -6.279 1.00 0.00 86 VAL A O 13
ATOM 22884 N N . LEU A 1 87 ? 2.543 -3.075 -4.749 1.00 0.00 87 LEU A N 13
ATOM 22885 C CA . LEU A 1 87 ? 1.252 -3.479 -4.186 1.00 0.00 87 LEU A CA 13
ATOM 22886 C C . LEU A 1 87 ? 0.818 -2.455 -3.124 1.00 0.00 87 LEU A C 13
ATOM 22887 O O . LEU A 1 87 ? 1.653 -1.838 -2.479 1.00 0.00 87 LEU A O 13
ATOM 22903 N N . ASN A 1 88 ? -0.494 -2.265 -2.978 1.00 0.00 88 ASN A N 13
ATOM 22904 C CA . ASN A 1 88 ? -1.092 -1.318 -2.009 1.00 0.00 88 ASN A CA 13
ATOM 22905 C C . ASN A 1 88 ? -1.793 -2.119 -0.920 1.00 0.00 88 ASN A C 13
ATOM 22906 O O . ASN A 1 88 ? -2.472 -3.098 -1.240 1.00 0.00 88 ASN A O 13
ATOM 22917 N N . ILE A 1 89 ? -1.700 -1.670 0.343 1.00 0.00 89 ILE A N 13
ATOM 22918 C CA . ILE A 1 89 ? -2.199 -2.452 1.486 1.00 0.00 89 ILE A CA 13
ATOM 22919 C C . ILE A 1 89 ? -3.716 -2.257 1.596 1.00 0.00 89 ILE A C 13
ATOM 22920 O O . ILE A 1 89 ? -4.188 -1.223 2.087 1.00 0.00 89 ILE A O 13
ATOM 22936 N N . ILE A 1 90 ? -4.464 -3.229 1.067 1.00 0.00 90 ILE A N 13
ATOM 22937 C CA . ILE A 1 90 ? -5.932 -3.227 1.117 1.00 0.00 90 ILE A CA 13
ATOM 22938 C C . ILE A 1 90 ? -6.417 -3.735 2.493 1.00 0.00 90 ILE A C 13
ATOM 22939 O O . ILE A 1 90 ? -5.756 -4.567 3.117 1.00 0.00 90 ILE A O 13
ATOM 22955 N N . GLY A 1 91 ? -7.547 -3.189 2.965 1.00 0.00 91 GLY A N 13
ATOM 22956 C CA . GLY A 1 91 ? -8.141 -3.586 4.247 1.00 0.00 91 GLY A CA 13
ATOM 22957 C C . GLY A 1 91 ? -7.412 -2.984 5.448 1.00 0.00 91 GLY A C 13
ATOM 22958 O O . GLY A 1 91 ? -7.545 -1.783 5.717 1.00 0.00 91 GLY A O 13
ATOM 22962 N N . GLN A 1 92 ? -6.629 -3.818 6.158 1.00 0.00 92 GLN A N 13
ATOM 22963 C CA . GLN A 1 92 ? -5.901 -3.413 7.377 1.00 0.00 92 GLN A CA 13
ATOM 22964 C C . GLN A 1 92 ? -4.774 -4.424 7.676 1.00 0.00 92 GLN A C 13
ATOM 22965 O O . GLN A 1 92 ? -4.955 -5.622 7.429 1.00 0.00 92 GLN A O 13
ATOM 22979 N N . PRO A 1 93 ? -3.594 -3.976 8.215 1.00 0.00 93 PRO A N 13
ATOM 22980 C CA . PRO A 1 93 ? -2.529 -4.904 8.667 1.00 0.00 93 PRO A CA 13
ATOM 22981 C C . PRO A 1 93 ? -2.974 -5.670 9.937 1.00 0.00 93 PRO A C 13
ATOM 22982 O O . PRO A 1 93 ? -3.389 -5.057 10.932 1.00 0.00 93 PRO A O 13
ATOM 22993 N N . LEU A 1 94 ? -2.909 -7.002 9.881 1.00 0.00 94 LEU A N 13
ATOM 22994 C CA . LEU A 1 94 ? -3.375 -7.881 10.967 1.00 0.00 94 LEU A CA 13
ATOM 22995 C C . LEU A 1 94 ? -2.149 -8.575 11.609 1.00 0.00 94 LEU A C 13
ATOM 22996 O O . LEU A 1 94 ? -1.489 -9.366 10.938 1.00 0.00 94 LEU A O 13
ATOM 23012 N N . PRO A 1 95 ? -1.787 -8.246 12.894 1.00 0.00 95 PRO A N 13
ATOM 23013 C CA . PRO A 1 95 ? -0.681 -8.924 13.630 1.00 0.00 95 PRO A CA 13
ATOM 23014 C C . PRO A 1 95 ? -0.822 -10.459 13.677 1.00 0.00 95 PRO A C 13
ATOM 23015 O O . PRO A 1 95 ? -1.938 -10.973 13.798 1.00 0.00 95 PRO A O 13
ATOM 23026 N N . ASP A 1 96 ? 0.319 -11.167 13.575 1.00 0.00 96 ASP A N 13
ATOM 23027 C CA . ASP A 1 96 ? 0.398 -12.638 13.743 1.00 0.00 96 ASP A CA 13
ATOM 23028 C C . ASP A 1 96 ? -0.260 -13.124 15.058 1.00 0.00 96 ASP A C 13
ATOM 23029 O O . ASP A 1 96 ? -0.366 -12.361 16.023 1.00 0.00 96 ASP A O 13
ATOM 23038 N N . ALA A 1 97 ? -0.680 -14.407 15.068 1.00 0.00 97 ALA A N 13
ATOM 23039 C CA . ALA A 1 97 ? -1.300 -15.073 16.235 1.00 0.00 97 ALA A CA 13
ATOM 23040 C C . ALA A 1 97 ? -0.351 -15.104 17.457 1.00 0.00 97 ALA A C 13
ATOM 23041 O O . ALA A 1 97 ? -0.799 -14.989 18.601 1.00 0.00 97 ALA A O 13
ATOM 23048 N N . ALA A 1 98 ? 0.956 -15.276 17.195 1.00 0.00 98 ALA A N 13
ATOM 23049 C CA . ALA A 1 98 ? 2.007 -15.252 18.242 1.00 0.00 98 ALA A CA 13
ATOM 23050 C C . ALA A 1 98 ? 2.677 -13.867 18.338 1.00 0.00 98 ALA A C 13
ATOM 23051 O O . ALA A 1 98 ? 3.512 -13.645 19.219 1.00 0.00 98 ALA A O 13
ATOM 23058 N N . ARG A 1 99 ? 2.322 -12.956 17.395 1.00 0.00 99 ARG A N 13
ATOM 23059 C CA . ARG A 1 99 ? 2.854 -11.569 17.312 1.00 0.00 99 ARG A CA 13
ATOM 23060 C C . ARG A 1 99 ? 4.388 -11.541 17.068 1.00 0.00 99 ARG A C 13
ATOM 23061 O O . ARG A 1 99 ? 5.057 -10.552 17.381 1.00 0.00 99 ARG A O 13
ATOM 23082 N N . THR A 1 100 ? 4.927 -12.613 16.456 1.00 0.00 100 THR A N 13
ATOM 23083 C CA . THR A 1 100 ? 6.372 -12.713 16.113 1.00 0.00 100 THR A CA 13
ATOM 23084 C C . THR A 1 100 ? 6.685 -11.998 14.768 1.00 0.00 100 THR A C 13
ATOM 23085 O O . THR A 1 100 ? 7.846 -11.877 14.359 1.00 0.00 100 THR A O 13
ATOM 23096 N N . ARG A 1 101 ? 5.615 -11.517 14.117 1.00 0.00 101 ARG A N 13
ATOM 23097 C CA . ARG A 1 101 ? 5.607 -11.012 12.732 1.00 0.00 101 ARG A CA 13
ATOM 23098 C C . ARG A 1 101 ? 4.247 -10.310 12.489 1.00 0.00 101 ARG A C 13
ATOM 23099 O O . ARG A 1 101 ? 3.410 -10.225 13.400 1.00 0.00 101 ARG A O 13
ATOM 23120 N N . LEU A 1 102 ? 4.014 -9.845 11.261 1.00 0.00 102 LEU A N 13
ATOM 23121 C CA . LEU A 1 102 ? 2.828 -9.042 10.912 1.00 0.00 102 LEU A CA 13
ATOM 23122 C C . LEU A 1 102 ? 2.271 -9.538 9.560 1.00 0.00 102 LEU A C 13
ATOM 23123 O O . LEU A 1 102 ? 2.968 -9.477 8.544 1.00 0.00 102 LEU A O 13
ATOM 23139 N N . GLU A 1 103 ? 1.024 -10.036 9.566 1.00 0.00 103 GLU A N 13
ATOM 23140 C CA . GLU A 1 103 ? 0.332 -10.471 8.344 1.00 0.00 103 GLU A CA 13
ATOM 23141 C C . GLU A 1 103 ? -0.245 -9.246 7.626 1.00 0.00 103 GLU A C 13
ATOM 23142 O O . GLU A 1 103 ? -1.200 -8.623 8.105 1.00 0.00 103 GLU A O 13
ATOM 23154 N N . ILE A 1 104 ? 0.356 -8.891 6.497 1.00 0.00 104 ILE A N 13
ATOM 23155 C CA . ILE A 1 104 ? -0.131 -7.811 5.619 1.00 0.00 104 ILE A CA 13
ATOM 23156 C C . ILE A 1 104 ? -0.892 -8.467 4.450 1.00 0.00 104 ILE A C 13
ATOM 23157 O O . ILE A 1 104 ? -0.627 -9.626 4.100 1.00 0.00 104 ILE A O 13
ATOM 23173 N N . LEU A 1 105 ? -1.843 -7.741 3.872 1.00 0.00 105 LEU A N 13
ATOM 23174 C CA . LEU A 1 105 ? -2.514 -8.140 2.635 1.00 0.00 105 LEU A CA 13
ATOM 23175 C C . LEU A 1 105 ? -2.550 -6.919 1.721 1.00 0.00 105 LEU A C 13
ATOM 23176 O O . LEU A 1 105 ? -2.662 -5.778 2.183 1.00 0.00 105 LEU A O 13
ATOM 23192 N N . CYS A 1 106 ? -2.457 -7.175 0.432 1.00 0.00 106 CYS A N 13
ATOM 23193 C CA . CYS A 1 106 ? -2.225 -6.140 -0.573 1.00 0.00 106 CYS A CA 13
ATOM 23194 C C . CYS A 1 106 ? -2.867 -6.537 -1.899 1.00 0.00 106 CYS A C 13
ATOM 23195 O O . CYS A 1 106 ? -3.393 -7.631 -2.033 1.00 0.00 106 CYS A O 13
ATOM 23203 N N . ARG A 1 107 ? -2.870 -5.609 -2.847 1.00 0.00 107 ARG A N 13
ATOM 23204 C CA . ARG A 1 107 ? -3.266 -5.866 -4.241 1.00 0.00 107 ARG A CA 13
ATOM 23205 C C . ARG A 1 107 ? -2.695 -4.744 -5.121 1.00 0.00 107 ARG A C 13
ATOM 23206 O O . ARG A 1 107 ? -2.389 -3.675 -4.601 1.00 0.00 107 ARG A O 13
ATOM 23227 N N . GLU A 1 108 ? -2.547 -5.009 -6.441 1.00 0.00 108 GLU A N 13
ATOM 23228 C CA . GLU A 1 108 ? -2.027 -4.039 -7.441 1.00 0.00 108 GLU A CA 13
ATOM 23229 C C . GLU A 1 108 ? -2.632 -2.626 -7.275 1.00 0.00 108 GLU A C 13
ATOM 23230 O O . GLU A 1 108 ? -3.790 -2.472 -6.854 1.00 0.00 108 GLU A O 13
ATOM 23242 N N . GLY A 1 109 ? -1.852 -1.612 -7.681 1.00 0.00 109 GLY A N 13
ATOM 23243 C CA . GLY A 1 109 ? -2.218 -0.206 -7.515 1.00 0.00 109 GLY A CA 13
ATOM 23244 C C . GLY A 1 109 ? -3.037 0.329 -8.677 1.00 0.00 109 GLY A C 13
ATOM 23245 O O . GLY A 1 109 ? -2.810 1.444 -9.161 1.00 0.00 109 GLY A O 13
ATOM 23249 N N . ALA A 1 110 ? -3.987 -0.494 -9.120 1.00 0.00 110 ALA A N 13
ATOM 23250 C CA . ALA A 1 110 ? -4.989 -0.146 -10.122 1.00 0.00 110 ALA A CA 13
ATOM 23251 C C . ALA A 1 110 ? -6.353 -0.024 -9.436 1.00 0.00 110 ALA A C 13
ATOM 23252 O O . ALA A 1 110 ? -6.513 -0.424 -8.267 1.00 0.00 110 ALA A O 13
ATOM 23259 N N . GLU A 1 111 ? -7.322 0.560 -10.170 1.00 0.00 111 GLU A N 13
ATOM 23260 C CA . GLU A 1 111 ? -8.749 0.611 -9.778 1.00 0.00 111 GLU A CA 13
ATOM 23261 C C . GLU A 1 111 ? -8.984 1.449 -8.489 1.00 0.00 111 GLU A C 13
ATOM 23262 O O . GLU A 1 111 ? -10.073 1.401 -7.901 1.00 0.00 111 GLU A O 13
ATOM 23274 N N . LYS A 1 112 ? -7.968 2.240 -8.088 1.00 0.00 112 LYS A N 13
ATOM 23275 C CA . LYS A 1 112 ? -7.987 3.036 -6.849 1.00 0.00 112 LYS A CA 13
ATOM 23276 C C . LYS A 1 112 ? -7.141 4.312 -7.064 1.00 0.00 112 LYS A C 13
ATOM 23277 O O . LYS A 1 112 ? -7.711 5.419 -7.177 1.00 0.00 112 LYS A O 13
ATOM 23297 N N . MET A 1 1 ? 15.093 -21.998 12.597 1.00 0.00 1 MET A N 14
ATOM 23298 C CA . MET A 1 1 ? 14.778 -20.559 12.424 1.00 0.00 1 MET A CA 14
ATOM 23299 C C . MET A 1 1 ? 13.949 -20.047 13.612 1.00 0.00 1 MET A C 14
ATOM 23300 O O . MET A 1 1 ? 13.175 -20.808 14.206 1.00 0.00 1 MET A O 14
ATOM 23316 N N . ASN A 1 2 ? 14.115 -18.749 13.939 1.00 0.00 2 ASN A N 14
ATOM 23317 C CA . ASN A 1 2 ? 13.284 -18.050 14.935 1.00 0.00 2 ASN A CA 14
ATOM 23318 C C . ASN A 1 2 ? 13.022 -16.622 14.419 1.00 0.00 2 ASN A C 14
ATOM 23319 O O . ASN A 1 2 ? 13.951 -15.806 14.359 1.00 0.00 2 ASN A O 14
ATOM 23330 N N . ILE A 1 3 ? 11.765 -16.379 13.963 1.00 0.00 3 ILE A N 14
ATOM 23331 C CA . ILE A 1 3 ? 11.282 -15.114 13.330 1.00 0.00 3 ILE A CA 14
ATOM 23332 C C . ILE A 1 3 ? 11.822 -14.943 11.866 1.00 0.00 3 ILE A C 14
ATOM 23333 O O . ILE A 1 3 ? 11.139 -14.357 11.009 1.00 0.00 3 ILE A O 14
ATOM 23349 N N . GLY A 1 4 ? 13.021 -15.499 11.569 1.00 0.00 4 GLY A N 14
ATOM 23350 C CA . GLY A 1 4 ? 13.627 -15.441 10.229 1.00 0.00 4 GLY A CA 14
ATOM 23351 C C . GLY A 1 4 ? 13.096 -16.521 9.284 1.00 0.00 4 GLY A C 14
ATOM 23352 O O . GLY A 1 4 ? 13.864 -17.315 8.730 1.00 0.00 4 GLY A O 14
ATOM 23356 N N . ARG A 1 5 ? 11.766 -16.552 9.122 1.00 0.00 5 ARG A N 14
ATOM 23357 C CA . ARG A 1 5 ? 11.064 -17.372 8.106 1.00 0.00 5 ARG A CA 14
ATOM 23358 C C . ARG A 1 5 ? 11.092 -16.650 6.742 1.00 0.00 5 ARG A C 14
ATOM 23359 O O . ARG A 1 5 ? 10.857 -17.254 5.689 1.00 0.00 5 ARG A O 14
ATOM 23380 N N . LEU A 1 6 ? 11.397 -15.343 6.806 1.00 0.00 6 LEU A N 14
ATOM 23381 C CA . LEU A 1 6 ? 11.190 -14.383 5.727 1.00 0.00 6 LEU A CA 14
ATOM 23382 C C . LEU A 1 6 ? 12.441 -14.290 4.851 1.00 0.00 6 LEU A C 14
ATOM 23383 O O . LEU A 1 6 ? 13.515 -13.911 5.338 1.00 0.00 6 LEU A O 14
ATOM 23399 N N . ARG A 1 7 ? 12.292 -14.652 3.564 1.00 0.00 7 ARG A N 14
ATOM 23400 C CA . ARG A 1 7 ? 13.427 -14.829 2.625 1.00 0.00 7 ARG A CA 14
ATOM 23401 C C . ARG A 1 7 ? 13.390 -13.816 1.457 1.00 0.00 7 ARG A C 14
ATOM 23402 O O . ARG A 1 7 ? 14.265 -13.836 0.582 1.00 0.00 7 ARG A O 14
ATOM 23423 N N . ASP A 1 8 ? 12.397 -12.922 1.466 1.00 0.00 8 ASP A N 14
ATOM 23424 C CA . ASP A 1 8 ? 12.225 -11.833 0.473 1.00 0.00 8 ASP A CA 14
ATOM 23425 C C . ASP A 1 8 ? 12.414 -10.477 1.171 1.00 0.00 8 ASP A C 14
ATOM 23426 O O . ASP A 1 8 ? 12.815 -10.417 2.342 1.00 0.00 8 ASP A O 14
ATOM 23435 N N . ARG A 1 9 ? 12.135 -9.391 0.430 1.00 0.00 9 ARG A N 14
ATOM 23436 C CA . ARG A 1 9 ? 12.085 -8.020 0.960 1.00 0.00 9 ARG A CA 14
ATOM 23437 C C . ARG A 1 9 ? 10.922 -7.271 0.310 1.00 0.00 9 ARG A C 14
ATOM 23438 O O . ARG A 1 9 ? 10.520 -7.592 -0.816 1.00 0.00 9 ARG A O 14
ATOM 23459 N N . ILE A 1 10 ? 10.430 -6.230 0.999 1.00 0.00 10 ILE A N 14
ATOM 23460 C CA . ILE A 1 10 ? 9.412 -5.304 0.454 1.00 0.00 10 ILE A CA 14
ATOM 23461 C C . ILE A 1 10 ? 9.800 -3.858 0.829 1.00 0.00 10 ILE A C 14
ATOM 23462 O O . ILE A 1 10 ? 10.237 -3.595 1.959 1.00 0.00 10 ILE A O 14
ATOM 23478 N N . THR A 1 11 ? 9.695 -2.960 -0.142 1.00 0.00 11 THR A N 14
ATOM 23479 C CA . THR A 1 11 ? 9.883 -1.527 0.046 1.00 0.00 11 THR A CA 14
ATOM 23480 C C . THR A 1 11 ? 8.538 -0.871 0.401 1.00 0.00 11 THR A C 14
ATOM 23481 O O . THR A 1 11 ? 7.604 -0.849 -0.408 1.00 0.00 11 THR A O 14
ATOM 23492 N N . ILE A 1 12 ? 8.472 -0.371 1.631 1.00 0.00 12 ILE A N 14
ATOM 23493 C CA . ILE A 1 12 ? 7.303 0.298 2.199 1.00 0.00 12 ILE A CA 14
ATOM 23494 C C . ILE A 1 12 ? 7.156 1.697 1.595 1.00 0.00 12 ILE A C 14
ATOM 23495 O O . ILE A 1 12 ? 7.946 2.587 1.891 1.00 0.00 12 ILE A O 14
ATOM 23511 N N . GLN A 1 13 ? 6.175 1.856 0.688 1.00 0.00 13 GLN A N 14
ATOM 23512 C CA . GLN A 1 13 ? 5.831 3.159 0.119 1.00 0.00 13 GLN A CA 14
ATOM 23513 C C . GLN A 1 13 ? 5.117 3.995 1.161 1.00 0.00 13 GLN A C 14
ATOM 23514 O O . GLN A 1 13 ? 3.938 3.792 1.454 1.00 0.00 13 GLN A O 14
ATOM 23528 N N . THR A 1 14 ? 5.884 4.913 1.719 1.00 0.00 14 THR A N 14
ATOM 23529 C CA . THR A 1 14 ? 5.427 5.819 2.740 1.00 0.00 14 THR A CA 14
ATOM 23530 C C . THR A 1 14 ? 4.719 6.997 2.057 1.00 0.00 14 THR A C 14
ATOM 23531 O O . THR A 1 14 ? 5.235 7.542 1.061 1.00 0.00 14 THR A O 14
ATOM 23542 N N . LEU A 1 15 ? 3.533 7.378 2.566 1.00 0.00 15 LEU A N 14
ATOM 23543 C CA . LEU A 1 15 ? 2.747 8.466 1.991 1.00 0.00 15 LEU A CA 14
ATOM 23544 C C . LEU A 1 15 ? 3.298 9.786 2.519 1.00 0.00 15 LEU A C 14
ATOM 23545 O O . LEU A 1 15 ? 3.001 10.197 3.653 1.00 0.00 15 LEU A O 14
ATOM 23561 N N . LYS A 1 16 ? 4.163 10.409 1.715 1.00 0.00 16 LYS A N 14
ATOM 23562 C CA . LYS A 1 16 ? 4.780 11.684 2.051 1.00 0.00 16 LYS A CA 14
ATOM 23563 C C . LYS A 1 16 ? 3.777 12.790 1.728 1.00 0.00 16 LYS A C 14
ATOM 23564 O O . LYS A 1 16 ? 3.546 13.139 0.561 1.00 0.00 16 LYS A O 14
ATOM 23583 N N . GLN A 1 17 ? 3.152 13.282 2.784 1.00 0.00 17 GLN A N 14
ATOM 23584 C CA . GLN A 1 17 ? 2.130 14.315 2.722 1.00 0.00 17 GLN A CA 14
ATOM 23585 C C . GLN A 1 17 ? 2.828 15.678 2.624 1.00 0.00 17 GLN A C 14
ATOM 23586 O O . GLN A 1 17 ? 3.358 16.192 3.613 1.00 0.00 17 GLN A O 14
ATOM 23600 N N . THR A 1 18 ? 2.880 16.221 1.400 1.00 0.00 18 THR A N 14
ATOM 23601 C CA . THR A 1 18 ? 3.554 17.489 1.093 1.00 0.00 18 THR A CA 14
ATOM 23602 C C . THR A 1 18 ? 2.499 18.614 1.208 1.00 0.00 18 THR A C 14
ATOM 23603 O O . THR A 1 18 ? 1.339 18.335 1.543 1.00 0.00 18 THR A O 14
ATOM 23614 N N . ARG A 1 19 ? 2.880 19.872 0.993 1.00 0.00 19 ARG A N 14
ATOM 23615 C CA . ARG A 1 19 ? 1.928 20.989 0.971 1.00 0.00 19 ARG A CA 14
ATOM 23616 C C . ARG A 1 19 ? 2.155 21.833 -0.302 1.00 0.00 19 ARG A C 14
ATOM 23617 O O . ARG A 1 19 ? 3.178 21.699 -0.971 1.00 0.00 19 ARG A O 14
ATOM 23638 N N . ASP A 1 20 ? 1.179 22.689 -0.622 1.00 0.00 20 ASP A N 14
ATOM 23639 C CA . ASP A 1 20 ? 1.250 23.648 -1.751 1.00 0.00 20 ASP A CA 14
ATOM 23640 C C . ASP A 1 20 ? 1.443 25.062 -1.186 1.00 0.00 20 ASP A C 14
ATOM 23641 O O . ASP A 1 20 ? 1.143 25.290 -0.008 1.00 0.00 20 ASP A O 14
ATOM 23650 N N . ILE A 1 21 ? 1.931 26.001 -2.018 1.00 0.00 21 ILE A N 14
ATOM 23651 C CA . ILE A 1 21 ? 2.042 27.437 -1.665 1.00 0.00 21 ILE A CA 14
ATOM 23652 C C . ILE A 1 21 ? 0.695 28.083 -1.209 1.00 0.00 21 ILE A C 14
ATOM 23653 O O . ILE A 1 21 ? 0.702 29.136 -0.560 1.00 0.00 21 ILE A O 14
ATOM 23669 N N . THR A 1 22 ? -0.454 27.429 -1.481 1.00 0.00 22 THR A N 14
ATOM 23670 C CA . THR A 1 22 ? -1.785 27.969 -1.126 1.00 0.00 22 THR A CA 14
ATOM 23671 C C . THR A 1 22 ? -2.284 27.323 0.193 1.00 0.00 22 THR A C 14
ATOM 23672 O O . THR A 1 22 ? -3.350 27.670 0.702 1.00 0.00 22 THR A O 14
ATOM 23683 N N . GLY A 1 23 ? -1.480 26.382 0.723 1.00 0.00 23 GLY A N 14
ATOM 23684 C CA . GLY A 1 23 ? -1.753 25.715 1.990 1.00 0.00 23 GLY A CA 14
ATOM 23685 C C . GLY A 1 23 ? -2.739 24.569 1.867 1.00 0.00 23 GLY A C 14
ATOM 23686 O O . GLY A 1 23 ? -3.742 24.530 2.586 1.00 0.00 23 GLY A O 14
ATOM 23690 N N . GLU A 1 24 ? -2.447 23.628 0.962 1.00 0.00 24 GLU A N 14
ATOM 23691 C CA . GLU A 1 24 ? -3.238 22.390 0.791 1.00 0.00 24 GLU A CA 14
ATOM 23692 C C . GLU A 1 24 ? -2.279 21.179 0.777 1.00 0.00 24 GLU A C 14
ATOM 23693 O O . GLU A 1 24 ? -1.173 21.271 0.234 1.00 0.00 24 GLU A O 14
ATOM 23705 N N . ILE A 1 25 ? -2.696 20.056 1.382 1.00 0.00 25 ILE A N 14
ATOM 23706 C CA . ILE A 1 25 ? -1.841 18.861 1.532 1.00 0.00 25 ILE A CA 14
ATOM 23707 C C . ILE A 1 25 ? -1.780 18.051 0.209 1.00 0.00 25 ILE A C 14
ATOM 23708 O O . ILE A 1 25 ? -2.772 17.442 -0.204 1.00 0.00 25 ILE A O 14
ATOM 23724 N N . LEU A 1 26 ? -0.605 18.067 -0.452 1.00 0.00 26 LEU A N 14
ATOM 23725 C CA . LEU A 1 26 ? -0.360 17.332 -1.704 1.00 0.00 26 LEU A CA 14
ATOM 23726 C C . LEU A 1 26 ? 0.314 15.994 -1.366 1.00 0.00 26 LEU A C 14
ATOM 23727 O O . LEU A 1 26 ? 1.534 15.920 -1.229 1.00 0.00 26 LEU A O 14
ATOM 23743 N N . GLU A 1 27 ? -0.497 14.946 -1.203 1.00 0.00 27 GLU A N 14
ATOM 23744 C CA . GLU A 1 27 ? -0.019 13.624 -0.751 1.00 0.00 27 GLU A CA 14
ATOM 23745 C C . GLU A 1 27 ? 0.589 12.846 -1.928 1.00 0.00 27 GLU A C 14
ATOM 23746 O O . GLU A 1 27 ? -0.023 12.758 -2.997 1.00 0.00 27 GLU A O 14
ATOM 23758 N N . THR A 1 28 ? 1.791 12.285 -1.710 1.00 0.00 28 THR A N 14
ATOM 23759 C CA . THR A 1 28 ? 2.603 11.623 -2.753 1.00 0.00 28 THR A CA 14
ATOM 23760 C C . THR A 1 28 ? 3.242 10.344 -2.193 1.00 0.00 28 THR A C 14
ATOM 23761 O O . THR A 1 28 ? 3.394 10.201 -0.975 1.00 0.00 28 THR A O 14
ATOM 23772 N N . TRP A 1 29 ? 3.647 9.434 -3.089 1.00 0.00 29 TRP A N 14
ATOM 23773 C CA . TRP A 1 29 ? 4.154 8.105 -2.716 1.00 0.00 29 TRP A CA 14
ATOM 23774 C C . TRP A 1 29 ? 5.644 8.010 -3.033 1.00 0.00 29 TRP A C 14
ATOM 23775 O O . TRP A 1 29 ? 6.056 8.171 -4.188 1.00 0.00 29 TRP A O 14
ATOM 23796 N N . GLU A 1 30 ? 6.435 7.755 -1.992 1.00 0.00 30 GLU A N 14
ATOM 23797 C CA . GLU A 1 30 ? 7.889 7.558 -2.105 1.00 0.00 30 GLU A CA 14
ATOM 23798 C C . GLU A 1 30 ? 8.312 6.263 -1.424 1.00 0.00 30 GLU A C 14
ATOM 23799 O O . GLU A 1 30 ? 7.557 5.696 -0.633 1.00 0.00 30 GLU A O 14
ATOM 23811 N N . ASP A 1 31 ? 9.537 5.819 -1.745 1.00 0.00 31 ASP A N 14
ATOM 23812 C CA . ASP A 1 31 ? 10.135 4.605 -1.160 1.00 0.00 31 ASP A CA 14
ATOM 23813 C C . ASP A 1 31 ? 10.533 4.901 0.298 1.00 0.00 31 ASP A C 14
ATOM 23814 O O . ASP A 1 31 ? 11.030 5.996 0.598 1.00 0.00 31 ASP A O 14
ATOM 23823 N N . GLY A 1 32 ? 10.282 3.946 1.200 1.00 0.00 32 GLY A N 14
ATOM 23824 C CA . GLY A 1 32 ? 10.491 4.137 2.639 1.00 0.00 32 GLY A CA 14
ATOM 23825 C C . GLY A 1 32 ? 11.534 3.190 3.191 1.00 0.00 32 GLY A C 14
ATOM 23826 O O . GLY A 1 32 ? 12.732 3.362 2.940 1.00 0.00 32 GLY A O 14
ATOM 23830 N N . HIS A 1 33 ? 11.076 2.190 3.955 1.00 0.00 33 HIS A N 14
ATOM 23831 C CA . HIS A 1 33 ? 11.942 1.209 4.630 1.00 0.00 33 HIS A CA 14
ATOM 23832 C C . HIS A 1 33 ? 11.774 -0.160 3.954 1.00 0.00 33 HIS A C 14
ATOM 23833 O O . HIS A 1 33 ? 10.646 -0.613 3.762 1.00 0.00 33 HIS A O 14
ATOM 23848 N N . THR A 1 34 ? 12.881 -0.815 3.579 1.00 0.00 34 THR A N 14
ATOM 23849 C CA . THR A 1 34 ? 12.839 -2.105 2.870 1.00 0.00 34 THR A CA 14
ATOM 23850 C C . THR A 1 34 ? 13.251 -3.248 3.820 1.00 0.00 34 THR A C 14
ATOM 23851 O O . THR A 1 34 ? 14.443 -3.496 4.015 1.00 0.00 34 THR A O 14
ATOM 23862 N N . LEU A 1 35 ? 12.258 -3.929 4.427 1.00 0.00 35 LEU A N 14
ATOM 23863 C CA . LEU A 1 35 ? 12.507 -4.969 5.465 1.00 0.00 35 LEU A CA 14
ATOM 23864 C C . LEU A 1 35 ? 12.238 -6.390 4.942 1.00 0.00 35 LEU A C 14
ATOM 23865 O O . LEU A 1 35 ? 11.730 -6.572 3.827 1.00 0.00 35 LEU A O 14
ATOM 23881 N N . TRP A 1 36 ? 12.606 -7.388 5.779 1.00 0.00 36 TRP A N 14
ATOM 23882 C CA . TRP A 1 36 ? 12.419 -8.820 5.477 1.00 0.00 36 TRP A CA 14
ATOM 23883 C C . TRP A 1 36 ? 10.921 -9.191 5.442 1.00 0.00 36 TRP A C 14
ATOM 23884 O O . TRP A 1 36 ? 10.167 -8.865 6.374 1.00 0.00 36 TRP A O 14
ATOM 23905 N N . ALA A 1 37 ? 10.519 -9.872 4.359 1.00 0.00 37 ALA A N 14
ATOM 23906 C CA . ALA A 1 37 ? 9.158 -10.409 4.188 1.00 0.00 37 ALA A CA 14
ATOM 23907 C C . ALA A 1 37 ? 9.174 -11.741 3.446 1.00 0.00 37 ALA A C 14
ATOM 23908 O O . ALA A 1 37 ? 10.216 -12.211 3.040 1.00 0.00 37 ALA A O 14
ATOM 23915 N N . SER A 1 38 ? 8.015 -12.392 3.370 1.00 0.00 38 SER A N 14
ATOM 23916 C CA . SER A 1 38 ? 7.738 -13.462 2.410 1.00 0.00 38 SER A CA 14
ATOM 23917 C C . SER A 1 38 ? 6.433 -13.113 1.691 1.00 0.00 38 SER A C 14
ATOM 23918 O O . SER A 1 38 ? 5.358 -13.125 2.302 1.00 0.00 38 SER A O 14
ATOM 23926 N N . VAL A 1 39 ? 6.541 -12.760 0.407 1.00 0.00 39 VAL A N 14
ATOM 23927 C CA . VAL A 1 39 ? 5.423 -12.243 -0.397 1.00 0.00 39 VAL A CA 14
ATOM 23928 C C . VAL A 1 39 ? 4.861 -13.374 -1.294 1.00 0.00 39 VAL A C 14
ATOM 23929 O O . VAL A 1 39 ? 5.434 -13.716 -2.336 1.00 0.00 39 VAL A O 14
ATOM 23942 N N . ASN A 1 40 ? 3.767 -14.007 -0.833 1.00 0.00 40 ASN A N 14
ATOM 23943 C CA . ASN A 1 40 ? 3.148 -15.172 -1.500 1.00 0.00 40 ASN A CA 14
ATOM 23944 C C . ASN A 1 40 ? 1.771 -14.807 -2.062 1.00 0.00 40 ASN A C 14
ATOM 23945 O O . ASN A 1 40 ? 0.853 -14.510 -1.294 1.00 0.00 40 ASN A O 14
ATOM 23956 N N . MET A 1 41 ? 1.624 -14.845 -3.396 1.00 0.00 41 MET A N 14
ATOM 23957 C CA . MET A 1 41 ? 0.326 -14.632 -4.054 1.00 0.00 41 MET A CA 14
ATOM 23958 C C . ME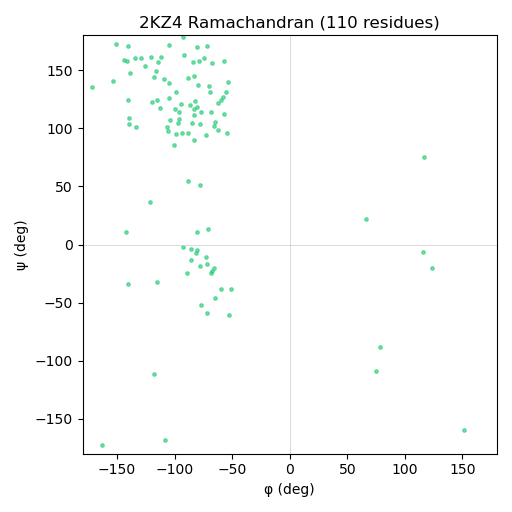T A 1 41 ? -0.648 -15.728 -3.623 1.00 0.00 41 MET A C 14
ATOM 23959 O O . MET A 1 41 ? -0.279 -16.911 -3.607 1.00 0.00 41 MET A O 14
ATOM 23973 N N . VAL A 1 42 ? -1.876 -15.334 -3.265 1.00 0.00 42 VAL A N 14
ATOM 23974 C CA . VAL A 1 42 ? -2.888 -16.267 -2.755 1.00 0.00 42 VAL A CA 14
ATOM 23975 C C . VAL A 1 42 ? -3.338 -17.228 -3.871 1.00 0.00 42 VAL A C 14
ATOM 23976 O O . VAL A 1 42 ? -3.257 -16.902 -5.065 1.00 0.00 42 VAL A O 14
ATOM 23989 N N . SER A 1 43 ? -3.796 -18.416 -3.478 1.00 0.00 43 SER A N 14
ATOM 23990 C CA . SER A 1 43 ? -4.288 -19.432 -4.416 1.00 0.00 43 SER A CA 14
ATOM 23991 C C . SER A 1 43 ? -5.761 -19.172 -4.765 1.00 0.00 43 SER A C 14
ATOM 23992 O O . SER A 1 43 ? -6.417 -18.315 -4.151 1.00 0.00 43 SER A O 14
ATOM 24000 N N . SER A 1 44 ? -6.276 -19.934 -5.748 1.00 0.00 44 SER A N 14
ATOM 24001 C CA . SER A 1 44 ? -7.706 -19.921 -6.115 1.00 0.00 44 SER A CA 14
ATOM 24002 C C . SER A 1 44 ? -8.581 -20.343 -4.914 1.00 0.00 44 SER A C 14
ATOM 24003 O O . SER A 1 44 ? -9.738 -19.945 -4.810 1.00 0.00 44 SER A O 14
ATOM 24011 N N . LYS A 1 45 ? -7.974 -21.155 -4.021 1.00 0.00 45 LYS A N 14
ATOM 24012 C CA . LYS A 1 45 ? -8.547 -21.584 -2.724 1.00 0.00 45 LYS A CA 14
ATOM 24013 C C . LYS A 1 45 ? -9.126 -20.397 -1.931 1.00 0.00 45 LYS A C 14
ATOM 24014 O O . LYS A 1 45 ? -10.243 -20.480 -1.422 1.00 0.00 45 LYS A O 14
ATOM 24033 N N . GLU A 1 46 ? -8.360 -19.301 -1.858 1.00 0.00 46 GLU A N 14
ATOM 24034 C CA . GLU A 1 46 ? -8.735 -18.113 -1.069 1.00 0.00 46 GLU A CA 14
ATOM 24035 C C . GLU A 1 46 ? -9.962 -17.411 -1.661 1.00 0.00 46 GLU A C 14
ATOM 24036 O O . GLU A 1 46 ? -10.841 -16.965 -0.927 1.00 0.00 46 GLU A O 14
ATOM 24048 N N . ALA A 1 47 ? -10.008 -17.342 -2.998 1.00 0.00 47 ALA A N 14
ATOM 24049 C CA . ALA A 1 47 ? -11.133 -16.736 -3.730 1.00 0.00 47 ALA A CA 14
ATOM 24050 C C . ALA A 1 47 ? -12.428 -17.557 -3.533 1.00 0.00 47 ALA A C 14
ATOM 24051 O O . ALA A 1 47 ? -13.468 -17.009 -3.165 1.00 0.00 47 ALA A O 14
ATOM 24058 N N . ILE A 1 48 ? -12.322 -18.877 -3.787 1.00 0.00 48 ILE A N 14
ATOM 24059 C CA . ILE A 1 48 ? -13.436 -19.847 -3.653 1.00 0.00 48 ILE A CA 14
ATOM 24060 C C . ILE A 1 48 ? -14.048 -19.840 -2.232 1.00 0.00 48 ILE A C 14
ATOM 24061 O O . ILE A 1 48 ? -15.263 -19.667 -2.070 1.00 0.00 48 ILE A O 14
ATOM 24077 N N . SER A 1 49 ? -13.187 -19.995 -1.218 1.00 0.00 49 SER A N 14
ATOM 24078 C CA . SER A 1 49 ? -13.607 -20.141 0.193 1.00 0.00 49 SER A CA 14
ATOM 24079 C C . SER A 1 49 ? -14.144 -18.827 0.786 1.00 0.00 49 SER A C 14
ATOM 24080 O O . SER A 1 49 ? -14.961 -18.854 1.706 1.00 0.00 49 SER A O 14
ATOM 24088 N N . SER A 1 50 ? -13.692 -17.686 0.248 1.00 0.00 50 SER A N 14
ATOM 24089 C CA . SER A 1 50 ? -14.196 -16.352 0.649 1.00 0.00 50 SER A CA 14
ATOM 24090 C C . SER A 1 50 ? -15.360 -15.892 -0.259 1.00 0.00 50 SER A C 14
ATOM 24091 O O . SER A 1 50 ? -16.000 -14.867 0.016 1.00 0.00 50 SER A O 14
ATOM 24099 N N . GLY A 1 51 ? -15.618 -16.665 -1.335 1.00 0.00 51 GLY A N 14
ATOM 24100 C CA . GLY A 1 51 ? -16.709 -16.384 -2.263 1.00 0.00 51 GLY A CA 14
ATOM 24101 C C . GLY A 1 51 ? -16.391 -15.201 -3.174 1.00 0.00 51 GLY A C 14
ATOM 24102 O O . GLY A 1 51 ? -15.842 -15.385 -4.262 1.00 0.00 51 GLY A O 14
ATOM 24106 N N . ALA A 1 52 ? -16.710 -13.983 -2.705 1.00 0.00 52 ALA A N 14
ATOM 24107 C CA . ALA A 1 52 ? -16.463 -12.724 -3.446 1.00 0.00 52 ALA A CA 14
ATOM 24108 C C . ALA A 1 52 ? -15.627 -11.736 -2.602 1.00 0.00 52 ALA A C 14
ATOM 24109 O O . ALA A 1 52 ? -15.237 -10.674 -3.097 1.00 0.00 52 ALA A O 14
ATOM 24116 N N . GLU A 1 53 ? -15.366 -12.097 -1.323 1.00 0.00 53 GLU A N 14
ATOM 24117 C CA . GLU A 1 53 ? -14.601 -11.253 -0.375 1.00 0.00 53 GLU A CA 14
ATOM 24118 C C . GLU A 1 53 ? -13.127 -11.121 -0.828 1.00 0.00 53 GLU A C 14
ATOM 24119 O O . GLU A 1 53 ? -12.594 -10.011 -0.933 1.00 0.00 53 GLU A O 14
ATOM 24131 N N . LEU A 1 54 ? -12.487 -12.272 -1.095 1.00 0.00 54 LEU A N 14
ATOM 24132 C CA . LEU A 1 54 ? -11.151 -12.345 -1.720 1.00 0.00 54 LEU A CA 14
ATOM 24133 C C . LEU A 1 54 ? -11.301 -12.849 -3.160 1.00 0.00 54 LEU A C 14
ATOM 24134 O O . LEU A 1 54 ? -12.285 -13.525 -3.488 1.00 0.00 54 LEU A O 14
ATOM 24150 N N . ALA A 1 55 ? -10.316 -12.510 -3.999 1.00 0.00 55 ALA A N 14
ATOM 24151 C CA . ALA A 1 55 ? -10.278 -12.903 -5.418 1.00 0.00 55 ALA A CA 14
ATOM 24152 C C . ALA A 1 55 ? -8.871 -13.373 -5.809 1.00 0.00 55 ALA A C 14
ATOM 24153 O O . ALA A 1 55 ? -7.943 -13.368 -4.987 1.00 0.00 55 ALA A O 14
ATOM 24160 N N . ILE A 1 56 ? -8.734 -13.802 -7.069 1.00 0.00 56 ILE A N 14
ATOM 24161 C CA . ILE A 1 56 ? -7.451 -14.244 -7.635 1.00 0.00 56 ILE A CA 14
ATOM 24162 C C . ILE A 1 56 ? -6.687 -13.016 -8.166 1.00 0.00 56 ILE A C 14
ATOM 24163 O O . ILE A 1 56 ? -7.277 -12.132 -8.798 1.00 0.00 56 ILE A O 14
ATOM 24179 N N . GLY A 1 57 ? -5.381 -12.974 -7.882 1.00 0.00 57 GLY A N 14
ATOM 24180 C CA . GLY A 1 57 ? -4.535 -11.795 -8.120 1.00 0.00 57 GLY A CA 14
ATOM 24181 C C . GLY A 1 57 ? -4.194 -11.092 -6.810 1.00 0.00 57 GLY A C 14
ATOM 24182 O O . GLY A 1 57 ? -3.338 -10.195 -6.772 1.00 0.00 57 GLY A O 14
ATOM 24186 N N . THR A 1 58 ? -4.890 -11.513 -5.731 1.00 0.00 58 THR A N 14
ATOM 24187 C CA . THR A 1 58 ? -4.611 -11.085 -4.355 1.00 0.00 58 THR A CA 14
ATOM 24188 C C . THR A 1 58 ? -3.283 -11.714 -3.884 1.00 0.00 58 THR A C 14
ATOM 24189 O O . THR A 1 58 ? -2.922 -12.820 -4.299 1.00 0.00 58 THR A O 14
ATOM 24200 N N . VAL A 1 59 ? -2.536 -10.964 -3.072 1.00 0.00 59 VAL A N 14
ATOM 24201 C CA . VAL A 1 59 ? -1.216 -11.350 -2.570 1.00 0.00 59 VAL A CA 14
ATOM 24202 C C . VAL A 1 59 ? -1.209 -11.250 -1.037 1.00 0.00 59 VAL A C 14
ATOM 24203 O O . VAL A 1 59 ? -1.624 -10.238 -0.480 1.00 0.00 59 VAL A O 14
ATOM 24216 N N . ARG A 1 60 ? -0.756 -12.311 -0.364 1.00 0.00 60 ARG A N 14
ATOM 24217 C CA . ARG A 1 60 ? -0.563 -12.317 1.095 1.00 0.00 60 ARG A CA 14
ATOM 24218 C C . ARG A 1 60 ? 0.933 -12.179 1.390 1.00 0.00 60 ARG A C 14
ATOM 24219 O O . ARG A 1 60 ? 1.762 -12.769 0.704 1.00 0.00 60 ARG A O 14
ATOM 24240 N N . ILE A 1 61 ? 1.264 -11.401 2.417 1.00 0.00 61 ILE A N 14
ATOM 24241 C CA . ILE A 1 61 ? 2.640 -10.993 2.731 1.00 0.00 61 ILE A CA 14
ATOM 24242 C C . ILE A 1 61 ? 2.817 -11.116 4.244 1.00 0.00 61 ILE A C 14
ATOM 24243 O O . ILE A 1 61 ? 1.868 -10.897 4.997 1.00 0.00 61 ILE A O 14
ATOM 24259 N N . TRP A 1 62 ? 4.004 -11.533 4.679 1.00 0.00 62 TRP A N 14
ATOM 24260 C CA . TRP A 1 62 ? 4.348 -11.644 6.103 1.00 0.00 62 TRP A CA 14
ATOM 24261 C C . TRP A 1 62 ? 5.661 -10.929 6.347 1.00 0.00 62 TRP A C 14
ATOM 24262 O O . TRP A 1 62 ? 6.638 -11.204 5.675 1.00 0.00 62 TRP A O 14
ATOM 24283 N N . ILE A 1 63 ? 5.666 -10.022 7.318 1.00 0.00 63 ILE A N 14
ATOM 24284 C CA . ILE A 1 63 ? 6.829 -9.178 7.673 1.00 0.00 63 ILE A CA 14
ATOM 24285 C C . ILE A 1 63 ? 7.087 -9.338 9.174 1.00 0.00 63 ILE A C 14
ATOM 24286 O O . ILE A 1 63 ? 6.188 -9.748 9.889 1.00 0.00 63 ILE A O 14
ATOM 24302 N N . ARG A 1 64 ? 8.316 -9.051 9.642 1.00 0.00 64 ARG A N 14
ATOM 24303 C CA . ARG A 1 64 ? 8.591 -8.931 11.095 1.00 0.00 64 ARG A CA 14
ATOM 24304 C C . ARG A 1 64 ? 7.734 -7.802 11.717 1.00 0.00 64 ARG A C 14
ATOM 24305 O O . ARG A 1 64 ? 7.477 -6.785 11.055 1.00 0.00 64 ARG A O 14
ATOM 24326 N N . TYR A 1 65 ? 7.305 -8.003 12.986 1.00 0.00 65 TYR A N 14
ATOM 24327 C CA . TYR A 1 65 ? 6.404 -7.075 13.704 1.00 0.00 65 TYR A CA 14
ATOM 24328 C C . TYR A 1 65 ? 7.020 -5.668 13.754 1.00 0.00 65 TYR A C 14
ATOM 24329 O O . TYR A 1 65 ? 8.149 -5.500 14.232 1.00 0.00 65 TYR A O 14
ATOM 24347 N N . ARG A 1 66 ? 6.259 -4.669 13.273 1.00 0.00 66 ARG A N 14
ATOM 24348 C CA . ARG A 1 66 ? 6.766 -3.303 13.103 1.00 0.00 66 ARG A CA 14
ATOM 24349 C C . ARG A 1 66 ? 5.614 -2.275 13.191 1.00 0.00 66 ARG A C 14
ATOM 24350 O O . ARG A 1 66 ? 4.668 -2.329 12.405 1.00 0.00 66 ARG A O 14
ATOM 24371 N N . LYS A 1 67 ? 5.740 -1.329 14.149 1.00 0.00 67 LYS A N 14
ATOM 24372 C CA . LYS A 1 67 ? 4.756 -0.242 14.417 1.00 0.00 67 LYS A CA 14
ATOM 24373 C C . LYS A 1 67 ? 4.753 0.841 13.306 1.00 0.00 67 LYS A C 14
ATOM 24374 O O . LYS A 1 67 ? 3.931 1.758 13.332 1.00 0.00 67 LYS A O 14
ATOM 24393 N N . ASP A 1 68 ? 5.652 0.692 12.325 1.00 0.00 68 ASP A N 14
ATOM 24394 C CA . ASP A 1 68 ? 5.853 1.659 11.222 1.00 0.00 68 ASP A CA 14
ATOM 24395 C C . ASP A 1 68 ? 4.944 1.310 10.032 1.00 0.00 68 ASP A C 14
ATOM 24396 O O . ASP A 1 68 ? 4.590 2.177 9.224 1.00 0.00 68 ASP A O 14
ATOM 24405 N N . ILE A 1 69 ? 4.541 0.037 9.962 1.00 0.00 69 ILE A N 14
ATOM 24406 C CA . ILE A 1 69 ? 3.752 -0.496 8.846 1.00 0.00 69 ILE A CA 14
ATOM 24407 C C . ILE A 1 69 ? 2.258 -0.294 9.101 1.00 0.00 69 ILE A C 14
ATOM 24408 O O . ILE A 1 69 ? 1.756 -0.630 10.181 1.00 0.00 69 ILE A O 14
ATOM 24424 N N . ASN A 1 70 ? 1.561 0.248 8.100 1.00 0.00 70 ASN A N 14
ATOM 24425 C CA . ASN A 1 70 ? 0.110 0.445 8.147 1.00 0.00 70 ASN A CA 14
ATOM 24426 C C . ASN A 1 70 ? -0.484 0.239 6.744 1.00 0.00 70 ASN A C 14
ATOM 24427 O O . ASN A 1 70 ? 0.255 0.164 5.755 1.00 0.00 70 ASN A O 14
ATOM 24438 N N . ALA A 1 71 ? -1.824 0.140 6.683 1.00 0.00 71 ALA A N 14
ATOM 24439 C CA . ALA A 1 71 ? -2.592 0.060 5.427 1.00 0.00 71 ALA A CA 14
ATOM 24440 C C . ALA A 1 71 ? -2.385 1.310 4.543 1.00 0.00 71 ALA A C 14
ATOM 24441 O O . ALA A 1 71 ? -2.537 1.249 3.319 1.00 0.00 71 ALA A O 14
ATOM 24448 N N . THR A 1 72 ? -2.013 2.428 5.194 1.00 0.00 72 THR A N 14
ATOM 24449 C CA . THR A 1 72 ? -1.718 3.713 4.537 1.00 0.00 72 THR A CA 14
ATOM 24450 C C . THR A 1 72 ? -0.378 3.683 3.760 1.00 0.00 72 THR A C 14
ATOM 24451 O O . THR A 1 72 ? 0.025 4.696 3.184 1.00 0.00 72 THR A O 14
ATOM 24462 N N . SER A 1 73 ? 0.319 2.533 3.782 1.00 0.00 73 SER A N 14
ATOM 24463 C CA . SER A 1 73 ? 1.495 2.273 2.942 1.00 0.00 73 SER A CA 14
ATOM 24464 C C . SER A 1 73 ? 1.089 1.396 1.744 1.00 0.00 73 SER A C 14
ATOM 24465 O O . SER A 1 73 ? 0.033 0.763 1.762 1.00 0.00 73 SER A O 14
ATOM 24473 N N . ARG A 1 74 ? 1.933 1.391 0.698 1.00 0.00 74 ARG A N 14
ATOM 24474 C CA . ARG A 1 74 ? 1.823 0.445 -0.444 1.00 0.00 74 ARG A CA 14
ATOM 24475 C C . ARG A 1 74 ? 3.048 -0.473 -0.419 1.00 0.00 74 ARG A C 14
ATOM 24476 O O . ARG A 1 74 ? 4.129 -0.049 -0.011 1.00 0.00 74 ARG A O 14
ATOM 24497 N N . ILE A 1 75 ? 2.889 -1.720 -0.848 1.00 0.00 75 ILE A N 14
ATOM 24498 C CA . ILE A 1 75 ? 3.990 -2.686 -0.885 1.00 0.00 75 ILE A CA 14
ATOM 24499 C C . ILE A 1 75 ? 4.628 -2.719 -2.286 1.00 0.00 75 ILE A C 14
ATOM 24500 O O . ILE A 1 75 ? 4.063 -3.296 -3.213 1.00 0.00 75 ILE A O 14
ATOM 24516 N N . LYS A 1 76 ? 5.795 -2.076 -2.444 1.00 0.00 76 LYS A N 14
ATOM 24517 C CA . LYS A 1 76 ? 6.606 -2.216 -3.664 1.00 0.00 76 LYS A CA 14
ATOM 24518 C C . LYS A 1 76 ? 7.654 -3.303 -3.425 1.00 0.00 76 LYS A C 14
ATOM 24519 O O . LYS A 1 76 ? 8.643 -3.062 -2.756 1.00 0.00 76 LYS A O 14
ATOM 24538 N N . VAL A 1 77 ? 7.426 -4.489 -3.973 1.00 0.00 77 VAL A N 14
ATOM 24539 C CA . VAL A 1 77 ? 8.241 -5.683 -3.649 1.00 0.00 77 VAL A CA 14
ATOM 24540 C C . VAL A 1 77 ? 9.665 -5.551 -4.214 1.00 0.00 77 VAL A C 14
ATOM 24541 O O . VAL A 1 77 ? 9.849 -5.321 -5.410 1.00 0.00 77 VAL A O 14
ATOM 24554 N N . SER A 1 78 ? 10.655 -5.679 -3.320 1.00 0.00 78 SER A N 14
ATOM 24555 C CA . SER A 1 78 ? 12.074 -5.515 -3.641 1.00 0.00 78 SER A CA 14
ATOM 24556 C C . SER A 1 78 ? 12.640 -6.792 -4.274 1.00 0.00 78 SER A C 14
ATOM 24557 O O . SER A 1 78 ? 13.421 -6.733 -5.232 1.00 0.00 78 SER A O 14
ATOM 24565 N N . THR A 1 79 ? 12.215 -7.939 -3.734 1.00 0.00 79 THR A N 14
ATOM 24566 C CA . THR A 1 79 ? 12.693 -9.273 -4.126 1.00 0.00 79 THR A CA 14
ATOM 24567 C C . THR A 1 79 ? 11.531 -10.272 -3.997 1.00 0.00 79 THR A C 14
ATOM 24568 O O . THR A 1 79 ? 10.818 -10.263 -2.988 1.00 0.00 79 THR A O 14
ATOM 24579 N N . GLY A 1 80 ? 11.334 -11.100 -5.038 1.00 0.00 80 GLY A N 14
ATOM 24580 C CA . GLY A 1 80 ? 10.246 -12.089 -5.070 1.00 0.00 80 GLY A CA 14
ATOM 24581 C C . GLY A 1 80 ? 9.706 -12.318 -6.477 1.00 0.00 80 GLY A C 14
ATOM 24582 O O . GLY A 1 80 ? 10.298 -11.837 -7.444 1.00 0.00 80 GLY A O 14
ATOM 24586 N N . PRO A 1 81 ? 8.562 -13.061 -6.638 1.00 0.00 81 PRO A N 14
ATOM 24587 C CA . PRO A 1 81 ? 7.887 -13.247 -7.960 1.00 0.00 81 PRO A CA 14
ATOM 24588 C C . PRO A 1 81 ? 7.333 -11.926 -8.516 1.00 0.00 81 PRO A C 14
ATOM 24589 O O . PRO A 1 81 ? 7.046 -11.807 -9.709 1.00 0.00 81 PRO A O 14
ATOM 24600 N N . LEU A 1 82 ? 7.202 -10.939 -7.617 1.00 0.00 82 LEU A N 14
ATOM 24601 C CA . LEU A 1 82 ? 6.625 -9.621 -7.901 1.00 0.00 82 LEU A CA 14
ATOM 24602 C C . LEU A 1 82 ? 7.710 -8.524 -7.762 1.00 0.00 82 LEU A C 14
ATOM 24603 O O . LEU A 1 82 ? 7.393 -7.346 -7.544 1.00 0.00 82 LEU A O 14
ATOM 24619 N N . ALA A 1 83 ? 8.991 -8.941 -7.922 1.00 0.00 83 ALA A N 14
ATOM 24620 C CA . ALA A 1 83 ? 10.174 -8.064 -7.752 1.00 0.00 83 ALA A CA 14
ATOM 24621 C C . ALA A 1 83 ? 10.178 -6.916 -8.780 1.00 0.00 83 ALA A C 14
ATOM 24622 O O . ALA A 1 83 ? 10.363 -7.146 -9.983 1.00 0.00 83 ALA A O 14
ATOM 24629 N N . GLY A 1 84 ? 9.916 -5.698 -8.286 1.00 0.00 84 GLY A N 14
ATOM 24630 C CA . GLY A 1 84 ? 9.894 -4.478 -9.090 1.00 0.00 84 GLY A CA 14
ATOM 24631 C C . GLY A 1 84 ? 8.530 -3.803 -9.062 1.00 0.00 84 GLY A C 14
ATOM 24632 O O . GLY A 1 84 ? 8.438 -2.572 -9.124 1.00 0.00 84 GLY A O 14
ATOM 24636 N N . ARG A 1 85 ? 7.465 -4.610 -8.936 1.00 0.00 85 ARG A N 14
ATOM 24637 C CA . ARG A 1 85 ? 6.070 -4.137 -9.010 1.00 0.00 85 ARG A CA 14
ATOM 24638 C C . ARG A 1 85 ? 5.512 -3.704 -7.636 1.00 0.00 85 ARG A C 14
ATOM 24639 O O . ARG A 1 85 ? 6.133 -3.939 -6.593 1.00 0.00 85 ARG A O 14
ATOM 24660 N N . VAL A 1 86 ? 4.313 -3.080 -7.665 1.00 0.00 86 VAL A N 14
ATOM 24661 C CA . VAL A 1 86 ? 3.687 -2.420 -6.503 1.00 0.00 86 VAL A CA 14
ATOM 24662 C C . VAL A 1 86 ? 2.297 -3.034 -6.229 1.00 0.00 86 VAL A C 14
ATOM 24663 O O . VAL A 1 86 ? 1.325 -2.801 -6.965 1.00 0.00 86 VAL A O 14
ATOM 24676 N N . LEU A 1 87 ? 2.242 -3.849 -5.183 1.00 0.00 87 LEU A N 14
ATOM 24677 C CA . LEU A 1 87 ? 1.003 -4.389 -4.625 1.00 0.00 87 LEU A CA 14
ATOM 24678 C C . LEU A 1 87 ? 0.441 -3.378 -3.606 1.00 0.00 87 LEU A C 14
ATOM 24679 O O . LEU A 1 87 ? 1.189 -2.729 -2.886 1.00 0.00 87 LEU A O 14
ATOM 24695 N N . ASN A 1 88 ? -0.875 -3.227 -3.601 1.00 0.00 88 ASN A N 14
ATOM 24696 C CA . ASN A 1 88 ? -1.597 -2.247 -2.772 1.00 0.00 88 ASN A CA 14
ATOM 24697 C C . ASN A 1 88 ? -2.343 -2.987 -1.658 1.00 0.00 88 ASN A C 14
ATOM 24698 O O . ASN A 1 88 ? -2.913 -4.048 -1.915 1.00 0.00 88 ASN A O 14
ATOM 24709 N N . ILE A 1 89 ? -2.392 -2.413 -0.443 1.00 0.00 89 ILE A N 14
ATOM 24710 C CA . ILE A 1 89 ? -2.960 -3.097 0.735 1.00 0.00 89 ILE A CA 14
ATOM 24711 C C . ILE A 1 89 ? -4.492 -2.964 0.696 1.00 0.00 89 ILE A C 14
ATOM 24712 O O . ILE A 1 89 ? -5.041 -1.882 0.921 1.00 0.00 89 ILE A O 14
ATOM 24728 N N . ILE A 1 90 ? -5.172 -4.079 0.381 1.00 0.00 90 ILE A N 14
ATOM 24729 C CA . ILE A 1 90 ? -6.645 -4.120 0.226 1.00 0.00 90 ILE A CA 14
ATOM 24730 C C . ILE A 1 90 ? -7.343 -4.470 1.566 1.00 0.00 90 ILE A C 14
ATOM 24731 O O . ILE A 1 90 ? -8.334 -5.216 1.594 1.00 0.00 90 ILE A O 14
ATOM 24747 N N . GLY A 1 91 ? -6.843 -3.886 2.666 1.00 0.00 91 GLY A N 14
ATOM 24748 C CA . GLY A 1 91 ? -7.391 -4.128 3.999 1.00 0.00 91 GLY A CA 14
ATOM 24749 C C . GLY A 1 91 ? -6.625 -3.377 5.074 1.00 0.00 91 GLY A C 14
ATOM 24750 O O . GLY A 1 91 ? -6.302 -2.200 4.899 1.00 0.00 91 GLY A O 14
ATOM 24754 N N . GLN A 1 92 ? -6.323 -4.077 6.181 1.00 0.00 92 GLN A N 14
ATOM 24755 C CA . GLN A 1 92 ? -5.656 -3.521 7.378 1.00 0.00 92 GLN A CA 14
ATOM 24756 C C . GLN A 1 92 ? -4.543 -4.501 7.827 1.00 0.00 92 GLN A C 14
ATOM 24757 O O . GLN A 1 92 ? -4.790 -5.711 7.856 1.00 0.00 92 GLN A O 14
ATOM 24771 N N . PRO A 1 93 ? -3.313 -4.010 8.198 1.00 0.00 93 PRO A N 14
ATOM 24772 C CA . PRO A 1 93 ? -2.200 -4.899 8.611 1.00 0.00 93 PRO A CA 14
ATOM 24773 C C . PRO A 1 93 ? -2.500 -5.553 9.974 1.00 0.00 93 PRO A C 14
ATOM 24774 O O . PRO A 1 93 ? -2.558 -4.868 11.007 1.00 0.00 93 PRO A O 14
ATOM 24785 N N . LEU A 1 94 ? -2.727 -6.871 9.962 1.00 0.00 94 LEU A N 14
ATOM 24786 C CA . LEU A 1 94 ? -3.165 -7.620 11.153 1.00 0.00 94 LEU A CA 14
ATOM 24787 C C . LEU A 1 94 ? -1.974 -8.456 11.692 1.00 0.00 94 LEU A C 14
ATOM 24788 O O . LEU A 1 94 ? -1.573 -9.428 11.041 1.00 0.00 94 LEU A O 14
ATOM 24804 N N . PRO A 1 95 ? -1.365 -8.054 12.866 1.00 0.00 95 PRO A N 14
ATOM 24805 C CA . PRO A 1 95 ? -0.328 -8.857 13.572 1.00 0.00 95 PRO A CA 14
ATOM 24806 C C . PRO A 1 95 ? -0.805 -10.279 13.918 1.00 0.00 95 PRO A C 14
ATOM 24807 O O . PRO A 1 95 ? -2.000 -10.504 14.146 1.00 0.00 95 PRO A O 14
ATOM 24818 N N . ASP A 1 96 ? 0.142 -11.225 13.972 1.00 0.00 96 ASP A N 14
ATOM 24819 C CA . ASP A 1 96 ? -0.153 -12.625 14.295 1.00 0.00 96 ASP A CA 14
ATOM 24820 C C . ASP A 1 96 ? -0.483 -12.768 15.795 1.00 0.00 96 ASP A C 14
ATOM 24821 O O . ASP A 1 96 ? -0.307 -11.817 16.573 1.00 0.00 96 ASP A O 14
ATOM 24830 N N . ALA A 1 97 ? -0.906 -13.980 16.186 1.00 0.00 97 ALA A N 14
ATOM 24831 C CA . ALA A 1 97 ? -1.288 -14.299 17.572 1.00 0.00 97 ALA A CA 14
ATOM 24832 C C . ALA A 1 97 ? -0.134 -14.055 18.571 1.00 0.00 97 ALA A C 14
ATOM 24833 O O . ALA A 1 97 ? -0.372 -13.653 19.708 1.00 0.00 97 ALA A O 14
ATOM 24840 N N . ALA A 1 98 ? 1.116 -14.264 18.112 1.00 0.00 98 ALA A N 14
ATOM 24841 C CA . ALA A 1 98 ? 2.324 -14.161 18.962 1.00 0.00 98 ALA A CA 14
ATOM 24842 C C . ALA A 1 98 ? 2.949 -12.742 18.953 1.00 0.00 98 ALA A C 14
ATOM 24843 O O . ALA A 1 98 ? 3.877 -12.481 19.730 1.00 0.00 98 ALA A O 14
ATOM 24850 N N . ARG A 1 99 ? 2.458 -11.850 18.049 1.00 0.00 99 ARG A N 14
ATOM 24851 C CA . ARG A 1 99 ? 2.951 -10.448 17.901 1.00 0.00 99 ARG A CA 14
ATOM 24852 C C . ARG A 1 99 ? 4.445 -10.417 17.476 1.00 0.00 99 ARG A C 14
ATOM 24853 O O . ARG A 1 99 ? 5.174 -9.475 17.793 1.00 0.00 99 ARG A O 14
ATOM 24874 N N . THR A 1 100 ? 4.877 -11.447 16.733 1.00 0.00 100 THR A N 14
ATOM 24875 C CA . THR A 1 100 ? 6.260 -11.573 16.226 1.00 0.00 100 THR A CA 14
ATOM 24876 C C . THR A 1 100 ? 6.374 -11.179 14.735 1.00 0.00 100 THR A C 14
ATOM 24877 O O . THR A 1 100 ? 7.487 -10.952 14.232 1.00 0.00 100 THR A O 14
ATOM 24888 N N . ARG A 1 101 ? 5.211 -11.049 14.053 1.00 0.00 101 ARG A N 14
ATOM 24889 C CA . ARG A 1 101 ? 5.135 -10.848 12.586 1.00 0.00 101 ARG A CA 14
ATOM 24890 C C . ARG A 1 101 ? 3.700 -10.454 12.139 1.00 0.00 101 ARG A C 14
ATOM 24891 O O . ARG A 1 101 ? 2.723 -10.939 12.679 1.00 0.00 101 ARG A O 14
ATOM 24912 N N . LEU A 1 102 ? 3.596 -9.557 11.137 1.00 0.00 102 LEU A N 14
ATOM 24913 C CA . LEU A 1 102 ? 2.304 -9.028 10.627 1.00 0.00 102 LEU A CA 14
ATOM 24914 C C . LEU A 1 102 ? 1.929 -9.729 9.320 1.00 0.00 102 LEU A C 14
ATOM 24915 O O . LEU A 1 102 ? 2.793 -9.979 8.473 1.00 0.00 102 LEU A O 14
ATOM 24931 N N . GLU A 1 103 ? 0.633 -10.046 9.172 1.00 0.00 103 GLU A N 14
ATOM 24932 C CA . GLU A 1 103 ? 0.057 -10.413 7.884 1.00 0.00 103 GLU A CA 14
ATOM 24933 C C . GLU A 1 103 ? -0.367 -9.127 7.169 1.00 0.00 103 GLU A C 14
ATOM 24934 O O . GLU A 1 103 ? -1.302 -8.429 7.612 1.00 0.00 103 GLU A O 14
ATOM 24946 N N . ILE A 1 104 ? 0.357 -8.791 6.106 1.00 0.00 104 ILE A N 14
ATOM 24947 C CA . ILE A 1 104 ? -0.005 -7.697 5.209 1.00 0.00 104 ILE A CA 14
ATOM 24948 C C . ILE A 1 104 ? -0.770 -8.286 4.016 1.00 0.00 104 ILE A C 14
ATOM 24949 O O . ILE A 1 104 ? -0.173 -8.941 3.154 1.00 0.00 104 ILE A O 14
ATOM 24965 N N . LEU A 1 105 ? -2.100 -8.106 3.996 1.00 0.00 105 LEU A N 14
ATOM 24966 C CA . LEU A 1 105 ? -2.919 -8.522 2.850 1.00 0.00 105 LEU A CA 14
ATOM 24967 C C . LEU A 1 105 ? -2.859 -7.409 1.793 1.00 0.00 105 LEU A C 14
ATOM 24968 O O . LEU A 1 105 ? -2.937 -6.219 2.114 1.00 0.00 105 LEU A O 14
ATOM 24984 N N . CYS A 1 106 ? -2.720 -7.816 0.546 1.00 0.00 106 CYS A N 14
ATOM 24985 C CA . CYS A 1 106 ? -2.502 -6.919 -0.591 1.00 0.00 106 CYS A CA 14
ATOM 24986 C C . CYS A 1 106 ? -3.117 -7.543 -1.836 1.00 0.00 106 CYS A C 14
ATOM 24987 O O . CYS A 1 106 ? -3.670 -8.636 -1.782 1.00 0.00 106 CYS A O 14
ATOM 24995 N N . ARG A 1 107 ? -3.087 -6.797 -2.925 1.00 0.00 107 ARG A N 14
ATOM 24996 C CA . ARG A 1 107 ? -3.457 -7.281 -4.259 1.00 0.00 107 ARG A CA 14
ATOM 24997 C C . ARG A 1 107 ? -2.773 -6.398 -5.292 1.00 0.00 107 ARG A C 14
ATOM 24998 O O . ARG A 1 107 ? -2.356 -5.288 -4.961 1.00 0.00 107 ARG A O 14
ATOM 25019 N N . GLU A 1 108 ? -2.635 -6.892 -6.534 1.00 0.00 108 GLU A N 14
ATOM 25020 C CA . GLU A 1 108 ? -2.233 -6.044 -7.667 1.00 0.00 108 GLU A CA 14
ATOM 25021 C C . GLU A 1 108 ? -3.318 -4.965 -7.822 1.00 0.00 108 GLU A C 14
ATOM 25022 O O . GLU A 1 108 ? -4.415 -5.236 -8.317 1.00 0.00 108 GLU A O 14
ATOM 25034 N N . GLY A 1 109 ? -3.011 -3.758 -7.315 1.00 0.00 109 GLY A N 14
ATOM 25035 C CA . GLY A 1 109 ? -4.014 -2.717 -7.098 1.00 0.00 109 GLY A CA 14
ATOM 25036 C C . GLY A 1 109 ? -4.070 -1.708 -8.222 1.00 0.00 109 GLY A C 14
ATOM 25037 O O . GLY A 1 109 ? -3.948 -0.503 -7.976 1.00 0.00 109 GLY A O 14
ATOM 25041 N N . ALA A 1 110 ? -4.210 -2.222 -9.461 1.00 0.00 110 ALA A N 14
ATOM 25042 C CA . ALA A 1 110 ? -4.400 -1.414 -10.677 1.00 0.00 110 ALA A CA 14
ATOM 25043 C C . ALA A 1 110 ? -3.191 -0.504 -10.944 1.00 0.00 110 ALA A C 14
ATOM 25044 O O . ALA A 1 110 ? -3.222 0.703 -10.681 1.00 0.00 110 ALA A O 14
ATOM 25051 N N . GLU A 1 111 ? -2.105 -1.126 -11.412 1.00 0.00 111 GLU A N 14
ATOM 25052 C CA . GLU A 1 111 ? -0.868 -0.422 -11.830 1.00 0.00 111 GLU A CA 14
ATOM 25053 C C . GLU A 1 111 ? -1.056 0.228 -13.214 1.00 0.00 111 GLU A C 14
ATOM 25054 O O . GLU A 1 111 ? -0.299 1.124 -13.605 1.00 0.00 111 GLU A O 14
ATOM 25066 N N . LYS A 1 112 ? -2.057 -0.279 -13.955 1.00 0.00 112 LYS A N 14
ATOM 25067 C CA . LYS A 1 112 ? -2.376 0.140 -15.328 1.00 0.00 112 LYS A CA 14
ATOM 25068 C C . LYS A 1 112 ? -3.539 1.159 -15.270 1.00 0.00 112 LYS A C 14
ATOM 25069 O O . LYS A 1 112 ? -4.707 0.736 -15.071 1.00 0.00 112 LYS A O 14
ATOM 25089 N N . MET A 1 1 ? 15.446 -24.466 14.861 1.00 0.00 1 MET A N 15
ATOM 25090 C CA . MET A 1 1 ? 14.219 -23.675 14.657 1.00 0.00 1 MET A CA 15
ATOM 25091 C C . MET A 1 1 ? 14.575 -22.222 14.317 1.00 0.00 1 MET A C 15
ATOM 25092 O O . MET A 1 1 ? 15.462 -21.620 14.936 1.00 0.00 1 MET A O 15
ATOM 25108 N N . ASN A 1 2 ? 13.858 -21.692 13.322 1.00 0.00 2 ASN A N 15
ATOM 25109 C CA . ASN A 1 2 ? 14.038 -20.333 12.777 1.00 0.00 2 ASN A CA 15
ATOM 25110 C C . ASN A 1 2 ? 12.753 -19.946 12.029 1.00 0.00 2 ASN A C 15
ATOM 25111 O O . ASN A 1 2 ? 11.997 -20.833 11.598 1.00 0.00 2 ASN A O 15
ATOM 25122 N N . ILE A 1 3 ? 12.494 -18.631 11.887 1.00 0.00 3 ILE A N 15
ATOM 25123 C CA . ILE A 1 3 ? 11.338 -18.125 11.137 1.00 0.00 3 ILE A CA 15
ATOM 25124 C C . ILE A 1 3 ? 11.574 -18.411 9.639 1.00 0.00 3 ILE A C 15
ATOM 25125 O O . ILE A 1 3 ? 12.310 -17.686 8.958 1.00 0.00 3 ILE A O 15
ATOM 25141 N N . GLY A 1 4 ? 10.991 -19.527 9.167 1.00 0.00 4 GLY A N 15
ATOM 25142 C CA . GLY A 1 4 ? 11.129 -19.972 7.783 1.00 0.00 4 GLY A CA 15
ATOM 25143 C C . GLY A 1 4 ? 10.113 -19.321 6.867 1.00 0.00 4 GLY A C 15
ATOM 25144 O O . GLY A 1 4 ? 9.334 -20.007 6.198 1.00 0.00 4 GLY A O 15
ATOM 25148 N N . ARG A 1 5 ? 10.106 -17.981 6.855 1.00 0.00 5 ARG A N 15
ATOM 25149 C CA . ARG A 1 5 ? 9.190 -17.182 6.033 1.00 0.00 5 ARG A CA 15
ATOM 25150 C C . ARG A 1 5 ? 9.994 -16.131 5.262 1.00 0.00 5 ARG A C 15
ATOM 25151 O O . ARG A 1 5 ? 10.022 -16.147 4.033 1.00 0.00 5 ARG A O 15
ATOM 25172 N N . LEU A 1 6 ? 10.666 -15.239 6.010 1.00 0.00 6 LEU A N 15
ATOM 25173 C CA . LEU A 1 6 ? 11.296 -14.029 5.457 1.00 0.00 6 LEU A CA 15
ATOM 25174 C C . LEU A 1 6 ? 12.513 -14.382 4.574 1.00 0.00 6 LEU A C 15
ATOM 25175 O O . LEU A 1 6 ? 13.641 -14.511 5.056 1.00 0.00 6 LEU A O 15
ATOM 25191 N N . ARG A 1 7 ? 12.230 -14.561 3.273 1.00 0.00 7 ARG A N 15
ATOM 25192 C CA . ARG A 1 7 ? 13.192 -15.047 2.256 1.00 0.00 7 ARG A CA 15
ATOM 25193 C C . ARG A 1 7 ? 13.360 -14.027 1.107 1.00 0.00 7 ARG A C 15
ATOM 25194 O O . ARG A 1 7 ? 14.279 -14.150 0.293 1.00 0.00 7 ARG A O 15
ATOM 25215 N N . ASP A 1 8 ? 12.453 -13.049 1.042 1.00 0.00 8 ASP A N 15
ATOM 25216 C CA . ASP A 1 8 ? 12.420 -11.980 0.028 1.00 0.00 8 ASP A CA 15
ATOM 25217 C C . ASP A 1 8 ? 12.625 -10.613 0.696 1.00 0.00 8 ASP A C 15
ATOM 25218 O O . ASP A 1 8 ? 12.955 -10.537 1.882 1.00 0.00 8 ASP A O 15
ATOM 25227 N N . ARG A 1 9 ? 12.422 -9.546 -0.097 1.00 0.00 9 ARG A N 15
ATOM 25228 C CA . ARG A 1 9 ? 12.482 -8.150 0.343 1.00 0.00 9 ARG A CA 15
ATOM 25229 C C . ARG A 1 9 ? 11.313 -7.363 -0.258 1.00 0.00 9 ARG A C 15
ATOM 25230 O O . ARG A 1 9 ? 10.941 -7.581 -1.417 1.00 0.00 9 ARG A O 15
ATOM 25251 N N . ILE A 1 10 ? 10.764 -6.432 0.540 1.00 0.00 10 ILE A N 15
ATOM 25252 C CA . ILE A 1 10 ? 9.645 -5.545 0.143 1.00 0.00 10 ILE A CA 15
ATOM 25253 C C . ILE A 1 10 ? 9.947 -4.105 0.616 1.00 0.00 10 ILE A C 15
ATOM 25254 O O . ILE A 1 10 ? 10.521 -3.909 1.700 1.00 0.00 10 ILE A O 15
ATOM 25270 N N . THR A 1 11 ? 9.554 -3.112 -0.198 1.00 0.00 11 THR A N 15
ATOM 25271 C CA . THR A 1 11 ? 9.809 -1.686 0.060 1.00 0.00 11 THR A CA 15
ATOM 25272 C C . THR A 1 11 ? 8.521 -1.040 0.602 1.00 0.00 11 THR A C 15
ATOM 25273 O O . THR A 1 11 ? 7.487 -1.046 -0.079 1.00 0.00 11 THR A O 15
ATOM 25284 N N . ILE A 1 12 ? 8.604 -0.515 1.830 1.00 0.00 12 ILE A N 15
ATOM 25285 C CA . ILE A 1 12 ? 7.463 0.095 2.532 1.00 0.00 12 ILE A CA 15
ATOM 25286 C C . ILE A 1 12 ? 7.266 1.537 2.041 1.00 0.00 12 ILE A C 15
ATOM 25287 O O . ILE A 1 12 ? 7.893 2.478 2.543 1.00 0.00 12 ILE A O 15
ATOM 25303 N N . GLN A 1 13 ? 6.414 1.691 1.020 1.00 0.00 13 GLN A N 15
ATOM 25304 C CA . GLN A 1 13 ? 6.144 2.984 0.389 1.00 0.00 13 GLN A CA 15
ATOM 25305 C C . GLN A 1 13 ? 5.073 3.741 1.197 1.00 0.00 13 GLN A C 15
ATOM 25306 O O . GLN A 1 13 ? 3.878 3.572 1.003 1.00 0.00 13 GLN A O 15
ATOM 25320 N N . THR A 1 14 ? 5.557 4.579 2.104 1.00 0.00 14 THR A N 15
ATOM 25321 C CA . THR A 1 14 ? 4.717 5.350 3.029 1.00 0.00 14 THR A CA 15
ATOM 25322 C C . THR A 1 14 ? 4.141 6.590 2.320 1.00 0.00 14 THR A C 15
ATOM 25323 O O . THR A 1 14 ? 4.728 7.089 1.354 1.00 0.00 14 THR A O 15
ATOM 25334 N N . LEU A 1 15 ? 2.990 7.080 2.801 1.00 0.00 15 LEU A N 15
ATOM 25335 C CA . LEU A 1 15 ? 2.253 8.179 2.160 1.00 0.00 15 LEU A CA 15
ATOM 25336 C C . LEU A 1 15 ? 2.836 9.526 2.600 1.00 0.00 15 LEU A C 15
ATOM 25337 O O . LEU A 1 15 ? 2.704 9.925 3.766 1.00 0.00 15 LEU A O 15
ATOM 25353 N N . LYS A 1 16 ? 3.523 10.201 1.675 1.00 0.00 16 LYS A N 15
ATOM 25354 C CA . LYS A 1 16 ? 4.075 11.533 1.898 1.00 0.00 16 LYS A CA 15
ATOM 25355 C C . LYS A 1 16 ? 3.003 12.607 1.624 1.00 0.00 16 LYS A C 15
ATOM 25356 O O . LYS A 1 16 ? 2.797 13.005 0.482 1.00 0.00 16 LYS A O 15
ATOM 25375 N N . GLN A 1 17 ? 2.298 13.045 2.670 1.00 0.00 17 GLN A N 15
ATOM 25376 C CA . GLN A 1 17 ? 1.326 14.143 2.567 1.00 0.00 17 GLN A CA 15
ATOM 25377 C C . GLN A 1 17 ? 2.077 15.457 2.777 1.00 0.00 17 GLN A C 15
ATOM 25378 O O . GLN A 1 17 ? 2.549 15.739 3.887 1.00 0.00 17 GLN A O 15
ATOM 25392 N N . THR A 1 18 ? 2.234 16.227 1.692 1.00 0.00 18 THR A N 15
ATOM 25393 C CA . THR A 1 18 ? 2.999 17.480 1.684 1.00 0.00 18 THR A CA 15
ATOM 25394 C C . THR A 1 18 ? 2.152 18.582 1.043 1.00 0.00 18 THR A C 15
ATOM 25395 O O . THR A 1 18 ? 1.597 18.384 -0.038 1.00 0.00 18 THR A O 15
ATOM 25406 N N . ARG A 1 19 ? 2.039 19.723 1.726 1.00 0.00 19 ARG A N 15
ATOM 25407 C CA . ARG A 1 19 ? 1.341 20.896 1.198 1.00 0.00 19 ARG A CA 15
ATOM 25408 C C . ARG A 1 19 ? 2.193 21.570 0.096 1.00 0.00 19 ARG A C 15
ATOM 25409 O O . ARG A 1 19 ? 3.425 21.543 0.148 1.00 0.00 19 ARG A O 15
ATOM 25430 N N . ASP A 1 20 ? 1.515 22.177 -0.884 1.00 0.00 20 ASP A N 15
ATOM 25431 C CA . ASP A 1 20 ? 2.160 22.797 -2.056 1.00 0.00 20 ASP A CA 15
ATOM 25432 C C . ASP A 1 20 ? 2.212 24.322 -1.849 1.00 0.00 20 ASP A C 15
ATOM 25433 O O . ASP A 1 20 ? 1.592 24.833 -0.911 1.00 0.00 20 ASP A O 15
ATOM 25442 N N . ILE A 1 21 ? 2.959 25.050 -2.704 1.00 0.00 21 ILE A N 15
ATOM 25443 C CA . ILE A 1 21 ? 2.966 26.531 -2.719 1.00 0.00 21 ILE A CA 15
ATOM 25444 C C . ILE A 1 21 ? 1.575 27.140 -3.054 1.00 0.00 21 ILE A C 15
ATOM 25445 O O . ILE A 1 21 ? 1.329 28.322 -2.777 1.00 0.00 21 ILE A O 15
ATOM 25461 N N . THR A 1 22 ? 0.640 26.319 -3.583 1.00 0.00 22 THR A N 15
ATOM 25462 C CA . THR A 1 22 ? -0.736 26.751 -3.897 1.00 0.00 22 THR A CA 15
ATOM 25463 C C . THR A 1 22 ? -1.654 26.476 -2.673 1.00 0.00 22 THR A C 15
ATOM 25464 O O . THR A 1 22 ? -2.803 26.916 -2.612 1.00 0.00 22 THR A O 15
ATOM 25475 N N . GLY A 1 23 ? -1.089 25.720 -1.715 1.00 0.00 23 GLY A N 15
ATOM 25476 C CA . GLY A 1 23 ? -1.751 25.373 -0.460 1.00 0.00 23 GLY A CA 15
ATOM 25477 C C . GLY A 1 23 ? -2.539 24.072 -0.522 1.00 0.00 23 GLY A C 15
ATOM 25478 O O . GLY A 1 23 ? -3.387 23.815 0.343 1.00 0.00 23 GLY A O 15
ATOM 25482 N N . GLU A 1 24 ? -2.233 23.214 -1.514 1.00 0.00 24 GLU A N 15
ATOM 25483 C CA . GLU A 1 24 ? -2.944 21.939 -1.721 1.00 0.00 24 GLU A CA 15
ATOM 25484 C C . GLU A 1 24 ? -2.179 20.816 -1.006 1.00 0.00 24 GLU A C 15
ATOM 25485 O O . GLU A 1 24 ? -0.954 20.729 -1.137 1.00 0.00 24 GLU A O 15
ATOM 25497 N N . ILE A 1 25 ? -2.895 19.974 -0.240 1.00 0.00 25 ILE A N 15
ATOM 25498 C CA . ILE A 1 25 ? -2.300 18.796 0.406 1.00 0.00 25 ILE A CA 15
ATOM 25499 C C . ILE A 1 25 ? -2.103 17.701 -0.660 1.00 0.00 25 ILE A C 15
ATOM 25500 O O . ILE A 1 25 ? -3.044 16.968 -1.001 1.00 0.00 25 ILE A O 15
ATOM 25516 N N . LEU A 1 26 ? -0.894 17.657 -1.242 1.00 0.00 26 LEU A N 15
ATOM 25517 C CA . LEU A 1 26 ? -0.536 16.682 -2.280 1.00 0.00 26 LEU A CA 15
ATOM 25518 C C . LEU A 1 26 ? -0.147 15.352 -1.617 1.00 0.00 26 LEU A C 15
ATOM 25519 O O . LEU A 1 26 ? 0.897 15.261 -0.953 1.00 0.00 26 LEU A O 15
ATOM 25535 N N . GLU A 1 27 ? -1.015 14.341 -1.772 1.00 0.00 27 GLU A N 15
ATOM 25536 C CA . GLU A 1 27 ? -0.784 13.000 -1.242 1.00 0.00 27 GLU A CA 15
ATOM 25537 C C . GLU A 1 27 ? 0.079 12.207 -2.229 1.00 0.00 27 GLU A C 15
ATOM 25538 O O . GLU A 1 27 ? -0.411 11.637 -3.213 1.00 0.00 27 GLU A O 15
ATOM 25550 N N . THR A 1 28 ? 1.376 12.213 -1.945 1.00 0.00 28 THR A N 15
ATOM 25551 C CA . THR A 1 28 ? 2.416 11.582 -2.768 1.00 0.00 28 THR A CA 15
ATOM 25552 C C . THR A 1 28 ? 2.966 10.382 -1.999 1.00 0.00 28 THR A C 15
ATOM 25553 O O . THR A 1 28 ? 2.496 10.084 -0.900 1.00 0.00 28 THR A O 15
ATOM 25564 N N . TRP A 1 29 ? 3.957 9.686 -2.554 1.00 0.00 29 TRP A N 15
ATOM 25565 C CA . TRP A 1 29 ? 4.444 8.419 -1.993 1.00 0.00 29 TRP A CA 15
ATOM 25566 C C . TRP A 1 29 ? 5.963 8.456 -1.824 1.00 0.00 29 TRP A C 15
ATOM 25567 O O . TRP A 1 29 ? 6.688 8.599 -2.808 1.00 0.00 29 TRP A O 15
ATOM 25588 N N . GLU A 1 30 ? 6.424 8.386 -0.564 1.00 0.00 30 GLU A N 15
ATOM 25589 C CA . GLU A 1 30 ? 7.846 8.219 -0.238 1.00 0.00 30 GLU A CA 15
ATOM 25590 C C . GLU A 1 30 ? 8.132 6.731 0.052 1.00 0.00 30 GLU A C 15
ATOM 25591 O O . GLU A 1 30 ? 7.645 6.177 1.043 1.00 0.00 30 GLU A O 15
ATOM 25603 N N . ASP A 1 31 ? 8.869 6.079 -0.866 1.00 0.00 31 ASP A N 15
ATOM 25604 C CA . ASP A 1 31 ? 9.358 4.699 -0.667 1.00 0.00 31 ASP A CA 15
ATOM 25605 C C . ASP A 1 31 ? 10.331 4.692 0.526 1.00 0.00 31 ASP A C 15
ATOM 25606 O O . ASP A 1 31 ? 11.187 5.574 0.628 1.00 0.00 31 ASP A O 15
ATOM 25615 N N . GLY A 1 32 ? 10.195 3.706 1.424 1.00 0.00 32 GLY A N 15
ATOM 25616 C CA . GLY A 1 32 ? 10.793 3.784 2.760 1.00 0.00 32 GLY A CA 15
ATOM 25617 C C . GLY A 1 32 ? 11.914 2.793 2.967 1.00 0.00 32 GLY A C 15
ATOM 25618 O O . GLY A 1 32 ? 12.970 2.918 2.348 1.00 0.00 32 GLY A O 15
ATOM 25622 N N . HIS A 1 33 ? 11.684 1.805 3.843 1.00 0.00 33 HIS A N 15
ATOM 25623 C CA . HIS A 1 33 ? 12.683 0.774 4.173 1.00 0.00 33 HIS A CA 15
ATOM 25624 C C . HIS A 1 33 ? 12.339 -0.524 3.451 1.00 0.00 33 HIS A C 15
ATOM 25625 O O . HIS A 1 33 ? 11.171 -0.931 3.429 1.00 0.00 33 HIS A O 15
ATOM 25640 N N . THR A 1 34 ? 13.350 -1.169 2.854 1.00 0.00 34 THR A N 15
ATOM 25641 C CA . THR A 1 34 ? 13.192 -2.467 2.207 1.00 0.00 34 THR A CA 15
ATOM 25642 C C . THR A 1 34 ? 13.717 -3.564 3.147 1.00 0.00 34 THR A C 15
ATOM 25643 O O . THR A 1 34 ? 14.934 -3.759 3.257 1.00 0.00 34 THR A O 15
ATOM 25654 N N . LEU A 1 35 ? 12.800 -4.233 3.864 1.00 0.00 35 LEU A N 15
ATOM 25655 C CA . LEU A 1 35 ? 13.153 -5.312 4.813 1.00 0.00 35 LEU A CA 15
ATOM 25656 C C . LEU A 1 35 ? 12.726 -6.678 4.261 1.00 0.00 35 LEU A C 15
ATOM 25657 O O . LEU A 1 35 ? 12.195 -6.781 3.156 1.00 0.00 35 LEU A O 15
ATOM 25673 N N . TRP A 1 36 ? 12.998 -7.719 5.054 1.00 0.00 36 TRP A N 15
ATOM 25674 C CA . TRP A 1 36 ? 12.696 -9.117 4.712 1.00 0.00 36 TRP A CA 15
ATOM 25675 C C . TRP A 1 36 ? 11.172 -9.437 4.815 1.00 0.00 36 TRP A C 15
ATOM 25676 O O . TRP A 1 36 ? 10.471 -8.882 5.667 1.00 0.00 36 TRP A O 15
ATOM 25697 N N . ALA A 1 37 ? 10.700 -10.340 3.921 1.00 0.00 37 ALA A N 15
ATOM 25698 C CA . ALA A 1 37 ? 9.290 -10.836 3.902 1.00 0.00 37 ALA A CA 15
ATOM 25699 C C . ALA A 1 37 ? 9.146 -12.186 3.201 1.00 0.00 37 ALA A C 15
ATOM 25700 O O . ALA A 1 37 ? 10.056 -12.640 2.527 1.00 0.00 37 ALA A O 15
ATOM 25707 N N . SER A 1 38 ? 7.980 -12.835 3.381 1.00 0.00 38 SER A N 15
ATOM 25708 C CA . SER A 1 38 ? 7.532 -13.946 2.546 1.00 0.00 38 SER A CA 15
ATOM 25709 C C . SER A 1 38 ? 6.346 -13.436 1.726 1.00 0.00 38 SER A C 15
ATOM 25710 O O . SER A 1 38 ? 5.211 -13.400 2.219 1.00 0.00 38 SER A O 15
ATOM 25718 N N . VAL A 1 39 ? 6.614 -13.002 0.496 1.00 0.00 39 VAL A N 15
ATOM 25719 C CA . VAL A 1 39 ? 5.604 -12.390 -0.366 1.00 0.00 39 VAL A CA 15
ATOM 25720 C C . VAL A 1 39 ? 5.037 -13.464 -1.319 1.00 0.00 39 VAL A C 15
ATOM 25721 O O . VAL A 1 39 ? 5.579 -13.735 -2.396 1.00 0.00 39 VAL A O 15
ATOM 25734 N N . ASN A 1 40 ? 3.962 -14.129 -0.869 1.00 0.00 40 ASN A N 15
ATOM 25735 C CA . ASN A 1 40 ? 3.295 -15.205 -1.621 1.00 0.00 40 ASN A CA 15
ATOM 25736 C C . ASN A 1 40 ? 1.909 -14.724 -2.049 1.00 0.00 40 ASN A C 15
ATOM 25737 O O . ASN A 1 40 ? 1.127 -14.262 -1.212 1.00 0.00 40 ASN A O 15
ATOM 25748 N N . MET A 1 41 ? 1.602 -14.837 -3.347 1.00 0.00 41 MET A N 15
ATOM 25749 C CA . MET A 1 41 ? 0.255 -14.569 -3.861 1.00 0.00 41 MET A CA 15
ATOM 25750 C C . MET A 1 41 ? -0.698 -15.647 -3.318 1.00 0.00 41 MET A C 15
ATOM 25751 O O . MET A 1 41 ? -0.336 -16.834 -3.255 1.00 0.00 41 MET A O 15
ATOM 25765 N N . VAL A 1 42 ? -1.891 -15.223 -2.900 1.00 0.00 42 VAL A N 15
ATOM 25766 C CA . VAL A 1 42 ? -2.872 -16.088 -2.223 1.00 0.00 42 VAL A CA 15
ATOM 25767 C C . VAL A 1 42 ? -3.428 -17.172 -3.166 1.00 0.00 42 VAL A C 15
ATOM 25768 O O . VAL A 1 42 ? -3.322 -17.061 -4.387 1.00 0.00 42 VAL A O 15
ATOM 25781 N N . SER A 1 43 ? -3.979 -18.234 -2.574 1.00 0.00 43 SER A N 15
ATOM 25782 C CA . SER A 1 43 ? -4.665 -19.305 -3.310 1.00 0.00 43 SER A CA 15
ATOM 25783 C C . SER A 1 43 ? -6.120 -18.896 -3.620 1.00 0.00 43 SER A C 15
ATOM 25784 O O . SER A 1 43 ? -6.636 -17.908 -3.066 1.00 0.00 43 SER A O 15
ATOM 25792 N N . SER A 1 44 ? -6.782 -19.682 -4.491 1.00 0.00 44 SER A N 15
ATOM 25793 C CA . SER A 1 44 ? -8.187 -19.447 -4.901 1.00 0.00 44 SER A CA 15
ATOM 25794 C C . SER A 1 44 ? -9.162 -19.577 -3.708 1.00 0.00 44 SER A C 15
ATOM 25795 O O . SER A 1 44 ? -10.272 -19.033 -3.739 1.00 0.00 44 SER A O 15
ATOM 25803 N N . LYS A 1 45 ? -8.698 -20.297 -2.660 1.00 0.00 45 LYS A N 15
ATOM 25804 C CA . LYS A 1 45 ? -9.434 -20.539 -1.397 1.00 0.00 45 LYS A CA 15
ATOM 25805 C C . LYS A 1 45 ? -10.030 -19.247 -0.798 1.00 0.00 45 LYS A C 15
ATOM 25806 O O . LYS A 1 45 ? -11.124 -19.275 -0.240 1.00 0.00 45 LYS A O 15
ATOM 25825 N N . GLU A 1 46 ? -9.297 -18.132 -0.935 1.00 0.00 46 GLU A N 15
ATOM 25826 C CA . GLU A 1 46 ? -9.693 -16.830 -0.365 1.00 0.00 46 GLU A CA 15
ATOM 25827 C C . GLU A 1 46 ? -11.033 -16.346 -0.949 1.00 0.00 46 GLU A C 15
ATOM 25828 O O . GLU A 1 46 ? -11.934 -15.942 -0.205 1.00 0.00 46 GLU A O 15
ATOM 25840 N N . ALA A 1 47 ? -11.152 -16.443 -2.280 1.00 0.00 47 ALA A N 15
ATOM 25841 C CA . ALA A 1 47 ? -12.357 -16.019 -3.012 1.00 0.00 47 ALA A CA 15
ATOM 25842 C C . ALA A 1 47 ? -13.525 -16.987 -2.741 1.00 0.00 47 ALA A C 15
ATOM 25843 O O . ALA A 1 47 ? -14.652 -16.554 -2.467 1.00 0.00 47 ALA A O 15
ATOM 25850 N N . ILE A 1 48 ? -13.225 -18.299 -2.826 1.00 0.00 48 ILE A N 15
ATOM 25851 C CA . ILE A 1 48 ? -14.214 -19.388 -2.633 1.00 0.00 48 ILE A CA 15
ATOM 25852 C C . ILE A 1 48 ? -14.881 -19.323 -1.232 1.00 0.00 48 ILE A C 15
ATOM 25853 O O . ILE A 1 48 ? -16.112 -19.395 -1.114 1.00 0.00 48 ILE A O 15
ATOM 25869 N N . SER A 1 49 ? -14.043 -19.160 -0.191 1.00 0.00 49 SER A N 15
ATOM 25870 C CA . SER A 1 49 ? -14.470 -19.194 1.223 1.00 0.00 49 SER A CA 15
ATOM 25871 C C . SER A 1 49 ? -15.189 -17.892 1.617 1.00 0.00 49 SER A C 15
ATOM 25872 O O . SER A 1 49 ? -16.097 -17.914 2.453 1.00 0.00 49 SER A O 15
ATOM 25880 N N . SER A 1 50 ? -14.772 -16.766 1.008 1.00 0.00 50 SER A N 15
ATOM 25881 C CA . SER A 1 50 ? -15.359 -15.442 1.285 1.00 0.00 50 SER A CA 15
ATOM 25882 C C . SER A 1 50 ? -16.744 -15.300 0.638 1.00 0.00 50 SER A C 15
ATOM 25883 O O . SER A 1 50 ? -17.698 -14.832 1.277 1.00 0.00 50 SER A O 15
ATOM 25891 N N . GLY A 1 51 ? -16.841 -15.717 -0.632 1.00 0.00 51 GLY A N 15
ATOM 25892 C CA . GLY A 1 51 ? -18.053 -15.555 -1.426 1.00 0.00 51 GLY A CA 15
ATOM 25893 C C . GLY A 1 51 ? -17.861 -14.534 -2.542 1.00 0.00 51 GLY A C 15
ATOM 25894 O O . GLY A 1 51 ? -17.680 -14.908 -3.703 1.00 0.00 51 GLY A O 15
ATOM 25898 N N . ALA A 1 52 ? -17.863 -13.232 -2.180 1.00 0.00 52 ALA A N 15
ATOM 25899 C CA . ALA A 1 52 ? -17.812 -12.118 -3.163 1.00 0.00 52 ALA A CA 15
ATOM 25900 C C . ALA A 1 52 ? -17.081 -10.874 -2.605 1.00 0.00 52 ALA A C 15
ATOM 25901 O O . ALA A 1 52 ? -17.149 -9.790 -3.205 1.00 0.00 52 ALA A O 15
ATOM 25908 N N . GLU A 1 53 ? -16.362 -11.035 -1.478 1.00 0.00 53 GLU A N 15
ATOM 25909 C CA . GLU A 1 53 ? -15.630 -9.928 -0.820 1.00 0.00 53 GLU A CA 15
ATOM 25910 C C . GLU A 1 53 ? -14.138 -10.002 -1.201 1.00 0.00 53 GLU A C 15
ATOM 25911 O O . GLU A 1 53 ? -13.613 -9.107 -1.881 1.00 0.00 53 GLU A O 15
ATOM 25923 N N . LEU A 1 54 ? -13.474 -11.096 -0.783 1.00 0.00 54 LEU A N 15
ATOM 25924 C CA . LEU A 1 54 ? -12.081 -11.392 -1.167 1.00 0.00 54 LEU A CA 15
ATOM 25925 C C . LEU A 1 54 ? -12.062 -11.994 -2.579 1.00 0.00 54 LEU A C 15
ATOM 25926 O O . LEU A 1 54 ? -13.022 -12.664 -2.988 1.00 0.00 54 LEU A O 15
ATOM 25942 N N . ALA A 1 55 ? -10.970 -11.756 -3.313 1.00 0.00 55 ALA A N 15
ATOM 25943 C CA . ALA A 1 55 ? -10.797 -12.243 -4.692 1.00 0.00 55 ALA A CA 15
ATOM 25944 C C . ALA A 1 55 ? -9.385 -12.801 -4.882 1.00 0.00 55 ALA A C 15
ATOM 25945 O O . ALA A 1 55 ? -8.508 -12.621 -4.025 1.00 0.00 55 ALA A O 15
ATOM 25952 N N . ILE A 1 56 ? -9.194 -13.493 -6.009 1.00 0.00 56 ILE A N 15
ATOM 25953 C CA . ILE A 1 56 ? -7.895 -14.051 -6.408 1.00 0.00 56 ILE A CA 15
ATOM 25954 C C . ILE A 1 56 ? -7.016 -12.914 -6.993 1.00 0.00 56 ILE A C 15
ATOM 25955 O O . ILE A 1 56 ? -7.537 -11.883 -7.441 1.00 0.00 56 ILE A O 15
ATOM 25971 N N . GLY A 1 57 ? -5.690 -13.100 -6.964 1.00 0.00 57 GLY A N 15
ATOM 25972 C CA . GLY A 1 57 ? -4.731 -12.083 -7.419 1.00 0.00 57 GLY A CA 15
ATOM 25973 C C . GLY A 1 57 ? -4.198 -11.238 -6.269 1.00 0.00 57 GLY A C 15
ATOM 25974 O O . GLY A 1 57 ? -3.253 -10.453 -6.440 1.00 0.00 57 GLY A O 15
ATOM 25978 N N . THR A 1 58 ? -4.831 -11.404 -5.097 1.00 0.00 58 THR A N 15
ATOM 25979 C CA . THR A 1 58 ? -4.381 -10.839 -3.823 1.00 0.00 58 THR A CA 15
ATOM 25980 C C . THR A 1 58 ? -3.028 -11.472 -3.418 1.00 0.00 58 THR A C 15
ATOM 25981 O O . THR A 1 58 ? -2.718 -12.593 -3.815 1.00 0.00 58 THR A O 15
ATOM 25992 N N . VAL A 1 59 ? -2.220 -10.730 -2.659 1.00 0.00 59 VAL A N 15
ATOM 25993 C CA . VAL A 1 59 ? -0.887 -11.153 -2.228 1.00 0.00 59 VAL A CA 15
ATOM 25994 C C . VAL A 1 59 ? -0.790 -11.057 -0.697 1.00 0.00 59 VAL A C 15
ATOM 25995 O O . VAL A 1 59 ? -1.082 -10.011 -0.120 1.00 0.00 59 VAL A O 15
ATOM 26008 N N . ARG A 1 60 ? -0.406 -12.163 -0.061 1.00 0.00 60 ARG A N 15
ATOM 26009 C CA . ARG A 1 60 ? -0.155 -12.227 1.382 1.00 0.00 60 ARG A CA 15
ATOM 26010 C C . ARG A 1 60 ? 1.351 -12.070 1.642 1.00 0.00 60 ARG A C 15
ATOM 26011 O O . ARG A 1 60 ? 2.173 -12.716 0.991 1.00 0.00 60 ARG A O 15
ATOM 26032 N N . ILE A 1 61 ? 1.702 -11.211 2.606 1.00 0.00 61 ILE A N 15
ATOM 26033 C CA . ILE A 1 61 ? 3.091 -10.774 2.842 1.00 0.00 61 ILE A CA 15
ATOM 26034 C C . ILE A 1 61 ? 3.400 -10.862 4.348 1.00 0.00 61 ILE A C 15
ATOM 26035 O O . ILE A 1 61 ? 2.888 -10.078 5.146 1.00 0.00 61 ILE A O 15
ATOM 26051 N N . TRP A 1 62 ? 4.225 -11.853 4.721 1.00 0.00 62 TRP A N 15
ATOM 26052 C CA . TRP A 1 62 ? 4.604 -12.118 6.126 1.00 0.00 62 TRP A CA 15
ATOM 26053 C C . TRP A 1 62 ? 5.934 -11.440 6.466 1.00 0.00 62 TRP A C 15
ATOM 26054 O O . TRP A 1 62 ? 6.962 -11.752 5.869 1.00 0.00 62 TRP A O 15
ATOM 26075 N N . ILE A 1 63 ? 5.902 -10.541 7.451 1.00 0.00 63 ILE A N 15
ATOM 26076 C CA . ILE A 1 63 ? 7.098 -9.862 7.984 1.00 0.00 63 ILE A CA 15
ATOM 26077 C C . ILE A 1 63 ? 7.128 -10.041 9.514 1.00 0.00 63 ILE A C 15
ATOM 26078 O O . ILE A 1 63 ? 6.140 -10.499 10.108 1.00 0.00 63 ILE A O 15
ATOM 26094 N N . ARG A 1 64 ? 8.283 -9.742 10.140 1.00 0.00 64 ARG A N 15
ATOM 26095 C CA . ARG A 1 64 ? 8.379 -9.574 11.605 1.00 0.00 64 ARG A CA 15
ATOM 26096 C C . ARG A 1 64 ? 7.400 -8.487 12.092 1.00 0.00 64 ARG A C 15
ATOM 26097 O O . ARG A 1 64 ? 6.988 -7.623 11.306 1.00 0.00 64 ARG A O 15
ATOM 26118 N N . TYR A 1 65 ? 7.035 -8.544 13.385 1.00 0.00 65 TYR A N 15
ATOM 26119 C CA . TYR A 1 65 ? 6.121 -7.570 14.001 1.00 0.00 65 TYR A CA 15
ATOM 26120 C C . TYR A 1 65 ? 6.735 -6.159 13.909 1.00 0.00 65 TYR A C 15
ATOM 26121 O O . TYR A 1 65 ? 7.585 -5.776 14.722 1.00 0.00 65 TYR A O 15
ATOM 26139 N N . ARG A 1 66 ? 6.337 -5.425 12.859 1.00 0.00 66 ARG A N 15
ATOM 26140 C CA . ARG A 1 66 ? 6.851 -4.087 12.563 1.00 0.00 66 ARG A CA 15
ATOM 26141 C C . ARG A 1 66 ? 5.747 -3.051 12.815 1.00 0.00 66 ARG A C 15
ATOM 26142 O O . ARG A 1 66 ? 4.711 -3.049 12.144 1.00 0.00 66 ARG A O 15
ATOM 26163 N N . LYS A 1 67 ? 6.012 -2.167 13.790 1.00 0.00 67 LYS A N 15
ATOM 26164 C CA . LYS A 1 67 ? 5.083 -1.107 14.244 1.00 0.00 67 LYS A CA 15
ATOM 26165 C C . LYS A 1 67 ? 5.080 0.107 13.275 1.00 0.00 67 LYS A C 15
ATOM 26166 O O . LYS A 1 67 ? 4.367 1.086 13.499 1.00 0.00 67 LYS A O 15
ATOM 26185 N N . ASP A 1 68 ? 5.870 0.012 12.196 1.00 0.00 68 ASP A N 15
ATOM 26186 C CA . ASP A 1 68 ? 6.120 1.116 11.242 1.00 0.00 68 ASP A CA 15
ATOM 26187 C C . ASP A 1 68 ? 5.117 1.055 10.067 1.00 0.00 68 ASP A C 15
ATOM 26188 O O . ASP A 1 68 ? 4.899 2.059 9.376 1.00 0.00 68 ASP A O 15
ATOM 26197 N N . ILE A 1 69 ? 4.497 -0.128 9.863 1.00 0.00 69 ILE A N 15
ATOM 26198 C CA . ILE A 1 69 ? 3.562 -0.363 8.743 1.00 0.00 69 ILE A CA 15
ATOM 26199 C C . ILE A 1 69 ? 2.175 0.214 9.067 1.00 0.00 69 ILE A C 15
ATOM 26200 O O . ILE A 1 69 ? 1.656 0.018 10.171 1.00 0.00 69 ILE A O 15
ATOM 26216 N N . ASN A 1 70 ? 1.591 0.911 8.093 1.00 0.00 70 ASN A N 15
ATOM 26217 C CA . ASN A 1 70 ? 0.187 1.361 8.135 1.00 0.00 70 ASN A CA 15
ATOM 26218 C C . ASN A 1 70 ? -0.486 0.935 6.813 1.00 0.00 70 ASN A C 15
ATOM 26219 O O . ASN A 1 70 ? 0.207 0.550 5.857 1.00 0.00 70 ASN A O 15
ATOM 26230 N N . ALA A 1 71 ? -1.831 0.992 6.763 1.00 0.00 71 ALA A N 15
ATOM 26231 C CA . ALA A 1 71 ? -2.606 0.700 5.536 1.00 0.00 71 ALA A CA 15
ATOM 26232 C C . ALA A 1 71 ? -2.310 1.740 4.436 1.00 0.00 71 ALA A C 15
ATOM 26233 O O . ALA A 1 71 ? -2.455 1.457 3.244 1.00 0.00 71 ALA A O 15
ATOM 26240 N N . THR A 1 72 ? -1.844 2.930 4.865 1.00 0.00 72 THR A N 15
ATOM 26241 C CA . THR A 1 72 ? -1.420 4.016 3.961 1.00 0.00 72 THR A CA 15
ATOM 26242 C C . THR A 1 72 ? 0.035 3.814 3.459 1.00 0.00 72 THR A C 15
ATOM 26243 O O . THR A 1 72 ? 0.689 4.761 3.021 1.00 0.00 72 THR A O 15
ATOM 26254 N N . SER A 1 73 ? 0.535 2.571 3.553 1.00 0.00 73 SER A N 15
ATOM 26255 C CA . SER A 1 73 ? 1.771 2.136 2.891 1.00 0.00 73 SER A CA 15
ATOM 26256 C C . SER A 1 73 ? 1.406 1.210 1.714 1.00 0.00 73 SER A C 15
ATOM 26257 O O . SER A 1 73 ? 0.441 0.452 1.794 1.00 0.00 73 SER A O 15
ATOM 26265 N N . ARG A 1 74 ? 2.142 1.319 0.603 1.00 0.00 74 ARG A N 15
ATOM 26266 C CA . ARG A 1 74 ? 2.057 0.392 -0.533 1.00 0.00 74 ARG A CA 15
ATOM 26267 C C . ARG A 1 74 ? 3.323 -0.465 -0.531 1.00 0.00 74 ARG A C 15
ATOM 26268 O O . ARG A 1 74 ? 4.430 0.053 -0.378 1.00 0.00 74 ARG A O 15
ATOM 26289 N N . ILE A 1 75 ? 3.159 -1.772 -0.689 1.00 0.00 75 ILE A N 15
ATOM 26290 C CA . ILE A 1 75 ? 4.260 -2.727 -0.566 1.00 0.00 75 ILE A CA 15
ATOM 26291 C C . ILE A 1 75 ? 4.866 -3.024 -1.959 1.00 0.00 75 ILE A C 15
ATOM 26292 O O . ILE A 1 75 ? 4.397 -3.901 -2.682 1.00 0.00 75 ILE A O 15
ATOM 26308 N N . LYS A 1 76 ? 5.897 -2.250 -2.338 1.00 0.00 76 LYS A N 15
ATOM 26309 C CA . LYS A 1 76 ? 6.587 -2.422 -3.627 1.00 0.00 76 LYS A CA 15
ATOM 26310 C C . LYS A 1 76 ? 7.706 -3.468 -3.477 1.00 0.00 76 LYS A C 15
ATOM 26311 O O . LYS A 1 76 ? 8.752 -3.186 -2.900 1.00 0.00 76 LYS A O 15
ATOM 26330 N N . VAL A 1 77 ? 7.484 -4.658 -4.023 1.00 0.00 77 VAL A N 15
ATOM 26331 C CA . VAL A 1 77 ? 8.350 -5.828 -3.785 1.00 0.00 77 VAL A CA 15
ATOM 26332 C C . VAL A 1 77 ? 9.632 -5.757 -4.636 1.00 0.00 77 VAL A C 15
ATOM 26333 O O . VAL A 1 77 ? 9.573 -5.498 -5.836 1.00 0.00 77 VAL A O 15
ATOM 26346 N N . SER A 1 78 ? 10.786 -5.957 -3.976 1.00 0.00 78 SER A N 15
ATOM 26347 C CA . SER A 1 78 ? 12.125 -5.809 -4.588 1.00 0.00 78 SER A CA 15
ATOM 26348 C C . SER A 1 78 ? 12.648 -7.115 -5.219 1.00 0.00 78 SER A C 15
ATOM 26349 O O . SER A 1 78 ? 13.541 -7.076 -6.072 1.00 0.00 78 SER A O 15
ATOM 26357 N N . THR A 1 79 ? 12.083 -8.259 -4.810 1.00 0.00 79 THR A N 15
ATOM 26358 C CA . THR A 1 79 ? 12.586 -9.598 -5.202 1.00 0.00 79 THR A CA 15
ATOM 26359 C C . THR A 1 79 ? 11.423 -10.524 -5.616 1.00 0.00 79 THR A C 15
ATOM 26360 O O . THR A 1 79 ? 10.269 -10.090 -5.692 1.00 0.00 79 THR A O 15
ATOM 26371 N N . GLY A 1 80 ? 11.754 -11.789 -5.936 1.00 0.00 80 GLY A N 15
ATOM 26372 C CA . GLY A 1 80 ? 10.757 -12.819 -6.229 1.00 0.00 80 GLY A CA 15
ATOM 26373 C C . GLY A 1 80 ? 9.984 -12.584 -7.530 1.00 0.00 80 GLY A C 15
ATOM 26374 O O . GLY A 1 80 ? 10.516 -11.957 -8.457 1.00 0.00 80 GLY A O 15
ATOM 26378 N N . PRO A 1 81 ? 8.705 -13.074 -7.628 1.00 0.00 81 PRO A N 15
ATOM 26379 C CA . PRO A 1 81 ? 7.885 -12.966 -8.863 1.00 0.00 81 PRO A CA 15
ATOM 26380 C C . PRO A 1 81 ? 7.233 -11.579 -9.045 1.00 0.00 81 PRO A C 15
ATOM 26381 O O . PRO A 1 81 ? 6.719 -11.271 -10.126 1.00 0.00 81 PRO A O 15
ATOM 26392 N N . LEU A 1 82 ? 7.251 -10.756 -7.982 1.00 0.00 82 LEU A N 15
ATOM 26393 C CA . LEU A 1 82 ? 6.612 -9.424 -7.969 1.00 0.00 82 LEU A CA 15
ATOM 26394 C C . LEU A 1 82 ? 7.677 -8.307 -7.897 1.00 0.00 82 LEU A C 15
ATOM 26395 O O . LEU A 1 82 ? 7.377 -7.180 -7.483 1.00 0.00 82 LEU A O 15
ATOM 26411 N N . ALA A 1 83 ? 8.911 -8.625 -8.338 1.00 0.00 83 ALA A N 15
ATOM 26412 C CA . ALA A 1 83 ? 10.043 -7.673 -8.347 1.00 0.00 83 ALA A CA 15
ATOM 26413 C C . ALA A 1 83 ? 9.778 -6.519 -9.335 1.00 0.00 83 ALA A C 15
ATOM 26414 O O . ALA A 1 83 ? 9.802 -6.719 -10.559 1.00 0.00 83 ALA A O 15
ATOM 26421 N N . GLY A 1 84 ? 9.479 -5.330 -8.784 1.00 0.00 84 GLY A N 15
ATOM 26422 C CA . GLY A 1 84 ? 9.142 -4.134 -9.562 1.00 0.00 84 GLY A CA 15
ATOM 26423 C C . GLY A 1 84 ? 7.705 -3.677 -9.321 1.00 0.00 84 GLY A C 15
ATOM 26424 O O . GLY A 1 84 ? 7.418 -2.474 -9.380 1.00 0.00 84 GLY A O 15
ATOM 26428 N N . ARG A 1 85 ? 6.804 -4.636 -9.018 1.00 0.00 85 ARG A N 15
ATOM 26429 C CA . ARG A 1 85 ? 5.365 -4.356 -8.812 1.00 0.00 85 ARG A CA 15
ATOM 26430 C C . ARG A 1 85 ? 5.156 -3.598 -7.493 1.00 0.00 85 ARG A C 15
ATOM 26431 O O . ARG A 1 85 ? 5.797 -3.906 -6.484 1.00 0.00 85 ARG A O 15
ATOM 26452 N N . VAL A 1 86 ? 4.256 -2.612 -7.525 1.00 0.00 86 VAL A N 15
ATOM 26453 C CA . VAL A 1 86 ? 3.875 -1.817 -6.355 1.00 0.00 86 VAL A CA 15
ATOM 26454 C C . VAL A 1 86 ? 2.480 -2.274 -5.871 1.00 0.00 86 VAL A C 15
ATOM 26455 O O . VAL A 1 86 ? 1.427 -1.836 -6.362 1.00 0.00 86 VAL A O 15
ATOM 26468 N N . LEU A 1 87 ? 2.520 -3.252 -4.958 1.00 0.00 87 LEU A N 15
ATOM 26469 C CA . LEU A 1 87 ? 1.332 -3.837 -4.326 1.00 0.00 87 LEU A CA 15
ATOM 26470 C C . LEU A 1 87 ? 0.718 -2.800 -3.362 1.00 0.00 87 LEU A C 15
ATOM 26471 O O . LEU A 1 87 ? 1.421 -1.963 -2.808 1.00 0.00 87 LEU A O 15
ATOM 26487 N N . ASN A 1 88 ? -0.598 -2.852 -3.196 1.00 0.00 88 ASN A N 15
ATOM 26488 C CA . ASN A 1 88 ? -1.372 -1.887 -2.382 1.00 0.00 88 ASN A CA 15
ATOM 26489 C C . ASN A 1 88 ? -2.118 -2.666 -1.302 1.00 0.00 88 ASN A C 15
ATOM 26490 O O . ASN A 1 88 ? -2.705 -3.707 -1.611 1.00 0.00 88 ASN A O 15
ATOM 26501 N N . ILE A 1 89 ? -2.144 -2.143 -0.061 1.00 0.00 89 ILE A N 15
ATOM 26502 C CA . ILE A 1 89 ? -2.713 -2.866 1.089 1.00 0.00 89 ILE A CA 15
ATOM 26503 C C . ILE A 1 89 ? -4.244 -2.758 1.024 1.00 0.00 89 ILE A C 15
ATOM 26504 O O . ILE A 1 89 ? -4.825 -1.748 1.434 1.00 0.00 89 ILE A O 15
ATOM 26520 N N . ILE A 1 90 ? -4.880 -3.791 0.433 1.00 0.00 90 ILE A N 15
ATOM 26521 C CA . ILE A 1 90 ? -6.347 -3.865 0.276 1.00 0.00 90 ILE A CA 15
ATOM 26522 C C . ILE A 1 90 ? -7.012 -4.345 1.593 1.00 0.00 90 ILE A C 15
ATOM 26523 O O . ILE A 1 90 ? -7.651 -5.404 1.665 1.00 0.00 90 ILE A O 15
ATOM 26539 N N . GLY A 1 91 ? -6.856 -3.518 2.634 1.00 0.00 91 GLY A N 15
ATOM 26540 C CA . GLY A 1 91 ? -7.324 -3.822 3.978 1.00 0.00 91 GLY A CA 15
ATOM 26541 C C . GLY A 1 91 ? -6.545 -3.015 5.000 1.00 0.00 91 GLY A C 15
ATOM 26542 O O . GLY A 1 91 ? -6.557 -1.778 4.954 1.00 0.00 91 GLY A O 15
ATOM 26546 N N . GLN A 1 92 ? -5.830 -3.714 5.891 1.00 0.00 92 GLN A N 15
ATOM 26547 C CA . GLN A 1 92 ? -5.046 -3.097 6.969 1.00 0.00 92 GLN A CA 15
ATOM 26548 C C . GLN A 1 92 ? -4.030 -4.123 7.517 1.00 0.00 92 GLN A C 15
ATOM 26549 O O . GLN A 1 92 ? -4.372 -5.306 7.624 1.00 0.00 92 GLN A O 15
ATOM 26563 N N . PRO A 1 93 ? -2.776 -3.689 7.886 1.00 0.00 93 PRO A N 15
ATOM 26564 C CA . PRO A 1 93 ? -1.713 -4.606 8.370 1.00 0.00 93 PRO A CA 15
ATOM 26565 C C . PRO A 1 93 ? -2.161 -5.332 9.656 1.00 0.00 93 PRO A C 15
ATOM 26566 O O . PRO A 1 93 ? -2.420 -4.687 10.681 1.00 0.00 93 PRO A O 15
ATOM 26577 N N . LEU A 1 94 ? -2.285 -6.661 9.562 1.00 0.00 94 LEU A N 15
ATOM 26578 C CA . LEU A 1 94 ? -2.880 -7.504 10.611 1.00 0.00 94 LEU A CA 15
ATOM 26579 C C . LEU A 1 94 ? -1.763 -8.091 11.507 1.00 0.00 94 LEU A C 15
ATOM 26580 O O . LEU A 1 94 ? -1.024 -8.963 11.065 1.00 0.00 94 LEU A O 15
ATOM 26596 N N . PRO A 1 95 ? -1.612 -7.616 12.783 1.00 0.00 95 PRO A N 15
ATOM 26597 C CA . PRO A 1 95 ? -0.710 -8.260 13.768 1.00 0.00 95 PRO A CA 15
ATOM 26598 C C . PRO A 1 95 ? -1.344 -9.565 14.295 1.00 0.00 95 PRO A C 15
ATOM 26599 O O . PRO A 1 95 ? -2.551 -9.591 14.596 1.00 0.00 95 PRO A O 15
ATOM 26610 N N . ASP A 1 96 ? -0.552 -10.652 14.394 1.00 0.00 96 ASP A N 15
ATOM 26611 C CA . ASP A 1 96 ? -1.099 -11.963 14.816 1.00 0.00 96 ASP A CA 15
ATOM 26612 C C . ASP A 1 96 ? -1.395 -11.960 16.344 1.00 0.00 96 ASP A C 15
ATOM 26613 O O . ASP A 1 96 ? -1.043 -11.007 17.058 1.00 0.00 96 ASP A O 15
ATOM 26622 N N . ALA A 1 97 ? -2.011 -13.050 16.833 1.00 0.00 97 ALA A N 15
ATOM 26623 C CA . ALA A 1 97 ? -2.490 -13.165 18.231 1.00 0.00 97 ALA A CA 15
ATOM 26624 C C . ALA A 1 97 ? -1.345 -13.280 19.252 1.00 0.00 97 ALA A C 15
ATOM 26625 O O . ALA A 1 97 ? -1.535 -12.957 20.432 1.00 0.00 97 ALA A O 15
ATOM 26632 N N . ALA A 1 98 ? -0.170 -13.742 18.809 1.00 0.00 98 ALA A N 15
ATOM 26633 C CA . ALA A 1 98 ? 1.031 -13.821 19.673 1.00 0.00 98 ALA A CA 15
ATOM 26634 C C . ALA A 1 98 ? 1.909 -12.559 19.528 1.00 0.00 98 ALA A C 15
ATOM 26635 O O . ALA A 1 98 ? 2.802 -12.336 20.353 1.00 0.00 98 ALA A O 15
ATOM 26642 N N . ARG A 1 99 ? 1.632 -11.739 18.476 1.00 0.00 99 ARG A N 15
ATOM 26643 C CA . ARG A 1 99 ? 2.417 -10.517 18.135 1.00 0.00 99 ARG A CA 15
ATOM 26644 C C . ARG A 1 99 ? 3.886 -10.876 17.788 1.00 0.00 99 ARG A C 15
ATOM 26645 O O . ARG A 1 99 ? 4.810 -10.069 17.975 1.00 0.00 99 ARG A O 15
ATOM 26666 N N . THR A 1 100 ? 4.070 -12.085 17.233 1.00 0.00 100 THR A N 15
ATOM 26667 C CA . THR A 1 100 ? 5.374 -12.585 16.773 1.00 0.00 100 THR A CA 15
ATOM 26668 C C . THR A 1 100 ? 5.661 -12.128 15.324 1.00 0.00 100 THR A C 15
ATOM 26669 O O . THR A 1 100 ? 6.811 -12.153 14.871 1.00 0.00 100 THR A O 15
ATOM 26680 N N . ARG A 1 101 ? 4.607 -11.679 14.624 1.00 0.00 101 ARG A N 15
ATOM 26681 C CA . ARG A 1 101 ? 4.673 -11.322 13.202 1.00 0.00 101 ARG A CA 15
ATOM 26682 C C . ARG A 1 101 ? 3.617 -10.250 12.869 1.00 0.00 101 ARG A C 15
ATOM 26683 O O . ARG A 1 101 ? 2.675 -9.993 13.648 1.00 0.00 101 ARG A O 15
ATOM 26704 N N . LEU A 1 102 ? 3.784 -9.659 11.683 1.00 0.00 102 LEU A N 15
ATOM 26705 C CA . LEU A 1 102 ? 2.820 -8.748 11.070 1.00 0.00 102 LEU A CA 15
ATOM 26706 C C . LEU A 1 102 ? 2.427 -9.358 9.702 1.00 0.00 102 LEU A C 15
ATOM 26707 O O . LEU A 1 102 ? 3.242 -9.392 8.773 1.00 0.00 102 LEU A O 15
ATOM 26723 N N . GLU A 1 103 ? 1.197 -9.879 9.610 1.00 0.00 103 GLU A N 15
ATOM 26724 C CA . GLU A 1 103 ? 0.643 -10.433 8.359 1.00 0.00 103 GLU A CA 15
ATOM 26725 C C . GLU A 1 103 ? -0.013 -9.305 7.546 1.00 0.00 103 GLU A C 15
ATOM 26726 O O . GLU A 1 103 ? -1.114 -8.846 7.869 1.00 0.00 103 GLU A O 15
ATOM 26738 N N . ILE A 1 104 ? 0.706 -8.836 6.527 1.00 0.00 104 ILE A N 15
ATOM 26739 C CA . ILE A 1 104 ? 0.226 -7.816 5.584 1.00 0.00 104 ILE A CA 15
ATOM 26740 C C . ILE A 1 104 ? -0.607 -8.510 4.481 1.00 0.00 104 ILE A C 15
ATOM 26741 O O . ILE A 1 104 ? -0.309 -9.648 4.100 1.00 0.00 104 ILE A O 15
ATOM 26757 N N . LEU A 1 105 ? -1.647 -7.833 3.988 1.00 0.00 105 LEU A N 15
ATOM 26758 C CA . LEU A 1 105 ? -2.403 -8.267 2.797 1.00 0.00 105 LEU A CA 15
ATOM 26759 C C . LEU A 1 105 ? -2.356 -7.131 1.769 1.00 0.00 105 LEU A C 15
ATOM 26760 O O . LEU A 1 105 ? -2.403 -5.951 2.132 1.00 0.00 105 LEU A O 15
ATOM 26776 N N . CYS A 1 106 ? -2.262 -7.502 0.499 1.00 0.00 106 CYS A N 15
ATOM 26777 C CA . CYS A 1 106 ? -2.010 -6.566 -0.609 1.00 0.00 106 CYS A CA 15
ATOM 26778 C C . CYS A 1 106 ? -2.626 -7.089 -1.907 1.00 0.00 106 CYS A C 15
ATOM 26779 O O . CYS A 1 106 ? -3.229 -8.148 -1.917 1.00 0.00 106 CYS A O 15
ATOM 26787 N N . ARG A 1 107 ? -2.539 -6.292 -2.979 1.00 0.00 107 ARG A N 15
ATOM 26788 C CA . ARG A 1 107 ? -2.842 -6.741 -4.350 1.00 0.00 107 ARG A CA 15
ATOM 26789 C C . ARG A 1 107 ? -2.207 -5.771 -5.358 1.00 0.00 107 ARG A C 15
ATOM 26790 O O . ARG A 1 107 ? -1.954 -4.609 -5.032 1.00 0.00 107 ARG A O 15
ATOM 26811 N N . GLU A 1 108 ? -1.943 -6.275 -6.573 1.00 0.00 108 GLU A N 15
ATOM 26812 C CA . GLU A 1 108 ? -1.381 -5.494 -7.689 1.00 0.00 108 GLU A CA 15
ATOM 26813 C C . GLU A 1 108 ? -2.247 -4.264 -8.017 1.00 0.00 108 GLU A C 15
ATOM 26814 O O . GLU A 1 108 ? -3.482 -4.314 -7.919 1.00 0.00 108 GLU A O 15
ATOM 26826 N N . GLY A 1 109 ? -1.576 -3.168 -8.413 1.00 0.00 109 GLY A N 15
ATOM 26827 C CA . GLY A 1 109 ? -2.252 -1.962 -8.896 1.00 0.00 109 GLY A CA 15
ATOM 26828 C C . GLY A 1 109 ? -2.474 -1.996 -10.407 1.00 0.00 109 GLY A C 15
ATOM 26829 O O . GLY A 1 109 ? -2.407 -0.957 -11.084 1.00 0.00 109 GLY A O 15
ATOM 26833 N N . ALA A 1 110 ? -2.755 -3.210 -10.921 1.00 0.00 110 ALA A N 15
ATOM 26834 C CA . ALA A 1 110 ? -2.953 -3.494 -12.346 1.00 0.00 110 ALA A CA 15
ATOM 26835 C C . ALA A 1 110 ? -3.553 -4.907 -12.502 1.00 0.00 110 ALA A C 15
ATOM 26836 O O . ALA A 1 110 ? -2.826 -5.907 -12.528 1.00 0.00 110 ALA A O 15
ATOM 26843 N N . GLU A 1 111 ? -4.893 -4.973 -12.539 1.00 0.00 111 GLU A N 15
ATOM 26844 C CA . GLU A 1 111 ? -5.658 -6.228 -12.714 1.00 0.00 111 GLU A CA 15
ATOM 26845 C C . GLU A 1 111 ? -6.227 -6.336 -14.145 1.00 0.00 111 GLU A C 15
ATOM 26846 O O . GLU A 1 111 ? -6.901 -7.313 -14.481 1.00 0.00 111 GLU A O 15
ATOM 26858 N N . LYS A 1 112 ? -5.951 -5.322 -14.976 1.00 0.00 112 LYS A N 15
ATOM 26859 C CA . LYS A 1 112 ? -6.496 -5.202 -16.347 1.00 0.00 112 LYS A CA 15
ATOM 26860 C C . LYS A 1 112 ? -5.374 -4.910 -17.383 1.00 0.00 112 LYS A C 15
ATOM 26861 O O . LYS A 1 112 ? -4.350 -4.286 -17.018 1.00 0.00 112 LYS A O 15
ATOM 26881 N N . MET A 1 1 ? 11.186 -27.441 4.925 1.00 0.00 1 MET A N 16
ATOM 26882 C CA . MET A 1 1 ? 9.881 -27.089 5.512 1.00 0.00 1 MET A CA 16
ATOM 26883 C C . MET A 1 1 ? 9.420 -25.731 4.954 1.00 0.00 1 MET A C 16
ATOM 26884 O O . MET A 1 1 ? 10.160 -24.739 5.045 1.00 0.00 1 MET A O 16
ATOM 26900 N N . ASN A 1 2 ? 8.204 -25.692 4.366 1.00 0.00 2 ASN A N 16
ATOM 26901 C CA . ASN A 1 2 ? 7.606 -24.453 3.846 1.00 0.00 2 ASN A CA 16
ATOM 26902 C C . ASN A 1 2 ? 6.937 -23.708 5.010 1.00 0.00 2 ASN A C 16
ATOM 26903 O O . ASN A 1 2 ? 5.724 -23.805 5.233 1.00 0.00 2 ASN A O 16
ATOM 26914 N N . ILE A 1 3 ? 7.780 -23.051 5.810 1.00 0.00 3 ILE A N 16
ATOM 26915 C CA . ILE A 1 3 ? 7.354 -22.183 6.917 1.00 0.00 3 ILE A CA 16
ATOM 26916 C C . ILE A 1 3 ? 7.368 -20.719 6.432 1.00 0.00 3 ILE A C 16
ATOM 26917 O O . ILE A 1 3 ? 8.087 -20.388 5.485 1.00 0.00 3 ILE A O 16
ATOM 26933 N N . GLY A 1 4 ? 6.598 -19.847 7.103 1.00 0.00 4 GLY A N 16
ATOM 26934 C CA . GLY A 1 4 ? 6.400 -18.456 6.662 1.00 0.00 4 GLY A CA 16
ATOM 26935 C C . GLY A 1 4 ? 7.485 -17.494 7.134 1.00 0.00 4 GLY A C 16
ATOM 26936 O O . GLY A 1 4 ? 7.234 -16.286 7.254 1.00 0.00 4 GLY A O 16
ATOM 26940 N N . ARG A 1 5 ? 8.692 -18.036 7.393 1.00 0.00 5 ARG A N 16
ATOM 26941 C CA . ARG A 1 5 ? 9.872 -17.255 7.789 1.00 0.00 5 ARG A CA 16
ATOM 26942 C C . ARG A 1 5 ? 10.239 -16.239 6.701 1.00 0.00 5 ARG A C 16
ATOM 26943 O O . ARG A 1 5 ? 10.144 -16.547 5.506 1.00 0.00 5 ARG A O 16
ATOM 26964 N N . LEU A 1 6 ? 10.700 -15.057 7.138 1.00 0.00 6 LEU A N 16
ATOM 26965 C CA . LEU A 1 6 ? 10.893 -13.888 6.275 1.00 0.00 6 LEU A CA 16
ATOM 26966 C C . LEU A 1 6 ? 12.085 -14.109 5.318 1.00 0.00 6 LEU A C 16
ATOM 26967 O O . LEU A 1 6 ? 13.252 -13.925 5.688 1.00 0.00 6 LEU A O 16
ATOM 26983 N N . ARG A 1 7 ? 11.751 -14.558 4.091 1.00 0.00 7 ARG A N 16
ATOM 26984 C CA . ARG A 1 7 ? 12.721 -15.013 3.062 1.00 0.00 7 ARG A CA 16
ATOM 26985 C C . ARG A 1 7 ? 13.019 -13.922 2.013 1.00 0.00 7 ARG A C 16
ATOM 26986 O O . ARG A 1 7 ? 14.158 -13.788 1.546 1.00 0.00 7 ARG A O 16
ATOM 27007 N N . ASP A 1 8 ? 11.988 -13.150 1.656 1.00 0.00 8 ASP A N 16
ATOM 27008 C CA . ASP A 1 8 ? 12.041 -12.102 0.619 1.00 0.00 8 ASP A CA 16
ATOM 27009 C C . ASP A 1 8 ? 12.279 -10.738 1.300 1.00 0.00 8 ASP A C 16
ATOM 27010 O O . ASP A 1 8 ? 12.608 -10.684 2.490 1.00 0.00 8 ASP A O 16
ATOM 27019 N N . ARG A 1 9 ? 12.099 -9.640 0.535 1.00 0.00 9 ARG A N 16
ATOM 27020 C CA . ARG A 1 9 ? 12.115 -8.255 1.063 1.00 0.00 9 ARG A CA 16
ATOM 27021 C C . ARG A 1 9 ? 11.182 -7.357 0.239 1.00 0.00 9 ARG A C 16
ATOM 27022 O O . ARG A 1 9 ? 11.056 -7.524 -0.981 1.00 0.00 9 ARG A O 16
ATOM 27043 N N . ILE A 1 10 ? 10.559 -6.378 0.920 1.00 0.00 10 ILE A N 16
ATOM 27044 C CA . ILE A 1 10 ? 9.704 -5.349 0.287 1.00 0.00 10 ILE A CA 16
ATOM 27045 C C . ILE A 1 10 ? 10.167 -3.971 0.740 1.00 0.00 10 ILE A C 16
ATOM 27046 O O . ILE A 1 10 ? 10.693 -3.832 1.849 1.00 0.00 10 ILE A O 16
ATOM 27062 N N . THR A 1 11 ? 9.961 -2.969 -0.103 1.00 0.00 11 THR A N 16
ATOM 27063 C CA . THR A 1 11 ? 10.157 -1.575 0.263 1.00 0.00 11 THR A CA 16
ATOM 27064 C C . THR A 1 11 ? 8.787 -0.920 0.527 1.00 0.00 11 THR A C 16
ATOM 27065 O O . THR A 1 11 ? 7.892 -0.950 -0.335 1.00 0.00 11 THR A O 16
ATOM 27076 N N . ILE A 1 12 ? 8.636 -0.372 1.736 1.00 0.00 12 ILE A N 16
ATOM 27077 C CA . ILE A 1 12 ? 7.411 0.309 2.169 1.00 0.00 12 ILE A CA 16
ATOM 27078 C C . ILE A 1 12 ? 7.306 1.680 1.480 1.00 0.00 12 ILE A C 16
ATOM 27079 O O . ILE A 1 12 ? 8.167 2.547 1.678 1.00 0.00 12 ILE A O 16
ATOM 27095 N N . GLN A 1 13 ? 6.262 1.860 0.661 1.00 0.00 13 GLN A N 16
ATOM 27096 C CA . GLN A 1 13 ? 5.922 3.168 0.097 1.00 0.00 13 GLN A CA 16
ATOM 27097 C C . GLN A 1 13 ? 5.094 3.928 1.141 1.00 0.00 13 GLN A C 16
ATOM 27098 O O . GLN A 1 13 ? 3.908 3.645 1.349 1.00 0.00 13 GLN A O 16
ATOM 27112 N N . THR A 1 14 ? 5.780 4.820 1.844 1.00 0.00 14 THR A N 16
ATOM 27113 C CA . THR A 1 14 ? 5.174 5.744 2.799 1.00 0.00 14 THR A CA 16
ATOM 27114 C C . THR A 1 14 ? 4.608 6.956 2.034 1.00 0.00 14 THR A C 16
ATOM 27115 O O . THR A 1 14 ? 5.211 7.413 1.064 1.00 0.00 14 THR A O 16
ATOM 27126 N N . LEU A 1 15 ? 3.437 7.455 2.461 1.00 0.00 15 LEU A N 16
ATOM 27127 C CA . LEU A 1 15 ? 2.694 8.510 1.749 1.00 0.00 15 LEU A CA 16
ATOM 27128 C C . LEU A 1 15 ? 2.743 9.804 2.564 1.00 0.00 15 LEU A C 16
ATOM 27129 O O . LEU A 1 15 ? 2.219 9.859 3.679 1.00 0.00 15 LEU A O 16
ATOM 27145 N N . LYS A 1 16 ? 3.414 10.826 2.027 1.00 0.00 16 LYS A N 16
ATOM 27146 C CA . LYS A 1 16 ? 3.440 12.162 2.631 1.00 0.00 16 LYS A CA 16
ATOM 27147 C C . LYS A 1 16 ? 2.489 13.104 1.877 1.00 0.00 16 LYS A C 16
ATOM 27148 O O . LYS A 1 16 ? 2.690 13.395 0.687 1.00 0.00 16 LYS A O 16
ATOM 27167 N N . GLN A 1 17 ? 1.436 13.538 2.586 1.00 0.00 17 GLN A N 16
ATOM 27168 C CA . GLN A 1 17 ? 0.531 14.592 2.135 1.00 0.00 17 GLN A CA 16
ATOM 27169 C C . GLN A 1 17 ? 1.261 15.937 2.308 1.00 0.00 17 GLN A C 16
ATOM 27170 O O . GLN A 1 17 ? 1.242 16.531 3.391 1.00 0.00 17 GLN A O 16
ATOM 27184 N N . THR A 1 18 ? 1.977 16.359 1.261 1.00 0.00 18 THR A N 16
ATOM 27185 C CA . THR A 1 18 ? 2.825 17.550 1.298 1.00 0.00 18 THR A CA 16
ATOM 27186 C C . THR A 1 18 ? 2.022 18.770 0.838 1.00 0.00 18 THR A C 16
ATOM 27187 O O . THR A 1 18 ? 1.671 18.868 -0.335 1.00 0.00 18 THR A O 16
ATOM 27198 N N . ARG A 1 19 ? 1.719 19.685 1.765 1.00 0.00 19 ARG A N 16
ATOM 27199 C CA . ARG A 1 19 ? 0.953 20.901 1.455 1.00 0.00 19 ARG A CA 16
ATOM 27200 C C . ARG A 1 19 ? 1.806 21.888 0.618 1.00 0.00 19 ARG A C 16
ATOM 27201 O O . ARG A 1 19 ? 3.043 21.812 0.622 1.00 0.00 19 ARG A O 16
ATOM 27222 N N . ASP A 1 20 ? 1.140 22.801 -0.097 1.00 0.00 20 ASP A N 16
ATOM 27223 C CA . ASP A 1 20 ? 1.798 23.758 -1.010 1.00 0.00 20 ASP A CA 16
ATOM 27224 C C . ASP A 1 20 ? 1.669 25.185 -0.447 1.00 0.00 20 ASP A C 16
ATOM 27225 O O . ASP A 1 20 ? 0.832 25.434 0.430 1.00 0.00 20 ASP A O 16
ATOM 27234 N N . ILE A 1 21 ? 2.483 26.118 -0.982 1.00 0.00 21 ILE A N 16
ATOM 27235 C CA . ILE A 1 21 ? 2.471 27.561 -0.634 1.00 0.00 21 ILE A CA 16
ATOM 27236 C C . ILE A 1 21 ? 1.114 28.257 -0.967 1.00 0.00 21 ILE A C 16
ATOM 27237 O O . ILE A 1 21 ? 0.845 29.370 -0.496 1.00 0.00 21 ILE A O 16
ATOM 27253 N N . THR A 1 22 ? 0.230 27.568 -1.718 1.00 0.00 22 THR A N 16
ATOM 27254 C CA . THR A 1 22 ? -1.110 28.080 -2.079 1.00 0.00 22 THR A CA 16
ATOM 27255 C C . THR A 1 22 ? -2.155 27.339 -1.202 1.00 0.00 22 THR A C 16
ATOM 27256 O O . THR A 1 22 ? -3.261 27.825 -0.963 1.00 0.00 22 THR A O 16
ATOM 27267 N N . GLY A 1 23 ? -1.747 26.139 -0.745 1.00 0.00 23 GLY A N 16
ATOM 27268 C CA . GLY A 1 23 ? -2.530 25.308 0.170 1.00 0.00 23 GLY A CA 16
ATOM 27269 C C . GLY A 1 23 ? -3.216 24.155 -0.523 1.00 0.00 23 GLY A C 16
ATOM 27270 O O . GLY A 1 23 ? -4.393 23.877 -0.268 1.00 0.00 23 GLY A O 16
ATOM 27274 N N . GLU A 1 24 ? -2.479 23.465 -1.404 1.00 0.00 24 GLU A N 16
ATOM 27275 C CA . GLU A 1 24 ? -2.950 22.248 -2.085 1.00 0.00 24 GLU A CA 16
ATOM 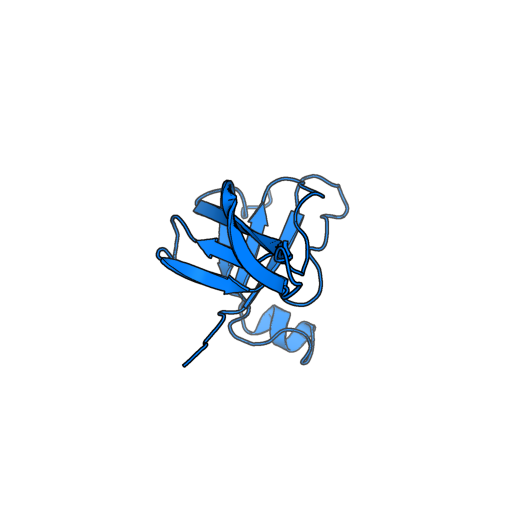27276 C C . GLU A 1 24 ? -2.231 21.042 -1.465 1.00 0.00 24 GLU A C 16
ATOM 27277 O O . GLU A 1 24 ? -1.102 21.182 -0.979 1.00 0.00 24 GLU A O 16
ATOM 27289 N N . ILE A 1 25 ? -2.886 19.872 -1.453 1.00 0.00 25 ILE A N 16
ATOM 27290 C CA . ILE A 1 25 ? -2.345 18.658 -0.816 1.00 0.00 25 ILE A CA 16
ATOM 27291 C C . ILE A 1 25 ? -1.712 17.736 -1.885 1.00 0.00 25 ILE A C 16
ATOM 27292 O O . ILE A 1 25 ? -2.422 17.041 -2.628 1.00 0.00 25 ILE A O 16
ATOM 27308 N N . LEU A 1 26 ? -0.375 17.765 -1.969 1.00 0.00 26 LEU A N 16
ATOM 27309 C CA . LEU A 1 26 ? 0.407 16.949 -2.908 1.00 0.00 26 LEU A CA 16
ATOM 27310 C C . LEU A 1 26 ? 0.798 15.637 -2.221 1.00 0.00 26 LEU A C 16
ATOM 27311 O O . LEU A 1 26 ? 1.836 15.546 -1.551 1.00 0.00 26 LEU A O 16
ATOM 27327 N N . GLU A 1 27 ? -0.059 14.629 -2.380 1.00 0.00 27 GLU A N 16
ATOM 27328 C CA . GLU A 1 27 ? 0.163 13.300 -1.825 1.00 0.00 27 GLU A CA 16
ATOM 27329 C C . GLU A 1 27 ? 1.145 12.552 -2.728 1.00 0.00 27 GLU A C 16
ATOM 27330 O O . GLU A 1 27 ? 0.895 12.382 -3.921 1.00 0.00 27 GLU A O 16
ATOM 27342 N N . THR A 1 28 ? 2.267 12.140 -2.140 1.00 0.00 28 THR A N 16
ATOM 27343 C CA . THR A 1 28 ? 3.434 11.599 -2.854 1.00 0.00 28 THR A CA 16
ATOM 27344 C C . THR A 1 28 ? 3.993 10.381 -2.094 1.00 0.00 28 THR A C 16
ATOM 27345 O O . THR A 1 28 ? 4.039 10.377 -0.855 1.00 0.00 28 THR A O 16
ATOM 27356 N N . TRP A 1 29 ? 4.437 9.361 -2.848 1.00 0.00 29 TRP A N 16
ATOM 27357 C CA . TRP A 1 29 ? 4.875 8.067 -2.307 1.00 0.00 29 TRP A CA 16
ATOM 27358 C C . TRP A 1 29 ? 6.410 8.028 -2.279 1.00 0.00 29 TRP A C 16
ATOM 27359 O O . TRP A 1 29 ? 7.066 7.883 -3.315 1.00 0.00 29 TRP A O 16
ATOM 27380 N N . GLU A 1 30 ? 6.957 8.203 -1.076 1.00 0.00 30 GLU A N 16
ATOM 27381 C CA . GLU A 1 30 ? 8.400 8.159 -0.824 1.00 0.00 30 GLU A CA 16
ATOM 27382 C C . GLU A 1 30 ? 8.819 6.709 -0.528 1.00 0.00 30 GLU A C 16
ATOM 27383 O O . GLU A 1 30 ? 8.238 6.040 0.343 1.00 0.00 30 GLU A O 16
ATOM 27395 N N . ASP A 1 31 ? 9.809 6.244 -1.302 1.00 0.00 31 ASP A N 16
ATOM 27396 C CA . ASP A 1 31 ? 10.352 4.885 -1.235 1.00 0.00 31 ASP A CA 16
ATOM 27397 C C . ASP A 1 31 ? 11.128 4.737 0.084 1.00 0.00 31 ASP A C 16
ATOM 27398 O O . ASP A 1 31 ? 12.181 5.361 0.260 1.00 0.00 31 ASP A O 16
ATOM 27407 N N . GLY A 1 32 ? 10.621 3.888 0.990 1.00 0.00 32 GLY A N 16
ATOM 27408 C CA . GLY A 1 32 ? 10.934 3.982 2.422 1.00 0.00 32 GLY A CA 16
ATOM 27409 C C . GLY A 1 32 ? 12.026 3.020 2.864 1.00 0.00 32 GLY A C 16
ATOM 27410 O O . GLY A 1 32 ? 13.193 3.219 2.524 1.00 0.00 32 GLY A O 16
ATOM 27414 N N . HIS A 1 33 ? 11.647 1.986 3.638 1.00 0.00 33 HIS A N 16
ATOM 27415 C CA . HIS A 1 33 ? 12.592 0.994 4.189 1.00 0.00 33 HIS A CA 16
ATOM 27416 C C . HIS A 1 33 ? 12.281 -0.399 3.633 1.00 0.00 33 HIS A C 16
ATOM 27417 O O . HIS A 1 33 ? 11.110 -0.787 3.531 1.00 0.00 33 HIS A O 16
ATOM 27432 N N . THR A 1 34 ? 13.342 -1.142 3.300 1.00 0.00 34 THR A N 16
ATOM 27433 C CA . THR A 1 34 ? 13.254 -2.479 2.721 1.00 0.00 34 THR A CA 16
ATOM 27434 C C . THR A 1 34 ? 13.523 -3.535 3.808 1.00 0.00 34 THR A C 16
ATOM 27435 O O . THR A 1 34 ? 14.682 -3.789 4.149 1.00 0.00 34 THR A O 16
ATOM 27446 N N . LEU A 1 35 ? 12.452 -4.120 4.379 1.00 0.00 35 LEU A N 16
ATOM 27447 C CA . LEU A 1 35 ? 12.576 -5.115 5.473 1.00 0.00 35 LEU A CA 16
ATOM 27448 C C . LEU A 1 35 ? 12.276 -6.535 4.991 1.00 0.00 35 LEU A C 16
ATOM 27449 O O . LEU A 1 35 ? 11.690 -6.735 3.921 1.00 0.00 35 LEU A O 16
ATOM 27465 N N . TRP A 1 36 ? 12.700 -7.501 5.827 1.00 0.00 36 TRP A N 16
ATOM 27466 C CA . TRP A 1 36 ? 12.462 -8.935 5.628 1.00 0.00 36 TRP A CA 16
ATOM 27467 C C . TRP A 1 36 ? 10.943 -9.247 5.572 1.00 0.00 36 TRP A C 16
ATOM 27468 O O . TRP A 1 36 ? 10.192 -8.920 6.505 1.00 0.00 36 TRP A O 16
ATOM 27489 N N . ALA A 1 37 ? 10.526 -9.869 4.463 1.00 0.00 37 ALA A N 16
ATOM 27490 C CA . ALA A 1 37 ? 9.130 -10.279 4.217 1.00 0.00 37 ALA A CA 16
ATOM 27491 C C . ALA A 1 37 ? 9.071 -11.683 3.618 1.00 0.00 37 ALA A C 16
ATOM 27492 O O . ALA A 1 37 ? 10.094 -12.301 3.425 1.00 0.00 37 ALA A O 16
ATOM 27499 N N . SER A 1 38 ? 7.858 -12.208 3.413 1.00 0.00 38 SER A N 16
ATOM 27500 C CA . SER A 1 38 ? 7.598 -13.356 2.545 1.00 0.00 38 SER A CA 16
ATOM 27501 C C . SER A 1 38 ? 6.340 -13.033 1.734 1.00 0.00 38 SER A C 16
ATOM 27502 O O . SER A 1 38 ? 5.231 -12.985 2.285 1.00 0.00 38 SER A O 16
ATOM 27510 N N . VAL A 1 39 ? 6.524 -12.759 0.444 1.00 0.00 39 VAL A N 16
ATOM 27511 C CA . VAL A 1 39 ? 5.447 -12.330 -0.459 1.00 0.00 39 VAL A CA 16
ATOM 27512 C C . VAL A 1 39 ? 5.067 -13.482 -1.369 1.00 0.00 39 VAL A C 16
ATOM 27513 O O . VAL A 1 39 ? 5.948 -14.144 -1.916 1.00 0.00 39 VAL A O 16
ATOM 27526 N N . ASN A 1 40 ? 3.769 -13.753 -1.484 1.00 0.00 40 ASN A N 16
ATOM 27527 C CA . ASN A 1 40 ? 3.224 -14.653 -2.506 1.00 0.00 40 ASN A CA 16
ATOM 27528 C C . ASN A 1 40 ? 1.792 -14.226 -2.846 1.00 0.00 40 ASN A C 16
ATOM 27529 O O . ASN A 1 40 ? 1.154 -13.524 -2.058 1.00 0.00 40 ASN A O 16
ATOM 27540 N N . MET A 1 41 ? 1.297 -14.642 -4.017 1.00 0.00 41 MET A N 16
ATOM 27541 C CA . MET A 1 41 ? -0.124 -14.511 -4.365 1.00 0.00 41 MET A CA 16
ATOM 27542 C C . MET A 1 41 ? -0.955 -15.438 -3.470 1.00 0.00 41 MET A C 16
ATOM 27543 O O . MET A 1 41 ? -0.476 -16.510 -3.060 1.00 0.00 41 MET A O 16
ATOM 27557 N N . VAL A 1 42 ? -2.192 -15.010 -3.169 1.00 0.00 42 VAL A N 16
ATOM 27558 C CA . VAL A 1 42 ? -3.114 -15.775 -2.322 1.00 0.00 42 VAL A CA 16
ATOM 27559 C C . VAL A 1 42 ? -3.456 -17.107 -2.986 1.00 0.00 42 VAL A C 16
ATOM 27560 O O . VAL A 1 42 ? -3.571 -17.189 -4.225 1.00 0.00 42 VAL A O 16
ATOM 27573 N N . SER A 1 43 ? -3.629 -18.125 -2.153 1.00 0.00 43 SER A N 16
ATOM 27574 C CA . SER A 1 43 ? -3.881 -19.486 -2.601 1.00 0.00 43 SER A CA 16
ATOM 27575 C C . SER A 1 43 ? -5.321 -19.610 -3.114 1.00 0.00 43 SER A C 16
ATOM 27576 O O . SER A 1 43 ? -6.178 -18.750 -2.833 1.00 0.00 43 SER A O 16
ATOM 27584 N N . SER A 1 44 ? -5.567 -20.692 -3.865 1.00 0.00 44 SER A N 16
ATOM 27585 C CA . SER A 1 44 ? -6.886 -21.025 -4.414 1.00 0.00 44 SER A CA 16
ATOM 27586 C C . SER A 1 44 ? -7.901 -21.240 -3.282 1.00 0.00 44 SER A C 16
ATOM 27587 O O . SER A 1 44 ? -9.070 -20.906 -3.430 1.00 0.00 44 SER A O 16
ATOM 27595 N N . LYS A 1 45 ? -7.408 -21.742 -2.131 1.00 0.00 45 LYS A N 16
ATOM 27596 C CA . LYS A 1 45 ? -8.225 -21.964 -0.926 1.00 0.00 45 LYS A CA 16
ATOM 27597 C C . LYS A 1 45 ? -8.812 -20.638 -0.387 1.00 0.00 45 LYS A C 16
ATOM 27598 O O . LYS A 1 45 ? -9.912 -20.638 0.137 1.00 0.00 45 LYS A O 16
ATOM 27617 N N . GLU A 1 46 ? -8.054 -19.523 -0.539 1.00 0.00 46 GLU A N 16
ATOM 27618 C CA . GLU A 1 46 ? -8.442 -18.190 -0.016 1.00 0.00 46 GLU A CA 16
ATOM 27619 C C . GLU A 1 46 ? -9.539 -17.567 -0.903 1.00 0.00 46 GLU A C 16
ATOM 27620 O O . GLU A 1 46 ? -10.598 -17.132 -0.404 1.00 0.00 46 GLU A O 16
ATOM 27632 N N . ALA A 1 47 ? -9.270 -17.554 -2.220 1.00 0.00 47 ALA A N 16
ATOM 27633 C CA . ALA A 1 47 ? -10.216 -17.080 -3.248 1.00 0.00 47 ALA A CA 16
ATOM 27634 C C . ALA A 1 47 ? -11.567 -17.842 -3.206 1.00 0.00 47 ALA A C 16
ATOM 27635 O O . ALA A 1 47 ? -12.635 -17.232 -3.093 1.00 0.00 47 ALA A O 16
ATOM 27642 N N . ILE A 1 48 ? -11.483 -19.178 -3.296 1.00 0.00 48 ILE A N 16
ATOM 27643 C CA . ILE A 1 48 ? -12.660 -20.081 -3.284 1.00 0.00 48 ILE A CA 16
ATOM 27644 C C . ILE A 1 48 ? -13.394 -20.063 -1.912 1.00 0.00 48 ILE A C 16
ATOM 27645 O O . ILE A 1 48 ? -14.612 -20.276 -1.869 1.00 0.00 48 ILE A O 16
ATOM 27661 N N . SER A 1 49 ? -12.660 -19.763 -0.808 1.00 0.00 49 SER A N 16
ATOM 27662 C CA . SER A 1 49 ? -13.266 -19.594 0.542 1.00 0.00 49 SER A CA 16
ATOM 27663 C C . SER A 1 49 ? -14.311 -18.465 0.528 1.00 0.00 49 SER A C 16
ATOM 27664 O O . SER A 1 49 ? -15.444 -18.645 0.994 1.00 0.00 49 SER A O 16
ATOM 27672 N N . SER A 1 50 ? -13.918 -17.307 -0.024 1.00 0.00 50 SER A N 16
ATOM 27673 C CA . SER A 1 50 ? -14.809 -16.142 -0.174 1.00 0.00 50 SER A CA 16
ATOM 27674 C C . SER A 1 50 ? -15.744 -16.295 -1.397 1.00 0.00 50 SER A C 16
ATOM 27675 O O . SER A 1 50 ? -16.688 -15.520 -1.565 1.00 0.00 50 SER A O 16
ATOM 27683 N N . GLY A 1 51 ? -15.445 -17.287 -2.257 1.00 0.00 51 GLY A N 16
ATOM 27684 C CA . GLY A 1 51 ? -16.256 -17.582 -3.435 1.00 0.00 51 GLY A CA 16
ATOM 27685 C C . GLY A 1 51 ? -15.853 -16.727 -4.626 1.00 0.00 51 GLY A C 16
ATOM 27686 O O . GLY A 1 51 ? -15.143 -17.197 -5.521 1.00 0.00 51 GLY A O 16
ATOM 27690 N N . ALA A 1 52 ? -16.284 -15.454 -4.625 1.00 0.00 52 ALA A N 16
ATOM 27691 C CA . ALA A 1 52 ? -16.013 -14.509 -5.729 1.00 0.00 52 ALA A CA 16
ATOM 27692 C C . ALA A 1 52 ? -15.558 -13.130 -5.206 1.00 0.00 52 ALA A C 16
ATOM 27693 O O . ALA A 1 52 ? -15.325 -12.210 -6.004 1.00 0.00 52 ALA A O 16
ATOM 27700 N N . GLU A 1 53 ? -15.430 -12.991 -3.868 1.00 0.00 53 GLU A N 16
ATOM 27701 C CA . GLU A 1 53 ? -15.050 -11.710 -3.225 1.00 0.00 53 GLU A CA 16
ATOM 27702 C C . GLU A 1 53 ? -13.529 -11.494 -3.357 1.00 0.00 53 GLU A C 16
ATOM 27703 O O . GLU A 1 53 ? -13.077 -10.616 -4.101 1.00 0.00 53 GLU A O 16
ATOM 27715 N N . LEU A 1 54 ? -12.746 -12.313 -2.638 1.00 0.00 54 LEU A N 16
ATOM 27716 C CA . LEU A 1 54 ? -11.283 -12.390 -2.809 1.00 0.00 54 LEU A CA 16
ATOM 27717 C C . LEU A 1 54 ? -11.009 -13.328 -3.988 1.00 0.00 54 LEU A C 16
ATOM 27718 O O . LEU A 1 54 ? -11.710 -14.330 -4.143 1.00 0.00 54 LEU A O 16
ATOM 27734 N N . ALA A 1 55 ? -10.005 -13.008 -4.809 1.00 0.00 55 ALA A N 16
ATOM 27735 C CA . ALA A 1 55 ? -9.660 -13.803 -6.003 1.00 0.00 55 ALA A CA 16
ATOM 27736 C C . ALA A 1 55 ? -8.137 -13.906 -6.149 1.00 0.00 55 ALA A C 16
ATOM 27737 O O . ALA A 1 55 ? -7.412 -13.075 -5.604 1.00 0.00 55 ALA A O 16
ATOM 27744 N N . ILE A 1 56 ? -7.664 -14.946 -6.860 1.00 0.00 56 ILE A N 16
ATOM 27745 C CA . ILE A 1 56 ? -6.225 -15.141 -7.127 1.00 0.00 56 ILE A CA 16
ATOM 27746 C C . ILE A 1 56 ? -5.701 -13.958 -7.990 1.00 0.00 56 ILE A C 16
ATOM 27747 O O . ILE A 1 56 ? -6.235 -13.688 -9.073 1.00 0.00 56 ILE A O 16
ATOM 27763 N N . GLY A 1 57 ? -4.647 -13.293 -7.508 1.00 0.00 57 GLY A N 16
ATOM 27764 C CA . GLY A 1 57 ? -4.229 -11.958 -7.990 1.00 0.00 57 GLY A CA 16
ATOM 27765 C C . GLY A 1 57 ? -4.302 -10.921 -6.866 1.00 0.00 57 GLY A C 16
ATOM 27766 O O . GLY A 1 57 ? -3.790 -9.798 -6.984 1.00 0.00 57 GLY A O 16
ATOM 27770 N N . THR A 1 58 ? -4.961 -11.326 -5.771 1.00 0.00 58 THR A N 16
ATOM 27771 C CA . THR A 1 58 ? -4.760 -10.761 -4.440 1.00 0.00 58 THR A CA 16
ATOM 27772 C C . THR A 1 58 ? -3.448 -11.368 -3.881 1.00 0.00 58 THR A C 16
ATOM 27773 O O . THR A 1 58 ? -3.036 -12.450 -4.306 1.00 0.00 58 THR A O 16
ATOM 27784 N N . VAL A 1 59 ? -2.782 -10.665 -2.957 1.00 0.00 59 VAL A N 16
ATOM 27785 C CA . VAL A 1 59 ? -1.423 -11.003 -2.488 1.00 0.00 59 VAL A CA 16
ATOM 27786 C C . VAL A 1 59 ? -1.392 -11.170 -0.955 1.00 0.00 59 VAL A C 16
ATOM 27787 O O . VAL A 1 59 ? -1.862 -10.299 -0.224 1.00 0.00 59 VAL A O 16
ATOM 27800 N N . ARG A 1 60 ? -0.853 -12.304 -0.475 1.00 0.00 60 ARG A N 16
ATOM 27801 C CA . ARG A 1 60 ? -0.592 -12.533 0.954 1.00 0.00 60 ARG A CA 16
ATOM 27802 C C . ARG A 1 60 ? 0.893 -12.239 1.261 1.00 0.00 60 ARG A C 16
ATOM 27803 O O . ARG A 1 60 ? 1.791 -12.761 0.592 1.00 0.00 60 ARG A O 16
ATOM 27824 N N . ILE A 1 61 ? 1.136 -11.406 2.289 1.00 0.00 61 ILE A N 16
ATOM 27825 C CA . ILE A 1 61 ? 2.483 -10.910 2.657 1.00 0.00 61 ILE A CA 16
ATOM 27826 C C . ILE A 1 61 ? 2.643 -11.019 4.183 1.00 0.00 61 ILE A C 16
ATOM 27827 O O . ILE A 1 61 ? 1.671 -10.861 4.927 1.00 0.00 61 ILE A O 16
ATOM 27843 N N . TRP A 1 62 ? 3.851 -11.365 4.632 1.00 0.00 62 TRP A N 16
ATOM 27844 C CA . TRP A 1 62 ? 4.198 -11.475 6.063 1.00 0.00 62 TRP A CA 16
ATOM 27845 C C . TRP A 1 62 ? 5.542 -10.788 6.256 1.00 0.00 62 TRP A C 16
ATOM 27846 O O . TRP A 1 62 ? 6.497 -11.170 5.617 1.00 0.00 62 TRP A O 16
ATOM 27867 N N . ILE A 1 63 ? 5.607 -9.777 7.116 1.00 0.00 63 ILE A N 16
ATOM 27868 C CA . ILE A 1 63 ? 6.830 -8.979 7.343 1.00 0.00 63 ILE A CA 16
ATOM 27869 C C . ILE A 1 63 ? 7.239 -9.057 8.814 1.00 0.00 63 ILE A C 16
ATOM 27870 O O . ILE A 1 63 ? 6.503 -9.602 9.625 1.00 0.00 63 ILE A O 16
ATOM 27886 N N . ARG A 1 64 ? 8.452 -8.577 9.120 1.00 0.00 64 ARG A N 16
ATOM 27887 C CA . ARG A 1 64 ? 8.890 -8.274 10.506 1.00 0.00 64 ARG A CA 16
ATOM 27888 C C . ARG A 1 64 ? 7.843 -7.455 11.299 1.00 0.00 64 ARG A C 16
ATOM 27889 O O . ARG A 1 64 ? 7.139 -6.612 10.727 1.00 0.00 64 ARG A O 16
ATOM 27910 N N . TYR A 1 65 ? 7.770 -7.703 12.624 1.00 0.00 65 TYR A N 16
ATOM 27911 C CA . TYR A 1 65 ? 6.765 -7.084 13.512 1.00 0.00 65 TYR A CA 16
ATOM 27912 C C . TYR A 1 65 ? 7.021 -5.572 13.635 1.00 0.00 65 TYR A C 16
ATOM 27913 O O . TYR A 1 65 ? 8.015 -5.155 14.243 1.00 0.00 65 TYR A O 16
ATOM 27931 N N . ARG A 1 66 ? 6.140 -4.768 13.028 1.00 0.00 66 ARG A N 16
ATOM 27932 C CA . ARG A 1 66 ? 6.183 -3.306 13.138 1.00 0.00 66 ARG A CA 16
ATOM 27933 C C . ARG A 1 66 ? 4.769 -2.723 13.041 1.00 0.00 66 ARG A C 16
ATOM 27934 O O . ARG A 1 66 ? 4.040 -2.969 12.072 1.00 0.00 66 ARG A O 16
ATOM 27955 N N . LYS A 1 67 ? 4.413 -1.927 14.056 1.00 0.00 67 LYS A N 16
ATOM 27956 C CA . LYS A 1 67 ? 3.102 -1.256 14.170 1.00 0.00 67 LYS A CA 16
ATOM 27957 C C . LYS A 1 67 ? 3.077 0.075 13.377 1.00 0.00 67 LYS A C 16
ATOM 27958 O O . LYS A 1 67 ? 2.129 0.853 13.494 1.00 0.00 67 LYS A O 16
ATOM 27977 N N . ASP A 1 68 ? 4.099 0.287 12.527 1.00 0.00 68 ASP A N 16
ATOM 27978 C CA . ASP A 1 68 ? 4.300 1.532 11.757 1.00 0.00 68 ASP A CA 16
ATOM 27979 C C . ASP A 1 68 ? 3.550 1.450 10.422 1.00 0.00 68 ASP A C 16
ATOM 27980 O O . ASP A 1 68 ? 3.334 2.466 9.761 1.00 0.00 68 ASP A O 16
ATOM 27989 N N . ILE A 1 69 ? 3.198 0.223 10.015 1.00 0.00 69 ILE A N 16
ATOM 27990 C CA . ILE A 1 69 ? 2.485 -0.019 8.754 1.00 0.00 69 ILE A CA 16
ATOM 27991 C C . ILE A 1 69 ? 1.017 0.404 8.904 1.00 0.00 69 ILE A C 16
ATOM 27992 O O . ILE A 1 69 ? 0.395 0.163 9.948 1.00 0.00 69 ILE A O 16
ATOM 28008 N N . ASN A 1 70 ? 0.487 1.048 7.865 1.00 0.00 70 ASN A N 16
ATOM 28009 C CA . ASN A 1 70 ? -0.908 1.512 7.811 1.00 0.00 70 ASN A CA 16
ATOM 28010 C C . ASN A 1 70 ? -1.533 1.011 6.503 1.00 0.00 70 ASN A C 16
ATOM 28011 O O . ASN A 1 70 ? -0.809 0.681 5.559 1.00 0.00 70 ASN A O 16
ATOM 28022 N N . ALA A 1 71 ? -2.876 0.958 6.447 1.00 0.00 71 ALA A N 16
ATOM 28023 C CA . ALA A 1 71 ? -3.604 0.504 5.247 1.00 0.00 71 ALA A CA 16
ATOM 28024 C C . ALA A 1 71 ? -3.413 1.472 4.060 1.00 0.00 71 ALA A C 16
ATOM 28025 O O . ALA A 1 71 ? -3.583 1.087 2.900 1.00 0.00 71 ALA A O 16
ATOM 28032 N N . THR A 1 72 ? -3.025 2.727 4.365 1.00 0.00 72 THR A N 16
ATOM 28033 C CA . THR A 1 72 ? -2.720 3.756 3.353 1.00 0.00 72 THR A CA 16
ATOM 28034 C C . THR A 1 72 ? -1.210 3.758 2.991 1.00 0.00 72 THR A C 16
ATOM 28035 O O . THR A 1 72 ? -0.654 4.790 2.594 1.00 0.00 72 THR A O 16
ATOM 28046 N N . SER A 1 73 ? -0.566 2.587 3.123 1.00 0.00 73 SER A N 16
ATOM 28047 C CA . SER A 1 73 ? 0.778 2.326 2.580 1.00 0.00 73 SER A CA 16
ATOM 28048 C C . SER A 1 73 ? 0.641 1.390 1.370 1.00 0.00 73 SER A C 16
ATOM 28049 O O . SER A 1 73 ? -0.397 0.733 1.186 1.00 0.00 73 SER A O 16
ATOM 28057 N N . ARG A 1 74 ? 1.682 1.345 0.534 1.00 0.00 74 ARG A N 16
ATOM 28058 C CA . ARG A 1 74 ? 1.755 0.428 -0.614 1.00 0.00 74 ARG A CA 16
ATOM 28059 C C . ARG A 1 74 ? 3.038 -0.396 -0.520 1.00 0.00 74 ARG A C 16
ATOM 28060 O O . ARG A 1 74 ? 4.124 0.146 -0.335 1.00 0.00 74 ARG A O 16
ATOM 28081 N N . ILE A 1 75 ? 2.884 -1.712 -0.625 1.00 0.00 75 ILE A N 16
ATOM 28082 C CA . ILE A 1 75 ? 3.984 -2.664 -0.545 1.00 0.00 75 ILE A CA 16
ATOM 28083 C C . ILE A 1 75 ? 4.581 -2.875 -1.945 1.00 0.00 75 ILE A C 16
ATOM 28084 O O . ILE A 1 75 ? 4.046 -3.653 -2.748 1.00 0.00 75 ILE A O 16
ATOM 28100 N N . LYS A 1 76 ? 5.666 -2.154 -2.260 1.00 0.00 76 LYS A N 16
ATOM 28101 C CA . LYS A 1 76 ? 6.387 -2.350 -3.519 1.00 0.00 76 LYS A CA 16
ATOM 28102 C C . LYS A 1 76 ? 7.538 -3.318 -3.247 1.00 0.00 76 LYS A C 16
ATOM 28103 O O . LYS A 1 76 ? 8.479 -2.972 -2.545 1.00 0.00 76 LYS A O 16
ATOM 28122 N N . VAL A 1 77 ? 7.423 -4.539 -3.771 1.00 0.00 77 VAL A N 16
ATOM 28123 C CA . VAL A 1 77 ? 8.330 -5.654 -3.438 1.00 0.00 77 VAL A CA 16
ATOM 28124 C C . VAL A 1 77 ? 9.695 -5.474 -4.130 1.00 0.00 77 VAL A C 16
ATOM 28125 O O . VAL A 1 77 ? 9.764 -5.301 -5.345 1.00 0.00 77 VAL A O 16
ATOM 28138 N N . SER A 1 78 ? 10.766 -5.475 -3.322 1.00 0.00 78 SER A N 16
ATOM 28139 C CA . SER A 1 78 ? 12.145 -5.276 -3.794 1.00 0.00 78 SER A CA 16
ATOM 28140 C C . SER A 1 78 ? 12.758 -6.597 -4.314 1.00 0.00 78 SER A C 16
ATOM 28141 O O . SER A 1 78 ? 13.653 -6.585 -5.169 1.00 0.00 78 SER A O 16
ATOM 28149 N N . THR A 1 79 ? 12.247 -7.734 -3.803 1.00 0.00 79 THR A N 16
ATOM 28150 C CA . THR A 1 79 ? 12.711 -9.067 -4.196 1.00 0.00 79 THR A CA 16
ATOM 28151 C C . THR A 1 79 ? 11.670 -10.114 -3.762 1.00 0.00 79 THR A C 16
ATOM 28152 O O . THR A 1 79 ? 11.160 -10.062 -2.634 1.00 0.00 79 THR A O 16
ATOM 28163 N N . GLY A 1 80 ? 11.325 -11.020 -4.692 1.00 0.00 80 GLY A N 16
ATOM 28164 C CA . GLY A 1 80 ? 10.296 -12.039 -4.478 1.00 0.00 80 GLY A CA 16
ATOM 28165 C C . GLY A 1 80 ? 9.644 -12.459 -5.790 1.00 0.00 80 GLY A C 16
ATOM 28166 O O . GLY A 1 80 ? 10.190 -12.165 -6.865 1.00 0.00 80 GLY A O 16
ATOM 28170 N N . PRO A 1 81 ? 8.452 -13.137 -5.745 1.00 0.00 81 PRO A N 16
ATOM 28171 C CA . PRO A 1 81 ? 7.688 -13.507 -6.969 1.00 0.00 81 PRO A CA 16
ATOM 28172 C C . PRO A 1 81 ? 7.031 -12.275 -7.638 1.00 0.00 81 PRO A C 16
ATOM 28173 O O . PRO A 1 81 ? 6.583 -12.341 -8.788 1.00 0.00 81 PRO A O 16
ATOM 28184 N N . LEU A 1 82 ? 6.986 -11.157 -6.890 1.00 0.00 82 LEU A N 16
ATOM 28185 C CA . LEU A 1 82 ? 6.392 -9.888 -7.333 1.00 0.00 82 LEU A CA 16
ATOM 28186 C C . LEU A 1 82 ? 7.438 -8.758 -7.249 1.00 0.00 82 LEU A C 16
ATOM 28187 O O . LEU A 1 82 ? 7.095 -7.595 -7.018 1.00 0.00 82 LEU A O 16
ATOM 28203 N N . ALA A 1 83 ? 8.716 -9.124 -7.476 1.00 0.00 83 ALA A N 16
ATOM 28204 C CA . ALA A 1 83 ? 9.849 -8.179 -7.453 1.00 0.00 83 ALA A CA 16
ATOM 28205 C C . ALA A 1 83 ? 9.719 -7.147 -8.589 1.00 0.00 83 ALA A C 16
ATOM 28206 O O . ALA A 1 83 ? 9.567 -7.525 -9.757 1.00 0.00 83 ALA A O 16
ATOM 28213 N N . GLY A 1 84 ? 9.764 -5.854 -8.226 1.00 0.00 84 GLY A N 16
ATOM 28214 C CA . GLY A 1 84 ? 9.607 -4.756 -9.181 1.00 0.00 84 GLY A CA 16
ATOM 28215 C C . GLY A 1 84 ? 8.144 -4.389 -9.438 1.00 0.00 84 GLY A C 16
ATOM 28216 O O . GLY A 1 84 ? 7.847 -3.646 -10.376 1.00 0.00 84 GLY A O 16
ATOM 28220 N N . ARG A 1 85 ? 7.222 -4.912 -8.598 1.00 0.00 85 ARG A N 16
ATOM 28221 C CA . ARG A 1 85 ? 5.768 -4.660 -8.726 1.00 0.00 85 ARG A CA 16
ATOM 28222 C C . ARG A 1 85 ? 5.251 -3.982 -7.445 1.00 0.00 85 ARG A C 16
ATOM 28223 O O . ARG A 1 85 ? 5.765 -4.248 -6.347 1.00 0.00 85 ARG A O 16
ATOM 28244 N N . VAL A 1 86 ? 4.225 -3.120 -7.587 1.00 0.00 86 VAL A N 16
ATOM 28245 C CA . VAL A 1 86 ? 3.704 -2.285 -6.485 1.00 0.00 86 VAL A CA 16
ATOM 28246 C C . VAL A 1 86 ? 2.287 -2.745 -6.065 1.00 0.00 86 VAL A C 16
ATOM 28247 O O . VAL A 1 86 ? 1.268 -2.434 -6.699 1.00 0.00 86 VAL A O 16
ATOM 28260 N N . LEU A 1 87 ? 2.256 -3.542 -5.003 1.00 0.00 87 LEU A N 16
ATOM 28261 C CA . LEU A 1 87 ? 1.018 -4.046 -4.397 1.00 0.00 87 LEU A CA 16
ATOM 28262 C C . LEU A 1 87 ? 0.491 -3.017 -3.380 1.00 0.00 87 LEU A C 16
ATOM 28263 O O . LEU A 1 87 ? 1.266 -2.344 -2.713 1.00 0.00 87 LEU A O 16
ATOM 28279 N N . ASN A 1 88 ? -0.833 -2.864 -3.317 1.00 0.00 88 ASN A N 16
ATOM 28280 C CA . ASN A 1 88 ? -1.522 -1.915 -2.415 1.00 0.00 88 ASN A CA 16
ATOM 28281 C C . ASN A 1 88 ? -2.119 -2.695 -1.244 1.00 0.00 88 ASN A C 16
ATOM 28282 O O . ASN A 1 88 ? -2.631 -3.794 -1.451 1.00 0.00 88 ASN A O 16
ATOM 28293 N N . ILE A 1 89 ? -2.105 -2.115 -0.029 1.00 0.00 89 ILE A N 16
ATOM 28294 C CA . ILE A 1 89 ? -2.650 -2.794 1.170 1.00 0.00 89 ILE A CA 16
ATOM 28295 C C . ILE A 1 89 ? -4.176 -2.641 1.174 1.00 0.00 89 ILE A C 16
ATOM 28296 O O . ILE A 1 89 ? -4.699 -1.528 1.017 1.00 0.00 89 ILE A O 16
ATOM 28312 N N . ILE A 1 90 ? -4.873 -3.766 1.348 1.00 0.00 90 ILE A N 16
ATOM 28313 C CA . ILE A 1 90 ? -6.341 -3.834 1.316 1.00 0.00 90 ILE A CA 16
ATOM 28314 C C . ILE A 1 90 ? -6.864 -4.190 2.720 1.00 0.00 90 ILE A C 16
ATOM 28315 O O . ILE A 1 90 ? -6.343 -5.103 3.377 1.00 0.00 90 ILE A O 16
ATOM 28331 N N . GLY A 1 91 ? -7.878 -3.437 3.178 1.00 0.00 91 GLY A N 16
ATOM 28332 C CA . GLY A 1 91 ? -8.455 -3.616 4.505 1.00 0.00 91 GLY A CA 16
ATOM 28333 C C . GLY A 1 91 ? -7.612 -2.936 5.580 1.00 0.00 91 GLY A C 16
ATOM 28334 O O . GLY A 1 91 ? -7.871 -1.782 5.935 1.00 0.00 91 GLY A O 16
ATOM 28338 N N . GLN A 1 92 ? -6.570 -3.640 6.060 1.00 0.00 92 GLN A N 16
ATOM 28339 C CA . GLN A 1 92 ? -5.722 -3.187 7.185 1.00 0.00 92 GLN A CA 16
ATOM 28340 C C . GLN A 1 92 ? -4.467 -4.083 7.313 1.00 0.00 92 GLN A C 16
ATOM 28341 O O . GLN A 1 92 ? -4.466 -5.196 6.796 1.00 0.00 92 GLN A O 16
ATOM 28355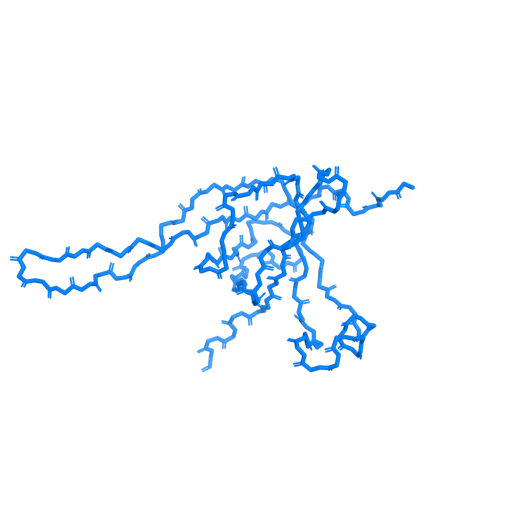 N N . PRO A 1 93 ? -3.361 -3.596 7.959 1.00 0.00 93 PRO A N 16
ATOM 28356 C CA . PRO A 1 93 ? -2.316 -4.491 8.515 1.00 0.00 93 PRO A CA 16
ATOM 28357 C C . PRO A 1 93 ? -2.799 -5.121 9.846 1.00 0.00 93 PRO A C 16
ATOM 28358 O O . PRO A 1 93 ? -3.586 -4.506 10.585 1.00 0.00 93 PRO A O 16
ATOM 28369 N N . LEU A 1 94 ? -2.345 -6.345 10.140 1.00 0.00 94 LEU A N 16
ATOM 28370 C CA . LEU A 1 94 ? -2.776 -7.091 11.342 1.00 0.00 94 LEU A CA 16
ATOM 28371 C C . LEU A 1 94 ? -1.608 -7.994 11.799 1.00 0.00 94 LEU A C 16
ATOM 28372 O O . LEU A 1 94 ? -1.097 -8.749 10.981 1.00 0.00 94 LEU A O 16
ATOM 28388 N N . PRO A 1 95 ? -1.134 -7.907 13.091 1.00 0.00 95 PRO A N 16
ATOM 28389 C CA . PRO A 1 95 ? -0.110 -8.851 13.635 1.00 0.00 95 PRO A CA 16
ATOM 28390 C C . PRO A 1 95 ? -0.559 -10.331 13.522 1.00 0.00 95 PRO A C 16
ATOM 28391 O O . PRO A 1 95 ? -1.762 -10.615 13.538 1.00 0.00 95 PRO A O 16
ATOM 28402 N N . ASP A 1 96 ? 0.401 -11.271 13.427 1.00 0.00 96 ASP A N 16
ATOM 28403 C CA . ASP A 1 96 ? 0.078 -12.718 13.336 1.00 0.00 96 ASP A CA 16
ATOM 28404 C C . ASP A 1 96 ? -0.442 -13.245 14.698 1.00 0.00 96 ASP A C 16
ATOM 28405 O O . ASP A 1 96 ? -0.471 -12.502 15.692 1.00 0.00 96 ASP A O 16
ATOM 28414 N N . ALA A 1 97 ? -0.807 -14.535 14.730 1.00 0.00 97 ALA A N 16
ATOM 28415 C CA . ALA A 1 97 ? -1.380 -15.197 15.920 1.00 0.00 97 ALA A CA 16
ATOM 28416 C C . ALA A 1 97 ? -0.397 -15.225 17.113 1.00 0.00 97 ALA A C 16
ATOM 28417 O O . ALA A 1 97 ? -0.812 -15.077 18.272 1.00 0.00 97 ALA A O 16
ATOM 28424 N N . ALA A 1 98 ? 0.903 -15.401 16.817 1.00 0.00 98 ALA A N 16
ATOM 28425 C CA . ALA A 1 98 ? 1.962 -15.509 17.850 1.00 0.00 98 ALA A CA 16
ATOM 28426 C C . ALA A 1 98 ? 2.572 -14.130 18.200 1.00 0.00 98 ALA A C 16
ATOM 28427 O O . ALA A 1 98 ? 3.274 -14.015 19.211 1.00 0.00 98 ALA A O 16
ATOM 28434 N N . ARG A 1 99 ? 2.284 -13.101 17.360 1.00 0.00 99 ARG A N 16
ATOM 28435 C CA . ARG A 1 99 ? 2.833 -11.722 17.491 1.00 0.00 99 ARG A CA 16
ATOM 28436 C C . ARG A 1 99 ? 4.376 -11.711 17.344 1.00 0.00 99 ARG A C 16
ATOM 28437 O O . ARG A 1 99 ? 5.075 -10.886 17.947 1.00 0.00 99 ARG A O 16
ATOM 28458 N N . THR A 1 100 ? 4.881 -12.608 16.480 1.00 0.00 100 THR A N 16
ATOM 28459 C CA . THR A 1 100 ? 6.313 -12.701 16.139 1.00 0.00 100 THR A CA 16
ATOM 28460 C C . THR A 1 100 ? 6.610 -11.970 14.807 1.00 0.00 100 THR A C 16
ATOM 28461 O O . THR A 1 100 ? 7.763 -11.926 14.367 1.00 0.00 100 THR A O 16
ATOM 28472 N N . ARG A 1 101 ? 5.566 -11.382 14.195 1.00 0.00 101 ARG A N 16
ATOM 28473 C CA . ARG A 1 101 ? 5.641 -10.749 12.870 1.00 0.00 101 ARG A CA 16
ATOM 28474 C C . ARG A 1 101 ? 4.335 -9.956 12.608 1.00 0.00 101 ARG A C 16
ATOM 28475 O O . ARG A 1 101 ? 3.423 -9.925 13.449 1.00 0.00 101 ARG A O 16
ATOM 28496 N N . LEU A 1 102 ? 4.237 -9.362 11.420 1.00 0.00 102 LEU A N 16
ATOM 28497 C CA . LEU A 1 102 ? 3.095 -8.538 11.015 1.00 0.00 102 LEU A CA 16
ATOM 28498 C C . LEU A 1 102 ? 2.543 -9.081 9.677 1.00 0.00 102 LEU A C 16
ATOM 28499 O O . LEU A 1 102 ? 3.230 -9.016 8.657 1.00 0.00 102 LEU A O 16
ATOM 28515 N N . GLU A 1 103 ? 1.317 -9.642 9.695 1.00 0.00 103 GLU A N 16
ATOM 28516 C CA . GLU A 1 103 ? 0.622 -10.079 8.469 1.00 0.00 103 GLU A CA 16
ATOM 28517 C C . GLU A 1 103 ? 0.139 -8.846 7.693 1.00 0.00 103 GLU A C 16
ATOM 28518 O O . GLU A 1 103 ? -0.634 -8.034 8.220 1.00 0.00 103 GLU A O 16
ATOM 28530 N N . ILE A 1 104 ? 0.618 -8.688 6.458 1.00 0.00 104 ILE A N 16
ATOM 28531 C CA . ILE A 1 104 ? 0.140 -7.639 5.552 1.00 0.00 104 ILE A CA 16
ATOM 28532 C C . ILE A 1 104 ? -0.665 -8.294 4.421 1.00 0.00 104 ILE A C 16
ATOM 28533 O O . ILE A 1 104 ? -0.142 -9.126 3.676 1.00 0.00 104 ILE A O 16
ATOM 28549 N N . LEU A 1 105 ? -1.944 -7.945 4.310 1.00 0.00 105 LEU A N 16
ATOM 28550 C CA . LEU A 1 105 ? -2.789 -8.399 3.202 1.00 0.00 105 LEU A CA 16
ATOM 28551 C C . LEU A 1 105 ? -2.838 -7.270 2.175 1.00 0.00 105 LEU A C 16
ATOM 28552 O O . LEU A 1 105 ? -3.028 -6.091 2.514 1.00 0.00 105 LEU A O 16
ATOM 28568 N N . CYS A 1 106 ? -2.646 -7.651 0.924 1.00 0.00 106 CYS A N 16
ATOM 28569 C CA . CYS A 1 106 ? -2.452 -6.731 -0.192 1.00 0.00 106 CYS A CA 16
ATOM 28570 C C . CYS A 1 106 ? -3.099 -7.316 -1.434 1.00 0.00 106 CYS A C 16
ATOM 28571 O O . CYS A 1 106 ? -3.637 -8.414 -1.401 1.00 0.00 106 CYS A O 16
ATOM 28579 N N . ARG A 1 107 ? -3.113 -6.531 -2.488 1.00 0.00 107 ARG A N 16
ATOM 28580 C CA . ARG A 1 107 ? -3.532 -6.955 -3.829 1.00 0.00 107 ARG A CA 16
ATOM 28581 C C . ARG A 1 107 ? -2.752 -6.123 -4.860 1.00 0.00 107 ARG A C 16
ATOM 28582 O O . ARG A 1 107 ? -2.148 -5.118 -4.486 1.00 0.00 107 ARG A O 16
ATOM 28603 N N . GLU A 1 108 ? -2.712 -6.576 -6.132 1.00 0.00 108 GLU A N 16
ATOM 28604 C CA . GLU A 1 108 ? -2.206 -5.765 -7.262 1.00 0.00 108 GLU A CA 16
ATOM 28605 C C . GLU A 1 108 ? -2.778 -4.323 -7.215 1.00 0.00 108 GLU A C 16
ATOM 28606 O O . GLU A 1 108 ? -3.948 -4.130 -6.855 1.00 0.00 108 GLU A O 16
ATOM 28618 N N . GLY A 1 109 ? -1.954 -3.330 -7.607 1.00 0.00 109 GLY A N 16
ATOM 28619 C CA . GLY A 1 109 ? -2.290 -1.915 -7.434 1.00 0.00 109 GLY A CA 16
ATOM 28620 C C . GLY A 1 109 ? -3.095 -1.346 -8.592 1.00 0.00 109 GLY A C 16
ATOM 28621 O O . GLY A 1 109 ? -2.740 -0.310 -9.168 1.00 0.00 109 GLY A O 16
ATOM 28625 N N . ALA A 1 110 ? -4.186 -2.052 -8.942 1.00 0.00 110 ALA A N 16
ATOM 28626 C CA . ALA A 1 110 ? -5.169 -1.570 -9.912 1.00 0.00 110 ALA A CA 16
ATOM 28627 C C . ALA A 1 110 ? -6.066 -0.522 -9.231 1.00 0.00 110 ALA A C 16
ATOM 28628 O O . ALA A 1 110 ? -7.077 -0.860 -8.608 1.00 0.00 110 ALA A O 16
ATOM 28635 N N . GLU A 1 111 ? -5.631 0.749 -9.300 1.00 0.00 111 GLU A N 16
ATOM 28636 C CA . GLU A 1 111 ? -6.335 1.891 -8.703 1.00 0.00 111 GLU A CA 16
ATOM 28637 C C . GLU A 1 111 ? -7.504 2.309 -9.626 1.00 0.00 111 GLU A C 16
ATOM 28638 O O . GLU A 1 111 ? -7.447 3.329 -10.321 1.00 0.00 111 GLU A O 16
ATOM 28650 N N . LYS A 1 112 ? -8.539 1.451 -9.654 1.00 0.00 112 LYS A N 16
ATOM 28651 C CA . LYS A 1 112 ? -9.723 1.587 -10.519 1.00 0.00 112 LYS A CA 16
ATOM 28652 C C . LYS A 1 112 ? -10.991 1.408 -9.652 1.00 0.00 112 LYS A C 16
ATOM 28653 O O . LYS A 1 112 ? -11.804 2.346 -9.536 1.00 0.00 112 LYS A O 16
ATOM 28673 N N . MET A 1 1 ? 11.534 -19.101 18.633 1.00 0.00 1 MET A N 17
ATOM 28674 C CA . MET A 1 1 ? 10.847 -18.339 17.571 1.00 0.00 1 MET A CA 17
ATOM 28675 C C . MET A 1 1 ? 11.773 -18.225 16.351 1.00 0.00 1 MET A C 17
ATOM 28676 O O . MET A 1 1 ? 12.894 -17.704 16.459 1.00 0.00 1 MET A O 17
ATOM 28692 N N . ASN A 1 2 ? 11.316 -18.766 15.208 1.00 0.00 2 ASN A N 17
ATOM 28693 C CA . ASN A 1 2 ? 12.030 -18.664 13.926 1.00 0.00 2 ASN A CA 17
ATOM 28694 C C . ASN A 1 2 ? 12.002 -17.206 13.437 1.00 0.00 2 ASN A C 17
ATOM 28695 O O . ASN A 1 2 ? 10.938 -16.676 13.103 1.00 0.00 2 ASN A O 17
ATOM 28706 N N . ILE A 1 3 ? 13.172 -16.551 13.478 1.00 0.00 3 ILE A N 17
ATOM 28707 C CA . ILE A 1 3 ? 13.340 -15.165 12.991 1.00 0.00 3 ILE A CA 17
ATOM 28708 C C . ILE A 1 3 ? 13.624 -15.144 11.477 1.00 0.00 3 ILE A C 17
ATOM 28709 O O . ILE A 1 3 ? 13.503 -14.103 10.833 1.00 0.00 3 ILE A O 17
ATOM 28725 N N . GLY A 1 4 ? 13.984 -16.317 10.923 1.00 0.00 4 GLY A N 17
ATOM 28726 C CA . GLY A 1 4 ? 14.263 -16.476 9.496 1.00 0.00 4 GLY A CA 17
ATOM 28727 C C . GLY A 1 4 ? 13.081 -17.070 8.740 1.00 0.00 4 GLY A C 17
ATOM 28728 O O . GLY A 1 4 ? 13.259 -17.892 7.836 1.00 0.00 4 GLY A O 17
ATOM 28732 N N . ARG A 1 5 ? 11.851 -16.665 9.132 1.00 0.00 5 ARG A N 17
ATOM 28733 C CA . ARG A 1 5 ? 10.612 -17.022 8.399 1.00 0.00 5 ARG A CA 17
ATOM 28734 C C . ARG A 1 5 ? 10.470 -16.172 7.129 1.00 0.00 5 ARG A C 17
ATOM 28735 O O . ARG A 1 5 ? 9.693 -16.509 6.236 1.00 0.00 5 ARG A O 17
ATOM 28756 N N . LEU A 1 6 ? 11.235 -15.074 7.079 1.00 0.00 6 LEU A N 17
ATOM 28757 C CA . LEU A 1 6 ? 11.130 -14.044 6.051 1.00 0.00 6 LEU A CA 17
ATOM 28758 C C . LEU A 1 6 ? 12.095 -14.370 4.892 1.00 0.00 6 LEU A C 17
ATOM 28759 O O . LEU A 1 6 ? 13.314 -14.215 5.020 1.00 0.00 6 LEU A O 17
ATOM 28775 N N . ARG A 1 7 ? 11.521 -14.861 3.788 1.00 0.00 7 ARG A N 17
ATOM 28776 C CA . ARG A 1 7 ? 12.274 -15.366 2.615 1.00 0.00 7 ARG A CA 17
ATOM 28777 C C . ARG A 1 7 ? 12.700 -14.229 1.661 1.00 0.00 7 ARG A C 17
ATOM 28778 O O . ARG A 1 7 ? 13.800 -14.238 1.108 1.00 0.00 7 ARG A O 17
ATOM 28799 N N . ASP A 1 8 ? 11.802 -13.270 1.479 1.00 0.00 8 ASP A N 17
ATOM 28800 C CA . ASP A 1 8 ? 11.874 -12.213 0.458 1.00 0.00 8 ASP A CA 17
ATOM 28801 C C . ASP A 1 8 ? 12.156 -10.843 1.134 1.00 0.00 8 ASP A C 17
ATOM 28802 O O . ASP A 1 8 ? 12.459 -10.798 2.332 1.00 0.00 8 ASP A O 17
ATOM 28811 N N . ARG A 1 9 ? 12.075 -9.739 0.358 1.00 0.00 9 ARG A N 17
ATOM 28812 C CA . ARG A 1 9 ? 12.201 -8.346 0.857 1.00 0.00 9 ARG A CA 17
ATOM 28813 C C . ARG A 1 9 ? 11.253 -7.417 0.083 1.00 0.00 9 ARG A C 17
ATOM 28814 O O . ARG A 1 9 ? 11.028 -7.602 -1.116 1.00 0.00 9 ARG A O 17
ATOM 28835 N N . ILE A 1 10 ? 10.746 -6.386 0.782 1.00 0.00 10 ILE A N 17
ATOM 28836 C CA . ILE A 1 10 ? 9.862 -5.343 0.213 1.00 0.00 10 ILE A CA 17
ATOM 28837 C C . ILE A 1 10 ? 10.354 -3.957 0.651 1.00 0.00 10 ILE A C 17
ATOM 28838 O O . ILE A 1 10 ? 11.000 -3.828 1.689 1.00 0.00 10 ILE A O 17
ATOM 28854 N N . THR A 1 11 ? 10.034 -2.935 -0.144 1.00 0.00 11 THR A N 17
ATOM 28855 C CA . THR A 1 11 ? 10.225 -1.526 0.209 1.00 0.00 11 THR A CA 17
ATOM 28856 C C . THR A 1 11 ? 8.849 -0.899 0.468 1.00 0.00 11 THR A C 17
ATOM 28857 O O . THR A 1 11 ? 7.956 -1.006 -0.377 1.00 0.00 11 THR A O 17
ATOM 28868 N N . ILE A 1 12 ? 8.677 -0.288 1.653 1.00 0.00 12 ILE A N 17
ATOM 28869 C CA . ILE A 1 12 ? 7.397 0.340 2.045 1.00 0.00 12 ILE A CA 17
ATOM 28870 C C . ILE A 1 12 ? 7.289 1.753 1.448 1.00 0.00 12 ILE A C 17
ATOM 28871 O O . ILE A 1 12 ? 8.184 2.576 1.623 1.00 0.00 12 ILE A O 17
ATOM 28887 N N . GLN A 1 13 ? 6.196 2.001 0.730 1.00 0.00 13 GLN A N 17
ATOM 28888 C CA . GLN A 1 13 ? 5.808 3.336 0.255 1.00 0.00 13 GLN A CA 17
ATOM 28889 C C . GLN A 1 13 ? 4.967 4.015 1.336 1.00 0.00 13 GLN A C 17
ATOM 28890 O O . GLN A 1 13 ? 3.788 3.706 1.529 1.00 0.00 13 GLN A O 17
ATOM 28904 N N . THR A 1 14 ? 5.634 4.887 2.074 1.00 0.00 14 THR A N 17
ATOM 28905 C CA . THR A 1 14 ? 5.004 5.771 3.051 1.00 0.00 14 THR A CA 17
ATOM 28906 C C . THR A 1 14 ? 4.465 7.016 2.320 1.00 0.00 14 THR A C 17
ATOM 28907 O O . THR A 1 14 ? 5.085 7.479 1.359 1.00 0.00 14 THR A O 17
ATOM 28918 N N . LEU A 1 15 ? 3.314 7.547 2.751 1.00 0.00 15 LEU A N 17
ATOM 28919 C CA . LEU A 1 15 ? 2.633 8.645 2.047 1.00 0.00 15 LEU A CA 17
ATOM 28920 C C . LEU A 1 15 ? 3.104 10.005 2.582 1.00 0.00 15 LEU A C 17
ATOM 28921 O O . LEU A 1 15 ? 2.783 10.379 3.717 1.00 0.00 15 LEU A O 17
ATOM 28937 N N . LYS A 1 16 ? 3.898 10.716 1.774 1.00 0.00 16 LYS A N 17
ATOM 28938 C CA . LYS A 1 16 ? 4.274 12.107 2.029 1.00 0.00 16 LYS A CA 17
ATOM 28939 C C . LYS A 1 16 ? 3.162 13.039 1.515 1.00 0.00 16 LYS A C 17
ATOM 28940 O O . LYS A 1 16 ? 3.070 13.320 0.312 1.00 0.00 16 LYS A O 17
ATOM 28959 N N . GLN A 1 17 ? 2.286 13.458 2.426 1.00 0.00 17 GLN A N 17
ATOM 28960 C CA . GLN A 1 17 ? 1.280 14.489 2.153 1.00 0.00 17 GLN A CA 17
ATOM 28961 C C . GLN A 1 17 ? 1.981 15.860 2.129 1.00 0.00 17 GLN A C 17
ATOM 28962 O O . GLN A 1 17 ? 2.154 16.508 3.169 1.00 0.00 17 GLN A O 17
ATOM 28976 N N . THR A 1 18 ? 2.427 16.259 0.931 1.00 0.00 18 THR A N 17
ATOM 28977 C CA . THR A 1 18 ? 3.259 17.456 0.713 1.00 0.00 18 THR A CA 17
ATOM 28978 C C . THR A 1 18 ? 2.348 18.673 0.459 1.00 0.00 18 THR A C 17
ATOM 28979 O O . THR A 1 18 ? 1.170 18.503 0.142 1.00 0.00 18 THR A O 17
ATOM 28990 N N . ARG A 1 19 ? 2.875 19.899 0.621 1.00 0.00 19 ARG A N 17
ATOM 28991 C CA . ARG A 1 19 ? 2.131 21.127 0.309 1.00 0.00 19 ARG A CA 17
ATOM 28992 C C . ARG A 1 19 ? 2.933 22.014 -0.664 1.00 0.00 19 ARG A C 17
ATOM 28993 O O . ARG A 1 19 ? 4.163 21.954 -0.701 1.00 0.00 19 ARG A O 17
ATOM 29014 N N . ASP A 1 20 ? 2.203 22.844 -1.418 1.00 0.00 20 ASP A N 17
ATOM 29015 C CA . ASP A 1 20 ? 2.750 23.737 -2.460 1.00 0.00 20 ASP A CA 17
ATOM 29016 C C . ASP A 1 20 ? 2.759 25.178 -1.918 1.00 0.00 20 ASP A C 17
ATOM 29017 O O . ASP A 1 20 ? 2.015 25.482 -0.979 1.00 0.00 20 ASP A O 17
ATOM 29026 N N . ILE A 1 21 ? 3.573 26.062 -2.520 1.00 0.00 21 ILE A N 17
ATOM 29027 C CA . ILE A 1 21 ? 3.687 27.489 -2.128 1.00 0.00 21 ILE A CA 17
ATOM 29028 C C . ILE A 1 21 ? 2.363 28.299 -2.295 1.00 0.00 21 ILE A C 17
ATOM 29029 O O . ILE A 1 21 ? 2.240 29.417 -1.772 1.00 0.00 21 ILE A O 17
ATOM 29045 N N . THR A 1 22 ? 1.351 27.721 -2.976 1.00 0.00 22 THR A N 17
ATOM 29046 C CA . THR A 1 22 ? 0.027 28.367 -3.163 1.00 0.00 22 THR A CA 17
ATOM 29047 C C . THR A 1 22 ? -1.034 27.625 -2.296 1.00 0.00 22 THR A C 17
ATOM 29048 O O . THR A 1 22 ? -2.221 27.974 -2.282 1.00 0.00 22 THR A O 17
ATOM 29059 N N . GLY A 1 23 ? -0.553 26.586 -1.593 1.00 0.00 23 GLY A N 17
ATOM 29060 C CA . GLY A 1 23 ? -1.310 25.883 -0.559 1.00 0.00 23 GLY A CA 17
ATOM 29061 C C . GLY A 1 23 ? -2.004 24.627 -1.042 1.00 0.00 23 GLY A C 17
ATOM 29062 O O . GLY A 1 23 ? -3.023 24.228 -0.470 1.00 0.00 23 GLY A O 17
ATOM 29066 N N . GLU A 1 24 ? -1.447 23.968 -2.071 1.00 0.00 24 GLU A N 17
ATOM 29067 C CA . GLU A 1 24 ? -2.041 22.745 -2.656 1.00 0.00 24 GLU A CA 17
ATOM 29068 C C . GLU A 1 24 ? -1.434 21.521 -1.971 1.00 0.00 24 GLU A C 17
ATOM 29069 O O . GLU A 1 24 ? -0.220 21.483 -1.778 1.00 0.00 24 GLU A O 17
ATOM 29081 N N . ILE A 1 25 ? -2.261 20.541 -1.590 1.00 0.00 25 ILE A N 17
ATOM 29082 C CA . ILE A 1 25 ? -1.769 19.284 -0.996 1.00 0.00 25 ILE A CA 17
ATOM 29083 C C . ILE A 1 25 ? -1.532 18.245 -2.104 1.00 0.00 25 ILE A C 17
ATOM 29084 O O . ILE A 1 25 ? -2.459 17.879 -2.834 1.00 0.00 25 ILE A O 17
ATOM 29100 N N . LEU A 1 26 ? -0.270 17.812 -2.244 1.00 0.00 26 LEU A N 17
ATOM 29101 C CA . LEU A 1 26 ? 0.135 16.765 -3.183 1.00 0.00 26 LEU A CA 17
ATOM 29102 C C . LEU A 1 26 ? 0.452 15.498 -2.385 1.00 0.00 26 LEU A C 17
ATOM 29103 O O . LEU A 1 26 ? 1.489 15.430 -1.706 1.00 0.00 26 LEU A O 17
ATOM 29119 N N . GLU A 1 27 ? -0.436 14.501 -2.463 1.00 0.00 27 GLU A N 17
ATOM 29120 C CA . GLU A 1 27 ? -0.203 13.203 -1.842 1.00 0.00 27 GLU A CA 17
ATOM 29121 C C . GLU A 1 27 ? 0.749 12.425 -2.758 1.00 0.00 27 GLU A C 17
ATOM 29122 O O . GLU A 1 27 ? 0.416 12.126 -3.910 1.00 0.00 27 GLU A O 17
ATOM 29134 N N . THR A 1 28 ? 1.944 12.156 -2.235 1.00 0.00 28 THR A N 17
ATOM 29135 C CA . THR A 1 28 ? 3.032 11.501 -2.965 1.00 0.00 28 THR A CA 17
ATOM 29136 C C . THR A 1 28 ? 3.562 10.357 -2.112 1.00 0.00 28 THR A C 17
ATOM 29137 O O . THR A 1 28 ? 3.486 10.404 -0.888 1.00 0.00 28 THR A O 17
ATOM 29148 N N . TRP A 1 29 ? 4.108 9.340 -2.759 1.00 0.00 29 TRP A N 17
ATOM 29149 C CA . TRP A 1 29 ? 4.547 8.113 -2.093 1.00 0.00 29 TRP A CA 17
ATOM 29150 C C . TRP A 1 29 ? 6.070 8.103 -2.043 1.00 0.00 29 TRP A C 17
ATOM 29151 O O . TRP A 1 29 ? 6.738 7.903 -3.060 1.00 0.00 29 TRP A O 17
ATOM 29172 N N . GLU A 1 30 ? 6.599 8.395 -0.853 1.00 0.00 30 GLU A N 17
ATOM 29173 C CA . GLU A 1 30 ? 8.040 8.374 -0.602 1.00 0.00 30 GLU A CA 17
ATOM 29174 C C . GLU A 1 30 ? 8.417 6.945 -0.204 1.00 0.00 30 GLU A C 17
ATOM 29175 O O . GLU A 1 30 ? 7.756 6.337 0.650 1.00 0.00 30 GLU A O 17
ATOM 29187 N N . ASP A 1 31 ? 9.438 6.385 -0.877 1.00 0.00 31 ASP A N 17
ATOM 29188 C CA . ASP A 1 31 ? 9.957 5.055 -0.543 1.00 0.00 31 ASP A CA 17
ATOM 29189 C C . ASP A 1 31 ? 10.615 5.127 0.840 1.00 0.00 31 ASP A C 17
ATOM 29190 O O . ASP A 1 31 ? 11.193 6.163 1.202 1.00 0.00 31 ASP A O 17
ATOM 29199 N N . GLY A 1 32 ? 10.510 4.051 1.603 1.00 0.00 32 GLY A N 17
ATOM 29200 C CA . GLY A 1 32 ? 10.930 4.030 2.993 1.00 0.00 32 GLY A CA 17
ATOM 29201 C C . GLY A 1 32 ? 12.074 3.071 3.208 1.00 0.00 32 GLY A C 17
ATOM 29202 O O . GLY A 1 32 ? 13.212 3.336 2.803 1.00 0.00 32 GLY A O 17
ATOM 29206 N N . HIS A 1 33 ? 11.761 1.945 3.843 1.00 0.00 33 HIS A N 17
ATOM 29207 C CA . HIS A 1 33 ? 12.741 0.959 4.292 1.00 0.00 33 HIS A CA 17
ATOM 29208 C C . HIS A 1 33 ? 12.517 -0.338 3.522 1.00 0.00 33 HIS A C 17
ATOM 29209 O O . HIS A 1 33 ? 11.366 -0.756 3.341 1.00 0.00 33 HIS A O 17
ATOM 29224 N N . THR A 1 34 ? 13.602 -0.958 3.038 1.00 0.00 34 THR A N 17
ATOM 29225 C CA . THR A 1 34 ? 13.536 -2.268 2.398 1.00 0.00 34 THR A CA 17
ATOM 29226 C C . THR A 1 34 ? 13.830 -3.346 3.455 1.00 0.00 34 THR A C 17
ATOM 29227 O O . THR A 1 34 ? 14.996 -3.613 3.772 1.00 0.00 34 THR A O 17
ATOM 29238 N N . LEU A 1 35 ? 12.766 -3.923 4.043 1.00 0.00 35 LEU A N 17
ATOM 29239 C CA . LEU A 1 35 ? 12.883 -4.927 5.119 1.00 0.00 35 LEU A CA 17
ATOM 29240 C C . LEU A 1 35 ? 12.434 -6.314 4.643 1.00 0.00 35 LEU A C 17
ATOM 29241 O O . LEU A 1 35 ? 11.885 -6.472 3.554 1.00 0.00 35 LEU A O 17
ATOM 29257 N N . TRP A 1 36 ? 12.721 -7.308 5.493 1.00 0.00 36 TRP A N 17
ATOM 29258 C CA . TRP A 1 36 ? 12.445 -8.721 5.245 1.00 0.00 36 TRP A CA 17
ATOM 29259 C C . TRP A 1 36 ? 10.929 -9.029 5.309 1.00 0.00 36 TRP A C 17
ATOM 29260 O O . TRP A 1 36 ? 10.232 -8.641 6.248 1.00 0.00 36 TRP A O 17
ATOM 29281 N N . ALA A 1 37 ? 10.465 -9.721 4.270 1.00 0.00 37 ALA A N 17
ATOM 29282 C CA . ALA A 1 37 ? 9.078 -10.213 4.147 1.00 0.00 37 ALA A CA 17
ATOM 29283 C C . ALA A 1 37 ? 9.037 -11.646 3.617 1.00 0.00 37 ALA A C 17
ATOM 29284 O O . ALA A 1 37 ? 10.064 -12.239 3.370 1.00 0.00 37 ALA A O 17
ATOM 29291 N N . SER A 1 38 ? 7.827 -12.221 3.529 1.00 0.00 38 SER A N 17
ATOM 29292 C CA . SER A 1 38 ? 7.541 -13.426 2.749 1.00 0.00 38 SER A CA 17
ATOM 29293 C C . SER A 1 38 ? 6.308 -13.144 1.887 1.00 0.00 38 SER A C 17
ATOM 29294 O O . SER A 1 38 ? 5.176 -13.186 2.377 1.00 0.00 38 SER A O 17
ATOM 29302 N N . VAL A 1 39 ? 6.548 -12.812 0.616 1.00 0.00 39 VAL A N 17
ATOM 29303 C CA . VAL A 1 39 ? 5.505 -12.390 -0.319 1.00 0.00 39 VAL A CA 17
ATOM 29304 C C . VAL A 1 39 ? 4.976 -13.617 -1.065 1.00 0.00 39 VAL A C 17
ATOM 29305 O O . VAL A 1 39 ? 5.656 -14.159 -1.949 1.00 0.00 39 VAL A O 17
ATOM 29318 N N . ASN A 1 40 ? 3.795 -14.093 -0.651 1.00 0.00 40 ASN A N 17
ATOM 29319 C CA . ASN A 1 40 ? 3.128 -15.252 -1.240 1.00 0.00 40 ASN A CA 17
ATOM 29320 C C . ASN A 1 40 ? 1.805 -14.816 -1.906 1.00 0.00 40 ASN A C 17
ATOM 29321 O O . ASN A 1 40 ? 0.831 -14.462 -1.221 1.00 0.00 40 ASN A O 17
ATOM 29332 N N . MET A 1 41 ? 1.816 -14.794 -3.249 1.00 0.00 41 MET A N 17
ATOM 29333 C CA . MET A 1 41 ? 0.609 -14.644 -4.074 1.00 0.00 41 MET A CA 17
ATOM 29334 C C . MET A 1 41 ? -0.338 -15.814 -3.771 1.00 0.00 41 MET A C 17
ATOM 29335 O O . MET A 1 41 ? 0.040 -16.978 -3.977 1.00 0.00 41 MET A O 17
ATOM 29349 N N . VAL A 1 42 ? -1.535 -15.507 -3.253 1.00 0.00 42 VAL A N 17
ATOM 29350 C CA . VAL A 1 42 ? -2.496 -16.535 -2.830 1.00 0.00 42 VAL A CA 17
ATOM 29351 C C . VAL A 1 42 ? -3.084 -17.262 -4.049 1.00 0.00 42 VAL A C 17
ATOM 29352 O O . VAL A 1 42 ? -3.110 -16.721 -5.170 1.00 0.00 42 VAL A O 17
ATOM 29365 N N . SER A 1 43 ? -3.542 -18.490 -3.813 1.00 0.00 43 SER A N 17
ATOM 29366 C CA . SER A 1 43 ? -4.242 -19.288 -4.816 1.00 0.00 43 SER A CA 17
ATOM 29367 C C . SER A 1 43 ? -5.739 -18.923 -4.809 1.00 0.00 43 SER A C 17
ATOM 29368 O O . SER A 1 43 ? -6.195 -18.113 -3.981 1.00 0.00 43 SER A O 17
ATOM 29376 N N . SER A 1 44 ? -6.490 -19.541 -5.731 1.00 0.00 44 SER A N 17
ATOM 29377 C CA . SER A 1 44 ? -7.939 -19.329 -5.892 1.00 0.00 44 SER A CA 17
ATOM 29378 C C . SER A 1 44 ? -8.719 -19.670 -4.601 1.00 0.00 44 SER A C 17
ATOM 29379 O O . SER A 1 44 ? -9.755 -19.065 -4.329 1.00 0.00 44 SER A O 17
ATOM 29387 N N . LYS A 1 45 ? -8.159 -20.615 -3.807 1.00 0.00 45 LYS A N 17
ATOM 29388 C CA . LYS A 1 45 ? -8.758 -21.129 -2.552 1.00 0.00 45 LYS A CA 17
ATOM 29389 C C . LYS A 1 45 ? -9.225 -20.010 -1.588 1.00 0.00 45 LYS A C 17
ATOM 29390 O O . LYS A 1 45 ? -10.318 -20.099 -1.021 1.00 0.00 45 LYS A O 17
ATOM 29409 N N . GLU A 1 46 ? -8.396 -18.962 -1.438 1.00 0.00 46 GLU A N 17
ATOM 29410 C CA . GLU A 1 46 ? -8.655 -17.850 -0.498 1.00 0.00 46 GLU A CA 17
ATOM 29411 C C . GLU A 1 46 ? -9.903 -17.052 -0.916 1.00 0.00 46 GLU A C 17
ATOM 29412 O O . GLU A 1 46 ? -10.736 -16.672 -0.079 1.00 0.00 46 GLU A O 17
ATOM 29424 N N . ALA A 1 47 ? -10.011 -16.835 -2.233 1.00 0.00 47 ALA A N 17
ATOM 29425 C CA . ALA A 1 47 ? -11.130 -16.109 -2.854 1.00 0.00 47 ALA A CA 17
ATOM 29426 C C . ALA A 1 47 ? -12.437 -16.916 -2.736 1.00 0.00 47 ALA A C 17
ATOM 29427 O O . ALA A 1 47 ? -13.488 -16.365 -2.395 1.00 0.00 47 ALA A O 17
ATOM 29434 N N . ILE A 1 48 ? -12.341 -18.226 -3.033 1.00 0.00 48 ILE A N 17
ATOM 29435 C CA . ILE A 1 48 ? -13.481 -19.171 -2.961 1.00 0.00 48 ILE A CA 17
ATOM 29436 C C . ILE A 1 48 ? -14.054 -19.251 -1.525 1.00 0.00 48 ILE A C 17
ATOM 29437 O O . ILE A 1 48 ? -15.275 -19.216 -1.326 1.00 0.00 48 ILE A O 17
ATOM 29453 N N . SER A 1 49 ? -13.151 -19.316 -0.535 1.00 0.00 49 SER A N 17
ATOM 29454 C CA . SER A 1 49 ? -13.515 -19.467 0.889 1.00 0.00 49 SER A CA 17
ATOM 29455 C C . SER A 1 49 ? -14.182 -18.199 1.451 1.00 0.00 49 SER A C 17
ATOM 29456 O O . SER A 1 49 ? -15.054 -18.293 2.315 1.00 0.00 49 SER A O 17
ATOM 29464 N N . SER A 1 50 ? -13.758 -17.022 0.963 1.00 0.00 50 SER A N 17
ATOM 29465 C CA . SER A 1 50 ? -14.342 -15.730 1.379 1.00 0.00 50 SER A CA 17
ATOM 29466 C C . SER A 1 50 ? -15.648 -15.432 0.598 1.00 0.00 50 SER A C 17
ATOM 29467 O O . SER A 1 50 ? -16.558 -14.775 1.117 1.00 0.00 50 SER A O 17
ATOM 29475 N N . GLY A 1 51 ? -15.720 -15.935 -0.649 1.00 0.00 51 GLY A N 17
ATOM 29476 C CA . GLY A 1 51 ? -16.872 -15.721 -1.540 1.00 0.00 51 GLY A CA 17
ATOM 29477 C C . GLY A 1 51 ? -16.545 -14.757 -2.678 1.00 0.00 51 GLY A C 17
ATOM 29478 O O . GLY A 1 51 ? -16.520 -15.152 -3.847 1.00 0.00 51 GLY A O 17
ATOM 29482 N N . ALA A 1 52 ? -16.288 -13.489 -2.322 1.00 0.00 52 ALA A N 17
ATOM 29483 C CA . ALA A 1 52 ? -15.932 -12.411 -3.273 1.00 0.00 52 ALA A CA 17
ATOM 29484 C C . ALA A 1 52 ? -15.205 -11.256 -2.540 1.00 0.00 52 ALA A C 17
ATOM 29485 O O . ALA A 1 52 ? -15.042 -10.160 -3.091 1.00 0.00 52 ALA A O 17
ATOM 29492 N N . GLU A 1 53 ? -14.741 -11.526 -1.303 1.00 0.00 53 GLU A N 17
ATOM 29493 C CA . GLU A 1 53 ? -14.070 -10.528 -0.446 1.00 0.00 53 GLU A CA 17
ATOM 29494 C C . GLU A 1 53 ? -12.566 -10.489 -0.779 1.00 0.00 53 GLU A C 17
ATOM 29495 O O . GLU A 1 53 ? -11.995 -9.421 -1.048 1.00 0.00 53 GLU A O 17
ATOM 29507 N N . LEU A 1 54 ? -11.926 -11.673 -0.729 1.00 0.00 54 LEU A N 17
ATOM 29508 C CA . LEU A 1 54 ? -10.570 -11.878 -1.262 1.00 0.00 54 LEU A CA 17
ATOM 29509 C C . LEU A 1 54 ? -10.670 -12.171 -2.768 1.00 0.00 54 LEU A C 17
ATOM 29510 O O . LEU A 1 54 ? -11.736 -12.566 -3.270 1.00 0.00 54 LEU A O 17
ATOM 29526 N N . ALA A 1 55 ? -9.554 -11.990 -3.472 1.00 0.00 55 ALA A N 17
ATOM 29527 C CA . ALA A 1 55 ? -9.481 -12.119 -4.934 1.00 0.00 55 ALA A CA 17
ATOM 29528 C C . ALA A 1 55 ? -8.399 -13.125 -5.320 1.00 0.00 55 ALA A C 17
ATOM 29529 O O . ALA A 1 55 ? -7.454 -13.364 -4.549 1.00 0.00 55 ALA A O 17
ATOM 29536 N N . ILE A 1 56 ? -8.549 -13.733 -6.508 1.00 0.00 56 ILE A N 17
ATOM 29537 C CA . ILE A 1 56 ? -7.493 -14.568 -7.094 1.00 0.00 56 ILE A CA 17
ATOM 29538 C C . ILE A 1 56 ? -6.363 -13.632 -7.556 1.00 0.00 56 ILE A C 17
ATOM 29539 O O . ILE A 1 56 ? -6.537 -12.870 -8.514 1.00 0.00 56 ILE A O 17
ATOM 29555 N N . GLY A 1 57 ? -5.233 -13.660 -6.832 1.00 0.00 57 GLY A N 17
ATOM 29556 C CA . GLY A 1 57 ? -4.131 -12.713 -7.058 1.00 0.00 57 GLY A CA 17
ATOM 29557 C C . GLY A 1 57 ? -3.973 -11.716 -5.912 1.00 0.00 57 GLY A C 17
ATOM 29558 O O . GLY A 1 57 ? -3.258 -10.714 -6.051 1.00 0.00 57 GLY A O 17
ATOM 29562 N N . THR A 1 58 ? -4.678 -11.970 -4.785 1.00 0.00 58 THR A N 17
ATOM 29563 C CA . THR A 1 58 ? -4.443 -11.248 -3.523 1.00 0.00 58 THR A CA 17
ATOM 29564 C C . THR A 1 58 ? -3.026 -11.571 -3.011 1.00 0.00 58 THR A C 17
ATOM 29565 O O . THR A 1 58 ? -2.658 -12.732 -2.854 1.00 0.00 58 THR A O 17
ATOM 29576 N N . VAL A 1 59 ? -2.225 -10.530 -2.834 1.00 0.00 59 VAL A N 17
ATOM 29577 C CA . VAL A 1 59 ? -0.839 -10.639 -2.393 1.00 0.00 59 VAL A CA 17
ATOM 29578 C C . VAL A 1 59 ? -0.775 -10.658 -0.853 1.00 0.00 59 VAL A C 17
ATOM 29579 O O . VAL A 1 59 ? -1.003 -9.631 -0.211 1.00 0.00 59 VAL A O 17
ATOM 29592 N N . ARG A 1 60 ? -0.517 -11.834 -0.266 1.00 0.00 60 ARG A N 17
ATOM 29593 C CA . ARG A 1 60 ? -0.298 -11.954 1.183 1.00 0.00 60 ARG A CA 17
ATOM 29594 C C . ARG A 1 60 ? 1.209 -11.798 1.470 1.00 0.00 60 ARG A C 17
ATOM 29595 O O . ARG A 1 60 ? 2.035 -12.403 0.797 1.00 0.00 60 ARG A O 17
ATOM 29616 N N . ILE A 1 61 ? 1.546 -10.977 2.472 1.00 0.00 61 ILE A N 17
ATOM 29617 C CA . ILE A 1 61 ? 2.928 -10.528 2.748 1.00 0.00 61 ILE A CA 17
ATOM 29618 C C . ILE A 1 61 ? 3.187 -10.618 4.254 1.00 0.00 61 ILE A C 17
ATOM 29619 O O . ILE A 1 61 ? 2.516 -9.959 5.030 1.00 0.00 61 ILE A O 17
ATOM 29635 N N . TRP A 1 62 ? 4.139 -11.451 4.659 1.00 0.00 62 TRP A N 17
ATOM 29636 C CA . TRP A 1 62 ? 4.460 -11.669 6.081 1.00 0.00 62 TRP A CA 17
ATOM 29637 C C . TRP A 1 62 ? 5.725 -10.914 6.447 1.00 0.00 62 TRP A C 17
ATOM 29638 O O . TRP A 1 62 ? 6.766 -11.184 5.894 1.00 0.00 62 TRP A O 17
ATOM 29659 N N . ILE A 1 63 ? 5.626 -9.983 7.385 1.00 0.00 63 ILE A N 17
ATOM 29660 C CA . ILE A 1 63 ? 6.775 -9.207 7.898 1.00 0.00 63 ILE A CA 17
ATOM 29661 C C . ILE A 1 63 ? 6.812 -9.400 9.412 1.00 0.00 63 ILE A C 17
ATOM 29662 O O . ILE A 1 63 ? 5.788 -9.733 9.995 1.00 0.00 63 ILE A O 17
ATOM 29678 N N . ARG A 1 64 ? 7.983 -9.233 10.045 1.00 0.00 64 ARG A N 17
ATOM 29679 C CA . ARG A 1 64 ? 8.067 -9.175 11.528 1.00 0.00 64 ARG A CA 17
ATOM 29680 C C . ARG A 1 64 ? 7.215 -8.018 12.096 1.00 0.00 64 ARG A C 17
ATOM 29681 O O . ARG A 1 64 ? 6.820 -7.110 11.350 1.00 0.00 64 ARG A O 17
ATOM 29702 N N . TYR A 1 65 ? 6.937 -8.069 13.416 1.00 0.00 65 TYR A N 17
ATOM 29703 C CA . TYR A 1 65 ? 5.986 -7.162 14.090 1.00 0.00 65 TYR A CA 17
ATOM 29704 C C . TYR A 1 65 ? 6.363 -5.684 13.856 1.00 0.00 65 TYR A C 17
ATOM 29705 O O . TYR A 1 65 ? 7.287 -5.162 14.484 1.00 0.00 65 TYR A O 17
ATOM 29723 N N . ARG A 1 66 ? 5.657 -5.041 12.912 1.00 0.00 66 ARG A N 17
ATOM 29724 C CA . ARG A 1 66 ? 5.926 -3.656 12.496 1.00 0.00 66 ARG A CA 17
ATOM 29725 C C . ARG A 1 66 ? 4.677 -2.798 12.786 1.00 0.00 66 ARG A C 17
ATOM 29726 O O . ARG A 1 66 ? 3.670 -2.892 12.074 1.00 0.00 66 ARG A O 17
ATOM 29747 N N . LYS A 1 67 ? 4.768 -1.962 13.829 1.00 0.00 67 LYS A N 17
ATOM 29748 C CA . LYS A 1 67 ? 3.620 -1.217 14.411 1.00 0.00 67 LYS A CA 17
ATOM 29749 C C . LYS A 1 67 ? 3.057 -0.130 13.469 1.00 0.00 67 LYS A C 17
ATOM 29750 O O . LYS A 1 67 ? 1.883 0.249 13.570 1.00 0.00 67 LYS A O 17
ATOM 29769 N N . ASP A 1 68 ? 3.900 0.346 12.548 1.00 0.00 68 ASP A N 17
ATOM 29770 C CA . ASP A 1 68 ? 3.625 1.547 11.728 1.00 0.00 68 ASP A CA 17
ATOM 29771 C C . ASP A 1 68 ? 2.947 1.199 10.390 1.00 0.00 68 ASP A C 17
ATOM 29772 O O . ASP A 1 68 ? 2.364 2.086 9.750 1.00 0.00 68 ASP A O 17
ATOM 29781 N N . ILE A 1 69 ? 3.037 -0.072 9.957 1.00 0.00 69 ILE A N 17
ATOM 29782 C CA . ILE A 1 69 ? 2.372 -0.530 8.715 1.00 0.00 69 ILE A CA 17
ATOM 29783 C C . ILE A 1 69 ? 0.850 -0.487 8.904 1.00 0.00 69 ILE A C 17
ATOM 29784 O O . ILE A 1 69 ? 0.333 -0.956 9.921 1.00 0.00 69 ILE A O 17
ATOM 29800 N N . ASN A 1 70 ? 0.159 0.087 7.915 1.00 0.00 70 ASN A N 17
ATOM 29801 C CA . ASN A 1 70 ? -1.301 0.254 7.926 1.00 0.00 70 ASN A CA 17
ATOM 29802 C C . ASN A 1 70 ? -1.789 0.322 6.475 1.00 0.00 70 ASN A C 17
ATOM 29803 O O . ASN A 1 70 ? -0.973 0.370 5.558 1.00 0.00 70 ASN A O 17
ATOM 29814 N N . ALA A 1 71 ? -3.120 0.342 6.268 1.00 0.00 71 ALA A N 17
ATOM 29815 C CA . ALA A 1 71 ? -3.737 0.470 4.928 1.00 0.00 71 ALA A CA 17
ATOM 29816 C C . ALA A 1 71 ? -3.214 1.706 4.155 1.00 0.00 71 ALA A C 17
ATOM 29817 O O . ALA A 1 71 ? -3.187 1.714 2.921 1.00 0.00 71 ALA A O 17
ATOM 29824 N N . THR A 1 72 ? -2.772 2.727 4.913 1.00 0.00 72 THR A N 17
ATOM 29825 C CA . THR A 1 72 ? -2.281 4.006 4.376 1.00 0.00 72 THR A CA 17
ATOM 29826 C C . THR A 1 72 ? -0.817 3.938 3.869 1.00 0.00 72 THR A C 17
ATOM 29827 O O . THR A 1 72 ? -0.208 4.978 3.581 1.00 0.00 72 THR A O 17
ATOM 29838 N N . SER A 1 73 ? -0.251 2.726 3.782 1.00 0.00 73 SER A N 17
ATOM 29839 C CA . SER A 1 73 ? 1.028 2.478 3.089 1.00 0.00 73 SER A CA 17
ATOM 29840 C C . SER A 1 73 ? 0.794 1.520 1.904 1.00 0.00 73 SER A C 17
ATOM 29841 O O . SER A 1 73 ? -0.207 0.800 1.863 1.00 0.00 73 SER A O 17
ATOM 29849 N N . ARG A 1 74 ? 1.695 1.562 0.915 1.00 0.00 74 ARG A N 17
ATOM 29850 C C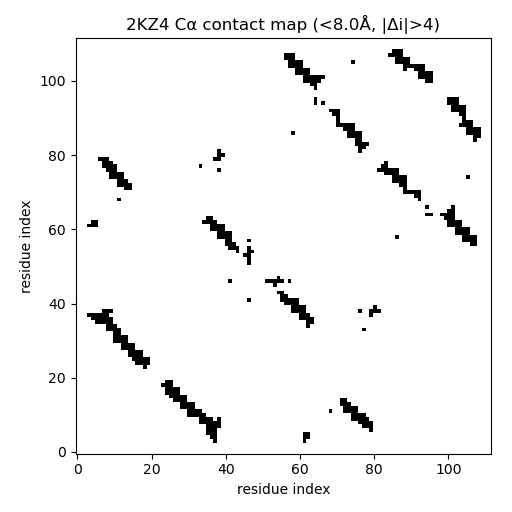A . ARG A 1 74 ? 1.732 0.594 -0.200 1.00 0.00 74 ARG A CA 17
ATOM 29851 C C . ARG A 1 74 ? 3.006 -0.234 -0.067 1.00 0.00 74 ARG A C 17
ATOM 29852 O O . ARG A 1 74 ? 3.972 0.206 0.558 1.00 0.00 74 ARG A O 17
ATOM 29873 N N . ILE A 1 75 ? 2.993 -1.449 -0.621 1.00 0.00 75 ILE A N 17
ATOM 29874 C CA . ILE A 1 75 ? 4.114 -2.385 -0.529 1.00 0.00 75 ILE A CA 17
ATOM 29875 C C . ILE A 1 75 ? 4.679 -2.667 -1.938 1.00 0.00 75 ILE A C 17
ATOM 29876 O O . ILE A 1 75 ? 4.066 -3.414 -2.703 1.00 0.00 75 ILE A O 17
ATOM 29892 N N . LYS A 1 76 ? 5.829 -2.060 -2.291 1.00 0.00 76 LYS A N 17
ATOM 29893 C CA . LYS A 1 76 ? 6.531 -2.387 -3.550 1.00 0.00 76 LYS A CA 17
ATOM 29894 C C . LYS A 1 76 ? 7.584 -3.445 -3.260 1.00 0.00 76 LYS A C 17
ATOM 29895 O O . LYS A 1 76 ? 8.591 -3.160 -2.616 1.00 0.00 76 LYS A O 17
ATOM 29914 N N . VAL A 1 77 ? 7.339 -4.658 -3.744 1.00 0.00 77 VAL A N 17
ATOM 29915 C CA . VAL A 1 77 ? 8.195 -5.810 -3.473 1.00 0.00 77 VAL A CA 17
ATOM 29916 C C . VAL A 1 77 ? 9.521 -5.700 -4.267 1.00 0.00 77 VAL A C 17
ATOM 29917 O O . VAL A 1 77 ? 9.517 -5.479 -5.479 1.00 0.00 77 VAL A O 17
ATOM 29930 N N . SER A 1 78 ? 10.638 -5.816 -3.531 1.00 0.00 78 SER A N 17
ATOM 29931 C CA . SER A 1 78 ? 11.999 -5.557 -4.039 1.00 0.00 78 SER A CA 17
ATOM 29932 C C . SER A 1 78 ? 12.577 -6.728 -4.857 1.00 0.00 78 SER A C 17
ATOM 29933 O O . SER A 1 78 ? 13.430 -6.522 -5.731 1.00 0.00 78 SER A O 17
ATOM 29941 N N . THR A 1 79 ? 12.079 -7.939 -4.584 1.00 0.00 79 THR A N 17
ATOM 29942 C CA . THR A 1 79 ? 12.642 -9.180 -5.142 1.00 0.00 79 THR A CA 17
ATOM 29943 C C . THR A 1 79 ? 11.550 -10.270 -5.244 1.00 0.00 79 THR A C 17
ATOM 29944 O O . THR A 1 79 ? 10.394 -10.016 -4.933 1.00 0.00 79 THR A O 17
ATOM 29955 N N . GLY A 1 80 ? 11.909 -11.450 -5.766 1.00 0.00 80 GLY A N 17
ATOM 29956 C CA . GLY A 1 80 ? 10.953 -12.550 -5.935 1.00 0.00 80 GLY A CA 17
ATOM 29957 C C . GLY A 1 80 ? 10.052 -12.378 -7.160 1.00 0.00 80 GLY A C 17
ATOM 29958 O O . GLY A 1 80 ? 10.498 -11.808 -8.171 1.00 0.00 80 GLY A O 17
ATOM 29962 N N . PRO A 1 81 ? 8.762 -12.843 -7.106 1.00 0.00 81 PRO A N 17
ATOM 29963 C CA . PRO A 1 81 ? 7.847 -12.835 -8.269 1.00 0.00 81 PRO A CA 17
ATOM 29964 C C . PRO A 1 81 ? 7.285 -11.434 -8.594 1.00 0.00 81 PRO A C 17
ATOM 29965 O O . PRO A 1 81 ? 6.859 -11.181 -9.723 1.00 0.00 81 PRO A O 17
ATOM 29976 N N . LEU A 1 82 ? 7.284 -10.538 -7.589 1.00 0.00 82 LEU A N 17
ATOM 29977 C CA . LEU A 1 82 ? 6.679 -9.199 -7.711 1.00 0.00 82 LEU A CA 17
ATOM 29978 C C . LEU A 1 82 ? 7.748 -8.100 -7.589 1.00 0.00 82 LEU A C 17
ATOM 29979 O O . LEU A 1 82 ? 7.457 -6.987 -7.141 1.00 0.00 82 LEU A O 17
ATOM 29995 N N . ALA A 1 83 ? 8.968 -8.420 -8.040 1.00 0.00 83 ALA A N 17
ATOM 29996 C CA . ALA A 1 83 ? 10.104 -7.486 -8.039 1.00 0.00 83 ALA A CA 17
ATOM 29997 C C . ALA A 1 83 ? 9.859 -6.321 -9.019 1.00 0.00 83 ALA A C 17
ATOM 29998 O O . ALA A 1 83 ? 10.094 -6.451 -10.229 1.00 0.00 83 ALA A O 17
ATOM 30005 N N . GLY A 1 84 ? 9.331 -5.204 -8.480 1.00 0.00 84 GLY A N 17
ATOM 30006 C CA . GLY A 1 84 ? 9.001 -4.005 -9.270 1.00 0.00 84 GLY A CA 17
ATOM 30007 C C . GLY A 1 84 ? 7.531 -3.611 -9.158 1.00 0.00 84 GLY A C 17
ATOM 30008 O O . GLY A 1 84 ? 7.164 -2.475 -9.477 1.00 0.00 84 GLY A O 17
ATOM 30012 N N . ARG A 1 85 ? 6.683 -4.551 -8.703 1.00 0.00 85 ARG A N 17
ATOM 30013 C CA . ARG A 1 85 ? 5.234 -4.325 -8.536 1.00 0.00 85 ARG A CA 17
ATOM 30014 C C . ARG A 1 85 ? 4.977 -3.549 -7.236 1.00 0.00 85 ARG A C 17
ATOM 30015 O O . ARG A 1 85 ? 5.482 -3.945 -6.180 1.00 0.00 85 ARG A O 17
ATOM 30036 N N . VAL A 1 86 ? 4.196 -2.456 -7.314 1.00 0.00 86 VAL A N 17
ATOM 30037 C CA . VAL A 1 86 ? 3.872 -1.612 -6.148 1.00 0.00 86 VAL A CA 17
ATOM 30038 C C . VAL A 1 86 ? 2.444 -1.937 -5.670 1.00 0.00 86 VAL A C 17
ATOM 30039 O O . VAL A 1 86 ? 1.458 -1.263 -6.002 1.00 0.00 86 VAL A O 17
ATOM 30052 N N . LEU A 1 87 ? 2.359 -3.038 -4.912 1.00 0.00 87 LEU A N 17
ATOM 30053 C CA . LEU A 1 87 ? 1.093 -3.586 -4.405 1.00 0.00 87 LEU A CA 17
ATOM 30054 C C . LEU A 1 87 ? 0.455 -2.609 -3.405 1.00 0.00 87 LEU A C 17
ATOM 30055 O O . LEU A 1 87 ? 1.138 -1.801 -2.778 1.00 0.00 87 LEU A O 17
ATOM 30071 N N . ASN A 1 88 ? -0.864 -2.683 -3.294 1.00 0.00 88 ASN A N 17
ATOM 30072 C CA . ASN A 1 88 ? -1.669 -1.772 -2.470 1.00 0.00 88 ASN A CA 17
ATOM 30073 C C . ASN A 1 88 ? -2.414 -2.607 -1.430 1.00 0.00 88 ASN A C 17
ATOM 30074 O O . ASN A 1 88 ? -2.932 -3.678 -1.763 1.00 0.00 88 ASN A O 17
ATOM 30085 N N . ILE A 1 89 ? -2.490 -2.110 -0.186 1.00 0.00 89 ILE A N 17
ATOM 30086 C CA . ILE A 1 89 ? -3.040 -2.882 0.945 1.00 0.00 89 ILE A CA 17
ATOM 30087 C C . ILE A 1 89 ? -4.578 -2.811 0.903 1.00 0.00 89 ILE A C 17
ATOM 30088 O O . ILE A 1 89 ? -5.176 -1.788 1.247 1.00 0.00 89 ILE A O 17
ATOM 30104 N N . ILE A 1 90 ? -5.202 -3.921 0.456 1.00 0.00 90 ILE A N 17
ATOM 30105 C CA . ILE A 1 90 ? -6.665 -4.018 0.236 1.00 0.00 90 ILE A CA 17
ATOM 30106 C C . ILE A 1 90 ? -7.434 -4.335 1.535 1.00 0.00 90 ILE A C 17
ATOM 30107 O O . ILE A 1 90 ? -8.607 -4.725 1.494 1.00 0.00 90 ILE A O 17
ATOM 30123 N N . GLY A 1 91 ? -6.774 -4.143 2.678 1.00 0.00 91 GLY A N 17
ATOM 30124 C CA . GLY A 1 91 ? -7.398 -4.311 3.975 1.00 0.00 91 GLY A CA 17
ATOM 30125 C C . GLY A 1 91 ? -6.599 -3.617 5.053 1.00 0.00 91 GLY A C 17
ATOM 30126 O O . GLY A 1 91 ? -6.049 -2.540 4.820 1.00 0.00 91 GLY A O 17
ATOM 30130 N N . GLN A 1 92 ? -6.521 -4.246 6.225 1.00 0.00 92 GLN A N 17
ATOM 30131 C CA . GLN A 1 92 ? -5.783 -3.727 7.383 1.00 0.00 92 GLN A CA 17
ATOM 30132 C C . GLN A 1 92 ? -4.842 -4.838 7.905 1.00 0.00 92 GLN A C 17
ATOM 30133 O O . GLN A 1 92 ? -5.263 -5.999 8.013 1.00 0.00 92 GLN A O 17
ATOM 30147 N N . PRO A 1 93 ? -3.551 -4.512 8.217 1.00 0.00 93 PRO A N 17
ATOM 30148 C CA . PRO A 1 93 ? -2.569 -5.503 8.723 1.00 0.00 93 PRO A CA 17
ATOM 30149 C C . PRO A 1 93 ? -2.934 -5.988 10.140 1.00 0.00 93 PRO A C 17
ATOM 30150 O O . PRO A 1 93 ? -3.475 -5.214 10.948 1.00 0.00 93 PRO A O 17
ATOM 30161 N N . LEU A 1 94 ? -2.639 -7.262 10.432 1.00 0.00 94 LEU A N 17
ATOM 30162 C CA . LEU A 1 94 ? -3.047 -7.902 11.696 1.00 0.00 94 LEU A CA 17
ATOM 30163 C C . LEU A 1 94 ? -1.967 -8.933 12.122 1.00 0.00 94 LEU A C 17
ATOM 30164 O O . LEU A 1 94 ? -1.679 -9.869 11.366 1.00 0.00 94 LEU A O 17
ATOM 30180 N N . PRO A 1 95 ? -1.339 -8.766 13.339 1.00 0.00 95 PRO A N 17
ATOM 30181 C CA . PRO A 1 95 ? -0.333 -9.726 13.875 1.00 0.00 95 PRO A CA 17
ATOM 30182 C C . PRO A 1 95 ? -0.919 -11.112 14.221 1.00 0.00 95 PRO A C 17
ATOM 30183 O O . PRO A 1 95 ? -2.117 -11.253 14.483 1.00 0.00 95 PRO A O 17
ATOM 30194 N N . ASP A 1 96 ? -0.033 -12.115 14.246 1.00 0.00 96 ASP A N 17
ATOM 30195 C CA . ASP A 1 96 ? -0.378 -13.522 14.534 1.00 0.00 96 ASP A CA 17
ATOM 30196 C C . ASP A 1 96 ? -0.685 -13.725 16.034 1.00 0.00 96 ASP A C 17
ATOM 30197 O O . ASP A 1 96 ? -0.550 -12.792 16.829 1.00 0.00 96 ASP A O 17
ATOM 30206 N N . ALA A 1 97 ? -1.018 -14.975 16.407 1.00 0.00 97 ALA A N 17
ATOM 30207 C CA . ALA A 1 97 ? -1.395 -15.350 17.785 1.00 0.00 97 ALA A CA 17
ATOM 30208 C C . ALA A 1 97 ? -0.282 -15.046 18.808 1.00 0.00 97 ALA A C 17
ATOM 30209 O O . ALA A 1 97 ? -0.577 -14.722 19.960 1.00 0.00 97 ALA A O 17
ATOM 30216 N N . ALA A 1 98 ? 0.987 -15.147 18.378 1.00 0.00 98 ALA A N 17
ATOM 30217 C CA . ALA A 1 98 ? 2.163 -14.909 19.247 1.00 0.00 98 ALA A CA 17
ATOM 30218 C C . ALA A 1 98 ? 2.689 -13.459 19.145 1.00 0.00 98 ALA A C 17
ATOM 30219 O O . ALA A 1 98 ? 3.551 -13.073 19.944 1.00 0.00 98 ALA A O 17
ATOM 30226 N N . ARG A 1 99 ? 2.191 -12.686 18.141 1.00 0.00 99 ARG A N 17
ATOM 30227 C CA . ARG A 1 99 ? 2.613 -11.273 17.886 1.00 0.00 99 ARG A CA 17
ATOM 30228 C C . ARG A 1 99 ? 4.082 -11.187 17.386 1.00 0.00 99 ARG A C 17
ATOM 30229 O O . ARG A 1 99 ? 4.696 -10.119 17.421 1.00 0.00 99 ARG A O 17
ATOM 30250 N N . THR A 1 100 ? 4.611 -12.303 16.865 1.00 0.00 100 THR A N 17
ATOM 30251 C CA . THR A 1 100 ? 5.992 -12.384 16.349 1.00 0.00 100 THR A CA 17
ATOM 30252 C C . THR A 1 100 ? 6.137 -11.679 14.978 1.00 0.00 100 THR A C 17
ATOM 30253 O O . THR A 1 100 ? 7.250 -11.315 14.573 1.00 0.00 100 THR A O 17
ATOM 30264 N N . ARG A 1 101 ? 4.990 -11.449 14.298 1.00 0.00 101 ARG A N 17
ATOM 30265 C CA . ARG A 1 101 ? 4.949 -11.021 12.890 1.00 0.00 101 ARG A CA 17
ATOM 30266 C C . ARG A 1 101 ? 3.518 -10.586 12.490 1.00 0.00 101 ARG A C 17
ATOM 30267 O O . ARG A 1 101 ? 2.539 -11.026 13.085 1.00 0.00 101 ARG A O 17
ATOM 30288 N N . LEU A 1 102 ? 3.420 -9.692 11.494 1.00 0.00 102 LEU A N 17
ATOM 30289 C CA . LEU A 1 102 ? 2.141 -9.204 10.942 1.00 0.00 102 LEU A CA 17
ATOM 30290 C C . LEU A 1 102 ? 1.859 -9.894 9.602 1.00 0.00 102 LEU A C 17
ATOM 30291 O O . LEU A 1 102 ? 2.754 -10.009 8.750 1.00 0.00 102 LEU A O 17
ATOM 30307 N N . GLU A 1 103 ? 0.613 -10.363 9.438 1.00 0.00 103 GLU A N 17
ATOM 30308 C CA . GLU A 1 103 ? 0.081 -10.742 8.131 1.00 0.00 103 GLU A CA 17
ATOM 30309 C C . GLU A 1 103 ? -0.472 -9.477 7.466 1.00 0.00 103 GLU A C 17
ATOM 30310 O O . GLU A 1 103 ? -1.393 -8.833 7.997 1.00 0.00 103 GLU A O 17
ATOM 30322 N N . ILE A 1 104 ? 0.133 -9.099 6.342 1.00 0.00 104 ILE A N 17
ATOM 30323 C CA . ILE A 1 104 ? -0.335 -7.995 5.497 1.00 0.00 104 ILE A CA 17
ATOM 30324 C C . ILE A 1 104 ? -1.129 -8.611 4.337 1.00 0.00 104 ILE A C 17
ATOM 30325 O O . ILE A 1 104 ? -0.669 -9.585 3.726 1.00 0.00 104 ILE A O 17
ATOM 30341 N N . LEU A 1 105 ? -2.324 -8.088 4.056 1.00 0.00 105 LEU A N 17
ATOM 30342 C CA . LEU A 1 105 ? -3.073 -8.459 2.848 1.00 0.00 105 LEU A CA 17
ATOM 30343 C C . LEU A 1 105 ? -3.003 -7.281 1.875 1.00 0.00 105 LEU A C 17
ATOM 30344 O O . LEU A 1 105 ? -3.154 -6.117 2.261 1.00 0.00 105 LEU A O 17
ATOM 30360 N N . CYS A 1 106 ? -2.775 -7.614 0.619 1.00 0.00 106 CYS A N 17
ATOM 30361 C CA . CYS A 1 106 ? -2.532 -6.658 -0.457 1.00 0.00 106 CYS A CA 17
ATOM 30362 C C . CYS A 1 106 ? -3.071 -7.248 -1.756 1.00 0.00 106 CYS A C 17
ATOM 30363 O O . CYS A 1 106 ? -3.549 -8.379 -1.786 1.00 0.00 106 CYS A O 17
ATOM 30371 N N . ARG A 1 107 ? -3.055 -6.437 -2.795 1.00 0.00 107 ARG A N 17
ATOM 30372 C CA . ARG A 1 107 ? -3.359 -6.848 -4.173 1.00 0.00 107 ARG A CA 17
ATOM 30373 C C . ARG A 1 107 ? -2.839 -5.755 -5.105 1.00 0.00 107 ARG A C 17
ATOM 30374 O O . ARG A 1 107 ? -2.706 -4.590 -4.698 1.00 0.00 107 ARG A O 17
ATOM 30395 N N . GLU A 1 108 ? -2.531 -6.132 -6.347 1.00 0.00 108 GLU A N 17
ATOM 30396 C CA . GLU A 1 108 ? -2.075 -5.174 -7.352 1.00 0.00 108 GLU A CA 17
ATOM 30397 C C . GLU A 1 108 ? -3.272 -4.346 -7.817 1.00 0.00 108 GLU A C 17
ATOM 30398 O O . GLU A 1 108 ? -4.323 -4.912 -8.145 1.00 0.00 108 GLU A O 17
ATOM 30410 N N . GLY A 1 109 ? -3.114 -3.016 -7.843 1.00 0.00 109 GLY A N 17
ATOM 30411 C CA . GLY A 1 109 ? -4.189 -2.123 -8.276 1.00 0.00 109 GLY A CA 17
ATOM 30412 C C . GLY A 1 109 ? -4.143 -1.856 -9.779 1.00 0.00 109 GLY A C 17
ATOM 30413 O O . GLY A 1 109 ? -4.640 -0.816 -10.238 1.00 0.00 109 GLY A O 17
ATOM 30417 N N . ALA A 1 110 ? -3.601 -2.848 -10.530 1.00 0.00 110 ALA A N 17
ATOM 30418 C CA . ALA A 1 110 ? -3.415 -2.808 -11.992 1.00 0.00 110 ALA A CA 17
ATOM 30419 C C . ALA A 1 110 ? -2.499 -1.645 -12.419 1.00 0.00 110 ALA A C 17
ATOM 30420 O O . ALA A 1 110 ? -2.887 -0.477 -12.299 1.00 0.00 110 ALA A O 17
ATOM 30427 N N . GLU A 1 111 ? -1.287 -1.969 -12.907 1.00 0.00 111 GLU A N 17
ATOM 30428 C CA . GLU A 1 111 ? -0.346 -0.960 -13.445 1.00 0.00 111 GLU A CA 17
ATOM 30429 C C . GLU A 1 111 ? -0.939 -0.329 -14.721 1.00 0.00 111 GLU A C 17
ATOM 30430 O O . GLU A 1 111 ? -0.662 -0.784 -15.833 1.00 0.00 111 GLU A O 17
ATOM 30442 N N . LYS A 1 112 ? -1.795 0.677 -14.538 1.00 0.00 112 LYS A N 17
ATOM 30443 C CA . LYS A 1 112 ? -2.632 1.215 -15.611 1.00 0.00 112 LYS A CA 17
ATOM 30444 C C . LYS A 1 112 ? -1.873 2.336 -16.360 1.00 0.00 112 LYS A C 17
ATOM 30445 O O . LYS A 1 112 ? -1.558 2.153 -17.557 1.00 0.00 112 LYS A O 17
ATOM 30465 N N . MET A 1 1 ? 6.462 -28.159 12.792 1.00 0.00 1 MET A N 18
ATOM 30466 C CA . MET A 1 1 ? 5.987 -26.796 13.111 1.00 0.00 1 MET A CA 18
ATOM 30467 C C . MET A 1 1 ? 6.759 -25.757 12.276 1.00 0.00 1 MET A C 18
ATOM 30468 O O . MET A 1 1 ? 7.980 -25.878 12.097 1.00 0.00 1 MET A O 18
ATOM 30484 N N . ASN A 1 2 ? 6.039 -24.754 11.734 1.00 0.00 2 ASN A N 18
ATOM 30485 C CA . ASN A 1 2 ? 6.653 -23.646 10.975 1.00 0.00 2 ASN A CA 18
ATOM 30486 C C . ASN A 1 2 ? 6.997 -22.489 11.926 1.00 0.00 2 ASN A C 18
ATOM 30487 O O . ASN A 1 2 ? 6.306 -22.264 12.927 1.00 0.00 2 ASN A O 18
ATOM 30498 N N . ILE A 1 3 ? 8.078 -21.777 11.604 1.00 0.00 3 ILE A N 18
ATOM 30499 C CA . ILE A 1 3 ? 8.538 -20.594 12.350 1.00 0.00 3 ILE A CA 18
ATOM 30500 C C . ILE A 1 3 ? 8.135 -19.326 11.568 1.00 0.00 3 ILE A C 18
ATOM 30501 O O . ILE A 1 3 ? 7.981 -19.375 10.340 1.00 0.00 3 ILE A O 18
ATOM 30517 N N . GLY A 1 4 ? 7.961 -18.200 12.289 1.00 0.00 4 GLY A N 18
ATOM 30518 C CA . GLY A 1 4 ? 7.620 -16.907 11.688 1.00 0.00 4 GLY A CA 18
ATOM 30519 C C . GLY A 1 4 ? 8.834 -16.185 11.099 1.00 0.00 4 GLY A C 18
ATOM 30520 O O . GLY A 1 4 ? 9.050 -14.995 11.370 1.00 0.00 4 GLY A O 18
ATOM 30524 N N . ARG A 1 5 ? 9.624 -16.919 10.286 1.00 0.00 5 ARG A N 18
ATOM 30525 C CA . ARG A 1 5 ? 10.817 -16.390 9.605 1.00 0.00 5 ARG A CA 18
ATOM 30526 C C . ARG A 1 5 ? 10.474 -15.960 8.169 1.00 0.00 5 ARG A C 18
ATOM 30527 O O . ARG A 1 5 ? 9.431 -16.344 7.620 1.00 0.00 5 ARG A O 18
ATOM 30548 N N . LEU A 1 6 ? 11.372 -15.164 7.569 1.00 0.00 6 LEU A N 18
ATOM 30549 C CA . LEU A 1 6 ? 11.172 -14.552 6.245 1.00 0.00 6 LEU A CA 18
ATOM 30550 C C . LEU A 1 6 ? 12.322 -14.954 5.300 1.00 0.00 6 LEU A C 18
ATOM 30551 O O . LEU A 1 6 ? 13.333 -15.507 5.749 1.00 0.00 6 LEU A O 18
ATOM 30567 N N . ARG A 1 7 ? 12.164 -14.660 3.996 1.00 0.00 7 ARG A N 18
ATOM 30568 C CA . ARG A 1 7 ? 13.149 -15.043 2.949 1.00 0.00 7 ARG A CA 18
ATOM 30569 C C . ARG A 1 7 ? 13.426 -13.894 1.950 1.00 0.00 7 ARG A C 18
ATOM 30570 O O . ARG A 1 7 ? 14.532 -13.788 1.406 1.00 0.00 7 ARG A O 18
ATOM 30591 N N . ASP A 1 8 ? 12.426 -13.032 1.752 1.00 0.00 8 ASP A N 18
ATOM 30592 C CA . ASP A 1 8 ? 12.409 -11.954 0.735 1.00 0.00 8 ASP A CA 18
ATOM 30593 C C . ASP A 1 8 ? 12.583 -10.576 1.408 1.00 0.00 8 ASP A C 18
ATOM 30594 O O . ASP A 1 8 ? 12.870 -10.496 2.608 1.00 0.00 8 ASP A O 18
ATOM 30603 N N . ARG A 1 9 ? 12.402 -9.499 0.612 1.00 0.00 9 ARG A N 18
ATOM 30604 C CA . ARG A 1 9 ? 12.426 -8.093 1.088 1.00 0.00 9 ARG A CA 18
ATOM 30605 C C . ARG A 1 9 ? 11.339 -7.296 0.348 1.00 0.00 9 ARG A C 18
ATOM 30606 O O . ARG A 1 9 ? 11.065 -7.569 -0.833 1.00 0.00 9 ARG A O 18
ATOM 30627 N N . ILE A 1 10 ? 10.739 -6.300 1.025 1.00 0.00 10 ILE A N 18
ATOM 30628 C CA . ILE A 1 10 ? 9.779 -5.357 0.402 1.00 0.00 10 ILE A CA 18
ATOM 30629 C C . ILE A 1 10 ? 10.087 -3.929 0.856 1.00 0.00 10 ILE A C 18
ATOM 30630 O O . ILE A 1 10 ? 10.660 -3.731 1.928 1.00 0.00 10 ILE A O 18
ATOM 30646 N N . THR A 1 11 ? 9.682 -2.947 0.043 1.00 0.00 11 THR A N 18
ATOM 30647 C CA . THR A 1 11 ? 9.859 -1.532 0.345 1.00 0.00 11 THR A CA 18
ATOM 30648 C C . THR A 1 11 ? 8.486 -0.876 0.570 1.00 0.00 11 THR A C 18
ATOM 30649 O O . THR A 1 11 ? 7.604 -0.989 -0.272 1.00 0.00 11 THR A O 18
ATOM 30660 N N . ILE A 1 12 ? 8.333 -0.234 1.733 1.00 0.00 12 ILE A N 18
ATOM 30661 C CA . ILE A 1 12 ? 7.110 0.470 2.144 1.00 0.00 12 ILE A CA 18
ATOM 30662 C C . ILE A 1 12 ? 7.068 1.883 1.535 1.00 0.00 12 ILE A C 18
ATOM 30663 O O . ILE A 1 12 ? 7.858 2.751 1.911 1.00 0.00 12 ILE A O 18
ATOM 30679 N N . GLN A 1 13 ? 6.164 2.085 0.557 1.00 0.00 13 GLN A N 18
ATOM 30680 C CA . GLN A 1 13 ? 5.873 3.409 -0.017 1.00 0.00 13 GLN A CA 18
ATOM 30681 C C . GLN A 1 13 ? 4.922 4.149 0.906 1.00 0.00 13 GLN A C 18
ATOM 30682 O O . GLN A 1 13 ? 3.707 3.931 0.906 1.00 0.00 13 GLN A O 18
ATOM 30696 N N . THR A 1 14 ? 5.532 4.999 1.703 1.00 0.00 14 THR A N 18
ATOM 30697 C CA . THR A 1 14 ? 4.853 5.843 2.659 1.00 0.00 14 THR A CA 18
ATOM 30698 C C . THR A 1 14 ? 4.273 7.052 1.899 1.00 0.00 14 THR A C 18
ATOM 30699 O O . THR A 1 14 ? 4.868 7.503 0.912 1.00 0.00 14 THR A O 18
ATOM 30710 N N . LEU A 1 15 ? 3.106 7.555 2.311 1.00 0.00 15 LEU A N 18
ATOM 30711 C CA . LEU A 1 15 ? 2.401 8.607 1.570 1.00 0.00 15 LEU A CA 18
ATOM 30712 C C . LEU A 1 15 ? 2.712 9.976 2.188 1.00 0.00 15 LEU A C 18
ATOM 30713 O O . LEU A 1 15 ? 2.148 10.335 3.224 1.00 0.00 15 LEU A O 18
ATOM 30729 N N . LYS A 1 16 ? 3.638 10.711 1.573 1.00 0.00 16 LYS A N 18
ATOM 30730 C CA . LYS A 1 16 ? 4.012 12.058 2.008 1.00 0.00 16 LYS A CA 18
ATOM 30731 C C . LYS A 1 16 ? 3.024 13.088 1.430 1.00 0.00 16 LYS A C 18
ATOM 30732 O O . LYS A 1 16 ? 3.045 13.376 0.229 1.00 0.00 16 LYS A O 18
ATOM 30751 N N . GLN A 1 17 ? 2.136 13.609 2.288 1.00 0.00 17 GLN A N 18
ATOM 30752 C CA . GLN A 1 17 ? 1.177 14.664 1.928 1.00 0.00 17 GLN A CA 18
ATOM 30753 C C . GLN A 1 17 ? 1.851 16.032 2.159 1.00 0.00 17 GLN A C 18
ATOM 30754 O O . GLN A 1 17 ? 1.804 16.590 3.262 1.00 0.00 17 GLN A O 18
ATOM 30768 N N . THR A 1 18 ? 2.537 16.528 1.113 1.00 0.00 18 THR A N 18
ATOM 30769 C CA . THR A 1 18 ? 3.356 17.749 1.168 1.00 0.00 18 THR A CA 18
ATOM 30770 C C . THR A 1 18 ? 2.533 18.950 0.714 1.00 0.00 18 THR A C 18
ATOM 30771 O O . THR A 1 18 ? 1.829 18.861 -0.291 1.00 0.00 18 THR A O 18
ATOM 30782 N N . ARG A 1 19 ? 2.620 20.064 1.447 1.00 0.00 19 ARG A N 18
ATOM 30783 C CA . ARG A 1 19 ? 1.937 21.299 1.064 1.00 0.00 19 ARG A CA 18
ATOM 30784 C C . ARG A 1 19 ? 2.663 21.969 -0.120 1.00 0.00 19 ARG A C 18
ATOM 30785 O O . ARG A 1 19 ? 3.885 21.860 -0.245 1.00 0.00 19 ARG A O 18
ATOM 30806 N N . ASP A 1 20 ? 1.895 22.662 -0.976 1.00 0.00 20 ASP A N 18
ATOM 30807 C CA . ASP A 1 20 ? 2.429 23.384 -2.152 1.00 0.00 20 ASP A CA 18
ATOM 30808 C C . ASP A 1 20 ? 2.626 24.861 -1.781 1.00 0.00 20 ASP A C 18
ATOM 30809 O O . ASP A 1 20 ? 2.077 25.319 -0.774 1.00 0.00 20 ASP A O 18
ATOM 30818 N N . ILE A 1 21 ? 3.401 25.614 -2.582 1.00 0.00 21 ILE A N 18
ATOM 30819 C CA . ILE A 1 21 ? 3.590 27.067 -2.395 1.00 0.00 21 ILE A CA 18
ATOM 30820 C C . ILE A 1 21 ? 2.277 27.890 -2.583 1.00 0.00 21 ILE A C 18
ATOM 30821 O O . ILE A 1 21 ? 2.228 29.069 -2.224 1.00 0.00 21 ILE A O 18
ATOM 30837 N N . THR A 1 22 ? 1.197 27.266 -3.104 1.00 0.00 22 THR A N 18
ATOM 30838 C CA . THR A 1 22 ? -0.127 27.927 -3.233 1.00 0.00 22 THR A CA 18
ATOM 30839 C C . THR A 1 22 ? -1.044 27.493 -2.057 1.00 0.00 22 THR A C 18
ATOM 30840 O O . THR A 1 22 ? -2.162 27.984 -1.902 1.00 0.00 22 THR A O 18
ATOM 30851 N N . GLY A 1 23 ? -0.512 26.571 -1.238 1.00 0.00 23 GLY A N 18
ATOM 30852 C CA . GLY A 1 23 ? -1.180 26.075 -0.042 1.00 0.00 23 GLY A CA 18
ATOM 30853 C C . GLY A 1 23 ? -2.161 24.959 -0.337 1.00 0.00 23 GLY A C 18
ATOM 30854 O O . GLY A 1 23 ? -3.285 24.960 0.173 1.00 0.00 23 GLY A O 18
ATOM 30858 N N . GLU A 1 24 ? -1.731 24.006 -1.182 1.00 0.00 24 GLU A N 18
ATOM 30859 C CA . GLU A 1 24 ? -2.497 22.775 -1.493 1.00 0.00 24 GLU A CA 18
ATOM 30860 C C . GLU A 1 24 ? -1.889 21.580 -0.738 1.00 0.00 24 GLU A C 18
ATOM 30861 O O . GLU A 1 24 ? -0.857 21.729 -0.103 1.00 0.00 24 GLU A O 18
ATOM 30873 N N . ILE A 1 25 ? -2.538 20.398 -0.797 1.00 0.00 25 ILE A N 18
ATOM 30874 C CA . ILE A 1 25 ? -2.022 19.153 -0.178 1.00 0.00 25 ILE A CA 18
ATOM 30875 C C . ILE A 1 25 ? -1.790 18.095 -1.277 1.00 0.00 25 ILE A C 18
ATOM 30876 O O . ILE A 1 25 ? -2.737 17.489 -1.792 1.00 0.00 25 ILE A O 18
ATOM 30892 N N . LEU A 1 26 ? -0.515 17.913 -1.637 1.00 0.00 26 LEU A N 18
ATOM 30893 C CA . LEU A 1 26 ? -0.062 16.989 -2.691 1.00 0.00 26 LEU A CA 18
ATOM 30894 C C . LEU A 1 26 ? 0.329 15.652 -2.058 1.00 0.00 26 LEU A C 18
ATOM 30895 O O . LEU A 1 26 ? 1.347 15.561 -1.361 1.00 0.00 26 LEU A O 18
ATOM 30911 N N . GLU A 1 27 ? -0.493 14.625 -2.297 1.00 0.00 27 GLU A N 18
ATOM 30912 C CA . GLU A 1 27 ? -0.211 13.261 -1.859 1.00 0.00 27 GLU A CA 18
ATOM 30913 C C . GLU A 1 27 ? 0.782 12.623 -2.840 1.00 0.00 27 GLU A C 18
ATOM 30914 O O . GLU A 1 27 ? 0.486 12.475 -4.031 1.00 0.00 27 GLU A O 18
ATOM 30926 N N . THR A 1 28 ? 1.963 12.282 -2.321 1.00 0.00 28 THR A N 18
ATOM 30927 C CA . THR A 1 28 ? 3.079 11.705 -3.097 1.00 0.00 28 THR A CA 18
ATOM 30928 C C . THR A 1 28 ? 3.626 10.479 -2.366 1.00 0.00 28 THR A C 18
ATOM 30929 O O . THR A 1 28 ? 3.466 10.355 -1.152 1.00 0.00 28 THR A O 18
ATOM 30940 N N . TRP A 1 29 ? 4.291 9.581 -3.103 1.00 0.00 29 TRP A N 18
ATOM 30941 C CA . TRP A 1 29 ? 4.767 8.302 -2.556 1.00 0.00 29 TRP A CA 18
ATOM 30942 C C . TRP A 1 29 ? 6.272 8.369 -2.313 1.00 0.00 29 TRP A C 18
ATOM 30943 O O . TRP A 1 29 ? 7.062 8.279 -3.254 1.00 0.00 29 TRP A O 18
ATOM 30964 N N . GLU A 1 30 ? 6.656 8.564 -1.048 1.00 0.00 30 GLU A N 18
ATOM 30965 C CA . GLU A 1 30 ? 8.057 8.523 -0.636 1.00 0.00 30 GLU A CA 18
ATOM 30966 C C . GLU A 1 30 ? 8.450 7.054 -0.404 1.00 0.00 30 GLU A C 18
ATOM 30967 O O . GLU A 1 30 ? 7.795 6.331 0.361 1.00 0.00 30 GLU A O 18
ATOM 30979 N N . ASP A 1 31 ? 9.485 6.614 -1.120 1.00 0.00 31 ASP A N 18
ATOM 30980 C CA . ASP A 1 31 ? 10.015 5.248 -1.025 1.00 0.00 31 ASP A CA 18
ATOM 30981 C C . ASP A 1 31 ? 10.729 5.116 0.337 1.00 0.00 31 ASP A C 18
ATOM 30982 O O . ASP A 1 31 ? 11.731 5.792 0.567 1.00 0.00 31 ASP A O 18
ATOM 30991 N N . GLY A 1 32 ? 10.212 4.249 1.229 1.00 0.00 32 GLY A N 18
ATOM 30992 C CA . GLY A 1 32 ? 10.508 4.322 2.671 1.00 0.00 32 GLY A CA 18
ATOM 30993 C C . GLY A 1 32 ? 11.410 3.192 3.148 1.00 0.00 32 GLY A C 18
ATOM 30994 O O . GLY A 1 32 ? 12.530 3.047 2.657 1.00 0.00 32 GLY A O 18
ATOM 30998 N N . HIS A 1 33 ? 10.913 2.375 4.094 1.00 0.00 33 HIS A N 18
ATOM 30999 C CA . HIS A 1 33 ? 11.690 1.277 4.720 1.00 0.00 33 HIS A CA 18
ATOM 31000 C C . HIS A 1 33 ? 11.762 0.071 3.783 1.00 0.00 33 HIS A C 18
ATOM 31001 O O . HIS A 1 33 ? 10.947 -0.047 2.882 1.00 0.00 33 HIS A O 18
ATOM 31016 N N . THR A 1 34 ? 12.740 -0.820 3.995 1.00 0.00 34 THR A N 18
ATOM 31017 C CA . THR A 1 34 ? 12.874 -2.060 3.214 1.00 0.00 34 THR A CA 18
ATOM 31018 C C . THR A 1 34 ? 13.232 -3.200 4.173 1.00 0.00 34 THR A C 18
ATOM 31019 O O . THR A 1 34 ? 14.396 -3.364 4.555 1.00 0.00 34 THR A O 18
ATOM 31030 N N . LEU A 1 35 ? 12.198 -3.943 4.604 1.00 0.00 35 LEU A N 18
ATOM 31031 C CA . LEU A 1 35 ? 12.327 -5.003 5.623 1.00 0.00 35 LEU A CA 18
ATOM 31032 C C . LEU A 1 35 ? 12.102 -6.397 5.030 1.00 0.00 35 LEU A C 18
ATOM 31033 O O . LEU A 1 35 ? 11.694 -6.540 3.875 1.00 0.00 35 LEU A O 18
ATOM 31049 N N . TRP A 1 36 ? 12.416 -7.406 5.853 1.00 0.00 36 TRP A N 18
ATOM 31050 C CA . TRP A 1 36 ? 12.257 -8.829 5.512 1.00 0.00 36 TRP A CA 18
ATOM 31051 C C . TRP A 1 36 ? 10.762 -9.218 5.389 1.00 0.00 36 TRP A C 18
ATOM 31052 O O . TRP A 1 36 ? 9.958 -8.914 6.281 1.00 0.00 36 TRP A O 18
ATOM 31073 N N . ALA A 1 37 ? 10.424 -9.907 4.288 1.00 0.00 37 ALA A N 18
ATOM 31074 C CA . ALA A 1 37 ? 9.068 -10.439 4.029 1.00 0.00 37 ALA A CA 18
ATOM 31075 C C . ALA A 1 37 ? 9.127 -11.825 3.381 1.00 0.00 37 ALA A C 18
ATOM 31076 O O . ALA A 1 37 ? 10.187 -12.380 3.209 1.00 0.00 37 ALA A O 18
ATOM 31083 N N . SER A 1 38 ? 7.954 -12.421 3.133 1.00 0.00 38 SER A N 18
ATOM 31084 C CA . SER A 1 38 ? 7.774 -13.563 2.243 1.00 0.00 38 SER A CA 18
ATOM 31085 C C . SER A 1 38 ? 6.458 -13.317 1.490 1.00 0.00 38 SER A C 18
ATOM 31086 O O . SER A 1 38 ? 5.369 -13.421 2.078 1.00 0.00 38 SER A O 18
ATOM 31094 N N . VAL A 1 39 ? 6.557 -12.935 0.211 1.00 0.00 39 VAL A N 18
ATOM 31095 C CA . VAL A 1 39 ? 5.398 -12.486 -0.585 1.00 0.00 39 VAL A CA 18
ATOM 31096 C C . VAL A 1 39 ? 4.808 -13.682 -1.339 1.00 0.00 39 VAL A C 18
ATOM 31097 O O . VAL A 1 39 ? 5.483 -14.278 -2.176 1.00 0.00 39 VAL A O 18
ATOM 31110 N N . ASN A 1 40 ? 3.565 -14.068 -0.996 1.00 0.00 40 ASN A N 18
ATOM 31111 C CA . ASN A 1 40 ? 2.852 -15.187 -1.646 1.00 0.00 40 ASN A CA 18
ATOM 31112 C C . ASN A 1 40 ? 1.424 -14.727 -1.986 1.00 0.00 40 ASN A C 18
ATOM 31113 O O . ASN A 1 40 ? 0.696 -14.269 -1.097 1.00 0.00 40 ASN A O 18
ATOM 31124 N N . MET A 1 41 ? 1.026 -14.838 -3.262 1.00 0.00 41 MET A N 18
ATOM 31125 C CA . MET A 1 41 ? -0.354 -14.528 -3.691 1.00 0.00 41 MET A CA 18
ATOM 31126 C C . MET A 1 41 ? -1.316 -15.571 -3.099 1.00 0.00 41 MET A C 18
ATOM 31127 O O . MET A 1 41 ? -1.020 -16.774 -3.136 1.00 0.00 41 MET A O 18
ATOM 31141 N N . VAL A 1 42 ? -2.453 -15.108 -2.543 1.00 0.00 42 VAL A N 18
ATOM 31142 C CA . VAL A 1 42 ? -3.460 -16.000 -1.933 1.00 0.00 42 VAL A CA 18
ATOM 31143 C C . VAL A 1 42 ? -4.158 -16.835 -3.020 1.00 0.00 42 VAL A C 18
ATOM 31144 O O . VAL A 1 42 ? -4.251 -16.410 -4.179 1.00 0.00 42 VAL A O 18
ATOM 31157 N N . SER A 1 43 ? -4.628 -18.017 -2.630 1.00 0.00 43 SER A N 18
ATOM 31158 C CA . SER A 1 43 ? -5.439 -18.886 -3.485 1.00 0.00 43 SER A CA 18
ATOM 31159 C C . SER A 1 43 ? -6.929 -18.676 -3.136 1.00 0.00 43 SER A C 18
ATOM 31160 O O . SER A 1 43 ? -7.273 -17.811 -2.303 1.00 0.00 43 SER A O 18
ATOM 31168 N N . SER A 1 44 ? -7.797 -19.479 -3.775 1.00 0.00 44 SER A N 18
ATOM 31169 C CA . SER A 1 44 ? -9.263 -19.423 -3.604 1.00 0.00 44 SER A CA 18
ATOM 31170 C C . SER A 1 44 ? -9.704 -19.583 -2.132 1.00 0.00 44 SER A C 18
ATOM 31171 O O . SER A 1 44 ? -10.711 -19.001 -1.732 1.00 0.00 44 SER A O 18
ATOM 31179 N N . LYS A 1 45 ? -8.908 -20.344 -1.349 1.00 0.00 45 LYS A N 18
ATOM 31180 C CA . LYS A 1 45 ? -9.160 -20.630 0.085 1.00 0.00 45 LYS A CA 18
ATOM 31181 C C . LYS A 1 45 ? -9.448 -19.351 0.908 1.00 0.00 45 LYS A C 18
ATOM 31182 O O . LYS A 1 45 ? -10.423 -19.292 1.671 1.00 0.00 45 LYS A O 18
ATOM 31201 N N . GLU A 1 46 ? -8.593 -18.327 0.730 1.00 0.00 46 GLU A N 18
ATOM 31202 C CA . GLU A 1 46 ? -8.675 -17.068 1.501 1.00 0.00 46 GLU A CA 18
ATOM 31203 C C . GLU A 1 46 ? -9.893 -16.237 1.079 1.00 0.00 46 GLU A C 18
ATOM 31204 O O . GLU A 1 46 ? -10.532 -15.597 1.912 1.00 0.00 46 GLU A O 18
ATOM 31216 N N . ALA A 1 47 ? -10.192 -16.275 -0.230 1.00 0.00 47 ALA A N 18
ATOM 31217 C CA . ALA A 1 47 ? -11.351 -15.585 -0.825 1.00 0.00 47 ALA A CA 18
ATOM 31218 C C . ALA A 1 47 ? -12.670 -16.153 -0.256 1.00 0.00 47 ALA A C 18
ATOM 31219 O O . ALA A 1 47 ? -13.606 -15.411 0.036 1.00 0.00 47 ALA A O 18
ATOM 31226 N N . ILE A 1 48 ? -12.691 -17.484 -0.093 1.00 0.00 48 ILE A N 18
ATOM 31227 C CA . ILE A 1 48 ? -13.834 -18.225 0.478 1.00 0.00 48 ILE A CA 18
ATOM 31228 C C . ILE A 1 48 ? -14.024 -17.860 1.962 1.00 0.00 48 ILE A C 18
ATOM 31229 O O . ILE A 1 48 ? -15.135 -17.536 2.393 1.00 0.00 48 ILE A O 18
ATOM 31245 N N . SER A 1 49 ? -12.916 -17.860 2.713 1.00 0.00 49 SER A N 18
ATOM 31246 C CA . SER A 1 49 ? -12.920 -17.610 4.169 1.00 0.00 49 SER A CA 18
ATOM 31247 C C . SER A 1 49 ? -13.213 -16.136 4.511 1.00 0.00 49 SER A C 18
ATOM 31248 O O . SER A 1 49 ? -13.668 -15.833 5.614 1.00 0.00 49 SER A O 18
ATOM 31256 N N . SER A 1 50 ? -12.933 -15.228 3.570 1.00 0.00 50 SER A N 18
ATOM 31257 C CA . SER A 1 50 ? -13.204 -13.783 3.734 1.00 0.00 50 SER A CA 18
ATOM 31258 C C . SER A 1 50 ? -14.480 -13.364 2.973 1.00 0.00 50 SER A C 18
ATOM 31259 O O . SER A 1 50 ? -14.918 -12.211 3.072 1.00 0.00 50 SER A O 18
ATOM 31267 N N . GLY A 1 51 ? -15.061 -14.313 2.213 1.00 0.00 51 GLY A N 18
ATOM 31268 C CA . GLY A 1 51 ? -16.309 -14.089 1.479 1.00 0.00 51 GLY A CA 18
ATOM 31269 C C . GLY A 1 51 ? -16.121 -13.230 0.228 1.00 0.00 51 GLY A C 18
ATOM 31270 O O . GLY A 1 51 ? -15.850 -13.750 -0.858 1.00 0.00 51 GLY A O 18
ATOM 31274 N N . ALA A 1 52 ? -16.254 -11.907 0.394 1.00 0.00 52 ALA A N 18
ATOM 31275 C CA . ALA A 1 52 ? -16.113 -10.922 -0.701 1.00 0.00 52 ALA A CA 18
ATOM 31276 C C . ALA A 1 52 ? -14.927 -9.979 -0.438 1.00 0.00 52 ALA A C 18
ATOM 31277 O O . ALA A 1 52 ? -14.512 -9.234 -1.333 1.00 0.00 52 ALA A O 18
ATOM 31284 N N . GLU A 1 53 ? -14.394 -10.032 0.800 1.00 0.00 53 GLU A N 18
ATOM 31285 C CA . GLU A 1 53 ? -13.332 -9.132 1.276 1.00 0.00 53 GLU A CA 18
ATOM 31286 C C . GLU A 1 53 ? -12.033 -9.360 0.467 1.00 0.00 53 GLU A C 18
ATOM 31287 O O . GLU A 1 53 ? -11.538 -8.448 -0.209 1.00 0.00 53 GLU A O 18
ATOM 31299 N N . LEU A 1 54 ? -11.512 -10.599 0.521 1.00 0.00 54 LEU A N 18
ATOM 31300 C CA . LEU A 1 54 ? -10.394 -11.044 -0.330 1.00 0.00 54 LEU A CA 18
ATOM 31301 C C . LEU A 1 54 ? -10.955 -11.723 -1.583 1.00 0.00 54 LEU A C 18
ATOM 31302 O O . LEU A 1 54 ? -12.126 -12.135 -1.603 1.00 0.00 54 LEU A O 18
ATOM 31318 N N . ALA A 1 55 ? -10.112 -11.847 -2.611 1.00 0.00 55 ALA A N 18
ATOM 31319 C CA . ALA A 1 55 ? -10.485 -12.446 -3.903 1.00 0.00 55 ALA A CA 18
ATOM 31320 C C . ALA A 1 55 ? -9.333 -13.301 -4.446 1.00 0.00 55 ALA A C 18
ATOM 31321 O O . ALA A 1 55 ? -8.204 -13.228 -3.946 1.00 0.00 55 ALA A O 18
ATOM 31328 N N . ILE A 1 56 ? -9.638 -14.124 -5.458 1.00 0.00 56 ILE A N 18
ATOM 31329 C CA . ILE A 1 56 ? -8.633 -14.947 -6.153 1.00 0.00 56 ILE A CA 18
ATOM 31330 C C . ILE A 1 56 ? -7.745 -14.019 -7.002 1.00 0.00 56 ILE A C 18
ATOM 31331 O O . ILE A 1 56 ? -8.225 -13.419 -7.962 1.00 0.00 56 ILE A O 18
ATOM 31347 N N . GLY A 1 57 ? -6.466 -13.883 -6.620 1.00 0.00 57 GLY A N 18
ATOM 31348 C CA . GLY A 1 57 ? -5.549 -12.911 -7.245 1.00 0.00 57 GLY A CA 18
ATOM 31349 C C . GLY A 1 57 ? -5.075 -11.839 -6.268 1.00 0.00 57 GLY A C 18
ATOM 31350 O O . GLY A 1 57 ? -4.167 -11.061 -6.589 1.00 0.00 57 GLY A O 18
ATOM 31354 N N . THR A 1 58 ? -5.703 -11.791 -5.076 1.00 0.00 58 THR A N 18
ATOM 31355 C CA . THR A 1 58 ? -5.225 -10.978 -3.940 1.00 0.00 58 THR A CA 18
ATOM 31356 C C . THR A 1 58 ? -3.819 -11.461 -3.514 1.00 0.00 58 THR A C 18
ATOM 31357 O O . THR A 1 58 ? -3.551 -12.662 -3.494 1.00 0.00 58 THR A O 18
ATOM 31368 N N . VAL A 1 59 ? -2.914 -10.521 -3.224 1.00 0.00 59 VAL A N 18
ATOM 31369 C CA . VAL A 1 59 ? -1.522 -10.827 -2.859 1.00 0.00 59 VAL A CA 18
ATOM 31370 C C . VAL A 1 59 ? -1.322 -10.625 -1.353 1.00 0.00 59 VAL A C 18
ATOM 31371 O O . VAL A 1 59 ? -1.648 -9.567 -0.823 1.00 0.00 59 VAL A O 18
ATOM 31384 N N . ARG A 1 60 ? -0.787 -11.638 -0.664 1.00 0.00 60 ARG A N 18
ATOM 31385 C CA . ARG A 1 60 ? -0.501 -11.548 0.774 1.00 0.00 60 ARG A CA 18
ATOM 31386 C C . ARG A 1 60 ? 1.017 -11.493 1.003 1.00 0.00 60 ARG A C 18
ATOM 31387 O O . ARG A 1 60 ? 1.797 -12.118 0.285 1.00 0.00 60 ARG A O 18
ATOM 31408 N N . ILE A 1 61 ? 1.409 -10.720 2.014 1.00 0.00 61 ILE A N 18
ATOM 31409 C CA . ILE A 1 61 ? 2.794 -10.302 2.252 1.00 0.00 61 ILE A CA 18
ATOM 31410 C C . ILE A 1 61 ? 3.077 -10.467 3.745 1.00 0.00 61 ILE A C 18
ATOM 31411 O O . ILE A 1 61 ? 2.556 -9.720 4.565 1.00 0.00 61 ILE A O 18
ATOM 31427 N N . TRP A 1 62 ? 3.868 -11.474 4.086 1.00 0.00 62 TRP A N 18
ATOM 31428 C CA . TRP A 1 62 ? 4.167 -11.812 5.485 1.00 0.00 62 TRP A CA 18
ATOM 31429 C C . TRP A 1 62 ? 5.479 -11.155 5.848 1.00 0.00 62 TRP A C 18
ATOM 31430 O O . TRP A 1 62 ? 6.489 -11.519 5.303 1.00 0.00 62 TRP A O 18
ATOM 31451 N N . ILE A 1 63 ? 5.466 -10.200 6.764 1.00 0.00 63 ILE A N 18
ATOM 31452 C CA . ILE A 1 63 ? 6.671 -9.428 7.126 1.00 0.00 63 ILE A CA 18
ATOM 31453 C C . ILE A 1 63 ? 7.016 -9.705 8.583 1.00 0.00 63 ILE A C 18
ATOM 31454 O O . ILE A 1 63 ? 6.145 -10.120 9.347 1.00 0.00 63 ILE A O 18
ATOM 31470 N N . ARG A 1 64 ? 8.294 -9.520 8.952 1.00 0.00 64 ARG A N 18
ATOM 31471 C CA . ARG A 1 64 ? 8.719 -9.478 10.367 1.00 0.00 64 ARG A CA 18
ATOM 31472 C C . ARG A 1 64 ? 7.914 -8.389 11.115 1.00 0.00 64 ARG A C 18
ATOM 31473 O O . ARG A 1 64 ? 7.601 -7.344 10.521 1.00 0.00 64 ARG A O 18
ATOM 31494 N N . TYR A 1 65 ? 7.584 -8.669 12.400 1.00 0.00 65 TYR A N 18
ATOM 31495 C CA . TYR A 1 65 ? 6.780 -7.785 13.272 1.00 0.00 65 TYR A CA 18
ATOM 31496 C C . TYR A 1 65 ? 7.240 -6.316 13.173 1.00 0.00 65 TYR A C 18
ATOM 31497 O O . TYR A 1 65 ? 8.423 -6.004 13.377 1.00 0.00 65 TYR A O 18
ATOM 31515 N N . ARG A 1 66 ? 6.289 -5.426 12.845 1.00 0.00 66 ARG A N 18
ATOM 31516 C CA . ARG A 1 66 ? 6.570 -4.036 12.505 1.00 0.00 66 ARG A CA 18
ATOM 31517 C C . ARG A 1 66 ? 5.359 -3.158 12.881 1.00 0.00 66 ARG A C 18
ATOM 31518 O O . ARG A 1 66 ? 4.274 -3.327 12.320 1.00 0.00 66 ARG A O 18
ATOM 31539 N N . LYS A 1 67 ? 5.560 -2.229 13.839 1.00 0.00 67 LYS A N 18
ATOM 31540 C CA . LYS A 1 67 ? 4.517 -1.275 14.313 1.00 0.00 67 LYS A CA 18
ATOM 31541 C C . LYS A 1 67 ? 4.441 -0.015 13.407 1.00 0.00 67 LYS A C 18
ATOM 31542 O O . LYS A 1 67 ? 3.735 0.942 13.730 1.00 0.00 67 LYS A O 18
ATOM 31561 N N . ASP A 1 68 ? 5.164 -0.045 12.267 1.00 0.00 68 ASP A N 18
ATOM 31562 C CA . ASP A 1 68 ? 5.328 1.107 11.344 1.00 0.00 68 ASP A CA 18
ATOM 31563 C C . ASP A 1 68 ? 4.284 1.075 10.204 1.00 0.00 68 ASP A C 18
ATOM 31564 O O . ASP A 1 68 ? 3.930 2.116 9.636 1.00 0.00 68 ASP A O 18
ATOM 31573 N N . ILE A 1 69 ? 3.767 -0.124 9.902 1.00 0.00 69 ILE A N 18
ATOM 31574 C CA . ILE A 1 69 ? 2.929 -0.353 8.712 1.00 0.00 69 ILE A CA 18
ATOM 31575 C C . ILE A 1 69 ? 1.518 0.221 8.905 1.00 0.00 69 ILE A C 18
ATOM 31576 O O . ILE A 1 69 ? 0.854 -0.079 9.898 1.00 0.00 69 ILE A O 18
ATOM 31592 N N . ASN A 1 70 ? 1.084 1.059 7.953 1.00 0.00 70 ASN A N 18
ATOM 31593 C CA . ASN A 1 70 ? -0.291 1.576 7.888 1.00 0.00 70 ASN A CA 18
ATOM 31594 C C . ASN A 1 70 ? -0.897 1.180 6.534 1.00 0.00 70 ASN A C 18
ATOM 31595 O O . ASN A 1 70 ? -0.165 0.932 5.578 1.00 0.00 70 ASN A O 18
ATOM 31606 N N . ALA A 1 71 ? -2.232 1.151 6.464 1.00 0.00 71 ALA A N 18
ATOM 31607 C CA . ALA A 1 71 ? -2.970 0.716 5.272 1.00 0.00 71 ALA A CA 18
ATOM 31608 C C . ALA A 1 71 ? -2.930 1.760 4.132 1.00 0.00 71 ALA A C 18
ATOM 31609 O O . ALA A 1 71 ? -3.289 1.445 2.991 1.00 0.00 71 ALA A O 18
ATOM 31616 N N . THR A 1 72 ? -2.499 3.001 4.444 1.00 0.00 72 THR A N 18
ATOM 31617 C CA . THR A 1 72 ? -2.274 4.051 3.426 1.00 0.00 72 THR A CA 18
ATOM 31618 C C . THR A 1 72 ? -0.957 3.813 2.673 1.00 0.00 72 THR A C 18
ATOM 31619 O O . THR A 1 72 ? -0.790 4.288 1.547 1.00 0.00 72 THR A O 18
ATOM 31630 N N . SER A 1 73 ? -0.023 3.091 3.319 1.00 0.00 73 SER A N 18
ATOM 31631 C CA . SER A 1 73 ? 1.260 2.706 2.715 1.00 0.00 73 SER A CA 18
ATOM 31632 C C . SER A 1 73 ? 1.055 1.597 1.667 1.00 0.00 73 SER A C 18
ATOM 31633 O O . SER A 1 73 ? 0.062 0.858 1.716 1.00 0.00 73 SER A O 18
ATOM 31641 N N . ARG A 1 74 ? 1.986 1.511 0.707 1.00 0.00 74 ARG A N 18
ATOM 31642 C CA . ARG A 1 74 ? 2.035 0.421 -0.276 1.00 0.00 74 ARG A CA 18
ATOM 31643 C C . ARG A 1 74 ? 3.294 -0.419 -0.042 1.00 0.00 74 ARG A C 18
ATOM 31644 O O . ARG A 1 74 ? 4.213 -0.006 0.665 1.00 0.00 74 ARG A O 18
ATOM 31665 N N . ILE A 1 75 ? 3.281 -1.616 -0.610 1.00 0.00 75 ILE A N 18
ATOM 31666 C CA . ILE A 1 75 ? 4.420 -2.527 -0.672 1.00 0.00 75 ILE A CA 18
ATOM 31667 C C . ILE A 1 75 ? 4.865 -2.640 -2.141 1.00 0.00 75 ILE A C 18
ATOM 31668 O O . ILE A 1 75 ? 4.048 -2.907 -3.013 1.00 0.00 75 ILE A O 18
ATOM 31684 N N . LYS A 1 76 ? 6.145 -2.406 -2.404 1.00 0.00 76 LYS A N 18
ATOM 31685 C CA . LYS A 1 76 ? 6.781 -2.721 -3.688 1.00 0.00 76 LYS A CA 18
ATOM 31686 C C . LYS A 1 76 ? 7.895 -3.733 -3.415 1.00 0.00 76 LYS A C 18
ATOM 31687 O O . LYS A 1 76 ? 8.851 -3.415 -2.704 1.00 0.00 76 LYS A O 18
ATOM 31706 N N . VAL A 1 77 ? 7.755 -4.943 -3.968 1.00 0.00 77 VAL A N 18
ATOM 31707 C CA . VAL A 1 77 ? 8.624 -6.083 -3.632 1.00 0.00 77 VAL A CA 18
ATOM 31708 C C . VAL A 1 77 ? 10.078 -5.832 -4.107 1.00 0.00 77 VAL A C 18
ATOM 31709 O O . VAL A 1 77 ? 10.349 -5.794 -5.309 1.00 0.00 77 VAL A O 18
ATOM 31722 N N . SER A 1 78 ? 10.980 -5.631 -3.129 1.00 0.00 78 SER A N 18
ATOM 31723 C CA . SER A 1 78 ? 12.416 -5.363 -3.354 1.00 0.00 78 SER A CA 18
ATOM 31724 C C . SER A 1 78 ? 13.147 -6.623 -3.876 1.00 0.00 78 SER A C 18
ATOM 31725 O O . SER A 1 78 ? 14.163 -6.518 -4.567 1.00 0.00 78 SER A O 18
ATOM 31733 N N . THR A 1 79 ? 12.607 -7.800 -3.517 1.00 0.00 79 THR A N 18
ATOM 31734 C CA . THR A 1 79 ? 13.065 -9.105 -4.025 1.00 0.00 79 THR A CA 18
ATOM 31735 C C . THR A 1 79 ? 12.012 -10.158 -3.665 1.00 0.00 79 THR A C 18
ATOM 31736 O O . THR A 1 79 ? 11.443 -10.115 -2.568 1.00 0.00 79 THR A O 18
ATOM 31747 N N . GLY A 1 80 ? 11.714 -11.062 -4.609 1.00 0.00 80 GLY A N 18
ATOM 31748 C CA . GLY A 1 80 ? 10.684 -12.084 -4.415 1.00 0.00 80 GLY A CA 18
ATOM 31749 C C . GLY A 1 80 ? 10.093 -12.566 -5.733 1.00 0.00 80 GLY A C 18
ATOM 31750 O O . GLY A 1 80 ? 10.684 -12.328 -6.796 1.00 0.00 80 GLY A O 18
ATOM 31754 N N . PRO A 1 81 ? 8.894 -13.232 -5.711 1.00 0.00 81 PRO A N 18
ATOM 31755 C CA . PRO A 1 81 ? 8.235 -13.760 -6.936 1.00 0.00 81 PRO A CA 18
ATOM 31756 C C . PRO A 1 81 ? 7.562 -12.635 -7.755 1.00 0.00 81 PRO A C 18
ATOM 31757 O O . PRO A 1 81 ? 7.181 -12.834 -8.913 1.00 0.00 81 PRO A O 18
ATOM 31768 N N . LEU A 1 82 ? 7.413 -11.460 -7.118 1.00 0.00 82 LEU A N 18
ATOM 31769 C CA . LEU A 1 82 ? 6.789 -10.272 -7.706 1.00 0.00 82 LEU A CA 18
ATOM 31770 C C . LEU A 1 82 ? 7.770 -9.086 -7.612 1.00 0.00 82 LEU A C 18
ATOM 31771 O O . LEU A 1 82 ? 7.351 -7.936 -7.465 1.00 0.00 82 LEU A O 18
ATOM 31787 N N . ALA A 1 83 ? 9.087 -9.390 -7.709 1.00 0.00 83 ALA A N 18
ATOM 31788 C CA . ALA A 1 83 ? 10.174 -8.396 -7.556 1.00 0.00 83 ALA A CA 18
ATOM 31789 C C . ALA A 1 83 ? 10.084 -7.288 -8.630 1.00 0.00 83 ALA A C 18
ATOM 31790 O O . ALA A 1 83 ? 10.431 -7.513 -9.795 1.00 0.00 83 ALA A O 18
ATOM 31797 N N . GLY A 1 84 ? 9.571 -6.108 -8.229 1.00 0.00 84 GLY A N 18
ATOM 31798 C CA . GLY A 1 84 ? 9.415 -4.964 -9.142 1.00 0.00 84 GLY A CA 18
ATOM 31799 C C . GLY A 1 84 ? 7.966 -4.520 -9.304 1.00 0.00 84 GLY A C 18
ATOM 31800 O O . GLY A 1 84 ? 7.693 -3.570 -10.045 1.00 0.00 84 GLY A O 18
ATOM 31804 N N . ARG A 1 85 ? 7.035 -5.200 -8.613 1.00 0.00 85 ARG A N 18
ATOM 31805 C CA . ARG A 1 85 ? 5.582 -4.896 -8.673 1.00 0.00 85 ARG A CA 18
ATOM 31806 C C . ARG A 1 85 ? 5.132 -4.215 -7.373 1.00 0.00 85 ARG A C 18
ATOM 31807 O O . ARG A 1 85 ? 5.789 -4.355 -6.336 1.00 0.00 85 ARG A O 18
ATOM 31828 N N . VAL A 1 86 ? 3.978 -3.527 -7.430 1.00 0.00 86 VAL A N 18
ATOM 31829 C CA . VAL A 1 86 ? 3.521 -2.619 -6.350 1.00 0.00 86 VAL A CA 18
ATOM 31830 C C . VAL A 1 86 ? 2.094 -3.001 -5.861 1.00 0.00 86 VAL A C 18
ATOM 31831 O O . VAL A 1 86 ? 1.066 -2.746 -6.511 1.00 0.00 86 VAL A O 18
ATOM 31844 N N . LEU A 1 87 ? 2.086 -3.698 -4.719 1.00 0.00 87 LEU A N 18
ATOM 31845 C CA . LEU A 1 87 ? 0.884 -4.162 -4.027 1.00 0.00 87 LEU A CA 18
ATOM 31846 C C . LEU A 1 87 ? 0.388 -3.089 -3.043 1.00 0.00 87 LEU A C 18
ATOM 31847 O O . LEU A 1 87 ? 1.133 -2.623 -2.193 1.00 0.00 87 LEU A O 18
ATOM 31863 N N . ASN A 1 88 ? -0.868 -2.693 -3.195 1.00 0.00 88 ASN A N 18
ATOM 31864 C CA . ASN A 1 88 ? -1.537 -1.715 -2.331 1.00 0.00 88 ASN A CA 18
ATOM 31865 C C . ASN A 1 88 ? -2.359 -2.478 -1.285 1.00 0.00 88 ASN A C 18
ATOM 31866 O O . ASN A 1 88 ? -2.991 -3.488 -1.622 1.00 0.00 88 ASN A O 18
ATOM 31877 N N . ILE A 1 89 ? -2.404 -1.973 -0.041 1.00 0.00 89 ILE A N 18
ATOM 31878 C CA . ILE A 1 89 ? -3.026 -2.695 1.091 1.00 0.00 89 ILE A CA 18
ATOM 31879 C C . ILE A 1 89 ? -4.562 -2.566 1.016 1.00 0.00 89 ILE A C 18
ATOM 31880 O O . ILE A 1 89 ? -5.098 -1.451 1.088 1.00 0.00 89 ILE A O 18
ATOM 31896 N N . ILE A 1 90 ? -5.257 -3.710 0.856 1.00 0.00 90 ILE A N 18
ATOM 31897 C CA . ILE A 1 90 ? -6.733 -3.766 0.830 1.00 0.00 90 ILE A CA 18
ATOM 31898 C C . ILE A 1 90 ? -7.261 -4.276 2.184 1.00 0.00 90 ILE A C 18
ATOM 31899 O O . ILE A 1 90 ? -7.722 -5.415 2.320 1.00 0.00 90 ILE A O 18
ATOM 31915 N N . GLY A 1 91 ? -7.136 -3.415 3.196 1.00 0.00 91 GLY A N 18
ATOM 31916 C CA . GLY A 1 91 ? -7.595 -3.722 4.544 1.00 0.00 91 GLY A CA 18
ATOM 31917 C C . GLY A 1 91 ? -6.780 -2.984 5.579 1.00 0.00 91 GLY A C 18
ATOM 31918 O O . GLY A 1 91 ? -6.811 -1.752 5.611 1.00 0.00 91 GLY A O 18
ATOM 31922 N N . GLN A 1 92 ? -6.025 -3.737 6.396 1.00 0.00 92 GLN A N 18
ATOM 31923 C CA . GLN A 1 92 ? -5.226 -3.191 7.504 1.00 0.00 92 GLN A CA 18
ATOM 31924 C C . GLN A 1 92 ? -4.246 -4.268 8.009 1.00 0.00 92 GLN A C 18
ATOM 31925 O O . GLN A 1 92 ? -4.624 -5.443 8.067 1.00 0.00 92 GLN A O 18
ATOM 31939 N N . PRO A 1 93 ? -2.986 -3.889 8.407 1.00 0.00 93 PRO A N 18
ATOM 31940 C CA . PRO A 1 93 ? -1.947 -4.868 8.841 1.00 0.00 93 PRO A CA 18
ATOM 31941 C C . PRO A 1 93 ? -2.398 -5.690 10.077 1.00 0.00 93 PRO A C 18
ATOM 31942 O O . PRO A 1 93 ? -2.715 -5.126 11.131 1.00 0.00 93 PRO A O 18
ATOM 31953 N N . LEU A 1 94 ? -2.445 -7.024 9.912 1.00 0.00 94 LEU A N 18
ATOM 31954 C CA . LEU A 1 94 ? -3.042 -7.966 10.887 1.00 0.00 94 LEU A CA 18
ATOM 31955 C C . LEU A 1 94 ? -1.908 -8.830 11.516 1.00 0.00 94 LEU A C 18
ATOM 31956 O O . LEU A 1 94 ? -1.356 -9.682 10.829 1.00 0.00 94 LEU A O 18
ATOM 31972 N N . PRO A 1 95 ? -1.538 -8.625 12.827 1.00 0.00 95 PRO A N 18
ATOM 31973 C CA . PRO A 1 95 ? -0.482 -9.435 13.506 1.00 0.00 95 PRO A CA 18
ATOM 31974 C C . PRO A 1 95 ? -0.940 -10.876 13.834 1.00 0.00 95 PRO A C 18
ATOM 31975 O O . PRO A 1 95 ? -2.136 -11.142 14.001 1.00 0.00 95 PRO A O 18
ATOM 31986 N N . ASP A 1 96 ? 0.032 -11.801 13.921 1.00 0.00 96 ASP A N 18
ATOM 31987 C CA . ASP A 1 96 ? -0.229 -13.224 14.240 1.00 0.00 96 ASP A CA 18
ATOM 31988 C C . ASP A 1 96 ? -0.316 -13.427 15.765 1.00 0.00 96 ASP A C 18
ATOM 31989 O O . ASP A 1 96 ? 0.015 -12.520 16.522 1.00 0.00 96 ASP A O 18
ATOM 31998 N N . ALA A 1 97 ? -0.705 -14.644 16.190 1.00 0.00 97 ALA A N 18
ATOM 31999 C CA . ALA A 1 97 ? -0.883 -15.003 17.616 1.00 0.00 97 ALA A CA 18
ATOM 32000 C C . ALA A 1 97 ? 0.450 -14.985 18.394 1.00 0.00 97 ALA A C 18
ATOM 32001 O O . ALA A 1 97 ? 0.477 -14.641 19.582 1.00 0.00 97 ALA A O 18
ATOM 32008 N N . ALA A 1 98 ? 1.554 -15.343 17.711 1.00 0.00 98 ALA A N 18
ATOM 32009 C CA . ALA A 1 98 ? 2.902 -15.382 18.323 1.00 0.00 98 ALA A CA 18
ATOM 32010 C C . ALA A 1 98 ? 3.562 -13.987 18.336 1.00 0.00 98 ALA A C 18
ATOM 32011 O O . ALA A 1 98 ? 4.625 -13.815 18.944 1.00 0.00 98 ALA A O 18
ATOM 32018 N N . ARG A 1 99 ? 2.931 -13.009 17.635 1.00 0.00 99 ARG A N 18
ATOM 32019 C CA . ARG A 1 99 ? 3.351 -11.581 17.602 1.00 0.00 99 ARG A CA 18
ATOM 32020 C C . ARG A 1 99 ? 4.785 -11.433 17.030 1.00 0.00 99 ARG A C 18
ATOM 32021 O O . ARG A 1 99 ? 5.505 -10.481 17.349 1.00 0.00 99 ARG A O 18
ATOM 32042 N N . THR A 1 100 ? 5.165 -12.375 16.156 1.00 0.00 100 THR A N 18
ATOM 32043 C CA . THR A 1 100 ? 6.504 -12.435 15.545 1.00 0.00 100 THR A CA 18
ATOM 32044 C C . THR A 1 100 ? 6.474 -11.875 14.105 1.00 0.00 100 THR A C 18
ATOM 32045 O O . THR A 1 100 ? 7.531 -11.693 13.484 1.00 0.00 100 THR A O 18
ATOM 32056 N N . ARG A 1 101 ? 5.271 -11.540 13.599 1.00 0.00 101 ARG A N 18
ATOM 32057 C CA . ARG A 1 101 ? 5.079 -11.123 12.202 1.00 0.00 101 ARG A CA 18
ATOM 32058 C C . ARG A 1 101 ? 3.762 -10.349 12.037 1.00 0.00 101 ARG A C 18
ATOM 32059 O O . ARG A 1 101 ? 2.825 -10.497 12.832 1.00 0.00 101 ARG A O 18
ATOM 32080 N N . LEU A 1 102 ? 3.718 -9.511 10.997 1.00 0.00 102 LEU A N 18
ATOM 32081 C CA . LEU A 1 102 ? 2.502 -8.821 10.546 1.00 0.00 102 LEU A CA 18
ATOM 32082 C C . LEU A 1 102 ? 2.063 -9.450 9.211 1.00 0.00 102 LEU A C 18
ATOM 32083 O O . LEU A 1 102 ? 2.787 -9.361 8.214 1.00 0.00 102 LEU A O 18
ATOM 32099 N N . GLU A 1 103 ? 0.911 -10.132 9.213 1.00 0.00 103 GLU A N 18
ATOM 32100 C CA . GLU A 1 103 ? 0.292 -10.652 7.989 1.00 0.00 103 GLU A CA 18
ATOM 32101 C C . GLU A 1 103 ? -0.388 -9.484 7.255 1.00 0.00 103 GLU A C 18
ATOM 32102 O O . GLU A 1 103 ? -1.410 -8.959 7.722 1.00 0.00 103 GLU A O 18
ATOM 32114 N N . ILE A 1 104 ? 0.210 -9.045 6.139 1.00 0.00 104 ILE A N 18
ATOM 32115 C CA . ILE A 1 104 ? -0.300 -7.909 5.352 1.00 0.00 104 ILE A CA 18
ATOM 32116 C C . ILE A 1 104 ? -1.149 -8.459 4.195 1.00 0.00 104 ILE A C 18
ATOM 32117 O O . ILE A 1 104 ? -0.746 -9.412 3.522 1.00 0.00 104 ILE A O 18
ATOM 32133 N N . LEU A 1 105 ? -2.324 -7.869 3.983 1.00 0.00 105 LEU A N 18
ATOM 32134 C CA . LEU A 1 105 ? -3.232 -8.239 2.889 1.00 0.00 105 LEU A CA 18
ATOM 32135 C C . LEU A 1 105 ? -3.266 -7.082 1.888 1.00 0.00 105 LEU A C 18
ATOM 32136 O O . LEU A 1 105 ? -3.452 -5.913 2.260 1.00 0.00 105 LEU A O 18
ATOM 32152 N N . CYS A 1 106 ? -3.083 -7.426 0.620 1.00 0.00 106 CYS A N 18
ATOM 32153 C CA . CYS A 1 106 ? -2.816 -6.467 -0.456 1.00 0.00 106 CYS A CA 18
ATOM 32154 C C . CYS A 1 106 ? -3.286 -7.034 -1.792 1.00 0.00 106 CYS A C 18
ATOM 32155 O O . CYS A 1 106 ? -3.778 -8.152 -1.867 1.00 0.00 106 CYS A O 18
ATOM 32163 N N . ARG A 1 107 ? -3.158 -6.226 -2.827 1.00 0.00 107 ARG A N 18
ATOM 32164 C CA . ARG A 1 107 ? -3.329 -6.645 -4.220 1.00 0.00 107 ARG A CA 18
ATOM 32165 C C . ARG A 1 107 ? -2.640 -5.616 -5.110 1.00 0.00 107 ARG A C 18
ATOM 32166 O O . ARG A 1 107 ? -2.371 -4.505 -4.657 1.00 0.00 107 ARG A O 18
ATOM 32187 N N . GLU A 1 108 ? -2.387 -5.974 -6.370 1.00 0.00 108 GLU A N 18
ATOM 32188 C CA . GLU A 1 108 ? -1.792 -5.055 -7.348 1.00 0.00 108 GLU A CA 18
ATOM 32189 C C . GLU A 1 108 ? -2.683 -3.814 -7.548 1.00 0.00 108 GLU A C 18
ATOM 32190 O O . GLU A 1 108 ? -3.922 -3.916 -7.496 1.00 0.00 108 GLU A O 18
ATOM 32202 N N . GLY A 1 109 ? -2.045 -2.649 -7.782 1.00 0.00 109 GLY A N 18
ATOM 32203 C CA . GLY A 1 109 ? -2.763 -1.389 -8.002 1.00 0.00 109 GLY A CA 18
ATOM 32204 C C . GLY A 1 109 ? -3.125 -1.228 -9.472 1.00 0.00 109 GLY A C 18
ATOM 32205 O O . GLY A 1 109 ? -2.826 -0.201 -10.098 1.00 0.00 109 GLY A O 18
ATOM 32209 N N . ALA A 1 110 ? -3.758 -2.281 -10.019 1.00 0.00 110 ALA A N 18
ATOM 32210 C CA . ALA A 1 110 ? -4.113 -2.380 -11.432 1.00 0.00 110 ALA A CA 18
ATOM 32211 C C . ALA A 1 110 ? -5.325 -1.489 -11.741 1.00 0.00 110 ALA A C 18
ATOM 32212 O O . ALA A 1 110 ? -6.460 -1.838 -11.386 1.00 0.00 110 ALA A O 18
ATOM 32219 N N . GLU A 1 111 ? -5.059 -0.322 -12.357 1.00 0.00 111 GLU A N 18
ATOM 32220 C CA . GLU A 1 111 ? -6.092 0.653 -12.767 1.00 0.00 111 GLU A CA 18
ATOM 32221 C C . GLU A 1 111 ? -6.945 0.098 -13.943 1.00 0.00 111 GLU A C 18
ATOM 32222 O O . GLU A 1 111 ? -6.720 0.426 -15.112 1.00 0.00 111 GLU A O 18
ATOM 32234 N N . LYS A 1 112 ? -7.905 -0.779 -13.607 1.00 0.00 112 LYS A N 18
ATOM 32235 C CA . LYS A 1 112 ? -8.797 -1.421 -14.581 1.00 0.00 112 LYS A CA 18
ATOM 32236 C C . LYS A 1 112 ? -10.039 -1.910 -13.802 1.00 0.00 112 LYS A C 18
ATOM 32237 O O . LYS A 1 112 ? -11.075 -1.222 -13.830 1.00 0.00 112 LYS A O 18
ATOM 32257 N N . MET A 1 1 ? 6.359 -23.808 9.731 1.00 0.00 1 MET A N 19
ATOM 32258 C CA . MET A 1 1 ? 5.858 -22.585 9.065 1.00 0.00 1 MET A CA 19
ATOM 32259 C C . MET A 1 1 ? 6.087 -22.695 7.548 1.00 0.00 1 MET A C 19
ATOM 32260 O O . MET A 1 1 ? 7.148 -22.308 7.042 1.00 0.00 1 MET A O 19
ATOM 32276 N N . ASN A 1 2 ? 5.092 -23.252 6.834 1.00 0.00 2 ASN A N 19
ATOM 32277 C CA . ASN A 1 2 ? 5.183 -23.499 5.384 1.00 0.00 2 ASN A CA 19
ATOM 32278 C C . ASN A 1 2 ? 5.122 -22.162 4.624 1.00 0.00 2 ASN A C 19
ATOM 32279 O O . ASN A 1 2 ? 4.045 -21.576 4.480 1.00 0.00 2 ASN A O 19
ATOM 32290 N N . ILE A 1 3 ? 6.318 -21.667 4.230 1.00 0.00 3 ILE A N 19
ATOM 32291 C CA . ILE A 1 3 ? 6.517 -20.388 3.493 1.00 0.00 3 ILE A CA 19
ATOM 32292 C C . ILE A 1 3 ? 6.235 -19.149 4.415 1.00 0.00 3 ILE A C 19
ATOM 32293 O O . ILE A 1 3 ? 6.384 -17.986 4.011 1.00 0.00 3 ILE A O 19
ATOM 32309 N N . GLY A 1 4 ? 5.914 -19.424 5.701 1.00 0.00 4 GLY A N 19
ATOM 32310 C CA . GLY A 1 4 ? 5.672 -18.389 6.712 1.00 0.00 4 GLY A CA 19
ATOM 32311 C C . GLY A 1 4 ? 6.956 -18.013 7.435 1.00 0.00 4 GLY A C 19
ATOM 32312 O O . GLY A 1 4 ? 7.049 -18.089 8.662 1.00 0.00 4 GLY A O 19
ATOM 32316 N N . ARG A 1 5 ? 7.953 -17.628 6.636 1.00 0.00 5 ARG A N 19
ATOM 32317 C CA . ARG A 1 5 ? 9.288 -17.226 7.098 1.00 0.00 5 ARG A CA 19
ATOM 32318 C C . ARG A 1 5 ? 9.852 -16.197 6.115 1.00 0.00 5 ARG A C 19
ATOM 32319 O O . ARG A 1 5 ? 9.474 -16.197 4.935 1.00 0.00 5 ARG A O 19
ATOM 32340 N N . LEU A 1 6 ? 10.770 -15.347 6.586 1.00 0.00 6 LEU A N 19
ATOM 32341 C CA . LEU A 1 6 ? 11.248 -14.192 5.812 1.00 0.00 6 LEU A CA 19
ATOM 32342 C C . LEU A 1 6 ? 12.261 -14.632 4.738 1.00 0.00 6 LEU A C 19
ATOM 32343 O O . LEU A 1 6 ? 13.443 -14.838 5.016 1.00 0.00 6 LEU A O 19
ATOM 32359 N N . ARG A 1 7 ? 11.740 -14.832 3.519 1.00 0.00 7 ARG A N 19
ATOM 32360 C CA . ARG A 1 7 ? 12.507 -15.293 2.354 1.00 0.00 7 ARG A CA 19
ATOM 32361 C C . ARG A 1 7 ? 12.921 -14.119 1.461 1.00 0.00 7 ARG A C 19
ATOM 32362 O O . ARG A 1 7 ? 14.048 -14.075 0.971 1.00 0.00 7 ARG A O 19
ATOM 32383 N N . ASP A 1 8 ? 11.986 -13.183 1.263 1.00 0.00 8 ASP A N 19
ATOM 32384 C CA . ASP A 1 8 ? 12.111 -12.036 0.349 1.00 0.00 8 ASP A CA 19
ATOM 32385 C C . ASP A 1 8 ? 12.418 -10.755 1.142 1.00 0.00 8 ASP A C 19
ATOM 32386 O O . ASP A 1 8 ? 12.773 -10.818 2.321 1.00 0.00 8 ASP A O 19
ATOM 32395 N N . ARG A 1 9 ? 12.292 -9.599 0.464 1.00 0.00 9 ARG A N 19
ATOM 32396 C CA . ARG A 1 9 ? 12.370 -8.251 1.069 1.00 0.00 9 ARG A CA 19
ATOM 32397 C C . ARG A 1 9 ? 11.421 -7.308 0.316 1.00 0.00 9 ARG A C 19
ATOM 32398 O O . ARG A 1 9 ? 11.181 -7.498 -0.885 1.00 0.00 9 ARG A O 19
ATOM 32419 N N . ILE A 1 10 ? 10.893 -6.284 1.020 1.00 0.00 10 ILE A N 19
ATOM 32420 C CA . ILE A 1 10 ? 10.051 -5.224 0.411 1.00 0.00 10 ILE A CA 19
ATOM 32421 C C . ILE A 1 10 ? 10.445 -3.865 0.979 1.00 0.00 10 ILE A C 19
ATOM 32422 O O . ILE A 1 10 ? 10.818 -3.767 2.152 1.00 0.00 10 ILE A O 19
ATOM 32438 N N . THR A 1 11 ? 10.369 -2.839 0.143 1.00 0.00 11 THR A N 19
ATOM 32439 C CA . THR A 1 11 ? 10.450 -1.452 0.567 1.00 0.00 11 THR A CA 19
ATOM 32440 C C . THR A 1 11 ? 9.031 -0.954 0.864 1.00 0.00 11 THR A C 19
ATOM 32441 O O . THR A 1 11 ? 8.143 -1.063 0.006 1.00 0.00 11 THR A O 19
ATOM 32452 N N . ILE A 1 12 ? 8.825 -0.443 2.080 1.00 0.00 12 ILE A N 19
ATOM 32453 C CA . ILE A 1 12 ? 7.546 0.148 2.487 1.00 0.00 12 ILE A CA 19
ATOM 32454 C C . ILE A 1 12 ? 7.365 1.480 1.757 1.00 0.00 12 ILE A C 19
ATOM 32455 O O . ILE A 1 12 ? 8.069 2.447 2.042 1.00 0.00 12 ILE A O 19
ATOM 32471 N N . GLN A 1 13 ? 6.450 1.497 0.781 1.00 0.00 13 GLN A N 19
ATOM 32472 C CA . GLN A 1 13 ? 6.114 2.704 0.040 1.00 0.00 13 GLN A CA 19
ATOM 32473 C C . GLN A 1 13 ? 5.176 3.552 0.904 1.00 0.00 13 GLN A C 19
ATOM 32474 O O . GLN A 1 13 ? 3.959 3.341 0.972 1.00 0.00 13 GLN A O 19
ATOM 32488 N N . THR A 1 14 ? 5.822 4.476 1.593 1.00 0.00 14 THR A N 19
ATOM 32489 C CA . THR A 1 14 ? 5.214 5.351 2.572 1.00 0.00 14 THR A CA 19
ATOM 32490 C C . THR A 1 14 ? 4.530 6.537 1.855 1.00 0.00 14 THR A C 19
ATOM 32491 O O . THR A 1 14 ? 5.037 7.025 0.840 1.00 0.00 14 THR A O 19
ATOM 32502 N N . LEU A 1 15 ? 3.364 6.982 2.363 1.00 0.00 15 LEU A N 19
ATOM 32503 C CA . LEU A 1 15 ? 2.579 8.058 1.733 1.00 0.00 15 LEU A CA 19
ATOM 32504 C C . LEU A 1 15 ? 2.869 9.381 2.444 1.00 0.00 15 LEU A C 19
ATOM 32505 O O . LEU A 1 15 ? 2.407 9.608 3.568 1.00 0.00 15 LEU A O 19
ATOM 32521 N N . LYS A 1 16 ? 3.663 10.231 1.792 1.00 0.00 16 LYS A N 19
ATOM 32522 C CA . LYS A 1 16 ? 3.991 11.570 2.288 1.00 0.00 16 LYS A CA 19
ATOM 32523 C C . LYS A 1 16 ? 3.049 12.589 1.637 1.00 0.00 16 LYS A C 19
ATOM 32524 O O . LYS A 1 16 ? 2.960 12.655 0.408 1.00 0.00 16 LYS A O 19
ATOM 32543 N N . GLN A 1 17 ? 2.336 13.361 2.459 1.00 0.00 17 GLN A N 19
ATOM 32544 C CA . GLN A 1 17 ? 1.399 14.389 1.993 1.00 0.00 17 GLN A CA 19
ATOM 32545 C C . GLN A 1 17 ? 2.058 15.765 2.151 1.00 0.00 17 GLN A C 19
ATOM 32546 O O . GLN A 1 17 ? 2.159 16.298 3.261 1.00 0.00 17 GLN A O 19
ATOM 32560 N N . THR A 1 18 ? 2.537 16.306 1.026 1.00 0.00 18 THR A N 19
ATOM 32561 C CA . THR A 1 18 ? 3.282 17.566 0.966 1.00 0.00 18 THR A CA 19
ATOM 32562 C C . THR A 1 18 ? 2.421 18.628 0.266 1.00 0.00 18 THR A C 19
ATOM 32563 O O . THR A 1 18 ? 2.005 18.430 -0.875 1.00 0.00 18 THR A O 19
ATOM 32574 N N . ARG A 1 19 ? 2.143 19.738 0.968 1.00 0.00 19 ARG A N 19
ATOM 32575 C CA . ARG A 1 19 ? 1.302 20.829 0.454 1.00 0.00 19 ARG A CA 19
ATOM 32576 C C . ARG A 1 19 ? 2.014 21.583 -0.698 1.00 0.00 19 ARG A C 19
ATOM 32577 O O . ARG A 1 19 ? 3.229 21.448 -0.888 1.00 0.00 19 ARG A O 19
ATOM 32598 N N . ASP A 1 20 ? 1.245 22.381 -1.450 1.00 0.00 20 ASP A N 19
ATOM 32599 C CA . ASP A 1 20 ? 1.755 23.224 -2.546 1.00 0.00 20 ASP A CA 19
ATOM 32600 C C . ASP A 1 20 ? 1.581 24.701 -2.147 1.00 0.00 20 ASP A C 19
ATOM 32601 O O . ASP A 1 20 ? 0.861 25.011 -1.187 1.00 0.00 20 ASP A O 19
ATOM 32610 N N . ILE A 1 21 ? 2.250 25.599 -2.880 1.00 0.00 21 ILE A N 19
ATOM 32611 C CA . ILE A 1 21 ? 2.157 27.063 -2.702 1.00 0.00 21 ILE A CA 19
ATOM 32612 C C . ILE A 1 21 ? 0.763 27.657 -3.103 1.00 0.00 21 ILE A C 19
ATOM 32613 O O . ILE A 1 21 ? 0.563 28.873 -3.051 1.00 0.00 21 ILE A O 19
ATOM 32629 N N . THR A 1 22 ? -0.209 26.808 -3.480 1.00 0.00 22 THR A N 19
ATOM 32630 C CA . THR A 1 22 ? -1.621 27.215 -3.690 1.00 0.00 22 THR A CA 19
ATOM 32631 C C . THR A 1 22 ? -2.472 26.819 -2.451 1.00 0.00 22 THR A C 19
ATOM 32632 O O . THR A 1 22 ? -3.627 27.229 -2.303 1.00 0.00 22 THR A O 19
ATOM 32643 N N . GLY A 1 23 ? -1.857 25.999 -1.586 1.00 0.00 23 GLY A N 19
ATOM 32644 C CA . GLY A 1 23 ? -2.489 25.487 -0.370 1.00 0.00 23 GLY A CA 19
ATOM 32645 C C . GLY A 1 23 ? -3.244 24.190 -0.599 1.00 0.00 23 GLY A C 19
ATOM 32646 O O . GLY A 1 23 ? -4.222 23.907 0.097 1.00 0.00 23 GLY A O 19
ATOM 32650 N N . GLU A 1 24 ? -2.772 23.382 -1.560 1.00 0.00 24 GLU A N 19
ATOM 32651 C CA . GLU A 1 24 ? -3.363 22.074 -1.896 1.00 0.00 24 GLU A CA 19
ATOM 32652 C C . GLU A 1 24 ? -2.458 20.957 -1.334 1.00 0.00 24 GLU A C 19
ATOM 32653 O O . GLU A 1 24 ? -1.240 21.040 -1.475 1.00 0.00 24 GLU A O 19
ATOM 32665 N N . ILE A 1 25 ? -3.044 19.927 -0.697 1.00 0.00 25 ILE A N 19
ATOM 32666 C CA . ILE A 1 25 ? -2.282 18.766 -0.188 1.00 0.00 25 ILE A CA 19
ATOM 32667 C C . ILE A 1 25 ? -2.018 17.764 -1.333 1.00 0.00 25 ILE A C 19
ATOM 32668 O O . ILE A 1 25 ? -2.957 17.157 -1.855 1.00 0.00 25 ILE A O 19
ATOM 32684 N N . LEU A 1 26 ? -0.737 17.612 -1.731 1.00 0.00 26 LEU A N 19
ATOM 32685 C CA . LEU A 1 26 ? -0.324 16.666 -2.789 1.00 0.00 26 LEU A CA 19
ATOM 32686 C C . LEU A 1 26 ? 0.149 15.357 -2.136 1.00 0.00 26 LEU A C 19
ATOM 32687 O O . LEU A 1 26 ? 1.120 15.353 -1.376 1.00 0.00 26 LEU A O 19
ATOM 32703 N N . GLU A 1 27 ? -0.560 14.260 -2.427 1.00 0.00 27 GLU A N 19
ATOM 32704 C CA . GLU A 1 27 ? -0.216 12.924 -1.937 1.00 0.00 27 GLU A CA 19
ATOM 32705 C C . GLU A 1 27 ? 0.830 12.295 -2.869 1.00 0.00 27 GLU A C 19
ATOM 32706 O O . GLU A 1 27 ? 0.577 12.092 -4.062 1.00 0.00 27 GLU A O 19
ATOM 32718 N N . THR A 1 28 ? 2.002 11.998 -2.307 1.00 0.00 28 THR A N 19
ATOM 32719 C CA . THR A 1 28 ? 3.169 11.479 -3.046 1.00 0.00 28 THR A CA 19
ATOM 32720 C C . THR A 1 28 ? 3.719 10.232 -2.345 1.00 0.00 28 THR A C 19
ATOM 32721 O O . THR A 1 28 ? 3.626 10.110 -1.117 1.00 0.00 28 THR A O 19
ATOM 32732 N N . TRP A 1 29 ? 4.330 9.334 -3.127 1.00 0.00 29 TRP A N 19
ATOM 32733 C CA . TRP A 1 29 ? 4.750 8.005 -2.666 1.00 0.00 29 TRP A CA 19
ATOM 32734 C C . TRP A 1 29 ? 6.281 7.928 -2.596 1.00 0.00 29 TRP A C 19
ATOM 32735 O O . TRP A 1 29 ? 6.961 7.846 -3.625 1.00 0.00 29 TRP A O 19
ATOM 32756 N N . GLU A 1 30 ? 6.791 7.995 -1.364 1.00 0.00 30 GLU A N 19
ATOM 32757 C CA . GLU A 1 30 ? 8.226 7.884 -1.070 1.00 0.00 30 GLU A CA 19
ATOM 32758 C C . GLU A 1 30 ? 8.565 6.407 -0.795 1.00 0.00 30 GLU A C 19
ATOM 32759 O O . GLU A 1 30 ? 7.695 5.630 -0.370 1.00 0.00 30 GLU A O 19
ATOM 32771 N N . ASP A 1 31 ? 9.821 6.014 -1.058 1.00 0.00 31 ASP A N 19
ATOM 32772 C CA . ASP A 1 31 ? 10.330 4.696 -0.650 1.00 0.00 31 ASP A CA 19
ATOM 32773 C C . ASP A 1 31 ? 10.823 4.828 0.798 1.00 0.00 31 ASP A C 19
ATOM 32774 O O . ASP A 1 31 ? 11.548 5.776 1.135 1.00 0.00 31 ASP A O 19
ATOM 32783 N N . GLY A 1 32 ? 10.415 3.893 1.652 1.00 0.00 32 GLY A N 19
ATOM 32784 C CA . GLY A 1 32 ? 10.637 3.993 3.093 1.00 0.00 32 GLY A CA 19
ATOM 32785 C C . GLY A 1 32 ? 11.747 3.072 3.551 1.00 0.00 32 GLY A C 19
ATOM 32786 O O . GLY A 1 32 ? 12.898 3.255 3.160 1.00 0.00 32 GLY A O 19
ATOM 32790 N N . HIS A 1 33 ? 11.392 2.061 4.353 1.00 0.00 33 HIS A N 19
ATOM 32791 C CA . HIS A 1 33 ? 12.352 1.100 4.924 1.00 0.00 33 HIS A CA 19
ATOM 32792 C C . HIS A 1 33 ? 12.126 -0.280 4.311 1.00 0.00 33 HIS A C 19
ATOM 32793 O O . HIS A 1 33 ? 10.979 -0.729 4.198 1.00 0.00 33 HIS A O 19
ATOM 32808 N N . THR A 1 34 ? 13.217 -0.954 3.929 1.00 0.00 34 THR A N 19
ATOM 32809 C CA . THR A 1 34 ? 13.172 -2.280 3.318 1.00 0.00 34 THR A CA 19
ATOM 32810 C C . THR A 1 34 ? 13.456 -3.356 4.369 1.00 0.00 34 THR A C 19
ATOM 32811 O O . THR A 1 34 ? 14.598 -3.496 4.821 1.00 0.00 34 THR A O 19
ATOM 32822 N N . LEU A 1 35 ? 12.410 -4.099 4.782 1.00 0.00 35 LEU A N 19
ATOM 32823 C CA . LEU A 1 35 ? 12.543 -5.178 5.787 1.00 0.00 35 LEU A CA 19
ATOM 32824 C C . LEU A 1 35 ? 12.327 -6.568 5.178 1.00 0.00 35 LEU A C 19
ATOM 32825 O O . LEU A 1 35 ? 11.845 -6.715 4.047 1.00 0.00 35 LEU A O 19
ATOM 32841 N N . TRP A 1 36 ? 12.743 -7.563 5.974 1.00 0.00 36 TRP A N 19
ATOM 32842 C CA . TRP A 1 36 ? 12.580 -8.994 5.701 1.00 0.00 36 TRP A CA 19
ATOM 32843 C C . TRP A 1 36 ? 11.087 -9.362 5.491 1.00 0.00 36 TRP A C 19
ATOM 32844 O O . TRP A 1 36 ? 10.250 -9.109 6.368 1.00 0.00 36 TRP A O 19
ATOM 32865 N N . ALA A 1 37 ? 10.784 -9.942 4.315 1.00 0.00 37 ALA A N 19
ATOM 32866 C CA . ALA A 1 37 ? 9.414 -10.297 3.892 1.00 0.00 37 ALA A CA 19
ATOM 32867 C C . ALA A 1 37 ? 9.339 -11.716 3.327 1.00 0.00 37 ALA A C 19
ATOM 32868 O O . ALA A 1 37 ? 10.330 -12.413 3.298 1.00 0.00 37 ALA A O 19
ATOM 32875 N N . SER A 1 38 ? 8.119 -12.157 2.979 1.00 0.00 38 SER A N 19
ATOM 32876 C CA . SER A 1 38 ? 7.863 -13.302 2.092 1.00 0.00 38 SER A CA 19
ATOM 32877 C C . SER A 1 38 ? 6.588 -12.986 1.283 1.00 0.00 38 SER A C 19
ATOM 32878 O O . SER A 1 38 ? 5.473 -13.095 1.808 1.00 0.00 38 SER A O 19
ATOM 32886 N N . VAL A 1 39 ? 6.756 -12.565 0.020 1.00 0.00 39 VAL A N 19
ATOM 32887 C CA . VAL A 1 39 ? 5.652 -12.078 -0.836 1.00 0.00 39 VAL A CA 19
ATOM 32888 C C . VAL A 1 39 ? 5.158 -13.219 -1.718 1.00 0.00 39 VAL A C 19
ATOM 32889 O O . VAL A 1 39 ? 5.901 -13.696 -2.580 1.00 0.00 39 VAL A O 19
ATOM 32902 N N . ASN A 1 40 ? 3.921 -13.676 -1.493 1.00 0.00 40 ASN A N 19
ATOM 32903 C CA . ASN A 1 40 ? 3.326 -14.792 -2.246 1.00 0.00 40 ASN A CA 19
ATOM 32904 C C . ASN A 1 40 ? 1.891 -14.434 -2.664 1.00 0.00 40 ASN A C 19
ATOM 32905 O O . ASN A 1 40 ? 1.090 -13.989 -1.834 1.00 0.00 40 ASN A O 19
ATOM 32916 N N . MET A 1 41 ? 1.576 -14.628 -3.954 1.00 0.00 41 MET A N 19
ATOM 32917 C CA . MET A 1 41 ? 0.203 -14.529 -4.477 1.00 0.00 41 MET A CA 19
ATOM 32918 C C . MET A 1 41 ? -0.678 -15.609 -3.815 1.00 0.00 41 MET A C 19
ATOM 32919 O O . MET A 1 41 ? -0.268 -16.779 -3.761 1.00 0.00 41 MET A O 19
ATOM 32933 N N . VAL A 1 42 ? -1.865 -15.216 -3.306 1.00 0.00 42 VAL A N 19
ATOM 32934 C CA . VAL A 1 42 ? -2.782 -16.152 -2.627 1.00 0.00 42 VAL A CA 19
ATOM 32935 C C . VAL A 1 42 ? -3.411 -17.110 -3.649 1.00 0.00 42 VAL A C 19
ATOM 32936 O O . VAL A 1 42 ? -3.546 -16.768 -4.834 1.00 0.00 42 VAL A O 19
ATOM 32949 N N . SER A 1 43 ? -3.774 -18.305 -3.185 1.00 0.00 43 SER A N 19
ATOM 32950 C CA . SER A 1 43 ? -4.542 -19.262 -3.982 1.00 0.00 43 SER A CA 19
ATOM 32951 C C . SER A 1 43 ? -6.026 -18.850 -4.017 1.00 0.00 43 SER A C 19
ATOM 32952 O O . SER A 1 43 ? -6.468 -17.991 -3.232 1.00 0.00 43 SER A O 19
ATOM 32960 N N . SER A 1 44 ? -6.794 -19.504 -4.902 1.00 0.00 44 SER A N 19
ATOM 32961 C CA . SER A 1 44 ? -8.246 -19.283 -5.038 1.00 0.00 44 SER A CA 19
ATOM 32962 C C . SER A 1 44 ? -9.003 -19.620 -3.733 1.00 0.00 44 SER A C 19
ATOM 32963 O O . SER A 1 44 ? -10.113 -19.141 -3.529 1.00 0.00 44 SER A O 19
ATOM 32971 N N . LYS A 1 45 ? -8.360 -20.441 -2.868 1.00 0.00 45 LYS A N 19
ATOM 32972 C CA . LYS A 1 45 ? -8.888 -20.878 -1.551 1.00 0.00 45 LYS A CA 19
ATOM 32973 C C . LYS A 1 45 ? -9.362 -19.692 -0.684 1.00 0.00 45 LYS A C 19
ATOM 32974 O O . LYS A 1 45 ? -10.339 -19.821 0.048 1.00 0.00 45 LYS A O 19
ATOM 32993 N N . GLU A 1 46 ? -8.650 -18.546 -0.781 1.00 0.00 46 GLU A N 19
ATOM 32994 C CA . GLU A 1 46 ? -8.952 -17.348 0.024 1.00 0.00 46 GLU A CA 19
ATOM 32995 C C . GLU A 1 46 ? -10.266 -16.698 -0.446 1.00 0.00 46 GLU A C 19
ATOM 32996 O O . GLU A 1 46 ? -11.082 -16.258 0.374 1.00 0.00 46 GLU A O 19
ATOM 33008 N N . ALA A 1 47 ? -10.444 -16.649 -1.783 1.00 0.00 47 ALA A N 19
ATOM 33009 C CA . ALA A 1 47 ? -11.679 -16.158 -2.427 1.00 0.00 47 ALA A CA 19
ATOM 33010 C C . ALA A 1 47 ? -12.877 -17.074 -2.068 1.00 0.00 47 ALA A C 19
ATOM 33011 O O . ALA A 1 47 ? -13.965 -16.593 -1.733 1.00 0.00 47 ALA A O 19
ATOM 33018 N N . ILE A 1 48 ? -12.629 -18.398 -2.133 1.00 0.00 48 ILE A N 19
ATOM 33019 C CA . ILE A 1 48 ? -13.609 -19.448 -1.770 1.00 0.00 48 ILE A CA 19
ATOM 33020 C C . ILE A 1 48 ? -14.044 -19.307 -0.293 1.00 0.00 48 ILE A C 19
ATOM 33021 O O . ILE A 1 48 ? -15.236 -19.375 0.025 1.00 0.00 48 ILE A O 19
ATOM 33037 N N . SER A 1 49 ? -13.051 -19.066 0.580 1.00 0.00 49 SER A N 19
ATOM 33038 C CA . SER A 1 49 ? -13.243 -18.963 2.040 1.00 0.00 49 SER A CA 19
ATOM 33039 C C . SER A 1 49 ? -14.085 -17.726 2.403 1.00 0.00 49 SER A C 19
ATOM 33040 O O . SER A 1 49 ? -14.902 -17.767 3.332 1.00 0.00 49 SER A O 19
ATOM 33048 N N . SER A 1 50 ? -13.875 -16.633 1.655 1.00 0.00 50 SER A N 19
ATOM 33049 C CA . SER A 1 50 ? -14.596 -15.365 1.853 1.00 0.00 50 SER A CA 19
ATOM 33050 C C . SER A 1 50 ? -15.897 -15.322 1.012 1.00 0.00 50 SER A C 19
ATOM 33051 O O . SER A 1 50 ? -16.659 -14.349 1.090 1.00 0.00 50 SER A O 19
ATOM 33059 N N . GLY A 1 51 ? -16.113 -16.366 0.180 1.00 0.00 51 GLY A N 19
ATOM 33060 C CA . GLY A 1 51 ? -17.323 -16.504 -0.640 1.00 0.00 51 GLY A CA 19
ATOM 33061 C C . GLY A 1 51 ? -17.197 -15.777 -1.973 1.00 0.00 51 GLY A C 19
ATOM 33062 O O . GLY A 1 51 ? -17.134 -16.411 -3.033 1.00 0.00 51 GLY A O 19
ATOM 33066 N N . ALA A 1 52 ? -17.161 -14.437 -1.902 1.00 0.00 52 ALA A N 19
ATOM 33067 C CA . ALA A 1 52 ? -16.974 -13.558 -3.072 1.00 0.00 52 ALA A CA 19
ATOM 33068 C C . ALA A 1 52 ? -16.451 -12.170 -2.631 1.00 0.00 52 ALA A C 19
ATOM 33069 O O . ALA A 1 52 ? -16.524 -11.196 -3.397 1.00 0.00 52 ALA A O 19
ATOM 33076 N N . GLU A 1 53 ? -15.923 -12.087 -1.386 1.00 0.00 53 GLU A N 19
ATOM 33077 C CA . GLU A 1 53 ? -15.371 -10.837 -0.827 1.00 0.00 53 GLU A CA 19
ATOM 33078 C C . GLU A 1 53 ? -13.952 -10.613 -1.391 1.00 0.00 53 GLU A C 19
ATOM 33079 O O . GLU A 1 53 ? -13.733 -9.683 -2.180 1.00 0.00 53 GLU A O 19
ATOM 33091 N N . LEU A 1 54 ? -13.009 -11.496 -0.999 1.00 0.00 54 LEU A N 19
ATOM 33092 C CA . LEU A 1 54 ? -11.645 -11.518 -1.560 1.00 0.00 54 LEU A CA 19
ATOM 33093 C C . LEU A 1 54 ? -11.696 -12.100 -2.974 1.00 0.00 54 LEU A C 19
ATOM 33094 O O . LEU A 1 54 ? -12.568 -12.918 -3.281 1.00 0.00 54 LEU A O 19
ATOM 33110 N N . ALA A 1 55 ? -10.742 -11.691 -3.807 1.00 0.00 55 ALA A N 19
ATOM 33111 C CA . ALA A 1 55 ? -10.658 -12.105 -5.213 1.00 0.00 55 ALA A CA 19
ATOM 33112 C C . ALA A 1 55 ? -9.305 -12.757 -5.482 1.00 0.00 55 ALA A C 19
ATOM 33113 O O . ALA A 1 55 ? -8.346 -12.549 -4.723 1.00 0.00 55 ALA A O 19
ATOM 33120 N N . ILE A 1 56 ? -9.221 -13.547 -6.561 1.00 0.00 56 ILE A N 19
ATOM 33121 C CA . ILE A 1 56 ? -7.935 -14.087 -7.019 1.00 0.00 56 ILE A CA 19
ATOM 33122 C C . ILE A 1 56 ? -7.153 -12.912 -7.654 1.00 0.00 56 ILE A C 19
ATOM 33123 O O . ILE A 1 56 ? -7.694 -12.198 -8.506 1.00 0.00 56 ILE A O 19
ATOM 33139 N N . GLY A 1 57 ? -5.896 -12.725 -7.240 1.00 0.00 57 GLY A N 19
ATOM 33140 C CA . GLY A 1 57 ? -5.150 -11.476 -7.493 1.00 0.00 57 GLY A CA 19
ATOM 33141 C C . GLY A 1 57 ? -4.781 -10.759 -6.190 1.00 0.00 57 GLY A C 19
ATOM 33142 O O . GLY A 1 57 ? -4.010 -9.785 -6.198 1.00 0.00 57 GLY A O 19
ATOM 33146 N N . THR A 1 58 ? -5.349 -11.249 -5.072 1.00 0.00 58 THR A N 19
ATOM 33147 C CA . THR A 1 58 ? -4.952 -10.852 -3.714 1.00 0.00 58 THR A CA 19
ATOM 33148 C C . THR A 1 58 ? -3.549 -11.437 -3.406 1.00 0.00 58 THR A C 19
ATOM 33149 O O . THR A 1 58 ? -3.210 -12.536 -3.867 1.00 0.00 58 THR A O 19
ATOM 33160 N N . VAL A 1 59 ? -2.720 -10.667 -2.688 1.00 0.00 59 VAL A N 19
ATOM 33161 C CA . VAL A 1 59 ? -1.333 -11.040 -2.361 1.00 0.00 59 VAL A CA 19
ATOM 33162 C C . VAL A 1 59 ? -1.148 -11.051 -0.837 1.00 0.00 59 VAL A C 19
ATOM 33163 O O . VAL A 1 59 ? -1.537 -10.095 -0.159 1.00 0.00 59 VAL A O 19
ATOM 33176 N N . ARG A 1 60 ? -0.586 -12.146 -0.315 1.00 0.00 60 ARG A N 19
ATOM 33177 C CA . ARG A 1 60 ? -0.278 -12.296 1.117 1.00 0.00 60 ARG A CA 19
ATOM 33178 C C . ARG A 1 60 ? 1.236 -12.106 1.326 1.00 0.00 60 ARG A C 19
ATOM 33179 O O . ARG A 1 60 ? 2.045 -12.796 0.700 1.00 0.00 60 ARG A O 19
ATOM 33200 N N . ILE A 1 61 ? 1.595 -11.189 2.232 1.00 0.00 61 ILE A N 19
ATOM 33201 C CA . ILE A 1 61 ? 2.972 -10.681 2.388 1.00 0.00 61 ILE A CA 19
ATOM 33202 C C . ILE A 1 61 ? 3.363 -10.766 3.863 1.00 0.00 61 ILE A C 19
ATOM 33203 O O . ILE A 1 61 ? 2.887 -9.992 4.683 1.00 0.00 61 ILE A O 19
ATOM 33219 N N . TRP A 1 62 ? 4.226 -11.722 4.191 1.00 0.00 62 TRP A N 19
ATOM 33220 C CA . TRP A 1 62 ? 4.595 -12.019 5.582 1.00 0.00 62 TRP A CA 19
ATOM 33221 C C . TRP A 1 62 ? 5.902 -11.311 5.892 1.00 0.00 62 TRP A C 19
ATOM 33222 O O . TRP A 1 62 ? 6.934 -11.687 5.372 1.00 0.00 62 TRP A O 19
ATOM 33243 N N . ILE A 1 63 ? 5.850 -10.308 6.766 1.00 0.00 63 ILE A N 19
ATOM 33244 C CA . ILE A 1 63 ? 7.015 -9.475 7.109 1.00 0.00 63 ILE A CA 19
ATOM 33245 C C . ILE A 1 63 ? 7.243 -9.571 8.614 1.00 0.00 63 ILE A C 19
ATOM 33246 O O . ILE A 1 63 ? 6.312 -9.898 9.354 1.00 0.00 63 ILE A O 19
ATOM 33262 N N . ARG A 1 64 ? 8.492 -9.366 9.064 1.00 0.00 64 ARG A N 19
ATOM 33263 C CA . ARG A 1 64 ? 8.803 -9.276 10.501 1.00 0.00 64 ARG A CA 19
ATOM 33264 C C . ARG A 1 64 ? 7.968 -8.168 11.192 1.00 0.00 64 ARG A C 19
ATOM 33265 O O . ARG A 1 64 ? 7.548 -7.196 10.547 1.00 0.00 64 ARG A O 19
ATOM 33286 N N . TYR A 1 65 ? 7.744 -8.335 12.508 1.00 0.00 65 TYR A N 19
ATOM 33287 C CA . TYR A 1 65 ? 6.881 -7.443 13.303 1.00 0.00 65 TYR A CA 19
ATOM 33288 C C . TYR A 1 65 ? 7.469 -6.026 13.337 1.00 0.00 65 TYR A C 19
ATOM 33289 O O . TYR A 1 65 ? 8.679 -5.860 13.542 1.00 0.00 65 TYR A O 19
ATOM 33307 N N . ARG A 1 66 ? 6.606 -5.022 13.118 1.00 0.00 66 ARG A N 19
ATOM 33308 C CA . ARG A 1 66 ? 7.025 -3.619 13.046 1.00 0.00 66 ARG A CA 19
ATOM 33309 C C . ARG A 1 66 ? 5.819 -2.690 13.322 1.00 0.00 66 ARG A C 19
ATOM 33310 O O . ARG A 1 66 ? 4.725 -2.906 12.789 1.00 0.00 66 ARG A O 19
ATOM 33331 N N . LYS A 1 67 ? 6.048 -1.645 14.142 1.00 0.00 67 LYS A N 19
ATOM 33332 C CA . LYS A 1 67 ? 4.981 -0.745 14.649 1.00 0.00 67 LYS A CA 19
ATOM 33333 C C . LYS A 1 67 ? 4.620 0.369 13.642 1.00 0.00 67 LYS A C 19
ATOM 33334 O O . LYS A 1 67 ? 3.674 1.134 13.864 1.00 0.00 67 LYS A O 19
ATOM 33353 N N . ASP A 1 68 ? 5.373 0.436 12.537 1.00 0.00 68 ASP A N 19
ATOM 33354 C CA . ASP A 1 68 ? 5.279 1.522 11.544 1.00 0.00 68 ASP A CA 19
ATOM 33355 C C . ASP A 1 68 ? 4.318 1.151 10.404 1.00 0.00 68 ASP A C 19
ATOM 33356 O O . ASP A 1 68 ? 3.843 2.025 9.676 1.00 0.00 68 ASP A O 19
ATOM 33365 N N . ILE A 1 69 ? 4.055 -0.158 10.247 1.00 0.00 69 ILE A N 19
ATOM 33366 C CA . ILE A 1 69 ? 3.286 -0.690 9.106 1.00 0.00 69 ILE A CA 19
ATOM 33367 C C . ILE A 1 69 ? 1.807 -0.272 9.218 1.00 0.00 69 ILE A C 19
ATOM 33368 O O . ILE A 1 69 ? 1.144 -0.584 10.214 1.00 0.00 69 ILE A O 19
ATOM 33384 N N . ASN A 1 70 ? 1.313 0.436 8.192 1.00 0.00 70 ASN A N 19
ATOM 33385 C CA . ASN A 1 70 ? -0.026 1.054 8.191 1.00 0.00 70 ASN A CA 19
ATOM 33386 C C . ASN A 1 70 ? -0.713 0.793 6.842 1.00 0.00 70 ASN A C 19
ATOM 33387 O O . ASN A 1 70 ? -0.045 0.455 5.862 1.00 0.00 70 ASN A O 19
ATOM 33398 N N . ALA A 1 71 ? -2.045 0.963 6.805 1.00 0.00 71 ALA A N 19
ATOM 33399 C CA . ALA A 1 71 ? -2.860 0.766 5.596 1.00 0.00 71 ALA A CA 19
ATOM 33400 C C . ALA A 1 71 ? -2.505 1.770 4.480 1.00 0.00 71 ALA A C 19
ATOM 33401 O O . ALA A 1 71 ? -2.682 1.469 3.298 1.00 0.00 71 ALA A O 19
ATOM 33408 N N . THR A 1 72 ? -2.004 2.951 4.880 1.00 0.00 72 THR A N 19
ATOM 33409 C CA . THR A 1 72 ? -1.566 4.004 3.940 1.00 0.00 72 THR A CA 19
ATOM 33410 C C . THR A 1 72 ? -0.226 3.646 3.263 1.00 0.00 72 THR A C 19
ATOM 33411 O O . THR A 1 72 ? 0.132 4.227 2.241 1.00 0.00 72 THR A O 19
ATOM 33422 N N . SER A 1 73 ? 0.501 2.687 3.856 1.00 0.00 73 SER A N 19
ATOM 33423 C CA . SER A 1 73 ? 1.851 2.308 3.439 1.00 0.00 73 SER A CA 19
ATOM 33424 C C . SER A 1 73 ? 1.793 1.081 2.513 1.00 0.00 73 SER A C 19
ATOM 33425 O O . SER A 1 73 ? 1.529 -0.029 2.972 1.00 0.00 73 SER A O 19
ATOM 33433 N N . ARG A 1 74 ? 1.993 1.301 1.203 1.00 0.00 74 ARG A N 19
ATOM 33434 C CA . ARG A 1 74 ? 1.974 0.218 0.200 1.00 0.00 74 ARG A CA 19
ATOM 33435 C C . ARG A 1 74 ? 3.238 -0.666 0.299 1.00 0.00 74 ARG A C 19
ATOM 33436 O O . ARG A 1 74 ? 4.241 -0.275 0.904 1.00 0.00 74 ARG A O 19
ATOM 33457 N N . ILE A 1 75 ? 3.167 -1.866 -0.293 1.00 0.00 75 ILE A N 19
ATOM 33458 C CA . ILE A 1 75 ? 4.264 -2.845 -0.287 1.00 0.00 75 ILE A CA 19
ATOM 33459 C C . ILE A 1 75 ? 4.932 -2.905 -1.677 1.00 0.00 75 ILE A C 19
ATOM 33460 O O . ILE A 1 75 ? 4.377 -3.491 -2.600 1.00 0.00 75 ILE A O 19
ATOM 33476 N N . LYS A 1 76 ? 6.111 -2.284 -1.830 1.00 0.00 76 LYS A N 19
ATOM 33477 C CA . LYS A 1 76 ? 6.886 -2.353 -3.087 1.00 0.00 76 LYS A CA 19
ATOM 33478 C C . LYS A 1 76 ? 7.945 -3.447 -2.957 1.00 0.00 76 LYS A C 19
ATOM 33479 O O . LYS A 1 76 ? 8.875 -3.310 -2.168 1.00 0.00 76 LYS A O 19
ATOM 33498 N N . VAL A 1 77 ? 7.795 -4.525 -3.731 1.00 0.00 77 VAL A N 19
ATOM 33499 C CA . VAL A 1 77 ? 8.641 -5.729 -3.595 1.00 0.00 77 VAL A CA 19
ATOM 33500 C C . VAL A 1 77 ? 10.072 -5.480 -4.117 1.00 0.00 77 VAL A C 19
ATOM 33501 O O . VAL A 1 77 ? 10.259 -5.127 -5.284 1.00 0.00 77 VAL A O 19
ATOM 33514 N N . SER A 1 78 ? 11.059 -5.630 -3.213 1.00 0.00 78 SER A N 19
ATOM 33515 C CA . SER A 1 78 ? 12.496 -5.507 -3.539 1.00 0.00 78 SER A CA 19
ATOM 33516 C C . SER A 1 78 ? 13.039 -6.768 -4.241 1.00 0.00 78 SER A C 19
ATOM 33517 O O . SER A 1 78 ? 14.016 -6.690 -4.994 1.00 0.00 78 SER A O 19
ATOM 33525 N N . THR A 1 79 ? 12.388 -7.914 -3.987 1.00 0.00 79 THR A N 19
ATOM 33526 C CA . THR A 1 79 ? 12.776 -9.214 -4.557 1.00 0.00 79 THR A CA 19
ATOM 33527 C C . THR A 1 79 ? 11.661 -10.239 -4.296 1.00 0.00 79 THR A C 19
ATOM 33528 O O . THR A 1 79 ? 11.094 -10.275 -3.197 1.00 0.00 79 THR A O 19
ATOM 33539 N N . GLY A 1 80 ? 11.319 -11.026 -5.327 1.00 0.00 80 GLY A N 19
ATOM 33540 C CA . GLY A 1 80 ? 10.233 -12.010 -5.253 1.00 0.00 80 GLY A CA 19
ATOM 33541 C C . GLY A 1 80 ? 9.500 -12.159 -6.578 1.00 0.00 80 GLY A C 19
ATOM 33542 O O . GLY A 1 80 ? 9.990 -11.671 -7.608 1.00 0.00 80 GLY A O 19
ATOM 33546 N N . PRO A 1 81 ? 8.285 -12.791 -6.592 1.00 0.00 81 PRO A N 19
ATOM 33547 C CA . PRO A 1 81 ? 7.514 -13.040 -7.838 1.00 0.00 81 PRO A CA 19
ATOM 33548 C C . PRO A 1 81 ? 6.823 -11.766 -8.373 1.00 0.00 81 PRO A C 19
ATOM 33549 O O . PRO A 1 81 ? 6.230 -11.783 -9.454 1.00 0.00 81 PRO A O 19
ATOM 33560 N N . LEU A 1 82 ? 6.896 -10.672 -7.587 1.00 0.00 82 LEU A N 19
ATOM 33561 C CA . LEU A 1 82 ? 6.275 -9.376 -7.911 1.00 0.00 82 LEU A CA 19
ATOM 33562 C C . LEU A 1 82 ? 7.307 -8.239 -7.745 1.00 0.00 82 LEU A C 19
ATOM 33563 O O . LEU A 1 82 ? 6.931 -7.090 -7.501 1.00 0.00 82 LEU A O 19
ATOM 33579 N N . ALA A 1 83 ? 8.613 -8.577 -7.910 1.00 0.00 83 ALA A N 19
ATOM 33580 C CA . ALA A 1 83 ? 9.740 -7.631 -7.708 1.00 0.00 83 ALA A CA 19
ATOM 33581 C C . ALA A 1 83 ? 9.664 -6.440 -8.689 1.00 0.00 83 ALA A C 19
ATOM 33582 O O . ALA A 1 83 ? 9.916 -6.600 -9.891 1.00 0.00 83 ALA A O 19
ATOM 33589 N N . GLY A 1 84 ? 9.271 -5.268 -8.158 1.00 0.00 84 GLY A N 19
ATOM 33590 C CA . GLY A 1 84 ? 9.046 -4.056 -8.956 1.00 0.00 84 GLY A CA 19
ATOM 33591 C C . GLY A 1 84 ? 7.633 -3.527 -8.772 1.00 0.00 84 GLY A C 19
ATOM 33592 O O . GLY A 1 84 ? 7.420 -2.316 -8.662 1.00 0.00 84 GLY A O 19
ATOM 33596 N N . ARG A 1 85 ? 6.667 -4.459 -8.716 1.00 0.00 85 ARG A N 19
ATOM 33597 C CA . ARG A 1 85 ? 5.240 -4.142 -8.531 1.00 0.00 85 ARG A CA 19
ATOM 33598 C C . ARG A 1 85 ? 4.961 -3.768 -7.068 1.00 0.00 85 ARG A C 19
ATOM 33599 O O . ARG A 1 85 ? 5.511 -4.378 -6.132 1.00 0.00 85 ARG A O 19
ATOM 33620 N N . VAL A 1 86 ? 4.114 -2.744 -6.890 1.00 0.00 86 VAL A N 19
ATOM 33621 C CA . VAL A 1 86 ? 3.731 -2.226 -5.576 1.00 0.00 86 VAL A CA 19
ATOM 33622 C C . VAL A 1 86 ? 2.283 -2.654 -5.259 1.00 0.00 86 VAL A C 19
ATOM 33623 O O . VAL A 1 86 ? 1.326 -2.207 -5.916 1.00 0.00 86 VAL A O 19
ATOM 33636 N N . LEU A 1 87 ? 2.154 -3.553 -4.282 1.00 0.00 87 LEU A N 19
ATOM 33637 C CA . LEU A 1 87 ? 0.861 -4.022 -3.766 1.00 0.00 87 LEU A CA 19
ATOM 33638 C C . LEU A 1 87 ? 0.213 -2.941 -2.882 1.00 0.00 87 LEU A C 19
ATOM 33639 O O . LEU A 1 87 ? 0.902 -2.137 -2.254 1.00 0.00 87 LEU A O 19
ATOM 33655 N N . ASN A 1 88 ? -1.119 -2.946 -2.850 1.00 0.00 88 ASN A N 19
ATOM 33656 C CA . ASN A 1 88 ? -1.937 -1.999 -2.070 1.00 0.00 88 ASN A CA 19
ATOM 33657 C C . ASN A 1 88 ? -2.672 -2.779 -0.975 1.00 0.00 88 ASN A C 19
ATOM 33658 O O . ASN A 1 88 ? -3.245 -3.831 -1.264 1.00 0.00 88 ASN A O 19
ATOM 33669 N N . ILE A 1 89 ? -2.698 -2.251 0.260 1.00 0.00 89 ILE A N 19
ATOM 33670 C CA . ILE A 1 89 ? -3.238 -2.988 1.427 1.00 0.00 89 ILE A CA 19
ATOM 33671 C C . ILE A 1 89 ? -4.767 -2.849 1.464 1.00 0.00 89 ILE A C 19
ATOM 33672 O O . ILE A 1 89 ? -5.293 -1.729 1.502 1.00 0.00 89 ILE A O 19
ATOM 33688 N N . ILE A 1 90 ? -5.462 -3.996 1.413 1.00 0.00 90 ILE A N 19
ATOM 33689 C CA . ILE A 1 90 ? -6.933 -4.059 1.556 1.00 0.00 90 ILE A CA 19
ATOM 33690 C C . ILE A 1 90 ? -7.296 -3.925 3.052 1.00 0.00 90 ILE A C 19
ATOM 33691 O O . ILE A 1 90 ? -6.846 -4.725 3.880 1.00 0.00 90 ILE A O 19
ATOM 33707 N N . GLY A 1 91 ? -8.097 -2.891 3.366 1.00 0.00 91 GLY A N 19
ATOM 33708 C CA . GLY A 1 91 ? -8.498 -2.562 4.733 1.00 0.00 91 GLY A CA 19
ATOM 33709 C C . GLY A 1 91 ? -7.346 -2.000 5.568 1.00 0.00 91 GLY A C 19
ATOM 33710 O O . GLY A 1 91 ? -7.129 -0.784 5.601 1.00 0.00 91 GLY A O 19
ATOM 33714 N N . GLN A 1 92 ? -6.588 -2.911 6.200 1.00 0.00 92 GLN A N 19
ATOM 33715 C CA . GLN A 1 92 ? -5.482 -2.593 7.126 1.00 0.00 92 GLN A CA 19
ATOM 33716 C C . GLN A 1 92 ? -4.648 -3.873 7.371 1.00 0.00 92 GLN A C 19
ATOM 33717 O O . GLN A 1 92 ? -5.205 -4.973 7.302 1.00 0.00 92 GLN A O 19
ATOM 33731 N N . PRO A 1 93 ? -3.305 -3.760 7.646 1.00 0.00 93 PRO A N 19
ATOM 33732 C CA . PRO A 1 93 ? -2.442 -4.940 7.913 1.00 0.00 93 PRO A CA 19
ATOM 33733 C C . PRO A 1 93 ? -2.760 -5.599 9.276 1.00 0.00 93 PRO A C 19
ATOM 33734 O O . PRO A 1 93 ? -3.302 -4.949 10.180 1.00 0.00 93 PRO A O 19
ATOM 33745 N N . LEU A 1 94 ? -2.400 -6.885 9.416 1.00 0.00 94 LEU A N 19
ATOM 33746 C CA . LEU A 1 94 ? -2.805 -7.721 10.566 1.00 0.00 94 LEU A CA 19
ATOM 33747 C C . LEU A 1 94 ? -1.562 -8.396 11.199 1.00 0.00 94 LEU A C 19
ATOM 33748 O O . LEU A 1 94 ? -0.969 -9.272 10.582 1.00 0.00 94 LEU A O 19
ATOM 33764 N N . PRO A 1 95 ? -1.135 -7.975 12.435 1.00 0.00 95 PRO A N 19
ATOM 33765 C CA . PRO A 1 95 ? -0.147 -8.733 13.246 1.00 0.00 95 PRO A CA 19
ATOM 33766 C C . PRO A 1 95 ? -0.683 -10.141 13.572 1.00 0.00 95 PRO A C 19
ATOM 33767 O O . PRO A 1 95 ? -1.849 -10.273 13.978 1.00 0.00 95 PRO A O 19
ATOM 33778 N N . ASP A 1 96 ? 0.157 -11.180 13.397 1.00 0.00 96 ASP A N 19
ATOM 33779 C CA . ASP A 1 96 ? -0.267 -12.594 13.572 1.00 0.00 96 ASP A CA 19
ATOM 33780 C C . ASP A 1 96 ? -0.659 -12.883 15.045 1.00 0.00 96 ASP A C 19
ATOM 33781 O O . ASP A 1 96 ? -0.434 -12.046 15.921 1.00 0.00 96 ASP A O 19
ATOM 33790 N N . ALA A 1 97 ? -1.177 -14.095 15.295 1.00 0.00 97 ALA A N 19
ATOM 33791 C CA . ALA A 1 97 ? -1.662 -14.531 16.625 1.00 0.00 97 ALA A CA 19
ATOM 33792 C C . ALA A 1 97 ? -0.583 -14.412 17.730 1.00 0.00 97 ALA A C 19
ATOM 33793 O O . ALA A 1 97 ? -0.897 -14.079 18.877 1.00 0.00 97 ALA A O 19
ATOM 33800 N N . ALA A 1 98 ? 0.685 -14.674 17.367 1.00 0.00 98 ALA A N 19
ATOM 33801 C CA . ALA A 1 98 ? 1.823 -14.639 18.317 1.00 0.00 98 ALA A CA 19
ATOM 33802 C C . ALA A 1 98 ? 2.452 -13.226 18.422 1.00 0.00 98 ALA A C 19
ATOM 33803 O O . ALA A 1 98 ? 3.250 -12.981 19.334 1.00 0.00 98 ALA A O 19
ATOM 33810 N N . ARG A 1 99 ? 2.090 -12.324 17.471 1.00 0.00 99 ARG A N 19
ATOM 33811 C CA . ARG A 1 99 ? 2.664 -10.949 17.348 1.00 0.00 99 ARG A CA 19
ATOM 33812 C C . ARG A 1 99 ? 4.194 -11.012 17.094 1.00 0.00 99 ARG A C 19
ATOM 33813 O O . ARG A 1 99 ? 4.943 -10.091 17.441 1.00 0.00 99 ARG A O 19
ATOM 33834 N N . THR A 1 100 ? 4.627 -12.106 16.444 1.00 0.00 100 THR A N 19
ATOM 33835 C CA . THR A 1 100 ? 6.032 -12.339 16.070 1.00 0.00 100 THR A CA 19
ATOM 33836 C C . THR A 1 100 ? 6.296 -11.841 14.629 1.00 0.00 100 THR A C 19
ATOM 33837 O O . THR A 1 100 ? 7.426 -11.921 14.132 1.00 0.00 100 THR A O 19
ATOM 33848 N N . ARG A 1 101 ? 5.242 -11.317 13.975 1.00 0.00 101 ARG A N 19
ATOM 33849 C CA . ARG A 1 101 ? 5.308 -10.804 12.603 1.00 0.00 101 ARG A CA 19
ATOM 33850 C C . ARG A 1 101 ? 4.080 -9.923 12.308 1.00 0.00 101 ARG A C 19
ATOM 33851 O O . ARG A 1 101 ? 3.117 -9.869 13.091 1.00 0.00 101 ARG A O 19
ATOM 33872 N N . LEU A 1 102 ? 4.152 -9.232 11.174 1.00 0.00 102 LEU A N 19
ATOM 33873 C CA . LEU A 1 102 ? 3.038 -8.502 10.568 1.00 0.00 102 LEU A CA 19
ATOM 33874 C C . LEU A 1 102 ? 2.631 -9.253 9.281 1.00 0.00 102 LEU A C 19
ATOM 33875 O O . LEU A 1 102 ? 3.392 -9.286 8.310 1.00 0.00 102 LEU A O 19
ATOM 33891 N N . GLU A 1 103 ? 1.460 -9.905 9.296 1.00 0.00 103 GLU A N 19
ATOM 33892 C CA . GLU A 1 103 ? 0.898 -10.552 8.103 1.00 0.00 103 GLU A CA 19
ATOM 33893 C C . GLU A 1 103 ? 0.088 -9.506 7.318 1.00 0.00 103 GLU A C 19
ATOM 33894 O O . GLU A 1 103 ? -0.960 -9.031 7.778 1.00 0.00 103 GLU A O 19
ATOM 33906 N N . ILE A 1 104 ? 0.598 -9.128 6.147 1.00 0.00 104 ILE A N 19
ATOM 33907 C CA . ILE A 1 104 ? 0.029 -8.046 5.334 1.00 0.00 104 ILE A CA 19
ATOM 33908 C C . ILE A 1 104 ? -0.855 -8.646 4.238 1.00 0.00 104 ILE A C 19
ATOM 33909 O O . ILE A 1 104 ? -0.365 -9.395 3.385 1.00 0.00 104 ILE A O 19
ATOM 33925 N N . LEU A 1 105 ? -2.161 -8.349 4.287 1.00 0.00 105 LEU A N 19
ATOM 33926 C CA . LEU A 1 105 ? -3.078 -8.659 3.186 1.00 0.00 105 LEU A CA 19
ATOM 33927 C C . LEU A 1 105 ? -3.090 -7.462 2.219 1.00 0.00 105 LEU A C 19
ATOM 33928 O O . LEU A 1 105 ? -3.180 -6.296 2.636 1.00 0.00 105 LEU A O 19
ATOM 33944 N N . CYS A 1 106 ? -3.006 -7.779 0.937 1.00 0.00 106 CYS A N 19
ATOM 33945 C CA . CYS A 1 106 ? -2.859 -6.805 -0.149 1.00 0.00 106 CYS A CA 19
ATOM 33946 C C . CYS A 1 106 ? -3.480 -7.369 -1.428 1.00 0.00 106 CYS A C 19
ATOM 33947 O O . CYS A 1 106 ? -4.072 -8.439 -1.410 1.00 0.00 106 CYS A O 19
ATOM 33955 N N . ARG A 1 107 ? -3.407 -6.592 -2.504 1.00 0.00 107 ARG A N 19
ATOM 33956 C CA . ARG A 1 107 ? -3.687 -7.062 -3.873 1.00 0.00 107 ARG A CA 19
ATOM 33957 C C . ARG A 1 107 ? -2.829 -6.258 -4.848 1.00 0.00 107 ARG A C 19
ATOM 33958 O O . ARG A 1 107 ? -2.435 -5.124 -4.531 1.00 0.00 107 ARG A O 19
ATOM 33979 N N . GLU A 1 108 ? -2.490 -6.858 -6.004 1.00 0.00 108 GLU A N 19
ATOM 33980 C CA . GLU A 1 108 ? -1.679 -6.191 -7.025 1.00 0.00 108 GLU A CA 19
ATOM 33981 C C . GLU A 1 108 ? -2.374 -4.926 -7.554 1.00 0.00 108 GLU A C 19
ATOM 33982 O O . GLU A 1 108 ? -3.374 -5.002 -8.281 1.00 0.00 108 GLU A O 19
ATOM 33994 N N . GLY A 1 109 ? -1.831 -3.763 -7.143 1.00 0.00 109 GLY A N 19
ATOM 33995 C CA . GLY A 1 109 ? -2.322 -2.457 -7.576 1.00 0.00 109 GLY A CA 19
ATOM 33996 C C . GLY A 1 109 ? -1.574 -1.925 -8.791 1.00 0.00 109 GLY A C 19
ATOM 33997 O O . GLY A 1 109 ? -1.346 -0.717 -8.914 1.00 0.00 109 GLY A O 19
ATOM 34001 N N . ALA A 1 110 ? -1.189 -2.852 -9.690 1.00 0.00 110 ALA A N 19
ATOM 34002 C CA . ALA A 1 110 ? -0.586 -2.542 -11.004 1.00 0.00 110 ALA A CA 19
ATOM 34003 C C . ALA A 1 110 ? -1.689 -2.606 -12.079 1.00 0.00 110 ALA A C 19
ATOM 34004 O O . ALA A 1 110 ? -1.444 -2.989 -13.226 1.00 0.00 110 ALA A O 19
ATOM 34011 N N . GLU A 1 111 ? -2.894 -2.168 -11.685 1.00 0.00 111 GLU A N 19
ATOM 34012 C CA . GLU A 1 111 ? -4.142 -2.399 -12.435 1.00 0.00 111 GLU A CA 19
ATOM 34013 C C . GLU A 1 111 ? -4.229 -1.495 -13.677 1.00 0.00 111 GLU A C 19
ATOM 34014 O O . GLU A 1 111 ? -4.766 -1.906 -14.709 1.00 0.00 111 GLU A O 19
ATOM 34026 N N . LYS A 1 112 ? -3.689 -0.271 -13.560 1.00 0.00 112 LYS A N 19
ATOM 34027 C CA . LYS A 1 112 ? -3.598 0.684 -14.681 1.00 0.00 112 LYS A CA 19
ATOM 34028 C C . LYS A 1 112 ? -2.498 0.218 -15.659 1.00 0.00 112 LYS A C 19
ATOM 34029 O O . LYS A 1 112 ? -1.354 0.000 -15.208 1.00 0.00 112 LYS A O 19
ATOM 34049 N N . MET A 1 1 ? 2.361 -26.963 4.715 1.00 0.00 1 MET A N 20
ATOM 34050 C CA . MET A 1 1 ? 1.975 -25.603 4.268 1.00 0.00 1 MET A CA 20
ATOM 34051 C C . MET A 1 1 ? 3.222 -24.780 3.944 1.00 0.00 1 MET A C 20
ATOM 34052 O O . MET A 1 1 ? 4.339 -25.139 4.351 1.00 0.00 1 MET A O 20
ATOM 34068 N N . ASN A 1 2 ? 3.031 -23.676 3.201 1.00 0.00 2 ASN A N 20
ATOM 34069 C CA . ASN A 1 2 ? 4.105 -22.716 2.925 1.00 0.00 2 ASN A CA 20
ATOM 34070 C C . ASN A 1 2 ? 4.209 -21.738 4.114 1.00 0.00 2 ASN A C 20
ATOM 34071 O O . ASN A 1 2 ? 3.336 -20.890 4.323 1.00 0.00 2 ASN A O 20
ATOM 34082 N N . ILE A 1 3 ? 5.242 -21.947 4.953 1.00 0.00 3 ILE A N 20
ATOM 34083 C CA . ILE A 1 3 ? 5.535 -21.076 6.105 1.00 0.00 3 ILE A CA 20
ATOM 34084 C C . ILE A 1 3 ? 5.832 -19.650 5.611 1.00 0.00 3 ILE A C 20
ATOM 34085 O O . ILE A 1 3 ? 6.505 -19.480 4.592 1.00 0.00 3 ILE A O 20
ATOM 34101 N N . GLY A 1 4 ? 5.333 -18.634 6.342 1.00 0.00 4 GLY A N 20
ATOM 34102 C CA . GLY A 1 4 ? 5.567 -17.230 5.996 1.00 0.00 4 GLY A CA 20
ATOM 34103 C C . GLY A 1 4 ? 6.928 -16.704 6.461 1.00 0.00 4 GLY A C 20
ATOM 34104 O O . GLY A 1 4 ? 7.033 -15.553 6.906 1.00 0.00 4 GLY A O 20
ATOM 34108 N N . ARG A 1 5 ? 7.970 -17.555 6.344 1.00 0.00 5 ARG A N 20
ATOM 34109 C CA . ARG A 1 5 ? 9.359 -17.202 6.668 1.00 0.00 5 ARG A CA 20
ATOM 34110 C C . ARG A 1 5 ? 9.927 -16.277 5.583 1.00 0.00 5 ARG A C 20
ATOM 34111 O O . ARG A 1 5 ? 9.611 -16.410 4.395 1.00 0.00 5 ARG A O 20
ATOM 34132 N N . LEU A 1 6 ? 10.790 -15.368 6.012 1.00 0.00 6 LEU A N 20
ATOM 34133 C CA . LEU A 1 6 ? 11.180 -14.194 5.232 1.00 0.00 6 LEU A CA 20
ATOM 34134 C C . LEU A 1 6 ? 12.267 -14.539 4.197 1.00 0.00 6 LEU A C 20
ATOM 34135 O O . LEU A 1 6 ? 13.460 -14.570 4.514 1.00 0.00 6 LEU A O 20
ATOM 34151 N N . ARG A 1 7 ? 11.820 -14.857 2.967 1.00 0.00 7 ARG A N 20
ATOM 34152 C CA . ARG A 1 7 ? 12.699 -15.278 1.850 1.00 0.00 7 ARG A CA 20
ATOM 34153 C C . ARG A 1 7 ? 12.975 -14.121 0.873 1.00 0.00 7 ARG A C 20
ATOM 34154 O O . ARG A 1 7 ? 13.985 -14.128 0.158 1.00 0.00 7 ARG A O 20
ATOM 34175 N N . ASP A 1 8 ? 12.056 -13.152 0.836 1.00 0.00 8 ASP A N 20
ATOM 34176 C CA . ASP A 1 8 ? 12.070 -12.010 -0.096 1.00 0.00 8 ASP A CA 20
ATOM 34177 C C . ASP A 1 8 ? 12.430 -10.727 0.666 1.00 0.00 8 ASP A C 20
ATOM 34178 O O . ASP A 1 8 ? 12.750 -10.774 1.861 1.00 0.00 8 ASP A O 20
ATOM 34187 N N . ARG A 1 9 ? 12.345 -9.583 -0.028 1.00 0.00 9 ARG A N 20
ATOM 34188 C CA . ARG A 1 9 ? 12.577 -8.257 0.564 1.00 0.00 9 ARG A CA 20
ATOM 34189 C C . ARG A 1 9 ? 11.681 -7.236 -0.161 1.00 0.00 9 ARG A C 20
ATOM 34190 O O . ARG A 1 9 ? 11.647 -7.221 -1.395 1.00 0.00 9 ARG A O 20
ATOM 34211 N N . ILE A 1 10 ? 10.955 -6.389 0.604 1.00 0.00 10 ILE A N 20
ATOM 34212 C CA . ILE A 1 10 ? 9.975 -5.422 0.054 1.00 0.00 10 ILE A CA 20
ATOM 34213 C C . ILE A 1 10 ? 10.225 -4.013 0.627 1.00 0.00 10 ILE A C 20
ATOM 34214 O O . ILE A 1 10 ? 10.743 -3.879 1.741 1.00 0.00 10 ILE A O 20
ATOM 34230 N N . THR A 1 11 ? 9.834 -2.989 -0.135 1.00 0.00 11 THR A N 20
ATOM 34231 C CA . THR A 1 11 ? 9.972 -1.576 0.245 1.00 0.00 11 THR A CA 20
ATOM 34232 C C . THR A 1 11 ? 8.620 -1.019 0.699 1.00 0.00 11 THR A C 20
ATOM 34233 O O . THR A 1 11 ? 7.631 -1.111 -0.036 1.00 0.00 11 THR A O 20
ATOM 34244 N N . ILE A 1 12 ? 8.589 -0.465 1.919 1.00 0.00 12 ILE A N 20
ATOM 34245 C CA . ILE A 1 12 ? 7.388 0.163 2.484 1.00 0.00 12 ILE A CA 20
ATOM 34246 C C . ILE A 1 12 ? 7.255 1.600 1.964 1.00 0.00 12 ILE A C 20
ATOM 34247 O O . ILE A 1 12 ? 8.104 2.448 2.225 1.00 0.00 12 ILE A O 20
ATOM 34263 N N . GLN A 1 13 ? 6.182 1.840 1.220 1.00 0.00 13 GLN A N 20
ATOM 34264 C CA . GLN A 1 13 ? 5.852 3.135 0.630 1.00 0.00 13 GLN A CA 20
ATOM 34265 C C . GLN A 1 13 ? 4.831 3.840 1.514 1.00 0.00 13 GLN A C 20
ATOM 34266 O O . GLN A 1 13 ? 3.630 3.569 1.461 1.00 0.00 13 GLN A O 20
ATOM 34280 N N . THR A 1 14 ? 5.370 4.709 2.343 1.00 0.00 14 THR A N 20
ATOM 34281 C CA . THR A 1 14 ? 4.620 5.508 3.302 1.00 0.00 14 THR A CA 20
ATOM 34282 C C . THR A 1 14 ? 3.999 6.712 2.559 1.00 0.00 14 THR A C 20
ATOM 34283 O O . THR A 1 14 ? 4.646 7.286 1.673 1.00 0.00 14 THR A O 20
ATOM 34294 N N . LEU A 1 15 ? 2.747 7.090 2.890 1.00 0.00 15 LEU A N 20
ATOM 34295 C CA . LEU A 1 15 ? 2.021 8.133 2.135 1.00 0.00 15 LEU A CA 20
ATOM 34296 C C . LEU A 1 15 ? 2.259 9.503 2.772 1.00 0.00 15 LEU A C 20
ATOM 34297 O O . LEU A 1 15 ? 1.622 9.864 3.770 1.00 0.00 15 LEU A O 20
ATOM 34313 N N . LYS A 1 16 ? 3.212 10.243 2.200 1.00 0.00 16 LYS A N 20
ATOM 34314 C CA . LYS A 1 16 ? 3.571 11.590 2.640 1.00 0.00 16 LYS A CA 20
ATOM 34315 C C . LYS A 1 16 ? 2.696 12.619 1.911 1.00 0.00 16 LYS A C 20
ATOM 34316 O O . LYS A 1 16 ? 2.847 12.823 0.704 1.00 0.00 16 LYS A O 20
ATOM 34335 N N . GLN A 1 17 ? 1.755 13.234 2.640 1.00 0.00 17 GLN A N 20
ATOM 34336 C CA . GLN A 1 17 ? 0.907 14.310 2.111 1.00 0.00 17 GLN A CA 20
ATOM 34337 C C . GLN A 1 17 ? 1.579 15.658 2.400 1.00 0.00 17 GLN A C 20
ATOM 34338 O O . GLN A 1 17 ? 1.560 16.138 3.538 1.00 0.00 17 GLN A O 20
ATOM 34352 N N . THR A 1 18 ? 2.225 16.227 1.373 1.00 0.00 18 THR A N 20
ATOM 34353 C CA . THR A 1 18 ? 2.950 17.503 1.472 1.00 0.00 18 THR A CA 20
ATOM 34354 C C . THR A 1 18 ? 2.187 18.584 0.696 1.00 0.00 18 THR A C 20
ATOM 34355 O O . THR A 1 18 ? 1.934 18.416 -0.488 1.00 0.00 18 THR A O 20
ATOM 34366 N N . ARG A 1 19 ? 1.803 19.677 1.367 1.00 0.00 19 ARG A N 20
ATOM 34367 C CA . ARG A 1 19 ? 1.100 20.793 0.719 1.00 0.00 19 ARG A CA 20
ATOM 34368 C C . ARG A 1 19 ? 2.103 21.679 -0.062 1.00 0.00 19 ARG A C 20
ATOM 34369 O O . ARG A 1 19 ? 3.302 21.682 0.230 1.00 0.00 19 ARG A O 20
ATOM 34390 N N . ASP A 1 20 ? 1.591 22.430 -1.046 1.00 0.00 20 ASP A N 20
ATOM 34391 C CA . ASP A 1 20 ? 2.416 23.212 -1.994 1.00 0.00 20 ASP A CA 20
ATOM 34392 C C . ASP A 1 20 ? 2.367 24.702 -1.599 1.00 0.00 20 ASP A C 20
ATOM 34393 O O . ASP A 1 20 ? 1.527 25.103 -0.782 1.00 0.00 20 ASP A O 20
ATOM 34402 N N . ILE A 1 21 ? 3.247 25.524 -2.212 1.00 0.00 21 ILE A N 20
ATOM 34403 C CA . ILE A 1 21 ? 3.306 26.990 -2.007 1.00 0.00 21 ILE A CA 20
ATOM 34404 C C . ILE A 1 21 ? 2.053 27.725 -2.567 1.00 0.00 21 ILE A C 20
ATOM 34405 O O . ILE A 1 21 ? 1.887 28.924 -2.355 1.00 0.00 21 ILE A O 20
ATOM 34421 N N . THR A 1 22 ? 1.143 26.993 -3.232 1.00 0.00 22 THR A N 20
ATOM 34422 C CA . THR A 1 22 ? -0.157 27.531 -3.702 1.00 0.00 22 THR A CA 20
ATOM 34423 C C . THR A 1 22 ? -1.280 26.878 -2.870 1.00 0.00 22 THR A C 20
ATOM 34424 O O . THR A 1 22 ? -2.324 27.481 -2.618 1.00 0.00 22 THR A O 20
ATOM 34435 N N . GLY A 1 23 ? -1.004 25.626 -2.457 1.00 0.00 23 GLY A N 20
ATOM 34436 C CA . GLY A 1 23 ? -1.867 24.862 -1.557 1.00 0.00 23 GLY A CA 20
ATOM 34437 C C . GLY A 1 23 ? -2.436 23.593 -2.155 1.00 0.00 23 GLY A C 20
ATOM 34438 O O . GLY A 1 23 ? -3.534 23.172 -1.777 1.00 0.00 23 GLY A O 20
ATOM 34442 N N . GLU A 1 24 ? -1.690 22.961 -3.070 1.00 0.00 24 GLU A N 20
ATOM 34443 C CA . GLU A 1 24 ? -2.022 21.632 -3.614 1.00 0.00 24 GLU A CA 20
ATOM 34444 C C . GLU A 1 24 ? -1.584 20.558 -2.607 1.00 0.00 24 GLU A C 20
ATOM 34445 O O . GLU A 1 24 ? -0.559 20.729 -1.946 1.00 0.00 24 GLU A O 20
ATOM 34457 N N . ILE A 1 25 ? -2.346 19.459 -2.486 1.00 0.00 25 ILE A N 20
ATOM 34458 C CA . ILE A 1 25 ? -1.958 18.330 -1.617 1.00 0.00 25 ILE A CA 20
ATOM 34459 C C . ILE A 1 25 ? -1.245 17.257 -2.458 1.00 0.00 25 ILE A C 20
ATOM 34460 O O . ILE A 1 25 ? -1.883 16.487 -3.192 1.00 0.00 25 ILE A O 20
ATOM 34476 N N . LEU A 1 26 ? 0.090 17.243 -2.353 1.00 0.00 26 LEU A N 20
ATOM 34477 C CA . LEU A 1 26 ? 0.949 16.282 -3.041 1.00 0.00 26 LEU A CA 20
ATOM 34478 C C . LEU A 1 26 ? 0.985 14.990 -2.220 1.00 0.00 26 LEU A C 20
ATOM 34479 O O . LEU A 1 26 ? 1.796 14.849 -1.291 1.00 0.00 26 LEU A O 20
ATOM 34495 N N . GLU A 1 27 ? 0.058 14.077 -2.532 1.00 0.00 27 GLU A N 20
ATOM 34496 C CA . GLU A 1 27 ? 0.053 12.736 -1.949 1.00 0.00 27 GLU A CA 20
ATOM 34497 C C . GLU A 1 27 ? 1.085 11.901 -2.696 1.00 0.00 27 GLU A C 20
ATOM 34498 O O . GLU A 1 27 ? 0.874 11.509 -3.845 1.00 0.00 27 GLU A O 20
ATOM 34510 N N . THR A 1 28 ? 2.208 11.666 -2.026 1.00 0.00 28 THR A N 20
ATOM 34511 C CA . THR A 1 28 ? 3.401 11.047 -2.616 1.00 0.00 28 THR A CA 20
ATOM 34512 C C . THR A 1 28 ? 3.780 9.817 -1.810 1.00 0.00 28 THR A C 20
ATOM 34513 O O . THR A 1 28 ? 3.460 9.715 -0.622 1.00 0.00 28 THR A O 20
ATOM 34524 N N . TRP A 1 29 ? 4.469 8.888 -2.456 1.00 0.00 29 TRP A N 20
ATOM 34525 C CA . TRP A 1 29 ? 4.835 7.609 -1.858 1.00 0.00 29 TRP A CA 20
ATOM 34526 C C . TRP A 1 29 ? 6.341 7.604 -1.613 1.00 0.00 29 TRP A C 20
ATOM 34527 O O . TRP A 1 29 ? 7.135 7.372 -2.533 1.00 0.00 29 TRP A O 20
ATOM 34548 N N . GLU A 1 30 ? 6.715 7.934 -0.370 1.00 0.00 30 GLU A N 20
ATOM 34549 C CA . GLU A 1 30 ? 8.115 7.969 0.055 1.00 0.00 30 GLU A CA 20
ATOM 34550 C C . GLU A 1 30 ? 8.571 6.536 0.342 1.00 0.00 30 GLU A C 20
ATOM 34551 O O . GLU A 1 30 ? 7.863 5.779 1.021 1.00 0.00 30 GLU A O 20
ATOM 34563 N N . ASP A 1 31 ? 9.724 6.147 -0.220 1.00 0.00 31 ASP A N 20
ATOM 34564 C CA . ASP A 1 31 ? 10.302 4.828 0.043 1.00 0.00 31 ASP A CA 20
ATOM 34565 C C . ASP A 1 31 ? 10.868 4.849 1.470 1.00 0.00 31 ASP A C 20
ATOM 34566 O O . ASP A 1 31 ? 11.609 5.770 1.846 1.00 0.00 31 ASP A O 20
ATOM 34575 N N . GLY A 1 32 ? 10.466 3.868 2.272 1.00 0.00 32 GLY A N 20
ATOM 34576 C CA . GLY A 1 32 ? 10.699 3.879 3.707 1.00 0.00 32 GLY A CA 20
ATOM 34577 C C . GLY A 1 32 ? 11.741 2.862 4.083 1.00 0.00 32 GLY A C 20
ATOM 34578 O O . GLY A 1 32 ? 12.915 3.021 3.730 1.00 0.00 32 GLY A O 20
ATOM 34582 N N . HIS A 1 33 ? 11.314 1.793 4.771 1.00 0.00 33 HIS A N 20
ATOM 34583 C CA . HIS A 1 33 ? 12.215 0.715 5.198 1.00 0.00 33 HIS A CA 20
ATOM 34584 C C . HIS A 1 33 ? 11.979 -0.498 4.309 1.00 0.00 33 HIS A C 20
ATOM 34585 O O . HIS A 1 33 ? 10.834 -0.900 4.078 1.00 0.00 33 HIS A O 20
ATOM 34600 N N . THR A 1 34 ? 13.066 -1.078 3.815 1.00 0.00 34 THR A N 20
ATOM 34601 C CA . THR A 1 34 ? 13.022 -2.235 2.933 1.00 0.00 34 THR A CA 20
ATOM 34602 C C . THR A 1 34 ? 13.427 -3.479 3.743 1.00 0.00 34 THR A C 20
ATOM 34603 O O . THR A 1 34 ? 14.621 -3.741 3.939 1.00 0.00 34 THR A O 20
ATOM 34614 N N . LEU A 1 35 ? 12.414 -4.207 4.266 1.00 0.00 35 LEU A N 20
ATOM 34615 C CA . LEU A 1 35 ? 12.634 -5.352 5.189 1.00 0.00 35 LEU A CA 20
ATOM 34616 C C . LEU A 1 35 ? 12.336 -6.695 4.526 1.00 0.00 35 LEU A C 20
ATOM 34617 O O . LEU A 1 35 ? 11.828 -6.763 3.407 1.00 0.00 35 LEU A O 20
ATOM 34633 N N . TRP A 1 36 ? 12.715 -7.753 5.241 1.00 0.00 36 TRP A N 20
ATOM 34634 C CA . TRP A 1 36 ? 12.487 -9.141 4.839 1.00 0.00 36 TRP A CA 20
ATOM 34635 C C . TRP A 1 36 ? 10.981 -9.520 4.913 1.00 0.00 36 TRP A C 20
ATOM 34636 O O . TRP A 1 36 ? 10.298 -9.226 5.904 1.00 0.00 36 TRP A O 20
ATOM 34657 N N . ALA A 1 37 ? 10.493 -10.167 3.835 1.00 0.00 37 ALA A N 20
ATOM 34658 C CA . ALA A 1 37 ? 9.087 -10.620 3.712 1.00 0.00 37 ALA A CA 20
ATOM 34659 C C . ALA A 1 37 ? 8.982 -12.012 3.093 1.00 0.00 37 ALA A C 20
ATOM 34660 O O . ALA A 1 37 ? 9.957 -12.561 2.617 1.00 0.00 37 ALA A O 20
ATOM 34667 N N . SER A 1 38 ? 7.784 -12.590 3.163 1.00 0.00 38 SER A N 20
ATOM 34668 C CA . SER A 1 38 ? 7.360 -13.710 2.345 1.00 0.00 38 SER A CA 20
ATOM 34669 C C . SER A 1 38 ? 6.125 -13.227 1.582 1.00 0.00 38 SER A C 20
ATOM 34670 O O . SER A 1 38 ? 5.007 -13.232 2.118 1.00 0.00 38 SER A O 20
ATOM 34678 N N . VAL A 1 39 ? 6.335 -12.729 0.356 1.00 0.00 39 VAL A N 20
ATOM 34679 C CA . VAL A 1 39 ? 5.266 -12.114 -0.439 1.00 0.00 39 VAL A CA 20
ATOM 34680 C C . VAL A 1 39 ? 4.663 -13.178 -1.376 1.00 0.00 39 VAL A C 20
ATOM 34681 O O . VAL A 1 39 ? 5.140 -13.424 -2.494 1.00 0.00 39 VAL A O 20
ATOM 34694 N N . ASN A 1 40 ? 3.624 -13.860 -0.863 1.00 0.00 40 ASN A N 20
ATOM 34695 C CA . ASN A 1 40 ? 3.001 -15.019 -1.513 1.00 0.00 40 ASN A CA 20
ATOM 34696 C C . ASN A 1 40 ? 1.649 -14.612 -2.089 1.00 0.00 40 ASN A C 20
ATOM 34697 O O . ASN A 1 40 ? 0.757 -14.199 -1.342 1.00 0.00 40 ASN A O 20
ATOM 34708 N N . MET A 1 41 ? 1.498 -14.723 -3.413 1.00 0.00 41 MET A N 20
ATOM 34709 C CA . MET A 1 41 ? 0.199 -14.513 -4.072 1.00 0.00 41 MET A CA 20
ATOM 34710 C C . MET A 1 41 ? -0.754 -15.647 -3.659 1.00 0.00 41 MET A C 20
ATOM 34711 O O . MET A 1 41 ? -0.320 -16.800 -3.521 1.00 0.00 41 MET A O 20
ATOM 34725 N N . VAL A 1 42 ? -2.036 -15.313 -3.443 1.00 0.00 42 VAL A N 20
ATOM 34726 C CA . VAL A 1 42 ? -3.041 -16.279 -2.955 1.00 0.00 42 VAL A CA 20
ATOM 34727 C C . VAL A 1 42 ? -3.311 -17.371 -4.008 1.00 0.00 42 VAL A C 20
ATOM 34728 O O . VAL A 1 42 ? -3.110 -17.154 -5.211 1.00 0.00 42 VAL A O 20
ATOM 34741 N N . SER A 1 43 ? -3.763 -18.535 -3.542 1.00 0.00 43 SER A N 20
ATOM 34742 C CA . SER A 1 43 ? -4.066 -19.681 -4.407 1.00 0.00 43 SER A CA 20
ATOM 34743 C C . SER A 1 43 ? -5.405 -19.470 -5.150 1.00 0.00 43 SER A C 20
ATOM 34744 O O . SER A 1 43 ? -6.220 -18.616 -4.762 1.00 0.00 43 SER A O 20
ATOM 34752 N N . SER A 1 44 ? -5.623 -20.266 -6.212 1.00 0.00 44 SER A N 20
ATOM 34753 C CA . SER A 1 44 ? -6.872 -20.250 -6.992 1.00 0.00 44 SER A CA 20
ATOM 34754 C C . SER A 1 44 ? -8.064 -20.660 -6.108 1.00 0.00 44 SER A C 20
ATOM 34755 O O . SER A 1 44 ? -9.156 -20.105 -6.233 1.00 0.00 44 SER A O 20
ATOM 34763 N N . LYS A 1 45 ? -7.803 -21.603 -5.181 1.00 0.00 45 LYS A N 20
ATOM 34764 C CA . LYS A 1 45 ? -8.799 -22.090 -4.215 1.00 0.00 45 LYS A CA 20
ATOM 34765 C C . LYS A 1 45 ? -9.229 -20.984 -3.239 1.00 0.00 45 LYS A C 20
ATOM 34766 O O . LYS A 1 45 ? -10.342 -21.017 -2.727 1.00 0.00 45 LYS A O 20
ATOM 34785 N N . GLU A 1 46 ? -8.322 -20.024 -2.978 1.00 0.00 46 GLU A N 20
ATOM 34786 C CA . GLU A 1 46 ? -8.572 -18.934 -2.030 1.00 0.00 46 GLU A CA 20
ATOM 34787 C C . GLU A 1 46 ? -9.583 -17.948 -2.614 1.00 0.00 46 GLU A C 20
ATOM 34788 O O . GLU A 1 46 ? -10.465 -17.472 -1.907 1.00 0.00 46 GLU A O 20
ATOM 34800 N N . ALA A 1 47 ? -9.421 -17.659 -3.916 1.00 0.00 47 ALA A N 20
ATOM 34801 C CA . ALA A 1 47 ? -10.386 -16.869 -4.694 1.00 0.00 47 ALA A CA 20
ATOM 34802 C C . ALA A 1 47 ? -11.794 -17.510 -4.655 1.00 0.00 47 ALA A C 20
ATOM 34803 O O . ALA A 1 47 ? -12.784 -16.847 -4.332 1.00 0.00 47 ALA A O 20
ATOM 34810 N N . ILE A 1 48 ? -11.839 -18.814 -4.999 1.00 0.00 48 ILE A N 20
ATOM 34811 C CA . ILE A 1 48 ? -13.077 -19.629 -5.022 1.00 0.00 48 ILE A CA 20
ATOM 34812 C C . ILE A 1 48 ? -13.788 -19.641 -3.646 1.00 0.00 48 ILE A C 20
ATOM 34813 O O . ILE A 1 48 ? -14.994 -19.376 -3.561 1.00 0.00 48 ILE A O 20
ATOM 34829 N N . SER A 1 49 ? -13.012 -19.898 -2.584 1.00 0.00 49 SER A N 20
ATOM 34830 C CA . SER A 1 49 ? -13.535 -20.073 -1.214 1.00 0.00 49 SER A CA 20
ATOM 34831 C C . SER A 1 49 ? -14.005 -18.737 -0.608 1.00 0.00 49 SER A C 20
ATOM 34832 O O . SER A 1 49 ? -14.927 -18.708 0.212 1.00 0.00 49 SER A O 20
ATOM 34840 N N . SER A 1 50 ? -13.352 -17.645 -1.024 1.00 0.00 50 SER A N 20
ATOM 34841 C CA . SER A 1 50 ? -13.672 -16.282 -0.569 1.00 0.00 50 SER A CA 20
ATOM 34842 C C . SER A 1 50 ? -14.723 -15.633 -1.496 1.00 0.00 50 SER A C 20
ATOM 34843 O O . SER A 1 50 ? -15.225 -14.539 -1.204 1.00 0.00 50 SER A O 20
ATOM 34851 N N . GLY A 1 51 ? -15.022 -16.316 -2.624 1.00 0.00 51 GLY A N 20
ATOM 34852 C CA . GLY A 1 51 ? -16.045 -15.883 -3.569 1.00 0.00 51 GLY A CA 20
ATOM 34853 C C . GLY A 1 51 ? -15.622 -14.664 -4.379 1.00 0.00 51 GLY A C 20
ATOM 34854 O O . GLY A 1 51 ? -14.823 -14.778 -5.312 1.00 0.00 51 GLY A O 20
ATOM 34858 N N . ALA A 1 52 ? -16.147 -13.490 -3.992 1.00 0.00 52 ALA A N 20
ATOM 34859 C CA . ALA A 1 52 ? -15.919 -12.213 -4.697 1.00 0.00 52 ALA A CA 20
ATOM 34860 C C . ALA A 1 52 ? -14.971 -11.283 -3.907 1.00 0.00 52 ALA A C 20
ATOM 34861 O O . ALA A 1 52 ? -14.598 -10.215 -4.408 1.00 0.00 52 ALA A O 20
ATOM 34868 N N . GLU A 1 53 ? -14.589 -11.691 -2.677 1.00 0.00 53 GLU A N 20
ATOM 34869 C CA . GLU A 1 53 ? -13.667 -10.910 -1.826 1.00 0.00 53 GLU A CA 20
ATOM 34870 C C . GLU A 1 53 ? -12.222 -11.035 -2.360 1.00 0.00 53 GLU A C 20
ATOM 34871 O O . GLU A 1 53 ? -11.714 -10.102 -2.992 1.00 0.00 53 GLU A O 20
ATOM 34883 N N . LEU A 1 54 ? -11.576 -12.195 -2.123 1.00 0.00 54 LEU A N 20
ATOM 34884 C CA . LEU A 1 54 ? -10.233 -12.474 -2.653 1.00 0.00 54 LEU A CA 20
ATOM 34885 C C . LEU A 1 54 ? -10.365 -12.985 -4.090 1.00 0.00 54 LEU A C 20
ATOM 34886 O O . LEU A 1 54 ? -11.353 -13.647 -4.441 1.00 0.00 54 LEU A O 20
ATOM 34902 N N . ALA A 1 55 ? -9.364 -12.660 -4.902 1.00 0.00 55 ALA A N 20
ATOM 34903 C CA . ALA A 1 55 ? -9.289 -13.048 -6.315 1.00 0.00 55 ALA A CA 20
ATOM 34904 C C . ALA A 1 55 ? -7.879 -13.544 -6.621 1.00 0.00 55 ALA A C 20
ATOM 34905 O O . ALA A 1 55 ? -6.959 -13.338 -5.823 1.00 0.00 55 ALA A O 20
ATOM 34912 N N . ILE A 1 56 ? -7.710 -14.211 -7.767 1.00 0.00 56 ILE A N 20
ATOM 34913 C CA . ILE A 1 56 ? -6.376 -14.566 -8.262 1.00 0.00 56 ILE A CA 20
ATOM 34914 C C . ILE A 1 56 ? -5.705 -13.252 -8.728 1.00 0.00 56 ILE A C 20
ATOM 34915 O O . ILE A 1 56 ? -6.210 -12.593 -9.646 1.00 0.00 56 ILE A O 20
ATOM 34931 N N . GLY A 1 57 ? -4.596 -12.879 -8.071 1.00 0.00 57 GLY A N 20
ATOM 34932 C CA . GLY A 1 57 ? -3.978 -11.548 -8.213 1.00 0.00 57 GLY A CA 20
ATOM 34933 C C . GLY A 1 57 ? -3.972 -10.770 -6.890 1.00 0.00 57 GLY A C 20
ATOM 34934 O O . GLY A 1 57 ? -3.325 -9.717 -6.771 1.00 0.00 57 GLY A O 20
ATOM 34938 N N . THR A 1 58 ? -4.710 -11.305 -5.894 1.00 0.00 58 THR A N 20
ATOM 34939 C CA . THR A 1 58 ? -4.598 -10.881 -4.486 1.00 0.00 58 THR A CA 20
ATOM 34940 C C . THR A 1 58 ? -3.294 -11.457 -3.912 1.00 0.00 58 THR A C 20
ATOM 34941 O O . THR A 1 58 ? -2.928 -12.594 -4.222 1.00 0.00 58 THR A O 20
ATOM 34952 N N . VAL A 1 59 ? -2.584 -10.658 -3.112 1.00 0.00 59 VAL A N 20
ATOM 34953 C CA . VAL A 1 59 ? -1.258 -11.005 -2.587 1.00 0.00 59 VAL A CA 20
ATOM 34954 C C . VAL A 1 59 ? -1.232 -10.876 -1.054 1.00 0.00 59 VAL A C 20
ATOM 34955 O O . VAL A 1 59 ? -1.700 -9.878 -0.502 1.00 0.00 59 VAL A O 20
ATOM 34968 N N . ARG A 1 60 ? -0.696 -11.902 -0.380 1.00 0.00 60 ARG A N 20
ATOM 34969 C CA . ARG A 1 60 ? -0.407 -11.870 1.065 1.00 0.00 60 ARG A CA 20
ATOM 34970 C C . ARG A 1 60 ? 1.083 -11.582 1.255 1.00 0.00 60 ARG A C 20
ATOM 34971 O O . ARG A 1 60 ? 1.920 -12.074 0.495 1.00 0.00 60 ARG A O 20
ATOM 34992 N N . ILE A 1 61 ? 1.400 -10.769 2.266 1.00 0.00 61 ILE A N 20
ATOM 34993 C CA . ILE A 1 61 ? 2.755 -10.248 2.506 1.00 0.00 61 ILE A CA 20
ATOM 34994 C C . ILE A 1 61 ? 3.057 -10.399 4.000 1.00 0.00 61 ILE A C 20
ATOM 34995 O O . ILE A 1 61 ? 2.482 -9.704 4.833 1.00 0.00 61 ILE A O 20
ATOM 35011 N N . TRP A 1 62 ? 3.937 -11.345 4.318 1.00 0.00 62 TRP A N 20
ATOM 35012 C CA . TRP A 1 62 ? 4.269 -11.699 5.705 1.00 0.00 62 TRP A CA 20
ATOM 35013 C C . TRP A 1 62 ? 5.623 -11.061 6.027 1.00 0.00 62 TRP A C 20
ATOM 35014 O O . TRP A 1 62 ? 6.626 -11.464 5.473 1.00 0.00 62 TRP A O 20
ATOM 35035 N N . ILE A 1 63 ? 5.649 -10.078 6.930 1.00 0.00 63 ILE A N 20
ATOM 35036 C CA . ILE A 1 63 ? 6.870 -9.280 7.230 1.00 0.00 63 ILE A CA 20
ATOM 35037 C C . ILE A 1 63 ? 7.187 -9.363 8.721 1.00 0.00 63 ILE A C 20
ATOM 35038 O O . ILE A 1 63 ? 6.372 -9.859 9.475 1.00 0.00 63 ILE A O 20
ATOM 35054 N N . ARG A 1 64 ? 8.394 -8.939 9.141 1.00 0.00 64 ARG A N 20
ATOM 35055 C CA . ARG A 1 64 ? 8.659 -8.671 10.576 1.00 0.00 64 ARG A CA 20
ATOM 35056 C C . ARG A 1 64 ? 7.614 -7.702 11.171 1.00 0.00 64 ARG A C 20
ATOM 35057 O O . ARG A 1 64 ? 7.217 -6.727 10.518 1.00 0.00 64 ARG A O 20
ATOM 35078 N N . TYR A 1 65 ? 7.168 -8.024 12.405 1.00 0.00 65 TYR A N 20
ATOM 35079 C CA . TYR A 1 65 ? 6.225 -7.207 13.181 1.00 0.00 65 TYR A CA 20
ATOM 35080 C C . TYR A 1 65 ? 6.791 -5.788 13.329 1.00 0.00 65 TYR A C 20
ATOM 35081 O O . TYR A 1 65 ? 7.851 -5.602 13.931 1.00 0.00 65 TYR A O 20
ATOM 35099 N N . ARG A 1 66 ? 6.081 -4.810 12.764 1.00 0.00 66 ARG A N 20
ATOM 35100 C CA . ARG A 1 66 ? 6.542 -3.420 12.710 1.00 0.00 66 ARG A CA 20
ATOM 35101 C C . ARG A 1 66 ? 5.352 -2.480 12.974 1.00 0.00 66 ARG A C 20
ATOM 35102 O O . ARG A 1 66 ? 4.362 -2.495 12.236 1.00 0.00 66 ARG A O 20
ATOM 35123 N N . LYS A 1 67 ? 5.490 -1.660 14.032 1.00 0.00 67 LYS A N 20
ATOM 35124 C CA . LYS A 1 67 ? 4.454 -0.715 14.511 1.00 0.00 67 LYS A CA 20
ATOM 35125 C C . LYS A 1 67 ? 4.226 0.460 13.528 1.00 0.00 67 LYS A C 20
ATOM 35126 O O . LYS A 1 67 ? 3.261 1.215 13.684 1.00 0.00 67 LYS A O 20
ATOM 35145 N N . ASP A 1 68 ? 5.107 0.594 12.512 1.00 0.00 68 ASP A N 20
ATOM 35146 C CA . ASP A 1 68 ? 5.108 1.741 11.572 1.00 0.00 68 ASP A CA 20
ATOM 35147 C C . ASP A 1 68 ? 4.244 1.436 10.325 1.00 0.00 68 ASP A C 20
ATOM 35148 O O . ASP A 1 68 ? 3.820 2.357 9.617 1.00 0.00 68 ASP A O 20
ATOM 35157 N N . ILE A 1 69 ? 3.976 0.140 10.069 1.00 0.00 69 ILE A N 20
ATOM 35158 C CA . ILE A 1 69 ? 3.169 -0.289 8.906 1.00 0.00 69 ILE A CA 20
ATOM 35159 C C . ILE A 1 69 ? 1.704 0.119 9.106 1.00 0.00 69 ILE A C 20
ATOM 35160 O O . ILE A 1 69 ? 1.075 -0.295 10.082 1.00 0.00 69 ILE A O 20
ATOM 35176 N N . ASN A 1 70 ? 1.192 0.942 8.187 1.00 0.00 70 ASN A N 20
ATOM 35177 C CA . ASN A 1 70 ? -0.200 1.430 8.201 1.00 0.00 70 ASN A CA 20
ATOM 35178 C C . ASN A 1 70 ? -0.925 0.914 6.940 1.00 0.00 70 ASN A C 20
ATOM 35179 O O . ASN A 1 70 ? -0.286 0.369 6.036 1.00 0.00 70 ASN A O 20
ATOM 35190 N N . ALA A 1 71 ? -2.262 1.063 6.904 1.00 0.00 71 ALA A N 20
ATOM 35191 C CA . ALA A 1 71 ? -3.094 0.720 5.730 1.00 0.00 71 ALA A CA 20
ATOM 35192 C C . ALA A 1 71 ? -2.776 1.648 4.536 1.00 0.00 71 ALA A C 20
ATOM 35193 O O . ALA A 1 71 ? -2.970 1.276 3.374 1.00 0.00 71 ALA A O 20
ATOM 35200 N N . THR A 1 72 ? -2.261 2.849 4.855 1.00 0.00 72 THR A N 20
ATOM 35201 C CA . THR A 1 72 ? -1.811 3.839 3.856 1.00 0.00 72 THR A CA 20
ATOM 35202 C C . THR A 1 72 ? -0.307 3.661 3.509 1.00 0.00 72 THR A C 20
ATOM 35203 O O . THR A 1 72 ? 0.303 4.543 2.900 1.00 0.00 72 THR A O 20
ATOM 35214 N N . SER A 1 73 ? 0.284 2.517 3.912 1.00 0.00 73 SER A N 20
ATOM 35215 C CA . SER A 1 73 ? 1.683 2.161 3.607 1.00 0.00 73 SER A CA 20
ATOM 35216 C C . SER A 1 73 ? 1.703 0.971 2.634 1.00 0.00 73 SER A C 20
ATOM 35217 O O . SER A 1 73 ? 1.495 -0.171 3.053 1.00 0.00 73 SER A O 20
ATOM 35225 N N . ARG A 1 74 ? 1.917 1.245 1.331 1.00 0.00 74 ARG A N 20
ATOM 35226 C CA . ARG A 1 74 ? 1.970 0.192 0.297 1.00 0.00 74 ARG A CA 20
ATOM 35227 C C . ARG A 1 74 ? 3.263 -0.629 0.412 1.00 0.00 74 ARG A C 20
ATOM 35228 O O . ARG A 1 74 ? 4.208 -0.253 1.105 1.00 0.00 74 ARG A O 20
ATOM 35249 N N . ILE A 1 75 ? 3.270 -1.773 -0.265 1.00 0.00 75 ILE A N 20
ATOM 35250 C CA . ILE A 1 75 ? 4.441 -2.636 -0.413 1.00 0.00 75 ILE A CA 20
ATOM 35251 C C . ILE A 1 75 ? 4.819 -2.668 -1.905 1.00 0.00 75 ILE A C 20
ATOM 35252 O O . ILE A 1 75 ? 3.958 -2.867 -2.746 1.00 0.00 75 ILE A O 20
ATOM 35268 N N . LYS A 1 76 ? 6.098 -2.437 -2.226 1.00 0.00 76 LYS A N 20
ATOM 35269 C CA . LYS A 1 76 ? 6.640 -2.685 -3.574 1.00 0.00 76 LYS A CA 20
ATOM 35270 C C . LYS A 1 76 ? 7.850 -3.609 -3.442 1.00 0.00 76 LYS A C 20
ATOM 35271 O O . LYS A 1 76 ? 8.868 -3.212 -2.872 1.00 0.00 76 LYS A O 20
ATOM 35290 N N . VAL A 1 77 ? 7.733 -4.833 -3.973 1.00 0.00 77 VAL A N 20
ATOM 35291 C CA . VAL A 1 77 ? 8.722 -5.904 -3.734 1.00 0.00 77 VAL A CA 20
ATOM 35292 C C . VAL A 1 77 ? 10.076 -5.589 -4.407 1.00 0.00 77 VAL A C 20
ATOM 35293 O O . VAL A 1 77 ? 10.164 -5.490 -5.629 1.00 0.00 77 VAL A O 20
ATOM 35306 N N . SER A 1 78 ? 11.107 -5.419 -3.574 1.00 0.00 78 SER A N 20
ATOM 35307 C CA . SER A 1 78 ? 12.480 -5.102 -4.010 1.00 0.00 78 SER A CA 20
ATOM 35308 C C . SER A 1 78 ? 13.201 -6.347 -4.599 1.00 0.00 78 SER A C 20
ATOM 35309 O O . SER A 1 78 ? 14.144 -6.207 -5.379 1.00 0.00 78 SER A O 20
ATOM 35317 N N . THR A 1 79 ? 12.731 -7.548 -4.217 1.00 0.00 79 THR A N 20
ATOM 35318 C CA . THR A 1 79 ? 13.240 -8.835 -4.740 1.00 0.00 79 THR A CA 20
ATOM 35319 C C . THR A 1 79 ? 12.274 -9.964 -4.352 1.00 0.00 79 THR A C 20
ATOM 35320 O O . THR A 1 79 ? 11.876 -10.072 -3.183 1.00 0.00 79 THR A O 20
ATOM 35331 N N . GLY A 1 80 ? 11.867 -10.773 -5.347 1.00 0.00 80 GLY A N 20
ATOM 35332 C CA . GLY A 1 80 ? 10.872 -11.829 -5.154 1.00 0.00 80 GLY A CA 20
ATOM 35333 C C . GLY A 1 80 ? 10.108 -12.136 -6.441 1.00 0.00 80 GLY A C 20
ATOM 35334 O O . GLY A 1 80 ? 10.520 -11.684 -7.515 1.00 0.00 80 GLY A O 20
ATOM 35338 N N . PRO A 1 81 ? 8.955 -12.881 -6.368 1.00 0.00 81 PRO A N 20
ATOM 35339 C CA . PRO A 1 81 ? 8.135 -13.222 -7.567 1.00 0.00 81 PRO A CA 20
ATOM 35340 C C . PRO A 1 81 ? 7.411 -11.988 -8.153 1.00 0.00 81 PRO A C 20
ATOM 35341 O O . PRO A 1 81 ? 6.913 -12.023 -9.284 1.00 0.00 81 PRO A O 20
ATOM 35352 N N . LEU A 1 82 ? 7.360 -10.907 -7.357 1.00 0.00 82 LEU A N 20
ATOM 35353 C CA . LEU A 1 82 ? 6.686 -9.654 -7.715 1.00 0.00 82 LEU A CA 20
ATOM 35354 C C . LEU A 1 82 ? 7.671 -8.477 -7.653 1.00 0.00 82 LEU A C 20
ATOM 35355 O O . LEU A 1 82 ? 7.285 -7.359 -7.291 1.00 0.00 82 LEU A O 20
ATOM 35371 N N . ALA A 1 83 ? 8.940 -8.733 -8.020 1.00 0.00 83 ALA A N 20
ATOM 35372 C CA . ALA A 1 83 ? 9.990 -7.698 -8.060 1.00 0.00 83 ALA A CA 20
ATOM 35373 C C . ALA A 1 83 ? 9.598 -6.568 -9.045 1.00 0.00 83 ALA A C 20
ATOM 35374 O O . ALA A 1 83 ? 9.491 -6.805 -10.253 1.00 0.00 83 ALA A O 20
ATOM 35381 N N . GLY A 1 84 ? 9.320 -5.366 -8.493 1.00 0.00 84 GLY A N 20
ATOM 35382 C CA . GLY A 1 84 ? 8.926 -4.183 -9.282 1.00 0.00 84 GLY A CA 20
ATOM 35383 C C . GLY A 1 84 ? 7.438 -3.848 -9.165 1.00 0.00 84 GLY A C 20
ATOM 35384 O O . GLY A 1 84 ? 7.014 -2.727 -9.474 1.00 0.00 84 GLY A O 20
ATOM 35388 N N . ARG A 1 85 ? 6.653 -4.823 -8.703 1.00 0.00 85 ARG A N 20
ATOM 35389 C CA . ARG A 1 85 ? 5.183 -4.711 -8.588 1.00 0.00 85 ARG A CA 20
ATOM 35390 C C . ARG A 1 85 ? 4.821 -4.014 -7.269 1.00 0.00 85 ARG A C 20
ATOM 35391 O O . ARG A 1 85 ? 5.362 -4.375 -6.211 1.00 0.00 85 ARG A O 20
ATOM 35412 N N . VAL A 1 86 ? 3.921 -3.016 -7.336 1.00 0.00 86 VAL A N 20
ATOM 35413 C CA . VAL A 1 86 ? 3.461 -2.265 -6.154 1.00 0.00 86 VAL A CA 20
ATOM 35414 C C . VAL A 1 86 ? 2.092 -2.803 -5.667 1.00 0.00 86 VAL A C 20
ATOM 35415 O O . VAL A 1 86 ? 1.042 -2.562 -6.268 1.00 0.00 86 VAL A O 20
ATOM 35428 N N . LEU A 1 87 ? 2.149 -3.601 -4.598 1.00 0.00 87 LEU A N 20
ATOM 35429 C CA . LEU A 1 87 ? 0.975 -4.168 -3.931 1.00 0.00 87 LEU A CA 20
ATOM 35430 C C . LEU A 1 87 ? 0.353 -3.133 -2.968 1.00 0.00 87 LEU A C 20
ATOM 35431 O O . LEU A 1 87 ? 1.032 -2.582 -2.098 1.00 0.00 87 LEU A O 20
ATOM 35447 N N . ASN A 1 88 ? -0.939 -2.860 -3.168 1.00 0.00 88 ASN A N 20
ATOM 35448 C CA . ASN A 1 88 ? -1.729 -1.912 -2.358 1.00 0.00 88 ASN A CA 20
ATOM 35449 C C . ASN A 1 88 ? -2.555 -2.698 -1.332 1.00 0.00 88 ASN A C 20
ATOM 35450 O O . ASN A 1 88 ? -3.112 -3.746 -1.675 1.00 0.00 88 ASN A O 20
ATOM 35461 N N . ILE A 1 89 ? -2.684 -2.162 -0.100 1.00 0.00 89 ILE A N 20
ATOM 35462 C CA . ILE A 1 89 ? -3.356 -2.870 1.013 1.00 0.00 89 ILE A CA 20
ATOM 35463 C C . ILE A 1 89 ? -4.882 -2.774 0.847 1.00 0.00 89 ILE A C 20
ATOM 35464 O O . ILE A 1 89 ? -5.422 -1.682 0.635 1.00 0.00 89 ILE A O 20
ATOM 35480 N N . ILE A 1 90 ? -5.566 -3.927 0.909 1.00 0.00 90 ILE A N 20
ATOM 35481 C CA . ILE A 1 90 ? -7.043 -4.007 0.847 1.00 0.00 90 ILE A CA 20
ATOM 35482 C C . ILE A 1 90 ? -7.600 -4.398 2.235 1.00 0.00 90 ILE A C 20
ATOM 35483 O O . ILE A 1 90 ? -8.109 -5.505 2.449 1.00 0.00 90 ILE A O 20
ATOM 35499 N N . GLY A 1 91 ? -7.460 -3.459 3.188 1.00 0.00 91 GLY A N 20
ATOM 35500 C CA . GLY A 1 91 ? -7.935 -3.642 4.556 1.00 0.00 91 GLY A CA 20
ATOM 35501 C C . GLY A 1 91 ? -7.074 -2.890 5.554 1.00 0.00 91 GLY A C 20
ATOM 35502 O O . GLY A 1 91 ? -6.896 -1.675 5.425 1.00 0.00 91 GLY A O 20
ATOM 35506 N N . GLN A 1 92 ? -6.513 -3.612 6.535 1.00 0.00 92 GLN A N 20
ATOM 35507 C CA . GLN A 1 92 ? -5.632 -3.047 7.575 1.00 0.00 92 GLN A CA 20
ATOM 35508 C C . GLN A 1 92 ? -4.487 -4.039 7.843 1.00 0.00 92 GLN A C 20
ATOM 35509 O O . GLN A 1 92 ? -4.711 -5.254 7.747 1.00 0.00 92 GLN A O 20
ATOM 35523 N N . PRO A 1 93 ? -3.243 -3.568 8.177 1.00 0.00 93 PRO A N 20
ATOM 35524 C CA . PRO A 1 93 ? -2.129 -4.471 8.532 1.00 0.00 93 PRO A CA 20
ATOM 35525 C C . PRO A 1 93 ? -2.454 -5.243 9.828 1.00 0.00 93 PRO A C 20
ATOM 35526 O O . PRO A 1 93 ? -2.400 -4.692 10.928 1.00 0.00 93 PRO A O 20
ATOM 35537 N N . LEU A 1 94 ? -2.847 -6.512 9.657 1.00 0.00 94 LEU A N 20
ATOM 35538 C CA . LEU A 1 94 ? -3.321 -7.377 10.752 1.00 0.00 94 LEU A CA 20
ATOM 35539 C C . LEU A 1 94 ? -2.093 -7.947 11.510 1.00 0.00 94 LEU A C 20
ATOM 35540 O O . LEU A 1 94 ? -1.337 -8.719 10.929 1.00 0.00 94 LEU A O 20
ATOM 35556 N N . PRO A 1 95 ? -1.847 -7.562 12.806 1.00 0.00 95 PRO A N 20
ATOM 35557 C CA . PRO A 1 95 ? -0.698 -8.084 13.587 1.00 0.00 95 PRO A CA 20
ATOM 35558 C C . PRO A 1 95 ? -0.848 -9.585 13.883 1.00 0.00 95 PRO A C 20
ATOM 35559 O O . PRO A 1 95 ? -1.950 -10.041 14.206 1.00 0.00 95 PRO A O 20
ATOM 35570 N N . ASP A 1 96 ? 0.248 -10.345 13.739 1.00 0.00 96 ASP A N 20
ATOM 35571 C CA . ASP A 1 96 ? 0.287 -11.764 14.113 1.00 0.00 96 ASP A CA 20
ATOM 35572 C C . ASP A 1 96 ? -0.048 -11.965 15.609 1.00 0.00 96 ASP A C 20
ATOM 35573 O O . ASP A 1 96 ? 0.320 -11.130 16.451 1.00 0.00 96 ASP A O 20
ATOM 35582 N N . ALA A 1 97 ? -0.744 -13.076 15.913 1.00 0.00 97 ALA A N 20
ATOM 35583 C CA . ALA A 1 97 ? -1.216 -13.409 17.271 1.00 0.00 97 ALA A CA 20
ATOM 35584 C C . ALA A 1 97 ? -0.058 -13.785 18.210 1.00 0.00 97 ALA A C 20
ATOM 35585 O O . ALA A 1 97 ? -0.188 -13.680 19.428 1.00 0.00 97 ALA A O 20
ATOM 35592 N N . ALA A 1 98 ? 1.065 -14.243 17.639 1.00 0.00 98 ALA A N 20
ATOM 35593 C CA . ALA A 1 98 ? 2.302 -14.529 18.399 1.00 0.00 98 ALA A CA 20
ATOM 35594 C C . ALA A 1 98 ? 3.263 -13.316 18.372 1.00 0.00 98 ALA A C 20
ATOM 35595 O O . ALA A 1 98 ? 4.316 -13.351 19.016 1.00 0.00 98 ALA A O 20
ATOM 35602 N N . ARG A 1 99 ? 2.886 -12.259 17.590 1.00 0.00 99 ARG A N 20
ATOM 35603 C CA . ARG A 1 99 ? 3.682 -11.017 17.408 1.00 0.00 99 ARG A CA 20
ATOM 35604 C C . ARG A 1 99 ? 5.072 -11.301 16.777 1.00 0.00 99 ARG A C 20
ATOM 35605 O O . ARG A 1 99 ? 5.994 -10.482 16.878 1.00 0.00 99 ARG A O 20
ATOM 35626 N N . THR A 1 100 ? 5.187 -12.438 16.074 1.00 0.00 100 THR A N 20
ATOM 35627 C CA . THR A 1 100 ? 6.440 -12.857 15.417 1.00 0.00 100 THR A CA 20
ATOM 35628 C C . THR A 1 100 ? 6.559 -12.228 14.017 1.00 0.00 100 THR A C 20
ATOM 35629 O O . THR A 1 100 ? 7.632 -12.284 13.391 1.00 0.00 100 THR A O 20
ATOM 35640 N N . ARG A 1 101 ? 5.455 -11.613 13.548 1.00 0.00 101 ARG A N 20
ATOM 35641 C CA . ARG A 1 101 ? 5.355 -11.032 12.207 1.00 0.00 101 ARG A CA 20
ATOM 35642 C C . ARG A 1 101 ? 4.153 -10.069 12.117 1.00 0.00 101 ARG A C 20
ATOM 35643 O O . ARG A 1 101 ? 3.446 -9.838 13.105 1.00 0.00 101 ARG A O 20
ATOM 35664 N N . LEU A 1 102 ? 3.933 -9.516 10.915 1.00 0.00 102 LEU A N 20
ATOM 35665 C CA . LEU A 1 102 ? 2.796 -8.645 10.606 1.00 0.00 102 LEU A CA 20
ATOM 35666 C C . LEU A 1 102 ? 2.140 -9.197 9.318 1.00 0.00 102 LEU A C 20
ATOM 35667 O O . LEU A 1 102 ? 2.783 -9.247 8.260 1.00 0.00 102 LEU A O 20
ATOM 35683 N N . GLU A 1 103 ? 0.888 -9.654 9.444 1.00 0.00 103 GLU A N 20
ATOM 35684 C CA . GLU A 1 103 ? 0.113 -10.232 8.333 1.00 0.00 103 GLU A CA 20
ATOM 35685 C C . GLU A 1 103 ? -0.516 -9.101 7.501 1.00 0.00 103 GLU A C 20
ATOM 35686 O O . GLU A 1 103 ? -1.501 -8.479 7.920 1.00 0.00 103 GLU A O 20
ATOM 35698 N N . ILE A 1 104 ? 0.088 -8.808 6.345 1.00 0.00 104 ILE A N 20
ATOM 35699 C CA . ILE A 1 104 ? -0.398 -7.763 5.433 1.00 0.00 104 ILE A CA 20
ATOM 35700 C C . ILE A 1 104 ? -1.215 -8.422 4.314 1.00 0.00 104 ILE A C 20
ATOM 35701 O O . ILE A 1 104 ? -0.731 -9.345 3.654 1.00 0.00 104 ILE A O 20
ATOM 35717 N N . LEU A 1 105 ? -2.456 -7.960 4.120 1.00 0.00 105 LEU A N 20
ATOM 35718 C CA . LEU A 1 105 ? -3.305 -8.382 2.990 1.00 0.00 105 LEU A CA 20
ATOM 35719 C C . LEU A 1 105 ? -3.314 -7.252 1.949 1.00 0.00 105 LEU A C 20
ATOM 35720 O O . LEU A 1 105 ? -3.486 -6.070 2.284 1.00 0.00 105 LEU A O 20
ATOM 35736 N N . CYS A 1 106 ? -3.139 -7.633 0.683 1.00 0.00 106 CYS A N 20
ATOM 35737 C CA . CYS A 1 106 ? -2.912 -6.698 -0.426 1.00 0.00 106 CYS A CA 20
ATOM 35738 C C . CYS A 1 106 ? -3.407 -7.309 -1.745 1.00 0.00 106 CYS A C 20
ATOM 35739 O O . CYS A 1 106 ? -3.916 -8.427 -1.784 1.00 0.00 106 CYS A O 20
ATOM 35747 N N . ARG A 1 107 ? -3.282 -6.515 -2.795 1.00 0.00 107 ARG A N 20
ATOM 35748 C CA . ARG A 1 107 ? -3.479 -6.929 -4.198 1.00 0.00 107 ARG A CA 20
ATOM 35749 C C . ARG A 1 107 ? -2.466 -6.173 -5.060 1.00 0.00 107 ARG A C 20
ATOM 35750 O O . ARG A 1 107 ? -1.908 -5.178 -4.596 1.00 0.00 107 ARG A O 20
ATOM 35771 N N . GLU A 1 108 ? -2.210 -6.641 -6.295 1.00 0.00 108 GLU A N 20
ATOM 35772 C CA . GLU A 1 108 ? -1.468 -5.838 -7.278 1.00 0.00 108 GLU A CA 20
ATOM 35773 C C . GLU A 1 108 ? -2.210 -4.510 -7.536 1.00 0.00 108 GLU A C 20
ATOM 35774 O O . GLU A 1 108 ? -3.366 -4.520 -7.963 1.00 0.00 108 GLU A O 20
ATOM 35786 N N . GLY A 1 109 ? -1.517 -3.389 -7.294 1.00 0.00 109 GLY A N 20
ATOM 35787 C CA . GLY A 1 109 ? -2.123 -2.058 -7.317 1.00 0.00 109 GLY A CA 20
ATOM 35788 C C . GLY A 1 109 ? -2.103 -1.397 -8.689 1.00 0.00 109 GLY A C 20
ATOM 35789 O O . GLY A 1 109 ? -1.778 -0.205 -8.794 1.00 0.00 109 GLY A O 20
ATOM 35793 N N . ALA A 1 110 ? -2.451 -2.191 -9.726 1.00 0.00 110 ALA A N 20
ATOM 35794 C CA . ALA A 1 110 ? -2.648 -1.728 -11.117 1.00 0.00 110 ALA A CA 20
ATOM 35795 C C . ALA A 1 110 ? -1.504 -0.827 -11.623 1.00 0.00 110 ALA A C 20
ATOM 35796 O O . ALA A 1 110 ? -1.723 0.315 -12.047 1.00 0.00 110 ALA A O 20
ATOM 35803 N N . GLU A 1 111 ? -0.273 -1.352 -11.533 1.00 0.00 111 GLU A N 20
ATOM 35804 C CA . GLU A 1 111 ? 0.930 -0.664 -12.042 1.00 0.00 111 GLU A CA 20
ATOM 35805 C C . GLU A 1 111 ? 1.014 -0.773 -13.583 1.00 0.00 111 GLU A C 20
ATOM 35806 O O . GLU A 1 111 ? 1.708 0.009 -14.233 1.00 0.00 111 GLU A O 20
ATOM 35818 N N . LYS A 1 112 ? 0.312 -1.776 -14.139 1.00 0.00 112 LYS A N 20
ATOM 35819 C CA . LYS A 1 112 ? 0.089 -1.909 -15.586 1.00 0.00 112 LYS A CA 20
ATOM 35820 C C . LYS A 1 112 ? -1.088 -0.986 -16.009 1.00 0.00 112 LYS A C 20
ATOM 35821 O O . LYS A 1 112 ? -0.826 0.121 -16.527 1.00 0.00 112 LYS A O 20
#

InterPro domains:
  IPR008767 Bacteriophage SPP1, head-tail adaptor [PF05521] (1-109)
  IPR008767 Bacteriophage SPP1, head-tail adaptor [TIGR01563] (6-109)
  IPR038666 Bacteriophage SPP1, head-tail adaptor superfamily [G3DSA:2.40.10.270] (1-112)

Organism: Shigella flexneri (NCBI:txid623)

Solvent-accessible surface area: 7725 Å² total; per-residue (Å²): 208,112,146,24,144,40,192,21,88,0,5,0,12,48,56,104,104,66,184,60,180,132,44,119,96,85,108,74,94,85,77,42,111,52,35,137,0,5,1,82,97,19,71,48,156,45,4,133,97,39,56,102,154,29,62,130,25,2,0,66,0,53,0,146,85,66,179,84,9,79,34,93,5,58,0,63,1,50,56,29,95,31,68,53,122,31,0,48,16,37,67,119,23,92,38,39,98,77,130,92,37,4,37,0,30,0,146,54,21,90,174,256

Foldseek 3Di:
DDDWDFPFKKWKFAFDFDADPVGDTPGGTDTDDIFTKRWAFDDCVVCVVVPPPDHRQKIKIKTQQDPPDWLRIWIATCTDPRNRFIWHADDTFDADPVNRTIITTTGRPPPD

Sequence (112 aa):
MNIGRLRDRITIQTLKQTRDITGEILETWEDGHTLWASVNMVSSKEAISSGAELAIGTVRIWIRYRKDINATSRIKVSTGPLAGRVLNIIGQPLPDAARTRLEILCREGAEKMNIGRLRDRITIQTLKQTRDITGEILETWEDGHTLWASVNMVSSKEAISSGAELAIGTVRIWIRYRKDINATSRIKVSTGPLAGRVLNIIGQPLPDAARTRLEILCREGAEKMNIGRLRDRITIQTLKQTRDITGEILETWEDGHTLWASVNMVSSKEAISSGAELAIGTVRIWIRYRKDINATSRIKVSTGPLAGRVLNIIGQPLPDAARTRLEILCREGAEKMNIGRLRDRITIQTLKQTRDITGEILETWEDGHTLWASVNMVSSKEAISSGAELAIGTVRIWIRYRKDINATSRIKVSTGPLAGRVLNIIGQPLPDAARTRLEILCREGAEKMNIGRLRDRITIQTLKQTRDITGEILETWEDGHTLWASVNMVSSKEAISSGAELAIGTVRIWIRYRKDINATSRIKVSTGPLAGRVLNIIGQPLPDAARTRLEILCREGAEKMNIGRLRDRITIQTLKQTRDITGEILETWEDGHTLWASVNMVSSKEAISSGAELAIGTVRIWIRYRKDINATSRIKVSTGPLAGRVLNIIGQPLPDAARTRLEILCREGAEKMNIGRLRDRITIQTLKQTRDITGEILETWEDGHTLWASVNMVSSKEAISSGAELAIGTVRIWIRYRKDINATSRIKVSTGPLAGRVLNIIGQPLPDAARTRLEILCREGAEKMNIGRLRDRITIQTLKQTRDITGEILETWEDGHTLWASVNMVSSKEAISSGAELAIGTVRIWIRYRKDINATSRIKVSTGPLAGRVLNIIGQPLPDAARTRLEILCREGAEKMNIGRLRDRITIQTLKQTRDITGEILETWEDGHTLWASVNMVSSKEAISSGAELAIGTVRIWIRYRKDINATSRIKVSTGPLAGRVLNIIGQPLPDAARTRLEILCREGAEKMNIGRLRDRITIQTLKQTRDITGEILETWEDGHTLWASVNMVSSKEAISSGAELAIGTVRIWIRYRKDINATSRIKVSTGPLAGRVLNIIGQPLPDAARTRLEILCREGAEKMNIGRLRDRITIQTLKQTRDITGEILETWEDGHTLWASVNMVSSKEAISSGAELAIGTVRIWIRYRKDINATSRIKVSTGPLAGRVLNIIGQPLPDAARTRLEILCREGAEKMNIGRLRDRITIQTLKQTRDITGEILETWEDGHTLWASVNMVSSKEAISSGAELAIGTVRIWIRYRKDINATSRIKVSTGPLAGRVLNIIGQPLPDAARTRLEILCREGAEKMNIGRLRDRITIQTLKQTRDITGEILETWEDGHTLWASVNMVSSKEAISSGAELAIGTVRIWIRYRKDINATSRIKVSTGPLAGRVLNIIGQPLPDAARTRLEILCREGAEKMNIGRLRDRITIQTLKQTRDITGEILETWEDGHTLWASVNMVSSKEAISSGAELAIGTVRIWIRYRKDINATSRIKVSTGPLAGRVLNIIGQPLPDAARTRLEILCREGAEKMNIGRLRDRITIQTLKQTRDITGEILETWEDGHTLWASVNMVSSKEAISSGAELAIGTVRIWIRYRKDINATSRIKVSTGPLAGRVLNIIGQPLPDAARTRLEILCREGAEKMNIGRLRDRITIQTLKQTRDITGEILETWEDGHTLWASVNMVSSKEAISSGAELAIGTVRIWIRYRKDINATSRIKVSTGPLAGRVLNIIGQPLPDAARTRLEILCREGAEKMNIGRLRDRITIQTLKQTRDITGEILETWEDGHTLWASVNMVSSKEAISSGAELAIGTVRIWIRYRKDINATSRIKVSTGPLAGRVLNIIGQPLPDAARTRLEILCREGAEKMNIGRLRDRITIQTLKQTRDITGEILETWEDGHTLWASVNMVSSKEAISSGAELAIGTVRIWIRYRKDINATSRIKVSTGPLAGRVLNIIGQPLPDAARTRLEILCREGAEKMNIGRLRDRITIQTLKQTRDITGEILETWEDGHTLWASVNMVSSKEAISSGAELAIGTVRIWIRYRKDINATSRIKVSTGPLAGRVLNIIGQPLPDAARTRLEILCREGAEKMNIGRLRDRITIQTLKQTRDITGEILETWEDGHTLWASVNMVSSKEAISSGAELAIGTVRIWIRYRKDINATSRIKVSTGPLAGRVLNIIGQPLPDAARTRLEILCREGAEK

Radius of gyration: 15.0 Å; Cα contacts (8 Å, |Δi|>4): 254; chains: 1; bounding box: 29×54×36 Å

CATH classification: 2.40.10.270

Secondary structure (DSSP, 8-state):
-------EEEEEEEEEEEE-SS--EEEEEEEEEEEEEEEEE--HHHHHHHTTSS-TTEEEEEES--TT--TT-EEEEEESTTTT-EEEE-S--EEPTTSS-EEEEEEE----